Protein 6C87 (pdb70)

Secondary structure (DSSP, 8-state):
---B-SEEEE--SHHHHHHHHHHHHTT--EEEE-SSSSSSGGG-EE-HHHHHHHHH-SS----GGG--GGG--EESS--BEETTSHHHHHHHHHTGGGSS--EEE--EEEEEETTEEEEPP-SHHHHTT-TTS-HHHHHHHHHHHHHHHT--TT-GGGTTT--TTTSBHHHHHHHHT--HHHHHIIIIIIS--SSTTHHHHSBHHHHHHHHHHHHHHHHHHSS-SEEEETT-TTHHHHHHHHHHHHTT--EE-S----EEEE-TTS-EEEEEETTEEEE-SEEEE-GGG-GGGEEEEEEEEEEEEEESSPPTTSTT-SSEEEEE-HHHHTSSS-EEEEEEEGGGTSS-TT-EEEEEEEE--SS-HHHHTHHHHHHH-S-SEEEEEEEEEEEESS-STTTSEEEPPPP-S-SBSHHHHHHHHHHHHHHHSS---TT--PPPP-/--SEEEEEEE--SHHHHHHHHHHHHTT--EEEE-SSSSSSGGG-EE-HHHHHHHHH-SS----GGG--GGG--EESS--BEETTSHHHHHHHHHTGGGSS--EEE--EEEEEETTEEEEPP-SHHHHHH-TTS-HHHHHHHHHHHHHHHT--TT-GGGTTT--TTTSBHHHHHHHHT--HHHHIIIIIIIS--SSTTHHHHSBHHHHHHHHHHHHHHHHHHSS-SEEEETT-TTHHHHHHHHHHHHTT--EE-S----EEEE-TTS-EEEEEETTEEEEEEEEEE-GGG-GGGEEEEEEEEEEEEEESSPPTTSTT-SSEEEEE-GGGTTSSS-EEEEEEEGGGTSS-TT-EEEEEEEE--SS-HHHHTHHHHHHH-S-SEEEEEEEEEEEESS-STTTSEEEPPPP-S-SBSHHHHHHHHHHHHHHHSS---TT--PPP-/--SEEEEEEE--SHHHHHHHHHHHHTT--EEEE-SSSSSSGGG-EE-HHHHHHHHT-SS----GGG--GGG--EESS--BEETTSHHHHHHHHHTGGGSS--EEE--EEEEEETTEEEEPP-SHHHHTT-TTS-HHHHHHHHHHHHHHHT--TT-GGGTTT--TTT-BHHHHHHHHT--HHHHIIIIIIIS--SSTTHHHHSBHHHHHHHHHHHHHHHHHHSS-SEEEETT-TTHHHHHHHHHHHHTT-EEE-S----EEEE-TTS-EEEEEETTEEEEEEEEEE-GGG-GGGEEEEEEEEEEEEEESSPPTTSTT-SSEEEEE-GGGTTSSS-EEEEEEEGGGTSS-TT-EEEEEEEE--SS-HHHHTHHHHHHH-S-SEEEEEEEEEEEESS-STTTSEEEPPPP-S-SBSHHHHHHHHHHHHHHHSS---TT--PPP-/--SEEEEEEE--SHHHHHHHHHHHHTT--EEEE-SSSSSSGGG-EE-HHHHHHHHH-TT----GGG--GGG--EESS--BEETTSHHHHHHHHHTGGGSS--EEE--EEEEEETTEEEEPP-SHHHHTT-TTS-HHHHHHHHHHHHHHHT--TT-GGGTTT--TTTSBHHHHHHHHT--HHHHHIIIIIIS--SSTTHHHHSBHHHHHHHHHHHHHHHHHHSS-SEEEETT-TTHHHHHHHHHHHHTT--EE-S----EEEE-TTS-EEEEEETTEEEEEEEEEE-GGG-GGGEEEEEEEEEEEEEESSPPTTSTT-SSEEEEE-GGGTTSSS-EEEEEEEGGGTSS-TT-EEEEEEEE--SS-HHHHTHHHHHHH-S-SEEEEEEEEEEEESS-STTTSEEEPPPP-S-SBSHHHHHHHHHHHHHHHSS---TT--PPP-

CATH classification: 3.50.50.60 (+2 more: 3.30.519.10, 1.10.405.10)

Sequence (1765 aa):
MNEEYDVVVLGTGLTECVISGLLSVSGKKVLHMDRNPYYGGESASLNLDQMFEKFRGQDAKPPASLGRSRDYNIDLIPKFLMANGKLVKILRMTGVTRYNMEFALVEGSFVYHKGEIHKVPITPTEVAKTPLLGFFEKLKAKKLVSYLYDYDQNNPKTHQGFDCSKDTMDKIYKYYGVSEDTTDFLGHAVALYTDDSYMTTVPALEVIERMRLYEDSLNMYGKSPYVYPMYGLGELPQVFARLCAVYGGTYMLDKKVDRIVYDDNGHVVGVESGGEVAKCKMVVGDPSYFPEKVRKTGKVIRVICILSHPVKSTENAKSSQIIFPQKQTGRKHDIYCCVTSFTHHVAPNGKYIAIVSTTVESDNPENEVKVVLDLLNPIDEKFVYILDTYAPLEDGKKDGVFISKSYDATTHFESCAVDIVDIYERITGEKFDWNKKPVEPQMNEEYDVVVLGTGLTECVISGLLSVSGKKVLHMDRNPYYGGESASLNLDQMFEKFRGQDAKPPASLGRSRDYNIDLIPKFLMANGKLVKILRMTGVTRYNMEFALVEGSFVYHKGEIHKVPITPTEVAKTPLLGFFEKLKAKKLVSYLYDYDQNNPKTHQGFDCSKDTMDKIYKYYGVSEDTTDFLGHAVALYTDDSYMTTVPALEVIERMRLYEDSLNMYGKSPYVYPMYGLGELPQVFARLCAVYGGTYMLDKKVDRIVYDDNGHVVGVESGGEVAKCKMVVGDPSYFPEKVRKTGKVIRVICILSHPVKSTENAKSSQIIFPQKQTGRKHDIYCCVTSFFTHHVAPNGKYIAIVSTTVESDNPENEVKVVLDLLNPIDEKFVYILDTYAPLEDGKKDGVFISKSYDATTHFESCAVDIVDIYERITGEKFDWNKKPVEPMNEEYDVVVLGTGLTECVISGLLSVSGKKVLHMDRNPYYGGESASLNLDQMFEKFRGQDAKPPASLGRSRDYNIDLIPKFLMANGKLVKILRMTGVTRYNMEFALVEGSFVYHKGEIHKVPITPTEVAKTPLLGFFEKLKAKKLVSYLYDYDQNNPKTHQGFDCSKDTMDKIYKYYGVSEDTTDFLGHAVALYTDDSYMTTVPALEVIERMRLYEDSLNMYGKSPYVYPMYGLGELPQVFARLCAVYGGTYMLDKKVDRIVYDDNGHVVGVESGGEVAKCKMVVGDPSYFPEKVRKTGKVIRVICILSHPVKSTENAKSSQIIFPQKQTGRKHDIYCCVTSFTHHVAPNGKYIAIVSTTVESDNPENEVKVVLDLLNPIDEKFVYILDTYAPLEDGKKDGVFISKSYDATTHFESCAVDIVDIYERITGEKFDWNKKPVEPMNEEYDVVVLGTGLTECVISGLLSVSGKKVLHMDRNPYYGGESASLNLDQMFEKFRGQDAKPPASLGRSRDYNIDLIPKFLMANGKLVKILRMTGVTRYNMEFALVEGSFVYHKGEIHKVPITPTEVAKTPLLGFFEKLKAKKLVSYLYDYDQNNPKTHQGFDCSKDTMDKIYKYYGVSEDTTDFLGHAVALYTDDSYMTTVPALEVIERMRLYEDSLNMYGKSPYVYPMYGLGELPQVFARLCAVYGGTYMLDKKVDRIVYDDNGHVVGVESGGEVAKCKMVVGDPSYFPEKVRKTGKVIRVICILSHPVKSTENAKSSQIIFPQKQTGRKHDIYCCVTSFTHHVAPNGKYIAIVSTTVESDNPENEVKVVLDLLNPIDEKFVYILDTYAPLEDGKKDGVFISKSYDATTHFESCAVDIVDIYERITGEKFDWNKKPVEP

Structure (mmCIF, N/CA/C/O backbone):
data_6C87
#
_entry.id   6C87
#
_cell.length_a   97.340
_cell.length_b   103.120
_cell.length_c   195.550
_cell.angle_alpha   90.000
_cell.angle_beta   90.000
_cell.angle_gamma   90.000
#
_symmetry.space_group_name_H-M   'P 21 21 21'
#
loop_
_entity.id
_entity.type
_entity.pdbx_description
1 polymer 'Rab GDP dissociation inhibitor alpha'
2 non-polymer 'SULFATE ION'
3 water water
#
loop_
_atom_site.group_PDB
_atom_site.id
_atom_site.type_symbol
_atom_site.label_atom_id
_atom_site.label_alt_id
_atom_site.label_comp_id
_atom_site.label_asym_id
_atom_site.label_entity_id
_atom_site.label_seq_id
_atom_site.pdbx_PDB_ins_code
_atom_site.Cartn_x
_atom_site.Cartn_y
_atom_site.Cartn_z
_atom_site.occupancy
_atom_site.B_iso_or_equiv
_atom_site.auth_seq_id
_atom_site.auth_comp_id
_atom_site.auth_asym_id
_atom_site.auth_atom_id
_atom_site.pdbx_PDB_model_num
ATOM 1 N N . MET A 1 9 ? 47.025 82.503 113.029 1.00 82.98 1 MET A N 1
ATOM 2 C CA . MET A 1 9 ? 45.781 82.345 112.275 1.00 89.04 1 MET A CA 1
ATOM 3 C C . MET A 1 9 ? 44.548 82.742 113.092 1.00 92.30 1 MET A C 1
ATOM 4 O O . MET A 1 9 ? 44.364 82.304 114.226 1.00 88.15 1 MET A O 1
ATOM 6 N N . ASN A 1 10 ? 43.700 83.569 112.488 1.00 103.32 2 ASN A N 1
ATOM 7 C CA . ASN A 1 10 ? 42.454 84.045 113.092 1.00 109.99 2 ASN A CA 1
ATOM 8 C C . ASN A 1 10 ? 41.339 83.819 112.080 1.00 107.41 2 ASN A C 1
ATOM 9 O O . ASN A 1 10 ? 41.107 84.654 111.202 1.00 114.12 2 ASN A O 1
ATOM 11 N N . GLU A 1 11 ? 40.658 82.686 112.207 1.00 92.72 3 GLU A N 1
ATOM 12 C CA . GLU A 1 11 ? 39.613 82.281 111.280 1.00 82.50 3 GLU A CA 1
ATOM 13 C C . GLU A 1 11 ? 38.300 82.066 112.023 1.00 84.45 3 GLU A C 1
ATOM 14 O O . GLU A 1 11 ? 38.054 82.704 113.051 1.00 88.62 3 GLU A O 1
ATOM 20 N N . GLU A 1 12 ? 37.434 81.209 111.495 1.00 80.60 4 GLU A N 1
ATOM 21 C CA . GLU A 1 12 ? 36.290 80.702 112.238 1.00 73.48 4 GLU A CA 1
ATOM 22 C C . GLU A 1 12 ? 36.508 79.214 112.476 1.00 72.07 4 GLU A C 1
ATOM 23 O O . GLU A 1 12 ? 36.911 78.483 111.566 1.00 71.41 4 GLU A O 1
ATOM 25 N N . TYR A 1 13 ? 36.247 78.772 113.705 1.00 70.40 5 TYR A N 1
ATOM 26 C CA . TYR A 1 13 ? 36.458 77.391 114.107 1.00 61.19 5 TYR A CA 1
ATOM 27 C C . TYR A 1 13 ? 35.215 76.865 114.806 1.00 60.69 5 TYR A C 1
ATOM 28 O O . TYR A 1 13 ? 34.384 77.630 115.302 1.00 57.67 5 TYR A O 1
ATOM 37 N N . ASP A 1 14 ? 35.086 75.538 114.818 1.00 64.51 6 ASP A N 1
ATOM 38 C CA . ASP A 1 14 ? 34.053 74.915 115.636 1.00 66.68 6 ASP A CA 1
ATOM 39 C C . ASP A 1 14 ? 34.403 75.011 117.116 1.00 65.92 6 ASP A C 1
ATOM 40 O O . ASP A 1 14 ? 33.568 75.409 117.936 1.00 70.37 6 ASP A O 1
ATOM 45 N N . VAL A 1 15 ? 35.639 74.659 117.474 1.00 58.28 7 VAL A N 1
ATOM 46 C CA . VAL A 1 15 ? 36.083 74.610 118.864 1.00 50.58 7 VAL A CA 1
ATOM 47 C C . VAL A 1 15 ? 37.489 75.184 118.967 1.00 55.00 7 VAL A C 1
ATOM 48 O O . VAL A 1 15 ? 38.320 74.979 118.076 1.00 56.11 7 VAL A O 1
ATOM 52 N N . VAL A 1 16 ? 37.755 75.902 120.059 1.00 52.48 8 VAL A N 1
ATOM 53 C CA . VAL A 1 16 ? 39.104 76.302 120.445 1.00 47.09 8 VAL A CA 1
ATOM 54 C C . VAL A 1 16 ? 39.495 75.511 121.688 1.00 48.79 8 VAL A C 1
ATOM 55 O O . VAL A 1 16 ? 38.735 75.463 122.661 1.00 56.66 8 VAL A O 1
ATOM 59 N N . VAL A 1 17 ? 40.667 74.877 121.650 1.00 39.86 9 VAL A N 1
ATOM 60 C CA . VAL A 1 17 ? 41.197 74.103 122.768 1.00 39.20 9 VAL A CA 1
ATOM 61 C C . VAL A 1 17 ? 42.419 74.827 123.325 1.00 43.99 9 VAL A C 1
ATOM 62 O O . VAL A 1 17 ? 43.312 75.222 122.565 1.00 41.33 9 VAL A O 1
ATOM 66 N N . LEU A 1 18 ? 42.478 74.964 124.651 1.00 41.07 10 LEU A N 1
ATOM 67 C CA . LEU A 1 18 ? 43.528 75.725 125.320 1.00 40.85 10 LEU A CA 1
ATOM 68 C C . LEU A 1 18 ? 44.308 74.819 126.270 1.00 46.40 10 LEU A C 1
ATOM 69 O O . LEU A 1 18 ? 43.738 74.271 127.219 1.00 46.09 10 LEU A O 1
ATOM 74 N N . GLY A 1 19 ? 45.609 74.690 126.033 1.00 48.21 11 GLY A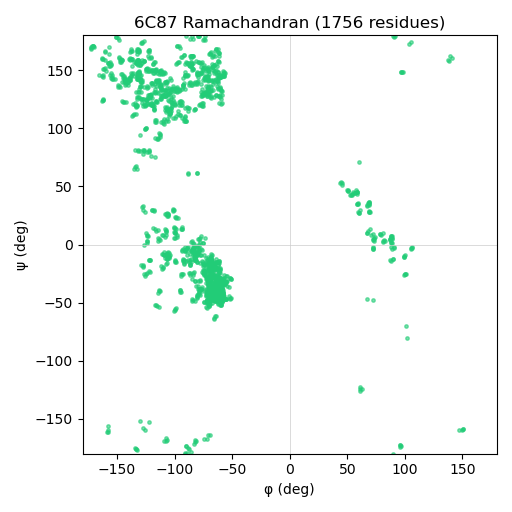 N 1
ATOM 75 C CA . GLY A 1 19 ? 46.501 73.862 126.827 1.00 43.75 11 GLY A CA 1
ATOM 76 C C . GLY A 1 19 ? 46.752 72.500 126.198 1.00 43.65 11 GLY A C 1
ATOM 77 O O . GLY A 1 19 ? 45.894 71.930 125.515 1.00 45.71 11 GLY A O 1
ATOM 78 N N . THR A 1 20 ? 47.952 71.957 126.435 1.00 40.89 12 THR A N 1
ATOM 79 C CA . THR A 1 20 ? 48.344 70.684 125.833 1.00 42.80 12 THR A CA 1
ATOM 80 C C . THR A 1 20 ? 48.624 69.610 126.882 1.00 41.31 12 THR A C 1
ATOM 81 O O . THR A 1 20 ? 49.440 68.717 126.654 1.00 37.62 12 THR A O 1
ATOM 85 N N . GLY A 1 21 ? 47.957 69.665 128.035 1.00 39.45 13 GLY A N 1
ATOM 86 C CA . GLY A 1 21 ? 47.869 68.478 128.859 1.00 35.14 13 GLY A CA 1
ATOM 87 C C . GLY A 1 21 ? 47.162 67.365 128.113 1.00 35.29 13 GLY A C 1
ATOM 88 O O . GLY A 1 21 ? 46.461 67.597 127.124 1.00 41.26 13 GLY A O 1
ATOM 89 N N . LEU A 1 22 ? 47.329 66.135 128.594 1.00 32.32 14 LEU A N 1
ATOM 90 C CA . LEU A 1 22 ? 46.815 65.001 127.829 1.00 35.56 14 LEU A CA 1
ATOM 91 C C . LEU A 1 22 ? 45.313 65.109 127.614 1.00 40.72 14 LEU A C 1
ATOM 92 O O . LEU A 1 22 ? 44.820 64.829 126.516 1.00 45.81 14 LEU A O 1
ATOM 97 N N . THR A 1 23 ? 44.573 65.527 128.644 1.00 36.05 15 THR A N 1
ATOM 98 C CA . THR A 1 23 ? 43.123 65.619 128.526 1.00 40.23 15 THR A CA 1
ATOM 99 C C . THR A 1 23 ? 42.711 66.504 127.357 1.00 40.76 15 THR A C 1
ATOM 100 O O . THR A 1 23 ? 41.840 66.134 126.558 1.00 44.10 15 THR A O 1
ATOM 104 N N . GLU A 1 24 ? 43.330 67.679 127.237 1.00 39.04 16 GLU A N 1
ATOM 105 C CA . GLU A 1 24 ? 42.996 68.572 126.131 1.00 39.49 16 GLU A CA 1
ATOM 106 C C . GLU A 1 24 ? 43.410 67.976 124.789 1.00 41.31 16 GLU A C 1
ATOM 107 O O . GLU A 1 24 ? 42.667 68.073 123.804 1.00 44.37 16 GLU A O 1
ATOM 113 N N . CYS A 1 25 ? 44.579 67.333 124.737 1.00 39.70 17 CYS A N 1
ATOM 114 C CA . CYS A 1 25 ? 45.042 66.733 123.490 1.00 37.95 17 CYS A CA 1
ATOM 115 C C . CYS A 1 25 ? 44.080 65.655 122.999 1.00 39.63 17 CYS A C 1
ATOM 116 O O . CYS A 1 25 ? 43.832 65.540 121.794 1.00 39.08 17 CYS A O 1
ATOM 119 N N . VAL A 1 26 ? 43.542 64.844 123.917 1.00 35.93 18 VAL A N 1
ATOM 120 C CA . VAL A 1 26 ? 42.630 63.770 123.538 1.00 30.70 18 VAL A CA 1
ATOM 121 C C . VAL A 1 26 ? 41.280 64.332 123.104 1.00 41.16 18 VAL A C 1
ATOM 122 O O . VAL A 1 26 ? 40.678 63.858 122.132 1.00 49.35 18 VAL A O 1
ATOM 126 N N . ILE A 1 27 ? 40.766 65.327 123.829 1.00 37.27 19 ILE A N 1
ATOM 127 C CA . ILE A 1 27 ? 39.523 65.970 123.416 1.00 41.54 19 ILE A CA 1
ATOM 128 C C . ILE A 1 27 ? 39.692 66.616 122.043 1.00 44.99 19 ILE A C 1
ATOM 129 O O . ILE A 1 27 ? 38.834 66.473 121.160 1.00 45.61 19 ILE A O 1
ATOM 134 N N . SER A 1 28 ? 40.810 67.319 121.837 1.00 39.34 20 SER A N 1
ATOM 135 C CA . SER A 1 28 ? 41.080 67.944 120.545 1.00 39.21 20 SER A CA 1
ATOM 136 C C . SER A 1 28 ? 41.156 66.911 119.423 1.00 40.95 20 SER A C 1
ATOM 137 O O . SER A 1 28 ? 40.584 67.113 118.343 1.00 38.50 20 SER A O 1
ATOM 140 N N . GLY A 1 29 ? 41.838 65.787 119.669 1.00 37.97 21 GLY A N 1
ATOM 141 C CA . GLY A 1 29 ? 41.933 64.744 118.657 1.00 37.28 21 GLY A CA 1
ATOM 142 C C . GLY A 1 29 ? 40.598 64.095 118.338 1.00 44.67 21 GLY A C 1
ATOM 143 O O . GLY A 1 29 ? 40.291 63.827 117.172 1.00 48.97 21 GLY A O 1
ATOM 144 N N . LEU A 1 30 ? 39.792 63.820 119.368 1.00 45.33 22 LEU A N 1
ATOM 145 C CA . LEU A 1 30 ? 38.469 63.243 119.144 1.00 42.27 22 LEU A CA 1
ATOM 146 C C . LEU A 1 30 ? 37.589 64.175 118.322 1.00 48.67 22 LEU A C 1
ATOM 147 O O . LEU A 1 30 ? 36.846 63.724 117.440 1.00 53.31 22 LEU A O 1
ATOM 152 N N . LEU A 1 31 ? 37.658 65.482 118.593 1.00 51.22 23 LEU A N 1
ATOM 153 C CA . LEU A 1 31 ? 36.871 66.440 117.820 1.00 57.18 23 LEU A CA 1
ATOM 154 C C . LEU A 1 31 ? 37.309 66.469 116.360 1.00 64.50 23 LEU A C 1
ATOM 155 O O . LEU A 1 31 ? 36.475 66.585 115.455 1.00 64.26 23 LEU A O 1
ATOM 160 N N . SER A 1 32 ? 38.616 66.366 116.111 1.00 68.29 24 SER A N 1
ATOM 161 C CA . SER A 1 32 ? 39.115 66.431 114.742 1.00 61.54 24 SER A CA 1
ATOM 162 C C . SER A 1 32 ? 38.701 65.202 113.941 1.00 58.72 24 SER A C 1
ATOM 163 O O . SER A 1 32 ? 38.325 65.322 112.771 1.00 63.26 24 SER A O 1
ATOM 166 N N . VAL A 1 33 ? 38.798 64.006 114.532 1.00 54.91 25 VAL A N 1
ATOM 167 C CA . VAL A 1 33 ? 38.407 62.805 113.798 1.00 53.78 25 VAL A CA 1
ATOM 168 C C . VAL A 1 33 ? 36.894 62.713 113.625 1.00 56.28 25 VAL A C 1
ATOM 169 O O . VAL A 1 33 ? 36.415 61.948 112.777 1.00 56.91 25 VAL A O 1
ATOM 173 N N . SER A 1 34 ? 36.124 63.483 114.392 1.00 53.17 26 SER A N 1
ATOM 174 C CA . SER A 1 34 ? 34.685 63.570 114.173 1.00 59.32 26 SER A CA 1
ATOM 175 C C . SER A 1 34 ? 34.303 64.590 113.097 1.00 61.64 26 SER A C 1
ATOM 176 O O . SER A 1 34 ? 33.111 64.733 112.805 1.00 67.17 26 SER A O 1
ATOM 179 N N . GLY A 1 35 ? 35.268 65.309 112.515 1.00 59.47 27 GLY A N 1
ATOM 180 C CA . GLY A 1 35 ? 35.012 66.241 111.432 1.00 55.73 27 GLY A CA 1
ATOM 181 C C . GLY A 1 35 ? 35.056 67.710 111.806 1.00 57.38 27 GLY A C 1
ATOM 182 O O . GLY A 1 35 ? 34.912 68.564 110.917 1.00 63.45 27 GLY A O 1
ATOM 183 N N . LYS A 1 36 ? 35.262 68.029 113.084 1.00 51.87 28 LYS A N 1
ATOM 184 C CA . LYS A 1 36 ? 35.233 69.404 113.564 1.00 51.04 28 LYS A CA 1
ATOM 185 C C . LYS A 1 36 ? 36.518 70.149 113.207 1.00 54.77 28 LYS A C 1
ATOM 186 O O . LYS A 1 36 ? 37.608 69.571 113.154 1.00 56.02 28 LYS A O 1
ATOM 192 N N . LYS A 1 37 ? 36.379 71.453 112.965 1.00 56.47 29 LYS A N 1
ATOM 193 C CA . LYS A 1 37 ? 37.524 72.325 112.723 1.00 56.80 29 LYS A CA 1
ATOM 194 C C . LYS A 1 37 ? 37.987 72.909 114.055 1.00 56.41 29 LYS A C 1
ATOM 195 O O . LYS A 1 37 ? 37.239 73.642 114.713 1.00 47.65 29 LYS A O 1
ATOM 201 N N . VAL A 1 38 ? 39.218 72.591 114.445 1.00 54.27 30 VAL A N 1
ATOM 202 C CA . VAL A 1 38 ? 39.732 72.866 115.782 1.00 47.63 30 VAL A CA 1
ATOM 203 C C . VAL A 1 38 ? 40.910 73.827 115.682 1.00 49.53 30 VAL A C 1
ATOM 204 O O . VAL A 1 38 ? 41.793 73.655 114.833 1.00 55.46 30 VAL A O 1
ATOM 208 N N . LEU A 1 39 ? 40.899 74.851 116.533 1.00 51.47 31 LEU A N 1
ATOM 209 C CA . LEU A 1 39 ? 42.064 75.681 116.816 1.00 46.72 31 LEU A CA 1
ATOM 210 C C . LEU A 1 39 ? 42.617 75.255 118.172 1.00 52.52 31 LEU A C 1
ATOM 211 O O . LEU A 1 39 ? 41.892 75.284 119.171 1.00 59.58 31 LEU A O 1
ATOM 216 N N . HIS A 1 40 ? 43.886 74.857 118.214 1.00 47.95 32 HIS A N 1
ATOM 217 C CA . HIS A 1 40 ? 44.502 74.362 119.443 1.00 39.84 32 HIS A CA 1
ATOM 218 C C . HIS A 1 40 ? 45.672 75.269 119.806 1.00 47.87 32 HIS A C 1
ATOM 219 O O . HIS A 1 40 ? 46.638 75.371 119.041 1.00 49.68 32 HIS A O 1
ATOM 226 N N . MET A 1 41 ? 45.598 75.906 120.980 1.00 49.51 33 MET A N 1
ATOM 227 C CA . MET A 1 41 ? 46.588 76.892 121.399 1.00 49.91 33 MET A CA 1
ATOM 228 C C . MET A 1 41 ? 47.130 76.567 122.786 1.00 50.86 33 MET A C 1
ATOM 229 O O . MET A 1 41 ? 46.474 75.913 123.604 1.00 47.53 33 MET A O 1
ATOM 234 N N . ASP A 1 42 ? 48.337 77.071 123.046 1.00 48.52 34 ASP A N 1
ATOM 235 C CA . ASP A 1 42 ? 48.984 76.954 124.343 1.00 41.84 34 ASP A CA 1
ATOM 236 C C . ASP A 1 42 ? 49.853 78.190 124.547 1.00 45.35 34 ASP A C 1
ATOM 237 O O . ASP A 1 42 ? 50.543 78.629 123.625 1.00 47.85 34 ASP A O 1
ATOM 242 N N . ARG A 1 43 ? 49.797 78.761 125.755 1.00 46.31 35 ARG A N 1
ATOM 243 C CA . ARG A 1 43 ? 50.605 79.931 126.068 1.00 36.84 35 ARG A CA 1
ATOM 244 C C . ARG A 1 43 ? 52.086 79.609 126.179 1.00 44.54 35 ARG A C 1
ATOM 245 O O . ARG A 1 43 ? 52.912 80.519 126.032 1.00 45.12 35 ARG A O 1
ATOM 253 N N . ASN A 1 44 ? 52.444 78.336 126.449 1.00 40.52 36 ASN A N 1
ATOM 254 C CA . ASN A 1 44 ? 53.838 77.958 126.618 1.00 41.09 36 ASN A CA 1
ATOM 255 C C . ASN A 1 44 ? 54.493 77.645 125.280 1.00 39.85 36 ASN A C 1
ATOM 256 O O . ASN A 1 44 ? 53.821 77.301 124.301 1.00 34.52 36 ASN A O 1
ATOM 261 N N . PRO A 1 45 ? 55.819 77.778 125.205 1.00 47.25 37 PRO A N 1
ATOM 262 C CA . PRO A 1 45 ? 56.557 77.283 124.035 1.00 48.08 37 PRO A CA 1
ATOM 263 C C . PRO A 1 45 ? 56.801 75.781 124.038 1.00 50.55 37 PRO A C 1
ATOM 264 O O . PRO A 1 45 ? 57.491 75.288 123.140 1.00 57.58 37 PRO A O 1
ATOM 268 N N . TYR A 1 46 ? 56.269 75.047 125.013 1.00 47.39 38 TYR A N 1
ATOM 269 C CA . TYR A 1 46 ? 56.452 73.608 125.153 1.00 41.72 38 TYR A CA 1
ATOM 270 C C . TYR A 1 46 ? 55.096 72.950 125.407 1.00 45.63 38 TYR A C 1
ATOM 271 O O . TYR A 1 46 ? 54.103 73.621 125.701 1.00 50.15 38 TYR A O 1
ATOM 280 N N . TYR A 1 47 ? 55.049 71.624 125.288 1.00 38.72 39 TYR A N 1
ATOM 281 C CA . TYR A 1 47 ? 53.828 70.869 125.547 1.00 39.22 39 TYR A CA 1
ATOM 282 C C . TYR A 1 47 ? 53.681 70.489 127.022 1.00 37.64 39 TYR A C 1
ATOM 283 O O . TYR A 1 47 ? 54.664 70.343 127.752 1.00 32.58 39 TYR A O 1
ATOM 292 N N . GLY A 1 48 ? 52.428 70.293 127.447 1.00 33.77 40 GLY A N 1
ATOM 293 C CA . GLY A 1 48 ? 52.105 69.598 128.669 1.00 39.64 40 GLY A CA 1
ATOM 294 C C . GLY A 1 48 ? 51.754 70.476 129.852 1.00 49.72 40 GLY A C 1
ATOM 295 O O . GLY A 1 48 ? 51.049 70.010 130.759 1.00 43.15 40 GLY A O 1
ATOM 296 N N . GLY A 1 49 ? 52.236 71.717 129.880 1.00 51.73 41 GLY A N 1
ATOM 297 C CA . GLY A 1 49 ? 51.975 72.570 131.028 1.00 48.09 41 GLY A CA 1
ATOM 298 C C . GLY A 1 49 ? 52.556 71.975 132.301 1.00 42.40 41 GLY A C 1
ATOM 299 O O . GLY A 1 49 ? 53.764 71.718 132.414 1.00 36.36 41 GLY A O 1
ATOM 300 N N . GLU A 1 50 ? 51.691 71.770 133.295 1.00 37.50 42 GLU A N 1
ATOM 301 C CA . GLU A 1 50 ? 52.138 71.199 134.556 1.00 37.65 42 GLU A CA 1
ATOM 302 C C . GLU A 1 50 ? 52.544 69.739 134.416 1.00 43.58 42 GLU A C 1
ATOM 303 O O . GLU A 1 50 ? 53.199 69.206 135.318 1.00 46.21 42 GLU A O 1
ATOM 309 N N . SER A 1 51 ? 52.174 69.076 133.318 1.00 45.29 43 SER A N 1
ATOM 310 C CA . SER A 1 51 ? 52.534 67.679 133.111 1.00 46.09 43 SER A CA 1
ATOM 311 C C . SER A 1 51 ? 53.629 67.540 132.065 1.00 42.16 43 SER A C 1
ATOM 312 O O . SER A 1 51 ? 53.780 66.475 131.456 1.00 45.44 43 SER A O 1
ATOM 315 N N . ALA A 1 52 ? 54.426 68.588 131.888 1.00 42.68 44 ALA A N 1
ATOM 316 C CA . ALA A 1 52 ? 55.420 68.635 130.831 1.00 34.02 44 ALA A CA 1
ATOM 317 C C . ALA A 1 52 ? 56.498 67.584 131.050 1.00 30.99 44 ALA A C 1
ATOM 318 O O . ALA A 1 52 ? 56.661 67.029 132.144 1.00 35.86 44 ALA A O 1
ATOM 320 N N . SER A 1 53 ? 57.224 67.296 129.973 1.00 31.32 45 SER A N 1
ATOM 321 C CA . SER A 1 53 ? 58.335 66.354 129.986 1.00 33.45 45 SER A CA 1
ATOM 322 C C . SER A 1 53 ? 59.628 67.159 129.961 1.00 34.62 45 SER A C 1
ATOM 323 O O . SER A 1 53 ? 59.893 67.884 128.997 1.00 42.49 45 SER A O 1
ATOM 326 N N . LEU A 1 54 ? 60.417 67.048 131.021 1.00 38.85 46 LEU A N 1
ATOM 327 C CA . LEU A 1 54 ? 61.600 67.875 131.198 1.00 39.08 46 LEU A CA 1
ATOM 328 C C . LEU A 1 54 ? 62.872 67.044 131.128 1.00 36.28 46 LEU A C 1
ATOM 329 O O . LEU A 1 54 ? 62.900 65.885 131.561 1.00 37.10 46 LEU A O 1
ATOM 334 N N . ASN A 1 55 ? 63.938 67.661 130.604 1.00 28.46 47 ASN A N 1
ATOM 335 C CA . ASN A 1 55 ? 65.252 67.058 130.712 1.00 30.66 47 ASN A CA 1
ATOM 336 C C . ASN A 1 55 ? 65.898 67.551 132.003 1.00 32.11 47 ASN A C 1
ATOM 337 O O . ASN A 1 55 ? 65.318 68.347 132.749 1.00 28.42 47 ASN A O 1
ATOM 342 N N . LEU A 1 56 ? 67.125 67.084 132.261 1.00 37.23 48 LEU A N 1
ATOM 343 C CA . LEU A 1 56 ? 67.751 67.331 133.555 1.00 36.68 48 LEU A CA 1
ATOM 344 C C . LEU A 1 56 ? 68.082 68.810 133.739 1.00 36.80 48 LEU A C 1
ATOM 345 O O . LEU A 1 56 ? 67.835 69.374 134.811 1.00 37.93 48 LEU A O 1
ATOM 350 N N . ASP A 1 57 ? 68.622 69.461 132.704 1.00 31.78 49 ASP A N 1
ATOM 351 C CA . ASP A 1 57 ? 68.879 70.898 132.795 1.00 33.03 49 ASP A CA 1
ATOM 352 C C . ASP A 1 57 ? 67.590 71.654 133.094 1.00 37.59 49 ASP A C 1
ATOM 353 O O . ASP A 1 57 ? 67.580 72.599 133.893 1.00 46.39 49 ASP A O 1
ATOM 358 N N . GLN A 1 58 ? 66.492 71.254 132.447 1.00 36.93 50 GLN A N 1
ATOM 359 C CA . GLN A 1 58 ? 65.205 71.904 132.673 1.00 36.07 50 GLN A CA 1
ATOM 360 C C . GLN A 1 58 ? 64.688 71.640 134.085 1.00 39.54 50 GLN A C 1
ATOM 361 O O . GLN A 1 58 ? 64.067 72.518 134.695 1.00 40.33 50 GLN A O 1
ATOM 367 N N . MET A 1 59 ? 64.923 70.435 134.618 1.00 42.73 51 MET A N 1
ATOM 368 C CA . MET A 1 59 ? 64.549 70.149 136.004 1.00 33.88 51 MET A CA 1
ATOM 369 C C . MET A 1 59 ? 65.312 71.048 136.969 1.00 36.82 51 MET A C 1
ATOM 370 O O . MET A 1 59 ? 64.728 71.626 137.892 1.00 43.57 51 MET A O 1
ATOM 375 N N . PHE A 1 60 ? 66.628 71.170 136.771 1.00 30.56 52 PHE A N 1
ATOM 376 C CA . PHE A 1 60 ? 67.435 72.012 137.649 1.00 36.04 52 PHE A CA 1
ATOM 377 C C . PHE A 1 60 ? 67.065 73.488 137.524 1.00 39.10 52 PHE A C 1
ATOM 378 O O . PHE A 1 60 ? 67.072 74.212 138.525 1.00 43.00 52 PHE A O 1
ATOM 386 N N . GLU A 1 61 ? 66.753 73.966 136.313 1.00 36.17 53 GLU A N 1
ATOM 387 C CA . GLU A 1 61 ? 66.282 75.346 136.202 1.00 39.81 53 GLU A CA 1
ATOM 388 C C . GLU A 1 61 ? 64.962 75.526 136.946 1.00 41.45 53 GLU A C 1
ATOM 389 O O . GLU A 1 61 ? 64.793 76.485 137.706 1.00 42.06 53 GLU A O 1
ATOM 391 N N . LYS A 1 62 ? 64.044 74.568 136.803 1.00 41.44 54 LYS A N 1
ATOM 392 C CA . LYS A 1 62 ? 62.729 74.711 137.418 1.00 37.67 54 LYS A CA 1
ATOM 393 C C . LYS A 1 62 ? 62.800 74.614 138.940 1.00 44.11 54 LYS A C 1
ATOM 394 O O . LYS A 1 62 ? 62.144 75.390 139.642 1.00 45.05 54 LYS A O 1
ATOM 400 N N . PHE A 1 63 ? 63.579 73.671 139.475 1.00 43.51 55 PHE A N 1
ATOM 401 C CA . PHE A 1 63 ? 63.536 73.378 140.904 1.00 35.92 55 PHE A CA 1
ATOM 402 C C . PHE A 1 63 ? 64.719 73.916 141.697 1.00 42.52 55 PHE A C 1
ATOM 403 O O . PHE A 1 63 ? 64.683 73.853 142.930 1.00 40.45 55 PHE A O 1
ATOM 411 N N . ARG A 1 64 ? 65.770 74.417 141.042 1.00 41.93 56 ARG A N 1
ATOM 412 C CA . ARG A 1 64 ? 66.941 74.858 141.791 1.00 43.71 56 ARG A CA 1
ATOM 413 C C . ARG A 1 64 ? 67.339 76.297 141.490 1.00 49.46 56 ARG A C 1
ATOM 414 O O . ARG A 1 64 ? 67.936 76.958 142.347 1.00 54.80 56 ARG A O 1
ATOM 422 N N . GLY A 1 65 ? 67.024 76.797 140.306 1.00 45.44 57 GLY A N 1
ATOM 423 C CA . GLY A 1 65 ? 67.384 78.155 139.941 1.00 48.29 57 GLY A CA 1
ATOM 424 C C . GLY A 1 65 ? 67.878 78.285 138.511 1.00 57.89 57 GLY A C 1
ATOM 425 O O . GLY A 1 65 ? 68.243 77.312 137.850 1.00 57.84 57 GLY A O 1
ATOM 426 N N . GLN A 1 66 ? 67.872 79.529 138.019 1.00 66.88 58 GLN A N 1
ATOM 427 C CA . GLN A 1 66 ? 68.360 79.819 136.675 1.00 63.29 58 GLN A CA 1
ATOM 428 C C . GLN A 1 66 ? 69.832 79.468 136.514 1.00 68.35 58 GLN A C 1
ATOM 429 O O . GLN A 1 66 ? 70.261 79.087 135.419 1.00 73.76 58 GLN A O 1
ATOM 431 N N . ASP A 1 67 ? 70.618 79.578 137.585 1.00 75.58 59 ASP A N 1
ATOM 432 C CA . ASP A 1 67 ? 72.057 79.351 137.511 1.00 88.75 59 ASP A CA 1
ATOM 433 C C . ASP A 1 67 ? 72.469 77.911 137.808 1.00 90.12 59 ASP A C 1
ATOM 434 O O . ASP A 1 67 ? 73.612 77.540 137.517 1.00 95.65 59 ASP A O 1
ATOM 436 N N . ALA A 1 68 ? 71.576 77.097 138.366 1.00 82.70 60 ALA A N 1
ATOM 437 C CA . ALA A 1 68 ? 71.944 75.765 138.836 1.00 69.82 60 ALA A CA 1
ATOM 438 C C . ALA A 1 68 ? 72.177 74.789 137.685 1.00 64.82 60 ALA A C 1
ATOM 439 O O . ALA A 1 68 ? 71.337 74.647 136.791 1.00 64.50 60 ALA A O 1
ATOM 441 N N . LYS A 1 69 ? 73.314 74.094 137.726 1.00 60.89 61 LYS A N 1
ATOM 442 C CA . LYS A 1 69 ? 73.663 73.106 136.724 1.00 55.97 61 LYS A CA 1
ATOM 443 C C . LYS A 1 69 ? 73.748 71.716 137.351 1.00 49.16 61 LYS A C 1
ATOM 444 O O . LYS A 1 69 ? 74.219 71.571 138.482 1.00 43.44 61 LYS A O 1
ATOM 450 N N . PRO A 1 70 ? 73.283 70.686 136.654 1.00 47.97 62 PRO A N 1
ATOM 451 C CA . PRO A 1 70 ? 73.282 69.334 137.226 1.00 47.94 62 PRO A CA 1
ATOM 452 C C . PRO A 1 70 ? 74.688 68.774 137.338 1.00 44.79 62 PRO A C 1
ATOM 453 O O . PRO A 1 70 ? 75.518 68.967 136.437 1.00 44.81 62 PRO A O 1
ATOM 457 N N . PRO A 1 71 ? 74.989 68.057 138.420 1.00 45.18 63 PRO A N 1
ATOM 458 C CA . PRO A 1 71 ? 76.302 67.410 138.538 1.00 40.97 63 PRO A CA 1
ATOM 459 C C . PRO A 1 71 ? 76.483 66.310 137.509 1.00 44.67 63 PRO A C 1
ATOM 460 O O . PRO A 1 71 ? 75.531 65.645 137.091 1.00 48.59 63 PRO A O 1
ATOM 464 N N . ALA A 1 72 ? 77.740 66.109 137.118 1.00 47.41 64 ALA A N 1
ATOM 465 C CA . ALA A 1 72 ? 78.047 65.140 136.074 1.00 41.36 64 ALA A CA 1
ATOM 466 C C . ALA A 1 72 ? 77.631 63.726 136.469 1.00 41.95 64 ALA A C 1
ATOM 467 O O . ALA A 1 72 ? 77.286 62.916 135.604 1.00 45.20 64 ALA A O 1
ATOM 469 N N . SER A 1 73 ? 77.615 63.425 137.768 1.00 36.85 65 SER A N 1
ATOM 470 C CA . SER A 1 73 ? 77.270 62.087 138.232 1.00 37.96 65 SER A CA 1
ATOM 471 C C . SER A 1 73 ? 75.845 61.674 137.864 1.00 40.74 65 SER A C 1
ATOM 472 O O . SER A 1 73 ? 75.527 60.479 137.898 1.00 35.82 65 SER A O 1
ATOM 475 N N . LEU A 1 74 ? 74.983 62.627 137.510 1.00 38.64 66 LEU A N 1
ATOM 476 C CA . LEU A 1 74 ? 73.618 62.304 137.123 1.00 32.42 66 LEU A CA 1
ATOM 477 C C . LEU A 1 74 ? 73.494 61.873 135.672 1.00 37.09 66 LEU A C 1
ATOM 478 O O . LEU A 1 74 ? 72.438 61.354 135.296 1.00 41.42 66 LEU A O 1
ATOM 483 N N . GLY A 1 75 ? 74.522 62.087 134.853 1.00 36.12 67 GLY A N 1
ATOM 484 C CA . GLY A 1 75 ? 74.487 61.653 133.473 1.00 42.74 67 GLY A CA 1
ATOM 485 C C . GLY A 1 75 ? 74.048 62.754 132.531 1.00 47.85 67 GLY A C 1
ATOM 486 O O . GLY A 1 75 ? 73.873 63.915 132.909 1.00 47.39 67 GLY A O 1
ATOM 487 N N . ARG A 1 76 ? 73.846 62.360 131.274 1.00 48.90 68 ARG A N 1
ATOM 488 C CA . ARG A 1 76 ? 73.531 63.322 130.225 1.00 42.10 68 ARG A CA 1
ATOM 489 C C . ARG A 1 76 ? 72.146 63.920 130.411 1.00 36.27 68 ARG A C 1
ATOM 490 O O . ARG A 1 76 ? 71.151 63.198 130.504 1.00 36.20 68 ARG A O 1
ATOM 498 N N . SER A 1 77 ? 72.084 65.250 130.427 1.00 38.21 69 SER A N 1
ATOM 499 C CA . SER A 1 77 ? 70.817 65.925 130.658 1.00 37.26 69 SER A CA 1
ATOM 500 C C . SER A 1 77 ? 69.786 65.517 129.616 1.00 40.32 69 SER A C 1
ATOM 501 O O . SER A 1 77 ? 68.618 65.272 129.943 1.00 37.02 69 SER A O 1
ATOM 504 N N . ARG A 1 78 ? 70.202 65.422 128.355 1.00 36.10 70 ARG A N 1
ATOM 505 C CA . ARG A 1 78 ? 69.259 65.118 127.292 1.00 35.40 70 ARG A CA 1
ATOM 506 C C . ARG A 1 78 ? 68.885 63.642 127.245 1.00 35.85 70 ARG A C 1
ATOM 507 O O . ARG A 1 78 ? 68.026 63.264 126.445 1.00 36.67 70 ARG A O 1
ATOM 509 N N . ASP A 1 79 ? 69.491 62.800 128.084 1.00 39.66 71 ASP A N 1
ATOM 510 C CA . ASP A 1 79 ? 69.028 61.426 128.253 1.00 43.14 71 ASP A CA 1
ATOM 511 C C . ASP A 1 79 ? 67.791 61.320 129.145 1.00 40.34 71 ASP A C 1
ATOM 512 O O . ASP A 1 79 ? 67.220 60.228 129.259 1.00 36.35 71 ASP A O 1
ATOM 517 N N . TYR A 1 80 ? 67.384 62.407 129.798 1.00 46.10 72 TYR A N 1
ATOM 518 C CA . TYR A 1 80 ? 66.231 62.410 130.691 1.00 44.08 72 TYR A CA 1
ATOM 519 C C . TYR A 1 80 ? 64.996 62.940 129.979 1.00 39.92 72 TYR A C 1
ATOM 520 O O . TYR A 1 80 ? 65.046 63.996 129.344 1.00 37.97 72 TYR A O 1
ATOM 529 N N . ASN A 1 81 ? 63.875 62.236 130.145 1.00 39.50 73 ASN A N 1
ATOM 530 C CA . ASN A 1 81 ? 62.560 62.684 129.684 1.00 36.74 73 ASN A CA 1
ATOM 531 C C . ASN A 1 81 ? 61.640 62.514 130.883 1.00 34.76 73 ASN A C 1
ATOM 532 O O . ASN A 1 81 ? 60.895 61.537 130.978 1.00 46.03 73 ASN A O 1
ATOM 537 N N . ILE A 1 82 ? 61.696 63.474 131.800 1.00 34.37 74 ILE A N 1
ATOM 538 C CA . ILE A 1 82 ? 61.030 63.354 133.091 1.00 35.64 74 ILE A CA 1
ATOM 539 C C . ILE A 1 82 ? 59.624 63.932 132.972 1.00 37.97 74 ILE A C 1
ATOM 540 O O . ILE A 1 82 ? 59.445 65.146 132.845 1.00 37.52 74 ILE A O 1
ATOM 545 N N . ASP A 1 83 ? 58.624 63.054 133.016 1.00 35.57 75 ASP A N 1
ATOM 546 C CA . ASP A 1 83 ? 57.230 63.473 133.053 1.00 34.78 75 ASP A CA 1
ATOM 547 C C . ASP A 1 83 ? 56.901 63.960 134.457 1.00 36.98 75 ASP A C 1
ATOM 548 O O . ASP A 1 83 ? 56.996 63.195 135.423 1.00 42.67 75 ASP A O 1
ATOM 553 N N . LEU A 1 84 ? 56.506 65.229 134.573 1.00 36.70 76 LEU A N 1
ATOM 554 C CA . LEU A 1 84 ? 56.228 65.795 135.891 1.00 33.01 76 LEU A CA 1
ATOM 555 C C . LEU A 1 84 ? 55.004 65.160 136.537 1.00 40.22 76 LEU A C 1
ATOM 556 O O . LEU A 1 84 ? 54.893 65.148 137.770 1.00 37.90 76 LEU A O 1
ATOM 561 N N . ILE A 1 85 ? 54.076 64.645 135.735 1.00 43.52 77 ILE A N 1
ATOM 562 C CA . ILE A 1 85 ? 52.911 63.935 136.260 1.00 42.04 77 ILE A CA 1
ATOM 563 C C . ILE A 1 85 ? 52.826 62.569 135.586 1.00 37.36 77 ILE A C 1
ATOM 564 O O . ILE A 1 85 ? 52.051 62.380 134.637 1.00 44.18 77 ILE A O 1
ATOM 569 N N . PRO A 1 86 ? 53.603 61.591 136.037 1.00 35.93 78 PRO A N 1
ATOM 570 C CA . PRO A 1 86 ? 53.629 60.293 135.355 1.00 35.87 78 PRO A CA 1
ATOM 571 C C . PRO A 1 86 ? 52.476 59.393 135.777 1.00 38.61 78 PRO A C 1
ATOM 572 O O . PRO A 1 86 ? 52.128 59.298 136.959 1.00 37.31 78 PRO A O 1
ATOM 576 N N . LYS A 1 87 ? 51.893 58.710 134.791 1.00 35.77 79 LYS A N 1
ATOM 577 C CA . LYS A 1 87 ? 50.823 57.751 135.033 1.00 37.61 79 LYS A CA 1
ATOM 578 C C . LYS A 1 87 ? 50.980 56.580 134.073 1.00 41.37 79 LYS A C 1
ATOM 579 O O . LYS A 1 87 ? 51.378 56.755 132.917 1.00 41.84 79 LYS A O 1
ATOM 585 N N . PHE A 1 88 ? 50.677 55.388 134.560 1.00 35.72 80 PHE A N 1
ATOM 586 C CA . PHE A 1 88 ? 50.690 54.200 133.727 1.00 37.34 80 PHE A CA 1
ATOM 587 C C . PHE A 1 88 ? 49.321 53.993 133.087 1.00 45.00 80 PHE A C 1
ATOM 588 O O . PHE A 1 88 ? 48.296 54.470 133.583 1.00 53.76 80 PHE A O 1
ATOM 596 N N . LEU A 1 89 ? 49.309 53.275 131.969 1.00 41.93 81 LEU A N 1
ATOM 597 C CA . LEU A 1 89 ? 48.059 52.912 131.322 1.00 40.49 81 LEU A CA 1
ATOM 598 C C . LEU A 1 89 ? 47.747 51.453 131.633 1.00 45.55 81 LEU A C 1
ATOM 599 O O . LEU A 1 89 ? 48.585 50.570 131.415 1.00 45.39 81 LEU A O 1
ATOM 604 N N . MET A 1 90 ? 46.540 51.205 132.137 1.00 43.99 82 MET A N 1
ATOM 605 C CA . MET A 1 90 ? 46.027 49.843 132.204 1.00 39.56 82 MET A CA 1
ATOM 606 C C . MET A 1 90 ? 45.863 49.330 130.778 1.00 39.41 82 MET A C 1
ATOM 607 O O . MET A 1 90 ? 45.225 49.983 129.945 1.00 38.71 82 MET A O 1
ATOM 612 N N . ALA A 1 91 ? 46.427 48.147 130.514 1.00 39.11 83 ALA A N 1
ATOM 613 C CA . ALA A 1 91 ? 46.705 47.698 129.150 1.00 41.49 83 ALA A CA 1
ATOM 614 C C . ALA A 1 91 ? 45.496 47.723 128.218 1.00 52.81 83 ALA A C 1
ATOM 615 O O . ALA A 1 91 ? 45.643 48.020 127.026 1.00 71.19 83 ALA A O 1
ATOM 617 N N . ASN A 1 92 ? 44.299 47.418 128.714 1.00 39.61 84 ASN A N 1
ATOM 618 C CA . ASN A 1 92 ? 43.140 47.495 127.819 1.00 43.95 84 ASN A CA 1
ATOM 619 C C . ASN A 1 92 ? 42.029 48.346 128.422 1.00 42.60 84 ASN A C 1
ATOM 620 O O . ASN A 1 92 ? 40.843 48.073 128.210 1.00 42.11 84 ASN A O 1
ATOM 625 N N . GLY A 1 93 ? 42.410 49.367 129.191 1.00 39.04 85 GLY A N 1
ATOM 626 C CA . GLY A 1 93 ? 41.484 50.223 129.894 1.00 33.19 85 GLY A CA 1
ATOM 627 C C . GLY A 1 93 ? 40.914 51.310 129.011 1.00 42.04 85 GLY A C 1
ATOM 628 O O . GLY A 1 93 ? 41.052 51.305 127.787 1.00 45.79 85 GLY A O 1
ATOM 629 N N . LYS A 1 94 ? 40.252 52.269 129.664 1.00 40.34 86 LYS A N 1
ATOM 630 C CA . LYS A 1 94 ? 39.508 53.287 128.931 1.00 41.21 86 LYS A CA 1
ATOM 631 C C . LYS A 1 94 ? 40.430 54.161 128.091 1.00 42.73 86 LYS A C 1
ATOM 632 O O . LYS A 1 94 ? 40.149 54.421 126.916 1.00 48.45 86 LYS A O 1
ATOM 638 N N . LEU A 1 95 ? 41.544 54.617 128.666 1.00 38.34 87 LEU A N 1
ATOM 639 C CA . LEU A 1 95 ? 42.394 55.543 127.926 1.00 34.76 87 LEU A CA 1
ATOM 640 C C . LEU A 1 95 ? 42.985 54.882 126.689 1.00 38.03 87 LEU A C 1
ATOM 641 O O . LEU A 1 95 ? 43.022 55.488 125.610 1.00 42.60 87 LEU A O 1
ATOM 646 N N . VAL A 1 96 ? 43.442 53.638 126.822 1.00 38.05 88 VAL A N 1
ATOM 647 C CA . VAL A 1 96 ? 43.966 52.918 125.665 1.00 44.37 88 VAL A CA 1
ATOM 648 C C . VAL A 1 96 ? 42.905 52.825 124.572 1.00 52.29 88 VAL A C 1
ATOM 649 O O . VAL A 1 96 ? 43.208 52.941 123.376 1.00 50.23 88 VAL A O 1
ATOM 653 N N . LYS A 1 97 ? 41.645 52.602 124.960 1.00 51.94 89 LYS A N 1
ATOM 654 C CA . LYS A 1 97 ? 40.581 52.512 123.964 1.00 51.98 89 LYS A CA 1
ATOM 655 C C . LYS A 1 97 ? 40.288 53.867 123.329 1.00 50.10 89 LYS A C 1
ATOM 656 O O . LYS A 1 97 ? 40.068 53.953 122.115 1.00 46.09 89 LYS A O 1
ATOM 662 N N . ILE A 1 98 ? 40.310 54.942 124.123 1.00 51.29 90 ILE A N 1
ATOM 663 C CA . ILE A 1 98 ? 40.088 56.271 123.562 1.00 51.79 90 ILE A CA 1
ATOM 664 C C . ILE A 1 98 ? 41.222 56.648 122.617 1.00 53.51 90 ILE A C 1
ATOM 665 O O . ILE A 1 98 ? 40.987 57.194 121.532 1.00 52.68 90 ILE A O 1
ATOM 670 N N . LEU A 1 99 ? 42.467 56.368 123.019 1.00 49.60 91 LEU A N 1
ATOM 671 C CA . LEU A 1 99 ? 43.619 56.632 122.162 1.00 41.30 91 LEU A CA 1
ATOM 672 C C . LEU A 1 99 ? 43.515 55.877 120.844 1.00 46.66 91 LEU A C 1
ATOM 673 O O . LEU A 1 99 ? 43.887 56.403 119.788 1.00 50.72 91 LEU A O 1
ATOM 678 N N . ARG A 1 100 ? 43.009 54.641 120.885 1.00 40.37 92 ARG A N 1
ATOM 679 C CA . ARG A 1 100 ? 42.820 53.882 119.655 1.00 37.85 92 ARG A CA 1
ATOM 680 C C . ARG A 1 100 ? 41.784 54.534 118.751 1.00 44.70 92 ARG A C 1
ATOM 681 O O . ARG A 1 100 ? 41.933 54.525 117.524 1.00 48.79 92 ARG A O 1
ATOM 689 N N . MET A 1 101 ? 40.735 55.113 119.337 1.00 48.26 93 MET A N 1
ATOM 690 C CA . MET A 1 101 ? 39.694 55.754 118.541 1.00 37.79 93 MET A CA 1
ATOM 691 C C . MET A 1 101 ? 40.241 56.919 117.724 1.00 42.60 93 MET A C 1
ATOM 692 O O . MET A 1 101 ? 39.797 57.155 116.593 1.00 51.54 93 MET A O 1
ATOM 697 N N . THR A 1 102 ? 41.201 57.662 118.278 1.00 38.00 94 THR A N 1
ATOM 698 C CA . THR A 1 102 ? 41.788 58.771 117.533 1.00 41.92 94 THR A CA 1
ATOM 699 C C . THR A 1 102 ? 42.751 58.296 116.455 1.00 45.09 94 THR A C 1
ATOM 700 O O . THR A 1 102 ? 42.990 59.022 115.487 1.00 46.18 94 THR A O 1
ATOM 704 N N . GLY A 1 103 ? 43.331 57.109 116.608 1.00 44.26 95 GLY A N 1
ATOM 705 C CA . GLY A 1 103 ? 44.299 56.631 115.651 1.00 42.50 95 GLY A CA 1
ATOM 706 C C . GLY A 1 103 ? 45.729 57.043 115.932 1.00 48.17 95 GLY A C 1
ATOM 707 O O . GLY A 1 103 ? 46.624 56.656 115.169 1.00 53.19 95 GLY A O 1
ATOM 708 N N . VAL A 1 104 ? 45.976 57.831 116.985 1.00 43.01 96 VAL A N 1
ATOM 709 C CA . VAL A 1 104 ? 47.341 58.259 117.268 1.00 45.09 96 VAL A CA 1
ATOM 710 C C . VAL A 1 104 ? 48.230 57.089 117.666 1.00 49.30 96 VAL A C 1
ATOM 711 O O . VAL A 1 104 ? 49.457 57.183 117.535 1.00 52.30 96 VAL A O 1
ATOM 715 N N . THR A 1 105 ? 47.645 55.982 118.143 1.00 49.78 97 THR A N 1
ATOM 716 C CA . THR A 1 105 ? 48.428 54.824 118.569 1.00 50.97 97 THR A CA 1
ATOM 717 C C . THR A 1 105 ? 49.066 54.082 117.402 1.00 55.25 97 THR A C 1
ATOM 718 O O . THR A 1 105 ? 50.032 53.340 117.616 1.00 59.51 97 THR A O 1
ATOM 722 N N . ARG A 1 106 ? 48.552 54.265 116.182 1.00 61.27 98 ARG A N 1
ATOM 723 C CA . ARG A 1 106 ? 49.108 53.629 114.992 1.00 72.92 98 ARG A CA 1
ATOM 724 C C . ARG A 1 106 ? 50.317 54.366 114.427 1.00 78.89 98 ARG A C 1
ATOM 725 O O . ARG A 1 106 ? 50.954 53.858 113.497 1.00 78.45 98 ARG A O 1
ATOM 733 N N . TYR A 1 107 ? 50.654 55.535 114.973 1.00 81.78 99 TYR A N 1
ATOM 734 C CA . TYR A 1 107 ? 51.789 56.330 114.515 1.00 83.79 99 TYR A CA 1
ATOM 735 C C . TYR A 1 107 ? 53.105 55.666 114.902 1.00 82.49 99 TYR A C 1
ATOM 736 O O . TYR A 1 107 ? 53.125 54.487 115.269 1.00 89.26 99 TYR A O 1
ATOM 745 N N . ASN A 1 108 ? 54.209 56.415 114.851 1.00 80.07 100 ASN A N 1
ATOM 746 C CA . ASN A 1 108 ? 55.510 55.888 115.265 1.00 85.64 100 ASN A CA 1
ATOM 747 C C . ASN A 1 108 ? 55.614 55.946 116.791 1.00 86.51 100 ASN A C 1
ATOM 748 O O . ASN A 1 108 ? 56.462 56.614 117.381 1.00 94.98 100 ASN A O 1
ATOM 750 N N . MET A 1 109 ? 54.704 55.209 117.423 1.00 74.40 101 MET A N 1
ATOM 751 C CA . MET A 1 109 ? 54.528 55.214 118.867 1.00 65.65 101 MET A CA 1
ATOM 752 C C . MET A 1 109 ? 54.535 53.788 119.398 1.00 59.34 101 MET A C 1
ATOM 753 O O . MET A 1 109 ? 53.780 52.941 118.913 1.00 70.26 101 MET A O 1
ATOM 758 N N . GLU A 1 110 ? 55.414 53.515 120.356 1.00 46.48 102 GLU A N 1
ATOM 759 C CA . GLU A 1 110 ? 55.556 52.196 120.955 1.00 49.60 102 GLU A CA 1
ATOM 760 C C . GLU A 1 110 ? 55.152 52.226 122.426 1.00 50.99 102 GLU A C 1
ATOM 761 O O . GLU A 1 110 ? 55.643 53.060 123.195 1.00 45.98 102 GLU A O 1
ATOM 767 N N . PHE A 1 111 ? 54.292 51.291 122.824 1.00 48.79 103 PHE A N 1
ATOM 768 C CA . PHE A 1 111 ? 53.983 51.069 124.230 1.00 50.43 103 PHE A CA 1
ATOM 769 C C . PHE A 1 111 ? 54.828 49.906 124.730 1.00 52.28 103 PHE A C 1
ATOM 770 O O . PHE A 1 111 ? 54.895 48.855 124.083 1.00 61.29 103 PHE A O 1
ATOM 778 N N . ALA A 1 112 ? 55.476 50.104 125.876 1.00 41.80 104 ALA A N 1
ATOM 779 C CA . ALA A 1 112 ? 56.311 49.094 126.508 1.00 39.01 104 ALA A CA 1
ATOM 780 C C . ALA A 1 112 ? 55.745 48.713 127.867 1.00 40.76 104 ALA A C 1
ATOM 781 O O . ALA A 1 112 ? 55.111 49.530 128.546 1.00 43.05 104 ALA A O 1
ATOM 783 N N . LEU A 1 113 ? 55.976 47.462 128.259 1.00 38.89 105 LEU A N 1
ATOM 784 C CA . LEU A 1 113 ? 55.378 46.950 129.485 1.00 37.97 105 LEU A CA 1
ATOM 785 C C . LEU A 1 113 ? 56.118 47.458 130.721 1.00 34.71 105 LEU A C 1
ATOM 786 O O . LEU A 1 113 ? 57.302 47.811 130.677 1.00 37.11 105 LEU A O 1
ATOM 791 N N . VAL A 1 114 ? 55.386 47.536 131.811 1.00 30.03 106 VAL A N 1
ATOM 792 C CA . VAL A 1 114 ? 55.925 47.830 133.128 1.00 28.18 106 VAL A CA 1
ATOM 793 C C . VAL A 1 114 ? 56.243 46.510 133.816 1.00 35.11 106 VAL A C 1
ATOM 794 O O . VAL A 1 114 ? 55.450 45.558 133.762 1.00 35.12 106 VAL A O 1
ATOM 798 N N . GLU A 1 115 ? 57.398 46.445 134.482 1.00 38.69 107 GLU A N 1
ATOM 799 C CA . GLU A 1 115 ? 57.885 45.153 134.957 1.00 41.15 107 GLU A CA 1
ATOM 800 C C . GLU A 1 115 ? 57.292 44.727 136.296 1.00 43.23 107 GLU A C 1
ATOM 801 O O . GLU A 1 115 ? 57.229 43.529 136.574 1.00 51.91 107 GLU A O 1
ATOM 807 N N . GLY A 1 116 ? 56.861 45.651 137.141 1.00 40.94 108 GLY A N 1
ATOM 808 C CA . GLY A 1 116 ? 56.467 45.307 138.491 1.00 36.65 108 GLY A CA 1
ATOM 809 C C . GLY A 1 116 ? 55.120 45.877 138.879 1.00 38.37 108 GLY A C 1
ATOM 810 O O . GLY A 1 116 ? 54.694 46.921 138.387 1.00 36.07 108 GLY A O 1
ATOM 811 N N . SER A 1 117 ? 54.426 45.142 139.746 1.00 40.15 109 SER A N 1
ATOM 812 C CA . SER A 1 117 ? 53.205 45.642 140.375 1.00 33.03 109 SER A CA 1
ATOM 813 C C . SER A 1 117 ? 53.246 45.258 141.844 1.00 35.87 109 SER A C 1
ATOM 814 O O . SER A 1 117 ? 53.104 44.072 142.168 1.00 31.06 109 SER A O 1
ATOM 817 N N . PHE A 1 118 ? 53.403 46.260 142.724 1.00 27.37 110 PHE A N 1
ATOM 818 C CA . PHE A 1 118 ? 53.658 46.040 144.141 1.00 34.55 110 PHE A CA 1
ATOM 819 C C . PHE A 1 118 ? 52.719 46.864 145.009 1.00 40.32 110 PHE A C 1
ATOM 820 O O . PHE A 1 118 ? 52.240 47.926 144.606 1.00 41.58 110 PHE A O 1
ATOM 828 N N . VAL A 1 119 ? 52.491 46.367 146.226 1.00 40.32 111 VAL A N 1
ATOM 829 C CA . VAL A 1 119 ? 51.610 46.999 147.200 1.00 42.42 111 VAL A CA 1
ATOM 830 C C . VAL A 1 119 ? 52.271 46.931 148.574 1.00 42.21 111 VAL A C 1
ATOM 831 O O . VAL A 1 119 ? 53.000 45.986 148.893 1.00 44.98 111 VAL A O 1
ATOM 835 N N . TYR A 1 120 ? 52.013 47.946 149.384 1.00 33.56 112 TYR A N 1
ATOM 836 C CA . TYR A 1 120 ? 52.660 48.109 150.677 1.00 38.47 112 TYR A CA 1
ATOM 837 C C . TYR A 1 120 ? 51.871 47.450 151.800 1.00 40.34 112 TYR A C 1
ATOM 838 O O . TYR A 1 120 ? 50.637 47.411 151.778 1.00 40.41 112 TYR A O 1
ATOM 847 N N . HIS A 1 121 ? 52.596 46.917 152.779 1.00 41.34 113 HIS A N 1
ATOM 848 C CA . HIS A 1 121 ? 51.966 46.336 153.956 1.00 39.49 113 HIS A CA 1
ATOM 849 C C . HIS A 1 121 ? 53.006 46.218 155.062 1.00 41.61 113 HIS A C 1
ATOM 850 O O . HIS A 1 121 ? 54.071 45.635 154.843 1.00 38.46 113 HIS A O 1
ATOM 857 N N . LYS A 1 122 ? 52.702 46.797 156.226 1.00 46.87 114 LYS A N 1
ATOM 858 C CA . LYS A 1 122 ? 53.517 46.671 157.441 1.00 45.48 114 LYS A CA 1
ATOM 859 C C . LYS A 1 122 ? 55.009 46.848 157.149 1.00 38.02 114 LYS A C 1
ATOM 860 O O . LYS A 1 122 ? 55.839 45.995 157.466 1.00 38.90 114 LYS A O 1
ATOM 862 N N . GLY A 1 123 ? 55.342 47.963 156.500 1.00 36.99 115 GLY A N 1
ATOM 863 C CA . GLY A 1 123 ? 56.723 48.338 156.276 1.00 37.52 115 GLY A CA 1
ATOM 864 C C . GLY A 1 123 ? 57.414 47.656 155.116 1.00 42.79 115 GLY A C 1
ATOM 865 O O . GLY A 1 123 ? 58.611 47.893 154.906 1.00 39.56 115 GLY A O 1
ATOM 866 N N . GLU A 1 124 ? 56.712 46.816 154.359 1.00 39.80 116 GLU A N 1
ATOM 867 C CA . GLU A 1 124 ? 57.298 46.102 153.239 1.00 37.74 116 GLU A CA 1
ATOM 868 C C . GLU A 1 124 ? 56.403 46.260 152.021 1.00 39.31 116 GLU A C 1
ATOM 869 O O . GLU A 1 124 ? 55.209 46.556 152.134 1.00 43.24 116 GLU A O 1
ATOM 875 N N . ILE A 1 125 ? 56.997 46.086 150.845 1.00 34.36 117 ILE A N 1
ATOM 876 C CA . ILE A 1 125 ? 56.249 46.043 149.593 1.00 38.53 117 ILE A CA 1
ATOM 877 C C . ILE A 1 125 ? 56.376 44.643 149.007 1.00 41.38 117 ILE A C 1
ATOM 878 O O . ILE A 1 125 ? 57.432 44.008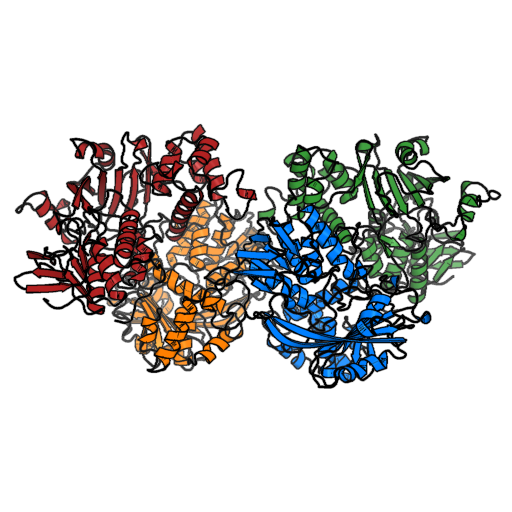 149.099 1.00 40.44 117 ILE A O 1
ATOM 883 N N . HIS A 1 126 ? 55.275 44.136 148.466 1.00 41.74 118 HIS A N 1
ATOM 884 C CA . HIS A 1 126 ? 55.227 42.788 147.929 1.00 37.78 118 HIS A CA 1
ATOM 885 C C . HIS A 1 126 ? 54.481 42.797 146.604 1.00 34.76 118 HIS A C 1
ATOM 886 O O . HIS A 1 126 ? 53.741 43.731 146.289 1.00 41.15 118 HIS A O 1
ATOM 893 N N . LYS A 1 127 ? 54.711 41.754 145.812 1.00 37.55 119 LYS A N 1
ATOM 894 C CA . LYS A 1 127 ? 54.006 41.608 144.549 1.00 36.67 119 LYS A CA 1
ATOM 895 C C . LYS A 1 127 ? 52.503 41.516 144.798 1.00 36.65 119 LYS A C 1
ATOM 896 O O . LYS A 1 127 ? 52.049 40.967 145.805 1.00 42.96 119 LYS A O 1
ATOM 898 N N . VAL A 1 128 ? 51.721 42.058 143.870 1.00 35.75 120 VAL A N 1
ATOM 899 C CA . VAL A 1 128 ? 50.264 42.008 143.991 1.00 37.10 120 VAL A CA 1
ATOM 900 C C . VAL A 1 128 ? 49.790 40.594 143.662 1.00 41.69 120 VAL A C 1
ATOM 901 O O . VAL A 1 128 ? 50.057 40.092 142.560 1.00 44.05 120 VAL A O 1
ATOM 905 N N . PRO A 1 129 ? 49.100 39.910 144.576 1.00 47.63 121 PRO A N 1
ATOM 906 C CA . PRO A 1 129 ? 48.618 38.557 144.272 1.00 55.75 121 PRO A CA 1
ATOM 907 C C . PRO A 1 129 ? 47.288 38.585 143.531 1.00 53.56 121 PRO A C 1
ATOM 908 O O . PRO A 1 129 ? 46.383 39.356 143.859 1.00 50.27 121 PRO A O 1
ATOM 912 N N . ILE A 1 130 ? 47.178 37.725 142.518 1.00 51.55 122 ILE A N 1
ATOM 913 C CA . ILE A 1 130 ? 46.017 37.674 141.638 1.00 52.85 122 ILE A CA 1
ATOM 914 C C . ILE A 1 130 ? 45.271 36.355 141.763 1.00 55.40 122 ILE A C 1
ATOM 915 O O . ILE A 1 130 ? 44.059 36.336 141.988 1.00 61.21 122 ILE A O 1
ATOM 920 N N . THR A 1 131 ? 45.978 35.241 141.625 1.00 57.60 123 THR A N 1
ATOM 921 C CA . THR A 1 131 ? 45.313 33.952 141.660 1.00 56.20 123 THR A CA 1
ATOM 922 C C . THR A 1 131 ? 44.993 33.571 143.101 1.00 65.52 123 THR A C 1
ATOM 923 O O . THR A 1 131 ? 45.624 34.066 144.039 1.00 67.48 123 THR A O 1
ATOM 927 N N . PRO A 1 132 ? 43.997 32.705 143.308 1.00 66.77 124 PRO A N 1
ATOM 928 C CA . PRO A 1 132 ? 43.750 32.200 144.669 1.00 60.90 124 PRO A CA 1
ATOM 929 C C . PRO A 1 132 ? 44.974 31.555 145.298 1.00 56.81 124 PRO A C 1
ATOM 930 O O . PRO A 1 132 ? 45.150 31.637 146.520 1.00 55.97 124 PRO A O 1
ATOM 934 N N . THR A 1 133 ? 45.831 30.921 144.492 1.00 53.66 125 THR A N 1
ATOM 935 C CA . THR A 1 133 ? 47.048 30.314 145.025 1.00 55.98 125 THR A CA 1
ATOM 936 C C . THR A 1 133 ? 48.012 31.375 145.551 1.00 54.52 125 THR A C 1
ATOM 937 O O . THR A 1 133 ? 48.629 31.194 146.607 1.00 55.60 125 THR A O 1
ATOM 941 N N . GLU A 1 134 ? 48.157 32.485 144.823 1.00 50.11 126 GLU A N 1
ATOM 942 C CA . GLU A 1 134 ? 49.023 33.568 145.278 1.00 48.47 126 GLU A CA 1
ATOM 943 C C . GLU A 1 134 ? 48.455 34.245 146.519 1.00 52.61 126 GLU A C 1
ATOM 944 O O . GLU A 1 134 ? 49.211 34.650 147.412 1.00 43.06 126 GLU A O 1
ATOM 950 N N . VAL A 1 135 ? 47.127 34.402 146.576 1.00 58.40 127 VAL A N 1
ATOM 951 C CA . VAL A 1 135 ? 46.478 35.023 147.729 1.00 54.97 127 VAL A CA 1
ATOM 952 C C . VAL A 1 135 ? 46.633 34.160 148.973 1.00 59.73 127 VAL A C 1
ATOM 953 O O . VAL A 1 135 ? 46.822 34.670 150.084 1.00 66.86 127 VAL A O 1
ATOM 957 N N . ALA A 1 136 ? 46.571 32.843 148.813 1.00 58.08 128 ALA A N 1
ATOM 958 C CA . ALA A 1 136 ? 46.711 31.960 149.958 1.00 52.18 128 ALA A CA 1
ATOM 959 C C . ALA A 1 136 ? 48.117 31.966 150.548 1.00 52.13 128 ALA A C 1
ATOM 960 O O . ALA A 1 136 ? 48.299 31.457 151.661 1.00 51.61 128 ALA A O 1
ATOM 962 N N . LYS A 1 137 ? 49.105 32.533 149.850 1.00 48.07 129 LYS A N 1
ATOM 963 C CA . LYS A 1 137 ? 50.491 32.495 150.304 1.00 52.69 129 LYS A CA 1
ATOM 964 C C . LYS A 1 137 ? 51.134 33.875 150.447 1.00 57.33 129 LYS A C 1
ATOM 965 O O . LYS A 1 137 ? 52.334 33.954 150.739 1.00 59.46 129 LYS A O 1
ATOM 967 N N . THR A 1 138 ? 50.367 34.969 150.299 1.00 55.76 130 THR A N 1
ATOM 968 C CA . THR A 1 138 ? 51.011 36.282 150.216 1.00 50.18 130 THR A CA 1
ATOM 969 C C . THR A 1 138 ? 51.407 36.798 151.599 1.00 49.19 130 THR A C 1
ATOM 970 O O . THR A 1 138 ? 50.663 36.630 152.570 1.00 43.74 130 THR A O 1
ATOM 974 N N . PRO A 1 139 ? 52.575 37.435 151.711 1.00 53.76 131 PRO A N 1
ATOM 975 C CA . PRO A 1 139 ? 52.954 38.062 152.987 1.00 48.89 131 PRO A CA 1
ATOM 976 C C . PRO A 1 139 ? 52.085 39.256 153.354 1.00 48.41 131 PRO A C 1
ATOM 977 O O . PRO A 1 139 ? 52.195 39.755 154.482 1.00 47.52 131 PRO A O 1
ATOM 981 N N . LEU A 1 140 ? 51.231 39.728 152.442 1.00 43.89 132 LEU A N 1
ATOM 982 C CA . LEU A 1 140 ? 50.326 40.831 152.744 1.00 43.40 132 LEU A CA 1
ATOM 983 C C . LEU A 1 140 ? 49.287 40.468 153.797 1.00 45.10 132 LEU A C 1
ATOM 984 O O . LEU A 1 140 ? 48.635 41.366 154.342 1.00 56.88 132 LEU A O 1
ATOM 989 N N . LEU A 1 141 ? 49.079 39.181 154.057 1.00 43.98 133 LEU A N 1
ATOM 990 C CA . LEU A 1 141 ? 48.028 38.711 154.947 1.00 47.64 133 LEU A CA 1
ATOM 991 C C . LEU A 1 141 ? 48.618 37.844 156.048 1.00 47.97 133 LEU A C 1
ATOM 992 O O . LEU A 1 141 ? 49.646 37.188 155.850 1.00 51.60 133 LEU A O 1
ATOM 997 N N . GLY A 1 142 ? 47.954 37.844 157.209 1.00 48.29 134 GLY A N 1
ATOM 998 C CA . GLY A 1 142 ? 48.283 36.926 158.281 1.00 42.65 134 GLY A CA 1
ATOM 999 C C . GLY A 1 142 ? 47.796 35.511 157.991 1.00 44.01 134 GLY A C 1
ATOM 1000 O O . GLY A 1 142 ? 47.129 35.241 156.993 1.00 54.08 134 GLY A O 1
ATOM 1001 N N . PHE A 1 143 ? 48.121 34.596 158.910 1.00 45.52 135 PHE A N 1
ATOM 1002 C CA . PHE A 1 143 ? 47.875 33.177 158.661 1.00 51.29 135 PHE A CA 1
ATOM 1003 C C . PHE A 1 143 ? 46.404 32.895 158.397 1.00 53.41 135 PHE A C 1
ATOM 1004 O O . PHE A 1 143 ? 46.056 32.200 157.434 1.00 57.14 135 PHE A O 1
ATOM 1012 N N . PHE A 1 144 ? 45.524 33.411 159.252 1.00 54.56 136 PHE A N 1
ATOM 1013 C CA . PHE A 1 144 ? 44.106 33.115 159.094 1.00 55.84 136 PHE A CA 1
ATOM 1014 C C . PHE A 1 144 ? 43.481 33.946 157.981 1.00 57.88 136 PHE A C 1
ATOM 1015 O O . PHE A 1 144 ? 42.539 33.487 157.326 1.00 61.26 136 PHE A O 1
ATOM 1023 N N . GLU A 1 145 ? 43.991 35.157 157.743 1.00 56.65 137 GLU A N 1
ATOM 1024 C CA . GLU A 1 145 ? 43.458 35.971 156.656 1.00 59.53 137 GLU A CA 1
ATOM 1025 C C . GLU A 1 145 ? 43.816 35.399 155.288 1.00 60.84 137 GLU A C 1
ATOM 1026 O O . GLU A 1 145 ? 43.029 35.534 154.346 1.00 63.85 137 GLU A O 1
ATOM 1032 N N . LYS A 1 146 ? 44.991 34.771 155.156 1.00 57.75 138 LYS A N 1
ATOM 1033 C CA . LYS A 1 146 ? 45.333 34.066 153.921 1.00 53.27 138 LYS A CA 1
ATOM 1034 C C . LYS A 1 146 ? 44.236 33.091 153.526 1.00 60.88 138 LYS A C 1
ATOM 1035 O O . LYS A 1 146 ? 43.801 33.055 152.369 1.00 63.33 138 LYS A O 1
ATOM 1041 N N . LEU A 1 147 ? 43.768 32.297 154.490 1.00 62.98 139 LEU A N 1
ATOM 1042 C CA . LEU A 1 147 ? 42.738 31.305 154.206 1.00 62.60 139 LEU A CA 1
ATOM 1043 C C . LEU A 1 147 ? 41.399 31.969 153.902 1.00 62.47 139 LEU A C 1
ATOM 1044 O O . LEU A 1 147 ? 40.685 31.544 152.985 1.00 66.21 139 LEU A O 1
ATOM 1049 N N . LYS A 1 148 ? 41.038 33.005 154.665 1.00 58.73 140 LYS A N 1
ATOM 1050 C CA . LYS A 1 148 ? 39.779 33.704 154.417 1.00 61.01 140 LYS A CA 1
ATOM 1051 C C . LYS A 1 148 ? 39.786 34.398 153.059 1.00 63.53 140 LYS A C 1
ATOM 1052 O O . LYS A 1 148 ? 38.779 34.384 152.342 1.00 69.02 140 LYS A O 1
ATOM 1054 N N . ALA A 1 149 ? 40.905 35.028 152.696 1.00 57.72 141 ALA A N 1
ATOM 1055 C CA . ALA A 1 149 ? 40.997 35.697 151.403 1.00 52.22 141 ALA A CA 1
ATOM 1056 C C . ALA A 1 149 ? 41.101 34.707 150.243 1.00 54.29 141 ALA A C 1
ATOM 1057 O O . ALA A 1 149 ? 40.686 35.033 149.126 1.00 58.64 141 ALA A O 1
ATOM 1059 N N . LYS A 1 150 ? 41.685 33.522 150.467 1.00 50.59 142 LYS A N 1
ATOM 1060 C CA . LYS A 1 150 ? 41.738 32.518 149.403 1.00 56.98 142 LYS A CA 1
ATOM 1061 C C . LYS A 1 150 ? 40.340 32.080 148.989 1.00 65.26 142 LYS A C 1
ATOM 1062 O O . LYS A 1 150 ? 40.046 31.950 147.793 1.00 64.64 142 LYS A O 1
ATOM 1064 N N . LYS A 1 151 ? 39.463 31.843 149.966 1.00 67.67 143 LYS A N 1
ATOM 1065 C CA . LYS A 1 151 ? 38.091 31.463 149.647 1.00 71.76 143 LYS A CA 1
ATOM 1066 C C . LYS A 1 151 ? 37.338 32.619 148.995 1.00 73.42 143 LYS A C 1
ATOM 1067 O O . LYS A 1 151 ? 36.529 32.404 148.086 1.00 78.31 143 LYS A O 1
ATOM 1069 N N . LEU A 1 152 ? 37.590 33.853 149.443 1.00 69.30 144 LEU A N 1
ATOM 1070 C CA . LEU A 1 152 ? 36.914 34.998 148.843 1.00 65.12 144 LEU A CA 1
ATOM 1071 C C . LEU A 1 152 ? 37.326 35.173 147.387 1.00 63.10 144 LEU A C 1
ATOM 1072 O O . LEU A 1 152 ? 36.473 35.340 146.508 1.00 63.89 144 LEU A O 1
ATOM 1077 N N . VAL A 1 153 ? 38.631 35.122 147.109 1.00 58.42 145 VAL A N 1
ATOM 1078 C CA . VAL A 1 153 ? 39.100 35.356 145.748 1.00 59.19 145 VAL A CA 1
ATOM 1079 C C . VAL A 1 153 ? 38.723 34.192 144.846 1.00 66.28 145 VAL A C 1
ATOM 1080 O O . VAL A 1 153 ? 38.411 34.391 143.664 1.00 68.96 145 VAL A O 1
ATOM 1084 N N . SER A 1 154 ? 38.735 32.965 145.380 1.00 67.15 146 SER A N 1
ATOM 1085 C CA . SER A 1 154 ? 38.256 31.821 144.608 1.00 65.54 146 SER A CA 1
ATOM 1086 C C . SER A 1 154 ? 36.804 32.013 144.190 1.00 62.39 146 SER A C 1
ATOM 1087 O O . SER A 1 154 ? 36.430 31.712 143.049 1.00 61.43 146 SER A O 1
ATOM 1090 N N . TYR A 1 155 ? 35.968 32.507 145.106 1.00 59.19 147 TYR A N 1
ATOM 1091 C CA . TYR A 1 155 ? 34.561 32.732 144.788 1.00 71.62 147 TYR A CA 1
ATOM 1092 C C . TYR A 1 155 ? 34.386 33.789 143.704 1.00 67.38 147 TYR A C 1
ATOM 1093 O O . TYR A 1 155 ? 33.539 33.636 142.817 1.00 68.99 147 TYR A O 1
ATOM 1102 N N . LEU A 1 156 ? 35.171 34.870 143.759 1.00 67.09 148 LEU A N 1
ATOM 1103 C CA . LEU A 1 156 ? 34.986 35.960 142.801 1.00 65.26 148 LEU A CA 1
ATOM 1104 C C . LEU A 1 156 ? 35.432 35.559 141.399 1.00 61.23 148 LEU A C 1
ATOM 1105 O O . LEU A 1 156 ? 34.760 35.890 140.415 1.00 63.21 148 LEU A O 1
ATOM 1110 N N . TYR A 1 157 ? 36.542 34.828 141.284 1.00 58.97 149 TYR A N 1
ATOM 1111 C CA . TYR A 1 157 ? 37.005 34.413 139.966 1.00 60.06 149 TYR A CA 1
ATOM 1112 C C . TYR A 1 157 ? 36.136 33.305 139.384 1.00 66.76 149 TYR A C 1
ATOM 1113 O O . TYR A 1 157 ? 36.076 33.158 138.159 1.00 63.26 149 TYR A O 1
ATOM 1115 N N . ASP A 1 158 ? 35.450 32.534 140.226 1.00 74.62 150 ASP A N 1
ATOM 1116 C CA . ASP A 1 158 ? 34.540 31.501 139.755 1.00 82.26 150 ASP A CA 1
ATOM 1117 C C . ASP A 1 158 ? 33.127 32.017 139.530 1.00 92.66 150 ASP A C 1
ATOM 1118 O O . ASP A 1 158 ? 32.269 31.246 139.088 1.00 100.84 150 ASP A O 1
ATOM 1123 N N . TYR A 1 159 ? 32.863 33.290 139.820 1.00 92.00 151 TYR A N 1
ATOM 1124 C CA . TYR A 1 159 ? 31.513 33.815 139.673 1.00 87.60 151 TYR A CA 1
ATOM 1125 C C . TYR A 1 159 ? 31.142 33.919 138.198 1.00 80.67 151 TYR A C 1
ATOM 1126 O O . TYR A 1 159 ? 31.882 34.488 137.392 1.00 73.03 151 TYR A O 1
ATOM 1135 N N . ASP A 1 160 ? 29.982 33.368 137.858 1.00 75.98 152 ASP A N 1
ATOM 1136 C CA . ASP A 1 160 ? 29.394 33.483 136.532 1.00 80.06 152 ASP A CA 1
ATOM 1137 C C . ASP A 1 160 ? 27.987 34.022 136.726 1.00 86.67 152 ASP A C 1
ATOM 1138 O O . ASP A 1 160 ? 27.166 33.388 137.396 1.00 93.63 152 ASP A O 1
ATOM 1143 N N . GLN A 1 161 ? 27.711 35.193 136.151 1.00 80.11 153 GLN A N 1
ATOM 1144 C CA . GLN A 1 161 ? 26.401 35.803 136.342 1.00 85.43 153 GLN A CA 1
ATOM 1145 C C . GLN A 1 161 ? 25.302 34.938 135.736 1.00 91.43 153 GLN A C 1
ATOM 1146 O O . GLN A 1 161 ? 24.209 34.821 136.301 1.00 89.63 153 GLN A O 1
ATOM 1152 N N . ASN A 1 162 ? 25.576 34.327 134.585 1.00 95.39 154 ASN A N 1
ATOM 1153 C CA . ASN A 1 162 ? 24.606 33.482 133.901 1.00 100.19 154 ASN A CA 1
ATOM 1154 C C . ASN A 1 162 ? 24.547 32.065 134.460 1.00 105.71 154 ASN A C 1
ATOM 1155 O O . ASN A 1 162 ? 23.650 31.305 134.078 1.00 111.91 154 ASN A O 1
ATOM 1160 N N . ASN A 1 163 ? 25.467 31.693 135.350 1.00 101.40 155 ASN A N 1
ATOM 1161 C CA . ASN A 1 163 ? 25.471 30.363 135.952 1.00 104.06 155 ASN A CA 1
ATOM 1162 C C . ASN A 1 163 ? 25.074 30.505 137.414 1.00 104.73 155 ASN A C 1
ATOM 1163 O O . ASN A 1 163 ? 25.896 30.931 138.242 1.00 103.01 155 ASN A O 1
ATOM 1168 N N . PRO A 1 164 ? 23.841 30.155 137.788 1.00 109.78 156 PRO A N 1
ATOM 1169 C CA . PRO A 1 164 ? 23.421 30.346 139.186 1.00 109.39 156 PRO A CA 1
ATOM 1170 C C . PRO A 1 164 ? 24.134 29.434 140.173 1.00 108.49 156 PRO A C 1
ATOM 1171 O O . PRO A 1 164 ? 24.118 29.727 141.376 1.00 107.54 156 PRO A O 1
ATOM 1175 N N . LYS A 1 165 ? 24.768 28.352 139.711 1.00 105.72 157 LYS A N 1
ATOM 1176 C CA . LYS A 1 165 ? 25.498 27.476 140.622 1.00 100.08 157 LYS A CA 1
ATOM 1177 C C . LYS A 1 165 ? 26.662 28.200 141.285 1.00 95.29 157 LYS A C 1
ATOM 1178 O O . LYS A 1 165 ? 27.040 27.867 142.414 1.00 94.48 157 LYS A O 1
ATOM 1180 N N . THR A 1 166 ? 27.249 29.177 140.598 1.00 93.51 158 THR A N 1
ATOM 1181 C CA . THR A 1 166 ? 28.381 29.929 141.124 1.00 87.85 158 THR A CA 1
ATOM 1182 C C . THR A 1 166 ? 27.973 31.103 142.006 1.00 86.90 158 THR A C 1
ATOM 1183 O O . THR A 1 166 ? 28.853 31.758 142.578 1.00 86.12 158 THR A O 1
ATOM 1187 N N . HIS A 1 167 ? 26.675 31.389 142.133 1.00 90.71 159 HIS A N 1
ATOM 1188 C CA . HIS A 1 167 ? 26.249 32.555 142.903 1.00 89.91 159 HIS A CA 1
ATOM 1189 C C . HIS A 1 167 ? 26.467 32.356 144.401 1.00 89.83 159 HIS A C 1
ATOM 1190 O O . HIS A 1 167 ? 26.895 33.286 145.097 1.00 83.47 159 HIS A O 1
ATOM 1197 N N . GLN A 1 168 ? 26.192 31.153 144.911 1.00 92.03 160 GLN A N 1
ATOM 1198 C CA . GLN A 1 168 ? 26.386 30.812 146.324 1.00 88.88 160 GLN A CA 1
ATOM 1199 C C . GLN A 1 168 ? 25.742 31.840 147.256 1.00 89.67 160 GLN A C 1
ATOM 1200 O O . GLN A 1 168 ? 26.345 32.295 148.234 1.00 85.82 160 GLN A O 1
ATOM 1206 N N . GLY A 1 169 ? 24.502 32.211 146.945 1.00 93.30 161 GLY A N 1
ATOM 1207 C CA . GLY A 1 169 ? 23.731 33.085 147.807 1.00 96.60 161 GLY A CA 1
ATOM 1208 C C . GLY A 1 169 ? 23.905 34.570 147.573 1.00 95.58 161 GLY A C 1
ATOM 1209 O O . GLY A 1 169 ? 23.396 35.367 148.371 1.00 96.83 161 GLY A O 1
ATOM 1210 N N . PHE A 1 170 ? 24.609 34.970 146.519 1.00 91.38 162 PHE A N 1
ATOM 1211 C CA . PHE A 1 170 ? 24.813 36.377 146.212 1.00 90.73 162 PHE A CA 1
ATOM 1212 C C . PHE A 1 170 ? 24.469 36.644 144.753 1.00 91.98 162 PHE A C 1
ATOM 1213 O O . PHE A 1 170 ? 24.746 35.816 143.879 1.00 96.74 162 PHE A O 1
ATOM 1221 N N . ASP A 1 171 ? 23.863 37.799 144.495 1.00 87.37 163 ASP A N 1
ATOM 1222 C CA . ASP A 1 171 ? 23.603 38.285 143.141 1.00 84.40 163 ASP A CA 1
ATOM 1223 C C . ASP A 1 171 ? 24.478 39.521 142.955 1.00 81.55 163 ASP A C 1
ATOM 1224 O O . ASP A 1 171 ? 24.088 40.635 143.310 1.00 75.67 163 ASP A O 1
ATOM 1229 N N . CYS A 1 172 ? 25.662 39.319 142.376 1.00 78.14 164 CYS A N 1
ATOM 1230 C CA . CYS A 1 172 ? 26.634 40.398 142.273 1.00 77.10 164 CYS A CA 1
ATOM 1231 C C . CYS A 1 172 ? 26.199 41.496 141.313 1.00 79.54 164 CYS A C 1
ATOM 1232 O O . CYS A 1 172 ? 26.794 42.579 141.328 1.00 81.99 164 CYS A O 1
ATOM 1235 N N . SER A 1 173 ? 25.183 41.249 140.485 1.00 83.05 165 SER A N 1
ATOM 1236 C CA . SER A 1 173 ? 24.604 42.322 139.684 1.00 83.38 165 SER A CA 1
ATOM 1237 C C . SER A 1 173 ? 23.851 43.325 140.550 1.00 84.70 165 SER A C 1
ATOM 1238 O O . SER A 1 173 ? 23.709 44.489 140.162 1.00 90.50 165 SER A O 1
ATOM 1241 N N . LYS A 1 174 ? 23.338 42.893 141.700 1.00 82.89 166 LYS A N 1
ATOM 1242 C CA . LYS A 1 174 ? 22.611 43.763 142.618 1.00 84.57 166 LYS A CA 1
ATOM 1243 C C . LYS A 1 174 ? 23.313 43.978 143.952 1.00 83.14 166 LYS A C 1
ATOM 1244 O O . LYS A 1 174 ? 23.320 45.101 144.461 1.00 77.31 166 LYS A O 1
ATOM 1246 N N . ASP A 1 175 ? 23.900 42.933 144.538 1.00 88.95 167 ASP A N 1
ATOM 1247 C CA . ASP A 1 175 ? 24.580 43.056 145.824 1.00 87.76 167 ASP A CA 1
ATOM 1248 C C . ASP A 1 175 ? 25.892 43.822 145.682 1.00 85.82 167 ASP A C 1
ATOM 1249 O O . ASP A 1 175 ? 26.547 43.789 144.637 1.00 85.35 167 ASP A O 1
ATOM 1254 N N . THR A 1 176 ? 26.282 44.501 146.758 1.00 84.22 168 THR A N 1
ATOM 1255 C CA . THR A 1 176 ? 27.530 45.251 146.805 1.00 77.48 168 THR A CA 1
ATOM 1256 C C . THR A 1 176 ? 28.645 44.428 147.445 1.00 73.59 168 THR A C 1
ATOM 1257 O O . THR A 1 176 ? 28.427 43.351 148.004 1.00 75.24 168 THR A O 1
ATOM 1261 N N . MET A 1 177 ? 29.864 44.964 147.351 1.00 71.35 169 MET A N 1
ATOM 1262 C CA . MET A 1 177 ? 31.041 44.226 147.794 1.00 71.52 169 MET A CA 1
ATOM 1263 C C . MET A 1 177 ? 31.114 44.098 149.309 1.00 66.07 169 MET A C 1
ATOM 1264 O O . MET A 1 177 ? 31.712 43.140 149.813 1.00 62.89 169 MET A O 1
ATOM 1269 N N . ASP A 1 178 ? 30.536 45.049 150.049 1.00 64.96 170 ASP A N 1
ATOM 1270 C CA . ASP A 1 178 ? 30.623 44.998 151.507 1.00 68.04 170 ASP A CA 1
ATOM 1271 C C . ASP A 1 178 ? 29.982 43.729 152.060 1.00 67.49 170 ASP A C 1
ATOM 1272 O O . ASP A 1 178 ? 30.485 43.142 153.025 1.00 67.67 170 ASP A O 1
ATOM 1277 N N . LYS A 1 179 ? 28.876 43.282 151.453 1.00 68.02 171 LYS A N 1
ATOM 1278 C CA . LYS A 1 179 ? 28.223 42.057 151.912 1.00 72.21 171 LYS A CA 1
ATOM 1279 C C . LYS A 1 179 ? 29.086 40.830 151.636 1.00 70.84 171 LYS A C 1
ATOM 1280 O O . LYS A 1 179 ? 29.091 39.879 152.427 1.00 70.66 171 LYS A O 1
ATOM 1282 N N . ILE A 1 180 ? 29.813 40.826 150.516 1.00 68.64 172 ILE A N 1
ATOM 1283 C CA . ILE A 1 180 ? 30.681 39.696 150.197 1.00 67.64 172 ILE A CA 1
ATOM 1284 C C . ILE A 1 180 ? 31.914 39.683 151.094 1.00 66.06 172 ILE A C 1
ATOM 1285 O O . ILE A 1 180 ? 32.338 38.623 151.574 1.00 66.75 172 ILE A O 1
ATOM 1290 N N . TYR A 1 181 ? 32.500 40.856 151.346 1.00 64.93 173 TYR A N 1
ATOM 1291 C CA . TYR A 1 181 ? 33.665 40.932 152.223 1.00 69.03 173 TYR A CA 1
ATOM 1292 C C . TYR A 1 181 ? 33.329 40.427 153.619 1.00 69.99 173 TYR A C 1
ATOM 1293 O O . TYR A 1 181 ? 34.015 39.550 154.160 1.00 64.28 173 TYR A O 1
ATOM 1302 N N . LYS A 1 182 ? 32.260 40.972 154.212 1.00 71.89 174 LYS A N 1
ATOM 1303 C CA . LYS A 1 182 ? 31.888 40.622 155.579 1.00 69.67 174 LYS A CA 1
ATOM 1304 C C . LYS A 1 182 ? 31.507 39.155 155.703 1.00 67.42 174 LYS A C 1
ATOM 1305 O O . LYS A 1 182 ? 31.727 38.547 156.757 1.00 69.35 174 LYS A O 1
ATOM 1307 N N . TYR A 1 183 ? 30.946 38.568 154.642 1.00 64.75 175 TYR A N 1
ATOM 1308 C CA . TYR A 1 183 ? 30.570 37.158 154.686 1.00 68.50 175 TYR A CA 1
ATOM 1309 C C . TYR A 1 183 ? 31.805 36.268 154.786 1.00 70.01 175 TYR A C 1
ATOM 1310 O O . TYR A 1 183 ? 31.786 35.244 155.478 1.00 73.59 175 TYR A O 1
ATOM 1319 N N . TYR A 1 184 ? 32.880 36.633 154.090 1.00 71.45 176 TYR A N 1
ATOM 1320 C CA . TYR A 1 184 ? 34.129 35.883 154.129 1.00 70.13 176 TYR A CA 1
ATOM 1321 C C . TYR A 1 184 ? 35.046 36.273 155.283 1.00 68.17 176 TYR A C 1
ATOM 1322 O O . TYR A 1 184 ? 36.098 35.647 155.453 1.00 65.07 176 TYR A O 1
ATOM 1331 N N . GLY A 1 185 ? 34.692 37.295 156.057 1.00 67.61 177 GLY A N 1
ATOM 1332 C CA . GLY A 1 185 ? 35.462 37.641 157.238 1.00 63.46 177 GLY A CA 1
ATOM 1333 C C . GLY A 1 185 ? 36.848 38.172 156.961 1.00 67.97 177 GLY A C 1
ATOM 1334 O O . GLY A 1 185 ? 37.766 37.921 157.746 1.00 72.30 177 GLY A O 1
ATOM 1335 N N . VAL A 1 186 ? 37.029 38.896 155.860 1.00 65.96 178 VAL A N 1
ATOM 1336 C CA . VAL A 1 186 ? 38.307 39.516 155.535 1.00 61.07 178 VAL A CA 1
ATOM 1337 C C . VAL A 1 186 ? 38.377 40.885 156.203 1.00 63.98 178 VAL A C 1
ATOM 1338 O O . VAL A 1 186 ? 37.353 41.519 156.478 1.00 65.67 178 VAL A O 1
ATOM 1342 N N . SER A 1 187 ? 39.597 41.346 156.473 1.00 62.40 179 SER A N 1
ATOM 1343 C CA . SER A 1 187 ? 39.850 42.629 157.109 1.00 59.87 179 SER A CA 1
ATOM 1344 C C . SER A 1 187 ? 40.405 43.607 156.075 1.00 59.34 179 SER A C 1
ATOM 1345 O O . SER A 1 187 ? 40.339 43.362 154.862 1.00 55.40 179 SER A O 1
ATOM 1348 N N . GLU A 1 188 ? 40.942 44.734 156.560 1.00 59.03 180 GLU A N 1
ATOM 1349 C CA . GLU A 1 188 ? 41.507 45.730 155.651 1.00 53.69 180 GLU A CA 1
ATOM 1350 C C . GLU A 1 188 ? 42.711 45.192 154.890 1.00 49.50 180 GLU A C 1
ATOM 1351 O O . GLU A 1 188 ? 42.971 45.631 153.767 1.00 55.11 180 GLU A O 1
ATOM 1353 N N . ASP A 1 189 ? 43.449 44.240 155.463 1.00 42.76 181 ASP A N 1
ATOM 1354 C CA . ASP A 1 189 ? 44.618 43.718 154.759 1.00 48.88 181 ASP A CA 1
ATOM 1355 C C . ASP A 1 189 ? 44.246 43.044 153.443 1.00 51.96 181 ASP A C 1
ATOM 1356 O O . ASP A 1 189 ? 45.021 43.100 152.479 1.00 50.95 181 ASP A O 1
ATOM 1361 N N . THR A 1 190 ? 43.068 42.420 153.372 1.00 46.95 182 THR A N 1
ATOM 1362 C CA . THR A 1 190 ? 42.643 41.812 152.114 1.00 44.46 182 THR A CA 1
ATOM 1363 C C . THR A 1 190 ? 42.027 42.851 151.186 1.00 42.62 182 THR A C 1
ATOM 1364 O O . THR A 1 190 ? 42.379 42.924 150.004 1.00 41.68 182 THR A O 1
ATOM 1368 N N . THR A 1 191 ? 41.104 43.666 151.707 1.00 44.42 183 THR A N 1
ATOM 1369 C CA . THR A 1 191 ? 40.402 44.624 150.862 1.00 52.55 183 THR A CA 1
ATOM 1370 C C . THR A 1 191 ? 41.324 45.720 150.342 1.00 52.67 183 THR A C 1
ATOM 1371 O O . THR A 1 191 ? 41.021 46.319 149.303 1.00 53.05 183 THR A O 1
ATOM 1375 N N . ASP A 1 192 ? 42.433 45.996 151.036 1.00 48.78 184 ASP A N 1
ATOM 1376 C CA . ASP A 1 192 ? 43.357 47.034 150.589 1.00 51.30 184 ASP A CA 1
ATOM 1377 C C . ASP A 1 192 ? 44.011 46.660 149.263 1.00 51.64 184 ASP A C 1
ATOM 1378 O O . ASP A 1 192 ? 43.820 47.344 148.250 1.00 58.35 184 ASP A O 1
ATOM 1383 N N . PHE A 1 193 ? 44.788 45.574 149.242 1.00 38.49 185 PHE A N 1
ATOM 1384 C CA . PHE A 1 193 ? 45.439 45.202 147.989 1.00 39.97 185 PHE A CA 1
ATOM 1385 C C . PHE A 1 193 ? 44.419 44.807 146.931 1.00 47.84 185 PHE A C 1
ATOM 1386 O O . PHE A 1 193 ? 44.621 45.074 145.740 1.00 45.71 185 PHE A O 1
ATOM 1394 N N . LEU A 1 194 ? 43.318 44.185 147.343 1.00 47.92 186 LEU A N 1
ATOM 1395 C CA . LEU A 1 194 ? 42.323 43.751 146.372 1.00 50.47 186 LEU A CA 1
ATOM 1396 C C . LEU A 1 194 ? 41.608 44.950 145.761 1.00 44.68 186 LEU A C 1
ATOM 1397 O O . LEU A 1 194 ? 41.512 45.072 144.534 1.00 46.11 186 LEU A O 1
ATOM 1402 N N . GLY A 1 195 ? 41.119 45.857 146.602 1.00 39.57 187 GLY A N 1
ATOM 1403 C CA . GLY A 1 195 ? 40.359 46.994 146.132 1.00 40.30 187 GLY A CA 1
ATOM 1404 C C . GLY A 1 195 ? 41.214 48.097 145.546 1.00 46.17 187 GLY A C 1
ATOM 1405 O O . GLY A 1 195 ? 40.824 48.721 144.551 1.00 45.00 187 GLY A O 1
ATOM 1406 N N . HIS A 1 196 ? 42.378 48.355 146.144 1.00 40.27 188 HIS A N 1
ATOM 1407 C CA . HIS A 1 196 ? 43.210 49.479 145.725 1.00 44.76 188 HIS A CA 1
ATOM 1408 C C . HIS A 1 196 ? 44.293 49.081 144.731 1.00 42.59 188 HIS A C 1
ATOM 1409 O O . HIS A 1 196 ? 44.564 49.826 143.789 1.00 38.06 188 HIS A O 1
ATOM 1416 N N . ALA A 1 197 ? 44.915 47.920 144.905 1.00 41.21 189 ALA A N 1
ATOM 1417 C CA . ALA A 1 197 ? 46.014 47.528 144.034 1.00 41.29 189 ALA A CA 1
ATOM 1418 C C . ALA A 1 197 ? 45.566 46.700 142.836 1.00 40.93 189 ALA A C 1
ATOM 1419 O O . ALA A 1 197 ? 46.265 46.700 141.815 1.00 40.54 189 ALA A O 1
ATOM 1421 N N . VAL A 1 198 ? 44.432 45.998 142.928 1.00 34.14 190 VAL A N 1
ATOM 1422 C CA . VAL A 1 198 ? 43.935 45.206 141.804 1.00 32.35 190 VAL A CA 1
ATOM 1423 C C . VAL A 1 198 ? 42.826 45.938 141.059 1.00 37.63 190 VAL A C 1
ATOM 1424 O O . VAL A 1 198 ? 42.917 46.155 139.846 1.00 47.18 190 VAL A O 1
ATOM 1428 N N . ALA A 1 199 ? 41.763 46.303 141.774 1.00 42.74 191 ALA A N 1
ATOM 1429 C CA . ALA A 1 199 ? 40.615 46.958 141.158 1.00 37.32 191 ALA A CA 1
ATOM 1430 C C . ALA A 1 199 ? 40.811 48.459 140.982 1.00 42.92 191 ALA A C 1
ATOM 1431 O O . ALA A 1 199 ? 40.018 49.087 140.271 1.00 51.48 191 ALA A O 1
ATOM 1433 N N . LEU A 1 200 ? 41.834 49.035 141.622 1.00 45.68 192 LEU A N 1
ATOM 1434 C CA . LEU A 1 200 ? 42.282 50.416 141.418 1.00 39.29 192 LEU A CA 1
ATOM 1435 C C . LEU A 1 200 ? 41.303 51.458 141.954 1.00 39.96 192 LEU A C 1
ATOM 1436 O O . LEU A 1 200 ? 41.252 52.583 141.454 1.00 46.06 192 LEU A O 1
ATOM 1441 N N . TYR A 1 201 ? 40.531 51.118 142.979 1.00 42.23 193 TYR A N 1
ATOM 1442 C CA . TYR A 1 201 ? 39.775 52.137 143.689 1.00 43.70 193 TYR A CA 1
ATOM 1443 C C . TYR A 1 201 ? 40.716 52.938 144.578 1.00 44.22 193 TYR A C 1
ATOM 1444 O O . TYR A 1 201 ? 41.746 52.440 145.034 1.00 48.96 193 TYR A O 1
ATOM 1453 N N . THR A 1 202 ? 40.361 54.196 144.809 1.00 44.13 194 THR A N 1
ATOM 1454 C CA . THR A 1 202 ? 41.173 55.081 145.626 1.00 42.67 194 THR A CA 1
ATOM 1455 C C . THR A 1 202 ? 40.654 55.216 147.046 1.00 49.93 194 THR A C 1
ATOM 1456 O O . THR A 1 202 ? 41.395 55.689 147.913 1.00 46.21 194 THR A O 1
ATOM 1460 N N . ASP A 1 203 ? 39.410 54.807 147.300 1.00 54.24 195 ASP A N 1
ATOM 1461 C CA . ASP A 1 203 ? 38.875 54.705 148.650 1.00 52.37 195 ASP A CA 1
ATOM 1462 C C . ASP A 1 203 ? 37.866 53.562 148.676 1.00 52.94 195 ASP A C 1
ATOM 1463 O O . ASP A 1 203 ? 37.540 52.970 147.643 1.00 50.29 195 ASP A O 1
ATOM 1468 N N . ASP A 1 204 ? 37.337 53.281 149.862 1.00 54.36 196 ASP A N 1
ATOM 1469 C CA . ASP A 1 204 ? 36.486 52.116 150.056 1.00 52.10 196 ASP A CA 1
ATOM 1470 C C . ASP A 1 204 ? 34.997 52.405 149.903 1.00 56.06 196 ASP A C 1
ATOM 1471 O O . ASP A 1 204 ? 34.179 51.546 150.244 1.00 54.52 196 ASP A O 1
ATOM 1476 N N . SER A 1 205 ? 34.620 53.564 149.363 1.00 54.09 197 SER A N 1
ATOM 1477 C CA . SER A 1 205 ? 33.199 53.845 149.197 1.00 57.25 197 SER A CA 1
ATOM 1478 C C . SER A 1 205 ? 32.534 52.928 148.173 1.00 62.62 197 SER A C 1
ATOM 1479 O O . SER A 1 205 ? 31.312 52.746 148.230 1.00 65.83 197 SER A O 1
ATOM 1482 N N . TYR A 1 206 ? 33.307 52.323 147.263 1.00 58.00 198 TYR A N 1
ATOM 1483 C CA . TYR A 1 206 ? 32.733 51.408 146.281 1.00 56.12 198 TYR A CA 1
ATOM 1484 C C . TYR A 1 206 ? 32.059 50.219 146.946 1.00 61.11 198 TYR A C 1
ATOM 1485 O O . TYR A 1 206 ? 31.161 49.611 146.352 1.00 63.33 198 TYR A O 1
ATOM 1494 N N . MET A 1 207 ? 32.475 49.879 148.171 1.00 62.60 199 MET A N 1
ATOM 1495 C CA . MET A 1 207 ? 31.966 48.693 148.847 1.00 64.96 199 MET A CA 1
ATOM 1496 C C . MET A 1 207 ? 30.463 48.755 149.078 1.00 68.95 199 MET A C 1
ATOM 1497 O O . MET A 1 207 ? 29.834 47.708 149.260 1.00 74.31 199 MET A O 1
ATOM 1502 N N . THR A 1 208 ? 29.875 49.952 149.073 1.00 66.70 200 THR A N 1
ATOM 1503 C CA . THR A 1 208 ? 28.446 50.117 149.291 1.00 72.34 200 THR A CA 1
ATOM 1504 C C . THR A 1 208 ? 27.725 50.799 148.137 1.00 79.02 200 THR A C 1
ATOM 1505 O O . THR A 1 208 ? 26.489 50.769 148.105 1.00 90.20 200 THR A O 1
ATOM 1509 N N . THR A 1 209 ? 28.446 51.414 147.200 1.00 74.44 201 THR A N 1
ATOM 1510 C CA . THR A 1 209 ? 27.830 52.195 146.141 1.00 77.44 201 THR A CA 1
ATOM 1511 C C . THR A 1 209 ? 27.893 51.531 144.772 1.00 82.29 201 THR A C 1
ATOM 1512 O O . THR A 1 209 ? 27.200 51.986 143.855 1.00 91.60 201 THR A O 1
ATOM 1516 N N . VAL A 1 210 ? 28.669 50.462 144.609 1.00 77.32 202 VAL A N 1
ATOM 1517 C CA . VAL A 1 210 ? 28.840 49.840 143.295 1.00 75.28 202 VAL A CA 1
ATOM 1518 C C . VAL A 1 210 ? 28.557 48.346 143.419 1.00 77.30 202 VAL A C 1
ATOM 1519 O O . VAL A 1 210 ? 28.981 47.716 144.401 1.00 77.24 202 VAL A O 1
ATOM 1523 N N . PRO A 1 211 ? 27.876 47.735 142.446 1.00 76.03 203 PRO A N 1
ATOM 1524 C CA . PRO A 1 211 ? 27.631 46.289 142.519 1.00 73.81 203 PRO A CA 1
ATOM 1525 C C . PRO A 1 211 ? 28.921 45.493 142.416 1.00 69.36 203 PRO A C 1
ATOM 1526 O O . PRO A 1 211 ? 29.880 45.894 141.752 1.00 70.62 203 PRO A O 1
ATOM 1530 N N . ALA A 1 212 ? 28.932 44.351 143.107 1.00 66.17 204 ALA A N 1
ATOM 1531 C CA . ALA A 1 212 ? 30.111 43.491 143.113 1.00 61.79 204 ALA A CA 1
ATOM 1532 C C . ALA A 1 212 ? 30.503 43.044 141.710 1.00 69.15 204 ALA A C 1
ATOM 1533 O O . ALA A 1 212 ? 31.687 42.807 141.449 1.00 69.03 204 ALA A O 1
ATOM 1535 N N . LEU A 1 213 ? 29.532 42.924 140.797 1.00 75.61 205 LEU A N 1
ATOM 1536 C CA . LEU A 1 213 ? 29.841 42.486 139.437 1.00 74.85 205 LEU A CA 1
ATOM 1537 C C . LEU A 1 213 ? 30.749 43.479 138.720 1.00 70.58 205 LEU A C 1
ATOM 1538 O O . LEU A 1 213 ? 31.570 43.082 137.886 1.00 68.00 205 LEU A O 1
ATOM 1543 N N . GLU A 1 214 ? 30.611 44.770 139.022 1.00 70.12 206 GLU A N 1
ATOM 1544 C CA . GLU A 1 214 ? 31.531 45.760 138.474 1.00 68.37 206 GLU A CA 1
ATOM 1545 C C . GLU A 1 214 ? 32.922 45.607 139.071 1.00 60.79 206 GLU A C 1
ATOM 1546 O O . GLU A 1 214 ? 33.929 45.770 138.370 1.00 64.78 206 GLU A O 1
ATOM 1552 N N . VAL A 1 215 ? 32.990 45.321 140.373 1.00 51.51 207 VAL A N 1
ATOM 1553 C CA . VAL A 1 215 ? 34.269 45.079 141.034 1.00 49.19 207 VAL A CA 1
ATOM 1554 C C . VAL A 1 215 ? 34.953 43.859 140.436 1.00 50.06 207 VAL A C 1
ATOM 1555 O O . VAL A 1 215 ? 36.164 43.871 140.178 1.00 44.94 207 VAL A O 1
ATOM 1559 N N . ILE A 1 216 ? 34.184 42.790 140.199 1.00 53.19 208 ILE A N 1
ATOM 1560 C CA . ILE A 1 216 ? 34.732 41.576 139.600 1.00 47.49 208 ILE A CA 1
ATOM 1561 C C . ILE A 1 216 ? 35.257 41.867 138.203 1.00 50.90 208 ILE A C 1
ATOM 1562 O O . ILE A 1 216 ? 36.323 41.378 137.811 1.00 49.98 208 ILE A O 1
ATOM 1567 N N . GLU A 1 217 ? 34.526 42.684 137.435 1.00 58.66 209 GLU A N 1
ATOM 1568 C CA . GLU A 1 217 ? 34.970 43.030 136.088 1.00 58.21 209 GLU A CA 1
ATOM 1569 C C . GLU A 1 217 ? 36.327 43.728 136.115 1.00 54.44 209 GLU A C 1
ATOM 1570 O O . GLU A 1 217 ? 37.189 43.448 135.273 1.00 51.14 209 GLU A O 1
ATOM 1572 N N . ARG A 1 218 ? 36.550 44.608 137.102 1.00 50.31 210 ARG A N 1
ATOM 1573 C CA . ARG A 1 218 ? 37.831 45.300 137.217 1.00 43.44 210 ARG A CA 1
ATOM 1574 C C . ARG A 1 218 ? 38.966 44.337 137.549 1.00 42.10 210 ARG A C 1
ATOM 1575 O O . ARG A 1 218 ? 40.081 44.481 137.038 1.00 42.60 210 ARG A O 1
ATOM 1583 N N . MET A 1 219 ? 38.719 43.378 138.438 1.00 44.98 211 MET A N 1
ATOM 1584 C CA . MET A 1 219 ? 39.756 42.398 138.741 1.00 52.30 211 MET A CA 1
ATOM 1585 C C . MET A 1 219 ? 40.064 41.534 137.523 1.00 54.15 211 MET A C 1
ATOM 1586 O O . MET A 1 219 ? 41.225 41.179 137.287 1.00 55.66 211 MET A O 1
ATOM 1591 N N . ARG A 1 220 ? 39.037 41.190 136.735 1.00 46.75 212 ARG A N 1
ATOM 1592 C CA . ARG A 1 220 ? 39.260 40.424 135.511 1.00 53.16 212 ARG A CA 1
ATOM 1593 C C . ARG A 1 220 ? 40.074 41.224 134.501 1.00 51.81 212 ARG A C 1
ATOM 1594 O O . ARG A 1 220 ? 40.921 40.666 133.794 1.00 54.44 212 ARG A O 1
ATOM 1602 N N . LEU A 1 221 ? 39.818 42.527 134.404 1.00 39.41 213 LEU A N 1
ATOM 1603 C CA . LEU A 1 221 ? 40.603 43.357 133.503 1.00 47.36 213 LEU A CA 1
ATOM 1604 C C . LEU A 1 221 ? 42.077 43.326 133.878 1.00 49.36 213 LEU A C 1
ATOM 1605 O O . LEU A 1 221 ? 42.948 43.192 133.006 1.00 47.33 213 LEU A O 1
ATOM 1610 N N . TYR A 1 222 ? 42.367 43.421 135.181 1.00 42.33 214 TYR A N 1
ATOM 1611 C CA . TYR A 1 222 ? 43.740 43.355 135.664 1.00 38.97 214 TYR A CA 1
ATOM 1612 C C . TYR A 1 222 ? 44.378 42.018 135.314 1.00 44.47 214 TYR A C 1
ATOM 1613 O O . TYR A 1 222 ? 45.477 41.974 134.754 1.00 50.69 214 TYR A O 1
ATOM 1622 N N . GLU A 1 223 ? 43.686 40.917 135.613 1.00 42.08 215 GLU A N 1
ATOM 1623 C CA . GLU A 1 223 ? 44.246 39.593 135.360 1.00 47.50 215 GLU A CA 1
ATOM 1624 C C . GLU A 1 223 ? 44.442 39.337 133.867 1.00 49.88 215 GLU A C 1
ATOM 1625 O O . GLU A 1 223 ? 45.457 38.757 133.463 1.00 48.02 215 GLU A O 1
ATOM 1631 N N . ASP A 1 224 ? 43.489 39.763 133.033 1.00 52.85 216 ASP A N 1
ATOM 1632 C CA . ASP A 1 224 ? 43.620 39.575 131.588 1.00 63.58 216 ASP A CA 1
ATOM 1633 C C . ASP A 1 224 ? 44.788 40.379 131.027 1.00 61.62 216 ASP A C 1
ATOM 1634 O O . ASP A 1 224 ? 45.583 39.864 130.231 1.00 58.01 216 ASP A O 1
ATOM 1639 N N . SER A 1 225 ? 44.892 41.655 131.412 1.00 54.82 217 SER A N 1
ATOM 1640 C CA . SER A 1 225 ? 45.999 42.479 130.941 1.00 47.93 217 SER A CA 1
ATOM 1641 C C . SER A 1 225 ? 47.334 41.939 131.443 1.00 43.97 217 SER A C 1
ATOM 1642 O O . SER A 1 225 ? 48.319 41.889 130.694 1.00 41.63 217 SER A O 1
ATOM 1645 N N . LEU A 1 226 ? 47.365 41.476 132.693 1.00 35.62 218 LEU A N 1
ATOM 1646 C CA . LEU A 1 226 ? 48.592 40.934 133.271 1.00 43.44 218 LEU A CA 1
ATOM 1647 C C . LEU A 1 226 ? 49.074 39.708 132.503 1.00 48.78 218 LEU A C 1
ATOM 1648 O O . LEU A 1 226 ? 50.282 39.526 132.317 1.00 49.00 218 LEU A O 1
ATOM 1653 N N . ASN A 1 227 ? 48.150 38.849 132.053 1.00 56.26 219 ASN A N 1
ATOM 1654 C CA . ASN A 1 227 ? 48.556 37.655 131.313 1.00 62.62 219 ASN A CA 1
ATOM 1655 C C . ASN A 1 227 ? 49.020 37.972 129.897 1.00 63.08 219 ASN A C 1
ATOM 1656 O O . ASN A 1 227 ? 49.780 37.188 129.318 1.00 63.27 219 ASN A O 1
ATOM 1661 N N . MET A 1 228 ? 48.595 39.108 129.342 1.00 67.64 220 MET A N 1
ATOM 1662 C CA . MET A 1 228 ? 48.937 39.488 127.974 1.00 71.21 220 MET A CA 1
ATOM 1663 C C . MET A 1 228 ? 50.343 40.068 127.884 1.00 62.61 220 MET A C 1
ATOM 1664 O O . MET A 1 228 ? 51.074 39.796 126.925 1.00 70.61 220 MET A O 1
ATOM 1669 N N . TYR A 1 229 ? 50.734 40.856 128.882 1.00 54.75 221 TYR A N 1
ATOM 1670 C CA . TYR A 1 229 ? 52.025 41.521 128.909 1.00 60.00 221 TYR A CA 1
ATOM 1671 C C . TYR A 1 229 ? 52.995 40.898 129.901 1.00 66.13 221 TYR A C 1
ATOM 1672 O O . TYR A 1 229 ? 54.194 41.180 129.828 1.00 70.53 221 TYR A O 1
ATOM 1681 N N . GLY A 1 230 ? 52.509 40.077 130.828 1.00 66.44 222 GLY A N 1
ATOM 1682 C CA . GLY A 1 230 ? 53.390 39.247 131.625 1.00 58.33 222 GLY A CA 1
ATOM 1683 C C . GLY A 1 230 ? 53.690 39.703 133.032 1.00 66.53 222 GLY A C 1
ATOM 1684 O O . GLY A 1 230 ? 53.100 39.222 134.003 1.00 79.13 222 GLY A O 1
ATOM 1685 N N . LYS A 1 231 ? 54.620 40.645 133.138 1.00 63.47 223 LYS A N 1
ATOM 1686 C CA . LYS A 1 231 ? 55.082 41.123 134.435 1.00 60.83 223 LYS A CA 1
ATOM 1687 C C . LYS A 1 231 ? 54.002 41.898 135.196 1.00 55.86 223 LYS A C 1
ATOM 1688 O O . LYS A 1 231 ? 53.897 41.776 136.423 1.00 56.10 223 LYS A O 1
ATOM 1690 N N . SER A 1 232 ? 53.201 42.699 134.501 1.00 49.58 224 SER A N 1
ATOM 1691 C CA . SER A 1 232 ? 52.221 43.569 135.140 1.00 38.34 224 SER A CA 1
ATOM 1692 C C . SER A 1 232 ? 51.125 43.882 134.128 1.00 39.64 224 SER A C 1
ATOM 1693 O O . SER A 1 232 ? 51.228 43.499 132.952 1.00 34.02 224 SER A O 1
ATOM 1696 N N . PRO A 1 233 ? 50.023 44.500 134.564 1.00 39.08 225 PRO A N 1
ATOM 1697 C CA . PRO A 1 233 ? 48.984 44.905 133.610 1.00 35.95 225 PRO A CA 1
ATOM 1698 C C . PRO A 1 233 ? 49.233 46.261 132.965 1.00 36.41 225 PRO A C 1
ATOM 1699 O O . PRO A 1 233 ? 48.387 46.723 132.193 1.00 37.70 225 PRO A O 1
ATOM 1703 N N . TYR A 1 234 ? 50.346 46.920 133.259 1.00 31.59 226 TYR A N 1
ATOM 1704 C CA . TYR A 1 234 ? 50.545 48.313 132.887 1.00 39.01 226 TYR A CA 1
ATOM 1705 C C . TYR A 1 234 ? 51.494 48.439 131.695 1.00 38.23 226 TYR A C 1
ATOM 1706 O O . TYR A 1 234 ? 52.452 47.673 131.563 1.00 39.78 226 TYR A O 1
ATOM 1715 N N . VAL A 1 235 ? 51.205 49.402 130.821 1.00 35.08 227 VAL A N 1
ATOM 1716 C CA . VAL A 1 235 ? 52.128 49.833 129.779 1.00 37.94 227 VAL A CA 1
ATOM 1717 C C . VAL A 1 235 ? 52.395 51.329 129.959 1.00 35.32 227 VAL A C 1
ATOM 1718 O O . VAL A 1 235 ? 51.668 52.039 130.659 1.00 35.64 227 VAL A O 1
ATOM 1722 N N . TYR A 1 236 ? 53.434 51.807 129.271 1.00 34.40 228 TYR A N 1
ATOM 1723 C CA . TYR A 1 236 ? 53.939 53.186 129.333 1.00 37.48 228 TYR A CA 1
ATOM 1724 C C . TYR A 1 236 ? 54.580 53.454 127.982 1.00 37.83 228 TYR A C 1
ATOM 1725 O O . TYR A 1 236 ? 55.210 52.546 127.418 1.00 38.85 228 TYR A O 1
ATOM 1734 N N . PRO A 1 237 ? 54.450 54.660 127.435 1.00 42.32 229 PRO A N 1
ATOM 1735 C CA . PRO A 1 237 ? 55.020 54.910 126.108 1.00 41.88 229 PRO A CA 1
ATOM 1736 C C . PRO A 1 237 ? 56.534 55.017 126.178 1.00 37.90 229 PRO A C 1
ATOM 1737 O O . PRO A 1 237 ? 57.100 55.556 127.132 1.00 40.65 229 PRO A O 1
ATOM 1741 N N . MET A 1 238 ? 57.185 54.475 125.155 1.00 41.62 230 MET A N 1
ATOM 1742 C CA . MET A 1 238 ? 58.618 54.662 124.982 1.00 39.16 230 MET A CA 1
ATOM 1743 C C . MET A 1 238 ? 58.919 56.156 124.852 1.00 35.44 230 MET A C 1
ATOM 1744 O O . MET A 1 238 ? 58.252 56.875 124.097 1.00 34.56 230 MET A O 1
ATOM 1749 N N . TYR A 1 239 ? 59.917 56.621 125.604 1.00 31.56 231 TYR A N 1
ATOM 1750 C CA . TYR A 1 239 ? 60.304 58.025 125.750 1.00 31.34 231 TYR A CA 1
ATOM 1751 C C . TYR A 1 239 ? 59.314 58.822 126.591 1.00 38.15 231 TYR A C 1
ATOM 1752 O O . TYR A 1 239 ? 59.506 60.034 126.770 1.00 41.75 231 TYR A O 1
ATOM 1761 N N . GLY A 1 240 ? 58.280 58.189 127.137 1.00 36.91 232 GLY A N 1
ATOM 1762 C CA . GLY A 1 240 ? 57.425 58.843 128.105 1.00 36.05 232 GLY A CA 1
ATOM 1763 C C . GLY A 1 240 ? 56.248 59.564 127.487 1.00 32.44 232 GLY A C 1
ATOM 1764 O O . GLY A 1 240 ? 56.080 59.640 126.265 1.00 30.62 232 GLY A O 1
ATOM 1765 N N . LEU A 1 241 ? 55.432 60.144 128.380 1.00 31.45 233 LEU A N 1
ATOM 1766 C CA . LEU A 1 241 ? 54.171 60.778 127.995 1.00 27.40 233 LEU A CA 1
ATOM 1767 C C . LEU A 1 241 ? 54.358 62.010 127.114 1.00 33.13 233 LEU A C 1
ATOM 1768 O O . LEU A 1 241 ? 53.394 62.434 126.468 1.00 40.05 233 LEU A O 1
ATOM 1773 N N . GLY A 1 242 ? 55.563 62.581 127.043 1.00 33.24 234 GLY A N 1
ATOM 1774 C CA . GLY A 1 242 ? 55.774 63.685 126.119 1.00 30.39 234 GLY A CA 1
ATOM 1775 C C . GLY A 1 242 ? 55.546 63.319 124.659 1.00 41.85 234 GLY A C 1
ATOM 1776 O O . GLY A 1 242 ? 55.399 64.218 123.820 1.00 44.77 234 GLY A O 1
ATOM 1777 N N . GLU A 1 243 ? 55.481 62.023 124.346 1.00 36.89 235 GLU A N 1
ATOM 1778 C CA . GLU A 1 243 ? 55.209 61.600 122.980 1.00 41.38 235 GLU A CA 1
ATOM 1779 C C . GLU A 1 243 ? 53.766 61.866 122.584 1.00 41.21 235 GLU A C 1
ATOM 1780 O O . GLU A 1 243 ? 53.487 62.118 121.408 1.00 51.46 235 GLU A O 1
ATOM 1786 N N . LEU A 1 244 ? 52.849 61.856 123.544 1.00 36.68 236 LEU A N 1
ATOM 1787 C CA . LEU A 1 244 ? 51.433 61.991 123.210 1.00 44.25 236 LEU A CA 1
ATOM 1788 C C . LEU A 1 244 ? 51.091 63.342 122.598 1.00 53.54 236 LEU A C 1
ATOM 1789 O O . LEU A 1 244 ? 50.386 63.366 121.573 1.00 59.67 236 LEU A O 1
ATOM 1794 N N . PRO A 1 245 ? 51.521 64.484 123.143 1.00 51.41 237 PRO A N 1
ATOM 1795 C CA . PRO A 1 245 ? 51.226 65.744 122.444 1.00 50.31 237 PRO A CA 1
ATOM 1796 C C . PRO A 1 245 ? 51.836 65.799 121.059 1.00 49.77 237 PRO A C 1
ATOM 1797 O O . PRO A 1 245 ? 51.260 66.424 120.158 1.00 53.69 237 PRO A O 1
ATOM 1801 N N . GLN A 1 246 ? 52.968 65.125 120.849 1.00 46.10 238 GLN A N 1
ATOM 1802 C CA . GLN A 1 246 ? 53.616 65.182 119.546 1.00 48.51 238 GLN A CA 1
ATOM 1803 C C . GLN A 1 246 ? 52.759 64.510 118.482 1.00 51.49 238 GLN A C 1
ATOM 1804 O O . GLN A 1 246 ? 52.536 65.079 117.404 1.00 53.16 238 GLN A O 1
ATOM 1810 N N . VAL A 1 247 ? 52.250 63.304 118.771 1.00 49.34 239 VAL A N 1
ATOM 1811 C CA . VAL A 1 247 ? 51.423 62.616 117.781 1.00 52.18 239 VAL A CA 1
ATOM 1812 C C . VAL A 1 247 ? 50.074 63.313 117.634 1.00 52.70 239 VAL A C 1
ATOM 1813 O O . VAL A 1 247 ? 49.522 63.369 116.527 1.00 51.31 239 VAL A O 1
ATOM 1817 N N . PHE A 1 248 ? 49.539 63.888 118.723 1.00 43.77 240 PHE A N 1
ATOM 1818 C CA . PHE A 1 248 ? 48.268 64.607 118.621 1.00 39.83 240 PHE A CA 1
ATOM 1819 C C . PHE A 1 248 ? 48.399 65.907 117.831 1.00 43.36 240 PHE A C 1
ATOM 1820 O O . PHE A 1 248 ? 47.439 66.321 117.170 1.00 40.23 240 PHE A O 1
ATOM 1828 N N . ALA A 1 249 ? 49.550 66.580 117.900 1.00 48.82 241 ALA A N 1
ATOM 1829 C CA . ALA A 1 249 ? 49.767 67.726 117.019 1.00 49.38 241 ALA A CA 1
ATOM 1830 C C . ALA A 1 249 ? 49.892 67.281 115.565 1.00 47.99 241 ALA A C 1
ATOM 1831 O O . ALA A 1 249 ? 49.446 67.987 114.653 1.00 51.24 241 ALA A O 1
ATOM 1833 N N . ARG A 1 250 ? 50.500 66.112 115.329 1.00 54.51 242 ARG A N 1
ATOM 1834 C CA . ARG A 1 250 ? 50.541 65.569 113.973 1.00 57.57 242 ARG A CA 1
ATOM 1835 C C . ARG A 1 250 ? 49.149 65.145 113.517 1.00 52.54 242 ARG A C 1
ATOM 1836 O O . ARG A 1 250 ? 48.788 65.340 112.349 1.00 46.27 242 ARG A O 1
ATOM 1838 N N . LEU A 1 251 ? 48.348 64.574 114.429 1.00 47.38 243 LEU A N 1
ATOM 1839 C CA . LEU A 1 251 ? 46.971 64.222 114.088 1.00 54.21 243 LEU A CA 1
ATOM 1840 C C . LEU A 1 251 ? 46.162 65.455 113.703 1.00 58.08 243 LEU A C 1
ATOM 1841 O O . LEU A 1 251 ? 45.403 65.424 112.725 1.00 64.21 243 LEU A O 1
ATOM 1846 N N . CYS A 1 252 ? 46.323 66.554 114.450 1.00 48.89 244 CYS A N 1
ATOM 1847 C CA . CYS A 1 252 ? 45.619 67.789 114.121 1.00 51.83 244 CYS A CA 1
ATOM 1848 C C . CYS A 1 252 ? 46.021 68.291 112.736 1.00 58.42 244 CYS A C 1
ATOM 1849 O O . CYS A 1 252 ? 45.176 68.771 111.969 1.00 55.24 244 CYS A O 1
ATOM 1852 N N . ALA A 1 253 ? 47.310 68.175 112.398 1.00 57.88 245 ALA A N 1
ATOM 1853 C CA . ALA A 1 253 ? 47.786 68.614 111.090 1.00 61.58 245 ALA A CA 1
ATOM 1854 C C . ALA A 1 253 ? 47.162 67.794 109.964 1.00 66.13 245 ALA A C 1
ATOM 1855 O O . ALA A 1 253 ? 46.852 68.336 108.896 1.00 59.00 245 ALA A O 1
ATOM 1857 N N . VAL A 1 254 ? 46.989 66.483 110.176 1.00 68.63 246 VAL A N 1
ATOM 1858 C CA . VAL A 1 254 ? 46.350 65.632 109.173 1.00 66.54 246 VAL A CA 1
ATOM 1859 C C . VAL A 1 254 ? 44.947 66.134 108.849 1.00 63.87 246 VAL A C 1
ATOM 1860 O O . VAL A 1 254 ? 44.486 66.035 107.703 1.00 60.04 246 VAL A O 1
ATOM 1864 N N . TYR A 1 255 ? 44.254 66.701 109.835 1.00 59.84 247 TYR A N 1
ATOM 1865 C CA . TYR A 1 255 ? 42.916 67.237 109.633 1.00 61.26 247 TYR A CA 1
ATOM 1866 C C . TYR A 1 255 ? 42.934 68.747 109.388 1.00 68.02 247 TYR A C 1
ATOM 1867 O O . TYR A 1 255 ? 41.921 69.422 109.600 1.00 73.44 247 TYR A O 1
ATOM 1876 N N . GLY A 1 256 ? 44.070 69.280 108.922 1.00 73.26 248 GLY A N 1
ATOM 1877 C CA . GLY A 1 256 ? 44.188 70.648 108.458 1.00 82.88 248 GLY A CA 1
ATOM 1878 C C . GLY A 1 256 ? 44.563 71.683 109.499 1.00 87.29 248 GLY A C 1
ATOM 1879 O O . GLY A 1 256 ? 44.925 72.807 109.121 1.00 87.46 248 GLY A O 1
ATOM 1880 N N . GLY A 1 257 ? 44.521 71.340 110.789 1.00 86.53 249 GLY A N 1
ATOM 1881 C CA . GLY A 1 257 ? 44.834 72.285 111.840 1.00 83.29 249 GLY A CA 1
ATOM 1882 C C . GLY A 1 257 ? 46.322 72.400 112.142 1.00 78.00 249 GLY A C 1
ATOM 1883 O O . GLY A 1 257 ? 47.182 71.764 111.529 1.00 68.36 249 GLY A O 1
ATOM 1884 N N . THR A 1 258 ? 46.623 73.275 113.098 1.00 77.43 250 THR A N 1
ATOM 1885 C CA . THR A 1 258 ? 47.975 73.432 113.613 1.00 75.48 250 THR A CA 1
ATOM 1886 C C . THR A 1 258 ? 47.904 73.640 115.118 1.00 75.83 250 THR A C 1
ATOM 1887 O O . THR A 1 258 ? 47.016 74.343 115.611 1.00 84.95 250 THR A O 1
ATOM 1889 N N . TYR A 1 259 ? 48.835 73.020 115.840 1.00 68.52 251 TYR A N 1
ATOM 1890 C CA . TYR A 1 259 ? 48.997 73.277 117.267 1.00 61.90 251 TYR A CA 1
ATOM 1891 C C . TYR A 1 259 ? 49.828 74.543 117.405 1.00 62.88 251 TYR A C 1
ATOM 1892 O O . TYR A 1 259 ? 50.992 74.576 116.990 1.00 68.00 251 TYR A O 1
ATOM 1901 N N . MET A 1 260 ? 49.239 75.585 117.976 1.00 59.27 252 MET A N 1
ATOM 1902 C CA . MET A 1 260 ? 49.911 76.872 118.108 1.00 57.08 252 MET A CA 1
ATOM 1903 C C . MET A 1 260 ? 50.457 77.002 119.524 1.00 52.98 252 MET A C 1
ATOM 1904 O O . MET A 1 260 ? 49.696 77.162 120.482 1.00 51.12 252 MET A O 1
ATOM 1909 N N . LEU A 1 261 ? 51.777 76.936 119.645 1.00 52.02 253 LEU A N 1
ATOM 1910 C CA . LEU A 1 261 ? 52.467 77.123 120.910 1.00 51.22 253 LEU A CA 1
ATOM 1911 C C . LEU A 1 261 ? 52.904 78.581 121.066 1.00 54.73 253 LEU A C 1
ATOM 1912 O O . LEU A 1 261 ? 52.979 79.340 120.097 1.00 54.81 253 LEU A O 1
ATOM 1917 N N . ASP A 1 262 ? 53.198 78.962 122.312 1.00 57.69 254 ASP A N 1
ATOM 1918 C CA . ASP A 1 262 ? 53.684 80.306 122.632 1.00 59.54 254 ASP A CA 1
ATOM 1919 C C . ASP A 1 262 ? 52.681 81.381 122.211 1.00 57.31 254 ASP A C 1
ATOM 1920 O O . ASP A 1 262 ? 53.057 82.477 121.790 1.00 59.86 254 ASP A O 1
ATOM 1925 N N . LYS A 1 263 ? 51.391 81.075 122.338 1.00 56.78 255 LYS A N 1
ATOM 1926 C CA . LYS A 1 263 ? 50.329 82.011 121.976 1.00 65.55 255 LYS A CA 1
ATOM 1927 C C . LYS A 1 263 ? 49.539 82.375 123.230 1.00 66.84 255 LYS A C 1
ATOM 1928 O O . LYS A 1 263 ? 48.746 81.571 123.729 1.00 68.68 255 LYS A O 1
ATOM 1930 N N . LYS A 1 264 ? 49.764 83.588 123.732 1.00 71.73 256 LYS A N 1
ATOM 1931 C CA . LYS A 1 264 ? 49.040 84.086 124.893 1.00 76.37 256 LYS A CA 1
ATOM 1932 C C . LYS A 1 264 ? 47.607 84.441 124.510 1.00 74.89 256 LYS A C 1
ATOM 1933 O O . LYS A 1 264 ? 47.333 84.908 123.400 1.00 71.05 256 LYS A O 1
ATOM 1935 N N . VAL A 1 265 ? 46.686 84.205 125.436 1.00 80.83 257 VAL A N 1
ATOM 1936 C CA . VAL A 1 265 ? 45.273 84.500 125.233 1.00 93.98 257 VAL A CA 1
ATOM 1937 C C . VAL A 1 265 ? 44.977 85.859 125.860 1.00 97.60 257 VAL A C 1
ATOM 1938 O O . VAL A 1 265 ? 45.089 86.027 127.079 1.00 97.45 257 VAL A O 1
ATOM 1942 N N . ASP A 1 266 ? 44.613 86.840 125.025 1.00 96.90 258 ASP A N 1
ATOM 1943 C CA . ASP A 1 266 ? 44.322 88.180 125.533 1.00 96.49 258 ASP A CA 1
ATOM 1944 C C . ASP A 1 266 ? 43.028 88.187 126.337 1.00 91.08 258 ASP A C 1
ATOM 1945 O O . ASP A 1 266 ? 42.998 88.651 127.483 1.00 92.03 258 ASP A O 1
ATOM 1950 N N . ARG A 1 267 ? 41.945 87.687 125.746 1.00 85.76 259 ARG A N 1
ATOM 1951 C CA . ARG A 1 267 ? 40.651 87.665 126.408 1.00 83.48 259 ARG A CA 1
ATOM 1952 C C . ARG A 1 267 ? 39.802 86.579 125.770 1.00 79.19 259 ARG A C 1
ATOM 1953 O O . ARG A 1 267 ? 39.996 86.225 124.605 1.00 82.92 259 ARG A O 1
ATOM 1955 N N . ILE A 1 268 ? 38.869 86.061 126.539 1.00 74.49 260 ILE A N 1
ATOM 1956 C CA . ILE A 1 268 ? 37.807 85.223 126.003 1.00 74.24 260 ILE A CA 1
ATOM 1957 C C . ILE A 1 268 ? 36.632 86.135 125.697 1.00 79.99 260 ILE A C 1
ATOM 1958 O O . ILE A 1 268 ? 36.290 87.009 126.501 1.00 80.28 260 ILE A O 1
ATOM 1963 N N . VAL A 1 269 ? 36.018 85.954 124.534 1.00 82.66 261 VAL A N 1
ATOM 1964 C CA . VAL A 1 269 ? 34.925 86.815 124.097 1.00 86.52 261 VAL A CA 1
ATOM 1965 C C . VAL A 1 269 ? 33.608 86.078 124.309 1.00 83.23 261 VAL A C 1
ATOM 1966 O O . VAL A 1 269 ? 33.383 85.000 123.741 1.00 71.48 261 VAL A O 1
ATOM 1970 N N . TYR A 1 270 ? 32.729 86.678 125.108 1.00 83.97 262 TYR A N 1
ATOM 1971 C CA . TYR A 1 270 ? 31.411 86.144 125.402 1.00 80.26 262 TYR A CA 1
ATOM 1972 C C . TYR A 1 270 ? 30.356 87.114 124.892 1.00 83.76 262 TYR A C 1
ATOM 1973 O O . TYR A 1 270 ? 30.612 88.308 124.717 1.00 81.70 262 TYR A O 1
ATOM 1982 N N . ASP A 1 271 ? 29.160 86.588 124.656 1.00 80.90 263 ASP A N 1
ATOM 1983 C CA . ASP A 1 271 ? 28.045 87.431 124.271 1.00 81.68 263 ASP A CA 1
ATOM 1984 C C . ASP A 1 271 ? 27.329 87.946 125.522 1.00 87.20 263 ASP A C 1
ATOM 1985 O O . ASP A 1 271 ? 27.757 87.711 126.655 1.00 88.36 263 ASP A O 1
ATOM 1990 N N . ASP A 1 272 ? 26.225 88.667 125.317 1.00 93.66 264 ASP A N 1
ATOM 1991 C CA . ASP A 1 272 ? 25.497 89.238 126.445 1.00 100.42 264 ASP A CA 1
ATOM 1992 C C . ASP A 1 272 ? 24.839 88.166 127.306 1.00 104.26 264 ASP A C 1
ATOM 1993 O O . ASP A 1 272 ? 24.601 88.394 128.498 1.00 108.12 264 ASP A O 1
ATOM 1998 N N . ASN A 1 273 ? 24.527 87.009 126.727 1.00 100.18 265 ASN A N 1
ATOM 1999 C CA . ASN A 1 273 ? 23.982 85.890 127.487 1.00 92.01 265 ASN A CA 1
ATOM 2000 C C . ASN A 1 273 ? 25.054 85.089 128.217 1.00 83.76 265 ASN A C 1
ATOM 2001 O O . ASN A 1 273 ? 24.717 84.128 128.919 1.00 74.67 265 ASN A O 1
ATOM 2006 N N . GLY A 1 274 ? 26.325 85.451 128.060 1.00 84.36 266 GLY A N 1
ATOM 2007 C CA . GLY A 1 274 ? 27.419 84.779 128.732 1.00 85.34 266 GLY A CA 1
ATOM 2008 C C . GLY A 1 274 ? 28.015 83.589 128.016 1.00 85.55 266 GLY A C 1
ATOM 2009 O O . GLY A 1 274 ? 28.888 82.925 128.586 1.00 86.35 266 GLY A O 1
ATOM 2010 N N . HIS A 1 275 ? 27.579 83.293 126.794 1.00 88.04 267 HIS A N 1
ATOM 2011 C CA . HIS A 1 275 ? 28.106 82.162 126.041 1.00 83.30 267 HIS A CA 1
ATOM 2012 C C . HIS A 1 275 ? 29.293 82.584 125.183 1.00 80.14 267 HIS A C 1
ATOM 2013 O O . HIS A 1 275 ? 29.366 83.719 124.700 1.00 81.76 267 HIS A O 1
ATOM 2020 N N . VAL A 1 276 ? 30.225 81.649 124.989 1.00 73.94 268 VAL A N 1
ATOM 2021 C CA . VAL A 1 276 ? 31.420 81.939 124.210 1.00 67.37 268 VAL A CA 1
ATOM 2022 C C . VAL A 1 276 ? 31.040 82.199 122.764 1.00 74.75 268 VAL A C 1
ATOM 2023 O O . VAL A 1 276 ? 30.187 81.512 122.185 1.00 69.17 268 VAL A O 1
ATOM 2027 N N . VAL A 1 277 ? 31.697 83.188 122.164 1.00 74.51 269 VAL A N 1
ATOM 2028 C CA . VAL A 1 277 ? 31.583 83.421 120.729 1.00 75.09 269 VAL A CA 1
ATOM 2029 C C . VAL A 1 277 ? 32.932 83.498 120.046 1.00 75.25 269 VAL A C 1
ATOM 2030 O O . VAL A 1 277 ? 33.009 83.320 118.817 1.00 80.29 269 VAL A O 1
ATOM 2034 N N . GLY A 1 278 ? 34.011 83.739 120.781 1.00 73.14 270 GLY A N 1
ATOM 2035 C CA . GLY A 1 278 ? 35.333 83.817 120.192 1.00 79.57 270 GLY A CA 1
ATOM 2036 C C . GLY A 1 278 ? 36.384 83.922 121.274 1.00 77.82 270 GLY A C 1
ATOM 2037 O O . GLY A 1 278 ? 36.083 84.134 122.452 1.00 80.00 270 GLY A O 1
ATOM 2038 N N . VAL A 1 279 ? 37.633 83.770 120.849 1.00 76.36 271 VAL A N 1
ATOM 2039 C CA . VAL A 1 279 ? 38.796 83.981 121.698 1.00 78.22 271 VAL A CA 1
ATOM 2040 C C . VAL A 1 279 ? 39.674 85.015 121.013 1.00 79.34 271 VAL A C 1
ATOM 2041 O O . VAL A 1 279 ? 39.856 84.970 119.792 1.00 86.16 271 VAL A O 1
ATOM 2045 N N . GLU A 1 280 ? 40.191 85.965 121.785 1.00 78.87 272 GLU A N 1
ATOM 2046 C CA . GLU A 1 280 ? 40.968 87.071 121.239 1.00 79.76 272 GLU A CA 1
ATOM 2047 C C . GLU A 1 280 ? 42.429 86.871 121.609 1.00 76.94 272 GLU A C 1
ATOM 2048 O O . GLU A 1 280 ? 42.754 86.662 122.781 1.00 75.49 272 GLU A O 1
ATOM 2050 N N . SER A 1 281 ? 43.304 86.921 120.608 1.00 81.23 273 SER A N 1
ATOM 2051 C CA . SER A 1 281 ? 44.736 86.752 120.827 1.00 84.52 273 SER A CA 1
ATOM 2052 C C . SER A 1 281 ? 45.501 87.655 119.875 1.00 89.73 273 SER A C 1
ATOM 2053 O O . SER A 1 281 ? 45.329 87.560 118.655 1.00 100.82 273 SER A O 1
ATOM 2056 N N . GLY A 1 282 ? 46.341 88.526 120.433 1.00 87.47 274 GLY A N 1
ATOM 2057 C CA . GLY A 1 282 ? 47.174 89.399 119.632 1.00 84.70 274 GLY A CA 1
ATOM 2058 C C . GLY A 1 282 ? 46.397 90.283 118.682 1.00 91.59 274 GLY A C 1
ATOM 2059 O O . GLY A 1 282 ? 46.732 90.368 117.497 1.00 80.64 274 GLY A O 1
ATOM 2060 N N . GLY A 1 283 ? 45.336 90.916 119.177 1.00 95.88 275 GLY A N 1
ATOM 2061 C CA . GLY A 1 283 ? 44.533 91.789 118.347 1.00 106.19 275 GLY A CA 1
ATOM 2062 C C . GLY A 1 283 ? 43.670 91.089 117.323 1.00 106.89 275 GLY A C 1
ATOM 2063 O O . GLY A 1 283 ? 42.930 91.763 116.596 1.00 113.65 275 GLY A O 1
ATOM 2064 N N . GLU A 1 284 ? 43.745 89.767 117.233 1.00 99.31 276 GLU A N 1
ATOM 2065 C CA . GLU A 1 284 ? 42.907 88.986 116.341 1.00 90.58 276 GLU A CA 1
ATOM 2066 C C . GLU A 1 284 ? 41.900 88.180 117.148 1.00 85.91 276 GLU A C 1
ATOM 2067 O O . GLU A 1 284 ? 42.182 87.740 118.265 1.00 87.55 276 GLU A O 1
ATOM 2073 N N . VAL A 1 285 ? 40.719 87.990 116.568 1.00 85.35 277 VAL A N 1
ATOM 2074 C CA . VAL A 1 285 ? 39.632 87.258 117.205 1.00 85.82 277 VAL A CA 1
ATOM 2075 C C . VAL A 1 285 ? 39.219 86.112 116.289 1.00 86.76 277 VAL A C 1
ATOM 2076 O O . VAL A 1 285 ? 38.935 86.325 115.104 1.00 83.18 277 VAL A O 1
ATOM 2080 N N . ALA A 1 286 ? 39.214 84.897 116.831 1.00 91.06 278 ALA A N 1
ATOM 2081 C CA . ALA A 1 286 ? 38.734 83.711 116.130 1.00 91.97 278 ALA A CA 1
ATOM 2082 C C . ALA A 1 286 ? 37.393 83.298 116.721 1.00 85.93 278 ALA A C 1
ATOM 2083 O O . ALA A 1 286 ? 37.322 82.924 117.895 1.00 87.59 278 ALA A O 1
ATOM 2085 N N . LYS A 1 287 ? 36.341 83.353 115.911 1.00 82.51 279 LYS A N 1
ATOM 2086 C CA . LYS A 1 287 ? 35.019 82.967 116.383 1.00 79.27 279 LYS A CA 1
ATOM 2087 C C . LYS A 1 287 ? 34.956 81.459 116.610 1.00 80.71 279 LYS A C 1
ATOM 2088 O O . LYS A 1 287 ? 35.609 80.674 115.918 1.00 84.96 279 LYS A O 1
ATOM 2090 N N . CYS A 1 288 ? 34.176 81.055 117.609 1.00 63.11 280 CYS A N 1
ATOM 2091 C CA . CYS A 1 288 ? 34.026 79.641 117.915 1.00 64.23 280 CYS A CA 1
ATOM 2092 C C . CYS A 1 288 ? 32.698 79.418 118.616 1.00 66.99 280 CYS A C 1
ATOM 2093 O O . CYS A 1 288 ? 32.138 80.324 119.240 1.00 65.49 280 CYS A O 1
ATOM 2096 N N . LYS A 1 289 ? 32.198 78.190 118.506 1.00 72.17 281 LYS A N 1
ATOM 2097 C CA . LYS A 1 289 ? 30.984 77.806 119.210 1.00 73.82 281 LYS A CA 1
ATOM 2098 C C . LYS A 1 289 ? 31.257 77.315 120.628 1.00 65.98 281 LYS A C 1
ATOM 2099 O O . LYS A 1 289 ? 30.386 77.442 121.496 1.00 60.61 281 LYS A O 1
ATOM 2101 N N . MET A 1 290 ? 32.456 76.793 120.886 1.00 56.59 282 MET A N 1
ATOM 2102 C CA . MET A 1 290 ? 32.820 76.241 122.184 1.00 51.44 282 MET A CA 1
ATOM 2103 C C . MET A 1 290 ? 34.293 76.502 122.444 1.00 50.67 282 MET A C 1
ATOM 2104 O O . MET A 1 290 ? 35.077 76.722 121.517 1.00 54.06 282 MET A O 1
ATOM 2109 N N . VAL A 1 291 ? 34.672 76.451 123.719 1.00 48.37 283 VAL A N 1
ATOM 2110 C CA . VAL A 1 291 ? 36.073 76.500 124.114 1.00 49.73 283 VAL A CA 1
ATOM 2111 C C . VAL A 1 291 ? 36.338 75.396 125.132 1.00 47.69 283 VAL A C 1
ATOM 2112 O O . VAL A 1 291 ? 35.483 75.092 125.971 1.00 57.07 283 VAL A O 1
ATOM 2116 N N . VAL A 1 292 ? 37.518 74.780 125.038 1.00 46.66 284 VAL A N 1
ATOM 2117 C CA . VAL A 1 292 ? 37.938 73.677 125.899 1.00 42.27 284 VAL A CA 1
ATOM 2118 C C . VAL A 1 292 ? 39.314 74.012 126.460 1.00 41.78 284 VAL A C 1
ATOM 2119 O O . VAL A 1 292 ? 40.178 74.510 125.730 1.00 42.99 284 VAL A O 1
ATOM 2123 N N . GLY A 1 293 ? 39.517 73.764 127.756 1.00 38.88 285 GLY A N 1
ATOM 2124 C CA . GLY A 1 293 ? 40.818 74.060 128.341 1.00 43.84 285 GLY A CA 1
ATOM 2125 C C . GLY A 1 293 ? 40.978 73.537 129.754 1.00 39.40 285 GLY A C 1
ATOM 2126 O O . GLY A 1 293 ? 40.023 73.092 130.396 1.00 37.10 285 GLY A O 1
ATOM 2127 N N . ASP A 1 294 ? 42.224 73.617 130.240 1.00 36.51 286 ASP A N 1
ATOM 2128 C CA . ASP A 1 294 ? 42.534 73.205 131.600 1.00 42.21 286 ASP A CA 1
ATOM 2129 C C . ASP A 1 294 ? 42.282 74.362 132.559 1.00 43.79 286 ASP A C 1
ATOM 2130 O O . ASP A 1 294 ? 42.200 75.515 132.132 1.00 44.79 286 ASP A O 1
ATOM 2135 N N . PRO A 1 295 ? 42.158 74.089 133.869 1.00 43.92 287 PRO A N 1
ATOM 2136 C CA . PRO A 1 295 ? 41.733 75.143 134.809 1.00 42.15 287 PRO A CA 1
ATOM 2137 C C . PRO A 1 295 ? 42.516 76.450 134.734 1.00 43.11 287 PRO A C 1
ATOM 2138 O O . PRO A 1 295 ? 41.937 77.507 135.022 1.00 38.69 287 PRO A O 1
ATOM 2142 N N . SER A 1 296 ? 43.798 76.425 134.347 1.00 39.22 288 SER A N 1
ATOM 2143 C CA . SER A 1 296 ? 44.617 77.636 134.402 1.00 37.63 288 SER A CA 1
ATOM 2144 C C . SER A 1 296 ? 44.127 78.731 133.461 1.00 44.89 288 SER A C 1
ATOM 2145 O O . SER A 1 296 ? 44.478 79.898 133.655 1.00 54.01 288 SER A O 1
ATOM 2148 N N . TYR A 1 297 ? 43.339 78.388 132.446 1.00 45.67 289 TYR A N 1
ATOM 2149 C CA . TYR A 1 297 ? 42.846 79.370 131.491 1.00 40.67 289 TYR A CA 1
ATOM 2150 C C . TYR A 1 297 ? 41.557 80.042 131.934 1.00 46.40 289 TYR A C 1
ATOM 2151 O O . TYR A 1 297 ? 41.177 81.057 131.343 1.00 43.94 289 TYR A O 1
ATOM 2160 N N . PHE A 1 298 ? 40.884 79.509 132.950 1.00 50.24 290 PHE A N 1
ATOM 2161 C CA . PHE A 1 298 ? 39.598 80.028 133.416 1.00 59.29 290 PHE A CA 1
ATOM 2162 C C . PHE A 1 298 ? 39.603 80.136 134.936 1.00 61.36 290 PHE A C 1
ATOM 2163 O O . PHE A 1 298 ? 38.867 79.418 135.624 1.00 56.99 290 PHE A O 1
ATOM 2171 N N . PRO A 1 299 ? 40.416 81.040 135.493 1.00 63.63 291 PRO A N 1
ATOM 2172 C CA . PRO A 1 299 ? 40.490 81.146 136.960 1.00 57.52 291 PRO A CA 1
ATOM 2173 C C . PRO A 1 299 ? 39.153 81.439 137.608 1.00 58.91 291 PRO A C 1
ATOM 2174 O O . PRO A 1 299 ? 38.895 80.963 138.721 1.00 65.02 291 PRO A O 1
ATOM 2178 N N . GLU A 1 300 ? 38.292 82.206 136.944 1.00 58.01 292 GLU A N 1
ATOM 2179 C CA . GLU A 1 300 ? 37.007 82.574 137.518 1.00 56.16 292 GLU A CA 1
ATOM 2180 C C . GLU A 1 300 ? 35.958 81.476 137.396 1.00 57.70 292 GLU A C 1
ATOM 2181 O O . GLU A 1 300 ? 34.880 81.613 137.978 1.00 65.68 292 GLU A O 1
ATOM 2183 N N . LYS A 1 301 ? 36.248 80.380 136.695 1.00 50.65 293 LYS A N 1
ATOM 2184 C CA . LYS A 1 301 ? 35.260 79.329 136.468 1.00 52.42 293 LYS A CA 1
ATOM 2185 C C . LYS A 1 301 ? 35.618 78.008 137.143 1.00 51.91 293 LYS A C 1
ATOM 2186 O O . LYS A 1 301 ? 34.992 76.984 136.849 1.00 49.84 293 LYS A O 1
ATOM 2192 N N . VAL A 1 302 ? 36.597 78.002 138.044 1.00 48.90 294 VAL A N 1
ATOM 2193 C CA . VAL A 1 302 ? 36.997 76.791 138.739 1.00 53.04 294 VAL A CA 1
ATOM 2194 C C . VAL A 1 302 ? 37.102 77.089 140.231 1.00 55.72 294 VAL A C 1
ATOM 2195 O O . VAL A 1 302 ? 37.077 78.241 140.663 1.00 59.45 294 VAL A O 1
ATOM 2199 N N . ARG A 1 303 ? 37.191 76.018 141.017 1.00 49.83 295 ARG A N 1
ATOM 2200 C CA . ARG A 1 303 ? 37.387 76.096 142.456 1.00 47.46 295 ARG A CA 1
ATOM 2201 C C . ARG A 1 303 ? 38.518 75.158 142.851 1.00 48.48 295 ARG A C 1
ATOM 2202 O O . ARG A 1 303 ? 38.695 74.090 142.259 1.00 47.94 295 ARG A O 1
ATOM 2210 N N . LYS A 1 304 ? 39.267 75.556 143.875 1.00 48.56 296 LYS A N 1
ATOM 2211 C CA . LYS A 1 304 ? 40.346 74.720 144.379 1.00 44.48 296 LYS A CA 1
ATOM 2212 C C . LYS A 1 304 ? 39.776 73.458 145.003 1.00 47.46 296 LYS A C 1
ATOM 2213 O O . LYS A 1 304 ? 38.812 73.515 145.768 1.00 53.09 296 LYS A O 1
ATOM 2219 N N . THR A 1 305 ? 40.348 72.310 144.656 1.00 52.83 297 THR A N 1
ATOM 2220 C CA . THR A 1 305 ? 39.923 71.058 145.257 1.00 50.80 297 THR A CA 1
ATOM 2221 C C . THR A 1 305 ? 40.957 70.466 146.203 1.00 44.11 297 THR A C 1
ATOM 2222 O O . THR A 1 305 ? 40.639 69.508 146.910 1.00 48.23 297 THR A O 1
ATOM 2226 N N . GLY A 1 306 ? 42.159 71.015 146.256 1.00 39.91 298 GLY A N 1
ATOM 2227 C CA . GLY A 1 306 ? 43.179 70.531 147.158 1.00 34.99 298 GLY A CA 1
ATOM 2228 C C . GLY A 1 306 ? 44.559 70.768 146.579 1.00 40.78 298 GLY A C 1
ATOM 2229 O O . GLY A 1 306 ? 44.752 71.640 145.735 1.00 42.52 298 GLY A O 1
ATOM 2230 N N . LYS A 1 307 ? 45.509 69.988 147.086 1.00 32.97 299 LYS A N 1
ATOM 2231 C CA . LYS A 1 307 ? 46.890 69.996 146.635 1.00 33.98 299 LYS A CA 1
ATOM 2232 C C . LYS A 1 307 ? 47.349 68.564 146.408 1.00 41.25 299 LYS A C 1
ATOM 2233 O O . LYS A 1 307 ? 46.831 67.618 147.008 1.00 44.47 299 LYS A O 1
ATOM 2239 N N . VAL A 1 308 ? 48.347 68.412 145.544 1.00 38.34 300 VAL A N 1
ATOM 2240 C CA . VAL A 1 308 ? 48.999 67.128 145.328 1.00 33.27 300 VAL A CA 1
ATOM 2241 C C . VAL A 1 308 ? 50.503 67.358 145.369 1.00 38.76 300 VAL A C 1
ATOM 2242 O O . VAL A 1 308 ? 51.025 68.197 144.625 1.00 36.51 300 VAL A O 1
ATOM 2246 N N . ILE A 1 309 ? 51.196 66.614 146.229 1.00 31.84 301 ILE A N 1
ATOM 2247 C CA . ILE A 1 309 ? 52.653 66.631 146.250 1.00 31.09 301 ILE A CA 1
ATOM 2248 C C . ILE A 1 309 ? 53.154 65.498 145.374 1.00 37.15 301 ILE A C 1
ATOM 2249 O O . ILE A 1 309 ? 52.635 64.374 145.426 1.00 39.89 301 ILE A O 1
ATOM 2254 N N . ARG A 1 310 ? 54.128 65.807 144.531 1.00 35.02 302 ARG A N 1
ATOM 2255 C CA . ARG A 1 310 ? 54.880 64.802 143.799 1.00 32.51 302 ARG A CA 1
ATOM 2256 C C . ARG A 1 310 ? 56.349 65.026 144.111 1.00 37.00 302 ARG A C 1
ATOM 2257 O O . ARG A 1 310 ? 56.845 66.152 143.985 1.00 39.27 302 ARG A O 1
ATOM 2265 N N . VAL A 1 311 ? 57.011 63.984 144.608 1.00 29.82 303 VAL A N 1
ATOM 2266 C CA . VAL A 1 311 ? 58.442 64.020 144.891 1.00 29.93 303 VAL A CA 1
ATOM 2267 C C . VAL A 1 311 ? 59.143 63.153 143.862 1.00 31.00 303 VAL A C 1
ATOM 2268 O O . VAL A 1 311 ? 58.982 61.924 143.848 1.00 31.23 303 VAL A O 1
ATOM 2272 N N . ILE A 1 312 ? 59.967 63.790 143.046 1.00 32.81 304 ILE A N 1
ATOM 2273 C CA . ILE A 1 312 ? 60.605 63.155 141.904 1.00 32.82 304 ILE A CA 1
ATOM 2274 C C . ILE A 1 312 ? 62.022 62.790 142.323 1.00 30.21 304 ILE A C 1
ATOM 2275 O O . ILE A 1 312 ? 62.791 63.656 142.764 1.00 35.10 304 ILE A O 1
ATOM 2280 N N . CYS A 1 313 ? 62.342 61.496 142.246 1.00 28.27 305 CYS A N 1
ATOM 2281 C CA . CYS A 1 313 ? 63.590 60.949 142.765 1.00 33.37 305 CYS A CA 1
ATOM 2282 C C . CYS A 1 313 ? 64.377 60.257 141.666 1.00 35.17 305 CYS A C 1
ATOM 2283 O O . CYS A 1 313 ? 63.838 59.404 140.950 1.00 38.52 305 CYS A O 1
ATOM 2286 N N . ILE A 1 314 ? 65.647 60.626 141.537 1.00 30.77 306 ILE A N 1
ATOM 2287 C CA . ILE A 1 314 ? 66.578 59.931 140.661 1.00 36.22 306 ILE A CA 1
ATOM 2288 C C . ILE A 1 314 ? 67.358 58.918 141.487 1.00 39.15 306 ILE A C 1
ATOM 2289 O O . ILE A 1 314 ? 68.030 59.278 142.465 1.00 42.17 306 ILE A O 1
ATOM 2294 N N . LEU A 1 315 ? 67.287 57.655 141.080 1.00 37.12 307 LEU A N 1
ATOM 2295 C CA . LEU A 1 315 ? 67.945 56.569 141.784 1.00 32.18 307 LEU A CA 1
ATOM 2296 C C . LEU A 1 315 ? 69.002 55.950 140.886 1.00 34.37 307 LEU A C 1
ATOM 2297 O O . LEU A 1 315 ? 68.864 55.927 139.659 1.00 37.37 307 LEU A O 1
ATOM 2302 N N . SER A 1 316 ? 70.060 55.445 141.513 1.00 37.90 308 SER A N 1
ATOM 2303 C CA . SER A 1 316 ? 71.088 54.667 140.838 1.00 36.96 308 SER A CA 1
ATOM 2304 C C . SER A 1 316 ? 70.971 53.185 141.178 1.00 34.81 308 SER A C 1
ATOM 2305 O O . SER A 1 316 ? 71.955 52.442 141.125 1.00 36.66 308 SER A O 1
ATOM 2308 N N . HIS A 1 317 ? 69.764 52.747 141.527 1.00 31.73 309 HIS A N 1
ATOM 2309 C CA . HIS A 1 317 ? 69.530 51.384 141.974 1.00 37.10 309 HIS A CA 1
ATOM 2310 C C . HIS A 1 317 ? 68.048 51.085 141.836 1.00 34.75 309 HIS A C 1
ATOM 2311 O O . HIS A 1 317 ? 67.227 51.999 141.932 1.00 34.40 309 HIS A O 1
ATOM 2318 N N . PRO A 1 318 ? 67.673 49.832 141.620 1.00 38.50 310 PRO A N 1
ATOM 2319 C CA . PRO A 1 318 ? 66.252 49.488 141.665 1.00 42.09 310 PRO A CA 1
ATOM 2320 C C . PRO A 1 318 ? 65.734 49.592 143.093 1.00 41.95 310 PRO A C 1
ATOM 2321 O O . PRO A 1 318 ? 66.488 49.633 144.067 1.00 39.31 310 PRO A O 1
ATOM 2325 N N . VAL A 1 319 ? 64.415 49.625 143.215 1.00 39.21 311 VAL A N 1
ATOM 2326 C CA . VAL A 1 319 ? 63.819 49.677 144.538 1.00 34.90 311 VAL A CA 1
ATOM 2327 C C . VAL A 1 319 ? 63.987 48.318 145.207 1.00 37.77 311 VAL A C 1
ATOM 2328 O O . VAL A 1 319 ? 63.768 47.268 144.582 1.00 35.36 311 VAL A O 1
ATOM 2332 N N . LYS A 1 320 ? 64.416 48.326 146.473 1.00 36.12 312 LYS A N 1
ATOM 2333 C CA . LYS A 1 320 ? 64.563 47.079 147.214 1.00 41.28 312 LYS A CA 1
ATOM 2334 C C . LYS A 1 320 ? 63.235 46.335 147.248 1.00 43.46 312 LYS A C 1
ATOM 2335 O O . LYS A 1 320 ? 62.163 46.947 147.310 1.00 40.66 312 LYS A O 1
ATOM 2337 N N . SER A 1 321 ? 63.318 45.007 147.194 1.00 39.79 313 SER A N 1
ATOM 2338 C CA . SER A 1 321 ? 62.191 44.073 147.214 1.00 39.68 313 SER A CA 1
ATOM 2339 C C . SER A 1 321 ? 61.400 44.047 145.915 1.00 39.18 313 SER A C 1
ATOM 2340 O O . SER A 1 321 ? 60.380 43.357 145.848 1.00 42.00 313 SER A O 1
ATOM 2343 N N . THR A 1 322 ? 61.838 44.748 144.872 1.00 37.19 314 THR A N 1
ATOM 2344 C CA . THR A 1 322 ? 61.157 44.665 143.587 1.00 40.60 314 THR A CA 1
ATOM 2345 C C . THR A 1 322 ? 61.846 43.716 142.615 1.00 41.33 314 THR A C 1
ATOM 2346 O O . THR A 1 322 ? 61.508 43.717 141.426 1.00 44.90 314 THR A O 1
ATOM 2350 N N . GLU A 1 323 ? 62.774 42.887 143.108 1.00 34.61 315 GLU A N 1
ATOM 2351 C CA . GLU A 1 323 ? 63.481 41.889 142.305 1.00 40.80 315 GLU A CA 1
ATOM 2352 C C . GLU A 1 323 ? 64.169 42.523 141.100 1.00 37.22 315 GLU A C 1
ATOM 2353 O O . GLU A 1 323 ? 64.108 42.007 139.984 1.00 38.68 315 GLU A O 1
ATOM 2359 N N . ASN A 1 324 ? 64.846 43.648 141.348 1.00 29.59 316 ASN A N 1
ATOM 2360 C CA . ASN A 1 324 ? 65.630 44.346 140.329 1.00 31.82 316 ASN A CA 1
ATOM 2361 C C . ASN A 1 324 ? 64.768 44.820 139.162 1.00 33.58 316 ASN A C 1
ATOM 2362 O O . ASN A 1 324 ? 65.240 44.918 138.025 1.00 34.79 316 ASN A O 1
ATOM 2367 N N . ALA A 1 325 ? 63.499 45.110 139.434 1.00 34.19 317 ALA A N 1
ATOM 2368 C CA . ALA A 1 325 ? 62.614 45.641 138.407 1.00 39.92 317 ALA A CA 1
ATOM 2369 C C . ALA A 1 325 ? 63.119 46.995 137.908 1.00 41.86 317 ALA A C 1
ATOM 2370 O O . ALA A 1 325 ? 63.526 47.855 138.698 1.00 39.16 317 ALA A O 1
ATOM 2372 N N . LYS A 1 326 ? 63.119 47.170 136.586 1.00 37.20 318 LYS A N 1
ATOM 2373 C CA . LYS A 1 326 ? 63.545 48.418 135.971 1.00 31.70 318 LYS A CA 1
ATOM 2374 C C . LYS A 1 326 ? 62.383 49.372 135.702 1.00 30.69 318 LYS A C 1
ATOM 2375 O O . LYS A 1 326 ? 62.610 50.495 135.237 1.00 27.32 318 LYS A O 1
ATOM 2381 N N . SER A 1 327 ? 61.151 48.942 135.952 1.00 28.15 319 SER A N 1
ATOM 2382 C CA . SER A 1 327 ? 59.975 49.802 135.947 1.00 24.52 319 SER A CA 1
ATOM 2383 C C . SER A 1 327 ? 58.935 49.129 136.827 1.00 29.24 319 SER A C 1
ATOM 2384 O O . SER A 1 327 ? 58.870 47.897 136.881 1.00 28.82 319 SER A O 1
ATOM 2387 N N . SER A 1 328 ? 58.134 49.931 137.529 1.00 31.63 320 SER A N 1
ATOM 2388 C CA . SER A 1 328 ? 57.259 49.317 138.516 1.00 36.13 320 SER A CA 1
ATOM 2389 C C . SER A 1 328 ? 56.142 50.262 138.932 1.00 34.61 320 SER A C 1
ATOM 2390 O O . SER A 1 328 ? 56.333 51.476 139.030 1.00 38.19 320 SER A O 1
ATOM 2393 N N . GLN A 1 329 ? 54.980 49.669 139.195 1.00 32.30 321 GLN A N 1
ATOM 2394 C CA . GLN A 1 329 ? 53.876 50.310 139.898 1.00 32.13 321 GLN A CA 1
ATOM 2395 C C . GLN A 1 329 ? 53.924 49.882 141.363 1.00 32.33 321 GLN A C 1
ATOM 2396 O O . GLN A 1 329 ? 54.050 48.687 141.656 1.00 34.94 321 GLN A O 1
ATOM 2402 N N . ILE A 1 330 ? 53.817 50.850 142.279 1.00 35.06 322 ILE A N 1
ATOM 2403 C CA . ILE A 1 330 ? 53.842 50.591 143.720 1.00 30.49 322 ILE A CA 1
ATOM 2404 C C . ILE A 1 330 ? 52.706 51.360 144.380 1.00 28.78 322 ILE A C 1
ATOM 2405 O O . ILE A 1 330 ? 52.689 52.595 144.337 1.00 31.10 322 ILE A O 1
ATOM 2410 N N . ILE A 1 331 ? 51.782 50.637 145.019 1.00 33.67 323 ILE A N 1
ATOM 2411 C CA . ILE A 1 331 ? 50.613 51.221 145.682 1.00 33.78 323 ILE A CA 1
ATOM 2412 C C . ILE A 1 331 ? 50.802 51.205 147.195 1.00 33.09 323 ILE A C 1
ATOM 2413 O O . ILE A 1 331 ? 51.237 50.197 147.766 1.00 38.46 323 ILE A O 1
ATOM 2418 N N . PHE A 1 332 ? 50.482 52.326 147.845 1.00 31.72 324 PHE A N 1
ATOM 2419 C CA . PHE A 1 332 ? 50.513 52.459 149.302 1.00 36.73 324 PHE A CA 1
ATOM 2420 C C . PHE A 1 332 ? 49.100 52.750 149.795 1.00 37.52 324 PHE A C 1
ATOM 2421 O O . PHE A 1 332 ? 48.691 53.919 149.866 1.00 42.37 324 PHE A O 1
ATOM 2429 N N . PRO A 1 333 ? 48.317 51.724 150.137 1.00 43.63 325 PRO A N 1
ATOM 2430 C CA . PRO A 1 333 ? 46.923 51.961 150.552 1.00 47.86 325 PRO A CA 1
ATOM 2431 C C . PRO A 1 333 ? 46.825 52.813 151.816 1.00 44.83 325 PRO A C 1
ATOM 2432 O O . PRO A 1 333 ? 47.633 52.692 152.739 1.00 43.83 325 PRO A O 1
ATOM 2436 N N . GLN A 1 334 ? 45.811 53.680 151.855 1.00 42.65 326 GLN A N 1
ATOM 2437 C CA . GLN A 1 334 ? 45.708 54.619 152.965 1.00 45.45 326 GLN A CA 1
ATOM 2438 C C . GLN A 1 334 ? 45.533 53.895 154.298 1.00 46.31 326 GLN A C 1
ATOM 2439 O O . GLN A 1 334 ? 46.083 54.324 155.321 1.00 39.80 326 GLN A O 1
ATOM 2445 N N . LYS A 1 335 ? 44.787 52.788 154.312 1.00 49.51 327 LYS A N 1
ATOM 2446 C CA . LYS A 1 335 ? 44.611 52.062 155.568 1.00 54.46 327 LYS A CA 1
ATOM 2447 C C . LYS A 1 335 ? 45.870 51.322 156.002 1.00 55.63 327 LYS A C 1
ATOM 2448 O O . LYS A 1 335 ? 45.932 50.869 157.147 1.00 67.69 327 LYS A O 1
ATOM 2454 N N . GLN A 1 336 ? 46.865 51.181 155.129 1.00 49.52 328 GLN A N 1
ATOM 2455 C CA . GLN A 1 336 ? 48.137 50.592 155.522 1.00 48.76 328 GLN A CA 1
ATOM 2456 C C . GLN A 1 336 ? 49.141 51.619 156.036 1.00 46.52 328 GLN A C 1
ATOM 2457 O O . GLN A 1 336 ? 50.171 51.227 156.593 1.00 51.72 328 GLN A O 1
ATOM 2463 N N . THR A 1 337 ? 48.847 52.912 155.912 1.00 46.06 329 THR A N 1
ATOM 2464 C CA . THR A 1 337 ? 49.788 53.973 156.256 1.00 49.21 329 THR A CA 1
ATOM 2465 C C . THR A 1 337 ? 49.251 54.966 157.276 1.00 53.31 329 THR A C 1
ATOM 2466 O O . THR A 1 337 ? 49.946 55.941 157.583 1.00 55.96 329 THR A O 1
ATOM 2470 N N . GLY A 1 338 ? 48.044 54.754 157.798 1.00 53.26 330 GLY A N 1
ATOM 2471 C CA . GLY A 1 338 ? 47.421 55.676 158.737 1.00 48.98 330 GLY A CA 1
ATOM 2472 C C . GLY A 1 338 ? 47.011 57.003 158.132 1.00 54.21 330 GLY A C 1
ATOM 2473 O O . GLY A 1 338 ? 47.115 58.038 158.800 1.00 58.82 330 GLY A O 1
ATOM 2474 N N . ARG A 1 339 ? 46.533 56.996 156.887 1.00 53.82 331 ARG A N 1
ATOM 2475 C CA . ARG A 1 339 ? 46.209 58.203 156.139 1.00 53.68 331 ARG A CA 1
ATOM 2476 C C . ARG A 1 339 ? 44.784 58.110 155.615 1.00 54.12 331 ARG A C 1
ATOM 2477 O O . ARG A 1 339 ? 44.100 57.100 155.790 1.00 58.04 331 ARG A O 1
ATOM 2485 N N . LYS A 1 340 ? 44.328 59.198 154.992 1.00 47.86 332 LYS A N 1
ATOM 2486 C CA . LYS A 1 340 ? 43.032 59.233 154.324 1.00 46.31 332 LYS A CA 1
ATOM 2487 C C . LYS A 1 340 ? 43.170 59.269 152.807 1.00 41.26 332 LYS A C 1
ATOM 2488 O O . LYS A 1 340 ? 42.166 59.417 152.106 1.00 53.08 332 LYS A O 1
ATOM 2494 N N . HIS A 1 341 ? 44.386 59.141 152.285 1.00 38.17 333 HIS A N 1
ATOM 2495 C CA . HIS A 1 341 ? 44.627 59.109 150.850 1.00 33.83 333 HIS A CA 1
ATOM 2496 C C . HIS A 1 341 ? 45.767 58.149 150.574 1.00 40.66 333 HIS A C 1
ATOM 2497 O O . HIS A 1 341 ? 46.752 58.116 151.320 1.00 41.44 333 HIS A O 1
ATOM 2504 N N . ASP A 1 342 ? 45.629 57.368 149.506 1.00 43.28 334 ASP A N 1
ATOM 2505 C CA . ASP A 1 342 ? 46.698 56.470 149.103 1.00 37.55 334 ASP A CA 1
ATOM 2506 C C . ASP A 1 342 ? 47.909 57.270 148.632 1.00 34.00 334 ASP A C 1
ATOM 2507 O O . ASP A 1 342 ? 47.791 58.406 148.170 1.00 40.14 334 ASP A O 1
ATOM 2512 N N . ILE A 1 343 ? 49.084 56.669 148.764 1.00 33.23 335 ILE A N 1
ATOM 2513 C CA . ILE A 1 343 ? 50.302 57.204 148.179 1.00 35.00 335 ILE A CA 1
ATOM 2514 C C . ILE A 1 343 ? 50.659 56.310 147.009 1.00 40.56 335 ILE A C 1
ATOM 2515 O O . ILE A 1 343 ? 50.539 55.081 147.094 1.00 42.89 335 ILE A O 1
ATOM 2520 N N . TYR A 1 344 ? 51.103 56.924 145.923 1.00 42.51 336 TYR A N 1
ATOM 2521 C CA . TYR A 1 344 ? 51.429 56.221 144.696 1.00 34.28 336 TYR A CA 1
ATOM 2522 C C . TYR A 1 344 ? 52.895 56.450 144.384 1.00 35.18 336 TYR A C 1
ATOM 2523 O O . TYR A 1 344 ? 53.421 57.548 144.601 1.00 39.16 336 TYR A O 1
ATOM 2532 N N . CYS A 1 345 ? 53.567 55.394 143.942 1.00 32.21 337 CYS A N 1
ATOM 2533 C CA . CYS A 1 345 ? 54.935 55.510 143.452 1.00 38.35 337 CYS A CA 1
ATOM 2534 C C . CYS A 1 345 ? 55.065 54.697 142.174 1.00 36.08 337 CYS A C 1
ATOM 2535 O O . CYS A 1 345 ? 54.837 53.482 142.178 1.00 39.24 337 CYS A O 1
ATOM 2538 N N . CYS A 1 346 ? 55.430 55.360 141.086 1.00 29.89 338 CYS A N 1
ATOM 2539 C CA . CYS A 1 346 ? 55.746 54.680 139.841 1.00 42.24 338 CYS A CA 1
ATOM 2540 C C . CYS A 1 346 ? 57.219 54.878 139.526 1.00 40.22 338 CYS A C 1
ATOM 2541 O O . CYS A 1 346 ? 57.783 55.949 139.776 1.00 35.90 338 CYS A O 1
ATOM 2544 N N . VAL A 1 347 ? 57.839 53.828 139.003 1.00 37.09 339 VAL A N 1
ATOM 2545 C CA . VAL A 1 347 ? 59.263 53.817 138.717 1.00 34.08 339 VAL A CA 1
ATOM 2546 C C . VAL A 1 347 ? 59.438 53.535 137.237 1.00 34.29 339 VAL A C 1
ATOM 2547 O O . VAL A 1 347 ? 58.851 52.586 136.710 1.00 37.54 339 VAL A O 1
ATOM 2551 N N . THR A 1 348 ? 60.213 54.375 136.566 1.00 31.04 340 THR A N 1
ATOM 2552 C CA . THR A 1 348 ? 60.603 54.166 135.183 1.00 34.42 340 THR A CA 1
ATOM 2553 C C . THR A 1 348 ? 62.103 54.380 135.091 1.00 36.94 340 THR A C 1
ATOM 2554 O O . THR A 1 348 ? 62.730 54.867 136.033 1.00 37.24 340 THR A O 1
ATOM 2558 N N . SER A 1 349 ? 62.688 53.992 133.961 1.00 37.64 341 SER A N 1
ATOM 2559 C CA . SER A 1 349 ? 64.140 54.016 133.859 1.00 36.14 341 SER A CA 1
ATOM 2560 C C . SER A 1 349 ? 64.561 54.062 132.391 1.00 35.50 341 SER A C 1
ATOM 2561 O O . SER A 1 349 ? 63.764 54.401 131.507 1.00 30.05 341 SER A O 1
ATOM 2564 N N . PHE A 1 350 ? 65.820 53.696 132.146 1.00 32.12 342 PHE A N 1
ATOM 2565 C CA . PHE A 1 350 ? 66.353 53.584 130.795 1.00 31.59 342 PHE A CA 1
ATOM 2566 C C . PHE A 1 350 ? 65.504 52.673 129.920 1.00 36.63 342 PHE A C 1
ATOM 2567 O O . PHE A 1 350 ? 65.478 52.844 128.697 1.00 34.55 342 PHE A O 1
ATOM 2575 N N . THR A 1 351 ? 64.795 51.707 130.520 1.00 37.32 343 THR A N 1
ATOM 2576 C CA . THR A 1 351 ? 64.025 50.754 129.724 1.00 39.58 343 THR A CA 1
ATOM 2577 C C . THR A 1 351 ? 62.862 51.409 128.997 1.00 33.90 343 THR A C 1
ATOM 2578 O O . THR A 1 351 ? 62.370 50.846 128.012 1.00 33.24 343 THR A O 1
ATOM 2582 N N . HIS A 1 352 ? 62.410 52.575 129.454 1.00 30.34 344 HIS A N 1
ATOM 2583 C CA . HIS A 1 352 ? 61.451 53.366 128.700 1.00 28.33 344 HIS A CA 1
ATOM 2584 C C . HIS A 1 352 ? 62.092 54.603 128.083 1.00 34.84 344 HIS A C 1
ATOM 2585 O O . HIS A 1 352 ? 61.379 55.466 127.561 1.00 32.27 344 HIS A O 1
ATOM 2592 N N . HIS A 1 353 ? 63.429 54.680 128.100 1.00 40.86 345 HIS A N 1
ATOM 2593 C CA . HIS A 1 353 ? 64.192 55.809 127.563 1.00 38.71 345 HIS A CA 1
ATOM 2594 C C . HIS A 1 353 ? 63.740 57.136 128.165 1.00 38.82 345 HIS A C 1
ATOM 2595 O O . HIS A 1 353 ? 63.566 58.135 127.464 1.00 31.87 345 HIS A O 1
ATOM 2602 N N . VAL A 1 354 ? 63.521 57.139 129.476 1.00 34.34 346 VAL A N 1
ATOM 2603 C CA . VAL A 1 354 ? 63.278 58.373 130.212 1.00 32.81 346 VAL A CA 1
ATOM 2604 C C . VAL A 1 354 ? 64.444 58.760 131.117 1.00 32.67 346 VAL A C 1
ATOM 2605 O O . VAL A 1 354 ? 64.416 59.855 131.704 1.00 27.35 346 VAL A O 1
ATOM 2609 N N . ALA A 1 355 ? 65.460 57.912 131.248 1.00 26.66 347 ALA A N 1
ATOM 2610 C CA . ALA A 1 355 ? 66.607 58.198 132.094 1.00 33.23 347 ALA A CA 1
ATOM 2611 C C . ALA A 1 355 ? 67.830 57.564 131.464 1.00 36.37 347 ALA A C 1
ATOM 2612 O O . ALA A 1 355 ? 67.708 56.590 130.711 1.00 37.69 347 ALA A O 1
ATOM 2614 N N . PRO A 1 356 ? 69.027 58.053 131.782 1.00 37.95 348 PRO A N 1
ATOM 2615 C CA . PRO A 1 356 ? 70.246 57.428 131.257 1.00 38.92 348 PRO A CA 1
ATOM 2616 C C . PRO A 1 356 ? 70.379 55.998 131.750 1.00 41.44 348 PRO A C 1
ATOM 2617 O O . PRO A 1 356 ? 69.662 55.542 132.642 1.00 41.93 348 PRO A O 1
ATOM 2621 N N . ASN A 1 357 ? 71.312 55.277 131.132 1.00 53.15 349 ASN A N 1
ATOM 2622 C CA . ASN A 1 357 ? 71.588 53.906 131.538 1.00 46.43 349 ASN A CA 1
ATOM 2623 C C . ASN A 1 357 ? 72.061 53.861 132.983 1.00 41.12 349 ASN A C 1
ATOM 2624 O O . ASN A 1 357 ? 72.998 54.570 133.368 1.00 41.74 349 ASN A O 1
ATOM 2629 N N . GLY A 1 358 ? 71.413 53.013 133.778 1.00 34.22 350 GLY A N 1
ATOM 2630 C CA . GLY A 1 358 ? 71.707 52.889 135.189 1.00 31.43 350 GLY A CA 1
ATOM 2631 C C . GLY A 1 358 ? 70.944 53.837 136.085 1.00 32.26 350 GLY A C 1
ATOM 2632 O O . GLY A 1 358 ? 71.134 53.796 137.310 1.00 37.53 350 GLY A O 1
ATOM 2633 N N . LYS A 1 359 ? 70.065 54.663 135.526 1.00 29.30 351 LYS A N 1
ATOM 2634 C CA . LYS A 1 359 ? 69.297 55.618 136.306 1.00 31.72 351 LYS A CA 1
ATOM 2635 C C . LYS A 1 359 ? 67.826 55.229 136.320 1.00 31.89 351 LYS A C 1
ATOM 2636 O O . LYS A 1 359 ? 67.301 54.641 135.369 1.00 30.42 351 LYS A O 1
ATOM 2642 N N . TYR A 1 360 ? 67.174 55.559 137.424 1.00 35.70 352 TYR A N 1
ATOM 2643 C CA . TYR A 1 360 ? 65.771 55.256 137.646 1.00 30.77 352 TYR A CA 1
ATOM 2644 C C . TYR A 1 360 ? 65.072 56.532 138.094 1.00 32.24 352 TYR A C 1
ATOM 2645 O O . TYR A 1 360 ? 65.637 57.327 138.854 1.00 33.95 352 TYR A O 1
ATOM 2654 N N . ILE A 1 361 ? 63.856 56.738 137.600 1.00 28.35 353 ILE A N 1
ATOM 2655 C CA . ILE A 1 361 ? 62.991 57.825 138.037 1.00 25.23 353 ILE A CA 1
ATOM 2656 C C . ILE A 1 361 ? 61.890 57.201 138.878 1.00 32.91 353 ILE A C 1
ATOM 2657 O O . ILE A 1 361 ? 61.123 56.365 138.383 1.00 40.63 353 ILE A O 1
ATOM 2662 N N . ALA A 1 362 ? 61.840 57.557 140.154 1.00 31.82 354 ALA A N 1
ATOM 2663 C CA . ALA A 1 362 ? 60.777 57.117 141.050 1.00 28.54 354 ALA A CA 1
ATOM 2664 C C . ALA A 1 362 ? 60.046 58.360 141.522 1.00 31.38 354 ALA A C 1
ATOM 2665 O O . ALA A 1 362 ? 60.658 59.270 142.095 1.00 31.25 354 ALA A O 1
ATOM 2667 N N . ILE A 1 363 ? 58.758 58.435 141.222 1.00 34.15 355 ILE A N 1
ATOM 2668 C CA . ILE A 1 363 ? 57.970 59.615 141.533 1.00 28.53 355 ILE A CA 1
ATOM 2669 C C . ILE A 1 363 ? 56.902 59.217 142.539 1.00 30.30 355 ILE A C 1
ATOM 2670 O O . ILE A 1 363 ? 56.132 58.279 142.301 1.00 30.73 355 ILE A O 1
ATOM 2675 N N . VAL A 1 364 ? 56.889 59.906 143.677 1.00 31.49 356 VAL A N 1
ATOM 2676 C CA . VAL A 1 364 ? 55.984 59.624 144.781 1.00 32.81 356 VAL A CA 1
ATOM 2677 C C . VAL A 1 364 ? 54.908 60.700 144.791 1.00 37.57 356 VAL A C 1
ATOM 2678 O O . VAL A 1 364 ? 55.217 61.895 144.714 1.00 44.51 356 VAL A O 1
ATOM 2682 N N . SER A 1 365 ? 53.646 60.283 144.865 1.00 25.57 357 SER A N 1
ATOM 2683 C CA . SER A 1 365 ? 52.555 61.234 144.770 1.00 25.34 357 SER A CA 1
ATOM 2684 C C . SER A 1 365 ? 51.458 60.890 145.767 1.00 36.11 357 SER A C 1
ATOM 2685 O O . SER A 1 365 ? 51.139 59.717 145.985 1.00 37.35 357 SER A O 1
ATOM 2688 N N . THR A 1 366 ? 50.865 61.928 146.347 1.00 32.93 358 THR A N 1
ATOM 2689 C CA . THR A 1 366 ? 49.710 61.746 147.205 1.00 30.54 358 THR A CA 1
ATOM 2690 C C . THR A 1 366 ? 48.992 63.078 147.319 1.00 33.30 358 THR A C 1
ATOM 2691 O O . THR A 1 366 ? 49.559 64.138 147.047 1.00 30.16 358 THR A O 1
ATOM 2695 N N . THR A 1 367 ? 47.721 63.000 147.689 1.00 39.02 359 THR A N 1
ATOM 2696 C CA . THR A 1 367 ? 46.977 64.196 148.036 1.00 34.26 359 THR A CA 1
ATOM 2697 C C . THR A 1 367 ? 47.515 64.743 149.349 1.00 37.29 359 THR A C 1
ATOM 2698 O O . THR A 1 367 ? 47.785 63.989 150.284 1.00 38.60 359 THR A O 1
ATOM 2702 N N . VAL A 1 368 ? 47.698 66.062 149.404 1.00 41.66 360 VAL A N 1
ATOM 2703 C CA . VAL A 1 368 ? 48.264 66.703 150.585 1.00 39.86 360 VAL A CA 1
ATOM 2704 C C . VAL A 1 368 ? 47.212 66.748 151.682 1.00 41.01 360 VAL A C 1
ATOM 2705 O O . VAL A 1 368 ? 46.082 67.202 151.460 1.00 44.33 360 VAL A O 1
ATOM 2709 N N . GLU A 1 369 ? 47.575 66.268 152.873 1.00 38.22 361 GLU A N 1
ATOM 2710 C CA . GLU A 1 369 ? 46.665 66.300 154.010 1.00 42.31 361 GLU A CA 1
ATOM 2711 C C . GLU A 1 369 ? 47.062 67.287 155.097 1.00 46.58 361 GLU A C 1
ATOM 2712 O O . GLU A 1 369 ? 46.199 67.674 155.892 1.00 50.44 361 GLU A O 1
ATOM 2718 N N . SER A 1 370 ? 48.327 67.709 155.151 1.00 49.28 362 SER A N 1
ATOM 2719 C CA . SER A 1 370 ? 48.871 68.428 156.297 1.00 47.97 362 SER A CA 1
ATOM 2720 C C . SER A 1 370 ? 49.674 69.646 155.848 1.00 54.25 362 SER A C 1
ATOM 2721 O O . SER A 1 370 ? 49.775 69.959 154.655 1.00 51.97 362 SER A O 1
ATOM 2724 N N . ASP A 1 371 ? 50.274 70.317 156.837 1.00 60.03 363 ASP A N 1
ATOM 2725 C CA . ASP A 1 371 ? 51.127 71.481 156.632 1.00 62.45 363 ASP A CA 1
ATOM 2726 C C . ASP A 1 371 ? 52.557 71.116 156.251 1.00 61.06 363 ASP A C 1
ATOM 2727 O O . ASP A 1 371 ? 53.322 72.007 155.866 1.00 62.06 363 ASP A O 1
ATOM 2732 N N . ASN A 1 372 ? 52.942 69.841 156.356 1.00 52.01 364 ASN A N 1
ATOM 2733 C CA . ASN A 1 372 ? 54.274 69.378 155.979 1.00 50.02 364 ASN A CA 1
ATOM 2734 C C . ASN A 1 372 ? 54.103 68.286 154.927 1.00 50.09 364 ASN A C 1
ATOM 2735 O O . ASN A 1 372 ? 54.166 67.087 155.239 1.00 46.46 364 ASN A O 1
ATOM 2740 N N . PRO A 1 373 ? 53.891 68.667 153.664 1.00 52.08 365 PRO A N 1
ATOM 2741 C CA . PRO A 1 373 ? 53.628 67.650 152.629 1.00 47.44 365 PRO A CA 1
ATOM 2742 C C . PRO A 1 373 ? 54.764 66.664 152.437 1.00 48.34 365 PRO A C 1
ATOM 2743 O O . PRO A 1 373 ? 54.511 65.470 152.234 1.00 50.80 365 PRO A O 1
ATOM 2747 N N . GLU A 1 374 ? 56.014 67.129 152.512 1.00 46.80 366 GLU A N 1
ATOM 2748 C CA . GLU A 1 374 ? 57.154 66.239 152.306 1.00 45.44 366 GLU A CA 1
ATOM 2749 C C . GLU A 1 374 ? 57.171 65.107 153.324 1.00 46.65 366 GLU A C 1
ATOM 2750 O O . GLU A 1 374 ? 57.508 63.964 152.993 1.00 57.97 366 GLU A O 1
ATOM 2756 N N . ASN A 1 375 ? 56.814 65.404 154.569 1.00 42.43 367 ASN A N 1
ATOM 2757 C CA . ASN A 1 375 ? 56.839 64.382 155.604 1.00 47.40 367 ASN A CA 1
ATOM 2758 C C . ASN A 1 375 ? 55.748 63.341 155.397 1.00 45.23 367 ASN A C 1
ATOM 2759 O O . ASN A 1 375 ? 55.882 62.209 155.879 1.00 44.13 367 ASN A O 1
ATOM 2764 N N . GLU A 1 376 ? 54.663 63.701 154.704 1.00 42.01 368 GLU A N 1
ATOM 2765 C CA . GLU A 1 376 ? 53.599 62.732 154.464 1.00 38.94 368 GLU A CA 1
ATOM 2766 C C . GLU A 1 376 ? 54.081 61.566 153.603 1.00 39.68 368 GLU A C 1
ATOM 2767 O O . GLU A 1 376 ? 53.574 60.451 153.749 1.00 43.40 368 GLU A O 1
ATOM 2773 N N . VAL A 1 377 ? 55.050 61.793 152.709 1.00 37.18 369 VAL A N 1
ATOM 2774 C CA . VAL A 1 377 ? 55.577 60.730 151.854 1.00 31.44 369 VAL A CA 1
ATOM 2775 C C . VAL A 1 377 ? 56.889 60.162 152.382 1.00 33.59 369 VAL A C 1
ATOM 2776 O O . VAL A 1 377 ? 57.545 59.384 151.681 1.00 42.08 369 VAL A O 1
ATOM 2780 N N . LYS A 1 378 ? 57.291 60.525 153.602 1.00 32.94 370 LYS A N 1
ATOM 2781 C CA . LYS A 1 378 ? 58.569 60.038 154.114 1.00 38.50 370 LYS A CA 1
ATOM 2782 C C . LYS A 1 378 ? 58.591 58.516 154.206 1.00 41.11 370 LYS A C 1
ATOM 2783 O O . LYS A 1 378 ? 59.643 57.897 154.012 1.00 41.47 370 LYS A O 1
ATOM 2789 N N . VAL A 1 379 ? 57.442 57.896 154.485 1.00 40.47 371 VAL A N 1
ATOM 2790 C CA . VAL A 1 379 ? 57.385 56.440 154.556 1.00 42.27 371 VAL A CA 1
ATOM 2791 C C . VAL A 1 379 ? 57.806 55.827 153.230 1.00 42.50 371 VAL A C 1
ATOM 2792 O O . VAL A 1 379 ? 58.447 54.771 153.203 1.00 47.00 371 VAL A O 1
ATOM 2796 N N . VAL A 1 380 ? 57.478 56.481 152.113 1.00 36.71 372 VAL A N 1
ATOM 2797 C CA . VAL A 1 380 ? 57.866 55.954 150.811 1.00 35.36 372 VAL A CA 1
ATOM 2798 C C . VAL A 1 380 ? 59.317 56.305 150.502 1.00 38.49 372 VAL A C 1
ATOM 2799 O O . VAL A 1 380 ? 60.094 55.454 150.056 1.00 39.64 372 VAL A O 1
ATOM 2803 N N . LEU A 1 381 ? 59.708 57.560 150.743 1.00 33.51 373 LEU A N 1
ATOM 2804 C CA . LEU A 1 381 ? 61.075 57.984 150.457 1.00 31.86 373 LEU A CA 1
ATOM 2805 C C . LEU A 1 381 ? 62.100 57.166 151.228 1.00 39.54 373 LEU A C 1
ATOM 2806 O O . LEU A 1 381 ? 63.198 56.909 150.718 1.00 43.62 373 LEU A O 1
ATOM 2811 N N . ASP A 1 382 ? 61.772 56.748 152.453 1.00 34.88 374 ASP A N 1
ATOM 2812 C CA . ASP A 1 382 ? 62.718 55.936 153.207 1.00 38.31 374 ASP A CA 1
ATOM 2813 C C . ASP A 1 382 ? 62.977 54.604 152.512 1.00 39.31 374 ASP A C 1
ATOM 2814 O O . ASP A 1 382 ? 64.082 54.059 152.600 1.00 40.96 374 ASP A O 1
ATOM 2819 N N . LEU A 1 383 ? 61.991 54.086 151.784 1.00 37.42 375 LEU A N 1
ATOM 2820 C CA . LEU A 1 383 ? 62.196 52.843 151.060 1.00 33.97 375 LEU A CA 1
ATOM 2821 C C . LEU A 1 383 ? 63.046 53.034 149.813 1.00 38.23 375 LEU A C 1
ATOM 2822 O O . LEU A 1 383 ? 63.594 52.050 149.299 1.00 39.42 375 LEU A O 1
ATOM 2827 N N . LEU A 1 384 ? 63.210 54.276 149.349 1.00 39.85 376 LEU A N 1
ATOM 2828 C CA . LEU A 1 384 ? 63.969 54.547 148.136 1.00 36.77 376 LEU A CA 1
ATOM 2829 C C . LEU A 1 384 ? 65.441 54.840 148.392 1.00 35.66 376 LEU A C 1
ATOM 2830 O O . LEU A 1 384 ? 66.238 54.768 147.452 1.00 45.35 376 LEU A O 1
ATOM 2835 N N . ASN A 1 385 ? 65.817 55.139 149.630 1.00 36.95 377 ASN A N 1
ATOM 2836 C CA . ASN A 1 385 ? 67.174 55.581 149.914 1.00 37.40 377 ASN A CA 1
ATOM 2837 C C . ASN A 1 385 ? 68.184 54.501 149.541 1.00 44.82 377 ASN A C 1
ATOM 2838 O O . ASN A 1 385 ? 67.906 53.306 149.704 1.00 43.47 377 ASN A O 1
ATOM 2843 N N . PRO A 1 386 ? 69.371 54.881 149.048 1.00 41.56 378 PRO A N 1
ATOM 2844 C CA . PRO A 1 386 ? 69.788 56.281 148.870 1.00 38.07 378 PRO A CA 1
ATOM 2845 C C . PRO A 1 386 ? 69.232 56.962 147.611 1.00 42.04 378 PRO A C 1
ATOM 2846 O O . PRO A 1 386 ? 69.065 56.305 146.587 1.00 38.05 378 PRO A O 1
ATOM 2850 N N . ILE A 1 387 ? 68.974 58.269 147.694 1.00 44.18 379 ILE A N 1
ATOM 2851 C CA . ILE A 1 387 ? 68.414 59.054 146.595 1.00 35.26 379 ILE A CA 1
ATOM 2852 C C . ILE A 1 387 ? 69.467 60.039 146.093 1.00 33.77 379 ILE A C 1
ATOM 2853 O O . ILE A 1 387 ? 69.977 60.859 146.865 1.00 30.95 379 ILE A O 1
ATOM 2858 N N . ASP A 1 388 ? 69.756 59.989 144.787 1.00 33.25 380 ASP A N 1
ATOM 2859 C CA . ASP A 1 388 ? 70.785 60.856 144.215 1.00 30.62 380 ASP A CA 1
ATOM 2860 C C . ASP A 1 388 ? 70.325 62.305 144.174 1.00 40.53 380 ASP A C 1
ATOM 2861 O O . ASP A 1 388 ? 71.069 63.216 144.556 1.00 51.52 380 ASP A O 1
ATOM 2866 N N . GLU A 1 389 ? 69.118 62.536 143.668 1.00 35.11 381 GLU A N 1
ATOM 2867 C CA . GLU A 1 389 ? 68.507 63.853 143.568 1.00 41.87 381 GLU A CA 1
ATOM 2868 C C . GLU A 1 389 ? 67.019 63.732 143.814 1.00 37.71 381 GLU A C 1
ATOM 2869 O O . GLU A 1 389 ? 66.391 62.742 143.419 1.00 33.01 381 GLU A O 1
ATOM 2875 N N . LYS A 1 390 ? 66.476 64.736 144.499 1.00 37.75 382 LYS A N 1
ATOM 2876 C CA . LYS A 1 390 ? 65.077 64.764 144.889 1.00 34.84 382 LYS A CA 1
ATOM 2877 C C . LYS A 1 390 ? 64.495 66.136 144.563 1.00 38.11 382 LYS A C 1
ATOM 2878 O O . LYS A 1 390 ? 65.074 67.166 144.930 1.00 33.38 382 LYS A O 1
ATOM 2884 N N . PHE A 1 391 ? 63.340 66.151 143.903 1.00 42.91 383 PHE A N 1
ATOM 2885 C CA . PHE A 1 391 ? 62.657 67.390 143.549 1.00 40.69 383 PHE A CA 1
ATOM 2886 C C . PHE A 1 391 ? 61.244 67.382 144.110 1.00 36.19 383 PHE A C 1
ATOM 2887 O O . PHE A 1 391 ? 60.472 66.458 143.832 1.00 39.05 383 PHE A O 1
ATOM 2895 N N . VAL A 1 392 ? 60.901 68.418 144.872 1.00 33.34 384 VAL A N 1
ATOM 2896 C CA . VAL A 1 392 ? 59.568 68.539 145.459 1.00 34.99 384 VAL A CA 1
ATOM 2897 C C . VAL A 1 392 ? 58.685 69.364 144.530 1.00 33.00 384 VAL A C 1
ATOM 2898 O O . VAL A 1 392 ? 58.969 70.536 144.262 1.00 34.17 384 VAL A O 1
ATOM 2902 N N . TYR A 1 393 ? 57.599 68.757 144.063 1.00 29.81 385 TYR A N 1
ATOM 2903 C CA . TYR A 1 393 ? 56.708 69.359 143.074 1.00 34.43 385 TYR A CA 1
ATOM 2904 C C . TYR A 1 393 ? 55.287 69.346 143.639 1.00 38.01 385 TYR A C 1
ATOM 2905 O O . TYR A 1 393 ? 54.599 68.321 143.592 1.00 38.35 385 TYR A O 1
ATOM 2914 N N . ILE A 1 394 ? 54.848 70.481 144.173 1.00 37.42 386 ILE A N 1
ATOM 2915 C CA . ILE A 1 394 ? 53.529 70.622 144.780 1.00 33.90 386 ILE A CA 1
ATOM 2916 C C . ILE A 1 394 ? 52.646 71.459 143.860 1.00 41.21 386 ILE A C 1
ATOM 2917 O O . ILE A 1 394 ? 53.061 72.525 143.382 1.00 35.91 386 ILE A O 1
ATOM 2922 N N . LEU A 1 395 ? 51.423 70.982 143.621 1.00 42.63 387 LEU A N 1
ATOM 2923 C CA . LEU A 1 395 ? 50.491 71.637 142.713 1.00 37.11 387 LEU A CA 1
ATOM 2924 C C . LEU A 1 395 ? 49.119 71.764 143.354 1.00 36.34 387 LEU A C 1
ATOM 2925 O O . LEU A 1 395 ? 48.668 70.863 144.064 1.00 37.61 387 LEU A O 1
ATOM 2930 N N . ASP A 1 396 ? 48.450 72.873 143.066 1.00 41.32 388 ASP A N 1
ATOM 2931 C CA . ASP A 1 396 ? 47.048 73.027 143.407 1.00 39.32 388 ASP A CA 1
ATOM 2932 C C . ASP A 1 396 ? 46.188 72.308 142.372 1.00 46.46 388 ASP A C 1
ATOM 2933 O O . ASP A 1 396 ? 46.505 72.296 141.176 1.00 41.98 388 ASP A O 1
ATOM 2938 N N . THR A 1 397 ? 45.089 71.722 142.831 1.00 41.15 389 THR A N 1
ATOM 2939 C CA . THR A 1 397 ? 44.160 71.023 141.958 1.00 36.49 389 THR A CA 1
ATOM 2940 C C . THR A 1 397 ? 42.846 71.793 141.884 1.00 45.73 389 THR A C 1
ATOM 2941 O O . THR A 1 397 ? 42.443 72.472 142.838 1.00 38.18 389 THR A O 1
ATOM 2945 N N . TYR A 1 398 ? 42.195 71.715 140.724 1.00 49.87 390 TYR A N 1
ATOM 2946 C CA . TYR A 1 398 ? 40.989 72.496 140.494 1.00 45.96 390 TYR A CA 1
ATOM 2947 C C . TYR A 1 398 ? 39.963 71.662 139.750 1.00 46.00 390 TYR A C 1
ATOM 2948 O O . TYR A 1 398 ? 40.291 70.691 139.062 1.00 43.66 390 TYR A O 1
ATOM 2957 N N . ALA A 1 399 ? 38.714 72.097 139.858 1.00 47.97 391 ALA A N 1
ATOM 2958 C CA . ALA A 1 399 ? 37.600 71.489 139.158 1.00 44.92 391 ALA A CA 1
ATOM 2959 C C . ALA A 1 399 ? 36.641 72.602 138.747 1.00 47.92 391 ALA A C 1
ATOM 2960 O O . ALA A 1 399 ? 36.488 73.583 139.478 1.00 45.86 391 ALA A O 1
ATOM 2962 N N . PRO A 1 400 ? 35.996 72.461 137.589 1.00 48.58 392 PRO A N 1
ATOM 2963 C CA . PRO A 1 400 ? 35.110 73.530 137.106 1.00 46.79 392 PRO A CA 1
ATOM 2964 C C . PRO A 1 400 ? 33.833 73.638 137.920 1.00 54.73 392 PRO A C 1
ATOM 2965 O O . PRO A 1 400 ? 33.362 72.668 138.519 1.00 56.35 392 PRO A O 1
ATOM 2969 N N . LEU A 1 401 ? 33.280 74.855 137.945 1.00 57.38 393 LEU A N 1
ATOM 2970 C CA . LEU A 1 401 ? 32.027 75.097 138.652 1.00 56.07 393 LEU A CA 1
ATOM 2971 C C . LEU A 1 401 ? 30.824 74.572 137.873 1.00 60.95 393 LEU A C 1
ATOM 2972 O O . LEU A 1 401 ? 29.892 74.015 138.465 1.00 63.90 393 LEU A O 1
ATOM 2977 N N . GLU A 1 402 ? 30.825 74.739 136.553 1.00 61.27 394 GLU A N 1
ATOM 2978 C CA . GLU A 1 402 ? 29.736 74.290 135.702 1.00 57.15 394 GLU A CA 1
ATOM 2979 C C . GLU A 1 402 ? 30.280 73.326 134.655 1.00 56.14 394 GLU A C 1
ATOM 2980 O O . GLU A 1 402 ? 31.480 73.303 134.368 1.00 56.45 394 GLU A O 1
ATOM 2982 N N . ASP A 1 403 ? 29.377 72.536 134.067 1.00 58.91 395 ASP A N 1
ATOM 2983 C CA . ASP A 1 403 ? 29.784 71.497 133.126 1.00 58.35 395 ASP A CA 1
ATOM 2984 C C . ASP A 1 403 ? 30.060 72.028 131.730 1.00 54.03 395 ASP A C 1
ATOM 2985 O O . ASP A 1 403 ? 30.552 71.273 130.887 1.00 55.66 395 ASP A O 1
ATOM 2990 N N . GLY A 1 404 ? 29.767 73.297 131.471 1.00 58.70 396 GLY A N 1
ATOM 2991 C CA . GLY A 1 404 ? 30.041 73.926 130.199 1.00 58.36 396 GLY A CA 1
ATOM 2992 C C . GLY A 1 404 ? 28.851 74.023 129.273 1.00 59.05 396 GLY A C 1
ATOM 2993 O O . GLY A 1 404 ? 28.936 74.718 128.254 1.00 56.20 396 GLY A O 1
ATOM 2994 N N . LYS A 1 405 ? 27.744 73.356 129.598 1.00 60.05 397 LYS A N 1
ATOM 2995 C CA . LYS A 1 405 ? 26.601 73.362 128.696 1.00 61.43 397 LYS A CA 1
ATOM 2996 C C . LYS A 1 405 ? 25.923 74.725 128.652 1.00 65.74 397 LYS A C 1
ATOM 2997 O O . LYS A 1 405 ? 25.380 75.109 127.611 1.00 67.37 397 LYS A O 1
ATOM 3003 N N . LYS A 1 406 ? 25.959 75.477 129.754 1.00 68.39 398 LYS A N 1
ATOM 3004 C CA . LYS A 1 406 ? 25.301 76.780 129.763 1.00 65.76 398 LYS A CA 1
ATOM 3005 C C . LYS A 1 406 ? 26.135 77.841 129.049 1.00 63.30 398 LYS A C 1
ATOM 3006 O O . LYS A 1 406 ? 25.593 78.637 128.275 1.00 66.82 398 LYS A O 1
ATOM 3008 N N . ASP A 1 407 ? 27.448 77.868 129.286 1.00 56.95 399 ASP A N 1
ATOM 3009 C CA . ASP A 1 407 ? 28.303 78.924 128.760 1.00 67.65 399 ASP A CA 1
ATOM 3010 C C . ASP A 1 407 ? 29.205 78.495 127.608 1.00 62.43 399 ASP A C 1
ATOM 3011 O O . ASP A 1 407 ? 29.827 79.362 126.983 1.00 58.53 399 ASP A O 1
ATOM 3016 N N . GLY A 1 408 ? 29.285 77.202 127.301 1.00 55.84 400 GLY A N 1
ATOM 3017 C CA . GLY A 1 408 ? 30.161 76.733 126.247 1.00 56.95 400 GLY A CA 1
ATOM 3018 C C . GLY A 1 408 ? 31.617 76.581 126.629 1.00 59.01 400 GLY A C 1
ATOM 3019 O O . GLY A 1 408 ? 32.452 76.371 125.742 1.00 61.08 400 GLY A O 1
ATOM 3020 N N . VAL A 1 409 ? 31.953 76.683 127.912 1.00 60.08 401 VAL A N 1
ATOM 3021 C CA . VAL A 1 409 ? 33.329 76.566 128.386 1.00 59.12 401 VAL A CA 1
ATOM 3022 C C . VAL A 1 409 ? 33.468 75.224 129.088 1.00 59.79 401 VAL A C 1
ATOM 3023 O O . VAL A 1 409 ? 32.951 75.036 130.197 1.00 62.20 401 VAL A O 1
ATOM 3027 N N . PHE A 1 410 ? 34.175 74.294 128.454 1.00 60.61 402 PHE A N 1
ATOM 3028 C CA . PHE A 1 410 ? 34.349 72.942 128.973 1.00 58.03 402 PHE A CA 1
ATOM 3029 C C . PHE A 1 410 ? 35.755 72.824 129.548 1.00 56.43 402 PHE A C 1
ATOM 3030 O O . PHE A 1 410 ? 36.744 72.872 128.807 1.00 60.86 402 PHE A O 1
ATOM 3038 N N . ILE A 1 411 ? 35.839 72.670 130.870 1.00 48.38 403 ILE A N 1
ATOM 3039 C CA . ILE A 1 411 ? 37.101 72.718 131.602 1.00 46.89 403 ILE A CA 1
ATOM 3040 C C . ILE A 1 411 ? 37.429 71.334 132.146 1.00 47.92 403 ILE A C 1
ATOM 3041 O O . ILE A 1 411 ? 36.547 70.620 132.641 1.00 48.25 403 ILE A O 1
ATOM 3046 N N . SER A 1 412 ? 38.701 70.956 132.044 1.00 38.94 404 SER A N 1
ATOM 3047 C CA . SER A 1 412 ? 39.164 69.687 132.578 1.00 42.25 404 SER A CA 1
ATOM 3048 C C . SER A 1 412 ? 39.490 69.814 134.063 1.00 45.97 404 SER A C 1
ATOM 3049 O O . SER A 1 412 ? 39.680 70.910 134.597 1.00 41.82 404 SER A O 1
ATOM 3052 N N . LYS A 1 413 ? 39.557 68.663 134.727 1.00 43.90 405 LYS A N 1
ATOM 3053 C CA . LYS A 1 413 ? 40.031 68.599 136.097 1.00 34.85 405 LYS A CA 1
ATOM 3054 C C . LYS A 1 413 ? 41.549 68.513 136.125 1.00 34.78 405 LYS A C 1
ATOM 3055 O O . LYS A 1 413 ? 42.181 68.029 135.182 1.00 33.24 405 LYS A O 1
ATOM 3061 N N . SER A 1 414 ? 42.136 69.022 137.207 1.00 35.56 406 SER A N 1
ATOM 3062 C CA . SER A 1 414 ? 43.554 68.799 137.436 1.00 34.67 406 SER A CA 1
ATOM 3063 C C . SER A 1 414 ? 43.819 67.310 137.624 1.00 44.13 406 SER A C 1
ATOM 3064 O O . SER A 1 414 ? 42.959 66.553 138.085 1.00 40.53 406 SER A O 1
ATOM 3067 N N . TYR A 1 415 ? 45.038 66.892 137.313 1.00 48.07 407 TYR A N 1
ATOM 3068 C CA . TYR A 1 415 ? 45.362 65.480 137.429 1.00 42.92 407 TYR A CA 1
ATOM 3069 C C . TYR A 1 415 ? 45.538 65.116 138.900 1.00 43.84 407 TYR A C 1
ATOM 3070 O O . TYR A 1 415 ? 46.252 65.800 139.641 1.00 38.91 407 TYR A O 1
ATOM 3079 N N . ASP A 1 416 ? 44.874 64.041 139.320 1.00 36.08 408 ASP A N 1
ATOM 3080 C CA . ASP A 1 416 ? 44.968 63.592 140.698 1.00 27.48 408 ASP A CA 1
ATOM 3081 C C . ASP A 1 416 ? 46.275 62.834 140.904 1.00 31.40 408 ASP A C 1
ATOM 3082 O O . ASP A 1 416 ? 47.075 62.649 139.977 1.00 31.99 408 ASP A O 1
ATOM 3087 N N . ALA A 1 417 ? 46.486 62.383 142.144 1.00 31.93 409 ALA A N 1
ATOM 3088 C CA . ALA A 1 417 ? 47.762 61.799 142.543 1.00 35.15 409 ALA A CA 1
ATOM 3089 C C . ALA A 1 417 ? 47.989 60.395 141.989 1.00 35.85 409 ALA A C 1
ATOM 3090 O O . ALA A 1 417 ? 49.137 59.939 141.967 1.00 38.28 409 ALA A O 1
ATOM 3092 N N . THR A 1 418 ? 46.942 59.706 141.543 1.00 34.48 410 THR A N 1
ATOM 3093 C CA . THR A 1 418 ? 47.100 58.333 141.084 1.00 40.16 410 THR A CA 1
ATOM 3094 C C . THR A 1 418 ? 48.116 58.248 139.951 1.00 44.51 410 THR A C 1
ATOM 3095 O O . THR A 1 418 ? 48.255 59.163 139.131 1.00 41.65 410 THR A O 1
ATOM 3099 N N . THR A 1 419 ? 48.826 57.120 139.911 1.00 40.48 411 THR A N 1
ATOM 3100 C CA . THR A 1 419 ? 49.791 56.820 138.863 1.00 38.23 411 THR A CA 1
ATOM 3101 C C . THR A 1 419 ? 49.211 55.874 137.811 1.00 38.26 411 THR A C 1
ATOM 3102 O O . THR A 1 419 ? 49.943 55.083 137.208 1.00 37.25 411 THR A O 1
ATOM 3106 N N . HIS A 1 420 ? 47.899 55.927 137.598 1.00 39.19 412 HIS A N 1
ATOM 3107 C CA . HIS A 1 420 ? 47.260 55.284 136.460 1.00 38.48 412 HIS A CA 1
ATOM 3108 C C . HIS A 1 420 ? 46.213 56.249 135.913 1.00 39.56 412 HIS A C 1
ATOM 3109 O O . HIS A 1 420 ? 45.863 57.242 136.557 1.00 38.03 412 HIS A O 1
ATOM 3116 N N . PHE A 1 421 ? 45.720 55.967 134.706 1.00 35.39 413 PHE A N 1
ATOM 3117 C CA . PHE A 1 421 ? 45.023 56.986 133.924 1.00 36.65 413 PHE A CA 1
ATOM 3118 C C . PHE A 1 421 ? 43.501 56.910 133.957 1.00 39.00 413 PHE A C 1
ATOM 3119 O O . PHE A 1 421 ? 42.862 57.695 133.249 1.00 40.72 413 PHE A O 1
ATOM 3127 N N . GLU A 1 422 ? 42.901 56.018 134.755 1.00 36.17 414 GLU A N 1
ATOM 3128 C CA . GLU A 1 422 ? 41.447 55.830 134.699 1.00 39.27 414 GLU A CA 1
ATOM 3129 C C . GLU A 1 422 ? 40.684 57.122 134.993 1.00 42.83 414 GLU A C 1
ATOM 3130 O O . GLU A 1 422 ? 39.727 57.469 134.290 1.00 42.98 414 GLU A O 1
ATOM 3136 N N . SER A 1 423 ? 41.072 57.836 136.048 1.00 38.20 415 SER A N 1
ATOM 3137 C CA . SER A 1 423 ? 40.334 59.044 136.395 1.00 39.91 415 SER A CA 1
ATOM 3138 C C . SER A 1 423 ? 40.512 60.121 135.327 1.00 47.33 415 SER A C 1
ATOM 3139 O O . SER A 1 423 ? 39.584 60.898 135.062 1.00 52.37 415 SER A O 1
ATOM 3142 N N . CYS A 1 424 ? 41.682 60.172 134.687 1.00 36.28 416 CYS A N 1
ATOM 3143 C CA . CYS A 1 424 ? 41.842 61.066 133.547 1.00 36.80 416 CYS A CA 1
ATOM 3144 C C . CYS A 1 424 ? 40.930 60.661 132.387 1.00 41.20 416 CYS A C 1
ATOM 3145 O O . CYS A 1 424 ? 40.304 61.519 131.751 1.00 47.87 416 CYS A O 1
ATOM 3148 N N . ALA A 1 425 ? 40.822 59.354 132.111 1.00 38.76 417 ALA A N 1
ATOM 3149 C CA . ALA A 1 425 ? 39.944 58.883 131.038 1.00 37.63 417 ALA A CA 1
ATOM 3150 C C . ALA A 1 425 ? 38.478 59.163 131.347 1.00 46.95 417 ALA A C 1
ATOM 3151 O O . ALA A 1 425 ? 37.708 59.532 130.448 1.00 49.55 417 ALA A O 1
ATOM 3153 N N . VAL A 1 426 ? 38.071 58.986 132.609 1.00 40.65 418 VAL A N 1
ATOM 3154 C CA . VAL A 1 426 ? 36.703 59.315 133.005 1.00 34.15 418 VAL A CA 1
ATOM 3155 C C . VAL A 1 426 ? 36.427 60.799 132.772 1.00 42.80 418 VAL A C 1
ATOM 3156 O O . VAL A 1 426 ? 35.334 61.182 132.333 1.00 49.71 418 VAL A O 1
ATOM 3160 N N . ASP A 1 427 ? 37.416 61.659 133.047 1.00 41.13 419 ASP A N 1
ATOM 3161 C CA . ASP A 1 427 ? 37.244 63.087 132.784 1.00 39.93 419 ASP A CA 1
ATOM 3162 C C . ASP A 1 427 ? 37.106 63.374 131.289 1.00 48.34 419 ASP A C 1
ATOM 3163 O O . ASP A 1 427 ? 36.278 64.201 130.890 1.00 53.36 419 ASP A O 1
ATOM 3168 N N . ILE A 1 428 ? 37.901 62.701 130.447 1.00 46.20 420 ILE A N 1
ATOM 3169 C CA . ILE A 1 428 ? 37.809 62.916 129.000 1.00 41.15 420 ILE A CA 1
ATOM 3170 C C . ILE A 1 428 ? 36.430 62.524 128.488 1.00 42.08 420 ILE A C 1
ATOM 3171 O O . ILE A 1 428 ? 35.788 63.274 127.741 1.00 37.20 420 ILE A O 1
ATOM 3176 N N . VAL A 1 429 ? 35.959 61.334 128.881 1.00 44.16 421 VAL A N 1
ATOM 3177 C CA . VAL A 1 429 ? 34.648 60.856 128.450 1.00 41.79 421 VAL A CA 1
ATOM 3178 C C . VAL A 1 429 ? 33.560 61.813 128.899 1.00 46.71 421 VAL A C 1
ATOM 3179 O O . VAL A 1 429 ? 32.640 62.137 128.136 1.00 51.73 421 VAL A O 1
ATOM 3183 N N . ASP A 1 430 ? 33.639 62.265 130.149 1.00 45.83 422 ASP A N 1
ATOM 3184 C CA . ASP A 1 430 ? 32.634 63.184 130.655 1.00 44.98 422 ASP A CA 1
ATOM 3185 C C . ASP A 1 430 ? 32.654 64.490 129.872 1.00 46.75 422 ASP A C 1
ATOM 3186 O O . ASP A 1 430 ? 31.602 64.999 129.468 1.00 43.09 422 ASP A O 1
ATOM 3191 N N . ILE A 1 431 ? 33.850 65.042 129.640 1.00 47.03 423 ILE A N 1
ATOM 3192 C CA . ILE A 1 431 ? 33.974 66.278 128.866 1.00 48.60 423 ILE A CA 1
ATOM 3193 C C . ILE A 1 431 ? 33.377 66.104 127.473 1.00 51.61 423 ILE A C 1
ATOM 3194 O O . ILE A 1 431 ? 32.629 66.962 126.985 1.00 53.88 423 ILE A O 1
ATOM 3199 N N . TYR A 1 432 ? 33.694 64.989 126.815 1.00 50.80 424 TYR A N 1
ATOM 3200 C CA . TYR A 1 432 ? 33.196 64.781 125.459 1.00 49.44 424 TYR A CA 1
ATOM 3201 C C . TYR A 1 432 ? 31.685 64.604 125.449 1.00 54.76 424 TYR A C 1
ATOM 3202 O O . TYR A 1 432 ? 31.005 65.075 124.528 1.00 60.42 424 TYR A O 1
ATOM 3211 N N . GLU A 1 433 ? 31.137 63.943 126.470 1.00 52.76 425 GLU A N 1
ATOM 3212 C CA . GLU A 1 433 ? 29.684 63.823 126.565 1.00 56.15 425 GLU A CA 1
ATOM 3213 C C . GLU A 1 433 ? 29.035 65.184 126.796 1.00 54.64 425 GLU A C 1
ATOM 3214 O O . GLU A 1 433 ? 27.978 65.482 126.225 1.00 57.41 425 GLU A O 1
ATOM 3220 N N . ARG A 1 434 ? 29.663 66.025 127.623 1.00 54.16 426 ARG A N 1
ATOM 3221 C CA . ARG A 1 434 ? 29.155 67.372 127.846 1.00 47.39 426 ARG A CA 1
ATOM 3222 C C . ARG A 1 434 ? 29.198 68.200 126.571 1.00 57.13 426 ARG A C 1
ATOM 3223 O O . ARG A 1 434 ? 28.309 69.027 126.339 1.00 60.97 426 ARG A O 1
ATOM 3231 N N . ILE A 1 435 ? 30.205 67.977 125.723 1.00 59.22 427 ILE A N 1
ATOM 3232 C CA . ILE A 1 435 ? 30.312 68.741 124.484 1.00 60.57 427 ILE A CA 1
ATOM 3233 C C . ILE A 1 435 ? 29.220 68.324 123.501 1.00 60.07 427 ILE A C 1
ATOM 3234 O O . ILE A 1 435 ? 28.461 69.162 123.003 1.00 66.29 427 ILE A O 1
ATOM 3239 N N . THR A 1 436 ? 29.088 67.019 123.251 1.00 55.76 428 THR A N 1
ATOM 3240 C CA . THR A 1 436 ? 28.189 66.518 122.216 1.00 57.39 428 THR A CA 1
ATOM 3241 C C . THR A 1 436 ? 26.755 66.321 122.696 1.00 61.80 428 THR A C 1
ATOM 3242 O O . THR A 1 436 ? 25.863 66.132 121.862 1.00 62.14 428 THR A O 1
ATOM 3246 N N . GLY A 1 437 ? 26.514 66.313 124.006 1.00 64.52 429 GLY A N 1
ATOM 3247 C CA . GLY A 1 437 ? 25.176 66.039 124.493 1.00 64.60 429 GLY A CA 1
ATOM 3248 C C . GLY A 1 437 ? 24.701 64.625 124.269 1.00 64.02 429 GLY A C 1
ATOM 3249 O O . GLY A 1 437 ? 23.512 64.348 124.441 1.00 68.19 429 GLY A O 1
ATOM 3250 N N . GLU A 1 438 ? 25.594 63.725 123.884 1.00 63.74 430 GLU A N 1
ATOM 3251 C CA . GLU A 1 438 ? 25.262 62.341 123.599 1.00 63.18 430 GLU A CA 1
ATOM 3252 C C . GLU A 1 438 ? 26.122 61.433 124.466 1.00 58.87 430 GLU A C 1
ATOM 3253 O O . GLU A 1 438 ? 27.228 61.802 124.878 1.00 54.89 430 GLU A O 1
ATOM 3255 N N . LYS A 1 439 ? 25.596 60.252 124.768 1.00 59.03 431 LYS A N 1
ATOM 3256 C CA . LYS A 1 439 ? 26.386 59.275 125.499 1.00 61.52 431 LYS A CA 1
ATOM 3257 C C . LYS A 1 439 ? 27.590 58.870 124.657 1.00 66.19 431 LYS A C 1
ATOM 3258 O O . LYS A 1 439 ? 27.494 58.738 123.433 1.00 69.19 431 LYS A O 1
ATOM 3264 N N . PHE A 1 440 ? 28.736 58.706 125.315 1.00 63.77 432 PHE A N 1
ATOM 3265 C CA . PHE A 1 440 ? 29.979 58.431 124.605 1.00 60.47 432 PHE A CA 1
ATOM 3266 C C . PHE A 1 440 ? 29.847 57.145 123.806 1.00 63.00 432 PHE A C 1
ATOM 3267 O O . PHE A 1 440 ? 29.576 56.081 124.368 1.00 69.04 432 PHE A O 1
ATOM 3275 N N . ASP A 1 441 ? 30.038 57.246 122.493 1.00 65.88 433 ASP A N 1
ATOM 3276 C CA . ASP A 1 441 ? 29.949 56.097 121.598 1.00 66.05 433 ASP A CA 1
ATOM 3277 C C . ASP A 1 441 ? 31.339 55.481 121.477 1.00 66.38 433 ASP A C 1
ATOM 3278 O O . ASP A 1 441 ? 32.214 56.038 120.805 1.00 67.40 433 ASP A O 1
ATOM 3283 N N . TRP A 1 442 ? 31.540 54.329 122.119 1.00 61.65 434 TRP A N 1
ATOM 3284 C CA . TRP A 1 442 ? 32.830 53.655 122.067 1.00 57.26 434 TRP A CA 1
ATOM 3285 C C . TRP A 1 442 ? 33.075 52.968 120.737 1.00 61.92 434 TRP A C 1
ATOM 3286 O O . TRP A 1 442 ? 34.136 52.362 120.555 1.00 65.62 434 TRP A O 1
ATOM 3297 N N . ASN A 1 443 ? 32.139 53.067 119.800 1.00 64.48 435 ASN A N 1
ATOM 3298 C CA . ASN A 1 443 ? 32.302 52.489 118.477 1.00 71.30 435 ASN A CA 1
ATOM 3299 C C . ASN A 1 443 ? 32.378 53.547 117.393 1.00 71.52 435 ASN A C 1
ATOM 3300 O O . ASN A 1 443 ? 32.416 53.198 116.212 1.00 75.77 435 ASN A O 1
ATOM 3305 N N . LYS A 1 444 ? 32.402 54.826 117.761 1.00 73.59 436 LYS A N 1
ATOM 3306 C CA . LYS A 1 444 ? 32.509 55.866 116.751 1.00 72.31 436 LYS A CA 1
ATOM 3307 C C . LYS A 1 444 ? 33.827 55.705 116.006 1.00 74.14 436 LYS A C 1
ATOM 3308 O O . LYS A 1 444 ? 34.864 55.389 116.599 1.00 70.57 436 LYS A O 1
ATOM 3310 N N . LYS A 1 445 ? 33.776 55.899 114.693 1.00 83.02 437 LYS A N 1
ATOM 3311 C CA . LYS A 1 445 ? 34.933 55.680 113.848 1.00 87.24 437 LYS A CA 1
ATOM 3312 C C . LYS A 1 445 ? 35.325 56.972 113.144 1.00 89.78 437 LYS A C 1
ATOM 3313 O O . LYS A 1 445 ? 34.461 57.789 112.806 1.00 95.02 437 LYS A O 1
ATOM 3315 N N . PRO A 1 446 ? 36.616 57.172 112.891 1.00 83.77 438 PRO A N 1
ATOM 3316 C CA . PRO A 1 446 ? 37.066 58.445 112.321 1.00 78.55 438 PRO A CA 1
ATOM 3317 C C . PRO A 1 446 ? 36.540 58.664 110.913 1.00 80.04 438 PRO A C 1
ATOM 3318 O O . PRO A 1 446 ? 36.220 57.721 110.187 1.00 83.45 438 PRO A O 1
ATOM 3322 N N . VAL A 1 447 ? 36.436 59.939 110.545 1.00 78.83 439 VAL A N 1
ATOM 3323 C CA . VAL A 1 447 ? 36.077 60.339 109.196 1.00 77.32 439 VAL A CA 1
ATOM 3324 C C . VAL A 1 447 ? 37.364 60.668 108.446 1.00 78.79 439 VAL A C 1
ATOM 3325 O O . VAL A 1 447 ? 38.398 60.983 109.040 1.00 83.14 439 VAL A O 1
ATOM 3329 N N . GLU A 1 448 ? 37.312 60.571 107.124 1.00 78.47 440 GLU A N 1
ATOM 3330 C CA . GLU A 1 448 ? 38.506 60.809 106.312 1.00 76.24 440 GLU A CA 1
ATOM 3331 C C . GLU A 1 448 ? 38.850 62.297 106.263 1.00 81.91 440 GLU A C 1
ATOM 3332 O O . GLU A 1 448 ? 37.961 63.125 106.029 1.00 87.81 440 GLU A O 1
ATOM 3338 N N . PRO A 1 449 ? 40.108 62.677 106.509 1.00 81.10 441 PRO A N 1
ATOM 3339 C CA . PRO A 1 449 ? 40.508 64.087 106.354 1.00 81.87 441 PRO A CA 1
ATOM 3340 C C . PRO A 1 449 ? 40.265 64.612 104.942 1.00 87.13 441 PRO A C 1
ATOM 3341 O O . PRO A 1 449 ? 40.348 63.873 103.959 1.00 94.09 441 PRO A O 1
ATOM 3345 N N . GLN A 1 450 ? 39.979 65.913 104.848 1.00 85.28 442 GLN A N 1
ATOM 3346 C CA . GLN A 1 450 ? 39.650 66.551 103.564 1.00 81.60 442 GLN A CA 1
ATOM 3347 C C . GLN A 1 450 ? 40.856 67.238 102.922 1.00 84.67 442 GLN A C 1
ATOM 3348 O O . GLN A 1 450 ? 41.969 66.715 102.940 1.00 84.82 442 GLN A O 1
ATOM 3350 N N . MET B 1 9 ? 1.392 18.746 113.198 1.00 80.76 1 MET B N 1
ATOM 3351 C CA . MET B 1 9 ? 1.232 17.653 114.149 1.00 85.13 1 MET B CA 1
ATOM 3352 C C . MET B 1 9 ? 2.552 16.902 114.342 1.00 100.45 1 MET B C 1
ATOM 3353 O O . MET B 1 9 ? 3.157 16.964 115.411 1.00 104.59 1 MET B O 1
ATOM 3355 N N . ASN B 1 10 ? 2.989 16.186 113.311 1.00 107.18 2 ASN B N 1
ATOM 3356 C CA . ASN B 1 10 ? 4.272 15.485 113.319 1.00 108.48 2 ASN B CA 1
ATOM 3357 C C . ASN B 1 10 ? 5.147 16.083 112.219 1.00 110.20 2 ASN B C 1
ATOM 3358 O O . ASN B 1 10 ? 5.341 15.479 111.161 1.00 111.10 2 ASN B O 1
ATOM 3360 N N . GLU B 1 11 ? 5.674 17.276 112.475 1.00 105.79 3 GLU B N 1
ATOM 3361 C CA . GLU B 1 11 ? 6.533 17.965 111.519 1.00 95.81 3 GLU B CA 1
ATOM 3362 C C . GLU B 1 11 ? 7.835 18.372 112.204 1.00 89.55 3 GLU B C 1
ATOM 3363 O O . GLU B 1 11 ? 8.252 17.801 113.219 1.00 89.95 3 GLU B O 1
ATOM 3369 N N . GLU B 1 12 ? 8.496 19.367 111.623 1.00 80.11 4 GLU B N 1
ATOM 3370 C CA . GLU B 1 12 ? 9.592 20.097 112.236 1.00 63.47 4 GLU B CA 1
ATOM 3371 C C . GLU B 1 12 ? 9.189 21.554 112.390 1.00 58.87 4 GLU B C 1
ATOM 3372 O O . GLU B 1 12 ? 8.539 22.122 111.509 1.00 54.99 4 GLU B O 1
ATOM 3378 N N . TYR B 1 13 ? 9.528 22.139 113.532 1.00 58.58 5 TYR B N 1
ATOM 3379 C CA . TYR B 1 13 ? 9.239 23.538 113.797 1.00 54.26 5 TYR B CA 1
ATOM 3380 C C . TYR B 1 13 ? 10.504 24.196 114.329 1.00 52.63 5 TYR B C 1
ATOM 3381 O O . TYR B 1 13 ? 11.430 23.525 114.797 1.00 53.57 5 TYR B O 1
ATOM 3390 N N . ASP B 1 14 ? 10.558 25.521 114.206 1.00 49.10 6 ASP B N 1
ATOM 3391 C CA . ASP B 1 14 ? 11.619 26.264 114.875 1.00 48.85 6 ASP B CA 1
ATOM 3392 C C . ASP B 1 14 ? 11.393 26.265 116.381 1.00 52.97 6 ASP B C 1
ATOM 3393 O O . ASP B 1 14 ? 12.305 25.960 117.158 1.00 59.73 6 ASP B O 1
ATOM 3398 N N . VAL B 1 15 ? 10.169 26.583 116.807 1.00 51.10 7 VAL B N 1
ATOM 3399 C CA . VAL B 1 15 ? 9.808 26.681 118.216 1.00 47.45 7 VAL B CA 1
ATOM 3400 C C . VAL B 1 15 ? 8.438 26.046 118.417 1.00 49.10 7 VAL B C 1
ATOM 3401 O O . VAL B 1 15 ? 7.542 26.201 117.580 1.00 47.59 7 VAL B O 1
ATOM 3405 N N . VAL B 1 16 ? 8.274 25.340 119.535 1.00 44.26 8 VAL B N 1
ATOM 3406 C CA . VAL B 1 16 ? 6.972 24.889 120.012 1.00 40.93 8 VAL B CA 1
ATOM 3407 C C . VAL B 1 16 ? 6.625 25.695 121.257 1.00 44.08 8 VAL B C 1
ATOM 3408 O O . VAL B 1 16 ? 7.444 25.806 122.178 1.00 41.86 8 VAL B O 1
ATOM 3412 N N . VAL B 1 17 ? 5.424 26.277 121.272 1.00 39.49 9 VAL B N 1
ATOM 3413 C CA . VAL B 1 17 ? 4.936 27.106 122.370 1.00 38.44 9 VAL B CA 1
ATOM 3414 C C . VAL B 1 17 ? 3.786 26.382 123.065 1.00 43.77 9 VAL B C 1
ATOM 3415 O O . VAL B 1 17 ? 2.861 25.889 122.408 1.00 45.92 9 VAL B O 1
ATOM 3419 N N . LEU B 1 18 ? 3.826 26.346 124.394 1.00 41.62 10 LEU B N 1
ATOM 3420 C CA . LEU B 1 18 ? 2.862 25.594 125.187 1.00 41.24 10 LEU B CA 1
ATOM 3421 C C . LEU B 1 18 ? 2.104 26.542 126.107 1.00 39.64 10 LEU B C 1
ATOM 3422 O O . LEU B 1 18 ? 2.716 27.247 126.917 1.00 41.07 10 LEU B O 1
ATOM 3427 N N . GLY B 1 19 ? 0.784 26.563 125.975 1.00 33.59 11 GLY B N 1
ATOM 3428 C CA . GLY B 1 19 ? -0.074 27.408 126.782 1.00 32.21 11 GLY B CA 1
ATOM 3429 C C . GLY B 1 19 ? -0.420 28.699 126.067 1.00 38.43 11 GLY B C 1
ATOM 3430 O O . GLY B 1 19 ? 0.357 29.227 125.262 1.00 40.60 11 GLY B O 1
ATOM 3431 N N . THR B 1 20 ? -1.613 29.219 126.351 1.00 36.08 12 THR B N 1
ATOM 3432 C CA . THR B 1 20 ? -2.103 30.408 125.664 1.00 39.64 12 THR B CA 1
ATOM 3433 C C . THR B 1 20 ? -2.382 31.563 126.623 1.00 45.49 12 THR B C 1
ATOM 3434 O O . THR B 1 20 ? -3.267 32.380 126.372 1.00 50.00 12 THR B O 1
ATOM 3438 N N . GLY B 1 21 ? -1.647 31.641 127.730 1.00 38.74 13 GLY B N 1
ATOM 3439 C CA . GLY B 1 21 ? -1.564 32.892 128.458 1.00 30.63 13 GLY B CA 1
ATOM 3440 C C . GLY B 1 21 ? -0.944 33.981 127.603 1.00 32.40 13 GLY B C 1
ATOM 3441 O O . GLY B 1 21 ? -0.339 33.717 126.560 1.00 30.16 13 GLY B O 1
ATOM 3442 N N . LEU B 1 22 ? -1.109 35.234 128.040 1.00 34.89 14 LEU B N 1
ATOM 3443 C CA . LEU B 1 22 ? -0.689 36.341 127.186 1.00 28.14 14 LEU B CA 1
ATOM 3444 C C . LEU B 1 22 ? 0.807 36.283 126.892 1.00 39.17 14 LEU B C 1
ATOM 3445 O O . LEU B 1 22 ? 1.225 36.491 125.744 1.00 41.72 14 LEU B O 1
ATOM 3450 N N . THR B 1 23 ? 1.625 35.986 127.910 1.00 31.27 15 THR B N 1
ATOM 3451 C CA . THR B 1 23 ? 3.071 35.950 127.714 1.00 36.40 15 THR B CA 1
ATOM 3452 C C . THR B 1 23 ? 3.438 35.003 126.580 1.00 35.17 15 THR B C 1
ATOM 3453 O O . THR B 1 23 ? 4.244 35.345 125.704 1.00 33.25 15 THR B O 1
ATOM 3457 N N . GLU B 1 24 ? 2.845 33.801 126.586 1.00 33.05 16 GLU B N 1
ATOM 3458 C CA . GLU B 1 24 ? 3.096 32.825 125.529 1.00 31.56 16 GLU B CA 1
ATOM 3459 C C . GLU B 1 24 ? 2.555 33.316 124.200 1.00 35.56 16 GLU B C 1
ATOM 3460 O O . GLU B 1 24 ? 3.215 33.167 123.166 1.00 35.37 16 GLU B O 1
ATOM 3466 N N . CYS B 1 25 ? 1.371 33.939 124.217 1.00 40.37 17 CYS B N 1
ATOM 3467 C CA . CYS B 1 25 ? 0.781 34.450 122.982 1.00 37.74 17 CYS B CA 1
ATOM 3468 C C . CYS B 1 25 ? 1.657 35.514 122.338 1.00 38.38 17 CYS B C 1
ATOM 3469 O O . CYS B 1 25 ? 1.880 35.485 121.120 1.00 38.56 17 CYS B O 1
ATOM 3472 N N . VAL B 1 26 ? 2.202 36.437 123.144 1.00 38.32 18 VAL B N 1
ATOM 3473 C CA . VAL B 1 26 ? 3.005 37.532 122.596 1.00 38.23 18 VAL B CA 1
ATOM 3474 C C . VAL B 1 26 ? 4.348 37.021 122.090 1.00 38.96 18 VAL B C 1
ATOM 3475 O O . VAL B 1 26 ? 4.806 37.410 121.009 1.00 42.86 18 VAL B O 1
ATOM 3479 N N . ILE B 1 27 ? 5.002 36.147 122.857 1.00 38.30 19 ILE B N 1
ATOM 3480 C CA . ILE B 1 27 ? 6.252 35.554 122.390 1.00 42.58 19 ILE B CA 1
ATOM 3481 C C . ILE B 1 27 ? 6.015 34.765 121.111 1.00 43.33 19 ILE B C 1
ATOM 3482 O O . ILE B 1 27 ? 6.804 34.833 120.161 1.00 42.47 19 ILE B O 1
ATOM 3487 N N . SER B 1 28 ? 4.929 33.992 121.075 1.00 43.33 20 SER B N 1
ATOM 3488 C CA . SER B 1 28 ? 4.583 33.231 119.882 1.00 39.80 20 SER B CA 1
ATOM 3489 C C . SER B 1 28 ? 4.366 34.152 118.686 1.00 46.81 20 SER B C 1
ATOM 3490 O O . SER B 1 28 ? 4.810 33.853 117.570 1.00 50.29 20 SER B O 1
ATOM 3493 N N . GLY B 1 29 ? 3.681 35.278 118.896 1.00 35.99 21 GLY B N 1
ATOM 3494 C CA . GLY B 1 29 ? 3.488 36.221 117.809 1.00 37.29 21 GLY B CA 1
ATOM 3495 C C . GLY B 1 29 ? 4.790 36.847 117.340 1.00 44.49 21 GLY B C 1
ATOM 3496 O O . GLY B 1 29 ? 5.003 37.030 116.133 1.00 45.09 21 GLY B O 1
ATOM 3497 N N . LEU B 1 30 ? 5.672 37.196 118.286 1.00 38.91 22 LEU B N 1
ATOM 3498 C CA . LEU B 1 30 ? 6.958 37.786 117.926 1.00 45.80 22 LEU B CA 1
ATOM 3499 C C . LEU B 1 30 ? 7.793 36.837 117.076 1.00 51.18 22 LEU B C 1
ATOM 3500 O O . LEU B 1 30 ? 8.429 37.259 116.101 1.00 55.33 22 LEU B O 1
ATOM 3505 N N . LEU B 1 31 ? 7.791 35.547 117.422 1.00 46.97 23 LEU B N 1
ATOM 3506 C CA . LEU B 1 31 ? 8.558 34.568 116.656 1.00 47.54 23 LEU B CA 1
ATOM 3507 C C . LEU B 1 31 ? 8.025 34.428 115.233 1.00 54.71 23 LEU B C 1
ATOM 3508 O O . LEU B 1 31 ? 8.803 34.267 114.284 1.00 60.10 23 LEU B O 1
ATOM 3513 N N . SER B 1 32 ? 6.701 34.477 115.065 1.00 54.42 24 SER B N 1
ATOM 3514 C CA . SER B 1 32 ? 6.112 34.312 113.739 1.00 51.00 24 SER B CA 1
ATOM 3515 C C . SER B 1 32 ? 6.426 35.504 112.839 1.00 55.62 24 SER B C 1
ATOM 3516 O O . SER B 1 32 ? 6.794 35.328 111.671 1.00 61.31 24 SER B O 1
ATOM 3519 N N . VAL B 1 33 ? 6.274 36.729 113.353 1.00 51.83 25 VAL B N 1
ATOM 3520 C CA . VAL B 1 33 ? 6.557 37.885 112.506 1.00 54.52 25 VAL B CA 1
ATOM 3521 C C . VAL B 1 33 ? 8.050 38.046 112.263 1.00 55.11 25 VAL B C 1
ATOM 3522 O O . VAL B 1 33 ? 8.450 38.748 111.322 1.00 59.02 25 VAL B O 1
ATOM 3526 N N . SER B 1 34 ? 8.889 37.402 113.072 1.00 50.13 26 SER B N 1
ATOM 3527 C CA . SER B 1 34 ? 10.320 37.389 112.808 1.00 52.27 26 SER B CA 1
ATOM 3528 C C . SER B 1 34 ? 10.714 36.302 111.817 1.00 55.49 26 SER B C 1
ATOM 3529 O O . SER B 1 34 ? 11.892 36.211 111.450 1.00 59.42 26 SER B O 1
ATOM 3532 N N . GLY B 1 35 ? 9.761 35.477 111.379 1.00 52.97 27 GLY B N 1
ATOM 3533 C CA . GLY B 1 35 ? 9.999 34.476 110.358 1.00 50.07 27 GLY B CA 1
ATOM 3534 C C . GLY B 1 35 ? 10.094 33.051 110.847 1.00 53.93 27 GLY B C 1
ATOM 3535 O O . GLY B 1 35 ? 10.230 32.144 110.021 1.00 58.54 27 GLY B O 1
ATOM 3536 N N . LYS B 1 36 ? 10.029 32.814 112.149 1.00 53.55 28 LYS B N 1
ATOM 3537 C CA . LYS B 1 36 ? 10.178 31.467 112.675 1.00 55.19 28 LYS B CA 1
ATOM 3538 C C . LYS B 1 36 ? 8.890 30.660 112.507 1.00 60.07 28 LYS B C 1
ATOM 3539 O O . LYS B 1 36 ? 7.777 31.194 112.561 1.00 65.27 28 LYS B O 1
ATOM 3545 N N . LYS B 1 37 ? 9.059 29.353 112.306 1.00 55.23 29 LYS B N 1
ATOM 3546 C CA . LYS B 1 37 ? 7.944 28.419 112.190 1.00 51.92 29 LYS B CA 1
ATOM 3547 C C . LYS B 1 37 ? 7.566 27.912 113.578 1.00 53.38 29 LYS B C 1
ATOM 3548 O O . LYS B 1 37 ? 8.372 27.256 114.246 1.00 56.74 29 LYS B O 1
ATOM 3554 N N . VAL B 1 38 ? 6.339 28.205 114.002 1.00 49.01 30 VAL B N 1
ATOM 3555 C CA . VAL B 1 38 ? 5.903 28.001 115.376 1.00 43.53 30 VAL B CA 1
ATOM 3556 C C . VAL B 1 38 ? 4.765 26.991 115.399 1.00 46.20 30 VAL B C 1
ATOM 3557 O O . VAL B 1 38 ? 3.788 27.133 114.656 1.00 48.50 30 VAL B O 1
ATOM 3561 N N . LEU B 1 39 ? 4.880 25.995 116.276 1.00 48.01 31 LEU B N 1
ATOM 3562 C CA . LEU B 1 39 ? 3.763 25.144 116.665 1.00 49.60 31 LEU B CA 1
ATOM 3563 C C . LEU B 1 39 ? 3.289 25.622 118.029 1.00 50.62 31 LEU B C 1
ATOM 3564 O O . LEU B 1 39 ? 4.075 25.666 118.980 1.00 55.07 31 LEU B O 1
ATOM 3569 N N . HIS B 1 40 ? 2.020 25.997 118.123 1.00 41.42 32 HIS B N 1
ATOM 3570 C CA . HIS B 1 40 ? 1.473 26.541 119.357 1.00 45.46 32 HIS B CA 1
ATOM 3571 C C . HIS B 1 40 ? 0.341 25.649 119.836 1.00 49.22 32 HIS B C 1
ATOM 3572 O O . HIS B 1 40 ? -0.672 25.503 119.144 1.00 49.76 32 HIS B O 1
ATOM 3579 N N . MET B 1 41 ? 0.497 25.095 121.036 1.00 48.35 33 MET B N 1
ATOM 3580 C CA . MET B 1 41 ? -0.448 24.135 121.579 1.00 46.69 33 MET B CA 1
ATOM 3581 C C . MET B 1 41 ? -0.927 24.569 122.958 1.00 42.43 33 MET B C 1
ATOM 3582 O O . MET B 1 41 ? -0.272 25.336 123.669 1.00 38.94 33 MET B O 1
ATOM 3587 N N . ASP B 1 42 ? -2.089 24.044 123.323 1.00 42.14 34 ASP B N 1
ATOM 3588 C CA . ASP B 1 42 ? -2.655 24.203 124.648 1.00 37.05 34 ASP B CA 1
ATOM 3589 C C . ASP B 1 42 ? -3.424 22.929 124.947 1.00 40.87 34 ASP B C 1
ATOM 3590 O O . ASP B 1 42 ? -4.132 22.406 124.081 1.00 40.72 34 ASP B O 1
ATOM 3595 N N . ARG B 1 43 ? -3.250 22.412 126.160 1.00 43.97 35 ARG B N 1
ATOM 3596 C CA . ARG B 1 43 ? -3.968 21.211 126.566 1.00 45.03 35 ARG B CA 1
ATOM 3597 C C . ARG B 1 43 ? -5.454 21.482 126.785 1.00 45.06 35 ARG B C 1
ATOM 3598 O O . ARG B 1 43 ? -6.256 20.545 126.753 1.00 41.49 35 ARG B O 1
ATOM 3606 N N . ASN B 1 44 ? -5.838 22.746 127.037 1.00 37.75 36 ASN B N 1
ATOM 3607 C CA . ASN B 1 44 ? -7.241 23.033 127.287 1.00 37.49 36 ASN B CA 1
ATOM 3608 C C . ASN B 1 44 ? -7.991 23.279 125.982 1.00 48.16 36 ASN B C 1
ATOM 3609 O O . ASN B 1 44 ? -7.400 23.711 124.985 1.00 55.85 36 ASN B O 1
ATOM 3614 N N . PRO B 1 45 ? -9.301 23.027 125.973 1.00 49.85 37 PRO B N 1
ATOM 3615 C CA . PRO B 1 45 ? -10.137 23.440 124.843 1.00 48.01 37 PRO B CA 1
ATOM 3616 C C . PRO B 1 45 ? -10.477 24.922 124.835 1.00 48.42 37 PRO B C 1
ATOM 3617 O O . PRO B 1 45 ? -11.289 25.351 124.015 1.00 57.02 37 PRO B O 1
ATOM 3621 N N . TYR B 1 46 ? -9.886 25.702 125.732 1.00 43.99 38 TYR B N 1
ATOM 3622 C CA . TYR B 1 46 ? -10.140 27.126 125.847 1.00 36.73 38 TYR B CA 1
ATOM 3623 C C . TYR B 1 46 ? -8.807 27.862 125.905 1.00 39.70 38 TYR B C 1
ATOM 3624 O O . TYR B 1 46 ? -7.749 27.260 126.103 1.00 40.67 38 TYR B O 1
ATOM 3633 N N . TYR B 1 47 ? -8.865 29.175 125.715 1.00 31.97 39 TYR B N 1
ATOM 3634 C CA . TYR B 1 47 ? -7.684 30.017 125.800 1.00 35.17 39 TYR B CA 1
ATOM 3635 C C . TYR B 1 47 ? -7.462 30.459 127.242 1.00 33.73 39 TYR B C 1
ATOM 3636 O O . TYR B 1 47 ? -8.394 30.503 128.046 1.00 38.63 39 TYR B O 1
ATOM 3645 N N . GLY B 1 48 ? -6.210 30.803 127.561 1.00 33.36 40 GLY B N 1
ATOM 3646 C CA . GLY B 1 48 ? -5.870 31.580 128.740 1.00 27.54 40 GLY B CA 1
ATOM 3647 C C . GLY B 1 48 ? -5.346 30.797 129.932 1.00 36.29 40 GLY B C 1
ATOM 3648 O O . GLY B 1 48 ? -4.635 31.372 130.767 1.00 36.30 40 GLY B O 1
ATOM 3649 N N . GLY B 1 49 ? -5.690 29.517 130.046 1.00 42.60 41 GLY B N 1
ATOM 3650 C CA . GLY B 1 49 ? -5.266 28.745 131.206 1.00 38.09 41 GLY B CA 1
ATOM 3651 C C . GLY B 1 49 ? -5.822 29.334 132.487 1.00 43.92 41 GLY B C 1
ATOM 3652 O O . GLY B 1 49 ? -7.029 29.562 132.626 1.00 41.57 41 GLY B O 1
ATOM 3653 N N . GLU B 1 50 ? -4.925 29.620 133.434 1.00 44.10 42 GLU B N 1
ATOM 3654 C CA . GLU B 1 50 ? -5.345 30.175 134.716 1.00 40.72 42 GLU B CA 1
ATOM 3655 C C . GLU B 1 50 ? -5.875 31.593 134.591 1.00 38.36 42 GLU B C 1
ATOM 3656 O O . GLU B 1 50 ? -6.480 32.098 135.541 1.00 34.18 42 GLU B O 1
ATOM 3662 N N . SER B 1 51 ? -5.627 32.258 133.464 1.00 34.65 43 SER B N 1
ATOM 3663 C CA . SER B 1 51 ? -6.079 33.624 133.233 1.00 36.78 43 SER B CA 1
ATOM 3664 C C . SER B 1 51 ? -7.219 33.680 132.215 1.00 37.17 43 SER B C 1
ATOM 3665 O O . SER B 1 51 ? -7.418 34.700 131.546 1.00 35.16 43 SER B O 1
ATOM 3668 N N . ALA B 1 52 ? -7.975 32.591 132.094 1.00 35.14 44 ALA B N 1
ATOM 3669 C CA . ALA B 1 52 ? -9.024 32.492 131.092 1.00 37.38 44 ALA B CA 1
ATOM 3670 C C . ALA B 1 52 ? -10.163 33.473 131.381 1.00 38.11 44 ALA B C 1
ATOM 3671 O O . ALA B 1 52 ? -10.308 34.007 132.484 1.00 38.10 44 ALA B O 1
ATOM 3673 N N . SER B 1 53 ? -10.973 33.704 130.356 1.00 32.18 45 SER B N 1
ATOM 3674 C CA . SER B 1 53 ? -12.114 34.604 130.418 1.00 30.75 45 SER B CA 1
ATOM 3675 C C . SER B 1 53 ? -13.400 33.783 130.524 1.00 36.76 45 SER B C 1
ATOM 3676 O O . SER B 1 53 ? -13.732 33.017 129.608 1.00 29.00 45 SER B O 1
ATOM 3679 N N . LEU B 1 54 ? -14.123 33.946 131.633 1.00 35.02 46 LEU B N 1
ATOM 3680 C CA . LEU B 1 54 ? -15.296 33.134 131.929 1.00 32.20 46 LEU B CA 1
ATOM 3681 C C . LEU B 1 54 ? -16.579 33.950 131.868 1.00 34.49 46 LEU B C 1
ATOM 3682 O O . LEU B 1 54 ? -16.600 35.140 132.198 1.00 31.52 46 LEU B O 1
ATOM 3687 N N . ASN B 1 55 ? -17.658 33.290 131.441 1.00 37.97 47 ASN B N 1
ATOM 3688 C CA . ASN B 1 55 ? -18.985 33.867 131.567 1.00 30.54 47 ASN B CA 1
ATOM 3689 C C . ASN B 1 55 ? -19.579 33.437 132.907 1.00 29.61 47 ASN B C 1
ATOM 3690 O O . ASN B 1 55 ? -18.970 32.677 133.668 1.00 32.75 47 ASN B O 1
ATOM 3695 N N . LEU B 1 56 ? -20.809 33.879 133.174 1.00 31.98 48 LEU B N 1
ATOM 3696 C CA . LEU B 1 56 ? -21.394 33.677 134.496 1.00 41.47 48 LEU B CA 1
ATOM 3697 C C . LEU B 1 56 ? -21.622 32.200 134.792 1.00 43.52 48 LEU B C 1
ATOM 3698 O O . LEU B 1 56 ? -21.303 31.727 135.890 1.00 40.31 48 LEU B O 1
ATOM 3703 N N . ASP B 1 57 ? -22.168 31.455 133.829 1.00 42.52 49 ASP B N 1
ATOM 3704 C CA . ASP B 1 57 ? -22.349 30.020 134.026 1.00 39.96 49 ASP B CA 1
ATOM 3705 C C . ASP B 1 57 ? -21.017 29.329 134.289 1.00 35.82 49 ASP B C 1
ATOM 3706 O O . ASP B 1 57 ? -20.923 28.456 135.158 1.00 39.07 49 ASP B O 1
ATOM 3711 N N . GLN B 1 58 ? -19.973 29.707 133.550 1.00 35.24 50 GLN B N 1
ATOM 3712 C CA . GLN B 1 58 ? -18.670 29.083 133.760 1.00 37.06 50 GLN B CA 1
ATOM 3713 C C . GLN B 1 58 ? -18.107 29.430 135.132 1.00 39.99 50 GLN B C 1
ATOM 3714 O O . GLN B 1 58 ? -17.473 28.585 135.775 1.00 42.56 50 GLN B O 1
ATOM 3720 N N . MET B 1 59 ? -18.340 30.664 135.598 1.00 38.17 51 MET B N 1
ATOM 3721 C CA . MET B 1 59 ? -17.887 31.065 136.927 1.00 38.61 51 MET B CA 1
ATOM 3722 C C . MET B 1 59 ? -18.542 30.214 138.002 1.00 41.00 51 MET B C 1
ATOM 3723 O O . MET B 1 59 ? -17.866 29.691 138.896 1.00 43.89 51 MET B O 1
ATOM 3728 N N . PHE B 1 60 ? -19.862 30.047 137.918 1.00 40.07 52 PHE B N 1
ATOM 3729 C CA . PHE B 1 60 ? -20.577 29.278 138.932 1.00 41.21 52 PHE B CA 1
ATOM 3730 C C . PHE B 1 60 ? -20.175 27.808 138.909 1.00 45.11 52 PHE B C 1
ATOM 3731 O O . PHE B 1 60 ? -20.043 27.182 139.968 1.00 47.68 52 PHE B O 1
ATOM 3739 N N . GLU B 1 61 ? -19.959 27.239 137.721 1.00 44.41 53 GLU B N 1
ATOM 3740 C CA . GLU B 1 61 ? -19.471 25.866 137.662 1.00 45.03 53 GLU B CA 1
ATOM 3741 C C . GLU B 1 61 ? -18.104 25.754 138.322 1.00 42.93 53 GLU B C 1
ATOM 3742 O O . GLU B 1 61 ? -17.856 24.822 139.092 1.00 44.51 53 GLU B O 1
ATOM 3744 N N . LYS B 1 62 ? -17.220 26.726 138.068 1.00 39.76 54 LYS B N 1
ATOM 3745 C CA . LYS B 1 62 ? -15.855 26.663 138.586 1.00 32.88 54 LYS B CA 1
ATOM 3746 C C . LYS B 1 62 ? -15.804 26.879 140.094 1.00 45.29 54 LYS B C 1
ATOM 3747 O O . LYS B 1 62 ? -15.086 26.163 140.799 1.00 53.95 54 LYS B O 1
ATOM 3753 N N . PHE B 1 63 ? -16.544 27.865 140.609 1.00 43.87 55 PHE B N 1
ATOM 3754 C CA . PHE B 1 63 ? -16.398 28.284 141.997 1.00 41.12 55 PHE B CA 1
ATOM 3755 C C . PHE B 1 63 ? -17.521 27.809 142.917 1.00 47.49 55 PHE B C 1
ATOM 3756 O O . PHE B 1 63 ? -17.381 27.916 144.141 1.00 46.73 55 PHE B O 1
ATOM 3764 N N . ARG B 1 64 ? -18.615 27.280 142.383 1.00 50.07 56 ARG B N 1
ATOM 3765 C CA . ARG B 1 64 ? -19.751 26.931 143.224 1.00 45.98 56 ARG B CA 1
ATOM 3766 C C . ARG B 1 64 ? -20.206 25.488 143.096 1.00 51.40 56 ARG B C 1
ATOM 3767 O O . ARG B 1 64 ? -20.845 24.979 144.019 1.00 51.92 56 ARG B O 1
ATOM 3775 N N . GLY B 1 65 ? -19.948 24.843 141.973 1.00 55.19 57 GLY B N 1
ATOM 3776 C CA . GLY B 1 65 ? -20.314 23.457 141.756 1.00 55.34 57 GLY B CA 1
ATOM 3777 C C . GLY B 1 65 ? -20.862 23.286 140.355 1.00 67.37 57 GLY B C 1
ATOM 3778 O O . GLY B 1 65 ? -21.331 24.231 139.718 1.00 69.73 57 GLY B O 1
ATOM 3779 N N . GLN B 1 66 ? -20.808 22.044 139.865 1.00 75.24 58 GLN B N 1
ATOM 3780 C CA . GLN B 1 66 ? -21.356 21.752 138.544 1.00 75.03 58 GLN B CA 1
ATOM 3781 C C . GLN B 1 66 ? -22.860 22.010 138.488 1.00 78.71 58 GLN B C 1
ATOM 3782 O O . GLN B 1 66 ? -23.381 22.414 137.441 1.00 79.08 58 GLN B O 1
ATOM 3784 N N . ASP B 1 67 ? -23.569 21.812 139.603 1.00 79.39 59 ASP B N 1
ATOM 3785 C CA . ASP B 1 67 ? -25.021 21.950 139.640 1.00 81.96 59 ASP B CA 1
ATOM 3786 C C . ASP B 1 67 ? -25.502 23.344 140.036 1.00 83.37 59 ASP B C 1
ATOM 3787 O O . ASP B 1 67 ? -26.696 23.629 139.889 1.00 82.52 59 ASP B O 1
ATOM 3792 N N . ALA B 1 68 ? -24.628 24.205 140.555 1.00 81.07 60 ALA B N 1
ATOM 3793 C CA . ALA B 1 68 ? -25.065 25.507 141.045 1.00 68.11 60 ALA B CA 1
ATOM 3794 C C . ALA B 1 68 ? -25.432 26.409 139.872 1.00 62.95 60 ALA B C 1
ATOM 3795 O O . ALA B 1 68 ? -24.650 26.572 138.929 1.00 67.62 60 ALA B O 1
ATOM 3797 N N . LYS B 1 69 ? -26.609 27.019 139.947 1.00 58.08 61 LYS B N 1
ATOM 3798 C CA . LYS B 1 69 ? -27.081 27.843 138.850 1.00 57.11 61 LYS B CA 1
ATOM 3799 C C . LYS B 1 69 ? -27.152 29.303 139.266 1.00 46.40 61 LYS B C 1
ATOM 3800 O O . LYS B 1 69 ? -27.541 29.607 140.399 1.00 46.60 61 LYS B O 1
ATOM 3802 N N . PRO B 1 70 ? -26.771 30.222 138.387 1.00 38.79 62 PRO B N 1
ATOM 3803 C CA . PRO B 1 70 ? -26.737 31.638 138.759 1.00 39.84 62 PRO B CA 1
ATOM 3804 C C . PRO B 1 70 ? -28.143 32.190 138.904 1.00 41.86 62 PRO B C 1
ATOM 3805 O O . PRO B 1 70 ? -29.039 31.853 138.116 1.00 44.01 62 PRO B O 1
ATOM 3809 N N . PRO B 1 71 ? -28.374 33.052 139.887 1.00 37.03 63 PRO B N 1
ATOM 3810 C CA . PRO B 1 71 ? -29.690 33.689 140.011 1.00 35.39 63 PRO B CA 1
ATOM 3811 C C . PRO B 1 71 ? -29.984 34.593 138.824 1.00 42.46 63 PRO B C 1
ATOM 3812 O O . PRO B 1 71 ? -29.084 35.190 138.224 1.00 46.90 63 PRO B O 1
ATOM 3816 N N . ALA B 1 72 ? -31.275 34.699 138.499 1.00 39.54 64 ALA B N 1
ATOM 3817 C CA . ALA B 1 72 ? -31.681 35.494 137.346 1.00 31.56 64 ALA B CA 1
ATOM 3818 C C . ALA B 1 72 ? -31.314 36.965 137.514 1.00 36.66 64 ALA B C 1
ATOM 3819 O O . ALA B 1 72 ? -31.084 37.664 136.520 1.00 32.55 64 ALA B O 1
ATOM 3821 N N . SER B 1 73 ? -31.255 37.451 138.756 1.00 32.41 65 SER B N 1
ATOM 3822 C CA . SER B 1 73 ? -30.920 38.847 139.018 1.00 33.62 65 SER B CA 1
ATOM 3823 C C . SER B 1 73 ? -29.506 39.212 138.579 1.00 37.20 65 SER B C 1
ATOM 3824 O O . SER B 1 73 ? -29.156 40.397 138.576 1.00 33.41 65 SER B O 1
ATOM 3827 N N . LEU B 1 74 ? -28.663 38.237 138.260 1.00 40.85 66 LEU B N 1
ATOM 3828 C CA . LEU B 1 74 ? -27.333 38.589 137.796 1.00 39.42 66 LEU B CA 1
ATOM 3829 C C . LEU B 1 74 ? -27.317 38.989 136.330 1.00 35.57 66 LEU B C 1
ATOM 3830 O O . LEU B 1 74 ? -26.340 39.596 135.880 1.00 35.77 66 LEU B O 1
ATOM 3835 N N . GLY B 1 75 ? -28.380 38.694 135.592 1.00 35.81 67 GLY B N 1
ATOM 3836 C CA . GLY B 1 75 ? -28.464 39.030 134.186 1.00 36.39 67 GLY B CA 1
ATOM 3837 C C . GLY B 1 75 ? -28.045 37.864 133.311 1.00 37.94 67 GLY B C 1
ATOM 3838 O O . GLY B 1 75 ? -27.803 36.744 133.774 1.00 29.87 67 GLY B O 1
ATOM 3839 N N . ARG B 1 76 ? -27.945 38.160 132.015 1.00 37.64 68 ARG B N 1
ATOM 3840 C CA . ARG B 1 76 ? -27.621 37.156 131.004 1.00 37.94 68 ARG B CA 1
ATOM 3841 C C . ARG B 1 76 ? -26.175 36.677 131.166 1.00 39.36 68 ARG B C 1
ATOM 3842 O O . ARG B 1 76 ? -25.244 37.487 131.208 1.00 36.24 68 ARG B O 1
ATOM 3850 N N . SER B 1 77 ? -25.991 35.353 131.245 1.00 39.17 69 SER B N 1
ATOM 3851 C CA . SER B 1 77 ? -24.678 34.785 131.553 1.00 39.76 69 SER B CA 1
ATOM 3852 C C . SER B 1 77 ? -23.611 35.216 130.549 1.00 40.89 69 SER B C 1
ATOM 3853 O O . SER B 1 77 ? -22.489 35.569 130.933 1.00 39.66 69 SER B O 1
ATOM 3856 N N . ARG B 1 78 ? -23.936 35.197 129.266 1.00 41.37 70 ARG B N 1
ATOM 3857 C CA . ARG B 1 78 ? -22.944 35.493 128.244 1.00 45.81 70 ARG B CA 1
ATOM 3858 C C . ARG B 1 78 ? -22.691 36.987 128.077 1.00 40.95 70 ARG B C 1
ATOM 3859 O O . ARG B 1 78 ? -21.853 37.370 127.252 1.00 31.56 70 ARG B O 1
ATOM 3867 N N . ASP B 1 79 ? -23.377 37.831 128.856 1.00 39.55 71 ASP B N 1
ATOM 3868 C CA . ASP B 1 79 ? -22.995 39.233 128.957 1.00 32.82 71 ASP B CA 1
ATOM 3869 C C . ASP B 1 79 ? -21.722 39.409 129.764 1.00 34.01 71 ASP B C 1
ATOM 3870 O O . ASP B 1 79 ? -21.136 40.496 129.732 1.00 43.21 71 ASP B O 1
ATOM 3875 N N . TYR B 1 80 ? -21.264 38.361 130.445 1.00 27.61 72 TYR B N 1
ATOM 3876 C CA . TYR B 1 80 ? -20.088 38.433 131.300 1.00 36.48 72 TYR B CA 1
ATOM 3877 C C . TYR B 1 80 ? -18.860 37.938 130.550 1.00 37.86 72 TYR B C 1
ATOM 3878 O O . TYR B 1 80 ? -18.897 36.879 129.919 1.00 36.93 72 TYR B O 1
ATOM 3887 N N . ASN B 1 81 ? -17.767 38.705 130.639 1.00 35.74 73 ASN B N 1
ATOM 3888 C CA . ASN B 1 81 ? -16.452 38.297 130.137 1.00 34.68 73 ASN B CA 1
ATOM 3889 C C . ASN B 1 81 ? -15.450 38.575 131.247 1.00 33.31 73 ASN B C 1
ATOM 3890 O O . ASN B 1 81 ? -14.749 39.591 131.231 1.00 45.47 73 ASN B O 1
ATOM 3895 N N . ILE B 1 82 ? -15.398 37.664 132.215 1.00 31.69 74 ILE B N 1
ATOM 3896 C CA . ILE B 1 82 ? -14.647 37.867 133.450 1.00 33.97 74 ILE B CA 1
ATOM 3897 C C . ILE B 1 82 ? -13.253 37.278 133.288 1.00 33.07 74 ILE B C 1
ATOM 3898 O O . ILE B 1 82 ? -13.081 36.058 133.268 1.00 28.77 74 ILE B O 1
ATOM 3903 N N . ASP B 1 83 ? -12.256 38.150 133.204 1.00 37.81 75 ASP B N 1
ATOM 3904 C CA . ASP B 1 83 ? -10.862 37.732 133.174 1.00 34.49 75 ASP B CA 1
ATOM 3905 C C . ASP B 1 83 ? -10.433 37.337 134.579 1.00 34.64 75 ASP B C 1
ATOM 3906 O O . ASP B 1 83 ? -10.552 38.134 135.516 1.00 40.53 75 ASP B O 1
ATOM 3911 N N . LEU B 1 84 ? -9.975 36.093 134.732 1.00 28.42 76 LEU B N 1
ATOM 3912 C CA . LEU B 1 84 ? -9.562 35.613 136.047 1.00 24.36 76 LEU B CA 1
ATOM 3913 C C . LEU B 1 84 ? -8.319 36.337 136.553 1.00 30.74 76 LEU B C 1
ATOM 3914 O O . LEU B 1 84 ? -8.121 36.445 137.771 1.00 36.96 76 LEU B O 1
ATOM 3919 N N . ILE B 1 85 ? -7.478 36.830 135.651 1.00 28.82 77 ILE B N 1
ATOM 3920 C CA . ILE B 1 85 ? -6.300 37.601 136.036 1.00 33.30 77 ILE B CA 1
ATOM 3921 C C . ILE B 1 85 ? -6.342 38.905 135.249 1.00 41.31 77 ILE B C 1
ATOM 3922 O O . ILE B 1 85 ? -5.710 39.020 134.190 1.00 49.49 77 ILE B O 1
ATOM 3927 N N . PRO B 1 86 ? -7.112 39.888 135.698 1.00 39.59 78 PRO B N 1
ATOM 3928 C CA . PRO B 1 86 ? -7.234 41.134 134.941 1.00 31.76 78 PRO B CA 1
ATOM 3929 C C . PRO B 1 86 ? -6.080 42.079 135.227 1.00 28.68 78 PRO B C 1
ATOM 3930 O O . PRO B 1 86 ? -5.613 42.209 136.361 1.00 27.42 78 PRO B O 1
ATOM 3934 N N . LYS B 1 87 ? -5.611 42.726 134.166 1.00 28.33 79 LYS B N 1
ATOM 3935 C CA . LYS B 1 87 ? -4.570 43.736 134.242 1.00 27.87 79 LYS B CA 1
ATOM 3936 C C . LYS B 1 87 ? -4.890 44.816 133.222 1.00 32.54 79 LYS B C 1
ATOM 3937 O O . LYS B 1 87 ? -5.363 44.520 132.121 1.00 32.04 79 LYS B O 1
ATOM 3943 N N . PHE B 1 88 ? -4.642 46.063 133.593 1.00 36.77 80 PHE B N 1
ATOM 3944 C CA . PHE B 1 88 ? -4.821 47.176 132.678 1.00 37.10 80 PHE B CA 1
ATOM 3945 C C . PHE B 1 88 ? -3.528 47.421 131.915 1.00 37.67 80 PHE B C 1
ATOM 3946 O O . PHE B 1 88 ? -2.438 47.042 132.354 1.00 29.23 80 PHE B O 1
ATOM 3954 N N . LEU B 1 89 ? -3.664 48.043 130.749 1.00 36.65 81 LEU B N 1
ATOM 3955 C CA . LEU B 1 89 ? -2.521 48.400 129.915 1.00 37.47 81 LEU B CA 1
ATOM 3956 C C . LEU B 1 89 ? -2.238 49.886 130.046 1.00 33.11 81 LEU B C 1
ATOM 3957 O O . LEU B 1 89 ? -3.160 50.709 129.972 1.00 35.14 81 LEU B O 1
ATOM 3962 N N . MET B 1 90 ? -0.977 50.224 130.276 1.00 34.14 82 MET B N 1
ATOM 3963 C CA . MET B 1 90 ? -0.549 51.603 130.098 1.00 43.06 82 MET B CA 1
ATOM 3964 C C . MET B 1 90 ? -0.661 51.980 128.621 1.00 45.87 82 MET B C 1
ATOM 3965 O O . MET B 1 90 ? -0.135 51.276 127.755 1.00 48.03 82 MET B O 1
ATOM 3970 N N . ALA B 1 91 ? -1.365 53.082 128.338 1.00 38.83 83 ALA B N 1
ATOM 3971 C CA . ALA B 1 91 ? -1.740 53.429 126.965 1.00 43.21 83 ALA B CA 1
ATOM 3972 C C . ALA B 1 91 ? -0.535 53.519 126.029 1.00 49.08 83 ALA B C 1
ATOM 3973 O O . ALA B 1 91 ? -0.664 53.250 124.828 1.00 48.22 83 ALA B O 1
ATOM 3975 N N . ASN B 1 92 ? 0.631 53.924 126.540 1.00 47.60 84 ASN B N 1
ATOM 3976 C CA . ASN B 1 92 ? 1.841 53.976 125.728 1.00 44.20 84 ASN B CA 1
ATOM 3977 C C . ASN B 1 92 ? 2.975 53.183 126.375 1.00 49.00 84 ASN B C 1
ATOM 3978 O O . ASN B 1 92 ? 4.160 53.452 126.128 1.00 44.49 84 ASN B O 1
ATOM 3983 N N . GLY B 1 93 ? 2.623 52.163 127.155 1.00 40.68 85 GLY B N 1
ATOM 3984 C CA . GLY B 1 93 ? 3.595 51.365 127.865 1.00 43.61 85 GLY B CA 1
ATOM 3985 C C . GLY B 1 93 ? 4.205 50.270 127.008 1.00 40.38 85 GLY B C 1
ATOM 3986 O O . GLY B 1 93 ? 3.966 50.158 125.805 1.00 42.48 85 GLY B O 1
ATOM 3987 N N . LYS B 1 94 ? 4.970 49.406 127.681 1.00 36.44 86 LYS B N 1
ATOM 3988 C CA . LYS B 1 94 ? 5.802 48.437 126.978 1.00 40.13 86 LYS B CA 1
ATOM 3989 C C . LYS B 1 94 ? 4.965 47.424 126.209 1.00 40.31 86 LYS B C 1
ATOM 3990 O O . LYS B 1 94 ? 5.261 47.122 125.048 1.00 40.66 86 LYS B O 1
ATOM 3996 N N . LEU B 1 95 ? 3.918 46.884 126.839 1.00 41.88 87 LEU B N 1
ATOM 3997 C CA . LEU B 1 95 ? 3.139 45.836 126.186 1.00 33.59 87 LEU B CA 1
ATOM 3998 C C . LEU B 1 95 ? 2.439 46.358 124.936 1.00 38.32 87 LEU B C 1
ATOM 3999 O O . LEU B 1 95 ? 2.499 45.723 123.876 1.00 34.98 87 LEU B O 1
ATOM 4004 N N . VAL B 1 96 ? 1.803 47.534 125.028 1.00 36.71 88 VAL B N 1
ATOM 4005 C CA . VAL B 1 96 ? 1.151 48.116 123.854 1.00 34.86 88 VAL B CA 1
ATOM 4006 C C . VAL B 1 96 ? 2.165 48.327 122.734 1.00 39.09 88 VAL B C 1
ATOM 4007 O O . VAL B 1 96 ? 1.856 48.134 121.551 1.00 43.52 88 VAL B O 1
ATOM 4011 N N . LYS B 1 97 ? 3.386 48.740 123.084 1.00 41.84 89 LYS B N 1
ATOM 4012 C CA . LYS B 1 97 ? 4.404 48.934 122.058 1.00 41.54 89 LYS B CA 1
ATOM 4013 C C . LYS B 1 97 ? 4.806 47.602 121.440 1.00 42.84 89 LYS B C 1
ATOM 4014 O O . LYS B 1 97 ? 5.064 47.527 120.232 1.00 45.16 89 LYS B O 1
ATOM 4020 N N . ILE B 1 98 ? 4.871 46.541 122.250 1.00 40.95 90 ILE B N 1
ATOM 4021 C CA . ILE B 1 98 ? 5.137 45.218 121.694 1.00 45.13 90 ILE B CA 1
ATOM 4022 C C . ILE B 1 98 ? 3.969 44.762 120.828 1.00 47.36 90 ILE B C 1
ATOM 4023 O O . ILE B 1 98 ? 4.167 44.199 119.744 1.00 52.17 90 ILE B O 1
ATOM 4028 N N . LEU B 1 99 ? 2.736 44.988 121.297 1.00 37.45 91 LEU B N 1
ATOM 4029 C CA . LEU B 1 99 ? 1.558 44.635 120.509 1.00 37.81 91 LEU B CA 1
ATOM 4030 C C . LEU B 1 99 ? 1.555 45.351 119.167 1.00 47.99 91 LEU B C 1
ATOM 4031 O O . LEU B 1 99 ? 1.145 44.778 118.151 1.00 40.60 91 LEU B O 1
ATOM 4036 N N . ARG B 1 100 ? 2.015 46.606 119.143 1.00 50.34 92 ARG B N 1
ATOM 4037 C CA . ARG B 1 100 ? 2.097 47.334 117.884 1.00 50.13 92 ARG B CA 1
ATOM 4038 C C . ARG B 1 100 ? 3.081 46.658 116.936 1.00 46.12 92 ARG B C 1
ATOM 4039 O O . ARG B 1 100 ? 2.826 46.556 115.733 1.00 51.12 92 ARG B O 1
ATOM 4047 N N . MET B 1 101 ? 4.190 46.143 117.475 1.00 49.12 93 MET B N 1
ATOM 4048 C CA . MET B 1 101 ? 5.193 45.466 116.657 1.00 51.31 93 MET B CA 1
ATOM 4049 C C . MET B 1 101 ? 4.643 44.206 116.004 1.00 52.16 93 MET B C 1
ATOM 4050 O O . MET B 1 101 ? 5.027 43.867 114.883 1.00 57.74 93 MET B O 1
ATOM 4055 N N . THR B 1 102 ? 3.773 43.474 116.699 1.00 49.78 94 THR B N 1
ATOM 4056 C CA . THR B 1 102 ? 3.205 42.268 116.109 1.00 52.07 94 THR B CA 1
ATOM 4057 C C . THR B 1 102 ? 2.146 42.581 115.061 1.00 58.97 94 THR B C 1
ATOM 4058 O O . THR B 1 102 ? 1.868 41.731 114.210 1.00 61.89 94 THR B O 1
ATOM 4062 N N . GLY B 1 103 ? 1.541 43.768 115.110 1.00 58.55 95 GLY B N 1
ATOM 4063 C CA . GLY B 1 103 ? 0.511 44.138 114.165 1.00 57.95 95 GLY B CA 1
ATOM 4064 C C . GLY B 1 103 ? -0.905 43.792 114.571 1.00 63.28 95 GLY B C 1
ATOM 4065 O O . GLY B 1 103 ? -1.837 44.121 113.825 1.00 71.29 95 GLY B O 1
ATOM 4066 N N . VAL B 1 104 ? -1.106 43.143 115.723 1.00 63.07 96 VAL B N 1
ATOM 4067 C CA . VAL B 1 104 ? -2.458 42.771 116.132 1.00 57.57 96 VAL B CA 1
ATOM 4068 C C . VAL B 1 104 ? -3.308 43.994 116.417 1.00 61.67 96 VAL B C 1
ATOM 4069 O O . VAL B 1 104 ? -4.539 43.894 116.446 1.00 64.10 96 VAL B O 1
ATOM 4073 N N . THR B 1 105 ? -2.683 45.149 116.653 1.00 67.94 97 THR B N 1
ATOM 4074 C CA . THR B 1 105 ? -3.443 46.362 116.923 1.00 73.33 97 THR B CA 1
ATOM 4075 C C . THR B 1 105 ? -4.167 46.861 115.683 1.00 76.53 97 THR B C 1
ATOM 4076 O O . THR B 1 105 ? -5.091 47.672 115.804 1.00 75.73 97 THR B O 1
ATOM 4080 N N . ARG B 1 106 ? -3.739 46.425 114.496 1.00 79.27 98 ARG B N 1
ATOM 4081 C CA . ARG B 1 106 ? -4.420 46.777 113.260 1.00 79.45 98 ARG B CA 1
ATOM 4082 C C . ARG B 1 106 ? -5.608 45.866 112.962 1.00 90.59 98 ARG B C 1
ATOM 4083 O O . ARG B 1 106 ? -6.383 46.167 112.046 1.00 95.83 98 ARG B O 1
ATOM 4085 N N . TYR B 1 107 ? -5.779 44.778 113.712 1.00 89.03 99 TYR B N 1
ATOM 4086 C CA . TYR B 1 107 ? -6.904 43.869 113.517 1.00 88.71 99 TYR B CA 1
ATOM 4087 C C . TYR B 1 107 ? -8.183 44.514 114.055 1.00 85.55 99 TYR B C 1
ATOM 4088 O O . TYR B 1 107 ? -8.245 45.714 114.338 1.00 90.45 99 TYR B O 1
ATOM 4090 N N . ASN B 1 108 ? -9.234 43.712 114.195 1.00 76.60 100 ASN B N 1
ATOM 4091 C CA . ASN B 1 108 ? -10.485 44.195 114.780 1.00 72.05 100 ASN B CA 1
ATOM 4092 C C . ASN B 1 108 ? -10.482 44.042 116.300 1.00 78.53 100 ASN B C 1
ATOM 4093 O O . ASN B 1 108 ? -11.307 43.345 116.893 1.00 84.62 100 ASN B O 1
ATOM 4098 N N . MET B 1 109 ? -9.540 44.731 116.935 1.00 71.72 101 MET B N 1
ATOM 4099 C CA . MET B 1 109 ? -9.378 44.680 118.381 1.00 57.98 101 MET B CA 1
ATOM 4100 C C . MET B 1 109 ? -9.445 46.106 118.890 1.00 52.09 101 MET B C 1
ATOM 4101 O O . MET B 1 109 ? -8.596 46.933 118.543 1.00 62.86 101 MET B O 1
ATOM 4106 N N . GLU B 1 110 ? -10.421 46.370 119.750 1.00 48.00 102 GLU B N 1
ATOM 4107 C CA . GLU B 1 110 ? -10.757 47.711 120.196 1.00 44.88 102 GLU B CA 1
ATOM 4108 C C . GLU B 1 110 ? -10.413 47.866 121.668 1.00 47.42 102 GLU B C 1
ATOM 4109 O O . GLU B 1 110 ? -10.830 47.055 122.498 1.00 57.51 102 GLU B O 1
ATOM 4115 N N . PHE B 1 111 ? -9.670 48.913 121.984 1.00 47.20 103 PHE B N 1
ATOM 4116 C CA . PHE B 1 111 ? -9.405 49.306 123.356 1.00 41.57 103 PHE B CA 1
ATOM 4117 C C . PHE B 1 111 ? -10.286 50.480 123.755 1.00 44.76 103 PHE B C 1
ATOM 4118 O O . PHE B 1 111 ? -10.486 51.415 122.977 1.00 59.43 103 PHE B O 1
ATOM 4126 N N . ALA B 1 112 ? -10.844 50.403 124.949 1.00 37.52 104 ALA B N 1
ATOM 4127 C CA . ALA B 1 112 ? -11.546 51.523 125.546 1.00 36.82 104 ALA B CA 1
ATOM 4128 C C . ALA B 1 112 ? -10.783 51.947 126.796 1.00 39.48 104 ALA B C 1
ATOM 4129 O O . ALA B 1 112 ? -10.163 51.123 127.481 1.00 34.36 104 ALA B O 1
ATOM 4131 N N . LEU B 1 113 ? -10.819 53.241 127.083 1.00 41.15 105 LEU B N 1
ATOM 4132 C CA . LEU B 1 113 ? -10.022 53.739 128.184 1.00 40.93 105 LEU B CA 1
ATOM 4133 C C . LEU B 1 113 ? -10.666 53.395 129.524 1.00 41.88 105 LEU B C 1
ATOM 4134 O O . LEU B 1 113 ? -11.868 53.138 129.629 1.00 42.17 105 LEU B O 1
ATOM 4139 N N . VAL B 1 114 ? -9.831 53.366 130.542 1.00 29.89 106 VAL B N 1
ATOM 4140 C CA . VAL B 1 114 ? -10.263 53.256 131.925 1.00 37.46 106 VAL B CA 1
ATOM 4141 C C . VAL B 1 114 ? -10.527 54.663 132.436 1.00 43.75 106 VAL B C 1
ATOM 4142 O O . VAL B 1 114 ? -9.793 55.600 132.106 1.00 49.20 106 VAL B O 1
ATOM 4146 N N . GLU B 1 115 ? -11.600 54.831 133.207 1.00 41.14 107 GLU B N 1
ATOM 4147 C CA . GLU B 1 115 ? -12.018 56.180 133.576 1.00 42.99 107 GLU B CA 1
ATOM 4148 C C . GLU B 1 115 ? -11.279 56.717 134.798 1.00 40.02 107 GLU B C 1
ATOM 4149 O O . GLU B 1 115 ? -11.064 57.928 134.900 1.00 41.22 107 GLU B O 1
ATOM 4155 N N . GLY B 1 116 ? -10.849 55.858 135.713 1.00 39.51 108 GLY B N 1
ATOM 4156 C CA . GLY B 1 116 ? -10.372 56.316 137.002 1.00 38.89 108 GLY B CA 1
ATOM 4157 C C . GLY B 1 116 ? -9.043 55.723 137.414 1.00 36.22 108 GLY B C 1
ATOM 4158 O O . GLY B 1 116 ? -8.724 54.573 137.112 1.00 39.70 108 GLY B O 1
ATOM 4159 N N . SER B 1 117 ? -8.276 56.534 138.141 1.00 35.13 109 SER B N 1
ATOM 4160 C CA . SER B 1 117 ? -7.027 56.101 138.758 1.00 27.04 109 SER B CA 1
ATOM 4161 C C . SER B 1 117 ? -7.006 56.632 140.182 1.00 28.07 109 SER B C 1
ATOM 4162 O O . SER B 1 117 ? -6.918 57.845 140.394 1.00 31.52 109 SER B O 1
ATOM 4165 N N . PHE B 1 118 ? -7.090 55.725 141.151 1.00 27.69 110 PHE B N 1
ATOM 4166 C CA . PHE B 1 118 ? -7.275 56.083 142.545 1.00 28.18 110 PHE B CA 1
ATOM 4167 C C . PHE B 1 118 ? -6.252 55.355 143.400 1.00 33.30 110 PHE B C 1
ATOM 4168 O O . PHE B 1 118 ? -5.766 54.278 143.037 1.00 34.99 110 PHE B O 1
ATOM 4176 N N . VAL B 1 119 ? -5.944 55.952 144.550 1.00 27.68 111 VAL B N 1
ATOM 4177 C CA . VAL B 1 119 ? -5.008 55.384 145.507 1.00 39.88 111 VAL B CA 1
ATOM 4178 C C . VAL B 1 119 ? -5.586 55.549 146.909 1.00 39.78 111 VAL B C 1
ATOM 4179 O O . VAL B 1 119 ? -6.286 56.522 147.209 1.00 37.54 111 VAL B O 1
ATOM 4183 N N . TYR B 1 120 ? -5.294 54.571 147.758 1.00 37.01 112 TYR B N 1
ATOM 4184 C CA . TYR B 1 120 ? -5.821 54.480 149.110 1.00 37.30 112 TYR B CA 1
ATOM 4185 C C . TYR B 1 120 ? -4.884 55.169 150.084 1.00 39.10 112 TYR B C 1
ATOM 4186 O O . TYR B 1 120 ? -3.661 55.121 149.932 1.00 40.78 112 TYR B O 1
ATOM 4195 N N . HIS B 1 121 ? -5.469 55.797 151.100 1.00 45.16 113 HIS B N 1
ATOM 4196 C CA . HIS B 1 121 ? -4.665 56.480 152.106 1.00 44.47 113 HIS B CA 1
ATOM 4197 C C . HIS B 1 121 ? -5.508 56.739 153.344 1.00 46.19 113 HIS B C 1
ATOM 4198 O O . HIS B 1 121 ? -6.559 57.380 153.250 1.00 49.33 113 HIS B O 1
ATOM 4205 N N . LYS B 1 122 ? -5.038 56.250 154.493 1.00 48.56 114 LYS B N 1
ATOM 4206 C CA . LYS B 1 122 ? -5.664 56.487 155.793 1.00 47.30 114 LYS B CA 1
ATOM 4207 C C . LYS B 1 122 ? -7.182 56.305 155.732 1.00 43.43 114 LYS B C 1
ATOM 4208 O O . LYS B 1 122 ? -7.958 57.179 156.126 1.00 46.70 114 LYS B O 1
ATOM 4214 N N . GLY B 1 123 ? -7.602 55.149 155.222 1.00 33.77 115 GLY B N 1
ATOM 4215 C CA . GLY B 1 123 ? -8.998 54.766 155.223 1.00 32.84 115 GLY B CA 1
ATOM 4216 C C . GLY B 1 123 ? -9.846 55.335 154.108 1.00 38.10 115 GLY B C 1
ATOM 4217 O O . GLY B 1 123 ? -11.058 55.102 154.098 1.00 43.05 115 GLY B O 1
ATOM 4218 N N . GLU B 1 124 ? -9.265 56.068 153.168 1.00 38.25 116 GLU B N 1
ATOM 4219 C CA . GLU B 1 124 ? -10.031 56.693 152.103 1.00 38.73 116 GLU B CA 1
ATOM 4220 C C . GLU B 1 124 ? -9.395 56.417 150.747 1.00 37.77 116 GLU B C 1
ATOM 4221 O O . GLU B 1 124 ? -8.204 56.114 150.637 1.00 36.47 116 GLU B O 1
ATOM 4227 N N . ILE B 1 125 ? -10.214 56.557 149.709 1.00 40.83 117 ILE B N 1
ATOM 4228 C CA . ILE B 1 125 ? -9.797 56.423 148.318 1.00 36.38 117 ILE B CA 1
ATOM 4229 C C . ILE B 1 125 ? -9.844 57.802 147.678 1.00 33.36 117 ILE B C 1
ATOM 4230 O O . ILE B 1 125 ? -10.840 58.520 147.825 1.00 38.49 117 ILE B O 1
ATOM 4235 N N . HIS B 1 126 ? -8.777 58.168 146.963 1.00 35.03 118 HIS B N 1
ATOM 4236 C CA . HIS B 1 126 ? -8.668 59.484 146.348 1.00 36.89 118 HIS B CA 1
ATOM 4237 C C . HIS B 1 126 ? -8.080 59.379 144.952 1.00 35.39 118 HIS B C 1
ATOM 4238 O O . HIS B 1 126 ? -7.418 58.402 144.605 1.00 28.32 118 HIS B O 1
ATOM 4245 N N . LYS B 1 127 ? -8.335 60.406 144.150 1.00 41.28 119 LYS B N 1
ATOM 4246 C CA . LYS B 1 127 ? -7.733 60.470 142.829 1.00 42.60 119 LYS B CA 1
ATOM 4247 C C . LYS B 1 127 ? -6.218 60.543 142.944 1.00 46.96 119 LYS B C 1
ATOM 4248 O O . LYS B 1 127 ? -5.666 61.055 143.923 1.00 46.80 119 LYS B O 1
ATOM 4254 N N . VAL B 1 128 ? -5.549 59.967 141.952 1.00 41.75 120 VAL B N 1
ATOM 4255 C CA . VAL B 1 128 ? -4.098 60.023 141.845 1.00 37.69 120 VAL B CA 1
ATOM 4256 C C . VAL B 1 128 ? -3.739 61.410 141.315 1.00 42.01 120 VAL B C 1
ATOM 4257 O O . VAL B 1 128 ? -4.201 61.799 140.233 1.00 43.09 120 VAL B O 1
ATOM 4261 N N . PRO B 1 129 ? -2.965 62.209 142.047 1.00 43.64 121 PRO B N 1
ATOM 4262 C CA . PRO B 1 129 ? -2.572 63.528 141.534 1.00 45.59 121 PRO B CA 1
ATOM 4263 C C . PRO B 1 129 ? -1.308 63.473 140.687 1.00 53.35 121 PRO B C 1
ATOM 4264 O O . PRO B 1 129 ? -0.328 62.810 141.031 1.00 58.19 121 PRO B O 1
ATOM 4268 N N . ILE B 1 130 ? -1.338 64.198 139.560 1.00 51.82 122 ILE B N 1
ATOM 4269 C CA . ILE B 1 130 ? -0.261 64.202 138.573 1.00 50.31 122 ILE B CA 1
ATOM 4270 C C . ILE B 1 130 ? 0.384 65.578 138.447 1.00 56.21 122 ILE B C 1
ATOM 4271 O O . ILE B 1 130 ? 1.611 65.710 138.516 1.00 53.98 122 ILE B O 1
ATOM 4276 N N . THR B 1 131 ? -0.422 66.613 138.239 1.00 59.47 123 THR B N 1
ATOM 4277 C CA . THR B 1 131 ? 0.151 67.930 138.034 1.00 59.68 123 THR B CA 1
ATOM 4278 C C . THR B 1 131 ? 0.564 68.531 139.371 1.00 63.52 123 THR B C 1
ATOM 4279 O O . THR B 1 131 ? 0.063 68.132 140.424 1.00 60.71 123 THR B O 1
ATOM 4283 N N . PRO B 1 132 ? 1.504 69.480 139.358 1.00 67.71 124 PRO B N 1
ATOM 4284 C CA . PRO B 1 132 ? 1.819 70.200 140.601 1.00 60.45 124 PRO B CA 1
ATOM 4285 C C . PRO B 1 132 ? 0.607 70.863 141.231 1.00 56.99 124 PRO B C 1
ATOM 4286 O O . PRO B 1 132 ? 0.516 70.914 142.465 1.00 54.64 124 PRO B O 1
ATOM 4290 N N . THR B 1 133 ? -0.345 71.342 140.423 1.00 59.49 125 THR B N 1
ATOM 4291 C CA . THR B 1 133 ? -1.573 71.910 140.973 1.00 59.81 125 THR B CA 1
ATOM 4292 C C . THR B 1 133 ? -2.400 70.851 141.684 1.00 60.93 125 THR B C 1
ATOM 4293 O O . THR B 1 133 ? -2.931 71.099 142.773 1.00 66.85 125 THR B O 1
ATOM 4297 N N . GLU B 1 134 ? -2.514 69.658 141.092 1.00 58.58 126 GLU B N 1
ATOM 4298 C CA . GLU B 1 134 ? -3.276 68.594 141.737 1.00 54.83 126 GLU B CA 1
ATOM 4299 C C . GLU B 1 134 ? -2.581 68.124 143.006 1.00 53.34 126 GLU B C 1
ATOM 4300 O O . GLU B 1 134 ? -3.237 67.868 144.025 1.00 50.92 126 GLU B O 1
ATOM 4306 N N . VAL B 1 135 ? -1.252 68.022 142.967 1.00 43.91 127 VAL B N 1
ATOM 4307 C CA . VAL B 1 135 ? -0.510 67.615 144.153 1.00 49.14 127 VAL B CA 1
ATOM 4308 C C . VAL B 1 135 ? -0.631 68.676 145.245 1.00 54.37 127 VAL B C 1
ATOM 4309 O O . VAL B 1 135 ? -0.759 68.355 146.433 1.00 45.90 127 VAL B O 1
ATOM 4313 N N . ALA B 1 136 ? -0.646 69.953 144.857 1.00 55.14 128 ALA B N 1
ATOM 4314 C CA . ALA B 1 136 ? -0.796 71.037 145.819 1.00 57.05 128 ALA B CA 1
ATOM 4315 C C . ALA B 1 136 ? -2.181 71.081 146.455 1.00 52.12 128 ALA B C 1
ATOM 4316 O O . ALA B 1 136 ? -2.361 71.795 147.449 1.00 50.28 128 ALA B O 1
ATOM 4318 N N . LYS B 1 137 ? -3.157 70.344 145.923 1.00 44.04 129 LYS B N 1
ATOM 4319 C CA . LYS B 1 137 ? -4.521 70.403 146.434 1.00 43.11 129 LYS B CA 1
ATOM 4320 C C . LYS B 1 137 ? -5.053 69.043 146.872 1.00 44.29 129 LYS B C 1
ATOM 4321 O O . LYS B 1 137 ? -6.237 68.941 147.220 1.00 46.97 129 LYS B O 1
ATOM 4323 N N . THR B 1 138 ? -4.196 67.990 146.900 1.00 41.10 130 THR B N 1
ATOM 4324 C CA . THR B 1 138 ? -4.712 66.637 147.092 1.00 49.46 130 THR B CA 1
ATOM 4325 C C . THR B 1 138 ? -5.004 66.344 148.566 1.00 55.03 130 THR B C 1
ATOM 4326 O O . THR B 1 138 ? -4.235 66.733 149.453 1.00 55.03 130 THR B O 1
ATOM 4330 N N . PRO B 1 139 ? -6.112 65.652 148.848 1.00 50.65 131 PRO B N 1
ATOM 4331 C CA . PRO B 1 139 ? -6.387 65.223 150.226 1.00 54.44 131 PRO B CA 1
ATOM 4332 C C . PRO B 1 139 ? -5.430 64.159 150.728 1.00 52.52 131 PRO B C 1
ATOM 4333 O O . PRO B 1 139 ? -5.441 63.865 151.929 1.00 50.99 131 PRO B O 1
ATOM 4337 N N . LEU B 1 140 ? -4.611 63.572 149.851 1.00 49.54 132 LEU B N 1
ATOM 4338 C CA . LEU B 1 140 ? -3.639 62.576 150.283 1.00 44.34 132 LEU B CA 1
ATOM 4339 C C . LEU B 1 140 ? -2.564 63.160 151.185 1.00 49.19 132 LEU B C 1
ATOM 4340 O O . LEU B 1 140 ? -1.899 62.404 151.905 1.00 46.52 132 LEU B O 1
ATOM 4345 N N . LEU B 1 141 ? -2.384 64.479 151.170 1.00 45.17 133 LEU B N 1
ATOM 4346 C CA . LEU B 1 141 ? -1.284 65.118 151.868 1.00 45.87 133 LEU B CA 1
ATOM 4347 C C . LEU B 1 141 ? -1.818 66.138 152.856 1.00 44.43 133 LEU B C 1
ATOM 4348 O O . LEU B 1 141 ? -2.883 66.727 152.646 1.00 47.79 133 LEU B O 1
ATOM 4353 N N . GLY B 1 142 ? -1.057 66.344 153.926 1.00 46.68 134 GLY B N 1
ATOM 4354 C CA . GLY B 1 142 ? -1.340 67.380 154.897 1.00 47.62 134 GLY B CA 1
ATOM 4355 C C . GLY B 1 142 ? -1.018 68.770 154.375 1.00 49.18 134 GLY B C 1
ATOM 4356 O O . GLY B 1 142 ? -0.584 68.969 153.239 1.00 71.18 134 GLY B O 1
ATOM 4357 N N . PHE B 1 143 ? -1.270 69.761 155.236 1.00 50.97 135 PHE B N 1
ATOM 4358 C CA . PHE B 1 143 ? -1.159 71.161 154.836 1.00 52.63 135 PHE B CA 1
ATOM 4359 C C . PHE B 1 143 ? 0.246 71.487 154.338 1.00 71.94 135 PHE B C 1
ATOM 4360 O O . PHE B 1 143 ? 0.418 72.095 153.274 1.00 54.74 135 PHE B O 1
ATOM 4368 N N . PHE B 1 144 ? 1.266 71.102 155.108 1.00 73.18 136 PHE B N 1
ATOM 4369 C CA . PHE B 1 144 ? 2.646 71.409 154.749 1.00 71.27 136 PHE B CA 1
ATOM 4370 C C . PHE B 1 144 ? 3.226 70.421 153.746 1.00 56.97 136 PHE B C 1
ATOM 4371 O O . PHE B 1 144 ? 4.063 70.804 152.922 1.00 79.13 136 PHE B O 1
ATOM 4379 N N . GLU B 1 145 ? 2.798 69.161 153.788 1.00 54.60 137 GLU B N 1
ATOM 4380 C CA . GLU B 1 145 ? 3.301 68.193 152.821 1.00 63.36 137 GLU B CA 1
ATOM 4381 C C . GLU B 1 145 ? 2.841 68.528 151.409 1.00 62.92 137 GLU B C 1
ATOM 4382 O O . GLU B 1 145 ? 3.547 68.212 150.443 1.00 64.50 137 GLU B O 1
ATOM 4388 N N . LYS B 1 146 ? 1.660 69.141 151.270 1.00 62.64 138 LYS B N 1
ATOM 4389 C CA . LYS B 1 146 ? 1.222 69.633 149.968 1.00 49.69 138 LYS B CA 1
ATOM 4390 C C . LYS B 1 146 ? 2.294 70.501 149.325 1.00 61.90 138 LYS B C 1
ATOM 4391 O O . LYS B 1 146 ? 2.611 70.343 148.142 1.00 64.20 138 LYS B O 1
ATOM 4397 N N . LEU B 1 147 ? 2.869 71.426 150.101 1.00 59.44 139 LEU B N 1
ATOM 4398 C CA . LEU B 1 147 ? 3.878 72.334 149.560 1.00 64.46 139 LEU B CA 1
ATOM 4399 C C . LEU B 1 147 ? 5.185 71.609 149.256 1.00 61.79 139 LEU B C 1
ATOM 4400 O O . LEU B 1 147 ? 5.823 71.881 148.233 1.00 63.49 139 LEU B O 1
ATOM 4405 N N . LYS B 1 148 ? 5.624 70.712 150.142 1.00 60.04 140 LYS B N 1
ATOM 4406 C CA . LYS B 1 148 ? 6.853 69.976 149.864 1.00 62.27 140 LYS B CA 1
ATOM 4407 C C . LYS B 1 148 ? 6.680 69.085 148.643 1.00 56.45 140 LYS B C 1
ATOM 4408 O O . LYS B 1 148 ? 7.554 69.036 147.771 1.00 57.31 140 LYS B O 1
ATOM 4414 N N . ALA B 1 149 ? 5.536 68.408 148.541 1.00 53.95 141 ALA B N 1
ATOM 4415 C CA . ALA B 1 149 ? 5.298 67.532 147.399 1.00 58.63 141 ALA B CA 1
ATOM 4416 C C . ALA B 1 149 ? 5.082 68.321 146.114 1.00 62.54 141 ALA B C 1
ATOM 4417 O O . ALA B 1 149 ? 5.418 67.834 145.031 1.00 62.06 141 ALA B O 1
ATOM 4419 N N . LYS B 1 150 ? 4.515 69.526 146.207 1.00 60.69 142 LYS B N 1
ATOM 4420 C CA . LYS B 1 150 ? 4.350 70.364 145.022 1.00 56.10 142 LYS B CA 1
ATOM 4421 C C . LYS B 1 150 ? 5.701 70.733 144.421 1.00 62.53 142 LYS B C 1
ATOM 4422 O O . LYS B 1 150 ? 5.896 70.625 143.204 1.00 56.10 142 LYS B O 1
ATOM 4428 N N . LYS B 1 151 ? 6.660 71.132 145.267 1.00 66.95 143 LYS B N 1
ATOM 4429 C CA . LYS B 1 151 ? 7.985 71.497 144.772 1.00 69.48 143 LYS B CA 1
ATOM 4430 C C . LYS B 1 151 ? 8.716 70.288 144.198 1.00 68.40 143 LYS B C 1
ATOM 4431 O O . LYS B 1 151 ? 9.456 70.415 143.216 1.00 70.73 143 LYS B O 1
ATOM 4433 N N . LEU B 1 152 ? 8.533 69.114 144.809 1.00 62.60 144 LEU B N 1
ATOM 4434 C CA . LEU B 1 152 ? 9.190 67.905 144.321 1.00 60.88 144 LEU B CA 1
ATOM 4435 C C . LEU B 1 152 ? 8.666 67.492 142.950 1.00 65.40 144 LEU B C 1
ATOM 4436 O O . LEU B 1 152 ? 9.447 67.183 142.044 1.00 72.41 144 LEU B O 1
ATOM 4441 N N . VAL B 1 153 ? 7.343 67.463 142.782 1.00 64.39 145 VAL B N 1
ATOM 4442 C CA . VAL B 1 153 ? 6.773 66.983 141.527 1.00 61.75 145 VAL B CA 1
ATOM 4443 C C . VAL B 1 153 ? 7.040 67.982 140.403 1.00 68.61 145 VAL B C 1
ATOM 4444 O O . VAL B 1 153 ? 7.308 67.591 139.260 1.00 76.68 145 VAL B O 1
ATOM 4448 N N . SER B 1 154 ? 7.010 69.283 140.710 1.00 61.92 146 SER B N 1
ATOM 4449 C CA . SER B 1 154 ? 7.388 70.272 139.703 1.00 61.28 146 SER B CA 1
ATOM 4450 C C . SER B 1 154 ? 8.806 70.027 139.220 1.00 61.65 146 SER B C 1
ATOM 4451 O O . SER B 1 154 ? 9.076 70.059 138.015 1.00 62.58 146 SER B O 1
ATOM 4454 N N . TYR B 1 155 ? 9.716 69.744 140.152 1.00 58.95 147 TYR B N 1
ATOM 4455 C CA . TYR B 1 155 ? 11.110 69.525 139.796 1.00 61.04 147 TYR B CA 1
ATOM 4456 C C . TYR B 1 155 ? 11.269 68.309 138.891 1.00 68.79 147 TYR B C 1
ATOM 4457 O O . TYR B 1 155 ? 12.074 68.326 137.952 1.00 75.52 147 TYR B O 1
ATOM 4466 N N . LEU B 1 156 ? 10.521 67.238 139.166 1.00 57.36 148 LEU B N 1
ATOM 4467 C CA . LEU B 1 156 ? 10.703 66.012 138.400 1.00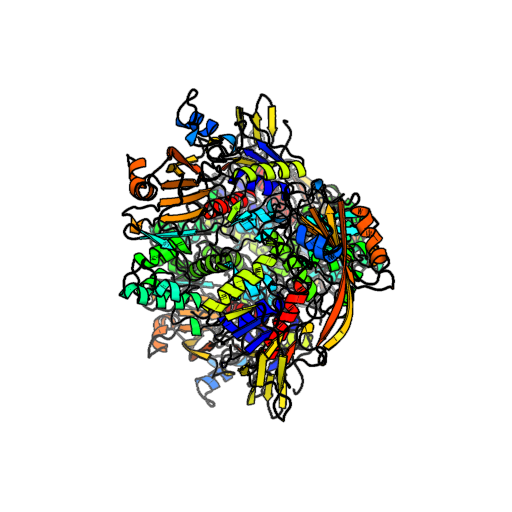 62.26 148 LEU B CA 1
ATOM 4468 C C . LEU B 1 156 ? 10.176 66.149 136.976 1.00 70.02 148 LEU B C 1
ATOM 4469 O O . LEU B 1 156 ? 10.828 65.694 136.028 1.00 77.92 148 LEU B O 1
ATOM 4474 N N . TYR B 1 157 ? 9.017 66.789 136.794 1.00 64.49 149 TYR B N 1
ATOM 4475 C CA . TYR B 1 157 ? 8.490 66.926 135.439 1.00 64.31 149 TYR B CA 1
ATOM 4476 C C . TYR B 1 157 ? 9.247 67.975 134.628 1.00 70.58 149 TYR B C 1
ATOM 4477 O O . TYR B 1 157 ? 9.255 67.899 133.394 1.00 72.72 149 TYR B O 1
ATOM 4486 N N . ASP B 1 158 ? 9.884 68.940 135.285 1.00 74.12 150 ASP B N 1
ATOM 4487 C CA . ASP B 1 158 ? 10.718 69.911 134.594 1.00 80.67 150 ASP B CA 1
ATOM 4488 C C . ASP B 1 158 ? 12.159 69.447 134.467 1.00 88.75 150 ASP B C 1
ATOM 4489 O O . ASP B 1 158 ? 12.972 70.168 133.881 1.00 91.55 150 ASP B O 1
ATOM 4494 N N . TYR B 1 159 ? 12.502 68.285 135.023 1.00 92.40 151 TYR B N 1
ATOM 4495 C CA . TYR B 1 159 ? 13.872 67.804 134.931 1.00 91.95 151 TYR B CA 1
ATOM 4496 C C . TYR B 1 159 ? 14.172 67.348 133.510 1.00 91.95 151 TYR B C 1
ATOM 4497 O O . TYR B 1 159 ? 13.428 66.553 132.929 1.00 86.34 151 TYR B O 1
ATOM 4506 N N . ASP B 1 160 ? 15.266 67.864 132.952 1.00 99.59 152 ASP B N 1
ATOM 4507 C CA . ASP B 1 160 ? 15.792 67.441 131.659 1.00 100.36 152 ASP B CA 1
ATOM 4508 C C . ASP B 1 160 ? 17.267 67.117 131.847 1.00 100.76 152 ASP B C 1
ATOM 4509 O O . ASP B 1 160 ? 18.039 67.975 132.289 1.00 97.68 152 ASP B O 1
ATOM 4514 N N . GLN B 1 161 ? 17.650 65.877 131.530 1.00 101.07 153 GLN B N 1
ATOM 4515 C CA . GLN B 1 161 ? 19.034 65.453 131.731 1.00 101.10 153 GLN B CA 1
ATOM 4516 C C . GLN B 1 161 ? 19.999 66.259 130.867 1.00 102.83 153 GLN B C 1
ATOM 4517 O O . GLN B 1 161 ? 21.101 66.600 131.312 1.00 109.30 153 GLN B O 1
ATOM 4523 N N . ASN B 1 162 ? 19.604 66.584 129.636 1.00 98.22 154 ASN B N 1
ATOM 4524 C CA . ASN B 1 162 ? 20.476 67.347 128.752 1.00 101.06 154 ASN B CA 1
ATOM 4525 C C . ASN B 1 162 ? 20.454 68.841 129.050 1.00 104.63 154 ASN B C 1
ATOM 4526 O O . ASN B 1 162 ? 21.267 69.577 128.483 1.00 104.07 154 ASN B O 1
ATOM 4528 N N . ASN B 1 163 ? 19.558 69.298 129.927 1.00 108.13 155 ASN B N 1
ATOM 4529 C CA . ASN B 1 163 ? 19.444 70.707 130.297 1.00 113.86 155 ASN B CA 1
ATOM 4530 C C . ASN B 1 163 ? 19.920 70.899 131.732 1.00 117.23 155 ASN B C 1
ATOM 4531 O O . ASN B 1 163 ? 19.213 70.502 132.672 1.00 119.64 155 ASN B O 1
ATOM 4536 N N . PRO B 1 164 ? 21.101 71.487 131.956 1.00 115.74 156 PRO B N 1
ATOM 4537 C CA . PRO B 1 164 ? 21.616 71.611 133.332 1.00 111.66 156 PRO B CA 1
ATOM 4538 C C . PRO B 1 164 ? 20.871 72.615 134.206 1.00 105.25 156 PRO B C 1
ATOM 4539 O O . PRO B 1 164 ? 21.025 72.564 135.435 1.00 100.30 156 PRO B O 1
ATOM 4543 N N . LYS B 1 165 ? 20.090 73.532 133.627 1.00 102.63 157 LYS B N 1
ATOM 4544 C CA . LYS B 1 165 ? 19.357 74.495 134.446 1.00 101.80 157 LYS B CA 1
ATOM 4545 C C . LYS B 1 165 ? 18.325 73.811 135.335 1.00 100.02 157 LYS B C 1
ATOM 4546 O O . LYS B 1 165 ? 18.034 74.296 136.435 1.00 98.94 157 LYS B O 1
ATOM 4548 N N . THR B 1 166 ? 17.772 72.686 134.883 1.00 95.61 158 THR B N 1
ATOM 4549 C CA . THR B 1 166 ? 16.732 71.966 135.605 1.00 93.06 158 THR B CA 1
ATOM 4550 C C . THR B 1 166 ? 17.269 71.015 136.665 1.00 90.64 158 THR B C 1
ATOM 4551 O O . THR B 1 166 ? 16.467 70.369 137.348 1.00 87.60 158 THR B O 1
ATOM 4555 N N . HIS B 1 167 ? 18.591 70.871 136.786 1.00 91.28 159 HIS B N 1
ATOM 4556 C CA . HIS B 1 167 ? 19.147 69.924 137.745 1.00 90.57 159 HIS B CA 1
ATOM 4557 C C . HIS B 1 167 ? 18.993 70.417 139.180 1.00 97.03 159 HIS B C 1
ATOM 4558 O O . HIS B 1 167 ? 18.638 69.637 140.071 1.00 100.54 159 HIS B O 1
ATOM 4565 N N . GLN B 1 168 ? 19.229 71.709 139.416 1.00 100.49 160 GLN B N 1
ATOM 4566 C CA . GLN B 1 168 ? 19.093 72.319 140.742 1.00 105.51 160 GLN B CA 1
ATOM 4567 C C . GLN B 1 168 ? 19.840 71.517 141.813 1.00 106.92 160 GLN B C 1
ATOM 4568 O O . GLN B 1 168 ? 19.320 71.240 142.896 1.00 110.20 160 GLN B O 1
ATOM 4570 N N . GLY B 1 169 ? 21.077 71.141 141.499 1.00 103.72 161 GLY B N 1
ATOM 4571 C CA . GLY B 1 169 ? 21.943 70.483 142.457 1.00 104.61 161 GLY B CA 1
ATOM 4572 C C . GLY B 1 169 ? 21.866 68.971 142.515 1.00 103.19 161 GLY B C 1
ATOM 4573 O O . GLY B 1 169 ? 22.492 68.374 143.400 1.00 107.78 161 GLY B O 1
ATOM 4574 N N . PHE B 1 170 ? 21.132 68.331 141.608 1.00 94.35 162 PHE B N 1
ATOM 4575 C CA . PHE B 1 170 ? 21.029 66.878 141.558 1.00 88.59 162 PHE B CA 1
ATOM 4576 C C . PHE B 1 170 ? 21.292 66.389 140.145 1.00 87.85 162 PHE B C 1
ATOM 4577 O O . PHE B 1 170 ? 20.886 67.031 139.172 1.00 86.73 162 PHE B O 1
ATOM 4585 N N . ASP B 1 171 ? 21.973 65.252 140.037 1.00 92.90 163 ASP B N 1
ATOM 4586 C CA . ASP B 1 171 ? 22.162 64.559 138.764 1.00 95.86 163 ASP B CA 1
ATOM 4587 C C . ASP B 1 171 ? 21.416 63.233 138.847 1.00 89.51 163 ASP B C 1
ATOM 4588 O O . ASP B 1 171 ? 21.940 62.246 139.374 1.00 89.62 163 ASP B O 1
ATOM 4593 N N . CYS B 1 172 ? 20.187 63.222 138.330 1.00 84.36 164 CYS B N 1
ATOM 4594 C CA . CYS B 1 172 ? 19.294 62.078 138.465 1.00 83.86 164 CYS B CA 1
ATOM 4595 C C . CYS B 1 172 ? 19.738 60.863 137.657 1.00 88.20 164 CYS B C 1
ATOM 4596 O O . CYS B 1 172 ? 19.202 59.772 137.875 1.00 88.62 164 CYS B O 1
ATOM 4599 N N . SER B 1 173 ? 20.684 61.022 136.726 1.00 91.96 165 SER B N 1
ATOM 4600 C CA . SER B 1 173 ? 21.254 59.863 136.042 1.00 87.88 165 SER B CA 1
ATOM 4601 C C . SER B 1 173 ? 22.108 59.017 136.978 1.00 83.16 165 SER B C 1
ATOM 4602 O O . SER B 1 173 ? 22.258 57.810 136.757 1.00 77.83 165 SER B O 1
ATOM 4605 N N . LYS B 1 174 ? 22.686 59.627 138.008 1.00 85.22 166 LYS B N 1
ATOM 4606 C CA . LYS B 1 174 ? 23.500 58.919 138.987 1.00 85.95 166 LYS B CA 1
ATOM 4607 C C . LYS B 1 174 ? 22.867 58.882 140.368 1.00 90.72 166 LYS B C 1
ATOM 4608 O O . LYS B 1 174 ? 22.922 57.849 141.038 1.00 95.46 166 LYS B O 1
ATOM 4610 N N . ASP B 1 175 ? 22.254 59.978 140.805 1.00 87.37 167 ASP B N 1
ATOM 4611 C CA . ASP B 1 175 ? 21.636 60.024 142.122 1.00 87.48 167 ASP B CA 1
ATOM 4612 C C . ASP B 1 175 ? 20.372 59.168 142.158 1.00 82.09 167 ASP B C 1
ATOM 4613 O O . ASP B 1 175 ? 19.677 59.002 141.152 1.00 82.67 167 ASP B O 1
ATOM 4618 N N . THR B 1 176 ? 20.078 58.621 143.331 1.00 78.09 168 THR B N 1
ATOM 4619 C CA . THR B 1 176 ? 18.864 57.846 143.539 1.00 73.60 168 THR B CA 1
ATOM 4620 C C . THR B 1 176 ? 17.780 58.716 144.174 1.00 73.62 168 THR B C 1
ATOM 4621 O O . THR B 1 176 ? 18.018 59.850 144.596 1.00 76.49 168 THR B O 1
ATOM 4625 N N . MET B 1 177 ? 16.567 58.161 144.235 1.00 70.64 169 MET B N 1
ATOM 4626 C CA . MET B 1 177 ? 15.414 58.934 144.688 1.00 70.43 169 MET B CA 1
ATOM 4627 C C . MET B 1 177 ? 15.444 59.225 146.186 1.00 69.55 169 MET B C 1
ATOM 4628 O O . MET B 1 177 ? 14.886 60.237 146.621 1.00 69.07 169 MET B O 1
ATOM 4633 N N . ASP B 1 178 ? 16.070 58.362 146.991 1.00 72.33 170 ASP B N 1
ATOM 4634 C CA . ASP B 1 178 ? 16.051 58.563 148.440 1.00 72.64 170 ASP B CA 1
ATOM 4635 C C . ASP B 1 178 ? 16.701 59.886 148.829 1.00 72.04 170 ASP B C 1
ATOM 4636 O O . ASP B 1 178 ? 16.249 60.558 149.764 1.00 74.03 170 ASP B O 1
ATOM 4641 N N . LYS B 1 179 ? 17.766 60.276 148.127 1.00 75.93 171 LYS B N 1
ATOM 4642 C CA . LYS B 1 179 ? 18.398 61.559 148.413 1.00 80.60 171 LYS B CA 1
ATOM 4643 C C . LYS B 1 179 ? 17.478 62.716 148.038 1.00 81.10 171 LYS B C 1
ATOM 4644 O O . LYS B 1 179 ? 17.441 63.739 148.732 1.00 82.41 171 LYS B O 1
ATOM 4646 N N . ILE B 1 180 ? 16.719 62.568 146.949 1.00 76.68 172 ILE B N 1
ATOM 4647 C CA . ILE B 1 180 ? 15.782 63.616 146.549 1.00 75.44 172 ILE B CA 1
ATOM 4648 C C . ILE B 1 180 ? 14.579 63.653 147.486 1.00 76.82 172 ILE B C 1
ATOM 4649 O O . ILE B 1 180 ? 14.068 64.731 147.818 1.00 79.35 172 ILE B O 1
ATOM 4654 N N . TYR B 1 181 ? 14.103 62.481 147.919 1.00 76.37 173 TYR B N 1
ATOM 4655 C CA . TYR B 1 181 ? 12.989 62.429 148.864 1.00 71.07 173 TYR B CA 1
ATOM 4656 C C . TYR B 1 181 ? 13.330 63.154 150.162 1.00 69.25 173 TYR B C 1
ATOM 4657 O O . TYR B 1 181 ? 12.575 64.021 150.616 1.00 68.44 173 TYR B O 1
ATOM 4666 N N . LYS B 1 182 ? 14.469 62.809 150.776 1.00 70.00 174 LYS B N 1
ATOM 4667 C CA . LYS B 1 182 ? 14.855 63.448 152.031 1.00 74.86 174 LYS B CA 1
ATOM 4668 C C . LYS B 1 182 ? 15.126 64.938 151.845 1.00 78.47 174 LYS B C 1
ATOM 4669 O O . LYS B 1 182 ? 14.908 65.725 152.773 1.00 86.34 174 LYS B O 1
ATOM 4671 N N . TYR B 1 183 ? 15.585 65.347 150.657 1.00 75.34 175 TYR B N 1
ATOM 4672 C CA . TYR B 1 183 ? 15.868 66.760 150.421 1.00 79.40 175 TYR B CA 1
ATOM 4673 C C . TYR B 1 183 ? 14.603 67.607 150.463 1.00 80.14 175 TYR B C 1
ATOM 4674 O O . TYR B 1 183 ? 14.598 68.691 151.057 1.00 86.43 175 TYR B O 1
ATOM 4683 N N . TYR B 1 184 ? 13.523 67.133 149.849 1.00 75.83 176 TYR B N 1
ATOM 4684 C CA . TYR B 1 184 ? 12.271 67.872 149.885 1.00 73.75 176 TYR B CA 1
ATOM 4685 C C . TYR B 1 184 ? 11.470 67.574 151.141 1.00 78.39 176 TYR B C 1
ATOM 4686 O O . TYR B 1 184 ? 10.431 68.205 151.356 1.00 80.02 176 TYR B O 1
ATOM 4695 N N . GLY B 1 185 ? 11.925 66.629 151.960 1.00 76.70 177 GLY B N 1
ATOM 4696 C CA . GLY B 1 185 ? 11.277 66.352 153.227 1.00 73.21 177 GLY B CA 1
ATOM 4697 C C . GLY B 1 185 ? 9.896 65.760 153.103 1.00 68.20 177 GLY B C 1
ATOM 4698 O O . GLY B 1 185 ? 9.033 66.034 153.943 1.00 69.88 177 GLY B O 1
ATOM 4699 N N . VAL B 1 186 ? 9.664 64.941 152.084 1.00 66.14 178 VAL B N 1
ATOM 4700 C CA . VAL B 1 186 ? 8.369 64.295 151.919 1.00 66.66 178 VAL B CA 1
ATOM 4701 C C . VAL B 1 186 ? 8.320 63.026 152.765 1.00 64.17 178 VAL B C 1
ATOM 4702 O O . VAL B 1 186 ? 9.345 62.445 153.127 1.00 69.40 178 VAL B O 1
ATOM 4706 N N . SER B 1 187 ? 7.107 62.612 153.115 1.00 60.45 179 SER B N 1
ATOM 4707 C CA . SER B 1 187 ? 6.893 61.422 153.921 1.00 61.56 179 SER B CA 1
ATOM 4708 C C . SER B 1 187 ? 6.327 60.286 153.064 1.00 60.27 179 SER B C 1
ATOM 4709 O O . SER B 1 187 ? 6.297 60.355 151.826 1.00 49.34 179 SER B O 1
ATOM 4712 N N . GLU B 1 188 ? 5.880 59.221 153.737 1.00 67.86 180 GLU B N 1
ATOM 4713 C CA . GLU B 1 188 ? 5.274 58.096 153.034 1.00 66.21 180 GLU B CA 1
ATOM 4714 C C . GLU B 1 188 ? 3.996 58.512 152.319 1.00 63.56 180 GLU B C 1
ATOM 4715 O O . GLU B 1 188 ? 3.615 57.890 151.321 1.00 62.16 180 GLU B O 1
ATOM 4721 N N . ASP B 1 189 ? 3.320 59.554 152.816 1.00 45.01 181 ASP B N 1
ATOM 4722 C CA . ASP B 1 189 ? 2.099 60.016 152.171 1.00 49.31 181 ASP B CA 1
ATOM 4723 C C . ASP B 1 189 ? 2.365 60.446 150.734 1.00 48.57 181 ASP B C 1
ATOM 4724 O O . ASP B 1 189 ? 1.501 60.289 149.865 1.00 53.70 181 ASP B O 1
ATOM 4729 N N . THR B 1 190 ? 3.550 60.988 150.466 1.00 48.89 182 THR B N 1
ATOM 4730 C CA . THR B 1 190 ? 3.939 61.377 149.116 1.00 48.27 182 THR B CA 1
ATOM 4731 C C . THR B 1 190 ? 4.517 60.205 148.332 1.00 49.10 182 THR B C 1
ATOM 4732 O O . THR B 1 190 ? 4.091 59.939 147.205 1.00 41.21 182 THR B O 1
ATOM 4736 N N . THR B 1 191 ? 5.453 59.469 148.936 1.00 56.02 183 THR B N 1
ATOM 4737 C CA . THR B 1 191 ? 6.156 58.422 148.205 1.00 55.92 183 THR B CA 1
ATOM 4738 C C . THR B 1 191 ? 5.224 57.294 147.797 1.00 51.64 183 THR B C 1
ATOM 4739 O O . THR B 1 191 ? 5.481 56.614 146.798 1.00 58.08 183 THR B O 1
ATOM 4743 N N . ASP B 1 192 ? 4.134 57.096 148.534 1.00 42.46 184 ASP B N 1
ATOM 4744 C CA . ASP B 1 192 ? 3.209 56.023 148.199 1.00 45.42 184 ASP B CA 1
ATOM 4745 C C . ASP B 1 192 ? 2.540 56.278 146.855 1.00 48.51 184 ASP B C 1
ATOM 4746 O O . ASP B 1 192 ? 2.766 55.544 145.885 1.00 49.30 184 ASP B O 1
ATOM 4751 N N . PHE B 1 193 ? 1.750 57.349 146.758 1.00 43.83 185 PHE B N 1
ATOM 4752 C CA . PHE B 1 193 ? 1.042 57.583 145.506 1.00 46.11 185 PHE B CA 1
ATOM 4753 C C . PHE B 1 193 ? 2.018 57.836 144.365 1.00 44.23 185 PHE B C 1
ATOM 4754 O O . PHE B 1 193 ? 1.766 57.424 143.228 1.00 45.05 185 PHE B O 1
ATOM 4762 N N . LEU B 1 194 ? 3.148 58.478 144.655 1.00 41.97 186 LEU B N 1
ATOM 4763 C CA . LEU B 1 194 ? 4.120 58.784 143.611 1.00 46.65 186 LEU B CA 1
ATOM 4764 C C . LEU B 1 194 ? 4.814 57.522 143.108 1.00 48.06 186 LEU B C 1
ATOM 4765 O O . LEU B 1 194 ? 4.879 57.277 141.896 1.00 44.68 186 LEU B O 1
ATOM 4770 N N . GLY B 1 195 ? 5.345 56.716 144.024 1.00 48.44 187 GLY B N 1
ATOM 4771 C CA . GLY B 1 195 ? 6.082 55.524 143.664 1.00 46.10 187 GLY B CA 1
ATOM 4772 C C . GLY B 1 195 ? 5.200 54.351 143.288 1.00 44.46 187 GLY B C 1
ATOM 4773 O O . GLY B 1 195 ? 5.528 53.576 142.381 1.00 43.78 187 GLY B O 1
ATOM 4774 N N . HIS B 1 196 ? 4.080 54.193 143.985 1.00 36.26 188 HIS B N 1
ATOM 4775 C CA . HIS B 1 196 ? 3.249 53.018 143.766 1.00 41.80 188 HIS B CA 1
ATOM 4776 C C . HIS B 1 196 ? 2.117 53.267 142.781 1.00 49.74 188 HIS B C 1
ATOM 4777 O O . HIS B 1 196 ? 1.819 52.394 141.960 1.00 60.23 188 HIS B O 1
ATOM 4784 N N . ALA B 1 197 ? 1.483 54.438 142.827 1.00 44.82 189 ALA B N 1
ATOM 4785 C CA . ALA B 1 197 ? 0.347 54.683 141.947 1.00 38.71 189 ALA B CA 1
ATOM 4786 C C . ALA B 1 197 ? 0.729 55.386 140.649 1.00 37.29 189 ALA B C 1
ATOM 4787 O O . ALA B 1 197 ? 0.048 55.190 139.637 1.00 42.89 189 ALA B O 1
ATOM 4789 N N . VAL B 1 198 ? 1.805 56.169 140.628 1.00 39.21 190 VAL B N 1
ATOM 4790 C CA . VAL B 1 198 ? 2.249 56.853 139.405 1.00 47.05 190 VAL B CA 1
ATOM 4791 C C . VAL B 1 198 ? 3.379 56.099 138.717 1.00 51.30 190 VAL B C 1
ATOM 4792 O O . VAL B 1 198 ? 3.298 55.802 137.527 1.00 53.00 190 VAL B O 1
ATOM 4796 N N . ALA B 1 199 ? 4.462 55.810 139.439 1.00 55.74 191 ALA B N 1
ATOM 4797 C CA . ALA B 1 199 ? 5.596 55.113 138.842 1.00 49.37 191 ALA B CA 1
ATOM 4798 C C . ALA B 1 199 ? 5.408 53.597 138.792 1.00 52.16 191 ALA B C 1
ATOM 4799 O O . ALA B 1 199 ? 6.184 52.917 138.110 1.00 58.10 191 ALA B O 1
ATOM 4801 N N . LEU B 1 200 ? 4.414 53.059 139.503 1.00 47.64 192 LEU B N 1
ATOM 4802 C CA . LEU B 1 200 ? 4.020 51.646 139.449 1.00 45.22 192 LEU B CA 1
ATOM 4803 C C . LEU B 1 200 ? 5.068 50.707 140.057 1.00 50.90 192 LEU B C 1
ATOM 4804 O O . LEU B 1 200 ? 5.152 49.540 139.673 1.00 53.13 192 LEU B O 1
ATOM 4809 N N . TYR B 1 201 ? 5.857 51.181 141.017 1.00 49.69 193 TYR B N 1
ATOM 4810 C CA . TYR B 1 201 ? 6.686 50.278 141.800 1.00 41.18 193 TYR B CA 1
ATOM 4811 C C . TYR B 1 201 ? 5.817 49.533 142.802 1.00 47.69 193 TYR B C 1
ATOM 4812 O O . TYR B 1 201 ? 4.758 50.015 143.220 1.00 39.48 193 TYR B O 1
ATOM 4821 N N . THR B 1 202 ? 6.257 48.331 143.163 1.00 48.50 194 THR B N 1
ATOM 4822 C CA . THR B 1 202 ? 5.512 47.504 144.095 1.00 40.48 194 THR B CA 1
ATOM 4823 C C . THR B 1 202 ? 6.068 47.561 145.508 1.00 40.68 194 THR B C 1
ATOM 4824 O O . THR B 1 202 ? 5.400 47.099 146.439 1.00 40.18 194 THR B O 1
ATOM 4828 N N . ASP B 1 203 ? 7.271 48.095 145.688 1.00 45.75 195 ASP B N 1
ATOM 4829 C CA . ASP B 1 203 ? 7.798 48.388 147.014 1.00 49.08 195 ASP B CA 1
ATOM 4830 C C . ASP B 1 203 ? 8.747 49.572 146.893 1.00 53.73 195 ASP B C 1
ATOM 4831 O O . ASP B 1 203 ? 9.000 50.079 145.798 1.00 59.57 195 ASP B O 1
ATOM 4836 N N . ASP B 1 204 ? 9.296 49.995 148.027 1.00 59.79 196 ASP B N 1
ATOM 4837 C CA . ASP B 1 204 ? 10.143 51.178 148.076 1.00 59.06 196 ASP B CA 1
ATOM 4838 C C . ASP B 1 204 ? 11.632 50.865 147.937 1.00 60.09 196 ASP B C 1
ATOM 4839 O O . ASP B 1 204 ? 12.460 51.739 148.211 1.00 68.31 196 ASP B O 1
ATOM 4844 N N . SER B 1 205 ? 11.997 49.652 147.519 1.00 54.55 197 SER B N 1
ATOM 4845 C CA . SER B 1 205 ? 13.415 49.345 147.366 1.00 55.90 197 SER B CA 1
ATOM 4846 C C . SER B 1 205 ? 14.055 50.125 146.228 1.00 64.01 197 SER B C 1
ATOM 4847 O O . SER B 1 205 ? 15.276 50.305 146.233 1.00 76.02 197 SER B O 1
ATOM 4850 N N . TYR B 1 206 ? 13.260 50.608 145.268 1.00 58.55 198 TYR B N 1
ATOM 4851 C CA . TYR B 1 206 ? 13.802 51.410 144.174 1.00 56.27 198 TYR B CA 1
ATOM 4852 C C . TYR B 1 206 ? 14.472 52.680 144.675 1.00 58.29 198 TYR B C 1
ATOM 4853 O O . TYR B 1 206 ? 15.309 53.250 143.964 1.00 57.15 198 TYR B O 1
ATOM 4862 N N . MET B 1 207 ? 14.113 53.140 145.876 1.00 54.91 199 MET B N 1
ATOM 4863 C CA . MET B 1 207 ? 14.614 54.410 146.384 1.00 56.26 199 MET B CA 1
ATOM 4864 C C . MET B 1 207 ? 16.130 54.424 146.520 1.00 63.67 199 MET B C 1
ATOM 4865 O O . MET B 1 207 ? 16.726 55.504 146.552 1.00 64.18 199 MET B O 1
ATOM 4870 N N . THR B 1 208 ? 16.767 53.255 146.585 1.00 65.05 200 THR B N 1
ATOM 4871 C CA . THR B 1 208 ? 18.210 53.166 146.742 1.00 68.59 200 THR B CA 1
ATOM 4872 C C . THR B 1 208 ? 18.914 52.405 145.629 1.00 75.02 200 THR B C 1
ATOM 4873 O O . THR B 1 208 ? 20.142 52.497 145.526 1.00 81.73 200 THR B O 1
ATOM 4877 N N . THR B 1 209 ? 18.183 51.682 144.785 1.00 77.41 201 THR B N 1
ATOM 4878 C CA . THR B 1 209 ? 18.779 50.756 143.835 1.00 77.89 201 THR B CA 1
ATOM 4879 C C . THR B 1 209 ? 18.764 51.224 142.385 1.00 79.19 201 THR B C 1
ATOM 4880 O O . THR B 1 209 ? 19.443 50.610 141.554 1.00 83.74 201 THR B O 1
ATOM 4884 N N . VAL B 1 210 ? 18.017 52.271 142.050 1.00 71.32 202 VAL B N 1
ATOM 4885 C CA . VAL B 1 210 ? 17.905 52.712 140.661 1.00 63.06 202 VAL B CA 1
ATOM 4886 C C . VAL B 1 210 ? 18.127 54.216 140.572 1.00 70.82 202 VAL B C 1
ATOM 4887 O O . VAL B 1 210 ? 17.828 54.948 141.527 1.00 80.17 202 VAL B O 1
ATOM 4891 N N . PRO B 1 211 ? 18.677 54.717 139.469 1.00 71.39 203 PRO B N 1
ATOM 4892 C CA . PRO B 1 211 ? 18.832 56.167 139.324 1.00 73.51 203 PRO B CA 1
ATOM 4893 C C . PRO B 1 211 ? 17.477 56.856 139.320 1.00 67.13 203 PRO B C 1
ATOM 4894 O O . PRO B 1 211 ? 16.470 56.295 138.880 1.00 63.93 203 PRO B O 1
ATOM 4898 N N . ALA B 1 212 ? 17.464 58.084 139.847 1.00 66.33 204 ALA B N 1
ATOM 4899 C CA . ALA B 1 212 ? 16.231 58.861 139.912 1.00 65.38 204 ALA B CA 1
ATOM 4900 C C . ALA B 1 212 ? 15.616 59.057 138.533 1.00 71.63 204 ALA B C 1
ATOM 4901 O O . ALA B 1 212 ? 14.389 59.165 138.409 1.00 70.54 204 ALA B O 1
ATOM 4903 N N . LEU B 1 213 ? 16.449 59.095 137.491 1.00 75.13 205 LEU B N 1
ATOM 4904 C CA . LEU B 1 213 ? 15.946 59.266 136.133 1.00 72.96 205 LEU B CA 1
ATOM 4905 C C . LEU B 1 213 ? 15.063 58.097 135.711 1.00 67.69 205 LEU B C 1
ATOM 4906 O O . LEU B 1 213 ? 14.146 58.272 134.900 1.00 63.88 205 LEU B O 1
ATOM 4911 N N . GLU B 1 214 ? 15.319 56.901 136.247 1.00 68.36 206 GLU B N 1
ATOM 4912 C CA . GLU B 1 214 ? 14.430 55.774 135.981 1.00 68.81 206 GLU B CA 1
ATOM 4913 C C . GLU B 1 214 ? 13.047 56.027 136.558 1.00 65.61 206 GLU B C 1
ATOM 4914 O O . GLU B 1 214 ? 12.033 55.688 135.937 1.00 63.99 206 GLU B O 1
ATOM 4920 N N . VAL B 1 215 ? 12.986 56.607 137.756 1.00 69.18 207 VAL B N 1
ATOM 4921 C CA . VAL B 1 215 ? 11.702 56.981 138.340 1.00 64.80 207 VAL B CA 1
ATOM 4922 C C . VAL B 1 215 ? 11.023 58.059 137.499 1.00 62.60 207 VAL B C 1
ATOM 4923 O O . VAL B 1 215 ? 9.805 58.022 137.278 1.00 56.24 207 VAL B O 1
ATOM 4927 N N . ILE B 1 216 ? 11.801 59.041 137.026 1.00 48.74 208 ILE B N 1
ATOM 4928 C CA . ILE B 1 216 ? 11.243 60.132 136.229 1.00 50.57 208 ILE B CA 1
ATOM 4929 C C . ILE B 1 216 ? 10.646 59.608 134.927 1.00 57.54 208 ILE B C 1
ATOM 4930 O O . ILE B 1 216 ? 9.576 60.056 134.494 1.00 61.78 208 ILE B O 1
ATOM 4935 N N . GLU B 1 217 ? 11.317 58.646 134.286 1.00 57.26 209 GLU B N 1
ATOM 4936 C CA . GLU B 1 217 ? 10.788 58.087 133.046 1.00 52.57 209 GLU B CA 1
ATOM 4937 C C . GLU B 1 217 ? 9.423 57.448 133.273 1.00 46.60 209 GLU B C 1
ATOM 4938 O O . GLU B 1 217 ? 8.523 57.563 132.431 1.00 43.54 209 GLU B O 1
ATOM 4940 N N . ARG B 1 218 ? 9.245 56.787 134.418 1.00 51.98 210 ARG B N 1
ATOM 4941 C CA . ARG B 1 218 ? 7.958 56.170 134.731 1.00 49.48 210 ARG B CA 1
ATOM 4942 C C . ARG B 1 218 ? 6.869 57.223 134.917 1.00 52.57 210 ARG B C 1
ATOM 4943 O O . ARG B 1 218 ? 5.728 57.025 134.481 1.00 54.24 210 ARG B O 1
ATOM 4951 N N . MET B 1 219 ? 7.196 58.351 135.563 1.00 51.94 211 MET B N 1
ATOM 4952 C CA . MET B 1 219 ? 6.214 59.425 135.708 1.00 47.45 211 MET B CA 1
ATOM 4953 C C . MET B 1 219 ? 5.850 60.030 134.355 1.00 46.12 211 MET B C 1
ATOM 4954 O O . MET B 1 219 ? 4.680 60.352 134.104 1.00 42.88 211 MET B O 1
ATOM 4959 N N . ARG B 1 220 ? 6.832 60.177 133.464 1.00 47.38 212 ARG B N 1
ATOM 4960 C CA . ARG B 1 220 ? 6.539 60.695 132.132 1.00 51.11 212 ARG B CA 1
ATOM 4961 C C . ARG B 1 220 ? 5.649 59.730 131.353 1.00 49.54 212 ARG B C 1
ATOM 4962 O O . ARG B 1 220 ? 4.729 60.160 130.646 1.00 50.26 212 ARG B O 1
ATOM 4964 N N . LEU B 1 221 ? 5.895 58.420 131.490 1.00 42.83 213 LEU B N 1
ATOM 4965 C CA . LEU B 1 221 ? 5.041 57.430 130.838 1.00 41.12 213 LEU B CA 1
ATOM 4966 C C . LEU B 1 221 ? 3.596 57.563 131.302 1.00 44.38 213 LEU B C 1
ATOM 4967 O O . LEU B 1 221 ? 2.662 57.447 130.497 1.00 53.05 213 LEU B O 1
ATOM 4972 N N . TYR B 1 222 ? 3.391 57.801 132.598 1.00 39.49 214 TYR B N 1
ATOM 4973 C CA . TYR B 1 222 ? 2.043 58.012 133.109 1.00 33.93 214 TYR B CA 1
ATOM 4974 C C . TYR B 1 222 ? 1.407 59.249 132.475 1.00 45.50 214 TYR B C 1
ATOM 4975 O O . TYR B 1 222 ? 0.262 59.201 132.011 1.00 46.00 214 TYR B O 1
ATOM 4984 N N . GLU B 1 223 ? 2.135 60.375 132.443 1.00 42.86 215 GLU B N 1
ATOM 4985 C CA . GLU B 1 223 ? 1.564 61.578 131.843 1.00 44.01 215 GLU B CA 1
ATOM 4986 C C . GLU B 1 223 ? 1.333 61.382 130.350 1.00 42.04 215 GLU B C 1
ATOM 4987 O O . GLU B 1 223 ? 0.290 61.783 129.824 1.00 45.53 215 GLU B O 1
ATOM 4989 N N . ASP B 1 224 ? 2.271 60.723 129.664 1.00 41.73 216 ASP B N 1
ATOM 4990 C CA . ASP B 1 224 ? 2.120 60.485 128.230 1.00 44.02 216 ASP B CA 1
ATOM 4991 C C . ASP B 1 224 ? 0.915 59.600 127.940 1.00 46.33 216 ASP B C 1
ATOM 4992 O O . ASP B 1 224 ? 0.123 59.889 127.036 1.00 51.84 216 ASP B O 1
ATOM 4997 N N . SER B 1 225 ? 0.764 58.511 128.700 1.00 41.71 217 SER B N 1
ATOM 4998 C CA . SER B 1 225 ? -0.379 57.624 128.506 1.00 39.19 217 SER B CA 1
ATOM 4999 C C . SER B 1 225 ? -1.693 58.357 128.768 1.00 42.42 217 SER B C 1
ATOM 5000 O O . SER B 1 225 ? -2.672 58.181 128.032 1.00 47.48 217 SER B O 1
ATOM 5003 N N . LEU B 1 226 ? -1.728 59.197 129.807 1.00 44.91 218 LEU B N 1
ATOM 5004 C CA . LEU B 1 226 ? -2.926 59.978 130.110 1.00 41.21 218 LEU B CA 1
ATOM 5005 C C . LEU B 1 226 ? -3.233 60.972 128.993 1.00 43.00 218 LEU B C 1
ATOM 5006 O O . LEU B 1 226 ? -4.400 61.230 128.677 1.00 37.32 218 LEU B O 1
ATOM 5011 N N . ASN B 1 227 ? -2.196 61.551 128.394 1.00 40.22 219 ASN B N 1
ATOM 5012 C CA . ASN B 1 227 ? -2.380 62.522 127.328 1.00 47.93 219 ASN B CA 1
ATOM 5013 C C . ASN B 1 227 ? -2.875 61.900 126.025 1.00 54.40 219 ASN B C 1
ATOM 5014 O O . ASN B 1 227 ? -3.281 62.644 125.124 1.00 62.12 219 ASN B O 1
ATOM 5019 N N . MET B 1 228 ? -2.846 60.573 125.887 1.00 53.21 220 MET B N 1
ATOM 5020 C CA . MET B 1 228 ? -3.196 59.975 124.602 1.00 54.14 220 MET B CA 1
ATOM 5021 C C . MET B 1 228 ? -4.697 60.014 124.333 1.00 52.70 220 MET B C 1
ATOM 5022 O O . MET B 1 228 ? -5.126 60.393 123.236 1.00 50.63 220 MET B O 1
ATOM 5027 N N . TYR B 1 229 ? -5.511 59.581 125.298 1.00 47.19 221 TYR B N 1
ATOM 5028 C CA . TYR B 1 229 ? -6.958 59.587 125.133 1.00 53.78 221 TYR B CA 1
ATOM 5029 C C . TYR B 1 229 ? -7.695 60.413 126.177 1.00 61.10 221 TYR B C 1
ATOM 5030 O O . TYR B 1 229 ? -8.783 60.926 125.879 1.00 62.38 221 TYR B O 1
ATOM 5039 N N . GLY B 1 230 ? -7.097 60.625 127.345 1.00 54.18 222 GLY B N 1
ATOM 5040 C CA . GLY B 1 230 ? -7.680 61.383 128.431 1.00 36.68 222 GLY B CA 1
ATOM 5041 C C . GLY B 1 230 ? -8.163 60.478 129.554 1.00 45.74 222 GLY B C 1
ATOM 5042 O O . GLY B 1 230 ? -8.088 59.249 129.491 1.00 49.36 222 GLY B O 1
ATOM 5043 N N . LYS B 1 231 ? -8.606 61.132 130.632 1.00 46.19 223 LYS B N 1
ATOM 5044 C CA . LYS B 1 231 ? -9.192 60.529 131.829 1.00 40.00 223 LYS B CA 1
ATOM 5045 C C . LYS B 1 231 ? -8.253 59.691 132.696 1.00 49.15 223 LYS B C 1
ATOM 5046 O O . LYS B 1 231 ? -8.250 59.855 133.921 1.00 50.91 223 LYS B O 1
ATOM 5052 N N . SER B 1 232 ? -7.459 58.801 132.108 1.00 44.67 224 SER B N 1
ATOM 5053 C CA . SER B 1 232 ? -6.551 57.967 132.890 1.00 34.04 224 SER B CA 1
ATOM 5054 C C . SER B 1 232 ? -5.471 57.448 131.954 1.00 37.96 224 SER B C 1
ATOM 5055 O O . SER B 1 232 ? -5.615 57.526 130.726 1.00 42.43 224 SER B O 1
ATOM 5058 N N . PRO B 1 233 ? -4.376 56.904 132.493 1.00 36.60 225 PRO B N 1
ATOM 5059 C CA . PRO B 1 233 ? -3.330 56.361 131.617 1.00 39.99 225 PRO B CA 1
ATOM 5060 C C . PRO B 1 233 ? -3.597 54.946 131.130 1.00 35.04 225 PRO B C 1
ATOM 5061 O O . PRO B 1 233 ? -2.794 54.411 130.359 1.00 28.87 225 PRO B O 1
ATOM 5065 N N . TYR B 1 234 ? -4.716 54.349 131.516 1.00 35.57 226 TYR B N 1
ATOM 5066 C CA . TYR B 1 234 ? -4.958 52.928 131.317 1.00 38.04 226 TYR B CA 1
ATOM 5067 C C . TYR B 1 234 ? -5.974 52.663 130.213 1.00 34.17 226 TYR B C 1
ATOM 5068 O O . TYR B 1 234 ? -7.002 53.343 130.128 1.00 36.77 226 TYR B O 1
ATOM 5077 N N . VAL B 1 235 ? -5.708 51.637 129.403 1.00 32.73 227 VAL B N 1
ATOM 5078 C CA . VAL B 1 235 ? -6.691 51.094 128.470 1.00 31.71 227 VAL B CA 1
ATOM 5079 C C . VAL B 1 235 ? -6.880 49.609 128.777 1.00 31.60 227 VAL B C 1
ATOM 5080 O O . VAL B 1 235 ? -6.121 49.004 129.535 1.00 33.40 227 VAL B O 1
ATOM 5084 N N . TYR B 1 236 ? -7.936 49.038 128.194 1.00 25.47 228 TYR B N 1
ATOM 5085 C CA . TYR B 1 236 ? -8.363 47.669 128.420 1.00 27.64 228 TYR B CA 1
ATOM 5086 C C . TYR B 1 236 ? -9.130 47.264 127.176 1.00 25.46 228 TYR B C 1
ATOM 5087 O O . TYR B 1 236 ? -9.845 48.100 126.609 1.00 31.53 228 TYR B O 1
ATOM 5096 N N . PRO B 1 237 ? -9.014 46.018 126.723 1.00 29.24 229 PRO B N 1
ATOM 5097 C CA . PRO B 1 237 ? -9.687 45.647 125.477 1.00 27.98 229 PRO B CA 1
ATOM 5098 C C . PRO B 1 237 ? -11.179 45.507 125.702 1.00 28.64 229 PRO B C 1
ATOM 5099 O O . PRO B 1 237 ? -11.628 45.068 126.765 1.00 30.89 229 PRO B O 1
ATOM 5103 N N . MET B 1 238 ? -11.943 45.926 124.701 1.00 27.50 230 MET B N 1
ATOM 5104 C CA . MET B 1 238 ? -13.368 45.646 124.672 1.00 33.49 230 MET B CA 1
ATOM 5105 C C . MET B 1 238 ? -13.568 44.138 124.673 1.00 34.83 230 MET B C 1
ATOM 5106 O O . MET B 1 238 ? -12.897 43.416 123.929 1.00 33.35 230 MET B O 1
ATOM 5111 N N . TYR B 1 239 ? -14.475 43.667 125.530 1.00 33.92 231 TYR B N 1
ATOM 5112 C CA . TYR B 1 239 ? -14.757 42.263 125.830 1.00 33.75 231 TYR B CA 1
ATOM 5113 C C . TYR B 1 239 ? -13.653 41.617 126.667 1.00 34.56 231 TYR B C 1
ATOM 5114 O O . TYR B 1 239 ? -13.726 40.412 126.938 1.00 30.58 231 TYR B O 1
ATOM 5123 N N . GLY B 1 240 ? -12.641 42.377 127.100 1.00 31.95 232 GLY B N 1
ATOM 5124 C CA . GLY B 1 240 ? -11.664 41.871 128.042 1.00 32.62 232 GLY B CA 1
ATOM 5125 C C . GLY B 1 240 ? -10.475 41.215 127.370 1.00 35.05 232 GLY B C 1
ATOM 5126 O O . GLY B 1 240 ? -10.384 41.096 126.143 1.00 35.29 232 GLY B O 1
ATOM 5127 N N . LEU B 1 241 ? -9.558 40.736 128.217 1.00 33.29 233 LEU B N 1
ATOM 5128 C CA . LEU B 1 241 ? -8.292 40.180 127.743 1.00 29.55 233 LEU B CA 1
ATOM 5129 C C . LEU B 1 241 ? -8.467 38.936 126.885 1.00 30.35 233 LEU B C 1
ATOM 5130 O O . LEU B 1 241 ? -7.521 38.549 126.187 1.00 31.98 233 LEU B O 1
ATOM 5135 N N . GLY B 1 242 ? -9.650 38.313 126.904 1.00 35.14 234 GLY B N 1
ATOM 5136 C CA . GLY B 1 242 ? -9.934 37.163 126.055 1.00 28.99 234 GLY B CA 1
ATOM 5137 C C . GLY B 1 242 ? -9.857 37.439 124.559 1.00 30.35 234 GLY B C 1
ATOM 5138 O O . GLY B 1 242 ? -9.861 36.488 123.769 1.00 35.68 234 GLY B O 1
ATOM 5139 N N . GLU B 1 243 ? -9.833 38.704 124.148 1.00 32.60 235 GLU B N 1
ATOM 5140 C CA . GLU B 1 243 ? -9.655 39.001 122.730 1.00 37.83 235 GLU B CA 1
ATOM 5141 C C . GLU B 1 243 ? -8.216 38.788 122.283 1.00 34.41 235 GLU B C 1
ATOM 5142 O O . GLU B 1 243 ? -7.971 38.564 121.094 1.00 42.73 235 GLU B O 1
ATOM 5148 N N . LEU B 1 244 ? -7.258 38.887 123.206 1.00 33.22 236 LEU B N 1
ATOM 5149 C CA . LEU B 1 244 ? -5.850 38.784 122.829 1.00 42.78 236 LEU B CA 1
ATOM 5150 C C . LEU B 1 244 ? -5.483 37.410 122.287 1.00 48.32 236 LEU B C 1
ATOM 5151 O O . LEU B 1 244 ? -4.834 37.347 121.227 1.00 46.41 236 LEU B O 1
ATOM 5156 N N . PRO B 1 245 ? -5.841 36.291 122.932 1.00 47.87 237 PRO B N 1
ATOM 5157 C CA . PRO B 1 245 ? -5.541 34.989 122.311 1.00 47.64 237 PRO B CA 1
ATOM 5158 C C . PRO B 1 245 ? -6.222 34.820 120.971 1.00 47.87 237 PRO B C 1
ATOM 5159 O O . PRO B 1 245 ? -5.710 34.095 120.107 1.00 49.78 237 PRO B O 1
ATOM 5163 N N . GLN B 1 246 ? -7.374 35.470 120.782 1.00 50.40 238 GLN B N 1
ATOM 5164 C CA . GLN B 1 246 ? -8.106 35.376 119.523 1.00 47.00 238 GLN B CA 1
ATOM 5165 C C . GLN B 1 246 ? -7.348 36.055 118.386 1.00 43.33 238 GLN B C 1
ATOM 5166 O O . GLN B 1 246 ? -7.212 35.492 117.295 1.00 47.36 238 GLN B O 1
ATOM 5172 N N . VAL B 1 247 ? -6.850 37.273 118.618 1.00 43.70 239 VAL B N 1
ATOM 5173 C CA . VAL B 1 247 ? -6.131 37.979 117.559 1.00 48.43 239 VAL B CA 1
ATOM 5174 C C . VAL B 1 247 ? -4.776 37.329 117.294 1.00 45.35 239 VAL B C 1
ATOM 5175 O O . VAL B 1 247 ? -4.316 37.276 116.148 1.00 47.25 239 VAL B O 1
ATOM 5179 N N . PHE B 1 248 ? -4.118 36.814 118.338 1.00 48.19 240 PHE B N 1
ATOM 5180 C CA . PHE B 1 248 ? -2.826 36.159 118.144 1.00 50.30 240 PHE B CA 1
ATOM 5181 C C . PHE B 1 248 ? -2.965 34.815 117.445 1.00 43.15 240 PHE B C 1
ATOM 5182 O O . PHE B 1 248 ? -2.054 34.402 116.720 1.00 37.32 240 PHE B O 1
ATOM 5190 N N . ALA B 1 249 ? -4.082 34.118 117.652 1.00 44.72 241 ALA B N 1
ATOM 5191 C CA . ALA B 1 249 ? -4.329 32.901 116.884 1.00 49.74 241 ALA B CA 1
ATOM 5192 C C . ALA B 1 249 ? -4.531 33.215 115.407 1.00 49.53 241 ALA B C 1
ATOM 5193 O O . ALA B 1 249 ? -4.125 32.432 114.538 1.00 57.41 241 ALA B O 1
ATOM 5195 N N . ARG B 1 250 ? -5.173 34.346 115.102 1.00 41.35 242 ARG B N 1
ATOM 5196 C CA . ARG B 1 250 ? -5.297 34.770 113.711 1.00 49.90 242 ARG B CA 1
ATOM 5197 C C . ARG B 1 250 ? -3.951 35.204 113.150 1.00 53.47 242 ARG B C 1
ATOM 5198 O O . ARG B 1 250 ? -3.643 34.930 111.984 1.00 56.73 242 ARG B O 1
ATOM 5200 N N . LEU B 1 251 ? -3.129 35.874 113.965 1.00 48.55 243 LEU B N 1
ATOM 5201 C CA . LEU B 1 251 ? -1.794 36.253 113.512 1.00 50.03 243 LEU B CA 1
ATOM 5202 C C . LEU B 1 251 ? -0.969 35.020 113.160 1.00 56.14 243 LEU B C 1
ATOM 5203 O O . LEU B 1 251 ? -0.256 35.007 112.151 1.00 63.80 243 LEU B O 1
ATOM 5208 N N . CYS B 1 252 ? -1.068 33.967 113.977 1.00 56.28 244 CYS B N 1
ATOM 5209 C CA . CYS B 1 252 ? -0.368 32.720 113.684 1.00 58.12 244 CYS B CA 1
ATOM 5210 C C . CYS B 1 252 ? -0.838 32.130 112.357 1.00 57.40 244 CYS B C 1
ATOM 5211 O O . CYS B 1 252 ? -0.027 31.623 111.572 1.00 56.02 244 CYS B O 1
ATOM 5214 N N . ALA B 1 253 ? -2.147 32.197 112.087 1.00 58.68 245 ALA B N 1
ATOM 5215 C CA . ALA B 1 253 ? -2.677 31.673 110.829 1.00 60.71 245 ALA B CA 1
ATOM 5216 C C . ALA B 1 253 ? -2.145 32.456 109.634 1.00 70.51 245 ALA B C 1
ATOM 5217 O O . ALA B 1 253 ? -1.850 31.872 108.584 1.00 77.90 245 ALA B O 1
ATOM 5219 N N . VAL B 1 254 ? -2.017 33.780 109.773 1.00 68.61 246 VAL B N 1
ATOM 5220 C CA . VAL B 1 254 ? -1.480 34.599 108.688 1.00 62.75 246 VAL B CA 1
ATOM 5221 C C . VAL B 1 254 ? -0.094 34.114 108.290 1.00 62.24 246 VAL B C 1
ATOM 5222 O O . VAL B 1 254 ? 0.286 34.184 107.116 1.00 63.44 246 VAL B O 1
ATOM 5226 N N . TYR B 1 255 ? 0.678 33.601 109.250 1.00 65.64 247 TYR B N 1
ATOM 5227 C CA . TYR B 1 255 ? 2.019 33.101 108.990 1.00 64.88 247 TYR B CA 1
ATOM 5228 C C . TYR B 1 255 ? 2.057 31.586 108.830 1.00 65.17 247 TYR B C 1
ATOM 5229 O O . TYR B 1 255 ? 3.108 30.975 109.034 1.00 58.46 247 TYR B O 1
ATOM 5238 N N . GLY B 1 256 ? 0.926 30.970 108.486 1.00 72.74 248 GLY B N 1
ATOM 5239 C CA . GLY B 1 256 ? 0.881 29.574 108.109 1.00 80.57 248 GLY B CA 1
ATOM 5240 C C . GLY B 1 256 ? 0.716 28.584 109.243 1.00 86.93 248 GLY B C 1
ATOM 5241 O O . GLY B 1 256 ? 0.406 27.416 108.975 1.00 85.03 248 GLY B O 1
ATOM 5242 N N . GLY B 1 257 ? 0.885 29.009 110.497 1.00 91.86 249 GLY B N 1
ATOM 5243 C CA . GLY B 1 257 ? 0.756 28.105 111.619 1.00 90.64 249 GLY B CA 1
ATOM 5244 C C . GLY B 1 257 ? -0.684 27.938 112.062 1.00 90.67 249 GLY B C 1
ATOM 5245 O O . GLY B 1 257 ? -1.612 28.566 111.549 1.00 88.79 249 GLY B O 1
ATOM 5246 N N . THR B 1 258 ? -0.871 27.071 113.054 1.00 90.61 250 THR B N 1
ATOM 5247 C CA . THR B 1 258 ? -2.190 26.875 113.636 1.00 86.34 250 THR B CA 1
ATOM 5248 C C . THR B 1 258 ? -2.068 26.715 115.143 1.00 83.12 250 THR B C 1
ATOM 5249 O O . THR B 1 258 ? -1.144 26.063 115.638 1.00 78.60 250 THR B O 1
ATOM 5251 N N . TYR B 1 259 ? -3.007 27.327 115.861 1.00 81.22 251 TYR B N 1
ATOM 5252 C CA . TYR B 1 259 ? -3.126 27.149 117.300 1.00 77.42 251 TYR B CA 1
ATOM 5253 C C . TYR B 1 259 ? -3.913 25.870 117.549 1.00 81.20 251 TYR B C 1
ATOM 5254 O O . TYR B 1 259 ? -5.096 25.788 117.198 1.00 90.40 251 TYR B O 1
ATOM 5263 N N . MET B 1 260 ? -3.271 24.877 118.158 1.00 71.38 252 MET B N 1
ATOM 5264 C CA . MET B 1 260 ? -3.917 23.603 118.449 1.00 59.75 252 MET B CA 1
ATOM 5265 C C . MET B 1 260 ? -4.365 23.608 119.905 1.00 51.25 252 MET B C 1
ATOM 5266 O O . MET B 1 260 ? -3.540 23.571 120.824 1.00 50.22 252 MET B O 1
ATOM 5271 N N . LEU B 1 261 ? -5.673 23.660 120.103 1.00 45.70 253 LEU B N 1
ATOM 5272 C CA . LEU B 1 261 ? -6.284 23.552 121.414 1.00 44.13 253 LEU B CA 1
ATOM 5273 C C . LEU B 1 261 ? -6.626 22.088 121.687 1.00 44.76 253 LEU B C 1
ATOM 5274 O O . LEU B 1 261 ? -6.639 21.249 120.781 1.00 48.48 253 LEU B O 1
ATOM 5279 N N . ASP B 1 262 ? -6.859 21.781 122.964 1.00 42.03 254 ASP B N 1
ATOM 5280 C CA . ASP B 1 262 ? -7.278 20.446 123.391 1.00 46.55 254 ASP B CA 1
ATOM 5281 C C . ASP B 1 262 ? -6.261 19.368 123.010 1.00 48.34 254 ASP B C 1
ATOM 5282 O O . ASP B 1 262 ? -6.635 18.245 122.674 1.00 55.04 254 ASP B O 1
ATOM 5287 N N . LYS B 1 263 ? -4.970 19.693 123.046 1.00 55.10 255 LYS B N 1
ATOM 5288 C CA . LYS B 1 263 ? -3.903 18.745 122.725 1.00 57.17 255 LYS B CA 1
ATOM 5289 C C . LYS B 1 263 ? -3.036 18.542 123.964 1.00 56.44 255 LYS B C 1
ATOM 5290 O O . LYS B 1 263 ? -2.244 19.420 124.320 1.00 58.68 255 LYS B O 1
ATOM 5292 N N . LYS B 1 264 ? -3.178 17.390 124.619 1.00 62.27 256 LYS B N 1
ATOM 5293 C CA . LYS B 1 264 ? -2.380 17.115 125.807 1.00 61.82 256 LYS B CA 1
ATOM 5294 C C . LYS B 1 264 ? -0.940 16.804 125.418 1.00 62.71 256 LYS B C 1
ATOM 5295 O O . LYS B 1 264 ? -0.679 16.127 124.418 1.00 55.68 256 LYS B O 1
ATOM 5297 N N . VAL B 1 265 ? -0.003 17.288 126.228 1.00 67.40 257 VAL B N 1
ATOM 5298 C CA . VAL B 1 265 ? 1.425 17.102 125.993 1.00 65.04 257 VAL B CA 1
ATOM 5299 C C . VAL B 1 265 ? 1.888 15.923 126.831 1.00 61.75 257 VAL B C 1
ATOM 5300 O O . VAL B 1 265 ? 1.947 16.014 128.061 1.00 64.13 257 VAL B O 1
ATOM 5304 N N . ASP B 1 266 ? 2.257 14.827 126.166 1.00 62.49 258 ASP B N 1
ATOM 5305 C CA . ASP B 1 266 ? 2.675 13.630 126.889 1.00 65.72 258 ASP B CA 1
ATOM 5306 C C . ASP B 1 266 ? 4.025 13.842 127.564 1.00 70.59 258 ASP B C 1
ATOM 5307 O O . ASP B 1 266 ? 4.165 13.636 128.775 1.00 70.58 258 ASP B O 1
ATOM 5312 N N . ARG B 1 267 ? 5.027 14.273 126.802 1.00 74.60 259 ARG B N 1
ATOM 5313 C CA . ARG B 1 267 ? 6.364 14.444 127.348 1.00 74.62 259 ARG B CA 1
ATOM 5314 C C . ARG B 1 267 ? 7.128 15.460 126.515 1.00 66.96 259 ARG B C 1
ATOM 5315 O O . ARG B 1 267 ? 6.866 15.633 125.320 1.00 66.44 259 ARG B O 1
ATOM 5317 N N . ILE B 1 268 ? 8.091 16.107 127.155 1.00 58.59 260 ILE B N 1
ATOM 5318 C CA . ILE B 1 268 ? 9.093 16.892 126.452 1.00 47.28 260 ILE B CA 1
ATOM 5319 C C . ILE B 1 268 ? 10.259 15.959 126.173 1.00 51.26 260 ILE B C 1
ATOM 5320 O O . ILE B 1 268 ? 10.708 15.233 127.067 1.00 60.81 260 ILE B O 1
ATOM 5325 N N . VAL B 1 269 ? 10.762 15.980 124.945 1.00 45.59 261 VAL B N 1
ATOM 5326 C CA . VAL B 1 269 ? 11.807 15.059 124.519 1.00 47.58 261 VAL B CA 1
ATOM 5327 C C . VAL B 1 269 ? 13.131 15.806 124.544 1.00 53.76 261 VAL B C 1
ATOM 5328 O O . VAL B 1 269 ? 13.269 16.866 123.921 1.00 54.11 261 VAL B O 1
ATOM 5332 N N . TYR B 1 270 ? 14.096 15.265 125.281 1.00 57.53 262 TYR B N 1
ATOM 5333 C CA . TYR B 1 270 ? 15.423 15.844 125.410 1.00 56.11 262 TYR B CA 1
ATOM 5334 C C . TYR B 1 270 ? 16.469 14.882 124.866 1.00 62.87 262 TYR B C 1
ATOM 5335 O O . TYR B 1 270 ? 16.240 13.674 124.778 1.00 71.86 262 TYR B O 1
ATOM 5344 N N . ASP B 1 271 ? 17.624 15.433 124.489 1.00 61.69 263 ASP B N 1
ATOM 5345 C CA . ASP B 1 271 ? 18.745 14.610 124.065 1.00 63.08 263 ASP B CA 1
ATOM 5346 C C . ASP B 1 271 ? 19.580 14.229 125.292 1.00 65.70 263 ASP B C 1
ATOM 5347 O O . ASP B 1 271 ? 19.214 14.512 126.435 1.00 65.75 263 ASP B O 1
ATOM 5352 N N . ASP B 1 272 ? 20.708 13.557 125.062 1.00 74.63 264 ASP B N 1
ATOM 5353 C CA . ASP B 1 272 ? 21.539 13.117 126.179 1.00 81.65 264 ASP B CA 1
ATOM 5354 C C . ASP B 1 272 ? 22.189 14.289 126.905 1.00 78.95 264 ASP B C 1
ATOM 5355 O O . ASP B 1 272 ? 22.511 14.177 128.093 1.00 84.78 264 ASP B O 1
ATOM 5360 N N . ASN B 1 273 ? 22.402 15.407 126.218 1.00 72.82 265 ASN B N 1
ATOM 5361 C CA . ASN B 1 273 ? 22.941 16.601 126.857 1.00 73.71 265 ASN B CA 1
ATOM 5362 C C . ASN B 1 273 ? 21.881 17.394 127.609 1.00 68.74 265 ASN B C 1
ATOM 5363 O O . ASN B 1 273 ? 22.206 18.430 128.198 1.00 68.99 265 ASN B O 1
ATOM 5368 N N . GLY B 1 274 ? 20.628 16.950 127.579 1.00 65.85 266 GLY B N 1
ATOM 5369 C CA . GLY B 1 274 ? 19.554 17.637 128.256 1.00 51.26 266 GLY B CA 1
ATOM 5370 C C . GLY B 1 274 ? 18.878 18.725 127.457 1.00 53.76 266 GLY B C 1
ATOM 5371 O O . GLY B 1 274 ? 18.007 19.411 128.000 1.00 53.99 266 GLY B O 1
ATOM 5372 N N . HIS B 1 275 ? 19.233 18.902 126.186 1.00 52.99 267 HIS B N 1
ATOM 5373 C CA . HIS B 1 275 ? 18.638 19.950 125.370 1.00 56.54 267 HIS B CA 1
ATOM 5374 C C . HIS B 1 275 ? 17.380 19.429 124.684 1.00 57.94 267 HIS B C 1
ATOM 5375 O O . HIS B 1 275 ? 17.297 18.258 124.298 1.00 57.27 267 HIS B O 1
ATOM 5382 N N . VAL B 1 276 ? 16.399 20.318 124.527 1.00 47.52 268 VAL B N 1
ATOM 5383 C CA . VAL B 1 276 ? 15.126 19.915 123.946 1.00 54.38 268 VAL B CA 1
ATOM 5384 C C . VAL B 1 276 ? 15.313 19.555 122.475 1.00 58.21 268 VAL B C 1
ATOM 5385 O O . VAL B 1 276 ? 16.077 20.198 121.739 1.00 59.84 268 VAL B O 1
ATOM 5389 N N . VAL B 1 277 ? 14.623 18.501 122.047 1.00 55.09 269 VAL B N 1
ATOM 5390 C CA . VAL B 1 277 ? 14.608 18.116 120.639 1.00 57.24 269 VAL B CA 1
ATOM 5391 C C . VAL B 1 277 ? 13.205 17.945 120.081 1.00 56.48 269 VAL B C 1
ATOM 5392 O O . VAL B 1 277 ? 13.042 17.928 118.849 1.00 60.85 269 VAL B O 1
ATOM 5396 N N . GLY B 1 278 ? 12.172 17.804 120.912 1.00 53.77 270 GLY B N 1
ATOM 5397 C CA . GLY B 1 278 ? 10.813 17.635 120.423 1.00 54.95 270 GLY B CA 1
ATOM 5398 C C . GLY B 1 278 ? 9.803 17.674 121.551 1.00 58.69 270 GLY B C 1
ATOM 5399 O O . GLY B 1 278 ? 10.151 17.662 122.734 1.00 66.32 270 GLY B O 1
ATOM 5400 N N . VAL B 1 279 ? 8.530 17.738 121.164 1.00 54.87 271 VAL B N 1
ATOM 5401 C CA . VAL B 1 279 ? 7.415 17.624 122.094 1.00 55.45 271 VAL B CA 1
ATOM 5402 C C . VAL B 1 279 ? 6.525 16.490 121.610 1.00 59.43 271 VAL B C 1
ATOM 5403 O O . VAL B 1 279 ? 6.213 16.408 120.417 1.00 55.26 271 VAL B O 1
ATOM 5407 N N . GLU B 1 280 ? 6.097 15.631 122.533 1.00 67.15 272 GLU B N 1
ATOM 5408 C CA . GLU B 1 280 ? 5.354 14.420 122.200 1.00 71.18 272 GLU B CA 1
ATOM 5409 C C . GLU B 1 280 ? 3.898 14.579 122.607 1.00 72.09 272 GLU B C 1
ATOM 5410 O O . GLU B 1 280 ? 3.604 14.928 123.754 1.00 69.12 272 GLU B O 1
ATOM 5412 N N . SER B 1 281 ? 2.990 14.327 121.666 1.00 78.38 273 SER B N 1
ATOM 5413 C CA . SER B 1 281 ? 1.557 14.429 121.924 1.00 82.94 273 SER B CA 1
ATOM 5414 C C . SER B 1 281 ? 0.839 13.351 121.132 1.00 88.16 273 SER B C 1
ATOM 5415 O O . SER B 1 281 ? 0.968 13.294 119.905 1.00 87.16 273 SER B O 1
ATOM 5418 N N . GLY B 1 282 ? 0.084 12.508 121.831 1.00 89.20 274 GLY B N 1
ATOM 5419 C CA . GLY B 1 282 ? -0.673 11.452 121.178 1.00 88.09 274 GLY B CA 1
ATOM 5420 C C . GLY B 1 282 ? 0.180 10.501 120.369 1.00 90.67 274 GLY B C 1
ATOM 5421 O O . GLY B 1 282 ? -0.175 10.165 119.233 1.00 95.42 274 GLY B O 1
ATOM 5422 N N . GLY B 1 283 ? 1.304 10.061 120.926 1.00 87.98 275 GLY B N 1
ATOM 5423 C CA . GLY B 1 283 ? 2.191 9.139 120.244 1.00 85.78 275 GLY B CA 1
ATOM 5424 C C . GLY B 1 283 ? 2.989 9.717 119.096 1.00 87.30 275 GLY B C 1
ATOM 5425 O O . GLY B 1 283 ? 3.829 9.007 118.533 1.00 95.61 275 GLY B O 1
ATOM 5426 N N . GLU B 1 284 ? 2.781 10.982 118.744 1.00 84.36 276 GLU B N 1
ATOM 5427 C CA . GLU B 1 284 ? 3.554 11.655 117.712 1.00 78.86 276 GLU B CA 1
ATOM 5428 C C . GLU B 1 284 ? 4.466 12.687 118.364 1.00 75.07 276 GLU B C 1
ATOM 5429 O O . GLU B 1 284 ? 4.133 13.269 119.400 1.00 73.44 276 GLU B O 1
ATOM 5431 N N . VAL B 1 285 ? 5.623 12.905 117.753 1.00 75.88 277 VAL B N 1
ATOM 5432 C CA . VAL B 1 285 ? 6.628 13.824 118.269 1.00 74.17 277 VAL B CA 1
ATOM 5433 C C . VAL B 1 285 ? 6.878 14.891 117.215 1.00 70.52 277 VAL B C 1
ATOM 5434 O O . VAL B 1 285 ? 7.105 14.575 116.039 1.00 64.69 277 VAL B O 1
ATOM 5438 N N . ALA B 1 286 ? 6.815 16.151 117.636 1.00 65.86 278 ALA B N 1
ATOM 5439 C CA . ALA B 1 286 ? 7.112 17.289 116.778 1.00 67.47 278 ALA B CA 1
ATOM 5440 C C . ALA B 1 286 ? 8.501 17.814 117.119 1.00 62.37 278 ALA B C 1
ATOM 5441 O O . ALA B 1 286 ? 8.720 18.317 118.225 1.00 59.13 278 ALA B O 1
ATOM 5443 N N . LYS B 1 287 ? 9.428 17.714 116.166 1.00 62.24 279 LYS B N 1
ATOM 5444 C CA . LYS B 1 287 ? 10.794 18.169 116.399 1.00 63.25 279 LYS B CA 1
ATOM 5445 C C . LYS B 1 287 ? 10.859 19.693 116.471 1.00 60.82 279 LYS B C 1
ATOM 5446 O O . LYS B 1 287 ? 10.127 20.401 115.772 1.00 61.51 279 LYS B O 1
ATOM 5448 N N . CYS B 1 288 ? 11.741 20.199 117.331 1.00 59.22 280 CYS B N 1
ATOM 5449 C CA . CYS B 1 288 ? 11.913 21.636 117.493 1.00 56.29 280 CYS B CA 1
ATOM 5450 C C . CYS B 1 288 ? 13.301 21.921 118.053 1.00 54.39 280 CYS B C 1
ATOM 5451 O O . CYS B 1 288 ? 13.938 21.057 118.661 1.00 47.68 280 CYS B O 1
ATOM 5454 N N . LYS B 1 289 ? 13.778 23.139 117.803 1.00 56.13 281 LYS B N 1
ATOM 5455 C CA . LYS B 1 289 ? 15.038 23.587 118.379 1.00 59.75 281 LYS B CA 1
ATOM 5456 C C . LYS B 1 289 ? 14.863 24.211 119.758 1.00 52.18 281 LYS B C 1
ATOM 5457 O O . LYS B 1 289 ? 15.821 24.240 120.538 1.00 55.89 281 LYS B O 1
ATOM 5459 N N . MET B 1 290 ? 13.674 24.724 120.064 1.00 49.49 282 MET B N 1
ATOM 5460 C CA . MET B 1 290 ? 13.385 25.359 121.343 1.00 51.03 282 MET B CA 1
ATOM 5461 C C . MET B 1 290 ? 11.937 25.101 121.716 1.00 47.98 282 MET B C 1
ATOM 5462 O O . MET B 1 290 ? 11.094 24.837 120.856 1.00 51.10 282 MET B O 1
ATOM 5467 N N . VAL B 1 291 ? 11.646 25.226 123.009 1.00 44.62 283 VAL B N 1
ATOM 5468 C CA . VAL B 1 291 ? 10.279 25.162 123.510 1.00 47.83 283 VAL B CA 1
ATOM 5469 C C . VAL B 1 291 ? 10.043 26.323 124.472 1.00 50.17 283 VAL B C 1
ATOM 5470 O O . VAL B 1 291 ? 10.946 26.724 125.217 1.00 44.93 283 VAL B O 1
ATOM 5474 N N . VAL B 1 292 ? 8.833 26.883 124.422 1.00 51.29 284 VAL B N 1
ATOM 5475 C CA . VAL B 1 292 ? 8.420 28.022 125.230 1.00 34.15 284 VAL B CA 1
ATOM 5476 C C . VAL B 1 292 ? 7.084 27.685 125.876 1.00 45.79 284 VAL B C 1
ATOM 5477 O O . VAL B 1 292 ? 6.171 27.203 125.199 1.00 49.33 284 VAL B O 1
ATOM 5481 N N . GLY B 1 293 ? 6.952 27.964 127.169 1.00 41.84 285 GLY B N 1
ATOM 5482 C CA . GLY B 1 293 ? 5.701 27.641 127.834 1.00 36.28 285 GLY B CA 1
ATOM 5483 C C . GLY B 1 293 ? 5.648 28.209 129.233 1.00 38.93 285 GLY B C 1
ATOM 5484 O O . GLY B 1 293 ? 6.642 28.713 129.762 1.00 43.72 285 GLY B O 1
ATOM 5485 N N . ASP B 1 294 ? 4.444 28.113 129.834 1.00 37.33 286 ASP B N 1
ATOM 5486 C CA . ASP B 1 294 ? 4.220 28.566 131.199 1.00 41.18 286 ASP B CA 1
ATOM 5487 C C . ASP B 1 294 ? 4.581 27.461 132.184 1.00 39.01 286 ASP B C 1
ATOM 5488 O O . ASP B 1 294 ? 4.698 26.294 131.803 1.00 43.03 286 ASP B O 1
ATOM 5493 N N . PRO B 1 295 ? 4.777 27.803 133.461 1.00 38.38 287 PRO B N 1
ATOM 5494 C CA . PRO B 1 295 ? 5.308 26.815 134.419 1.00 32.12 287 PRO B CA 1
ATOM 5495 C C . PRO B 1 295 ? 4.578 25.474 134.459 1.00 33.58 287 PRO B C 1
ATOM 5496 O O . PRO B 1 295 ? 5.217 24.453 134.734 1.00 32.59 287 PRO B O 1
ATOM 5500 N N . SER B 1 296 ? 3.276 25.426 134.170 1.00 33.26 288 SER B N 1
ATOM 5501 C CA . SER B 1 296 ? 2.533 24.175 134.323 1.00 35.66 288 SER B CA 1
ATOM 5502 C C . SER B 1 296 ? 3.020 23.063 133.388 1.00 44.11 288 SER B C 1
ATOM 5503 O O . SER B 1 296 ? 2.735 21.888 133.644 1.00 43.84 288 SER B O 1
ATOM 5506 N N . TYR B 1 297 ? 3.714 23.401 132.299 1.00 41.67 289 TYR B N 1
ATOM 5507 C CA . TYR B 1 297 ? 4.197 22.406 131.351 1.00 40.53 289 TYR B CA 1
ATOM 5508 C C . TYR B 1 297 ? 5.571 21.854 131.718 1.00 41.63 289 TYR B C 1
ATOM 5509 O O . TYR B 1 297 ? 5.991 20.848 131.138 1.00 35.77 289 TYR B O 1
ATOM 5518 N N . PHE B 1 298 ? 6.284 22.494 132.646 1.00 43.69 290 PHE B N 1
ATOM 5519 C CA . PHE B 1 298 ? 7.623 22.079 133.067 1.00 42.62 290 PHE B CA 1
ATOM 5520 C C . PHE B 1 298 ? 7.739 22.114 134.587 1.00 48.68 290 PHE B C 1
ATOM 5521 O O . PHE B 1 298 ? 8.533 22.884 135.142 1.00 48.84 290 PHE B O 1
ATOM 5529 N N . PRO B 1 299 ? 6.990 21.262 135.290 1.00 49.05 291 PRO B N 1
ATOM 5530 C CA . PRO B 1 299 ? 7.034 21.301 136.759 1.00 40.85 291 PRO B CA 1
ATOM 5531 C C . PRO B 1 299 ? 8.421 21.060 137.332 1.00 42.32 291 PRO B C 1
ATOM 5532 O O . PRO B 1 299 ? 8.771 21.639 138.369 1.00 48.52 291 PRO B O 1
ATOM 5536 N N . GLU B 1 300 ? 9.232 20.236 136.677 1.00 44.09 292 GLU B N 1
ATOM 5537 C CA . GLU B 1 300 ? 10.550 19.891 137.194 1.00 50.81 292 GLU B CA 1
ATOM 5538 C C . GLU B 1 300 ? 11.584 20.979 136.958 1.00 53.39 292 GLU B C 1
ATOM 5539 O O . GLU B 1 300 ? 12.716 20.841 137.434 1.00 52.94 292 GLU B O 1
ATOM 5545 N N . LYS B 1 301 ? 11.233 22.044 136.230 1.00 51.79 293 LYS B N 1
ATOM 5546 C CA . LYS B 1 301 ? 12.176 23.105 135.898 1.00 46.21 293 LYS B CA 1
ATOM 5547 C C . LYS B 1 301 ? 11.799 24.459 136.489 1.00 49.38 293 LYS B C 1
ATOM 5548 O O . LYS B 1 301 ? 12.378 25.480 136.092 1.00 51.61 293 LYS B O 1
ATOM 5554 N N . VAL B 1 302 ? 10.854 24.505 137.426 1.00 45.62 294 VAL B N 1
ATOM 5555 C CA . VAL B 1 302 ? 10.457 25.749 138.067 1.00 46.25 294 VAL B CA 1
ATOM 5556 C C . VAL B 1 302 ? 10.443 25.531 139.572 1.00 49.95 294 VAL B C 1
ATOM 5557 O O . VAL B 1 302 ? 10.504 24.403 140.062 1.00 51.45 294 VAL B O 1
ATOM 5561 N N . ARG B 1 303 ? 10.364 26.639 140.303 1.00 46.92 295 ARG B N 1
ATOM 5562 C CA . ARG B 1 303 ? 10.255 26.618 141.751 1.00 44.63 295 ARG B CA 1
ATOM 5563 C C . ARG B 1 303 ? 9.082 27.494 142.166 1.00 43.23 295 ARG B C 1
ATOM 5564 O O . ARG B 1 303 ? 8.773 28.498 141.524 1.00 38.56 295 ARG B O 1
ATOM 5572 N N . LYS B 1 304 ? 8.419 27.083 143.237 1.00 47.57 296 LYS B N 1
ATOM 5573 C CA . LYS B 1 304 ? 7.285 27.823 143.764 1.00 47.15 296 LYS B CA 1
ATOM 5574 C C . LYS B 1 304 ? 7.778 29.115 144.409 1.00 46.68 296 LYS B C 1
ATOM 5575 O O . LYS B 1 304 ? 8.692 29.086 145.238 1.00 50.06 296 LYS B O 1
ATOM 5581 N N . THR B 1 305 ? 7.166 30.255 144.046 1.00 43.62 297 THR B N 1
ATOM 5582 C CA . THR B 1 305 ? 7.560 31.545 144.612 1.00 43.83 297 THR B CA 1
ATOM 5583 C C . THR B 1 305 ? 6.544 32.150 145.574 1.00 46.41 297 THR B C 1
ATOM 5584 O O . THR B 1 305 ? 6.869 33.144 146.233 1.00 50.98 297 THR B O 1
ATOM 5588 N N . GLY B 1 306 ? 5.347 31.594 145.682 1.00 41.24 298 GLY B N 1
ATOM 5589 C CA . GLY B 1 306 ? 4.356 32.090 146.613 1.00 31.91 298 GLY B CA 1
ATOM 5590 C C . GLY B 1 306 ? 2.961 31.857 146.071 1.00 36.70 298 GLY B C 1
ATOM 5591 O O . GLY B 1 306 ? 2.756 31.029 145.187 1.00 38.35 298 GLY B O 1
ATOM 5592 N N . LYS B 1 307 ? 2.013 32.619 146.611 1.00 31.20 299 LYS B N 1
ATOM 5593 C CA . LYS B 1 307 ? 0.621 32.559 146.195 1.00 33.19 299 LYS B CA 1
ATOM 5594 C C . LYS B 1 307 ? 0.092 33.971 145.987 1.00 37.37 299 LYS B C 1
ATOM 5595 O O . LYS B 1 307 ? 0.593 34.943 146.560 1.00 38.47 299 LYS B O 1
ATOM 5601 N N . VAL B 1 308 ? -0.952 34.063 145.170 1.00 33.97 300 VAL B N 1
ATOM 5602 C CA . VAL B 1 308 ? -1.662 35.308 144.910 1.00 25.83 300 VAL B CA 1
ATOM 5603 C C . VAL B 1 308 ? -3.146 35.029 145.069 1.00 30.20 300 VAL B C 1
ATOM 5604 O O . VAL B 1 308 ? -3.670 34.091 144.458 1.00 30.36 300 VAL B O 1
ATOM 5608 N N . ILE B 1 309 ? -3.824 35.817 145.900 1.00 30.96 301 ILE B N 1
ATOM 5609 C CA . ILE B 1 309 ? -5.274 35.724 146.007 1.00 25.23 301 ILE B CA 1
ATOM 5610 C C . ILE B 1 309 ? -5.893 36.768 145.091 1.00 29.34 301 ILE B C 1
ATOM 5611 O O . ILE B 1 309 ? -5.459 37.925 145.067 1.00 34.21 301 ILE B O 1
ATOM 5616 N N . ARG B 1 310 ? -6.887 36.349 144.316 1.00 32.26 302 ARG B N 1
ATOM 5617 C CA . ARG B 1 310 ? -7.730 37.249 143.544 1.00 29.28 302 ARG B CA 1
ATOM 5618 C C . ARG B 1 310 ? -9.170 36.993 143.957 1.00 34.52 302 ARG B C 1
ATOM 5619 O O . ARG B 1 310 ? -9.664 35.867 143.839 1.00 40.99 302 ARG B O 1
ATOM 5627 N N . VAL B 1 311 ? -9.829 38.034 144.454 1.00 34.24 303 VAL B N 1
ATOM 5628 C CA . VAL B 1 311 ? -11.221 37.977 144.868 1.00 29.29 303 VAL B CA 1
ATOM 5629 C C . VAL B 1 311 ? -12.032 38.739 143.836 1.00 33.47 303 VAL B C 1
ATOM 5630 O O . VAL B 1 311 ? -11.824 39.941 143.627 1.00 38.89 303 VAL B O 1
ATOM 5634 N N . ILE B 1 312 ? -12.934 38.029 143.173 1.00 37.74 304 ILE B N 1
ATOM 5635 C CA . ILE B 1 312 ? -13.710 38.556 142.061 1.00 32.84 304 ILE B CA 1
ATOM 5636 C C . ILE B 1 312 ? -15.099 38.890 142.577 1.00 33.55 304 ILE B C 1
ATOM 5637 O O . ILE B 1 312 ? -15.821 37.999 143.039 1.00 35.97 304 ILE B O 1
ATOM 5642 N N . CYS B 1 313 ? -15.487 40.162 142.477 1.00 34.38 305 CYS B N 1
ATOM 5643 C CA . CYS B 1 313 ? -16.739 40.654 143.039 1.00 28.63 305 CYS B CA 1
ATOM 5644 C C . CYS B 1 313 ? -17.618 41.235 141.941 1.00 32.74 305 CYS B C 1
ATOM 5645 O O . CYS B 1 313 ? -17.162 42.069 141.148 1.00 31.62 305 CYS B O 1
ATOM 5648 N N . ILE B 1 314 ? -18.872 40.787 141.896 1.00 32.99 306 ILE B N 1
ATOM 5649 C CA . ILE B 1 314 ? -19.893 41.359 141.024 1.00 29.02 306 ILE B CA 1
ATOM 5650 C C . ILE B 1 314 ? -20.680 42.387 141.825 1.00 30.98 306 ILE B C 1
ATOM 5651 O O . ILE B 1 314 ? -21.259 42.061 142.871 1.00 34.41 306 ILE B O 1
ATOM 5656 N N . LEU B 1 315 ? -20.712 43.623 141.326 1.00 27.02 307 LEU B N 1
ATOM 5657 C CA . LEU B 1 315 ? -21.383 44.735 141.985 1.00 24.36 307 LEU B CA 1
ATOM 5658 C C . LEU B 1 315 ? -22.539 45.255 141.136 1.00 26.42 307 LEU B C 1
ATOM 5659 O O . LEU B 1 315 ? -22.525 45.154 139.906 1.00 35.88 307 LEU B O 1
ATOM 5664 N N . SER B 1 316 ? -23.550 45.803 141.808 1.00 27.64 308 SER B N 1
ATOM 5665 C CA . SER B 1 316 ? -24.629 46.547 141.164 1.00 26.41 308 SER B CA 1
ATOM 5666 C C . SER B 1 316 ? -24.514 48.050 141.421 1.00 28.48 308 SER B C 1
ATOM 5667 O O . SER B 1 316 ? -25.514 48.770 141.407 1.00 32.76 308 SER B O 1
ATOM 5670 N N . HIS B 1 317 ? -23.300 48.529 141.671 1.00 25.60 309 HIS B N 1
ATOM 5671 C CA . HIS B 1 317 ? -23.046 49.920 142.012 1.00 26.38 309 HIS B CA 1
ATOM 5672 C C . HIS B 1 317 ? -21.573 50.175 141.780 1.00 27.12 309 HIS B C 1
ATOM 5673 O O . HIS B 1 317 ? -20.766 49.251 141.929 1.00 28.19 309 HIS B O 1
ATOM 5680 N N . PRO B 1 318 ? -21.183 51.400 141.444 1.00 32.25 310 PRO B N 1
ATOM 5681 C CA . PRO B 1 318 ? -19.755 51.720 141.384 1.00 30.96 310 PRO B CA 1
ATOM 5682 C C . PRO B 1 318 ? -19.148 51.719 142.775 1.00 29.32 310 PRO B C 1
ATOM 5683 O O . PRO B 1 318 ? -19.849 51.736 143.787 1.00 32.90 310 PRO B O 1
ATOM 5687 N N . VAL B 1 319 ? -17.815 51.688 142.814 1.00 34.35 311 VAL B N 1
ATOM 5688 C CA . VAL B 1 319 ? -17.103 51.725 144.087 1.00 30.82 311 VAL B CA 1
ATOM 5689 C C . VAL B 1 319 ? -17.239 53.118 144.685 1.00 41.20 311 VAL B C 1
ATOM 5690 O O . VAL B 1 319 ? -17.073 54.127 143.986 1.00 40.95 311 VAL B O 1
ATOM 5694 N N . LYS B 1 320 ? -17.562 53.178 145.981 1.00 35.69 312 LYS B N 1
ATOM 5695 C CA . LYS B 1 320 ? -17.671 54.464 146.652 1.00 33.71 312 LYS B CA 1
ATOM 5696 C C . LYS B 1 320 ? -16.358 55.225 146.529 1.00 32.09 312 LYS B C 1
ATOM 5697 O O . LYS B 1 320 ? -15.280 54.627 146.504 1.00 38.50 312 LYS B O 1
ATOM 5699 N N . SER B 1 321 ? -16.465 56.549 146.408 1.00 35.56 313 SER B N 1
ATOM 5700 C CA . SER B 1 321 ? -15.358 57.499 146.338 1.00 27.92 313 SER B CA 1
ATOM 5701 C C . SER B 1 321 ? -14.595 57.462 145.022 1.00 35.95 313 SER B C 1
ATOM 5702 O O . SER B 1 321 ? -13.525 58.084 144.929 1.00 39.21 313 SER B O 1
ATOM 5705 N N . THR B 1 322 ? -15.088 56.742 144.011 1.00 33.03 314 THR B N 1
ATOM 5706 C CA . THR B 1 322 ? -14.499 56.774 142.678 1.00 26.00 314 THR B CA 1
ATOM 5707 C C . THR B 1 322 ? -15.280 57.663 141.717 1.00 35.79 314 THR B C 1
ATOM 5708 O O . THR B 1 322 ? -15.073 57.579 140.504 1.00 38.78 314 THR B O 1
ATOM 5712 N N . GLU B 1 323 ? -16.176 58.504 142.231 1.00 36.51 315 GLU B N 1
ATOM 5713 C CA . GLU B 1 323 ? -16.953 59.441 141.415 1.00 38.31 315 GLU B CA 1
ATOM 5714 C C . GLU B 1 323 ? -17.775 58.727 140.336 1.00 34.78 315 GLU B C 1
ATOM 5715 O O . GLU B 1 323 ? -17.865 59.185 139.194 1.00 32.16 315 GLU B O 1
ATOM 5721 N N . ASN B 1 324 ? -18.415 57.615 140.717 1.00 35.57 316 ASN B N 1
ATOM 5722 C CA . ASN B 1 324 ? -19.278 56.823 139.829 1.00 34.56 316 ASN B CA 1
ATOM 5723 C C . ASN B 1 324 ? -18.530 56.315 138.600 1.00 33.89 316 ASN B C 1
ATOM 5724 O O . ASN B 1 324 ? -19.128 56.108 137.539 1.00 42.16 316 ASN B O 1
ATOM 5729 N N . ALA B 1 325 ? -17.224 56.119 138.730 1.00 37.60 317 ALA B N 1
ATOM 5730 C CA . ALA B 1 325 ? -16.431 55.612 137.621 1.00 32.95 317 ALA B CA 1
ATOM 5731 C C . ALA B 1 325 ? -16.899 54.220 137.217 1.00 41.90 317 ALA B C 1
ATOM 5732 O O . ALA B 1 325 ? -17.108 53.343 138.064 1.00 35.98 317 ALA B O 1
ATOM 5734 N N . LYS B 1 326 ? -17.048 54.015 135.909 1.00 40.49 318 LYS B N 1
ATOM 5735 C CA . LYS B 1 326 ? -17.491 52.730 135.399 1.00 36.47 318 LYS B CA 1
ATOM 5736 C C . LYS B 1 326 ? -16.326 51.798 135.086 1.00 36.72 318 LYS B C 1
ATOM 5737 O O . LYS B 1 326 ? -16.554 50.624 134.777 1.00 36.79 318 LYS B O 1
ATOM 5743 N N . SER B 1 327 ? -15.092 52.290 135.192 1.00 33.88 319 SER B N 1
ATOM 5744 C CA . SER B 1 327 ? -13.894 51.467 135.130 1.00 31.73 319 SER B CA 1
ATOM 5745 C C . SER B 1 327 ? -12.809 52.212 135.888 1.00 31.68 319 SER B C 1
ATOM 5746 O O . SER B 1 327 ? -12.768 53.444 135.852 1.00 35.87 319 SER B O 1
ATOM 5749 N N . SER B 1 328 ? -11.947 51.477 136.590 1.00 27.45 320 SER B N 1
ATOM 5750 C CA . SER B 1 328 ? -11.071 52.197 137.507 1.00 35.17 320 SER B CA 1
ATOM 5751 C C . SER B 1 328 ? -9.925 51.314 137.978 1.00 37.41 320 SER B C 1
ATOM 5752 O O . SER B 1 328 ? -10.089 50.101 138.172 1.00 26.98 320 SER B O 1
ATOM 5755 N N . GLN B 1 329 ? -8.770 51.953 138.176 1.00 35.39 321 GLN B N 1
ATOM 5756 C CA . GLN B 1 329 ? -7.634 51.380 138.885 1.00 28.31 321 GLN B CA 1
ATOM 5757 C C . GLN B 1 329 ? -7.615 51.918 140.312 1.00 34.02 321 GLN B C 1
ATOM 5758 O O . GLN B 1 329 ? -7.813 53.120 140.522 1.00 39.28 321 GLN B O 1
ATOM 5764 N N . ILE B 1 330 ? -7.420 51.031 141.292 1.00 29.62 322 ILE B N 1
ATOM 5765 C CA . ILE B 1 330 ? -7.317 51.424 142.698 1.00 29.22 322 ILE B CA 1
ATOM 5766 C C . ILE B 1 330 ? -6.125 50.710 143.318 1.00 34.15 322 ILE B C 1
ATOM 5767 O O . ILE B 1 330 ? -6.110 49.475 143.393 1.00 32.16 322 ILE B O 1
ATOM 5772 N N . ILE B 1 331 ? -5.150 51.486 143.793 1.00 33.66 323 ILE B N 1
ATOM 5773 C CA . ILE B 1 331 ? -3.936 50.957 144.409 1.00 29.06 323 ILE B CA 1
ATOM 5774 C C . ILE B 1 331 ? -4.035 51.115 145.922 1.00 34.48 323 ILE B C 1
ATOM 5775 O O . ILE B 1 331 ? -4.387 52.193 146.422 1.00 33.86 323 ILE B O 1
ATOM 5780 N N . PHE B 1 332 ? -3.704 50.049 146.656 1.00 37.68 324 PHE B N 1
ATOM 5781 C CA . PHE B 1 332 ? -3.675 50.061 148.119 1.00 40.33 324 PHE B CA 1
ATOM 5782 C C . PHE B 1 332 ? -2.238 49.862 148.569 1.00 41.81 324 PHE B C 1
ATOM 5783 O O . PHE B 1 332 ? -1.791 48.719 148.750 1.00 40.67 324 PHE B O 1
ATOM 5791 N N . PRO B 1 333 ? -1.476 50.937 148.764 1.00 40.54 325 PRO B N 1
ATOM 5792 C CA . PRO B 1 333 ? -0.068 50.786 149.152 1.00 35.35 325 PRO B CA 1
ATOM 5793 C C . PRO B 1 333 ? 0.074 50.049 150.479 1.00 44.07 325 PRO B C 1
ATOM 5794 O O . PRO B 1 333 ? -0.752 50.188 151.385 1.00 41.16 325 PRO B O 1
ATOM 5798 N N . GLN B 1 334 ? 1.128 49.232 150.567 1.00 46.77 326 GLN B N 1
ATOM 5799 C CA . GLN B 1 334 ? 1.330 48.388 151.739 1.00 47.62 326 GLN B CA 1
ATOM 5800 C C . GLN B 1 334 ? 1.494 49.204 153.015 1.00 49.17 326 GLN B C 1
ATOM 5801 O O . GLN B 1 334 ? 1.040 48.775 154.084 1.00 46.29 326 GLN B O 1
ATOM 5807 N N . LYS B 1 335 ? 2.117 50.383 152.932 1.00 49.93 327 LYS B N 1
ATOM 5808 C CA . LYS B 1 335 ? 2.318 51.165 154.147 1.00 55.55 327 LYS B CA 1
ATOM 5809 C C . LYS B 1 335 ? 1.002 51.695 154.706 1.00 51.20 327 LYS B C 1
ATOM 5810 O O . LYS B 1 335 ? 0.956 52.104 155.867 1.00 47.68 327 LYS B O 1
ATOM 5812 N N . GLN B 1 336 ? -0.067 51.659 153.922 1.00 54.06 328 GLN B N 1
ATOM 5813 C CA . GLN B 1 336 ? -1.395 52.065 154.358 1.00 52.58 328 GLN B CA 1
ATOM 5814 C C . GLN B 1 336 ? -2.220 50.919 154.929 1.00 56.10 328 GLN B C 1
ATOM 5815 O O . GLN B 1 336 ? -3.350 51.150 155.375 1.00 57.64 328 GLN B O 1
ATOM 5821 N N . THR B 1 337 ? -1.715 49.687 154.883 1.00 52.62 329 THR B N 1
ATOM 5822 C CA . THR B 1 337 ? -2.495 48.532 155.300 1.00 49.54 329 THR B CA 1
ATOM 5823 C C . THR B 1 337 ? -1.805 47.669 156.347 1.00 54.23 329 THR B C 1
ATOM 5824 O O . THR B 1 337 ? -2.400 46.688 156.804 1.00 59.10 329 THR B O 1
ATOM 5828 N N . GLY B 1 338 ? -0.598 48.024 156.771 1.00 52.22 330 GLY B N 1
ATOM 5829 C CA . GLY B 1 338 ? 0.154 47.196 157.698 1.00 52.12 330 GLY B CA 1
ATOM 5830 C C . GLY B 1 338 ? 0.633 45.893 157.094 1.00 57.84 330 GLY B C 1
ATOM 5831 O O . GLY B 1 338 ? 0.699 44.875 157.794 1.00 62.81 330 GLY B O 1
ATOM 5832 N N . ARG B 1 339 ? 0.993 45.905 155.811 1.00 53.82 331 ARG B N 1
ATOM 5833 C CA . ARG B 1 339 ? 1.384 44.709 155.082 1.00 53.13 331 ARG B CA 1
ATOM 5834 C C . ARG B 1 339 ? 2.726 44.947 154.405 1.00 52.66 331 ARG B C 1
ATOM 5835 O O . ARG B 1 339 ? 3.252 46.061 154.391 1.00 63.10 331 ARG B O 1
ATOM 5843 N N . LYS B 1 340 ? 3.270 43.884 153.817 1.00 53.98 332 LYS B N 1
ATOM 5844 C CA . LYS B 1 340 ? 4.497 43.968 153.038 1.00 49.13 332 LYS B CA 1
ATOM 5845 C C . LYS B 1 340 ? 4.234 43.825 151.545 1.00 43.35 332 LYS B C 1
ATOM 5846 O O . LYS B 1 340 ? 5.182 43.745 150.761 1.00 49.52 332 LYS B O 1
ATOM 5848 N N . HIS B 1 341 ? 2.970 43.810 151.131 1.00 36.55 333 HIS B N 1
ATOM 5849 C CA . HIS B 1 341 ? 2.630 43.730 149.719 1.00 43.40 333 HIS B CA 1
ATOM 5850 C C . HIS B 1 341 ? 1.416 44.596 149.439 1.00 50.77 333 HIS B C 1
ATOM 5851 O O . HIS B 1 341 ? 0.453 44.606 150.213 1.00 52.58 333 HIS B O 1
ATOM 5858 N N . ASP B 1 342 ? 1.466 45.308 148.320 1.00 39.40 334 ASP B N 1
ATOM 5859 C CA . ASP B 1 342 ? 0.346 46.140 147.924 1.00 39.76 334 ASP B CA 1
ATOM 5860 C C . ASP B 1 342 ? -0.853 45.275 147.556 1.00 35.64 334 ASP B C 1
ATOM 5861 O O . ASP B 1 342 ? -0.709 44.128 147.129 1.00 41.43 334 ASP B O 1
ATOM 5866 N N . ILE B 1 343 ? -2.046 45.839 147.728 1.00 29.22 335 ILE B N 1
ATOM 5867 C CA . ILE B 1 343 ? -3.289 45.236 147.264 1.00 31.22 335 ILE B CA 1
ATOM 5868 C C . ILE B 1 343 ? -3.792 46.047 146.076 1.00 31.46 335 ILE B C 1
ATOM 5869 O O . ILE B 1 343 ? -3.716 47.278 146.077 1.00 38.49 335 ILE B O 1
ATOM 5874 N N . TYR B 1 344 ? -4.303 45.357 145.066 1.00 31.33 336 TYR B N 1
ATOM 5875 C CA . TYR B 1 344 ? -4.757 45.984 143.834 1.00 28.34 336 TYR B CA 1
ATOM 5876 C C . TYR B 1 344 ? -6.234 45.701 143.630 1.00 30.35 336 TYR B C 1
ATOM 5877 O O . TYR B 1 344 ? -6.703 44.579 143.857 1.00 33.14 336 TYR B O 1
ATOM 5886 N N . CYS B 1 345 ? -6.967 46.715 143.190 1.00 26.10 337 CYS B N 1
ATOM 5887 C CA . CYS B 1 345 ? -8.358 46.522 142.811 1.00 33.26 337 CYS B CA 1
ATOM 5888 C C . CYS B 1 345 ? -8.598 47.197 141.476 1.00 30.41 337 CYS B C 1
ATOM 5889 O O . CYS B 1 345 ? -8.452 48.417 141.367 1.00 38.82 337 CYS B O 1
ATOM 5892 N N . CYS B 1 346 ? -8.986 46.417 140.472 1.00 28.35 338 CYS B N 1
ATOM 5893 C CA . CYS B 1 346 ? -9.378 46.985 139.192 1.00 31.92 338 CYS B CA 1
ATOM 5894 C C . CYS B 1 346 ? -10.864 46.740 138.967 1.00 33.82 338 CYS B C 1
ATOM 5895 O O . CYS B 1 346 ? -11.394 45.678 139.316 1.00 30.99 338 CYS B O 1
ATOM 5898 N N . VAL B 1 347 ? -11.524 47.746 138.396 1.00 30.20 339 VAL B N 1
ATOM 5899 C CA . VAL B 1 347 ? -12.967 47.772 138.208 1.00 24.85 339 VAL B CA 1
ATOM 5900 C C . VAL B 1 347 ? -13.250 47.919 136.722 1.00 30.61 339 VAL B C 1
ATOM 5901 O O . VAL B 1 347 ? -12.734 48.835 136.073 1.00 32.46 339 VAL B O 1
ATOM 5905 N N . THR B 1 348 ? -14.047 47.010 136.182 1.00 30.50 340 THR B N 1
ATOM 5906 C CA . THR B 1 348 ? -14.542 47.104 134.820 1.00 30.44 340 THR B CA 1
ATOM 5907 C C . THR B 1 348 ? -16.032 46.820 134.851 1.00 31.16 340 THR B C 1
ATOM 5908 O O . THR B 1 348 ? -16.577 46.369 135.860 1.00 34.74 340 THR B O 1
ATOM 5912 N N . SER B 1 349 ? -16.707 47.102 133.737 1.00 28.53 341 SER B N 1
ATOM 5913 C CA . SER B 1 349 ? -18.157 47.005 133.763 1.00 32.23 341 SER B CA 1
ATOM 5914 C C . SER B 1 349 ? -18.694 46.812 132.343 1.00 40.77 341 SER B C 1
ATOM 5915 O O . SER B 1 349 ? -17.977 46.321 131.461 1.00 44.05 341 SER B O 1
ATOM 5918 N N . PHE B 1 350 ? -19.951 47.192 132.142 1.00 29.89 342 PHE B N 1
ATOM 5919 C CA A PHE B 1 350 ? -20.590 47.145 130.836 0.53 30.41 342 PHE B CA 1
ATOM 5920 C CA B PHE B 1 350 ? -20.567 47.114 130.826 0.47 30.41 342 PHE B CA 1
ATOM 5921 C C . PHE B 1 350 ? -19.836 47.962 129.793 1.00 32.61 342 PHE B C 1
ATOM 5922 O O . PHE B 1 350 ? -19.953 47.687 128.597 1.00 42.68 342 PHE B O 1
ATOM 5937 N N . THR B 1 351 ? -19.074 48.971 130.220 1.00 32.10 343 THR B N 1
ATOM 5938 C CA . THR B 1 351 ? -18.392 49.856 129.285 1.00 34.83 343 THR B CA 1
ATOM 5939 C C . THR B 1 351 ? -17.255 49.175 128.531 1.00 37.10 343 THR B C 1
ATOM 5940 O O . THR B 1 351 ? -16.825 49.697 127.499 1.00 34.46 343 THR B O 1
ATOM 5944 N N . HIS B 1 352 ? -16.728 48.062 129.038 1.00 37.40 344 HIS B N 1
ATOM 5945 C CA . HIS B 1 352 ? -15.809 47.211 128.287 1.00 30.48 344 HIS B CA 1
ATOM 5946 C C . HIS B 1 352 ? -16.466 45.905 127.874 1.00 34.81 344 HIS B C 1
ATOM 5947 O O . HIS B 1 352 ? -15.764 44.956 127.500 1.00 35.98 344 HIS B O 1
ATOM 5954 N N . HIS B 1 353 ? -17.795 45.827 127.991 1.00 29.65 345 HIS B N 1
ATOM 5955 C CA . HIS B 1 353 ? -18.576 44.652 127.625 1.00 28.06 345 HIS B CA 1
ATOM 5956 C C . HIS B 1 353 ? -18.035 43.395 128.300 1.00 34.44 345 HIS B C 1
ATOM 5957 O O . HIS B 1 353 ? -17.903 42.332 127.688 1.00 33.27 345 HIS B O 1
ATOM 5964 N N . VAL B 1 354 ? -17.701 43.537 129.582 1.00 27.02 346 VAL B N 1
ATOM 5965 C CA . VAL B 1 354 ? -17.344 42.407 130.427 1.00 32.87 346 VAL B CA 1
ATOM 5966 C C . VAL B 1 354 ? -18.438 42.079 131.420 1.00 37.65 346 VAL B C 1
ATOM 5967 O O . VAL B 1 354 ? -18.351 41.038 132.091 1.00 38.99 346 VAL B O 1
ATOM 5971 N N . ALA B 1 355 ? -19.470 42.911 131.521 1.00 32.20 347 ALA B N 1
ATOM 5972 C CA . ALA B 1 355 ? -20.566 42.686 132.446 1.00 29.44 347 ALA B CA 1
ATOM 5973 C C . ALA B 1 355 ? -21.839 43.214 131.824 1.00 29.43 347 ALA B C 1
ATOM 5974 O O . ALA B 1 355 ? -21.796 44.101 130.956 1.00 37.56 347 ALA B O 1
ATOM 5976 N N . PRO B 1 356 ? -22.996 42.719 132.244 1.00 33.26 348 PRO B N 1
ATOM 5977 C CA . PRO B 1 356 ? -24.259 43.279 131.769 1.00 37.96 348 PRO B CA 1
ATOM 5978 C C . PRO B 1 356 ? -24.422 44.720 132.226 1.00 44.12 348 PRO B C 1
ATOM 5979 O O . PRO B 1 356 ? -23.693 45.240 133.076 1.00 44.35 348 PRO B O 1
ATOM 5983 N N . ASN B 1 357 ? -25.412 45.369 131.628 1.00 52.61 349 ASN B N 1
ATOM 5984 C CA . ASN B 1 357 ? -25.721 46.750 131.957 1.00 46.05 349 ASN B CA 1
ATOM 5985 C C . ASN B 1 357 ? -26.108 46.880 133.425 1.00 36.73 349 ASN B C 1
ATOM 5986 O O . ASN B 1 357 ? -26.962 46.141 133.928 1.00 38.87 349 ASN B O 1
ATOM 5991 N N . GLY B 1 358 ? -25.462 47.816 134.116 1.00 28.49 350 GLY B N 1
ATOM 5992 C CA . GLY B 1 358 ? -25.678 48.020 135.532 1.00 28.14 350 GLY B CA 1
ATOM 5993 C C . GLY B 1 358 ? -24.817 47.171 136.440 1.00 37.01 350 GLY B C 1
ATOM 5994 O O . GLY B 1 358 ? -24.955 47.270 137.665 1.00 44.31 350 GLY B O 1
ATOM 5995 N N . LYS B 1 359 ? -23.923 46.357 135.887 1.00 35.39 351 LYS B N 1
ATOM 5996 C CA . LYS B 1 359 ? -23.063 45.477 136.662 1.00 25.61 351 LYS B CA 1
ATOM 5997 C C . LYS B 1 359 ? -21.605 45.923 136.570 1.00 24.63 351 LYS B C 1
ATOM 5998 O O . LYS B 1 359 ? -21.156 46.477 135.562 1.00 31.62 351 LYS B O 1
ATOM 6004 N N . TYR B 1 360 ? -20.871 45.674 137.640 1.00 23.97 352 TYR B N 1
ATOM 6005 C CA . TYR B 1 360 ? -19.466 46.032 137.740 1.00 34.97 352 TYR B CA 1
ATOM 6006 C C . TYR B 1 360 ? -18.682 44.802 138.169 1.00 30.24 352 TYR B C 1
ATOM 6007 O O . TYR B 1 360 ? -19.170 43.994 138.967 1.00 25.47 352 TYR B O 1
ATOM 6016 N N . ILE B 1 361 ? -17.491 44.638 137.601 1.00 27.70 353 ILE B N 1
ATOM 6017 C CA . ILE B 1 361 ? -16.550 43.603 138.021 1.00 27.87 353 ILE B CA 1
ATOM 6018 C C . ILE B 1 361 ? -15.427 44.283 138.773 1.00 29.20 353 ILE B C 1
ATOM 6019 O O . ILE B 1 361 ? -14.691 45.091 138.197 1.00 34.88 353 ILE B O 1
ATOM 6024 N N . ALA B 1 362 ? -15.309 43.969 140.061 1.00 28.09 354 ALA B N 1
ATOM 6025 C CA . ALA B 1 362 ? -14.246 44.485 140.913 1.00 29.61 354 ALA B CA 1
ATOM 6026 C C . ALA B 1 362 ? -13.419 43.307 141.399 1.00 32.07 354 ALA B C 1
ATOM 6027 O O . ALA B 1 362 ? -13.932 42.443 142.122 1.00 35.39 354 ALA B O 1
ATOM 6029 N N . ILE B 1 363 ? -12.149 43.275 141.010 1.00 25.47 355 ILE B N 1
ATOM 6030 C CA . ILE B 1 363 ? -11.258 42.172 141.344 1.00 30.41 355 ILE B CA 1
ATOM 6031 C C . ILE B 1 363 ? -10.138 42.695 142.233 1.00 32.24 355 ILE B C 1
ATOM 6032 O O . ILE B 1 363 ? -9.429 43.643 141.865 1.00 35.78 355 ILE B O 1
ATOM 6037 N N . VAL B 1 364 ? -10.000 42.083 143.408 1.00 27.64 356 VAL B N 1
ATOM 6038 C CA . VAL B 1 364 ? -9.026 42.456 144.427 1.00 23.77 356 VAL B CA 1
ATOM 6039 C C . VAL B 1 364 ? -7.923 41.405 144.446 1.00 31.68 356 VAL B C 1
ATOM 6040 O O . VAL B 1 364 ? -8.208 40.208 144.569 1.00 32.65 356 VAL B O 1
ATOM 6044 N N . SER B 1 365 ? -6.666 41.844 144.366 1.00 22.47 357 SER B N 1
ATOM 6045 C CA . SER B 1 365 ? -5.558 40.902 144.281 1.00 27.93 357 SER B CA 1
ATOM 6046 C C . SER B 1 365 ? -4.389 41.345 145.157 1.00 31.27 357 SER B C 1
ATOM 6047 O O . SER B 1 365 ? -4.131 42.545 145.310 1.00 35.34 357 SER B O 1
ATOM 6050 N N . THR B 1 366 ? -3.697 40.368 145.748 1.00 29.62 358 THR B N 1
ATOM 6051 C CA . THR B 1 366 ? -2.484 40.644 146.514 1.00 30.15 358 THR B CA 1
ATOM 6052 C C . THR B 1 366 ? -1.688 39.359 146.703 1.00 31.53 358 THR B C 1
ATOM 6053 O O . THR B 1 366 ? -2.206 38.247 146.543 1.00 31.20 358 THR B O 1
ATOM 6057 N N . THR B 1 367 ? -0.404 39.535 147.012 1.00 34.77 359 THR B N 1
ATOM 6058 C CA . THR B 1 367 ? 0.444 38.415 147.395 1.00 33.00 359 THR B CA 1
ATOM 6059 C C . THR B 1 367 ? 0.051 37.915 148.782 1.00 40.77 359 THR B C 1
ATOM 6060 O O . THR B 1 367 ? -0.181 38.706 149.701 1.00 41.74 359 THR B O 1
ATOM 6064 N N . VAL B 1 368 ? -0.033 36.594 148.918 1.00 36.04 360 VAL B N 1
ATOM 6065 C CA . VAL B 1 368 ? -0.455 35.954 150.159 1.00 34.79 360 VAL B CA 1
ATOM 6066 C C . VAL B 1 368 ? 0.686 35.985 151.169 1.00 38.96 360 VAL B C 1
ATOM 6067 O O . VAL B 1 368 ? 1.805 35.549 150.876 1.00 43.03 360 VAL B O 1
ATOM 6071 N N . GLU B 1 369 ? 0.399 36.481 152.371 1.00 35.10 361 GLU B N 1
ATOM 6072 C CA . GLU B 1 369 ? 1.366 36.530 153.455 1.00 36.24 361 GLU B CA 1
ATOM 6073 C C . GLU B 1 369 ? 1.047 35.577 154.591 1.00 48.18 361 GLU B C 1
ATOM 6074 O O . GLU B 1 369 ? 1.957 35.233 155.354 1.00 57.86 361 GLU B O 1
ATOM 6080 N N . SER B 1 370 ? -0.207 35.139 154.719 1.00 46.84 362 SER B N 1
ATOM 6081 C CA . SER B 1 370 ? -0.687 34.473 155.922 1.00 47.65 362 SER B CA 1
ATOM 6082 C C . SER B 1 370 ? -1.474 33.219 155.569 1.00 50.96 362 SER B C 1
ATOM 6083 O O . SER B 1 370 ? -1.606 32.843 154.402 1.00 53.75 362 SER B O 1
ATOM 6086 N N . ASP B 1 371 ? -2.026 32.589 156.612 1.00 59.59 363 ASP B N 1
ATOM 6087 C CA . ASP B 1 371 ? -2.871 31.408 156.485 1.00 66.15 363 ASP B CA 1
ATOM 6088 C C . ASP B 1 371 ? -4.322 31.743 156.159 1.00 66.40 363 ASP B C 1
ATOM 6089 O O . ASP B 1 371 ? -5.099 30.831 155.853 1.00 66.43 363 ASP B O 1
ATOM 6094 N N . ASN B 1 372 ? -4.717 33.015 156.236 1.00 61.24 364 ASN B N 1
ATOM 6095 C CA . ASN B 1 372 ? -6.070 33.448 155.894 1.00 51.15 364 ASN B CA 1
ATOM 6096 C C . ASN B 1 372 ? -5.962 34.522 154.815 1.00 44.47 364 ASN B C 1
ATOM 6097 O O . ASN B 1 372 ? -6.056 35.724 155.106 1.00 45.06 364 ASN B O 1
ATOM 6102 N N . PRO B 1 373 ? -5.759 34.125 153.556 1.00 40.75 365 PRO B N 1
ATOM 6103 C CA . PRO B 1 373 ? -5.615 35.131 152.488 1.00 32.83 365 PRO B CA 1
ATOM 6104 C C . PRO B 1 373 ? -6.847 35.995 152.300 1.00 42.46 365 PRO B C 1
ATOM 6105 O O . PRO B 1 373 ? -6.721 37.205 152.066 1.00 41.92 365 PRO B O 1
ATOM 6109 N N . GLU B 1 374 ? -8.042 35.412 152.410 1.00 45.44 366 GLU B N 1
ATOM 6110 C CA . GLU B 1 374 ? -9.251 36.203 152.215 1.00 43.15 366 GLU B CA 1
ATOM 6111 C C . GLU B 1 374 ? -9.332 37.332 153.235 1.00 40.69 366 GLU B C 1
ATOM 6112 O O . GLU B 1 374 ? -9.816 38.426 152.921 1.00 44.29 366 GLU B O 1
ATOM 6118 N N . ASN B 1 375 ? -8.881 37.083 154.467 1.00 41.11 367 ASN B N 1
ATOM 6119 C CA . ASN B 1 375 ? -8.902 38.134 155.477 1.00 42.97 367 ASN B CA 1
ATOM 6120 C C . ASN B 1 375 ? -7.877 39.223 155.178 1.00 37.42 367 ASN B C 1
ATOM 6121 O O . ASN B 1 375 ? -8.060 40.370 155.593 1.00 43.31 367 ASN B O 1
ATOM 6126 N N . GLU B 1 376 ? -6.805 38.891 154.455 1.00 38.33 368 GLU B N 1
ATOM 6127 C CA . GLU B 1 376 ? -5.789 39.891 154.128 1.00 37.90 368 GLU B CA 1
ATOM 6128 C C . GLU B 1 376 ? -6.338 41.019 153.261 1.00 37.48 368 GLU B C 1
ATOM 6129 O O . GLU B 1 376 ? -5.870 42.154 153.370 1.00 41.43 368 GLU B O 1
ATOM 6135 N N . VAL B 1 377 ? -7.312 40.737 152.392 1.00 28.62 369 VAL B N 1
ATOM 6136 C CA . VAL B 1 377 ? -7.891 41.762 151.534 1.00 31.67 369 VAL B CA 1
ATOM 6137 C C . VAL B 1 377 ? -9.211 42.279 152.085 1.00 32.80 369 VAL B C 1
ATOM 6138 O O . VAL B 1 377 ? -9.919 43.015 151.392 1.00 40.16 369 VAL B O 1
ATOM 6142 N N . LYS B 1 378 ? -9.553 41.925 153.324 1.00 37.47 370 LYS B N 1
ATOM 6143 C CA . LYS B 1 378 ? -10.833 42.348 153.879 1.00 40.54 370 LYS B CA 1
ATOM 6144 C C . LYS B 1 378 ? -10.971 43.862 153.895 1.00 40.53 370 LYS B C 1
ATOM 6145 O O . LYS B 1 378 ? -12.082 44.379 153.730 1.00 40.94 370 LYS B O 1
ATOM 6151 N N . VAL B 1 379 ? -9.866 44.592 154.068 1.00 35.73 371 VAL B N 1
ATOM 6152 C CA . VAL B 1 379 ? -9.962 46.047 154.091 1.00 34.86 371 VAL B CA 1
ATOM 6153 C C . VAL B 1 379 ? -10.531 46.560 152.774 1.00 38.21 371 VAL B C 1
ATOM 6154 O O . VAL B 1 379 ? -11.305 47.523 152.751 1.00 47.11 371 VAL B O 1
ATOM 6158 N N . VAL B 1 380 ? -10.197 45.900 151.662 1.00 36.11 372 VAL B N 1
ATOM 6159 C CA . VAL B 1 380 ? -10.706 46.340 150.366 1.00 28.03 372 VAL B CA 1
ATOM 6160 C C . VAL B 1 380 ? -12.131 45.845 150.145 1.00 33.28 372 VAL B C 1
ATOM 6161 O O . VAL B 1 380 ? -13.000 46.604 149.697 1.00 34.19 372 VAL B O 1
ATOM 6165 N N . LEU B 1 381 ? -12.407 44.577 150.464 1.00 34.80 373 LEU B N 1
ATOM 6166 C CA . LEU B 1 381 ? -13.757 44.057 150.259 1.00 38.34 373 LEU B CA 1
ATOM 6167 C C . LEU B 1 381 ? -14.800 44.855 151.042 1.00 46.22 373 LEU B C 1
ATOM 6168 O O . LEU B 1 381 ? -15.929 45.028 150.566 1.00 48.65 373 LEU B O 1
ATOM 6173 N N . ASP B 1 382 ? -14.445 45.355 152.235 1.00 45.26 374 ASP B N 1
ATOM 6174 C CA . ASP B 1 382 ? -15.388 46.159 153.010 1.00 43.81 374 ASP B CA 1
ATOM 6175 C C . ASP B 1 382 ? -15.749 47.456 152.295 1.00 48.29 374 ASP B C 1
ATOM 6176 O O . ASP B 1 382 ? -16.855 47.974 152.478 1.00 53.08 374 ASP B O 1
ATOM 6181 N N . LEU B 1 383 ? -14.838 48.000 151.490 1.00 44.75 375 LEU B N 1
ATOM 6182 C CA . LEU B 1 383 ? -15.149 49.197 150.720 1.00 34.93 375 LEU B CA 1
ATOM 6183 C C . LEU B 1 383 ? -16.045 48.908 149.521 1.00 34.41 375 LEU B C 1
ATOM 6184 O O . LEU B 1 383 ? -16.631 49.841 148.964 1.00 38.61 375 LEU B O 1
ATOM 6189 N N . LEU B 1 384 ? -16.190 47.649 149.121 1.00 36.91 376 LEU B N 1
ATOM 6190 C CA . LEU B 1 384 ? -17.018 47.319 147.970 1.00 34.96 376 LEU B CA 1
ATOM 6191 C C . LEU B 1 384 ? -18.465 47.045 148.341 1.00 33.91 376 LEU B C 1
ATOM 6192 O O . LEU B 1 384 ? -19.319 47.033 147.449 1.00 25.18 376 LEU B O 1
ATOM 6197 N N . ASN B 1 385 ? -18.759 46.842 149.623 1.00 31.34 377 ASN B N 1
ATOM 6198 C CA . ASN B 1 385 ? -20.087 46.401 150.018 1.00 33.75 377 ASN B CA 1
ATOM 6199 C C . ASN B 1 385 ? -21.140 47.415 149.584 1.00 36.73 377 ASN B C 1
ATOM 6200 O O . ASN B 1 385 ? -20.879 48.625 149.580 1.00 42.25 377 ASN B O 1
ATOM 6205 N N . PRO B 1 386 ? -22.333 46.958 149.184 1.00 37.21 378 PRO B N 1
ATOM 6206 C CA . PRO B 1 386 ? -22.696 45.537 149.127 1.00 34.39 378 PRO B CA 1
ATOM 6207 C C . PRO B 1 386 ? -22.184 44.820 147.869 1.00 41.96 378 PRO B C 1
ATOM 6208 O O . PRO B 1 386 ? -22.081 45.438 146.809 1.00 47.50 378 PRO B O 1
ATOM 6212 N N . ILE B 1 387 ? -21.870 43.530 148.007 1.00 35.08 379 ILE B N 1
ATOM 6213 C CA . ILE B 1 387 ? -21.346 42.697 146.929 1.00 30.17 379 ILE B CA 1
ATOM 6214 C C . ILE B 1 387 ? -22.400 41.662 146.559 1.00 37.28 379 ILE B C 1
ATOM 6215 O O . ILE B 1 387 ? -22.937 40.979 147.437 1.00 40.24 379 ILE B O 1
ATOM 6220 N N . ASP B 1 388 ? -22.731 41.575 145.268 1.00 33.66 380 ASP B N 1
ATOM 6221 C CA . ASP B 1 388 ? -23.742 40.610 144.835 1.00 31.72 380 ASP B CA 1
ATOM 6222 C C . ASP B 1 388 ? -23.204 39.181 144.873 1.00 38.85 380 ASP B C 1
ATOM 6223 O O . ASP B 1 388 ? -23.851 38.275 145.414 1.00 46.99 380 ASP B O 1
ATOM 6228 N N . GLU B 1 389 ? -22.028 38.959 144.293 1.00 34.40 381 GLU B N 1
ATOM 6229 C CA . GLU B 1 389 ? -21.413 37.643 144.247 1.00 32.13 381 GLU B CA 1
ATOM 6230 C C . GLU B 1 389 ? -19.913 37.825 144.413 1.00 37.46 381 GLU B C 1
ATOM 6231 O O . GLU B 1 389 ? -19.325 38.750 143.841 1.00 39.73 381 GLU B O 1
ATOM 6237 N N . LYS B 1 390 ? -19.300 36.918 145.169 1.00 36.80 382 LYS B N 1
ATOM 6238 C CA . LYS B 1 390 ? -17.880 36.968 145.491 1.00 31.02 382 LYS B CA 1
ATOM 6239 C C . LYS B 1 390 ? -17.276 35.606 145.181 1.00 32.07 382 LYS B C 1
ATOM 6240 O O . LYS B 1 390 ? -17.849 34.572 145.539 1.00 33.71 382 LYS B O 1
ATOM 6246 N N . PHE B 1 391 ? -16.159 35.607 144.464 1.00 34.97 383 PHE B N 1
ATOM 6247 C CA . PHE B 1 391 ? -15.447 34.385 144.112 1.00 35.69 383 PHE B CA 1
ATOM 6248 C C . PHE B 1 391 ? -13.992 34.534 144.537 1.00 36.33 383 PHE B C 1
ATOM 6249 O O . PHE B 1 391 ? -13.326 35.497 144.146 1.00 37.04 383 PHE B O 1
ATOM 6257 N N . VAL B 1 392 ? -13.507 33.595 145.338 1.00 26.12 384 VAL B N 1
ATOM 6258 C CA . VAL B 1 392 ? -12.136 33.609 145.832 1.00 28.02 384 VAL B CA 1
ATOM 6259 C C . VAL B 1 392 ? -11.297 32.730 144.917 1.00 36.88 384 VAL B C 1
ATOM 6260 O O . VAL B 1 392 ? -11.592 31.542 144.744 1.00 36.23 384 VAL B O 1
ATOM 6264 N N . TYR B 1 393 ? -10.259 33.310 144.321 1.00 37.70 385 TYR B N 1
ATOM 6265 C CA . TYR B 1 393 ? -9.433 32.633 143.320 1.00 37.42 385 TYR B CA 1
ATOM 6266 C C . TYR B 1 393 ? -7.978 32.701 143.779 1.00 35.72 385 TYR B C 1
ATOM 6267 O O . TYR B 1 393 ? -7.320 33.736 143.624 1.00 30.10 385 TYR B O 1
ATOM 6276 N N . ILE B 1 394 ? -7.474 31.613 144.356 1.00 30.35 386 ILE B N 1
ATOM 6277 C CA . ILE B 1 394 ? -6.111 31.560 144.877 1.00 32.34 386 ILE B CA 1
ATOM 6278 C C . ILE B 1 394 ? -5.262 30.678 143.969 1.00 39.75 386 ILE B C 1
ATOM 6279 O O . ILE B 1 394 ? -5.667 29.562 143.620 1.00 39.67 386 ILE B O 1
ATOM 6284 N N . LEU B 1 395 ? -4.077 31.171 143.606 1.00 38.50 387 LEU B N 1
ATOM 6285 C CA . LEU B 1 395 ? -3.176 30.483 142.692 1.00 36.12 387 LEU B CA 1
ATOM 6286 C C . LEU B 1 395 ? -1.756 30.464 143.246 1.00 40.02 387 LEU B C 1
ATOM 6287 O O . LEU B 1 395 ? -1.306 31.422 143.884 1.00 38.30 387 LEU B O 1
ATOM 6292 N N . ASP B 1 396 ? -1.044 29.374 142.959 1.00 39.49 388 ASP B N 1
ATOM 6293 C CA . ASP B 1 396 ? 0.391 29.303 143.197 1.00 33.69 388 ASP B CA 1
ATOM 6294 C C . ASP B 1 396 ? 1.144 30.006 142.069 1.00 33.80 388 ASP B C 1
ATOM 6295 O O . ASP B 1 396 ? 0.729 29.981 140.907 1.00 30.32 388 ASP B O 1
ATOM 6300 N N . THR B 1 397 ? 2.262 30.635 142.417 1.00 28.51 389 THR B N 1
ATOM 6301 C CA . THR B 1 397 ? 3.104 31.328 141.454 1.00 28.14 389 THR B CA 1
ATOM 6302 C C . THR B 1 397 ? 4.433 30.598 141.314 1.00 34.35 389 THR B C 1
ATOM 6303 O O . THR B 1 397 ? 4.916 29.959 142.259 1.00 31.99 389 THR B O 1
ATOM 6307 N N . TYR B 1 398 ? 5.017 30.675 140.118 1.00 36.22 390 TYR B N 1
ATOM 6308 C CA . TYR B 1 398 ? 6.241 29.937 139.835 1.00 37.23 390 TYR B CA 1
ATOM 6309 C C . TYR B 1 398 ? 7.204 30.796 139.031 1.00 36.60 390 TYR B C 1
ATOM 6310 O O . TYR B 1 398 ? 6.820 31.774 138.385 1.00 39.84 390 TYR B O 1
ATOM 6319 N N . ALA B 1 399 ? 8.470 30.404 139.071 1.00 39.50 391 ALA B N 1
ATOM 6320 C CA . ALA B 1 399 ? 9.519 31.034 138.287 1.00 38.32 391 ALA B CA 1
ATOM 6321 C C . ALA B 1 399 ? 10.506 29.960 137.865 1.00 43.64 391 ALA B C 1
ATOM 6322 O O . ALA B 1 399 ? 10.749 29.005 138.617 1.00 46.15 391 ALA B O 1
ATOM 6324 N N . PRO B 1 400 ? 11.086 30.075 136.673 1.00 45.74 392 PRO B N 1
ATOM 6325 C CA . PRO B 1 400 ? 11.979 29.018 136.191 1.00 34.70 392 PRO B CA 1
ATOM 6326 C C . PRO B 1 400 ? 13.294 29.017 136.949 1.00 36.35 392 PRO B C 1
ATOM 6327 O O . PRO B 1 400 ? 13.745 30.043 137.461 1.00 40.81 392 PRO B O 1
ATOM 6331 N N . LEU B 1 401 ? 13.903 27.833 137.024 1.00 43.05 393 LEU B N 1
ATOM 6332 C CA . LEU B 1 401 ? 15.207 27.698 137.660 1.00 41.50 393 LEU B CA 1
ATOM 6333 C C . LEU B 1 401 ? 16.329 28.213 136.762 1.00 50.42 393 LEU B C 1
ATOM 6334 O O . LEU B 1 401 ? 17.304 28.791 137.254 1.00 49.16 393 LEU B O 1
ATOM 6339 N N . GLU B 1 402 ? 16.235 27.975 135.453 1.00 50.43 394 GLU B N 1
ATOM 6340 C CA . GLU B 1 402 ? 17.229 28.437 134.494 1.00 47.53 394 GLU B CA 1
ATOM 6341 C C . GLU B 1 402 ? 16.565 29.291 133.420 1.00 49.16 394 GLU B C 1
ATOM 6342 O O . GLU B 1 402 ? 15.345 29.265 133.240 1.00 49.23 394 GLU B O 1
ATOM 6348 N N . ASP B 1 403 ? 17.383 30.063 132.705 1.00 51.64 395 ASP B N 1
ATOM 6349 C CA . ASP B 1 403 ? 16.851 30.986 131.710 1.00 51.05 395 ASP B CA 1
ATOM 6350 C C . ASP B 1 403 ? 16.564 30.327 130.362 1.00 55.02 395 ASP B C 1
ATOM 6351 O O . ASP B 1 403 ? 15.951 30.967 129.497 1.00 49.50 395 ASP B O 1
ATOM 6356 N N . GLY B 1 404 ? 16.972 29.068 130.166 1.00 52.19 396 GLY B N 1
ATOM 6357 C CA . GLY B 1 404 ? 16.685 28.337 128.948 1.00 46.59 396 GLY B CA 1
ATOM 6358 C C . GLY B 1 404 ? 17.816 28.263 127.940 1.00 56.37 396 GLY B C 1
ATOM 6359 O O . GLY B 1 404 ? 17.703 27.507 126.970 1.00 58.31 396 GLY B O 1
ATOM 6360 N N . LYS B 1 405 ? 18.907 29.007 128.136 1.00 57.49 397 LYS B N 1
ATOM 6361 C CA . LYS B 1 405 ? 19.971 28.997 127.138 1.00 50.31 397 LYS B CA 1
ATOM 6362 C C . LYS B 1 405 ? 20.697 27.656 127.088 1.00 49.49 397 LYS B C 1
ATOM 6363 O O . LYS B 1 405 ? 21.190 27.265 126.026 1.00 55.65 397 LYS B O 1
ATOM 6369 N N . LYS B 1 406 ? 20.789 26.940 128.208 1.00 48.96 398 LYS B N 1
ATOM 6370 C CA . LYS B 1 406 ? 21.503 25.667 128.182 1.00 48.15 398 LYS B CA 1
ATOM 6371 C C . LYS B 1 406 ? 20.642 24.549 127.600 1.00 56.66 398 LYS B C 1
ATOM 6372 O O . LYS B 1 406 ? 21.130 23.743 126.801 1.00 58.29 398 LYS B O 1
ATOM 6374 N N . ASP B 1 407 ? 19.364 24.482 127.974 1.00 51.70 399 ASP B N 1
ATOM 6375 C CA . ASP B 1 407 ? 18.515 23.365 127.585 1.00 45.59 399 ASP B CA 1
ATOM 6376 C C . ASP B 1 407 ? 17.493 23.701 126.506 1.00 49.07 399 ASP B C 1
ATOM 6377 O O . ASP B 1 407 ? 16.823 22.791 126.011 1.00 54.18 399 ASP B O 1
ATOM 6382 N N . GLY B 1 408 ? 17.338 24.967 126.138 1.00 47.56 400 GLY B N 1
ATOM 6383 C CA . GLY B 1 408 ? 16.359 25.338 125.138 1.00 42.83 400 GLY B CA 1
ATOM 6384 C C . GLY B 1 408 ? 14.935 25.431 125.631 1.00 46.72 400 GLY B C 1
ATOM 6385 O O . GLY B 1 408 ? 14.025 25.613 124.815 1.00 40.39 400 GLY B O 1
ATOM 6386 N N . VAL B 1 409 ? 14.711 25.345 126.938 1.00 50.50 401 VAL B N 1
ATOM 6387 C CA . VAL B 1 409 ? 13.376 25.399 127.522 1.00 44.76 401 VAL B CA 1
ATOM 6388 C C . VAL B 1 409 ? 13.220 26.766 128.171 1.00 47.93 401 VAL B C 1
ATOM 6389 O O . VAL B 1 409 ? 13.800 27.031 129.231 1.00 48.46 401 VAL B O 1
ATOM 6393 N N . PHE B 1 410 ? 12.430 27.635 127.531 1.00 43.63 402 PHE B N 1
ATOM 6394 C CA . PHE B 1 410 ? 12.226 29.010 127.974 1.00 43.07 402 PHE B CA 1
ATOM 6395 C C . PHE B 1 410 ? 10.854 29.115 128.634 1.00 43.62 402 PHE B C 1
ATOM 6396 O O . PHE B 1 410 ? 9.823 28.961 127.968 1.00 38.64 402 PHE B O 1
ATOM 6404 N N . ILE B 1 411 ? 10.849 29.364 129.945 1.00 43.30 403 ILE B N 1
ATOM 6405 C CA . ILE B 1 411 ? 9.645 29.326 130.769 1.00 40.64 403 ILE B CA 1
ATOM 6406 C C . ILE B 1 411 ? 9.315 30.727 131.265 1.00 40.01 403 ILE B C 1
ATOM 6407 O O . ILE B 1 411 ? 10.199 31.470 131.714 1.00 38.64 403 ILE B O 1
ATOM 6412 N N . SER B 1 412 ? 8.036 31.069 131.212 1.00 30.91 404 SER B N 1
ATOM 6413 C CA . SER B 1 412 ? 7.564 32.349 131.704 1.00 37.19 404 SER B CA 1
ATOM 6414 C C . SER B 1 412 ? 7.293 32.292 133.206 1.00 36.99 404 SER B C 1
ATOM 6415 O O . SER B 1 412 ? 7.138 31.221 133.797 1.00 41.27 404 SER B O 1
ATOM 6418 N N . LYS B 1 413 ? 7.226 33.470 133.817 1.00 32.87 405 LYS B N 1
ATOM 6419 C CA . LYS B 1 413 ? 6.812 33.578 135.205 1.00 38.30 405 LYS B CA 1
ATOM 6420 C C . LYS B 1 413 ? 5.294 33.620 135.307 1.00 33.41 405 LYS B C 1
ATOM 6421 O O . LYS B 1 413 ? 4.604 34.116 134.416 1.00 34.08 405 LYS B O 1
ATOM 6427 N N . SER B 1 414 ? 4.779 33.119 136.425 1.00 32.15 406 SER B N 1
ATOM 6428 C CA . SER B 1 414 ? 3.366 33.286 136.729 1.00 36.50 406 SER B CA 1
ATOM 6429 C C . SER B 1 414 ? 3.032 34.773 136.858 1.00 35.52 406 SER B C 1
ATOM 6430 O O . SER B 1 414 ? 3.900 35.616 137.101 1.00 33.25 406 SER B O 1
ATOM 6433 N N . TYR B 1 415 ? 1.763 35.103 136.663 1.00 37.03 407 TYR B N 1
ATOM 6434 C CA . TYR B 1 415 ? 1.357 36.500 136.728 1.00 34.28 407 TYR B CA 1
ATOM 6435 C C . TYR B 1 415 ? 1.282 36.949 138.184 1.00 37.03 407 TYR B C 1
ATOM 6436 O O . TYR B 1 415 ? 0.648 36.287 139.016 1.00 37.47 407 TYR B O 1
ATOM 6445 N N . ASP B 1 416 ? 1.928 38.078 138.491 1.00 35.38 408 ASP B N 1
ATOM 6446 C CA . ASP B 1 416 ? 1.929 38.595 139.853 1.00 34.09 408 ASP B CA 1
ATOM 6447 C C . ASP B 1 416 ? 0.620 39.338 140.138 1.00 31.23 408 ASP B C 1
ATOM 6448 O O . ASP B 1 416 ? -0.252 39.471 139.278 1.00 32.97 408 ASP B O 1
ATOM 6453 N N . ALA B 1 417 ? 0.489 39.849 141.362 1.00 36.46 409 ALA B N 1
ATOM 6454 C CA . ALA B 1 417 ? -0.782 40.408 141.804 1.00 33.44 409 ALA B CA 1
ATOM 6455 C C . ALA B 1 417 ? -1.100 41.759 141.174 1.00 37.15 409 ALA B C 1
ATOM 6456 O O . ALA B 1 417 ? -2.262 42.175 141.220 1.00 35.79 409 ALA B O 1
ATOM 6458 N N . THR B 1 418 ? -0.114 42.455 140.600 1.00 33.53 410 THR B N 1
ATOM 6459 C CA . THR B 1 418 ? -0.380 43.777 140.038 1.00 34.08 410 THR B CA 1
ATOM 6460 C C . THR B 1 418 ? -1.493 43.707 138.995 1.00 36.27 410 THR B C 1
ATOM 6461 O O . THR B 1 418 ? -1.672 42.695 138.307 1.00 33.27 410 THR B O 1
ATOM 6465 N N . THR B 1 419 ? -2.265 44.798 138.908 1.00 37.41 411 THR B N 1
ATOM 6466 C CA . THR B 1 419 ? -3.354 44.949 137.947 1.00 31.33 411 THR B CA 1
ATOM 6467 C C . THR B 1 419 ? -2.959 45.818 136.761 1.00 31.27 411 THR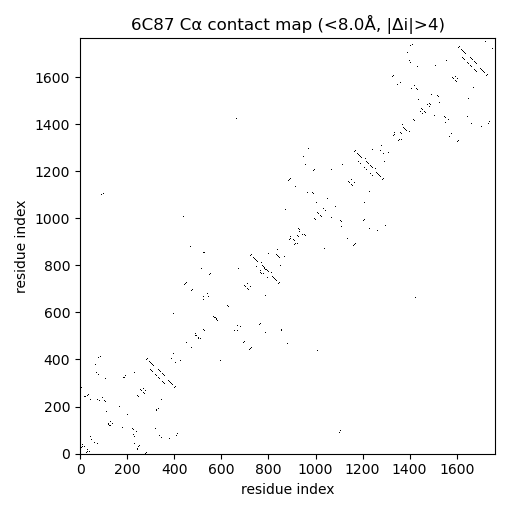 B C 1
ATOM 6468 O O . THR B 1 419 ? -3.806 46.496 136.168 1.00 33.76 411 THR B O 1
ATOM 6472 N N . HIS B 1 420 ? -1.680 45.825 136.420 1.00 29.65 412 HIS B N 1
ATOM 6473 C CA . HIS B 1 420 ? -1.196 46.435 135.198 1.00 29.34 412 HIS B CA 1
ATOM 6474 C C . HIS B 1 420 ? -0.148 45.497 134.620 1.00 37.01 412 HIS B C 1
ATOM 6475 O O . HIS B 1 420 ? 0.349 44.600 135.305 1.00 34.22 412 HIS B O 1
ATOM 6482 N N . PHE B 1 421 ? 0.212 45.720 133.359 1.00 33.93 413 PHE B N 1
ATOM 6483 C CA . PHE B 1 421 ? 0.933 44.722 132.584 1.00 28.12 413 PHE B CA 1
ATOM 6484 C C . PHE B 1 421 ? 2.436 44.944 132.546 1.00 34.63 413 PHE B C 1
ATOM 6485 O O . PHE B 1 421 ? 3.126 44.240 131.803 1.00 36.68 413 PHE B O 1
ATOM 6493 N N . GLU B 1 422 ? 2.965 45.893 133.323 1.00 38.16 414 GLU B N 1
ATOM 6494 C CA . GLU B 1 422 ? 4.382 46.226 133.201 1.00 35.87 414 GLU B CA 1
ATOM 6495 C C . GLU B 1 422 ? 5.269 45.016 133.477 1.00 32.72 414 GLU B C 1
ATOM 6496 O O . GLU B 1 422 ? 6.200 44.734 132.713 1.00 36.69 414 GLU B O 1
ATOM 6502 N N . SER B 1 423 ? 4.997 44.281 134.567 1.00 32.76 415 SER B N 1
ATOM 6503 C CA . SER B 1 423 ? 5.884 43.177 134.937 1.00 31.07 415 SER B CA 1
ATOM 6504 C C . SER B 1 423 ? 5.766 42.015 133.958 1.00 33.32 415 SER B C 1
ATOM 6505 O O . SER B 1 423 ? 6.758 41.342 133.665 1.00 40.64 415 SER B O 1
ATOM 6508 N N . CYS B 1 424 ? 4.561 41.764 133.446 1.00 32.85 416 CYS B N 1
ATOM 6509 C CA . CYS B 1 424 ? 4.394 40.764 132.400 1.00 32.47 416 CYS B CA 1
ATOM 6510 C C . CYS B 1 424 ? 5.139 41.168 131.130 1.00 30.58 416 CYS B C 1
ATOM 6511 O O . CYS B 1 424 ? 5.720 40.317 130.444 1.00 34.61 416 CYS B O 1
ATOM 6514 N N . ALA B 1 425 ? 5.128 42.460 130.792 1.00 28.86 417 ALA B N 1
ATOM 6515 C CA . ALA B 1 425 ? 5.870 42.916 129.618 1.00 35.33 417 ALA B CA 1
ATOM 6516 C C . ALA B 1 425 ? 7.365 42.716 129.802 1.00 43.52 417 ALA B C 1
ATOM 6517 O O . ALA B 1 425 ? 8.066 42.334 128.856 1.00 45.36 417 ALA B O 1
ATOM 6519 N N . VAL B 1 426 ? 7.873 42.968 131.014 1.00 38.61 418 VAL B N 1
ATOM 6520 C CA . VAL B 1 426 ? 9.292 42.751 131.287 1.00 35.18 418 VAL B CA 1
ATOM 6521 C C . VAL B 1 426 ? 9.647 41.284 131.098 1.00 36.98 418 VAL B C 1
ATOM 6522 O O . VAL B 1 426 ? 10.688 40.948 130.519 1.00 46.23 418 VAL B O 1
ATOM 6526 N N . ASP B 1 427 ? 8.766 40.389 131.544 1.00 36.19 419 ASP B N 1
ATOM 6527 C CA . ASP B 1 427 ? 9.002 38.960 131.368 1.00 35.59 419 ASP B CA 1
ATOM 6528 C C . ASP B 1 427 ? 9.025 38.586 129.887 1.00 37.38 419 ASP B C 1
ATOM 6529 O O . ASP B 1 427 ? 9.833 37.754 129.464 1.00 42.74 419 ASP B O 1
ATOM 6534 N N . ILE B 1 428 ? 8.136 39.184 129.087 1.00 39.72 420 ILE B N 1
ATOM 6535 C CA . ILE B 1 428 ? 8.122 38.923 127.646 1.00 44.94 420 ILE B CA 1
ATOM 6536 C C . ILE B 1 428 ? 9.435 39.364 127.006 1.00 45.40 420 ILE B C 1
ATOM 6537 O O . ILE B 1 428 ? 10.035 38.629 126.213 1.00 49.61 420 ILE B O 1
ATOM 6542 N N . VAL B 1 429 ? 9.897 40.575 127.334 1.00 44.87 421 VAL B N 1
ATOM 6543 C CA . VAL B 1 429 ? 11.146 41.083 126.767 1.00 41.79 421 VAL B CA 1
ATOM 6544 C C . VAL B 1 429 ? 12.315 40.188 127.149 1.00 41.94 421 VAL B C 1
ATOM 6545 O O . VAL B 1 429 ? 13.155 39.848 126.307 1.00 46.95 421 VAL B O 1
ATOM 6549 N N . ASP B 1 430 ? 12.384 39.788 128.421 1.00 30.96 422 ASP B N 1
ATOM 6550 C CA . ASP B 1 430 ? 13.487 38.953 128.885 1.00 31.07 422 ASP B CA 1
ATOM 6551 C C . ASP B 1 430 ? 13.504 37.605 128.166 1.00 41.30 422 ASP B C 1
ATOM 6552 O O . ASP B 1 430 ? 14.559 37.141 127.708 1.00 39.79 422 ASP B O 1
ATOM 6557 N N . ILE B 1 431 ? 12.337 36.955 128.075 1.00 40.80 423 ILE B N 1
ATOM 6558 C CA . ILE B 1 431 ? 12.227 35.668 127.392 1.00 40.42 423 ILE B CA 1
ATOM 6559 C C . ILE B 1 431 ? 12.679 35.788 125.946 1.00 44.93 423 ILE B C 1
ATOM 6560 O O . ILE B 1 431 ? 13.367 34.905 125.418 1.00 48.39 423 ILE B O 1
ATOM 6565 N N . TYR B 1 432 ? 12.261 36.855 125.264 1.00 46.42 424 TYR B N 1
ATOM 6566 C CA . TYR B 1 432 ? 12.636 36.998 123.864 1.00 47.21 424 TYR B CA 1
ATOM 6567 C C . TYR B 1 432 ? 14.134 37.238 123.728 1.00 45.98 424 TYR B C 1
ATOM 6568 O O . TYR B 1 432 ? 14.765 36.746 122.784 1.00 46.94 424 TYR B O 1
ATOM 6577 N N . GLU B 1 433 ? 14.725 37.971 124.677 1.00 46.70 425 GLU B N 1
ATOM 6578 C CA . GLU B 1 433 ? 16.169 38.183 124.661 1.00 51.32 425 GLU B CA 1
ATOM 6579 C C . GLU B 1 433 ? 16.927 36.888 124.921 1.00 50.88 425 GLU B C 1
ATOM 6580 O O . GLU B 1 433 ? 17.947 36.616 124.276 1.00 58.35 425 GLU B O 1
ATOM 6586 N N . ARG B 1 434 ? 16.435 36.067 125.846 1.00 47.24 426 ARG B N 1
ATOM 6587 C CA . ARG B 1 434 ? 17.063 34.778 126.099 1.00 43.45 426 ARG B CA 1
ATOM 6588 C C . ARG B 1 434 ? 16.960 33.859 124.891 1.00 48.01 426 ARG B C 1
ATOM 6589 O O . ARG B 1 434 ? 17.872 33.066 124.633 1.00 57.62 426 ARG B O 1
ATOM 6597 N N . ILE B 1 435 ? 15.861 33.950 124.140 1.00 47.09 427 ILE B N 1
ATOM 6598 C CA . ILE B 1 435 ? 15.683 33.098 122.967 1.00 48.07 427 ILE B CA 1
ATOM 6599 C C . ILE B 1 435 ? 16.614 33.524 121.834 1.00 49.92 427 ILE B C 1
ATOM 6600 O O . ILE B 1 435 ? 17.321 32.699 121.246 1.00 57.50 427 ILE B O 1
ATOM 6605 N N . THR B 1 436 ? 16.624 34.812 121.506 1.00 49.37 428 THR B N 1
ATOM 6606 C CA . THR B 1 436 ? 17.343 35.298 120.337 1.00 54.72 428 THR B CA 1
ATOM 6607 C C . THR B 1 436 ? 18.808 35.624 120.598 1.00 59.14 428 THR B C 1
ATOM 6608 O O . THR B 1 436 ? 19.581 35.733 119.635 1.00 64.70 428 THR B O 1
ATOM 6612 N N . GLY B 1 437 ? 19.217 35.769 121.857 1.00 48.60 429 GLY B N 1
ATOM 6613 C CA . GLY B 1 437 ? 20.569 36.215 122.110 1.00 49.18 429 GLY B CA 1
ATOM 6614 C C . GLY B 1 437 ? 20.851 37.655 121.745 1.00 59.80 429 GLY B C 1
ATOM 6615 O O . GLY B 1 437 ? 22.024 38.036 121.679 1.00 66.70 429 GLY B O 1
ATOM 6616 N N . GLU B 1 438 ? 19.817 38.461 121.482 1.00 58.85 430 GLU B N 1
ATOM 6617 C CA . GLU B 1 438 ? 19.969 39.857 121.089 1.00 62.55 430 GLU B CA 1
ATOM 6618 C C . GLU B 1 438 ? 19.185 40.773 122.020 1.00 58.18 430 GLU B C 1
ATOM 6619 O O . GLU B 1 438 ? 18.144 40.388 122.558 1.00 56.52 430 GLU B O 1
ATOM 6625 N N . LYS B 1 439 ? 19.687 41.997 122.198 1.00 61.59 431 LYS B N 1
ATOM 6626 C CA . LYS B 1 439 ? 18.958 42.993 122.973 1.00 60.80 431 LYS B CA 1
ATOM 6627 C C . LYS B 1 439 ? 17.676 43.369 122.244 1.00 63.17 431 LYS B C 1
ATOM 6628 O O . LYS B 1 439 ? 17.669 43.540 121.022 1.00 68.12 431 LYS B O 1
ATOM 6630 N N . PHE B 1 440 ? 16.592 43.507 123.000 1.00 56.75 432 PHE B N 1
ATOM 6631 C CA . PHE B 1 440 ? 15.283 43.726 122.397 1.00 54.32 432 PHE B CA 1
ATOM 6632 C C . PHE B 1 440 ? 15.288 45.018 121.595 1.00 58.37 432 PHE B C 1
ATOM 6633 O O . PHE B 1 440 ? 15.556 46.093 122.138 1.00 65.03 432 PHE B O 1
ATOM 6641 N N . ASP B 1 441 ? 14.991 44.913 120.301 1.00 58.71 433 ASP B N 1
ATOM 6642 C CA . ASP B 1 441 ? 14.959 46.071 119.415 1.00 59.58 433 ASP B CA 1
ATOM 6643 C C . ASP B 1 441 ? 13.548 46.643 119.419 1.00 68.46 433 ASP B C 1
ATOM 6644 O O . ASP B 1 441 ? 12.638 46.074 118.807 1.00 71.85 433 ASP B O 1
ATOM 6649 N N . TRP B 1 442 ? 13.374 47.785 120.080 1.00 69.73 434 TRP B N 1
ATOM 6650 C CA . TRP B 1 442 ? 12.065 48.431 120.158 1.00 66.33 434 TRP B CA 1
ATOM 6651 C C . TRP B 1 442 ? 11.651 49.107 118.841 1.00 72.52 434 TRP B C 1
ATOM 6652 O O . TRP B 1 442 ? 10.610 49.773 118.839 1.00 80.05 434 TRP B O 1
ATOM 6663 N N . ASN B 1 443 ? 12.426 48.962 117.763 1.00 71.88 435 ASN B N 1
ATOM 6664 C CA . ASN B 1 443 ? 12.100 49.523 116.455 1.00 75.33 435 ASN B CA 1
ATOM 6665 C C . ASN B 1 443 ? 11.815 48.465 115.393 1.00 81.34 435 ASN B C 1
ATOM 6666 O O . ASN B 1 443 ? 11.610 48.820 114.228 1.00 89.61 435 ASN B O 1
ATOM 6671 N N . LYS B 1 444 ? 11.794 47.183 115.759 1.00 86.61 436 LYS B N 1
ATOM 6672 C CA . LYS B 1 444 ? 11.548 46.108 114.801 1.00 94.49 436 LYS B CA 1
ATOM 6673 C C . LYS B 1 444 ? 10.148 46.174 114.192 1.00 103.56 436 LYS B C 1
ATOM 6674 O O . LYS B 1 444 ? 9.171 46.520 114.862 1.00 106.18 436 LYS B O 1
ATOM 6676 N N . LYS B 1 445 ? 10.063 45.850 112.899 1.00 109.50 437 LYS B N 1
ATOM 6677 C CA . LYS B 1 445 ? 8.846 45.852 112.099 1.00 108.92 437 LYS B CA 1
ATOM 6678 C C . LYS B 1 445 ? 8.585 44.450 111.548 1.00 109.36 437 LYS B C 1
ATOM 6679 O O . LYS B 1 445 ? 9.531 43.690 111.312 1.00 107.68 437 LYS B O 1
ATOM 6681 N N . PRO B 1 446 ? 7.319 44.069 111.357 1.00 107.56 438 PRO B N 1
ATOM 6682 C CA . PRO B 1 446 ? 7.016 42.700 110.908 1.00 106.53 438 PRO B CA 1
ATOM 6683 C C . PRO B 1 446 ? 7.500 42.423 109.488 1.00 107.91 438 PRO B C 1
ATOM 6684 O O . PRO B 1 446 ? 7.616 43.327 108.655 1.00 103.29 438 PRO B O 1
ATOM 6688 N N . VAL B 1 447 ? 7.764 41.139 109.214 1.00 110.02 439 VAL B N 1
ATOM 6689 C CA . VAL B 1 447 ? 8.169 40.678 107.888 1.00 112.82 439 VAL B CA 1
ATOM 6690 C C . VAL B 1 447 ? 6.967 40.107 107.142 1.00 117.68 439 VAL B C 1
ATOM 6691 O O . VAL B 1 447 ? 5.992 39.639 107.736 1.00 115.56 439 VAL B O 1
ATOM 6693 N N . GLU B 1 448 ? 7.051 40.128 105.811 1.00 123.23 440 GLU B N 1
ATOM 6694 C CA . GLU B 1 448 ? 5.953 39.652 104.967 1.00 129.36 440 GLU B CA 1
ATOM 6695 C C . GLU B 1 448 ? 5.861 38.129 105.001 1.00 132.57 440 GLU B C 1
ATOM 6696 O O . GLU B 1 448 ? 6.881 37.448 104.832 1.00 143.28 440 GLU B O 1
ATOM 6698 N N . PRO B 1 449 ? 4.661 37.553 105.216 1.00 120.51 441 PRO B N 1
ATOM 6699 C CA . PRO B 1 449 ? 4.411 36.104 105.178 1.00 113.42 441 PRO B CA 1
ATOM 6700 C C . PRO B 1 449 ? 4.852 35.466 103.854 1.00 123.32 441 PRO B C 1
ATOM 6701 O O . PRO B 1 449 ? 5.813 34.696 103.806 1.00 125.96 441 PRO B O 1
ATOM 6705 N N . MET C 1 9 ? 70.097 8.991 131.825 1.00 95.76 1 MET C N 1
ATOM 6706 C CA . MET C 1 9 ? 70.241 8.597 130.428 1.00 100.90 1 MET C CA 1
ATOM 6707 C C . MET C 1 9 ? 69.522 7.280 130.115 1.00 110.47 1 MET C C 1
ATOM 6708 O O . MET C 1 9 ? 68.937 7.129 129.043 1.00 116.91 1 MET C O 1
ATOM 6710 N N . ASN C 1 10 ? 69.572 6.329 131.043 1.00 108.75 2 ASN C N 1
ATOM 6711 C CA . ASN C 1 10 ? 68.881 5.047 130.905 1.00 105.42 2 ASN C CA 1
ATOM 6712 C C . ASN C 1 10 ? 67.896 4.902 132.061 1.00 104.96 2 ASN C C 1
ATOM 6713 O O . ASN C 1 10 ? 68.138 4.164 133.021 1.00 106.06 2 ASN C O 1
ATOM 6715 N N . GLU C 1 11 ? 66.777 5.609 131.961 1.00 103.05 3 GLU C N 1
ATOM 6716 C CA . GLU C 1 11 ? 65.750 5.580 132.995 1.00 105.73 3 GLU C CA 1
ATOM 6717 C C . GLU C 1 11 ? 64.430 5.217 132.317 1.00 103.38 3 GLU C C 1
ATOM 6718 O O . GLU C 1 11 ? 64.401 4.677 131.203 1.00 103.51 3 GLU C O 1
ATOM 6724 N N . GLU C 1 12 ? 63.317 5.544 132.968 1.00 100.34 4 GLU C N 1
ATOM 6725 C CA . GLU C 1 12 ? 61.995 5.481 132.362 1.00 92.91 4 GLU C CA 1
ATOM 6726 C C . GLU C 1 12 ? 61.404 6.881 132.293 1.00 89.57 4 GLU C C 1
ATOM 6727 O O . GLU C 1 12 ? 61.504 7.654 133.252 1.00 89.58 4 GLU C O 1
ATOM 6729 N N . TYR C 1 13 ? 60.798 7.208 131.156 1.00 80.08 5 TYR C N 1
ATOM 6730 C CA . TYR C 1 13 ? 60.211 8.520 130.937 1.00 74.16 5 TYR C CA 1
ATOM 6731 C C . TYR C 1 13 ? 58.803 8.364 130.379 1.00 72.19 5 TYR C C 1
ATOM 6732 O O . TYR C 1 13 ? 58.449 7.328 129.813 1.00 76.19 5 TYR C O 1
ATOM 6741 N N . ASP C 1 14 ? 57.994 9.412 130.543 1.00 70.48 6 ASP C N 1
ATOM 6742 C CA . ASP C 1 14 ? 56.696 9.437 129.879 1.00 68.85 6 ASP C CA 1
ATOM 6743 C C . ASP C 1 14 ? 56.866 9.599 128.374 1.00 75.78 6 ASP C C 1
ATOM 6744 O O . ASP C 1 14 ? 56.274 8.851 127.587 1.00 83.70 6 ASP C O 1
ATOM 6749 N N . VAL C 1 15 ? 57.680 10.569 127.959 1.00 72.67 7 VAL C N 1
ATOM 6750 C CA . VAL C 1 15 ? 57.897 10.895 126.554 1.00 65.91 7 VAL C CA 1
ATOM 6751 C C . VAL C 1 15 ? 59.377 11.187 126.343 1.00 67.39 7 VAL C C 1
ATOM 6752 O O . VAL C 1 15 ? 60.031 11.773 127.211 1.00 66.57 7 VAL C O 1
ATOM 6756 N N . VAL C 1 16 ? 59.908 10.773 125.192 1.00 71.44 8 VAL C N 1
ATOM 6757 C CA . VAL C 1 16 ? 61.233 11.182 124.731 1.00 69.90 8 VAL C CA 1
ATOM 6758 C C . VAL C 1 16 ? 61.069 12.109 123.531 1.00 66.48 8 VAL C C 1
ATOM 6759 O O . VAL C 1 16 ? 60.369 11.769 122.571 1.00 62.78 8 VAL C O 1
ATOM 6763 N N . VAL C 1 17 ? 61.720 13.272 123.576 1.00 66.57 9 VAL C N 1
ATOM 6764 C CA . VAL C 1 17 ? 61.646 14.271 122.510 1.00 60.74 9 VAL C CA 1
ATOM 6765 C C . VAL C 1 17 ? 63.001 14.356 121.814 1.00 62.69 9 VAL C C 1
ATOM 6766 O O . VAL C 1 17 ? 64.046 14.390 122.475 1.00 52.81 9 VAL C O 1
ATOM 6770 N N . LEU C 1 18 ? 62.979 14.368 120.476 1.00 64.09 10 LEU C N 1
ATOM 6771 C CA . LEU C 1 18 ? 64.178 14.314 119.639 1.00 65.22 10 LEU C CA 1
ATOM 6772 C C . LEU C 1 18 ? 64.244 15.541 118.733 1.00 59.56 10 LEU C C 1
ATOM 6773 O O . LEU C 1 18 ? 63.337 15.769 117.923 1.00 54.72 10 LEU C O 1
ATOM 6778 N N . GLY C 1 19 ? 65.318 16.312 118.856 1.00 56.39 11 GLY C N 1
ATOM 6779 C CA . GLY C 1 19 ? 65.532 17.519 118.077 1.00 51.72 11 GLY C CA 1
ATOM 6780 C C . GLY C 1 19 ? 65.108 18.764 118.838 1.00 49.73 11 GLY C C 1
ATOM 6781 O O . GLY C 1 19 ? 64.165 18.748 119.636 1.00 52.31 11 GLY C O 1
ATOM 6782 N N . THR C 1 20 ? 65.797 19.877 118.573 1.00 47.76 12 THR C N 1
ATOM 6783 C CA . THR C 1 20 ? 65.546 21.109 119.314 1.00 51.57 12 THR C CA 1
ATOM 6784 C C . THR C 1 20 ? 65.051 22.238 118.419 1.00 54.78 12 THR C C 1
ATOM 6785 O O . THR C 1 20 ? 65.262 23.415 118.720 1.00 54.30 12 THR C O 1
ATOM 6789 N N . GLY C 1 21 ? 64.363 21.901 117.337 1.00 55.89 13 GLY C N 1
ATOM 6790 C CA . GLY C 1 21 ? 63.529 22.880 116.668 1.00 44.18 13 GLY C CA 1
ATOM 6791 C C . GLY C 1 21 ? 62.435 23.378 117.594 1.00 46.54 13 GLY C C 1
ATOM 6792 O O . GLY C 1 21 ? 62.162 22.820 118.657 1.00 53.04 13 GLY C O 1
ATOM 6793 N N . LEU C 1 22 ? 61.818 24.487 117.195 1.00 39.71 14 LEU C N 1
ATOM 6794 C CA . LEU C 1 22 ? 60.847 25.116 118.082 1.00 39.73 14 LEU C CA 1
ATOM 6795 C C . LEU C 1 22 ? 59.663 24.194 118.361 1.00 39.83 14 LEU C C 1
ATOM 6796 O O . LEU C 1 22 ? 59.199 24.097 119.505 1.00 39.68 14 LEU C O 1
ATOM 6801 N N . THR C 1 23 ? 59.165 23.508 117.330 1.00 40.07 15 THR C N 1
ATOM 6802 C CA . THR C 1 23 ? 58.020 22.616 117.509 1.00 43.19 15 THR C CA 1
ATOM 6803 C C . THR C 1 23 ? 58.288 21.584 118.595 1.00 47.46 15 THR C C 1
ATOM 6804 O O . THR C 1 23 ? 57.446 21.352 119.471 1.00 48.58 15 THR C O 1
ATOM 6808 N N . GLU C 1 24 ? 59.464 20.952 118.550 1.00 48.93 16 GLU C N 1
ATOM 6809 C CA . GLU C 1 24 ? 59.822 19.967 119.565 1.00 47.97 16 GLU C CA 1
ATOM 6810 C C . GLU C 1 24 ? 59.990 20.622 120.932 1.00 46.42 16 GLU C C 1
ATOM 6811 O O . GLU C 1 24 ? 59.602 20.047 121.953 1.00 48.80 16 GLU C O 1
ATOM 6817 N N . CYS C 1 25 ? 60.579 21.819 120.975 1.00 51.70 17 CYS C N 1
ATOM 6818 C CA . CYS C 1 25 ? 60.771 22.502 122.251 1.00 49.01 17 CYS C CA 1
ATOM 6819 C C . CYS C 1 25 ? 59.440 22.825 122.917 1.00 49.13 17 CYS C C 1
ATOM 6820 O O . CYS C 1 25 ? 59.281 22.632 124.128 1.00 47.60 17 CYS C O 1
ATOM 6823 N N . VAL C 1 26 ? 58.465 23.302 122.136 1.00 46.82 18 VAL C N 1
ATOM 6824 C CA . VAL C 1 26 ? 57.177 23.695 122.701 1.00 40.19 18 VAL C CA 1
ATOM 6825 C C . VAL C 1 26 ? 56.375 22.472 123.127 1.00 48.24 18 VAL C C 1
ATOM 6826 O O . VAL C 1 26 ? 55.768 22.456 124.206 1.00 54.60 18 VAL C O 1
ATOM 6830 N N . ILE C 1 27 ? 56.359 21.428 122.294 1.00 47.78 19 ILE C N 1
ATOM 6831 C CA . ILE C 1 27 ? 55.681 20.190 122.674 1.00 51.45 19 ILE C CA 1
ATOM 6832 C C . ILE C 1 27 ? 56.300 19.631 123.944 1.00 49.23 19 ILE C C 1
ATOM 6833 O O . ILE C 1 27 ? 55.595 19.241 124.883 1.00 46.15 19 ILE C O 1
ATOM 6838 N N . SER C 1 28 ? 57.634 19.621 124.003 1.00 51.68 20 SER C N 1
ATOM 6839 C CA . SER C 1 28 ? 58.320 19.158 125.202 1.00 52.45 20 SER C CA 1
ATOM 6840 C C . SER C 1 28 ? 57.929 20.002 126.407 1.00 55.53 20 SER C C 1
ATOM 6841 O O . SER C 1 28 ? 57.637 19.463 127.482 1.00 52.04 20 SER C O 1
ATOM 6844 N N . GLY C 1 29 ? 57.867 21.326 126.232 1.00 54.89 21 GLY C N 1
ATOM 6845 C CA . GLY C 1 29 ? 57.490 22.192 127.337 1.00 42.92 21 GLY C CA 1
ATOM 6846 C C . GLY C 1 29 ? 56.065 21.966 127.799 1.00 53.07 21 GLY C C 1
ATOM 6847 O O . GLY C 1 29 ? 55.798 21.902 129.003 1.00 52.39 21 GLY C O 1
ATOM 6848 N N . LEU C 1 30 ? 55.133 21.811 126.853 1.00 53.53 22 LEU C N 1
ATOM 6849 C CA . LEU C 1 30 ? 53.747 21.552 127.227 1.00 43.61 22 LEU C CA 1
ATOM 6850 C C . LEU C 1 30 ? 53.621 20.253 128.010 1.00 56.64 22 LEU C C 1
ATOM 6851 O O . LEU C 1 30 ? 52.862 20.176 128.985 1.00 60.23 22 LEU C O 1
ATOM 6856 N N . LEU C 1 31 ? 54.365 19.223 127.602 1.00 54.84 23 LEU C N 1
ATOM 6857 C CA . LEU C 1 31 ? 54.319 17.956 128.320 1.00 56.64 23 LEU C CA 1
ATOM 6858 C C . LEU C 1 31 ? 54.842 18.108 129.739 1.00 63.99 23 LEU C C 1
ATOM 6859 O O . LEU C 1 31 ? 54.286 17.527 130.678 1.00 68.43 23 LEU C O 1
ATOM 6864 N N . SER C 1 32 ? 55.901 18.899 129.917 1.00 65.50 24 SER C N 1
ATOM 6865 C CA . SER C 1 32 ? 56.508 19.039 131.237 1.00 61.76 24 SER C CA 1
ATOM 6866 C C . SER C 1 32 ? 55.603 19.803 132.197 1.00 52.28 24 SER C C 1
ATOM 6867 O O . SER C 1 32 ? 55.398 19.376 133.338 1.00 57.46 24 SER C O 1
ATOM 6870 N N . VAL C 1 33 ? 55.028 20.923 131.753 1.00 54.64 25 VAL C N 1
ATOM 6871 C CA . VAL C 1 33 ? 54.192 21.699 132.663 1.00 59.74 25 VAL C CA 1
ATOM 6872 C C . VAL C 1 33 ? 52.884 20.985 132.976 1.00 66.16 25 VAL C C 1
ATOM 6873 O O . VAL C 1 33 ? 52.199 21.352 133.936 1.00 72.88 25 VAL C O 1
ATOM 6877 N N . SER C 1 34 ? 52.512 19.976 132.193 1.00 61.18 26 SER C N 1
ATOM 6878 C CA . SER C 1 34 ? 51.359 19.154 132.534 1.00 56.56 26 SER C CA 1
ATOM 6879 C C . SER C 1 34 ? 51.709 18.038 133.507 1.00 67.88 26 SER C C 1
ATOM 6880 O O . SER C 1 34 ? 50.805 17.322 133.953 1.00 74.24 26 SER C O 1
ATOM 6883 N N . GLY C 1 35 ? 52.988 17.885 133.855 1.00 64.64 27 GLY C N 1
ATOM 6884 C CA . GLY C 1 35 ? 53.418 16.900 134.825 1.00 60.20 27 GLY C CA 1
ATOM 6885 C C . GLY C 1 35 ? 54.120 15.689 134.256 1.00 61.15 27 GLY C C 1
ATOM 6886 O O . GLY C 1 35 ? 54.532 14.817 135.030 1.00 65.31 27 GLY C O 1
ATOM 6887 N N . LYS C 1 36 ? 54.258 15.587 132.941 1.00 61.89 28 LYS C N 1
ATOM 6888 C CA . LYS C 1 36 ? 54.886 14.418 132.346 1.00 64.46 28 LYS C CA 1
ATOM 6889 C C . LYS C 1 36 ? 56.405 14.485 132.494 1.00 65.95 28 LYS C C 1
ATOM 6890 O O . LYS C 1 36 ? 57.007 15.564 132.492 1.00 62.63 28 LYS C O 1
ATOM 6896 N N . LYS C 1 37 ? 57.022 13.311 132.615 1.00 67.86 29 LYS C N 1
ATOM 6897 C CA . LYS C 1 37 ? 58.473 13.199 132.699 1.00 63.88 29 LYS C CA 1
ATOM 6898 C C . LYS C 1 37 ? 59.049 13.109 131.290 1.00 69.75 29 LYS C C 1
ATOM 6899 O O . LYS C 1 37 ? 58.773 12.150 130.562 1.00 69.15 29 LYS C O 1
ATOM 6905 N N . VAL C 1 38 ? 59.862 14.096 130.918 1.00 69.38 30 VAL C N 1
ATOM 6906 C CA . VAL C 1 38 ? 60.320 14.278 129.546 1.00 65.76 30 VAL C CA 1
ATOM 6907 C C . VAL C 1 38 ? 61.832 14.116 129.498 1.00 68.86 30 VAL C C 1
ATOM 6908 O O . VAL C 1 38 ? 62.552 14.704 130.313 1.00 66.91 30 VAL C O 1
ATOM 6912 N N . LEU C 1 39 ? 62.303 13.308 128.552 1.00 71.73 31 LEU C N 1
ATOM 6913 C CA . LEU C 1 39 ? 63.699 13.289 128.131 1.00 75.21 31 LEU C CA 1
ATOM 6914 C C . LEU C 1 39 ? 63.794 13.964 126.766 1.00 69.25 31 LEU C C 1
ATOM 6915 O O . LEU C 1 39 ? 63.092 13.570 125.828 1.00 67.15 31 LEU C O 1
ATOM 6920 N N . HIS C 1 40 ? 64.641 14.985 126.659 1.00 66.99 32 HIS C N 1
ATOM 6921 C CA . HIS C 1 40 ? 64.807 15.747 125.426 1.00 64.50 32 HIS C CA 1
ATOM 6922 C C . HIS C 1 40 ? 66.247 15.625 124.948 1.00 67.47 32 HIS C C 1
ATOM 6923 O O . HIS C 1 40 ? 67.176 16.015 125.665 1.00 63.16 32 HIS C O 1
ATOM 6930 N N . MET C 1 41 ? 66.431 15.105 123.732 1.00 69.83 33 MET C N 1
ATOM 6931 C CA . MET C 1 41 ? 67.756 14.846 123.181 1.00 66.73 33 MET C CA 1
ATOM 6932 C C . MET C 1 41 ? 67.930 15.504 121.816 1.00 64.70 33 MET C C 1
ATOM 6933 O O . MET C 1 41 ? 66.965 15.820 121.113 1.00 51.13 33 MET C O 1
ATOM 6938 N N . ASP C 1 42 ? 69.196 15.713 121.462 1.00 62.12 34 ASP C N 1
ATOM 6939 C CA . ASP C 1 42 ? 69.594 16.191 120.148 1.00 57.14 34 ASP C CA 1
ATOM 6940 C C . ASP C 1 42 ? 70.964 15.609 119.838 1.00 63.53 34 ASP C C 1
ATOM 6941 O O . ASP C 1 42 ? 71.843 15.582 120.703 1.00 69.09 34 ASP C O 1
ATOM 6946 N N . ARG C 1 43 ? 71.138 15.142 118.600 1.00 64.29 35 ARG C N 1
ATOM 6947 C CA . ARG C 1 43 ? 72.419 14.581 118.179 1.00 65.30 35 ARG C CA 1
ATOM 6948 C C . ARG C 1 43 ? 73.505 15.646 118.040 1.00 55.87 35 ARG C C 1
ATOM 6949 O O . ARG C 1 43 ? 74.692 15.310 118.089 1.00 59.63 35 ARG C O 1
ATOM 6957 N N . ASN C 1 44 ? 73.123 16.951 117.860 1.00 62.75 36 ASN C N 1
ATOM 6958 C CA . ASN C 1 44 ? 74.033 18.073 117.658 1.00 62.56 36 ASN C CA 1
ATOM 6959 C C . ASN C 1 44 ? 74.512 18.644 118.990 1.00 64.85 36 ASN C C 1
ATOM 6960 O O . ASN C 1 44 ? 73.822 18.533 120.008 1.00 66.07 36 ASN C O 1
ATOM 6965 N N . PRO C 1 45 ? 75.694 19.265 119.009 1.00 69.15 37 PRO C N 1
ATOM 6966 C CA . PRO C 1 45 ? 76.110 20.039 120.186 1.00 70.99 37 PRO C CA 1
ATOM 6967 C C . PRO C 1 45 ? 75.486 21.423 120.265 1.00 70.08 37 PRO C C 1
ATOM 6968 O O . PRO C 1 45 ? 75.833 22.189 121.170 1.00 76.76 37 PRO C O 1
ATOM 6972 N N . TYR C 1 46 ? 74.577 21.758 119.355 1.00 61.73 38 TYR C N 1
ATOM 6973 C CA . TYR C 1 46 ? 73.956 23.069 119.293 1.00 54.59 38 TYR C CA 1
ATOM 6974 C C . TYR C 1 46 ? 72.449 22.895 119.165 1.00 49.05 38 TYR C C 1
ATOM 6975 O O . TYR C 1 46 ? 71.955 21.811 118.850 1.00 54.32 38 TYR C O 1
ATOM 6984 N N . TYR C 1 47 ? 71.720 23.986 119.376 1.00 47.99 39 TYR C N 1
ATOM 6985 C CA . TYR C 1 47 ? 70.268 23.972 119.260 1.00 46.91 39 TYR C CA 1
ATOM 6986 C C . TYR C 1 47 ? 69.809 24.210 117.827 1.00 43.47 39 TYR C C 1
ATOM 6987 O O . TYR C 1 47 ? 70.518 24.801 117.008 1.00 47.88 39 TYR C O 1
ATOM 6996 N N . GLY C 1 48 ? 68.595 23.735 117.534 1.00 39.53 40 GLY C N 1
ATOM 6997 C CA . GLY C 1 48 ? 67.822 24.176 116.396 1.00 41.27 40 GLY C CA 1
ATOM 6998 C C . GLY C 1 48 ? 67.868 23.275 115.179 1.00 52.19 40 GLY C C 1
ATOM 6999 O O . GLY C 1 48 ? 66.914 23.274 114.394 1.00 57.51 40 GLY C O 1
ATOM 7000 N N . GLY C 1 49 ? 68.935 22.503 115.010 1.00 54.91 41 GLY C N 1
ATOM 7001 C CA . GLY C 1 49 ? 69.050 21.677 113.819 1.00 49.45 41 GLY C CA 1
ATOM 7002 C C . GLY C 1 49 ? 69.097 22.542 112.574 1.00 51.16 41 GLY C C 1
ATOM 7003 O O . GLY C 1 49 ? 69.940 23.441 112.446 1.00 50.31 41 GLY C O 1
ATOM 7004 N N . GLU C 1 50 ? 68.174 22.292 111.640 1.00 55.62 42 GLU C N 1
ATOM 7005 C CA . GLU C 1 50 ? 68.153 23.064 110.402 1.00 52.69 42 GLU C CA 1
ATOM 7006 C C . GLU C 1 50 ? 67.769 24.520 110.630 1.00 53.44 42 GLU C C 1
ATOM 7007 O O . GLU C 1 50 ? 67.986 25.350 109.739 1.00 52.49 42 GLU C O 1
ATOM 7013 N N . SER C 1 51 ? 67.196 24.849 111.790 1.00 53.96 43 SER C N 1
ATOM 7014 C CA . SER C 1 51 ? 66.770 26.211 112.088 1.00 52.60 43 SER C CA 1
ATOM 7015 C C . SER C 1 51 ? 67.685 26.891 113.101 1.00 44.99 43 SER C C 1
ATOM 7016 O O . SER C 1 51 ? 67.275 27.847 113.763 1.00 47.49 43 SER C O 1
ATOM 7019 N N . ALA C 1 52 ? 68.933 26.446 113.187 1.00 39.59 44 ALA C N 1
ATOM 7020 C CA . ALA C 1 52 ? 69.860 26.949 114.181 1.00 32.96 44 ALA C CA 1
ATOM 7021 C C . ALA C 1 52 ? 70.208 28.420 113.942 1.00 39.03 44 ALA C C 1
ATOM 7022 O O . ALA C 1 52 ? 70.029 28.981 112.854 1.00 34.62 44 ALA C O 1
ATOM 7024 N N . SER C 1 53 ? 70.740 29.030 114.993 1.00 36.02 45 SER C N 1
ATOM 7025 C CA . SER C 1 53 ? 71.167 30.416 114.992 1.00 34.46 45 SER C CA 1
ATOM 7026 C C . SER C 1 53 ? 72.687 30.444 114.877 1.00 38.27 45 SER C C 1
ATOM 7027 O O . SER C 1 53 ? 73.387 29.917 115.746 1.00 41.34 45 SER C O 1
ATOM 7030 N N . LEU C 1 54 ? 73.193 31.033 113.800 1.00 36.63 46 LEU C N 1
ATOM 7031 C CA . LEU C 1 54 ? 74.618 31.040 113.516 1.00 38.41 46 LEU C CA 1
ATOM 7032 C C . LEU C 1 54 ? 75.167 32.450 113.662 1.00 35.59 46 LEU C C 1
ATOM 7033 O O . LEU C 1 54 ? 74.465 33.432 113.408 1.00 35.69 46 LEU C O 1
ATOM 7038 N N . ASN C 1 55 ? 76.429 32.542 114.084 1.00 44.54 47 ASN C N 1
ATOM 7039 C CA . ASN C 1 55 ? 77.152 33.803 114.034 1.00 43.50 47 ASN C CA 1
ATOM 7040 C C . ASN C 1 55 ? 77.859 33.923 112.682 1.00 47.00 47 ASN C C 1
ATOM 7041 O O . ASN C 1 55 ? 77.743 33.053 111.812 1.00 47.81 47 ASN C O 1
ATOM 7046 N N . LEU C 1 56 ? 78.588 35.023 112.487 1.00 46.81 48 LEU C N 1
ATOM 7047 C CA . LEU C 1 56 ? 79.152 35.286 111.166 1.00 40.94 48 LEU C CA 1
ATOM 7048 C C . LEU C 1 56 ? 80.236 34.276 110.806 1.00 41.48 48 LEU C C 1
ATOM 7049 O O . LEU C 1 56 ? 80.272 33.787 109.671 1.00 41.59 48 LEU C O 1
ATOM 7054 N N . ASP C 1 57 ? 81.128 33.953 111.752 1.00 39.22 49 ASP C N 1
ATOM 7055 C CA . ASP C 1 57 ? 82.148 32.937 111.483 1.00 45.21 49 ASP C CA 1
ATOM 7056 C C . ASP C 1 57 ? 81.518 31.601 111.104 1.00 46.35 49 ASP C C 1
ATOM 7057 O O . ASP C 1 57 ? 81.956 30.948 110.151 1.00 46.17 49 ASP C O 1
ATOM 7062 N N . GLN C 1 58 ? 80.467 31.197 111.823 1.00 46.42 50 GLN C N 1
ATOM 7063 C CA . GLN C 1 58 ? 79.797 29.929 111.547 1.00 42.97 50 GLN C CA 1
ATOM 7064 C C . GLN C 1 58 ? 79.105 29.936 110.188 1.00 45.61 50 GLN C C 1
ATOM 7065 O O . GLN C 1 58 ? 79.052 28.900 109.513 1.00 51.46 50 GLN C O 1
ATOM 7071 N N . MET C 1 59 ? 78.544 31.080 109.781 1.00 45.66 51 MET C N 1
ATOM 7072 C CA . MET C 1 59 ? 77.902 31.168 108.471 1.00 47.00 51 MET C CA 1
ATOM 7073 C C . MET C 1 59 ? 78.897 30.891 107.353 1.00 51.29 51 MET C C 1
ATOM 7074 O O . MET C 1 59 ? 78.618 30.105 106.440 1.00 57.20 51 MET C O 1
ATOM 7079 N N . PHE C 1 60 ? 80.073 31.527 107.416 1.00 46.32 52 PHE C N 1
ATOM 7080 C CA . PHE C 1 60 ? 81.080 31.339 106.377 1.00 46.83 52 PHE C CA 1
ATOM 7081 C C . PHE C 1 60 ? 81.580 29.900 106.367 1.00 56.30 52 PHE C C 1
ATOM 7082 O O . PHE C 1 60 ? 81.865 29.333 105.305 1.00 50.89 52 PHE C O 1
ATOM 7090 N N . GLU C 1 61 ? 81.697 29.298 107.548 1.00 61.33 53 GLU C N 1
ATOM 7091 C CA . GLU C 1 61 ? 82.068 27.894 107.635 1.00 62.73 53 GLU C CA 1
ATOM 7092 C C . GLU C 1 61 ? 81.025 27.009 106.967 1.00 53.94 53 GLU C C 1
ATOM 7093 O O . GLU C 1 61 ? 81.371 26.067 106.245 1.00 55.43 53 GLU C O 1
ATOM 7099 N N . LYS C 1 62 ? 79.740 27.297 107.194 1.00 47.83 54 LYS C N 1
ATOM 7100 C CA . LYS C 1 62 ? 78.683 26.450 106.645 1.00 48.26 54 LYS C CA 1
ATOM 7101 C C . LYS C 1 62 ? 78.532 26.627 105.135 1.00 47.50 54 LYS C C 1
ATOM 7102 O O . LYS C 1 62 ? 78.399 25.642 104.406 1.00 48.63 54 LYS C O 1
ATOM 7108 N N . PHE C 1 63 ? 78.548 27.869 104.643 1.00 49.64 55 PHE C N 1
ATOM 7109 C CA . PHE C 1 63 ? 78.180 28.157 103.260 1.00 43.77 55 PHE C CA 1
ATOM 7110 C C . PHE C 1 63 ? 79.358 28.456 102.337 1.00 49.37 55 PHE C C 1
ATOM 7111 O O . PHE C 1 63 ? 79.161 28.534 101.121 1.00 45.52 55 PHE C O 1
ATOM 7119 N N . ARG C 1 64 ? 80.558 28.640 102.863 1.00 51.31 56 ARG C N 1
ATOM 7120 C CA . ARG C 1 64 ? 81.689 29.043 102.042 1.00 52.32 56 ARG C CA 1
ATOM 7121 C C . ARG C 1 64 ? 82.872 28.101 102.139 1.00 59.20 56 ARG C C 1
ATOM 7122 O O . ARG C 1 64 ? 83.703 28.092 101.232 1.00 65.77 56 ARG C O 1
ATOM 7130 N N . GLY C 1 65 ? 83.005 27.366 103.228 1.00 64.53 57 GLY C N 1
ATOM 7131 C CA . GLY C 1 65 ? 84.088 26.417 103.403 1.00 74.98 57 GLY C CA 1
ATOM 7132 C C . GLY C 1 65 ? 84.657 26.494 104.805 1.00 82.88 57 GLY C C 1
ATOM 7133 O O . GLY C 1 65 ? 84.520 27.492 105.513 1.00 85.26 57 GLY C O 1
ATOM 7134 N N . GLN C 1 66 ? 85.328 25.413 105.209 1.00 90.84 58 GLN C N 1
ATOM 7135 C CA . GLN C 1 66 ? 85.974 25.394 106.518 1.00 93.91 58 GLN C CA 1
ATOM 7136 C C . GLN C 1 66 ? 87.042 26.473 106.626 1.00 90.98 58 GLN C C 1
ATOM 7137 O O . GLN C 1 66 ? 87.279 27.005 107.715 1.00 92.53 58 GLN C O 1
ATOM 7139 N N . ASP C 1 67 ? 87.679 26.820 105.509 1.00 86.29 59 ASP C N 1
ATOM 7140 C CA . ASP C 1 67 ? 88.772 27.779 105.514 1.00 80.11 59 ASP C CA 1
ATOM 7141 C C . ASP C 1 67 ? 88.328 29.218 105.285 1.00 73.72 59 ASP C C 1
ATOM 7142 O O . ASP C 1 67 ? 89.095 30.141 105.580 1.00 77.22 59 ASP C O 1
ATOM 7147 N N . ALA C 1 68 ? 87.120 29.443 104.786 1.00 69.59 60 ALA C N 1
ATOM 7148 C CA . ALA C 1 68 ? 86.723 30.797 104.424 1.00 68.02 60 ALA C CA 1
ATOM 7149 C C . ALA C 1 68 ? 86.471 31.631 105.675 1.00 65.94 60 ALA C C 1
ATOM 7150 O O . ALA C 1 68 ? 85.735 31.216 106.578 1.00 66.48 60 ALA C O 1
ATOM 7152 N N . LYS C 1 69 ? 87.088 32.811 105.727 1.00 60.08 61 LYS C N 1
ATOM 7153 C CA . LYS C 1 69 ? 86.921 33.697 106.862 1.00 60.13 61 LYS C CA 1
ATOM 7154 C C . LYS C 1 69 ? 86.236 34.990 106.421 1.00 53.34 61 LYS C C 1
ATOM 7155 O O . LYS C 1 69 ? 86.520 35.503 105.332 1.00 51.39 61 LYS C O 1
ATOM 7157 N N . PRO C 1 70 ? 85.329 35.528 107.231 1.00 50.09 62 PRO C N 1
ATOM 7158 C CA . PRO C 1 70 ? 84.562 36.720 106.823 1.00 48.52 62 PRO C CA 1
ATOM 7159 C C . PRO C 1 70 ? 85.432 37.964 106.784 1.00 49.02 62 PRO C C 1
ATOM 7160 O O . PRO C 1 70 ? 86.294 38.164 107.654 1.00 49.33 62 PRO C O 1
ATOM 7164 N N . PRO C 1 71 ? 85.218 38.836 105.800 1.00 44.69 63 PRO C N 1
ATOM 7165 C CA . PRO C 1 71 ? 85.952 40.108 105.759 1.00 41.10 63 PRO C CA 1
ATOM 7166 C C . PRO C 1 71 ? 85.590 41.015 106.925 1.00 39.82 63 PRO C C 1
ATOM 7167 O O . PRO C 1 71 ? 84.463 41.000 107.427 1.00 42.59 63 PRO C O 1
ATOM 7171 N N . ALA C 1 72 ? 86.569 41.829 107.341 1.00 43.10 64 ALA C N 1
ATOM 7172 C CA . ALA C 1 72 ? 86.396 42.694 108.507 1.00 37.56 64 ALA C CA 1
ATOM 7173 C C . ALA C 1 72 ? 85.297 43.721 108.300 1.00 42.41 64 ALA C C 1
ATOM 7174 O O . ALA C 1 72 ? 84.699 44.192 109.275 1.00 43.55 64 ALA C O 1
ATOM 7176 N N . SER C 1 73 ? 85.029 44.096 107.047 1.00 37.33 65 SER C N 1
ATOM 7177 C CA . SER C 1 73 ? 84.013 45.104 106.771 1.00 34.37 65 SER C CA 1
ATOM 7178 C C . SER C 1 73 ? 82.627 44.671 107.235 1.00 37.56 65 SER C C 1
ATOM 7179 O O . SER C 1 73 ? 81.734 45.517 107.357 1.00 32.98 65 SER C O 1
ATOM 7182 N N . LEU C 1 74 ? 82.435 43.378 107.516 1.00 33.35 66 LEU C N 1
ATOM 7183 C CA . LEU C 1 74 ? 81.159 42.881 108.015 1.00 34.43 66 LEU C CA 1
ATOM 7184 C C . LEU C 1 74 ? 80.958 43.101 109.513 1.00 38.33 66 LEU C C 1
ATOM 7185 O O . LEU C 1 74 ? 79.820 43.007 109.985 1.00 38.44 66 LEU C O 1
ATOM 7190 N N . GLY C 1 75 ? 82.009 43.410 110.268 1.00 31.72 67 GLY C N 1
ATOM 7191 C CA . GLY C 1 75 ? 81.864 43.654 111.694 1.00 37.16 67 GLY C CA 1
ATOM 7192 C C . GLY C 1 75 ? 82.166 42.435 112.551 1.00 32.83 67 GLY C C 1
ATOM 7193 O O . GLY C 1 75 ? 82.596 41.380 112.074 1.00 33.59 67 GLY C O 1
ATOM 7194 N N . ARG C 1 76 ? 81.901 42.591 113.852 1.00 34.26 68 ARG C N 1
ATOM 7195 C CA . ARG C 1 76 ? 82.246 41.563 114.834 1.00 36.89 68 ARG C CA 1
ATOM 7196 C C . ARG C 1 76 ? 81.386 40.320 114.634 1.00 35.86 68 ARG C C 1
ATOM 7197 O O . ARG C 1 76 ? 80.154 40.398 114.643 1.00 38.55 68 ARG C O 1
ATOM 7205 N N . SER C 1 77 ? 82.040 39.166 114.483 1.00 37.43 69 SER C N 1
ATOM 7206 C CA . SER C 1 77 ? 81.323 37.942 114.126 1.00 41.22 69 SER C CA 1
ATOM 7207 C C . SER C 1 77 ? 80.250 37.597 115.148 1.00 48.91 69 SER C C 1
ATOM 7208 O O . SER C 1 77 ? 79.144 37.183 114.782 1.00 50.84 69 SER C O 1
ATOM 7211 N N . ARG C 1 78 ? 80.554 37.749 116.433 1.00 46.27 70 ARG C N 1
ATOM 7212 C CA . ARG C 1 78 ? 79.591 37.357 117.449 1.00 45.15 70 ARG C CA 1
ATOM 7213 C C . ARG C 1 78 ? 78.478 38.384 117.647 1.00 38.19 70 ARG C C 1
ATOM 7214 O O . ARG C 1 78 ? 77.557 38.130 118.427 1.00 40.73 70 ARG C O 1
ATOM 7222 N N . ASP C 1 79 ? 78.503 39.509 116.930 1.00 36.76 71 ASP C N 1
ATOM 7223 C CA . ASP C 1 79 ? 77.358 40.418 116.916 1.00 38.07 71 ASP C CA 1
ATOM 7224 C C . ASP C 1 79 ? 76.204 39.885 116.082 1.00 32.26 71 ASP C C 1
ATOM 7225 O O . ASP C 1 79 ? 75.115 40.471 116.110 1.00 32.20 71 ASP C O 1
ATOM 7230 N N . TYR C 1 80 ? 76.422 38.809 115.337 1.00 33.03 72 TYR C N 1
ATOM 7231 C CA . TYR C 1 80 ? 75.417 38.226 114.466 1.00 32.03 72 TYR C CA 1
ATOM 7232 C C . TYR C 1 80 ? 74.744 37.062 115.171 1.00 33.69 72 TYR C C 1
ATOM 7233 O O . TYR C 1 80 ? 75.409 36.249 115.819 1.00 42.10 72 TYR C O 1
ATOM 7242 N N . ASN C 1 81 ? 73.419 37.003 115.072 1.00 36.65 73 ASN C N 1
ATOM 7243 C CA . ASN C 1 81 ? 72.644 35.843 115.519 1.00 27.58 73 ASN C CA 1
ATOM 7244 C C . ASN C 1 81 ? 71.656 35.548 114.406 1.00 29.03 73 ASN C C 1
ATOM 7245 O O . ASN C 1 81 ? 70.493 35.952 114.456 1.00 37.78 73 ASN C O 1
ATOM 7250 N N . ILE C 1 82 ? 72.144 34.859 113.385 1.00 31.15 74 ILE C N 1
ATOM 7251 C CA . ILE C 1 82 ? 71.397 34.643 112.155 1.00 37.22 74 ILE C CA 1
ATOM 7252 C C . ILE C 1 82 ? 70.612 33.344 112.297 1.00 37.89 74 ILE C C 1
ATOM 7253 O O . ILE C 1 82 ? 71.193 32.262 112.370 1.00 33.92 74 ILE C O 1
ATOM 7258 N N . ASP C 1 83 ? 69.290 33.459 112.395 1.00 38.43 75 ASP C N 1
ATOM 7259 C CA . ASP C 1 83 ? 68.415 32.294 112.405 1.00 30.86 75 ASP C CA 1
ATOM 7260 C C . ASP C 1 83 ? 68.241 31.779 110.981 1.00 38.94 75 ASP C C 1
ATOM 7261 O O . ASP C 1 83 ? 67.741 32.503 110.113 1.00 44.65 75 ASP C O 1
ATOM 7266 N N . LEU C 1 84 ? 68.632 30.527 110.741 1.00 32.79 76 LEU C N 1
ATOM 7267 C CA . LEU C 1 84 ? 68.540 29.989 109.387 1.00 34.07 76 LEU C CA 1
ATOM 7268 C C . LEU C 1 84 ? 67.096 29.863 108.918 1.00 39.44 76 LEU C C 1
ATOM 7269 O O . LEU C 1 84 ? 66.837 29.866 107.710 1.00 40.03 76 LEU C O 1
ATOM 7274 N N . ILE C 1 85 ? 66.152 29.730 109.842 1.00 42.09 77 ILE C N 1
ATOM 7275 C CA . ILE C 1 85 ? 64.735 29.689 109.492 1.00 37.46 77 ILE C CA 1
ATOM 7276 C C . ILE C 1 85 ? 64.025 30.753 110.323 1.00 42.22 77 ILE C C 1
ATOM 7277 O O . ILE C 1 85 ? 63.467 30.449 111.388 1.00 46.44 77 ILE C O 1
ATOM 7282 N N . PRO C 1 86 ? 64.068 32.014 109.899 1.00 35.97 78 PRO C N 1
ATOM 7283 C CA . PRO C 1 86 ? 63.465 33.086 110.693 1.00 34.21 78 PRO C CA 1
ATOM 7284 C C . PRO C 1 86 ? 61.973 33.197 110.438 1.00 35.89 78 PRO C C 1
ATOM 7285 O O . PRO C 1 86 ? 61.505 33.071 109.302 1.00 32.70 78 PRO C O 1
ATOM 7289 N N . LYS C 1 87 ? 61.224 33.416 111.521 1.00 35.63 79 LYS C N 1
ATOM 7290 C CA . LYS C 1 87 ? 59.783 33.625 111.460 1.00 34.83 79 LYS C CA 1
ATOM 7291 C C . LYS C 1 87 ? 59.369 34.636 112.521 1.00 36.94 79 LYS C C 1
ATOM 7292 O O . LYS C 1 87 ? 59.936 34.667 113.617 1.00 36.58 79 LYS C O 1
ATOM 7298 N N . PHE C 1 88 ? 58.399 35.479 112.184 1.00 32.87 80 PHE C N 1
ATOM 7299 C CA . PHE C 1 88 ? 57.862 36.430 113.143 1.00 31.87 80 PHE C CA 1
ATOM 7300 C C . PHE C 1 88 ? 56.669 35.831 113.879 1.00 34.02 80 PHE C C 1
ATOM 7301 O O . PHE C 1 88 ? 55.977 34.936 113.384 1.00 33.94 80 PHE C O 1
ATOM 7309 N N . LEU C 1 89 ? 56.427 36.353 115.074 1.00 29.77 81 LEU C N 1
ATOM 7310 C CA . LEU C 1 89 ? 55.296 35.954 115.897 1.00 30.56 81 LEU C CA 1
ATOM 7311 C C . LEU C 1 89 ? 54.207 37.013 115.848 1.00 34.63 81 LEU C C 1
ATOM 7312 O O . LEU C 1 89 ? 54.476 38.200 116.073 1.00 37.97 81 LEU C O 1
ATOM 7317 N N . MET C 1 90 ? 52.976 36.582 115.601 1.00 29.38 82 MET C N 1
ATOM 7318 C CA . MET C 1 90 ? 51.842 37.465 115.836 1.00 37.60 82 MET C CA 1
ATOM 7319 C C . MET C 1 90 ? 51.762 37.828 117.315 1.00 33.25 82 MET C C 1
ATOM 7320 O O . MET C 1 90 ? 51.770 36.947 118.180 1.00 37.97 82 MET C O 1
ATOM 7325 N N . ALA C 1 91 ? 51.695 39.132 117.606 1.00 37.55 83 ALA C N 1
ATOM 7326 C CA . ALA C 1 91 ? 51.825 39.604 118.987 1.00 40.18 83 ALA C CA 1
ATOM 7327 C C . ALA C 1 91 ? 50.830 38.924 119.914 1.00 43.94 83 ALA C C 1
ATOM 7328 O O . ALA C 1 91 ? 51.110 38.750 121.106 1.00 40.13 83 ALA C O 1
ATOM 7330 N N . ASN C 1 92 ? 49.655 38.557 119.397 1.00 47.12 84 ASN C N 1
ATOM 7331 C CA . ASN C 1 92 ? 48.665 37.838 120.186 1.00 47.07 84 ASN C CA 1
ATOM 7332 C C . ASN C 1 92 ? 48.204 36.571 119.470 1.00 46.33 84 ASN C C 1
ATOM 7333 O O . ASN C 1 92 ? 47.074 36.116 119.669 1.00 51.29 84 ASN C O 1
ATOM 7338 N N . GLY C 1 93 ? 49.076 35.974 118.662 1.00 40.28 85 GLY C N 1
ATOM 7339 C CA . GLY C 1 93 ? 48.729 34.810 117.872 1.00 33.55 85 GLY C CA 1
ATOM 7340 C C . GLY C 1 93 ? 48.802 33.505 118.650 1.00 29.48 85 GLY C C 1
ATOM 7341 O O . GLY C 1 93 ? 48.947 33.468 119.873 1.00 46.60 85 GLY C O 1
ATOM 7342 N N . LYS C 1 94 ? 48.689 32.407 117.904 1.00 33.22 86 LYS C N 1
ATOM 7343 C CA . LYS C 1 94 ? 48.561 31.100 118.540 1.00 43.03 86 LYS C CA 1
ATOM 7344 C C . LYS C 1 94 ? 49.830 30.716 119.291 1.00 42.08 86 LYS C C 1
ATOM 7345 O O . LYS C 1 94 ? 49.766 30.229 120.426 1.00 43.26 86 LYS C O 1
ATOM 7351 N N . LEU C 1 95 ? 50.991 30.924 118.677 1.00 36.37 87 LEU C N 1
ATOM 7352 C CA . LEU C 1 95 ? 52.233 30.533 119.327 1.00 36.97 87 LEU C CA 1
ATOM 7353 C C . LEU C 1 95 ? 52.471 31.346 120.594 1.00 40.04 87 LEU C C 1
ATOM 7354 O O . LEU C 1 95 ? 52.911 30.804 121.615 1.00 45.85 87 LEU C O 1
ATOM 7359 N N . VAL C 1 96 ? 52.202 32.652 120.547 1.00 32.82 88 VAL C N 1
ATOM 7360 C CA . VAL C 1 96 ? 52.372 33.468 121.743 1.00 30.93 88 VAL C CA 1
ATOM 7361 C C . VAL C 1 96 ? 51.497 32.948 122.867 1.00 37.29 88 VAL C C 1
ATOM 7362 O O . VAL C 1 96 ? 51.930 32.861 124.024 1.00 39.79 88 VAL C O 1
ATOM 7366 N N . LYS C 1 97 ? 50.266 32.557 122.540 1.00 43.82 89 LYS C N 1
ATOM 7367 C CA . LYS C 1 97 ? 49.371 32.067 123.577 1.00 40.08 89 LYS C CA 1
ATOM 7368 C C . LYS C 1 97 ? 49.872 30.746 124.143 1.00 39.60 89 LYS C C 1
ATOM 7369 O O . LYS C 1 97 ? 49.791 30.517 125.356 1.00 48.10 89 LYS C O 1
ATOM 7375 N N . ILE C 1 98 ? 50.421 29.879 123.289 1.00 36.20 90 ILE C N 1
ATOM 7376 C CA . ILE C 1 98 ? 51.006 28.640 123.788 1.00 36.56 90 ILE C CA 1
ATOM 7377 C C . ILE C 1 98 ? 52.222 28.941 124.653 1.00 39.70 90 ILE C C 1
ATOM 7378 O O . ILE C 1 98 ? 52.392 28.359 125.731 1.00 39.83 90 ILE C O 1
ATOM 7383 N N . LEU C 1 99 ? 53.075 29.872 124.213 1.00 38.87 91 LEU C N 1
ATOM 7384 C CA . LEU C 1 99 ? 54.228 30.243 125.026 1.00 46.15 91 LEU C CA 1
ATOM 7385 C C . LEU C 1 99 ? 53.797 30.764 126.395 1.00 46.69 91 LEU C C 1
ATOM 7386 O O . LEU C 1 99 ? 54.467 30.511 127.404 1.00 52.42 91 LEU C O 1
ATOM 7391 N N . ARG C 1 100 ? 52.681 31.492 126.452 1.00 41.83 92 ARG C N 1
ATOM 7392 C CA . ARG C 1 100 ? 52.184 31.953 127.742 1.00 44.54 92 ARG C CA 1
ATOM 7393 C C . ARG C 1 100 ? 51.760 30.775 128.613 1.00 58.38 92 ARG C C 1
ATOM 7394 O O . ARG C 1 100 ? 52.036 30.758 129.819 1.00 65.68 92 ARG C O 1
ATOM 7402 N N . MET C 1 101 ? 51.122 29.760 128.014 1.00 55.82 93 MET C N 1
ATOM 7403 C CA . MET C 1 101 ? 50.672 28.606 128.789 1.00 55.42 93 MET C CA 1
ATOM 7404 C C . MET C 1 101 ? 51.838 27.850 129.402 1.00 57.58 93 MET C C 1
ATOM 7405 O O . MET C 1 101 ? 51.711 27.310 130.503 1.00 68.67 93 MET C O 1
ATOM 7410 N N . THR C 1 102 ? 52.969 27.782 128.705 1.00 48.35 94 THR C N 1
ATOM 7411 C CA . THR C 1 102 ? 54.129 27.099 129.260 1.00 44.68 94 THR C CA 1
ATOM 7412 C C . THR C 1 102 ? 54.800 27.907 130.356 1.00 47.40 94 THR C C 1
ATOM 7413 O O . THR C 1 102 ? 55.535 27.333 131.160 1.00 54.17 94 THR C O 1
ATOM 7417 N N . GLY C 1 103 ? 54.591 29.221 130.388 1.00 50.86 95 GLY C N 1
ATOM 7418 C CA . GLY C 1 103 ? 55.204 30.080 131.379 1.00 55.86 95 GLY C CA 1
ATOM 7419 C C . GLY C 1 103 ? 56.553 30.670 131.008 1.00 65.54 95 GLY C C 1
ATOM 7420 O O . GLY C 1 103 ? 57.086 31.471 131.787 1.00 70.25 95 GLY C O 1
ATOM 7421 N N . VAL C 1 104 ? 57.115 30.325 129.842 1.00 61.90 96 VAL C N 1
ATOM 7422 C CA . VAL C 1 104 ? 58.441 30.828 129.480 1.00 54.81 96 VAL C CA 1
ATOM 7423 C C . VAL C 1 104 ? 58.465 32.335 129.248 1.00 60.41 96 VAL C C 1
ATOM 7424 O O . VAL C 1 104 ? 59.548 32.930 129.257 1.00 60.17 96 VAL C O 1
ATOM 7428 N N . THR C 1 105 ? 57.313 32.973 129.016 1.00 70.57 97 THR C N 1
ATOM 7429 C CA . THR C 1 105 ? 57.309 34.412 128.761 1.00 76.79 97 THR C CA 1
ATOM 7430 C C . THR C 1 105 ? 57.670 35.225 129.997 1.00 87.44 97 THR C C 1
ATOM 7431 O O . THR C 1 105 ? 58.037 36.397 129.864 1.00 88.57 97 THR C O 1
ATOM 7435 N N . ARG C 1 106 ? 57.561 34.640 131.188 1.00 95.56 98 ARG C N 1
ATOM 7436 C CA . ARG C 1 106 ? 57.943 35.338 132.408 1.00 99.75 98 ARG C CA 1
ATOM 7437 C C . ARG C 1 106 ? 59.441 35.278 132.681 1.00 103.79 98 ARG C C 1
ATOM 7438 O O . ARG C 1 106 ? 59.909 35.945 133.609 1.00 105.34 98 ARG C O 1
ATOM 7440 N N . TYR C 1 107 ? 60.199 34.515 131.899 1.00 104.94 99 TYR C N 1
ATOM 7441 C CA . TYR C 1 107 ? 61.641 34.401 132.086 1.00 102.95 99 TYR C CA 1
ATOM 7442 C C . TYR C 1 107 ? 62.325 35.701 131.665 1.00 93.49 99 TYR C C 1
ATOM 7443 O O . TYR C 1 107 ? 61.694 36.747 131.481 1.00 92.96 99 TYR C O 1
ATOM 7452 N N . ASN C 1 108 ? 63.650 35.639 131.530 1.00 82.36 100 ASN C N 1
ATOM 7453 C CA . ASN C 1 108 ? 64.432 36.754 130.998 1.00 74.05 100 ASN C CA 1
ATOM 7454 C C . ASN C 1 108 ? 64.518 36.661 129.478 1.00 74.47 100 ASN C C 1
ATOM 7455 O O . ASN C 1 108 ? 65.588 36.573 128.878 1.00 81.08 100 ASN C O 1
ATOM 7460 N N . MET C 1 109 ? 63.347 36.703 128.861 1.00 66.07 101 MET C N 1
ATOM 7461 C CA . MET C 1 109 ? 63.226 36.575 127.421 1.00 58.93 101 MET C CA 1
ATOM 7462 C C . MET C 1 109 ? 62.451 37.776 126.925 1.00 56.00 101 MET C C 1
ATOM 7463 O O . MET C 1 109 ? 61.283 37.955 127.281 1.00 65.12 101 MET C O 1
ATOM 7468 N N . GLU C 1 110 ? 63.072 38.553 126.058 1.00 47.71 102 GLU C N 1
ATOM 7469 C CA . GLU C 1 110 ? 62.530 39.829 125.642 1.00 47.68 102 GLU C CA 1
ATOM 7470 C C . GLU C 1 110 ? 62.090 39.727 124.190 1.00 47.45 102 GLU C C 1
ATOM 7471 O O . GLU C 1 110 ? 62.843 39.248 123.336 1.00 43.14 102 GLU C O 1
ATOM 7477 N N . PHE C 1 111 ? 60.848 40.121 123.936 1.00 51.24 103 PHE C N 1
ATOM 7478 C CA . PHE C 1 111 ? 60.318 40.275 122.594 1.00 4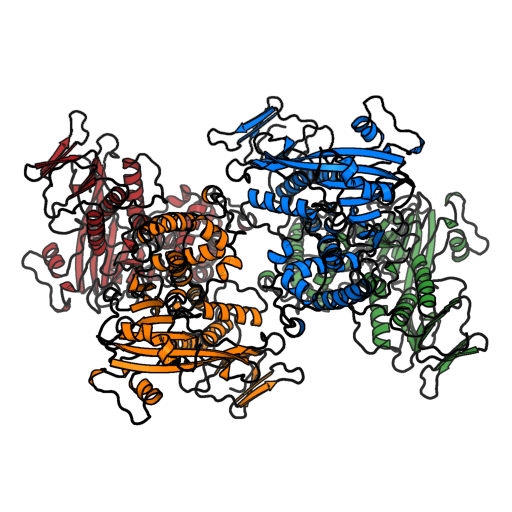5.78 103 PHE C CA 1
ATOM 7479 C C . PHE C 1 111 ? 60.290 41.750 122.238 1.00 51.20 103 PHE C C 1
ATOM 7480 O O . PHE C 1 111 ? 59.871 42.582 123.047 1.00 63.98 103 PHE C O 1
ATOM 7488 N N . ALA C 1 112 ? 60.757 42.071 121.043 1.00 43.73 104 ALA C N 1
ATOM 7489 C CA . ALA C 1 112 ? 60.668 43.420 120.522 1.00 40.57 104 ALA C CA 1
ATOM 7490 C C . ALA C 1 112 ? 59.806 43.400 119.272 1.00 43.45 104 ALA C C 1
ATOM 7491 O O . ALA C 1 112 ? 59.786 42.415 118.524 1.00 39.34 104 ALA C O 1
ATOM 7493 N N . LEU C 1 113 ? 59.088 44.491 119.049 1.00 39.91 105 LEU C N 1
ATOM 7494 C CA . LEU C 1 113 ? 58.184 44.511 117.919 1.00 41.34 105 LEU C CA 1
ATOM 7495 C C . LEU C 1 113 ? 58.955 44.720 116.617 1.00 36.92 105 LEU C C 1
ATOM 7496 O O . LEU C 1 113 ? 60.054 45.277 116.584 1.00 38.46 105 LEU C O 1
ATOM 7501 N N . VAL C 1 114 ? 58.353 44.274 115.552 1.00 25.96 106 VAL C N 1
ATOM 7502 C CA . VAL C 1 114 ? 58.836 44.517 114.205 1.00 24.69 106 VAL C CA 1
ATOM 7503 C C . VAL C 1 114 ? 58.259 45.851 113.755 1.00 30.83 106 VAL C C 1
ATOM 7504 O O . VAL C 1 114 ? 57.113 46.182 114.079 1.00 32.70 106 VAL C O 1
ATOM 7508 N N . GLU C 1 115 ? 59.059 46.656 113.056 1.00 38.86 107 GLU C N 1
ATOM 7509 C CA . GLU C 1 115 ? 58.616 48.024 112.803 1.00 45.08 107 GLU C CA 1
ATOM 7510 C C . GLU C 1 115 ? 57.669 48.126 111.621 1.00 46.48 107 GLU C C 1
ATOM 7511 O O . GLU C 1 115 ? 56.766 48.970 111.637 1.00 54.22 107 GLU C O 1
ATOM 7517 N N . GLY C 1 116 ? 57.814 47.264 110.624 1.00 36.49 108 GLY C N 1
ATOM 7518 C CA . GLY C 1 116 ? 57.104 47.435 109.376 1.00 31.75 108 GLY C CA 1
ATOM 7519 C C . GLY C 1 116 ? 56.415 46.170 108.912 1.00 38.97 108 GLY C C 1
ATOM 7520 O O . GLY C 1 116 ? 56.903 45.057 109.112 1.00 38.25 108 GLY C O 1
ATOM 7521 N N . SER C 1 117 ? 55.280 46.370 108.242 1.00 36.84 109 SER C N 1
ATOM 7522 C CA . SER C 1 117 ? 54.517 45.301 107.607 1.00 33.77 109 SER C CA 1
ATOM 7523 C C . SER C 1 117 ? 54.148 45.751 106.202 1.00 35.03 109 SER C C 1
ATOM 7524 O O . SER C 1 117 ? 53.324 46.655 106.030 1.00 38.15 109 SER C O 1
ATOM 7527 N N . PHE C 1 118 ? 54.726 45.097 105.204 1.00 33.60 110 PHE C N 1
ATOM 7528 C CA . PHE C 1 118 ? 54.644 45.556 103.830 1.00 31.84 110 PHE C CA 1
ATOM 7529 C C . PHE C 1 118 ? 54.188 44.433 102.912 1.00 36.80 110 PHE C C 1
ATOM 7530 O O . PHE C 1 118 ? 54.361 43.244 103.200 1.00 41.59 110 PHE C O 1
ATOM 7538 N N . VAL C 1 119 ? 53.611 44.842 101.785 1.00 31.42 111 VAL C N 1
ATOM 7539 C CA . VAL C 1 119 ? 53.131 43.926 100.763 1.00 39.35 111 VAL C CA 1
ATOM 7540 C C . VAL C 1 119 ? 53.575 44.458 99.406 1.00 41.76 111 VAL C C 1
ATOM 7541 O O . VAL C 1 119 ? 53.692 45.670 99.196 1.00 43.52 111 VAL C O 1
ATOM 7545 N N . TYR C 1 120 ? 53.884 43.533 98.503 1.00 36.92 112 TYR C N 1
ATOM 7546 C CA . TYR C 1 120 ? 54.356 43.862 97.168 1.00 32.74 112 TYR C CA 1
ATOM 7547 C C . TYR C 1 120 ? 53.155 43.910 96.232 1.00 36.60 112 TYR C C 1
ATOM 7548 O O . TYR C 1 120 ? 52.225 43.109 96.361 1.00 38.20 112 TYR C O 1
ATOM 7557 N N . HIS C 1 121 ? 53.182 44.838 95.281 1.00 39.41 113 HIS C N 1
ATOM 7558 C CA . HIS C 1 121 ? 52.061 44.991 94.357 1.00 40.94 113 HIS C CA 1
ATOM 7559 C C . HIS C 1 121 ? 52.521 45.779 93.140 1.00 45.50 113 HIS C C 1
ATOM 7560 O O . HIS C 1 121 ? 53.029 46.897 93.285 1.00 47.43 113 HIS C O 1
ATOM 7567 N N . LYS C 1 122 ? 52.343 45.201 91.950 1.00 41.20 114 LYS C N 1
ATOM 7568 C CA . LYS C 1 122 ? 52.657 45.858 90.678 1.00 40.86 114 LYS C CA 1
ATOM 7569 C C . LYS C 1 122 ? 54.016 46.558 90.728 1.00 43.50 114 LYS C C 1
ATOM 7570 O O . LYS C 1 122 ? 54.149 47.740 90.407 1.00 50.22 114 LYS C O 1
ATOM 7576 N N . GLY C 1 123 ? 55.034 45.811 91.150 1.00 37.13 115 GLY C N 1
ATOM 7577 C CA . GLY C 1 123 ? 56.401 46.281 91.138 1.00 36.32 115 GLY C CA 1
ATOM 7578 C C . GLY C 1 123 ? 56.806 47.174 92.290 1.00 44.90 115 GLY C C 1
ATOM 7579 O O . GLY C 1 123 ? 57.970 47.589 92.343 1.00 46.11 115 GLY C O 1
ATOM 7580 N N . GLU C 1 124 ? 55.915 47.438 93.244 1.00 46.76 116 GLU C N 1
ATOM 7581 C CA . GLU C 1 124 ? 56.211 48.342 94.346 1.00 42.13 116 GLU C CA 1
ATOM 7582 C C . GLU C 1 124 ? 55.890 47.671 95.671 1.00 36.35 116 GLU C C 1
ATOM 7583 O O . GLU C 1 124 ? 55.082 46.744 95.745 1.00 39.69 116 GLU C O 1
ATOM 7589 N N . ILE C 1 125 ? 56.510 48.191 96.725 1.00 34.07 117 ILE C N 1
ATOM 7590 C CA . ILE C 1 125 ? 56.284 47.746 98.091 1.00 34.70 117 ILE C CA 1
ATOM 7591 C C . ILE C 1 125 ? 55.504 48.837 98.808 1.00 34.06 117 ILE C C 1
ATOM 7592 O O . ILE C 1 125 ? 55.885 50.014 98.758 1.00 36.85 117 ILE C O 1
ATOM 7597 N N . HIS C 1 126 ? 54.425 48.456 99.488 1.00 29.14 118 HIS C N 1
ATOM 7598 C CA . HIS C 1 126 ? 53.610 49.444 100.179 1.00 37.78 118 HIS C CA 1
ATOM 7599 C C . HIS C 1 126 ? 53.223 48.935 101.553 1.00 37.51 118 HIS C C 1
ATOM 7600 O O . HIS C 1 126 ? 53.089 47.725 101.777 1.00 33.48 118 HIS C O 1
ATOM 7607 N N . LYS C 1 127 ? 52.975 49.890 102.446 1.00 39.98 119 LYS C N 1
ATOM 7608 C CA . LYS C 1 127 ? 52.520 49.565 103.787 1.00 38.97 119 LYS C CA 1
ATOM 7609 C C . LYS C 1 127 ? 51.178 48.845 103.709 1.00 38.56 119 LYS C C 1
ATOM 7610 O O . LYS C 1 127 ? 50.349 49.129 102.841 1.00 48.42 119 LYS C O 1
ATOM 7612 N N . VAL C 1 128 ? 50.977 47.889 104.609 1.00 42.65 120 VAL C N 1
ATOM 7613 C CA . VAL C 1 128 ? 49.734 47.121 104.653 1.00 41.53 120 VAL C CA 1
ATOM 7614 C C . VAL C 1 128 ? 48.619 47.921 105.317 1.00 44.03 120 VAL C C 1
ATOM 7615 O O . VAL C 1 128 ? 48.744 48.303 106.488 1.00 51.02 120 VAL C O 1
ATOM 7619 N N . PRO C 1 129 ? 47.510 48.182 104.626 1.00 41.39 121 PRO C N 1
ATOM 7620 C CA . PRO C 1 129 ? 46.397 48.912 105.250 1.00 39.74 121 PRO C CA 1
ATOM 7621 C C . PRO C 1 129 ? 45.455 47.994 106.019 1.00 45.29 121 PRO C C 1
ATOM 7622 O O . PRO C 1 129 ? 45.092 46.906 105.566 1.00 47.12 121 PRO C O 1
ATOM 7626 N N . ILE C 1 130 ? 45.052 48.446 107.210 1.00 46.46 122 ILE C N 1
ATOM 7627 C CA . ILE C 1 130 ? 44.216 47.668 108.119 1.00 53.20 122 ILE C CA 1
ATOM 7628 C C . ILE C 1 130 ? 42.868 48.336 108.358 1.00 50.21 122 ILE C C 1
ATOM 7629 O O . ILE C 1 130 ? 41.818 47.699 108.241 1.00 51.61 122 ILE C O 1
ATOM 7634 N N . THR C 1 131 ? 42.879 49.612 108.739 1.00 52.06 123 THR C N 1
ATOM 7635 C CA . THR C 1 131 ? 41.654 50.324 109.059 1.00 58.05 123 THR C CA 1
ATOM 7636 C C . THR C 1 131 ? 40.955 50.783 107.782 1.00 64.03 123 THR C C 1
ATOM 7637 O O . THR C 1 131 ? 41.581 50.896 106.723 1.00 62.48 123 THR C O 1
ATOM 7641 N N . PRO C 1 132 ? 39.642 51.026 107.847 1.00 64.87 124 PRO C N 1
ATOM 7642 C CA . PRO C 1 132 ? 38.955 51.600 106.678 1.00 62.19 124 PRO C CA 1
ATOM 7643 C C . PRO C 1 132 ? 39.554 52.915 106.202 1.00 59.40 124 PRO C C 1
ATOM 7644 O O . PRO C 1 132 ? 39.580 53.164 104.992 1.00 61.04 124 PRO C O 1
ATOM 7648 N N . THR C 1 133 ? 40.064 53.751 107.112 1.00 63.03 125 THR C N 1
ATOM 7649 C CA . THR C 1 133 ? 40.697 55.005 106.708 1.00 60.67 125 THR C CA 1
ATOM 7650 C C . THR C 1 133 ? 41.979 54.755 105.925 1.00 52.40 125 THR C C 1
ATOM 7651 O O . THR C 1 133 ? 42.268 55.465 104.953 1.00 51.73 125 THR C O 1
ATOM 7655 N N . GLU C 1 134 ? 42.779 53.773 106.350 1.00 49.92 126 GLU C N 1
ATOM 7656 C CA . GLU C 1 134 ? 44.002 53.458 105.616 1.00 54.33 126 GLU C CA 1
ATOM 7657 C C . GLU C 1 134 ? 43.675 52.849 104.255 1.00 52.16 126 GLU C C 1
ATOM 7658 O O . GLU C 1 134 ? 44.280 53.218 103.240 1.00 48.43 126 GLU C O 1
ATOM 7664 N N . VAL C 1 135 ? 42.673 51.966 104.207 1.00 48.41 127 VAL C N 1
ATOM 7665 C CA . VAL C 1 135 ? 42.261 51.365 102.941 1.00 49.37 127 VAL C CA 1
ATOM 7666 C C . VAL C 1 135 ? 41.703 52.431 102.003 1.00 57.06 127 VAL C C 1
ATOM 7667 O O . VAL C 1 135 ? 41.896 52.361 100.782 1.00 64.65 127 VAL C O 1
ATOM 7671 N N . ALA C 1 136 ? 41.026 53.443 102.551 1.00 50.72 128 ALA C N 1
ATOM 7672 C CA . ALA C 1 136 ? 40.486 54.513 101.725 1.00 50.77 128 ALA C CA 1
ATOM 7673 C C . ALA C 1 136 ? 41.563 55.386 101.092 1.00 50.68 128 ALA C C 1
ATOM 7674 O O . ALA C 1 136 ? 41.250 56.149 100.173 1.00 49.06 128 ALA C O 1
ATOM 7676 N N . LYS C 1 137 ? 42.814 55.290 101.540 1.00 51.23 129 LYS C N 1
ATOM 7677 C CA . LYS C 1 137 ? 43.888 56.138 101.030 1.00 50.30 129 LYS C CA 1
ATOM 7678 C C . LYS C 1 137 ? 45.083 55.345 100.499 1.00 55.50 129 LYS C C 1
ATOM 7679 O O . LYS C 1 137 ? 46.133 55.942 100.225 1.00 56.09 129 LYS C O 1
ATOM 7681 N N . THR C 1 138 ? 44.966 53.997 100.363 1.00 59.55 130 THR C N 1
ATOM 7682 C CA . THR C 1 138 ? 46.146 53.190 100.046 1.00 52.74 130 THR C CA 1
ATOM 7683 C C . THR C 1 138 ? 46.468 53.231 98.546 1.00 51.20 130 THR C C 1
ATOM 7684 O O . THR C 1 138 ? 45.566 53.134 97.711 1.00 50.41 130 THR C O 1
ATOM 7688 N N . PRO C 1 139 ? 47.751 53.349 98.183 1.00 47.92 131 PRO C N 1
ATOM 7689 C CA . PRO C 1 139 ? 48.141 53.259 96.762 1.00 49.67 131 PRO C CA 1
ATOM 7690 C C . PRO C 1 139 ? 47.975 51.872 96.169 1.00 47.26 131 PRO C C 1
ATOM 7691 O O . PRO C 1 139 ? 48.196 51.703 94.966 1.00 45.56 131 PRO C O 1
ATOM 7695 N N . LEU C 1 140 ? 47.667 50.861 96.975 1.00 46.91 132 LEU C N 1
ATOM 7696 C CA . LEU C 1 140 ? 47.451 49.542 96.408 1.00 45.64 132 LEU C CA 1
ATOM 7697 C C . LEU C 1 140 ? 46.218 49.490 95.521 1.00 46.21 132 LEU C C 1
ATOM 7698 O O . LEU C 1 140 ? 46.098 48.563 94.715 1.00 50.43 132 LEU C O 1
ATOM 7703 N N . LEU C 1 141 ? 45.310 50.460 95.640 1.00 39.56 133 LEU C N 1
ATOM 7704 C CA . LEU C 1 141 ? 44.020 50.408 94.969 1.00 41.44 133 LEU C CA 1
ATOM 7705 C C . LEU C 1 141 ? 43.817 51.626 94.078 1.00 49.36 133 LEU C C 1
ATOM 7706 O O . LEU C 1 141 ? 44.290 52.724 94.384 1.00 42.50 133 LEU C O 1
ATOM 7711 N N . GLY C 1 142 ? 43.065 51.435 92.995 1.00 51.66 134 GLY C N 1
ATOM 7712 C CA . GLY C 1 142 ? 42.662 52.545 92.159 1.00 46.02 134 GLY C CA 1
ATOM 7713 C C . GLY C 1 142 ? 41.588 53.368 92.848 1.00 49.99 134 GLY C C 1
ATOM 7714 O O . GLY C 1 142 ? 41.094 53.028 93.923 1.00 54.67 134 GLY C O 1
ATOM 7715 N N . PHE C 1 143 ? 41.208 54.473 92.199 1.00 48.83 135 PHE C N 1
ATOM 7716 C CA . PHE C 1 143 ? 40.319 55.437 92.844 1.00 50.10 135 PHE C CA 1
ATOM 7717 C C . PHE C 1 143 ? 38.999 54.800 93.259 1.00 55.54 135 PHE C C 1
ATOM 7718 O O . PHE C 1 143 ? 38.535 54.993 94.388 1.00 59.78 135 PHE C O 1
ATOM 7726 N N . PHE C 1 144 ? 38.362 54.058 92.352 1.00 57.34 136 PHE C N 1
ATOM 7727 C CA . PHE C 1 144 ? 37.055 53.492 92.676 1.00 57.58 136 PHE C CA 1
ATOM 7728 C C . PHE C 1 144 ? 37.164 52.238 93.535 1.00 62.01 136 PHE C C 1
ATOM 7729 O O . PHE C 1 144 ? 36.278 51.984 94.360 1.00 53.17 136 PHE C O 1
ATOM 7737 N N . GLU C 1 145 ? 38.238 51.458 93.378 1.00 65.41 137 GLU C N 1
ATOM 7738 C CA . GLU C 1 145 ? 38.437 50.300 94.246 1.00 60.36 137 GLU C CA 1
ATOM 7739 C C . GLU C 1 145 ? 38.704 50.728 95.683 1.00 54.88 137 GLU C C 1
ATOM 7740 O O . GLU C 1 145 ? 38.314 50.018 96.618 1.00 58.33 137 GLU C O 1
ATOM 7746 N N . LYS C 1 146 ? 39.360 51.878 95.873 1.00 54.32 138 LYS C N 1
ATOM 7747 C CA . LYS C 1 146 ? 39.559 52.433 97.212 1.00 57.44 138 LYS C CA 1
ATOM 7748 C C . LYS C 1 146 ? 38.235 52.524 97.957 1.00 58.83 138 LYS C C 1
ATOM 7749 O O . LYS C 1 146 ? 38.130 52.134 99.125 1.00 58.98 138 LYS C O 1
ATOM 7755 N N . LEU C 1 147 ? 37.206 53.035 97.278 1.00 64.32 139 LEU C N 1
ATOM 7756 C CA . LEU C 1 147 ? 35.902 53.223 97.903 1.00 62.34 139 LEU C CA 1
ATOM 7757 C C . LEU C 1 147 ? 35.223 51.887 98.189 1.00 61.09 139 LEU C C 1
ATOM 7758 O O . LEU C 1 147 ? 34.675 51.678 99.276 1.00 60.23 139 LEU C O 1
ATOM 7763 N N . LYS C 1 148 ? 35.256 50.968 97.220 1.00 64.43 140 LYS C N 1
ATOM 7764 C CA . LYS C 1 148 ? 34.608 49.671 97.398 1.00 62.75 140 LYS C CA 1
ATOM 7765 C C . LYS C 1 148 ? 35.279 48.857 98.496 1.00 58.53 140 LYS C C 1
ATOM 7766 O O . LYS C 1 148 ? 34.595 48.239 99.320 1.00 54.64 140 LYS C O 1
ATOM 7772 N N . ALA C 1 149 ? 36.612 48.872 98.551 1.00 50.92 141 ALA C N 1
ATOM 7773 C CA . ALA C 1 149 ? 37.293 48.120 99.598 1.00 50.31 141 ALA C CA 1
ATOM 7774 C C . ALA C 1 149 ? 37.062 48.738 100.973 1.00 53.38 141 ALA C C 1
ATOM 7775 O O . ALA C 1 149 ? 37.028 48.011 101.977 1.00 51.76 141 ALA C O 1
ATOM 7777 N N . LYS C 1 150 ? 36.890 50.065 101.044 1.00 53.42 142 LYS C N 1
ATOM 7778 C CA . LYS C 1 150 ? 36.572 50.691 102.325 1.00 54.11 142 LYS C CA 1
ATOM 7779 C C . LYS C 1 150 ? 35.249 50.166 102.865 1.00 58.50 142 LYS C C 1
ATOM 7780 O O . LYS C 1 150 ? 35.146 49.826 104.048 1.00 50.02 142 LYS C O 1
ATOM 7782 N N . LYS C 1 151 ? 34.234 50.056 102.002 1.00 54.25 143 LYS C N 1
ATOM 7783 C CA . LYS C 1 151 ? 32.953 49.524 102.451 1.00 58.16 143 LYS C CA 1
ATOM 7784 C C . LYS C 1 151 ? 33.078 48.054 102.837 1.00 65.94 143 LYS C C 1
ATOM 7785 O O . LYS C 1 151 ? 32.464 47.609 103.814 1.00 73.70 143 LYS C O 1
ATOM 7787 N N . LEU C 1 152 ? 33.890 47.293 102.099 1.00 61.20 144 LEU C N 1
ATOM 7788 C CA . LEU C 1 152 ? 34.072 45.878 102.408 1.00 57.61 144 LEU C CA 1
ATOM 7789 C C . LEU C 1 152 ? 34.742 45.695 103.764 1.00 55.79 144 LEU C C 1
ATOM 7790 O O . LEU C 1 152 ? 34.289 44.898 104.594 1.00 55.13 144 LEU C O 1
ATOM 7795 N N . VAL C 1 153 ? 35.821 46.435 104.009 1.00 50.51 145 VAL C N 1
ATOM 7796 C CA . VAL C 1 153 ? 36.554 46.277 105.259 1.00 52.65 145 VAL C CA 1
ATOM 7797 C C . VAL C 1 153 ? 35.736 46.808 106.432 1.00 56.88 145 VAL C C 1
ATOM 7798 O O . VAL C 1 153 ? 35.792 46.264 107.540 1.00 55.03 145 VAL C O 1
ATOM 7802 N N . SER C 1 154 ? 34.970 47.880 106.217 1.00 65.40 146 SER C N 1
ATOM 7803 C CA . SER C 1 154 ? 34.058 48.338 107.259 1.00 69.68 146 SER C CA 1
ATOM 7804 C C . SER C 1 154 ? 33.046 47.256 107.608 1.00 74.09 146 SER C C 1
ATOM 7805 O O . SER C 1 154 ? 32.772 47.011 108.789 1.00 72.98 146 SER C O 1
ATOM 7808 N N . TYR C 1 155 ? 32.495 46.587 106.590 1.00 72.90 147 TYR C N 1
ATOM 7809 C CA . TYR C 1 155 ? 31.504 45.543 106.833 1.00 65.59 147 TYR C CA 1
ATOM 7810 C C . TYR C 1 155 ? 32.103 44.389 107.628 1.00 61.28 147 TYR C C 1
ATOM 7811 O O . TYR C 1 155 ? 31.454 43.835 108.524 1.00 62.52 147 TYR C O 1
ATOM 7820 N N . LEU C 1 156 ? 33.342 44.014 107.314 1.00 56.63 148 LEU C N 1
ATOM 7821 C CA . LEU C 1 156 ? 33.949 42.866 107.974 1.00 53.97 148 LEU C CA 1
ATOM 7822 C C . LEU C 1 156 ? 34.276 43.166 109.433 1.00 55.61 148 LEU C C 1
ATOM 7823 O O . LE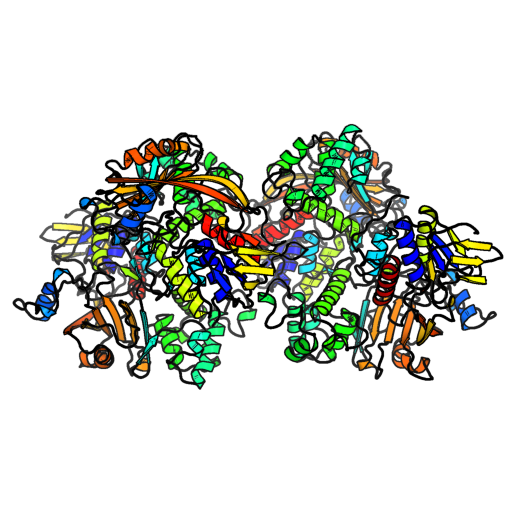U C 1 156 ? 34.067 42.315 110.307 1.00 58.14 148 LEU C O 1
ATOM 7828 N N . TYR C 1 157 ? 34.790 44.367 109.718 1.00 53.55 149 TYR C N 1
ATOM 7829 C CA . TYR C 1 157 ? 35.122 44.739 111.089 1.00 55.42 149 TYR C CA 1
ATOM 7830 C C . TYR C 1 157 ? 33.893 45.094 111.923 1.00 66.15 149 TYR C C 1
ATOM 7831 O O . TYR C 1 157 ? 33.950 45.004 113.154 1.00 65.51 149 TYR C O 1
ATOM 7840 N N . ASP C 1 158 ? 32.796 45.505 111.288 1.00 74.89 150 ASP C N 1
ATOM 7841 C CA . ASP C 1 158 ? 31.543 45.797 111.972 1.00 74.65 150 ASP C CA 1
ATOM 7842 C C . ASP C 1 158 ? 30.650 44.576 112.095 1.00 80.57 150 ASP C C 1
ATOM 7843 O O . ASP C 1 158 ? 29.568 44.672 112.683 1.00 85.34 150 ASP C O 1
ATOM 7848 N N . TYR C 1 159 ? 31.067 43.443 111.539 1.00 78.13 151 TYR C N 1
ATOM 7849 C CA . TYR C 1 159 ? 30.247 42.243 111.577 1.00 74.64 151 TYR C CA 1
ATOM 7850 C C . TYR C 1 159 ? 30.184 41.667 112.987 1.00 70.24 151 TYR C C 1
ATOM 7851 O O . TYR C 1 159 ? 31.211 41.469 113.642 1.00 67.52 151 TYR C O 1
ATOM 7860 N N . ASP C 1 160 ? 28.970 41.399 113.453 1.00 75.11 152 ASP C N 1
ATOM 7861 C CA . ASP C 1 160 ? 28.742 40.692 114.707 1.00 84.92 152 ASP C CA 1
ATOM 7862 C C . ASP C 1 160 ? 27.822 39.526 114.390 1.00 84.74 152 ASP C C 1
ATOM 7863 O O . ASP C 1 160 ? 26.711 39.730 113.889 1.00 80.59 152 ASP C O 1
ATOM 7868 N N . GLN C 1 161 ? 28.292 38.307 114.664 1.00 85.74 153 GLN C N 1
ATOM 7869 C CA . GLN C 1 161 ? 27.500 37.126 114.332 1.00 86.01 153 GLN C CA 1
ATOM 7870 C C . GLN C 1 161 ? 26.190 37.088 115.112 1.00 84.46 153 GLN C C 1
ATOM 7871 O O . GLN C 1 161 ? 25.149 36.700 114.570 1.00 83.79 153 GLN C O 1
ATOM 7877 N N . ASN C 1 162 ? 26.213 37.506 116.378 1.00 82.58 154 ASN C N 1
ATOM 7878 C CA . ASN C 1 162 ? 25.007 37.474 117.194 1.00 82.22 154 ASN C CA 1
ATOM 7879 C C . ASN C 1 162 ? 24.072 38.642 116.913 1.00 87.75 154 ASN C C 1
ATOM 7880 O O . ASN C 1 162 ? 22.953 38.656 117.435 1.00 99.75 154 ASN C O 1
ATOM 7882 N N . ASN C 1 163 ? 24.502 39.622 116.123 1.00 86.81 155 ASN C N 1
ATOM 7883 C CA . ASN C 1 163 ? 23.669 40.766 115.766 1.00 91.53 155 ASN C CA 1
ATOM 7884 C C . ASN C 1 163 ? 23.321 40.711 114.283 1.00 97.73 155 ASN C C 1
ATOM 7885 O O . ASN C 1 163 ? 24.187 40.996 113.440 1.00 100.70 155 ASN C O 1
ATOM 7890 N N . PRO C 1 164 ? 22.089 40.351 113.912 1.00 99.15 156 PRO C N 1
ATOM 7891 C CA . PRO C 1 164 ? 21.741 40.274 112.481 1.00 101.83 156 PRO C CA 1
ATOM 7892 C C . PRO C 1 164 ? 21.667 41.623 111.772 1.00 99.55 156 PRO C C 1
ATOM 7893 O O . PRO C 1 164 ? 21.666 41.645 110.534 1.00 101.86 156 PRO C O 1
ATOM 7897 N N . LYS C 1 165 ? 21.590 42.741 112.501 1.00 95.74 157 LYS C N 1
ATOM 7898 C CA . LYS C 1 165 ? 21.558 44.042 111.840 1.00 90.17 157 LYS C CA 1
ATOM 7899 C C . LYS C 1 165 ? 22.845 44.311 111.063 1.00 92.30 157 LYS C C 1
ATOM 7900 O O . LYS C 1 165 ? 22.817 44.995 110.033 1.00 93.84 157 LYS C O 1
ATOM 7902 N N . THR C 1 166 ? 23.976 43.778 111.527 1.00 89.54 158 THR C N 1
ATOM 7903 C CA . THR C 1 166 ? 25.266 43.970 110.868 1.00 88.46 158 THR C CA 1
ATOM 7904 C C . THR C 1 166 ? 25.513 42.982 109.734 1.00 91.22 158 THR C C 1
ATOM 7905 O O . THR C 1 166 ? 26.540 43.088 109.053 1.00 90.27 158 THR C O 1
ATOM 7909 N N . HIS C 1 167 ? 24.608 42.027 109.522 1.00 93.91 159 HIS C N 1
ATOM 7910 C CA . HIS C 1 167 ? 24.835 41.000 108.513 1.00 93.93 159 HIS C CA 1
ATOM 7911 C C . HIS C 1 167 ? 24.742 41.567 107.104 1.00 93.27 159 HIS C C 1
ATOM 7912 O O . HIS C 1 167 ? 25.501 41.158 106.217 1.00 92.97 159 HIS C O 1
ATOM 7919 N N . GLN C 1 168 ? 23.816 42.499 106.877 1.00 90.36 160 GLN C N 1
ATOM 7920 C CA . GLN C 1 168 ? 23.661 43.156 105.582 1.00 86.40 160 GLN C CA 1
ATOM 7921 C C . GLN C 1 168 ? 23.575 42.130 104.452 1.00 85.35 160 GLN C C 1
ATOM 7922 O O . GLN C 1 168 ? 24.260 42.231 103.432 1.00 85.26 160 GLN C O 1
ATOM 7924 N N . GLY C 1 169 ? 22.751 41.105 104.665 1.00 87.04 161 GLY C N 1
ATOM 7925 C CA . GLY C 1 169 ? 22.473 40.122 103.638 1.00 85.79 161 GLY C CA 1
ATOM 7926 C C . GLY C 1 169 ? 23.417 38.941 103.560 1.00 86.21 161 GLY C C 1
ATOM 7927 O O . GLY C 1 169 ? 23.307 38.148 102.618 1.00 84.60 161 GLY C O 1
ATOM 7928 N N . PHE C 1 170 ? 24.341 38.794 104.508 1.00 83.89 162 PHE C N 1
ATOM 7929 C CA . PHE C 1 170 ? 25.278 37.679 104.512 1.00 83.25 162 PHE C CA 1
ATOM 7930 C C . PHE C 1 170 ? 25.301 37.002 105.872 1.00 89.98 162 PHE C C 1
ATOM 7931 O O . PHE C 1 170 ? 25.208 37.667 106.906 1.00 92.39 162 PHE C O 1
ATOM 7939 N N . ASP C 1 171 ? 25.431 35.677 105.864 1.00 94.04 163 ASP C N 1
ATOM 7940 C CA . ASP C 1 171 ? 25.639 34.879 107.073 1.00 94.83 163 ASP C CA 1
ATOM 7941 C C . ASP C 1 171 ? 27.045 34.296 106.994 1.00 81.85 163 ASP C C 1
ATOM 7942 O O . ASP C 1 171 ? 27.262 33.225 106.429 1.00 78.91 163 ASP C O 1
ATOM 7947 N N . CYS C 1 172 ? 27.995 35.000 107.598 1.00 76.07 164 CYS C N 1
ATOM 7948 C CA . CYS C 1 172 ? 29.399 34.641 107.479 1.00 78.26 164 CYS C CA 1
ATOM 7949 C C . CYS C 1 172 ? 29.747 33.340 108.193 1.00 74.42 164 CYS C C 1
ATOM 7950 O O . CYS C 1 172 ? 30.855 32.828 107.991 1.00 73.06 164 CYS C O 1
ATOM 7953 N N . SER C 1 173 ? 28.850 32.797 109.023 1.00 71.32 165 SER C N 1
ATOM 7954 C CA . SER C 1 173 ? 29.096 31.472 109.587 1.00 72.65 165 SER C CA 1
ATOM 7955 C C . SER C 1 173 ? 29.030 30.392 108.518 1.00 74.01 165 SER C C 1
ATOM 7956 O O . SER C 1 173 ? 29.693 29.357 108.646 1.00 79.86 165 SER C O 1
ATOM 7959 N N . LYS C 1 174 ? 28.245 30.611 107.465 1.00 72.54 166 LYS C N 1
ATOM 7960 C CA . LYS C 1 174 ? 28.105 29.668 106.359 1.00 74.08 166 LYS C CA 1
ATOM 7961 C C . LYS C 1 174 ? 28.658 30.194 105.043 1.00 78.37 166 LYS C C 1
ATOM 7962 O O . LYS C 1 174 ? 29.286 29.437 104.299 1.00 83.57 166 LYS C O 1
ATOM 7964 N N . ASP C 1 175 ? 28.459 31.477 104.745 1.00 72.14 167 ASP C N 1
ATOM 7965 C CA . ASP C 1 175 ? 28.916 32.043 103.483 1.00 70.38 167 ASP C CA 1
ATOM 7966 C C . ASP C 1 175 ? 30.440 32.141 103.429 1.00 73.27 167 ASP C C 1
ATOM 7967 O O . ASP C 1 175 ? 31.115 32.344 104.444 1.00 67.91 167 ASP C O 1
ATOM 7972 N N . THR C 1 176 ? 30.979 32.014 102.220 1.00 77.53 168 THR C N 1
ATOM 7973 C CA . THR C 1 176 ? 32.409 32.145 101.980 1.00 75.23 168 THR C CA 1
ATOM 7974 C C . THR C 1 176 ? 32.754 33.550 101.481 1.00 75.19 168 THR C C 1
ATOM 7975 O O . THR C 1 176 ? 31.880 34.359 101.153 1.00 75.06 168 THR C O 1
ATOM 7979 N N . MET C 1 177 ? 34.061 33.828 101.421 1.00 69.30 169 MET C N 1
ATOM 7980 C CA . MET C 1 177 ? 34.540 35.163 101.063 1.00 68.43 169 MET C CA 1
ATOM 7981 C C . MET C 1 177 ? 34.288 35.516 99.599 1.00 65.70 169 MET C C 1
ATOM 7982 O O . MET C 1 177 ? 34.127 36.699 99.277 1.00 66.51 169 MET C O 1
ATOM 7987 N N . ASP C 1 178 ? 34.258 34.526 98.702 1.00 56.72 170 ASP C N 1
ATOM 7988 C CA . ASP C 1 178 ? 34.128 34.837 97.280 1.00 61.36 170 ASP C CA 1
ATOM 7989 C C . ASP C 1 178 ? 32.817 35.552 96.972 1.00 64.29 170 ASP C C 1
ATOM 7990 O O . ASP C 1 178 ? 32.790 36.480 96.156 1.00 65.21 170 ASP C O 1
ATOM 7995 N N . LYS C 1 179 ? 31.722 35.149 97.627 1.00 70.07 171 LYS C N 1
ATOM 7996 C CA . LYS C 1 179 ? 30.441 35.817 97.405 1.00 72.29 171 LYS C CA 1
ATOM 7997 C C . LYS C 1 179 ? 30.462 37.240 97.952 1.00 73.31 171 LYS C C 1
ATOM 7998 O O . LYS C 1 179 ? 29.875 38.150 97.355 1.00 78.82 171 LYS C O 1
ATOM 8000 N N . ILE C 1 180 ? 31.134 37.451 99.086 1.00 68.36 172 ILE C N 1
ATOM 8001 C CA . ILE C 1 180 ? 31.250 38.792 99.653 1.00 65.49 172 ILE C CA 1
ATOM 8002 C C . ILE C 1 180 ? 32.210 39.639 98.820 1.00 64.57 172 ILE C C 1
ATOM 8003 O O . ILE C 1 180 ? 31.978 40.836 98.600 1.00 63.44 172 ILE C O 1
ATOM 8008 N N . TYR C 1 181 ? 33.302 39.034 98.344 1.00 59.75 173 TYR C N 1
ATOM 8009 C CA . TYR C 1 181 ? 34.225 39.737 97.458 1.00 54.98 173 TYR C CA 1
ATOM 8010 C C . TYR C 1 181 ? 33.524 40.200 96.187 1.00 61.86 173 TYR C C 1
ATOM 8011 O O . TYR C 1 181 ? 33.624 41.371 95.803 1.00 60.53 173 TYR C O 1
ATOM 8020 N N . LYS C 1 182 ? 32.826 39.283 95.506 1.00 70.66 174 LYS C N 1
ATOM 8021 C CA . LYS C 1 182 ? 32.158 39.637 94.256 1.00 75.08 174 LYS C CA 1
ATOM 8022 C C . LYS C 1 182 ? 31.054 40.661 94.480 1.00 76.59 174 LYS C C 1
ATOM 8023 O O . LYS C 1 182 ? 30.776 41.471 93.590 1.00 75.15 174 LYS C O 1
ATOM 8025 N N . TYR C 1 183 ? 30.412 40.639 95.652 1.00 77.17 175 TYR C N 1
ATOM 8026 C CA . TYR C 1 183 ? 29.338 41.590 95.933 1.00 75.38 175 TYR C CA 1
ATOM 8027 C C . TYR C 1 183 ? 29.868 43.013 96.072 1.00 70.59 175 TYR C C 1
ATOM 8028 O O . TYR C 1 183 ? 29.242 43.965 95.593 1.00 63.68 175 TYR C O 1
ATOM 8037 N N . TYR C 1 184 ? 31.009 43.185 96.738 1.00 66.73 176 TYR C N 1
ATOM 8038 C CA . TYR C 1 184 ? 31.564 44.523 96.876 1.00 65.68 176 TYR C CA 1
ATOM 8039 C C . TYR C 1 184 ? 32.391 44.930 95.667 1.00 62.83 176 TYR C C 1
ATOM 8040 O O . TYR C 1 184 ? 32.794 46.092 95.574 1.00 62.37 176 TYR C O 1
ATOM 8049 N N . GLY C 1 185 ? 32.615 44.013 94.730 1.00 57.83 177 GLY C N 1
ATOM 8050 C CA . GLY C 1 185 ? 33.318 44.333 93.505 1.00 62.38 177 GLY C CA 1
ATOM 8051 C C . GLY C 1 185 ? 34.786 44.644 93.667 1.00 64.45 177 GLY C C 1
ATOM 8052 O O . GLY C 1 185 ? 35.310 45.495 92.943 1.00 71.11 177 GLY C O 1
ATOM 8053 N N . VAL C 1 186 ? 35.465 43.994 94.607 1.00 67.55 178 VAL C N 1
ATOM 8054 C CA . VAL C 1 186 ? 36.901 44.177 94.774 1.00 57.88 178 VAL C CA 1
ATOM 8055 C C . VAL C 1 186 ? 37.612 43.192 93.856 1.00 59.58 178 VAL C C 1
ATOM 8056 O O . VAL C 1 186 ? 37.059 42.150 93.485 1.00 65.02 178 VAL C O 1
ATOM 8060 N N . SER C 1 187 ? 38.838 43.532 93.463 1.00 53.45 179 SER C N 1
ATOM 8061 C CA . SER C 1 187 ? 39.666 42.701 92.601 1.00 53.22 179 SER C CA 1
ATOM 8062 C C . SER C 1 187 ? 40.834 42.111 93.394 1.00 57.66 179 SER C C 1
ATOM 8063 O O . SER C 1 187 ? 40.897 42.208 94.627 1.00 61.97 179 SER C O 1
ATOM 8066 N N . GLU C 1 188 ? 41.788 41.522 92.668 1.00 61.07 180 GLU C N 1
ATOM 8067 C CA . GLU C 1 188 ? 42.972 40.957 93.307 1.00 61.83 180 GLU C CA 1
ATOM 8068 C C . GLU C 1 188 ? 43.788 42.027 94.016 1.00 53.32 180 GLU C C 1
ATOM 8069 O O . GLU C 1 188 ? 44.543 41.707 94.942 1.00 49.65 180 GLU C O 1
ATOM 8075 N N . ASP C 1 189 ? 43.679 43.292 93.580 1.00 54.92 181 ASP C N 1
ATOM 8076 C CA . ASP C 1 189 ? 44.403 44.372 94.252 1.00 62.75 181 ASP C CA 1
ATOM 8077 C C . ASP C 1 189 ? 43.991 44.491 95.717 1.00 62.71 181 ASP C C 1
ATOM 8078 O O . ASP C 1 189 ? 44.810 44.861 96.567 1.00 64.04 181 ASP C O 1
ATOM 8083 N N . THR C 1 190 ? 42.729 44.195 96.026 1.00 58.03 182 THR C N 1
ATOM 8084 C CA . THR C 1 190 ? 42.251 44.162 97.403 1.00 52.51 182 THR C CA 1
ATOM 8085 C C . THR C 1 190 ? 42.515 42.806 98.057 1.00 50.85 182 THR C C 1
ATOM 8086 O O . THR C 1 190 ? 43.006 42.743 99.189 1.00 44.96 182 THR C O 1
ATOM 8090 N N . THR C 1 191 ? 42.188 41.712 97.355 1.00 49.49 183 THR C N 1
ATOM 8091 C CA . THR C 1 191 ? 42.254 40.395 97.981 1.00 50.51 183 THR C CA 1
ATOM 8092 C C . THR C 1 191 ? 43.686 39.969 98.291 1.00 46.98 183 THR C C 1
ATOM 8093 O O . THR C 1 191 ? 43.897 39.164 99.204 1.00 48.89 183 THR C O 1
ATOM 8097 N N . ASP C 1 192 ? 44.681 40.487 97.565 1.00 44.55 184 ASP C N 1
ATOM 8098 C CA . ASP C 1 192 ? 46.062 40.107 97.856 1.00 44.98 184 ASP C CA 1
ATOM 8099 C C . ASP C 1 192 ? 46.484 40.574 99.246 1.00 43.89 184 ASP C C 1
ATOM 8100 O O . ASP C 1 192 ? 46.851 39.761 100.099 1.00 45.83 184 ASP C O 1
ATOM 8105 N N . PHE C 1 193 ? 46.470 41.887 99.491 1.00 40.09 185 PHE C N 1
ATOM 8106 C CA . PHE C 1 193 ? 46.900 42.343 100.807 1.00 45.03 185 PHE C CA 1
ATOM 8107 C C . PHE C 1 193 ? 45.952 41.869 101.901 1.00 43.32 185 PHE C C 1
ATOM 8108 O O . PHE C 1 193 ? 46.408 41.526 102.998 1.00 42.74 185 PHE C O 1
ATOM 8116 N N . LEU C 1 194 ? 44.650 41.789 101.613 1.00 43.79 186 LEU C N 1
ATOM 8117 C CA . LEU C 1 194 ? 43.689 41.373 102.636 1.00 44.13 186 LEU C CA 1
ATOM 8118 C C . LEU C 1 194 ? 43.873 39.911 103.018 1.00 45.45 186 LEU C C 1
ATOM 8119 O O . LEU C 1 194 ? 43.946 39.577 104.206 1.00 50.34 186 LEU C O 1
ATOM 8124 N N . GLY C 1 195 ? 43.930 39.023 102.028 1.00 45.33 187 GLY C N 1
ATOM 8125 C CA . GLY C 1 195 ? 44.018 37.605 102.296 1.00 37.66 187 GLY C CA 1
ATOM 8126 C C . GLY C 1 195 ? 45.398 37.114 102.671 1.00 44.99 187 GLY C C 1
ATOM 8127 O O . GLY C 1 195 ? 45.533 36.282 103.575 1.00 54.63 187 GLY C O 1
ATOM 8128 N N . HIS C 1 196 ? 46.432 37.634 102.010 1.00 35.01 188 HIS C N 1
ATOM 8129 C CA . HIS C 1 196 ? 47.790 37.128 102.197 1.00 43.94 188 HIS C CA 1
ATOM 8130 C C . HIS C 1 196 ? 48.586 37.910 103.234 1.00 37.66 188 HIS C C 1
ATOM 8131 O O . HIS C 1 196 ? 49.311 37.313 104.034 1.00 41.80 188 HIS C O 1
ATOM 8138 N N . ALA C 1 197 ? 48.473 39.231 103.244 1.00 35.66 189 ALA C N 1
ATOM 8139 C CA . ALA C 1 197 ? 49.279 40.028 104.152 1.00 30.89 189 ALA C CA 1
ATOM 8140 C C . ALA C 1 197 ? 48.569 40.325 105.461 1.00 32.98 189 ALA C C 1
ATOM 8141 O O . ALA C 1 197 ? 49.246 40.563 106.472 1.00 36.68 189 ALA C O 1
ATOM 8143 N N . VAL C 1 198 ? 47.234 40.317 105.474 1.00 33.69 190 VAL C N 1
ATOM 8144 C CA . VAL C 1 198 ? 46.501 40.564 106.711 1.00 43.78 190 VAL C CA 1
ATOM 8145 C C . VAL C 1 198 ? 46.045 39.246 107.328 1.00 46.78 190 VAL C C 1
ATOM 8146 O O . VAL C 1 198 ? 46.368 38.952 108.485 1.00 47.73 190 VAL C O 1
ATOM 8150 N N . ALA C 1 199 ? 45.302 38.437 106.565 1.00 42.60 191 ALA C N 1
ATOM 8151 C CA . ALA C 1 199 ? 44.801 37.175 107.103 1.00 40.95 191 ALA C CA 1
ATOM 8152 C C . ALA C 1 199 ? 45.832 36.059 107.053 1.00 42.69 191 ALA C C 1
ATOM 8153 O O . ALA C 1 199 ? 45.602 35.003 107.652 1.00 48.19 191 ALA C O 1
ATOM 8155 N N . LEU C 1 200 ? 46.937 36.261 106.333 1.00 45.86 192 LEU C N 1
ATOM 8156 C CA . LEU C 1 200 ? 48.086 35.354 106.319 1.00 45.89 192 LEU C CA 1
ATOM 8157 C C . LEU C 1 200 ? 47.779 34.029 105.639 1.00 42.73 192 LEU C C 1
ATOM 8158 O O . LEU C 1 200 ? 48.397 33.012 105.960 1.00 48.53 192 LEU C O 1
ATOM 8163 N N . TYR C 1 201 ? 46.846 34.022 104.690 1.00 42.81 193 TYR C N 1
ATOM 8164 C CA . TYR C 1 201 ? 46.687 32.852 103.835 1.00 46.39 193 TYR C CA 1
ATOM 8165 C C . TYR C 1 201 ? 47.826 32.793 102.824 1.00 43.22 193 TYR C C 1
ATOM 8166 O O . TYR C 1 201 ? 48.424 33.813 102.467 1.00 37.85 193 TYR C O 1
ATOM 8175 N N . THR C 1 202 ? 48.150 31.577 102.388 1.00 44.21 194 THR C N 1
ATOM 8176 C CA . THR C 1 202 ? 49.230 31.364 101.434 1.00 45.02 194 THR C CA 1
ATOM 8177 C C . THR C 1 202 ? 48.732 31.190 100.012 1.00 47.62 194 THR C C 1
ATOM 8178 O O . THR C 1 202 ? 49.542 31.247 99.080 1.00 56.79 194 THR C O 1
ATOM 8182 N N . ASP C 1 203 ? 47.435 30.959 99.830 1.00 42.60 195 ASP C N 1
ATOM 8183 C CA . ASP C 1 203 ? 46.811 30.967 98.516 1.00 49.89 195 ASP C CA 1
ATOM 8184 C C . ASP C 1 203 ? 45.355 31.394 98.691 1.00 61.10 195 ASP C C 1
ATOM 8185 O O . ASP C 1 203 ? 44.895 31.648 99.808 1.00 64.25 195 ASP C O 1
ATOM 8190 N N . ASP C 1 204 ? 44.628 31.488 97.576 1.00 60.41 196 ASP C N 1
ATOM 8191 C CA . ASP C 1 204 ? 43.263 31.999 97.592 1.00 54.20 196 ASP C CA 1
ATOM 8192 C C . ASP C 1 204 ? 42.204 30.905 97.698 1.00 52.11 196 ASP C C 1
ATOM 8193 O O . ASP C 1 204 ? 41.021 31.187 97.497 1.00 54.99 196 ASP C O 1
ATOM 8198 N N . SER C 1 205 ? 42.589 29.676 98.039 1.00 49.22 197 SER C N 1
ATOM 8199 C CA . SER C 1 205 ? 41.607 28.606 98.152 1.00 51.30 197 SER C CA 1
ATOM 8200 C C . SER C 1 205 ? 40.625 28.830 99.299 1.00 54.32 197 SER C C 1
ATOM 8201 O O . SER C 1 205 ? 39.534 28.253 99.279 1.00 55.41 197 SER C O 1
ATOM 8204 N N . TYR C 1 206 ? 40.979 29.662 100.284 1.00 51.83 198 TYR C N 1
ATOM 8205 C CA . TYR C 1 206 ? 40.071 29.973 101.386 1.00 50.01 198 TYR C CA 1
ATOM 8206 C C . TYR C 1 206 ? 38.788 30.640 100.907 1.00 54.93 198 TYR C C 1
ATOM 8207 O O . TYR C 1 206 ? 37.780 30.606 101.622 1.00 50.80 198 TYR C O 1
ATOM 8216 N N . MET C 1 207 ? 38.814 31.283 99.735 1.00 56.86 199 MET C N 1
ATOM 8217 C CA . MET C 1 207 ? 37.645 32.009 99.257 1.00 54.75 199 MET C CA 1
ATOM 8218 C C . MET C 1 207 ? 36.458 31.091 99.041 1.00 60.03 199 MET C C 1
ATOM 8219 O O . MET C 1 207 ? 35.315 31.560 99.042 1.00 68.19 199 MET C O 1
ATOM 8224 N N . THR C 1 208 ? 36.700 29.794 98.861 1.00 61.28 200 THR C N 1
ATOM 8225 C CA . THR C 1 208 ? 35.634 28.836 98.627 1.00 67.72 200 THR C CA 1
ATOM 8226 C C . THR C 1 208 ? 35.591 27.699 99.638 1.00 68.17 200 THR C C 1
ATOM 8227 O O . THR C 1 208 ? 34.584 26.982 99.683 1.00 60.69 200 THR C O 1
ATOM 8231 N N . THR C 1 209 ? 36.635 27.515 100.457 1.00 69.52 201 THR C N 1
ATOM 8232 C CA . THR C 1 209 ? 36.730 26.348 101.327 1.00 70.96 201 THR C CA 1
ATOM 8233 C C . THR C 1 209 ? 36.483 26.639 102.801 1.00 73.38 201 THR C C 1
ATOM 8234 O O . THR C 1 209 ? 36.323 25.692 103.578 1.00 77.39 201 THR C O 1
ATOM 8238 N N . VAL C 1 210 ? 36.459 27.900 103.216 1.00 70.13 202 VAL C N 1
ATOM 8239 C CA . VAL C 1 210 ? 36.291 28.214 104.634 1.00 74.58 202 VAL C CA 1
ATOM 8240 C C . VAL C 1 210 ? 35.205 29.271 104.786 1.00 70.10 202 VAL C C 1
ATOM 8241 O O . VAL C 1 210 ? 35.026 30.112 103.891 1.00 65.69 202 VAL C O 1
ATOM 8245 N N . PRO C 1 211 ? 34.440 29.252 105.878 1.00 68.15 203 PRO C N 1
ATOM 8246 C CA . PRO C 1 211 ? 33.447 30.308 106.087 1.00 70.72 203 PRO C CA 1
ATOM 8247 C C . PRO C 1 211 ? 34.138 31.655 106.228 1.00 67.00 203 PRO C C 1
ATOM 8248 O O . PRO C 1 211 ? 35.243 31.754 106.764 1.00 63.57 203 PRO C O 1
ATOM 8252 N N . ALA C 1 212 ? 33.465 32.697 105.734 1.00 64.67 204 ALA C N 1
ATOM 8253 C CA . ALA C 1 212 ? 34.028 34.044 105.768 1.00 57.07 204 ALA C CA 1
ATOM 8254 C C . ALA C 1 212 ? 34.363 34.494 107.186 1.00 61.97 204 ALA C C 1
ATOM 8255 O O . ALA C 1 212 ? 35.305 35.272 107.383 1.00 57.53 204 ALA C O 1
ATOM 8257 N N . LEU C 1 213 ? 33.622 34.000 108.184 1.00 65.63 205 LEU C N 1
ATOM 8258 C CA . LEU C 1 213 ? 33.860 34.390 109.572 1.00 58.47 205 LEU C CA 1
ATOM 8259 C C . LEU C 1 213 ? 35.252 33.978 110.044 1.00 60.32 205 LEU C C 1
ATOM 8260 O O . LEU C 1 213 ? 35.813 34.611 110.946 1.00 64.28 205 LEU C O 1
ATOM 8265 N N . GLU C 1 214 ? 35.815 32.913 109.470 1.00 63.54 206 GLU C N 1
ATOM 8266 C CA . GLU C 1 214 ? 37.200 32.567 109.772 1.00 66.07 206 GLU C CA 1
ATOM 8267 C C . GLU C 1 214 ? 38.141 33.670 109.301 1.00 59.69 206 GLU C C 1
ATOM 8268 O O . GLU C 1 214 ? 39.104 34.017 109.995 1.00 60.25 206 GLU C O 1
ATOM 8274 N N . VAL C 1 215 ? 37.865 34.240 108.124 1.00 54.51 207 VAL C N 1
ATOM 8275 C CA . VAL C 1 215 ? 38.667 35.351 107.617 1.00 52.88 207 VAL C CA 1
ATOM 8276 C C . VAL C 1 215 ? 38.548 36.559 108.535 1.00 53.63 207 VAL C C 1
ATOM 8277 O O . VAL C 1 215 ? 39.546 37.215 108.856 1.00 56.90 207 VAL C O 1
ATOM 8281 N N . ILE C 1 216 ? 37.332 36.861 108.983 1.00 46.02 208 ILE C N 1
ATOM 8282 C CA . ILE C 1 216 ? 37.130 37.994 109.877 1.00 46.00 208 ILE C CA 1
ATOM 8283 C C . ILE C 1 216 ? 37.917 37.792 111.165 1.00 57.62 208 ILE C C 1
ATOM 8284 O O . ILE C 1 216 ? 38.513 38.734 111.701 1.00 60.67 208 ILE C O 1
ATOM 8289 N N . GLU C 1 217 ? 37.939 36.562 111.683 1.00 56.50 209 GLU C N 1
ATOM 8290 C CA . GLU C 1 217 ? 38.721 36.302 112.886 1.00 57.79 209 GLU C CA 1
ATOM 8291 C C . GLU C 1 217 ? 40.196 36.579 112.641 1.00 53.09 209 GLU C C 1
ATOM 8292 O O . GLU C 1 217 ? 40.875 37.163 113.493 1.00 53.42 209 GLU C O 1
ATOM 8298 N N . ARG C 1 218 ? 40.699 36.204 111.464 1.00 52.34 210 ARG C N 1
ATOM 8299 C CA . ARG C 1 218 ? 42.108 36.435 111.162 1.00 51.20 210 ARG C CA 1
ATOM 8300 C C . ARG C 1 218 ? 42.418 37.922 111.078 1.00 49.11 210 ARG C C 1
ATOM 8301 O O . ARG C 1 218 ? 43.467 38.368 111.555 1.00 47.09 210 ARG C O 1
ATOM 8309 N N . MET C 1 219 ? 41.507 38.707 110.498 1.00 46.84 211 MET C N 1
ATOM 8310 C CA . MET C 1 219 ? 41.718 40.148 110.432 1.00 46.29 211 MET C CA 1
ATOM 8311 C C . MET C 1 219 ? 41.729 40.763 111.825 1.00 48.90 211 MET C C 1
ATOM 8312 O O . MET C 1 219 ? 42.519 41.673 112.108 1.00 46.77 211 MET C O 1
ATOM 8317 N N . ARG C 1 220 ? 40.868 40.269 112.716 1.00 46.13 212 ARG C N 1
ATOM 8318 C CA . ARG C 1 220 ? 40.867 40.765 114.087 1.00 43.83 212 ARG C CA 1
ATOM 8319 C C . ARG C 1 220 ? 42.174 40.425 114.788 1.00 48.09 212 ARG C C 1
ATOM 8320 O O . ARG C 1 220 ? 42.685 41.229 115.577 1.00 54.22 212 ARG C O 1
ATOM 8328 N N . LEU C 1 221 ? 42.723 39.234 114.521 1.00 43.35 213 LEU C N 1
ATOM 8329 C CA . LEU C 1 221 ? 44.006 38.860 115.109 1.00 43.96 213 LEU C CA 1
ATOM 8330 C C . LEU C 1 221 ? 45.105 39.833 114.699 1.00 43.84 213 LEU C C 1
ATOM 8331 O O . LEU C 1 221 ? 45.952 40.205 115.519 1.00 51.41 213 LEU C O 1
ATOM 8336 N N . TYR C 1 222 ? 45.113 40.246 113.430 1.00 38.06 214 TYR C N 1
ATOM 8337 C CA . TYR C 1 222 ? 46.085 41.230 112.975 1.00 38.05 214 TYR C CA 1
ATOM 8338 C C . TYR C 1 222 ? 45.892 42.545 113.713 1.00 46.38 214 TYR C C 1
ATOM 8339 O O . TYR C 1 222 ? 46.841 43.113 114.267 1.00 45.08 214 TYR C O 1
ATOM 8348 N N . GLU C 1 223 ? 44.653 43.032 113.752 1.00 46.40 215 GLU C N 1
ATOM 8349 C CA . GLU C 1 223 ? 44.398 44.300 114.414 1.00 48.21 215 GLU C CA 1
ATOM 8350 C C . GLU C 1 223 ? 44.673 44.202 115.907 1.00 49.54 215 GLU C C 1
ATOM 8351 O O . GLU C 1 223 ? 45.250 45.125 116.494 1.00 52.51 215 GLU C O 1
ATOM 8357 N N . ASP C 1 224 ? 44.301 43.080 116.532 1.00 50.42 216 ASP C N 1
ATOM 8358 C CA . ASP C 1 224 ? 44.558 42.911 117.960 1.00 50.68 216 ASP C CA 1
ATOM 8359 C C . ASP C 1 224 ? 46.052 42.912 118.248 1.00 48.71 216 ASP C C 1
ATOM 8360 O O . ASP C 1 224 ? 46.513 43.563 119.194 1.00 47.98 216 ASP C O 1
ATOM 8365 N N . SER C 1 225 ? 46.823 42.164 117.449 1.00 39.74 217 SER C N 1
ATOM 8366 C CA . SER C 1 225 ? 48.269 42.116 117.647 1.00 38.31 217 SER C CA 1
ATOM 8367 C C . SER C 1 225 ? 48.895 43.491 117.439 1.00 42.22 217 SER C C 1
ATOM 8368 O O . SER C 1 225 ? 49.811 43.887 118.172 1.00 41.31 217 SER C O 1
ATOM 8371 N N . LEU C 1 226 ? 48.416 44.229 116.438 1.00 37.73 218 LEU C N 1
ATOM 8372 C CA . LEU C 1 226 ? 48.932 45.566 116.174 1.00 39.11 218 LEU C CA 1
ATOM 8373 C C . LEU C 1 226 ? 48.633 46.523 117.326 1.00 40.58 218 LEU C C 1
ATOM 8374 O O . LEU C 1 226 ? 49.444 47.402 117.644 1.00 45.81 218 LEU C O 1
ATOM 8379 N N . ASN C 1 227 ? 47.460 46.385 117.945 1.00 36.33 219 ASN C N 1
ATOM 8380 C CA . ASN C 1 227 ? 47.053 47.237 119.058 1.00 44.29 219 ASN C CA 1
ATOM 8381 C C . ASN C 1 227 ? 47.820 46.964 120.346 1.00 49.64 219 ASN C C 1
ATOM 8382 O O . ASN C 1 227 ? 47.662 47.732 121.302 1.00 55.70 219 ASN C O 1
ATOM 8387 N N . MET C 1 228 ? 48.593 45.878 120.430 1.00 49.69 220 MET C N 1
ATOM 8388 C CA . MET C 1 228 ? 49.212 45.539 121.709 1.00 53.66 220 MET C CA 1
ATOM 8389 C C . MET C 1 228 ? 50.384 46.459 122.039 1.00 56.81 220 MET C C 1
ATOM 8390 O O . MET C 1 228 ? 50.482 46.972 123.161 1.00 54.25 220 MET C O 1
ATOM 8395 N N . TYR C 1 229 ? 51.306 46.649 121.090 1.00 55.83 221 TYR C N 1
ATOM 8396 C CA . TYR C 1 229 ? 52.452 47.521 121.298 1.00 55.88 221 TYR C CA 1
ATOM 8397 C C . TYR C 1 229 ? 52.551 48.634 120.271 1.00 55.44 221 TYR C C 1
ATOM 8398 O O . TYR C 1 229 ? 53.151 49.672 120.566 1.00 58.75 221 TYR C O 1
ATOM 8407 N N . GLY C 1 230 ? 51.947 48.464 119.101 1.00 49.75 222 GLY C N 1
ATOM 8408 C CA . GLY C 1 230 ? 51.961 49.443 118.037 1.00 42.54 222 GLY C CA 1
ATOM 8409 C C . GLY C 1 230 ? 52.920 49.050 116.923 1.00 41.58 222 GLY C C 1
ATOM 8410 O O . GLY C 1 230 ? 53.658 48.065 117.005 1.00 41.40 222 GLY C O 1
ATOM 8411 N N . LYS C 1 231 ? 52.850 49.836 115.842 1.00 37.95 223 LYS C N 1
ATOM 8412 C CA . LYS C 1 231 ? 53.687 49.751 114.643 1.00 35.62 223 LYS C CA 1
ATOM 8413 C C . LYS C 1 231 ? 53.412 48.564 113.711 1.00 41.35 223 LYS C C 1
ATOM 8414 O O . LYS C 1 231 ? 53.297 48.760 112.497 1.00 44.74 223 LYS C O 1
ATOM 8420 N N . SER C 1 232 ? 53.299 47.346 114.232 1.00 39.67 224 SER C N 1
ATOM 8421 C CA . SER C 1 232 ? 53.035 46.180 113.395 1.00 37.67 224 SER C CA 1
ATOM 8422 C C . SER C 1 232 ? 52.491 45.079 114.290 1.00 35.57 224 SER C C 1
ATOM 8423 O O . SER C 1 232 ? 52.573 45.173 115.523 1.00 39.45 224 SER C O 1
ATOM 8426 N N . PRO C 1 233 ? 51.927 44.019 113.711 1.00 30.02 225 PRO C N 1
ATOM 8427 C CA . PRO C 1 233 ? 51.417 42.922 114.543 1.00 36.20 225 PRO C CA 1
ATOM 8428 C C . PRO C 1 233 ? 52.481 41.922 114.951 1.00 36.42 225 PRO C C 1
ATOM 8429 O O . PRO C 1 233 ? 52.163 40.944 115.634 1.00 30.88 225 PRO C O 1
ATOM 8433 N N . TYR C 1 234 ? 53.724 42.134 114.551 1.00 36.59 226 TYR C N 1
ATOM 8434 C CA . TYR C 1 234 ? 54.758 41.126 114.687 1.00 34.48 226 TYR C CA 1
ATOM 8435 C C . TYR C 1 234 ? 55.733 41.485 115.794 1.00 33.63 226 TYR C C 1
ATOM 8436 O O . TYR C 1 234 ? 56.121 42.646 115.946 1.00 42.18 226 TYR C O 1
ATOM 8445 N N . VAL C 1 235 ? 56.143 40.473 116.549 1.00 27.59 227 VAL C N 1
ATOM 8446 C CA . VAL C 1 235 ? 57.253 40.584 117.480 1.00 29.41 227 VAL C CA 1
ATOM 8447 C C . VAL C 1 235 ? 58.280 39.517 117.119 1.00 34.15 227 VAL C C 1
ATOM 8448 O O . VAL C 1 235 ? 58.014 38.595 116.351 1.00 36.59 227 VAL C O 1
ATOM 8452 N N . TYR C 1 236 ? 59.469 39.657 117.697 1.00 45.64 228 TYR C N 1
ATOM 8453 C CA . TYR C 1 236 ? 60.602 38.805 117.420 1.00 39.26 228 TYR C CA 1
ATOM 8454 C C . TYR C 1 236 ? 61.443 38.875 118.684 1.00 39.84 228 TYR C C 1
ATOM 8455 O O . TYR C 1 236 ? 61.510 39.943 119.313 1.00 39.22 228 TYR C O 1
ATOM 8464 N N . PRO C 1 237 ? 62.063 37.773 119.098 1.00 37.59 229 PRO C N 1
ATOM 8465 C CA . PRO C 1 237 ? 62.834 37.805 120.346 1.00 35.91 229 PRO C CA 1
ATOM 8466 C C . PRO C 1 237 ? 64.135 38.572 120.168 1.00 34.70 229 PRO C C 1
ATOM 8467 O O . PRO C 1 237 ? 64.756 38.551 119.104 1.00 38.99 229 PRO C O 1
ATOM 8471 N N . MET C 1 238 ? 64.515 39.291 121.214 1.00 31.20 230 MET C N 1
ATOM 8472 C CA . MET C 1 238 ? 65.837 39.895 121.261 1.00 29.98 230 MET C CA 1
ATOM 8473 C C . MET C 1 238 ? 66.881 38.785 121.179 1.00 32.80 230 MET C C 1
ATOM 8474 O O . MET C 1 238 ? 66.747 37.747 121.833 1.00 40.75 230 MET C O 1
ATOM 8479 N N . TYR C 1 239 ? 67.889 38.977 120.324 1.00 27.73 231 TYR C N 1
ATOM 8480 C CA . TYR C 1 239 ? 68.920 37.993 119.974 1.00 27.71 231 TYR C CA 1
ATOM 8481 C C . TYR C 1 239 ? 68.387 36.862 119.101 1.00 32.79 231 TYR C C 1
ATOM 8482 O O . TYR C 1 239 ? 69.141 35.928 118.799 1.00 27.32 231 TYR C O 1
ATOM 8491 N N . GLY C 1 240 ? 67.120 36.906 118.686 1.00 26.76 232 GLY C N 1
ATOM 8492 C CA . GLY C 1 240 ? 66.613 35.962 117.713 1.00 27.01 232 GLY C CA 1
ATOM 8493 C C . GLY C 1 240 ? 66.007 34.717 118.324 1.00 28.49 232 GLY C C 1
ATOM 8494 O O . GLY C 1 240 ? 65.967 34.520 119.541 1.00 38.71 232 GLY C O 1
ATOM 8495 N N . LEU C 1 241 ? 65.527 33.846 117.433 1.00 28.75 233 LEU C N 1
ATOM 8496 C CA . LEU C 1 241 ? 64.805 32.646 117.848 1.00 31.15 233 LEU C CA 1
ATOM 8497 C C . LEU C 1 241 ? 65.673 31.668 118.631 1.00 33.20 233 LEU C C 1
ATOM 8498 O O . LEU C 1 241 ? 65.131 30.762 119.282 1.00 30.33 233 LEU C O 1
ATOM 8503 N N . GLY C 1 242 ? 66.999 31.823 118.582 1.00 32.54 234 GLY C N 1
ATOM 8504 C CA . GLY C 1 242 ? 67.878 30.988 119.387 1.00 35.57 234 GLY C CA 1
ATOM 8505 C C . GLY C 1 242 ? 67.679 31.141 120.884 1.00 37.57 234 GLY C C 1
ATOM 8506 O O . GLY C 1 242 ? 68.167 30.310 121.652 1.00 38.75 234 GLY C O 1
ATOM 8507 N N . GLU C 1 243 ? 66.986 32.194 121.321 1.00 29.83 235 GLU C N 1
ATOM 8508 C CA . GLU C 1 243 ? 66.679 32.323 122.740 1.00 42.47 235 GLU C CA 1
ATOM 8509 C C . GLU C 1 243 ? 65.612 31.333 123.172 1.00 45.07 235 GLU C C 1
ATOM 8510 O O . GLU C 1 243 ? 65.565 30.942 124.342 1.00 52.82 235 GLU C O 1
ATOM 8516 N N . LEU C 1 244 ? 64.746 30.923 122.256 1.00 46.00 236 LEU C N 1
ATOM 8517 C CA . LEU C 1 244 ? 63.653 30.036 122.644 1.00 45.12 236 LEU C CA 1
ATOM 8518 C C . LEU C 1 244 ? 64.142 28.673 123.119 1.00 46.80 236 LEU C C 1
ATOM 8519 O O . LEU C 1 244 ? 63.702 28.228 124.194 1.00 51.21 236 LEU C O 1
ATOM 8524 N N . PRO C 1 245 ? 65.040 27.972 122.419 1.00 48.09 237 PRO C N 1
ATOM 8525 C CA . PRO C 1 245 ? 65.506 26.683 122.957 1.00 51.11 237 PRO C CA 1
ATOM 8526 C C . PRO C 1 245 ? 66.172 26.804 124.313 1.00 51.43 237 PRO C C 1
ATOM 8527 O O . PRO C 1 245 ? 66.116 25.862 125.115 1.00 53.41 237 PRO C O 1
ATOM 8531 N N . GLN C 1 246 ? 66.785 27.951 124.600 1.00 53.62 238 GLN C N 1
ATOM 8532 C CA . GLN C 1 246 ? 67.486 28.127 125.866 1.00 57.44 238 GLN C CA 1
ATOM 8533 C C . GLN C 1 246 ? 66.519 28.132 127.046 1.00 51.63 238 GLN C C 1
ATOM 8534 O O . GLN C 1 246 ? 66.759 27.462 128.057 1.00 55.06 238 GLN C O 1
ATOM 8540 N N . VAL C 1 247 ? 65.418 28.880 126.937 1.00 49.35 239 VAL C N 1
ATOM 8541 C CA . VAL C 1 247 ? 64.482 28.954 128.056 1.00 55.32 239 VAL C CA 1
ATOM 8542 C C . VAL C 1 247 ? 63.744 27.631 128.247 1.00 53.87 239 VAL C C 1
ATOM 8543 O O . VAL C 1 247 ? 63.446 27.241 129.382 1.00 57.58 239 VAL C O 1
ATOM 8547 N N . PHE C 1 248 ? 63.455 26.910 127.159 1.00 51.62 240 PHE C N 1
ATOM 8548 C CA . PHE C 1 248 ? 62.751 25.635 127.283 1.00 50.15 240 PHE C CA 1
ATOM 8549 C C . PHE C 1 248 ? 63.631 24.562 127.906 1.00 49.91 240 PHE C C 1
ATOM 8550 O O . PHE C 1 248 ? 63.126 23.690 128.619 1.00 53.89 240 PHE C O 1
ATOM 8558 N N . ALA C 1 249 ? 64.940 24.606 127.651 1.00 54.04 241 ALA C N 1
ATOM 8559 C CA . ALA C 1 249 ? 65.853 23.710 128.353 1.00 54.21 241 ALA C CA 1
ATOM 8560 C C . ALA C 1 249 ? 65.923 24.052 129.837 1.00 57.01 241 ALA C C 1
ATOM 8561 O O . ALA C 1 249 ? 66.008 23.151 130.683 1.00 64.34 241 ALA C O 1
ATOM 8563 N N . ARG C 1 250 ? 65.876 25.350 130.175 1.00 42.67 242 ARG C N 1
ATOM 8564 C CA . ARG C 1 250 ? 65.794 25.730 131.582 1.00 43.38 242 ARG C CA 1
ATOM 8565 C C . ARG C 1 250 ? 64.444 25.341 132.164 1.00 44.45 242 ARG C C 1
ATOM 8566 O O . ARG C 1 250 ? 64.363 24.881 133.306 1.00 53.17 242 ARG C O 1
ATOM 8568 N N . LEU C 1 251 ? 63.376 25.498 131.380 1.00 44.25 243 LEU C N 1
ATOM 8569 C CA . LEU C 1 251 ? 62.056 25.058 131.816 1.00 49.57 243 LEU C CA 1
ATOM 8570 C C . LEU C 1 251 ? 62.031 23.553 132.060 1.00 58.22 243 LEU C C 1
ATOM 8571 O O . LEU C 1 251 ? 61.430 23.077 133.036 1.00 54.08 243 LEU C O 1
ATOM 8576 N N . CYS C 1 252 ? 62.690 22.790 131.182 1.00 55.89 244 CYS C N 1
ATOM 8577 C CA . CYS C 1 252 ? 62.684 21.338 131.291 1.00 54.19 244 CYS C CA 1
ATOM 8578 C C . CYS C 1 252 ? 63.310 20.846 132.592 1.00 62.02 244 CYS C C 1
ATOM 8579 O O . CYS C 1 252 ? 62.785 19.922 133.224 1.00 61.28 244 CYS C O 1
ATOM 8582 N N . ALA C 1 253 ? 64.439 21.430 133.002 1.00 64.10 245 ALA C N 1
ATOM 8583 C CA . ALA C 1 253 ? 65.064 20.993 134.247 1.00 59.29 245 ALA C CA 1
ATOM 8584 C C . ALA C 1 253 ? 64.186 21.319 135.448 1.00 62.75 245 ALA C C 1
ATOM 8585 O O . ALA C 1 253 ? 64.053 20.500 136.367 1.00 66.26 245 ALA C O 1
ATOM 8587 N N . VAL C 1 254 ? 63.549 22.495 135.435 1.00 61.38 246 VAL C N 1
ATOM 8588 C CA . VAL C 1 254 ? 62.666 22.903 136.527 1.00 65.38 246 VAL C CA 1
ATOM 8589 C C . VAL C 1 254 ? 61.548 21.883 136.734 1.00 66.97 246 VAL C C 1
ATOM 8590 O O . VAL C 1 254 ? 61.101 21.657 137.866 1.00 64.08 246 VAL C O 1
ATOM 8594 N N . TYR C 1 255 ? 61.086 21.247 135.657 1.00 73.10 247 TYR C N 1
ATOM 8595 C CA . TYR C 1 255 ? 60.033 20.243 135.721 1.00 75.92 247 TYR C CA 1
ATOM 8596 C C . TYR C 1 255 ? 60.569 18.813 135.709 1.00 88.26 247 TYR C C 1
ATOM 8597 O O . TYR C 1 255 ? 59.841 17.892 135.328 1.00 97.96 247 TYR C O 1
ATOM 8606 N N . GLY C 1 256 ? 61.823 18.608 136.123 1.00 89.76 248 GLY C N 1
ATOM 8607 C CA . GLY C 1 256 ? 62.361 17.282 136.361 1.00 97.83 248 GLY C CA 1
ATOM 8608 C C . GLY C 1 256 ? 63.033 16.583 135.193 1.00 101.72 248 GLY C C 1
ATOM 8609 O O . GLY C 1 256 ? 63.692 15.558 135.411 1.00 109.25 248 GLY C O 1
ATOM 8610 N N . GLY C 1 257 ? 62.892 17.086 133.965 1.00 99.24 249 GLY C N 1
ATOM 8611 C CA . GLY C 1 257 ? 63.529 16.482 132.813 1.00 96.32 249 GLY C CA 1
ATOM 8612 C C . GLY C 1 257 ? 64.960 16.972 132.625 1.00 104.29 249 GLY C C 1
ATOM 8613 O O . GLY C 1 257 ? 65.496 17.745 133.419 1.00 106.92 249 GLY C O 1
ATOM 8614 N N . THR C 1 258 ? 65.600 16.474 131.565 1.00 107.64 250 THR C N 1
ATOM 8615 C CA . THR C 1 258 ? 66.921 16.958 131.184 1.00 99.76 250 THR C CA 1
ATOM 8616 C C . THR C 1 258 ? 67.027 17.065 129.669 1.00 91.04 250 THR C C 1
ATOM 8617 O O . THR C 1 258 ? 66.559 16.180 128.946 1.00 91.94 250 THR C O 1
ATOM 8619 N N . TYR C 1 259 ? 67.622 18.167 129.198 1.00 77.25 251 TYR C N 1
ATOM 8620 C CA . TYR C 1 259 ? 67.986 18.337 127.790 1.00 74.00 251 TYR C CA 1
ATOM 8621 C C . TYR C 1 259 ? 69.387 17.763 127.589 1.00 77.10 251 TYR C C 1
ATOM 8622 O O . TYR C 1 259 ? 70.357 18.271 128.162 1.00 87.13 251 TYR C O 1
ATOM 8631 N N . MET C 1 260 ? 69.502 16.701 126.798 1.00 71.67 252 MET C N 1
ATOM 8632 C CA . MET C 1 260 ? 70.795 16.095 126.494 1.00 67.89 252 MET C CA 1
ATOM 8633 C C . MET C 1 260 ? 71.198 16.477 125.073 1.00 64.66 252 MET C C 1
ATOM 8634 O O . MET C 1 260 ? 70.578 16.027 124.103 1.00 62.41 252 MET C O 1
ATOM 8639 N N . LEU C 1 261 ? 72.222 17.314 124.945 1.00 65.51 253 LEU C N 1
ATOM 8640 C CA . LEU C 1 261 ? 72.752 17.629 123.629 1.00 66.30 253 LEU C CA 1
ATOM 8641 C C . LEU C 1 261 ? 73.908 16.693 123.300 1.00 77.56 253 LEU C C 1
ATOM 8642 O O . LEU C 1 261 ? 74.496 16.060 124.181 1.00 81.09 253 LEU C O 1
ATOM 8647 N N . ASP C 1 262 ? 74.226 16.610 122.006 1.00 78.43 254 ASP C N 1
ATOM 8648 C CA . ASP C 1 262 ? 75.338 15.796 121.511 1.00 85.64 254 ASP C CA 1
ATOM 8649 C C . ASP C 1 262 ? 75.185 14.315 121.887 1.00 83.11 254 ASP C C 1
ATOM 8650 O O . ASP C 1 262 ? 76.170 13.634 122.182 1.00 85.55 254 ASP C O 1
ATOM 8655 N N . LYS C 1 263 ? 73.948 13.809 121.906 1.00 76.45 255 LYS C N 1
ATOM 8656 C CA . LYS C 1 263 ? 73.654 12.402 122.181 1.00 81.25 255 LYS C CA 1
ATOM 8657 C C . LYS C 1 263 ? 72.998 11.808 120.937 1.00 85.31 255 LYS C C 1
ATOM 8658 O O . LYS C 1 263 ? 71.838 12.111 120.637 1.00 79.96 255 LYS C O 1
ATOM 8660 N N . LYS C 1 264 ? 73.741 10.974 120.211 1.00 94.35 256 LYS C N 1
ATOM 8661 C CA . LYS C 1 264 ? 73.228 10.363 118.989 1.00 96.70 256 LYS C CA 1
ATOM 8662 C C . LYS C 1 264 ? 72.200 9.279 119.297 1.00 95.43 256 LYS C C 1
ATOM 8663 O O . LYS C 1 264 ? 72.325 8.541 120.279 1.00 94.70 256 LYS C O 1
ATOM 8665 N N . VAL C 1 265 ? 71.190 9.175 118.436 1.00 92.84 257 VAL C N 1
ATOM 8666 C CA . VAL C 1 265 ? 70.109 8.204 118.579 1.00 94.86 257 VAL C CA 1
ATOM 8667 C C . VAL C 1 265 ? 70.448 6.979 117.733 1.00 96.20 257 VAL C C 1
ATOM 8668 O O . VAL C 1 265 ? 70.428 7.040 116.498 1.00 90.63 257 VAL C O 1
ATOM 8672 N N . ASP C 1 266 ? 70.732 5.852 118.397 1.00 99.37 258 ASP C N 1
ATOM 8673 C CA . ASP C 1 266 ? 71.106 4.639 117.672 1.00 103.02 258 ASP C CA 1
ATOM 8674 C C . ASP C 1 266 ? 69.910 4.036 116.947 1.00 104.48 258 ASP C C 1
ATOM 8675 O O . ASP C 1 266 ? 69.960 3.799 115.734 1.00 103.19 258 ASP C O 1
ATOM 8680 N N . ARG C 1 267 ? 68.828 3.774 117.676 1.00 108.54 259 ARG C N 1
ATOM 8681 C CA . ARG C 1 267 ? 67.659 3.119 117.107 1.00 108.76 259 ARG C CA 1
ATOM 8682 C C . ARG C 1 267 ? 66.442 3.445 117.959 1.00 103.64 259 ARG C C 1
ATOM 8683 O O . ARG C 1 267 ? 66.556 3.790 119.138 1.00 103.97 259 ARG C O 1
ATOM 8685 N N . ILE C 1 268 ? 65.279 3.349 117.336 1.00 98.83 260 ILE C N 1
ATOM 8686 C CA . ILE C 1 268 ? 64.004 3.345 118.041 1.00 90.23 260 ILE C CA 1
ATOM 8687 C C . ILE C 1 268 ? 63.614 1.897 118.310 1.00 94.58 260 ILE C C 1
ATOM 8688 O O . ILE C 1 268 ? 63.785 1.026 117.449 1.00 102.49 260 ILE C O 1
ATOM 8693 N N . VAL C 1 269 ? 63.119 1.626 119.514 1.00 96.19 261 VAL C N 1
ATOM 8694 C CA . VAL C 1 269 ? 62.750 0.280 119.941 1.00 97.27 261 VAL C CA 1
ATOM 8695 C C . VAL C 1 269 ? 61.232 0.144 119.880 1.00 100.34 261 VAL C C 1
ATOM 8696 O O . VAL C 1 269 ? 60.506 0.949 120.478 1.00 99.12 261 VAL C O 1
ATOM 8700 N N . TYR C 1 270 ? 60.750 -0.865 119.150 1.00 100.02 262 TYR C N 1
ATOM 8701 C CA . TYR C 1 270 ? 59.325 -1.141 119.019 1.00 96.58 262 TYR C CA 1
ATOM 8702 C C . TYR C 1 270 ? 59.012 -2.528 119.571 1.00 102.31 262 TYR C C 1
ATOM 8703 O O . TYR C 1 270 ? 59.877 -3.408 119.601 1.00 106.86 262 TYR C O 1
ATOM 8712 N N . ASP C 1 271 ? 57.763 -2.728 119.994 1.00 106.42 263 ASP C N 1
ATOM 8713 C CA . ASP C 1 271 ? 57.318 -4.025 120.485 1.00 101.90 263 ASP C CA 1
ATOM 8714 C C . ASP C 1 271 ? 56.761 -4.866 119.333 1.00 119.54 263 ASP C C 1
ATOM 8715 O O . ASP C 1 271 ? 56.838 -4.483 118.163 1.00 102.19 263 ASP C O 1
ATOM 8720 N N . ASP C 1 272 ? 56.185 -6.031 119.668 1.00 121.61 264 ASP C N 1
ATOM 8721 C CA . ASP C 1 272 ? 55.670 -6.950 118.653 1.00 121.43 264 ASP C CA 1
ATOM 8722 C C . ASP C 1 272 ? 54.475 -6.373 117.899 1.00 120.85 264 ASP C C 1
ATOM 8723 O O . ASP C 1 272 ? 54.229 -6.756 116.750 1.00 123.38 264 ASP C O 1
ATOM 8725 N N . ASN C 1 273 ? 53.709 -5.483 118.526 1.00 114.48 265 ASN C N 1
ATOM 8726 C CA . ASN C 1 273 ? 52.614 -4.803 117.845 1.00 105.77 265 ASN C CA 1
ATOM 8727 C C . ASN C 1 273 ? 53.073 -3.589 117.037 1.00 100.83 265 ASN C C 1
ATOM 8728 O O . ASN C 1 273 ? 52.237 -2.940 116.400 1.00 99.03 265 ASN C O 1
ATOM 8730 N N . GLY C 1 274 ? 54.363 -3.255 117.058 1.00 98.47 266 GLY C N 1
ATOM 8731 C CA . GLY C 1 274 ? 54.879 -2.116 116.320 1.00 99.19 266 GLY C CA 1
ATOM 8732 C C . GLY C 1 274 ? 54.859 -0.787 117.049 1.00 101.64 266 GLY C C 1
ATOM 8733 O O . GLY C 1 274 ? 55.211 0.238 116.449 1.00 87.43 266 GLY C O 1
ATOM 8734 N N . HIS C 1 275 ? 54.483 -0.771 118.322 1.00 98.70 267 HIS C N 1
ATOM 8735 C CA . HIS C 1 275 ? 54.417 0.454 119.101 1.00 93.17 267 HIS C CA 1
ATOM 8736 C C . HIS C 1 275 ? 55.762 0.729 119.757 1.00 93.68 267 HIS C C 1
ATOM 8737 O O . HIS C 1 275 ? 56.481 -0.191 120.156 1.00 92.81 267 HIS C O 1
ATOM 8744 N N . VAL C 1 276 ? 56.094 2.017 119.872 1.00 91.98 268 VAL C N 1
ATOM 8745 C CA . VAL C 1 276 ? 57.377 2.409 120.440 1.00 88.77 268 VAL C CA 1
ATOM 8746 C C . VAL C 1 276 ? 57.416 2.036 121.916 1.00 88.63 268 VAL C C 1
ATOM 8747 O O . VAL C 1 276 ? 56.410 2.128 122.633 1.00 86.94 268 VAL C O 1
ATOM 8751 N N . VAL C 1 277 ? 58.580 1.577 122.371 1.00 86.20 269 VAL C N 1
ATOM 8752 C CA . VAL C 1 277 ? 58.782 1.310 123.790 1.00 90.85 269 VAL C CA 1
ATOM 8753 C C . VAL C 1 277 ? 60.015 1.992 124.358 1.00 93.77 269 VAL C C 1
ATOM 8754 O O . VAL C 1 277 ? 60.107 2.157 125.586 1.00 97.37 269 VAL C O 1
ATOM 8756 N N . GLY C 1 278 ? 60.973 2.419 123.541 1.00 87.96 270 GLY C N 1
ATOM 8757 C CA . GLY C 1 278 ? 62.163 3.069 124.060 1.00 90.87 270 GLY C CA 1
ATOM 8758 C C . GLY C 1 278 ? 63.007 3.629 122.938 1.00 96.86 270 GLY C C 1
ATOM 8759 O O . GLY C 1 278 ? 62.798 3.327 121.760 1.00 105.38 270 GLY C O 1
ATOM 8760 N N . VAL C 1 279 ? 63.986 4.446 123.327 1.00 93.65 271 VAL C N 1
ATOM 8761 C CA . VAL C 1 279 ? 64.980 4.999 122.415 1.00 87.68 271 VAL C CA 1
ATOM 8762 C C . VAL C 1 279 ? 66.356 4.606 122.927 1.00 92.13 271 VAL C C 1
ATOM 8763 O O . VAL C 1 279 ? 66.629 4.708 124.128 1.00 93.34 271 VAL C O 1
ATOM 8767 N N . GLU C 1 280 ? 67.223 4.170 122.015 1.00 91.64 272 GLU C N 1
ATOM 8768 C CA . GLU C 1 280 ? 68.534 3.635 122.361 1.00 93.68 272 GLU C CA 1
ATOM 8769 C C . GLU C 1 280 ? 69.616 4.625 121.958 1.00 91.66 272 GLU C C 1
ATOM 8770 O O . GLU C 1 280 ? 69.645 5.085 120.813 1.00 90.58 272 GLU C O 1
ATOM 8772 N N . SER C 1 281 ? 70.488 4.964 122.906 1.00 94.90 273 SER C N 1
ATOM 8773 C CA . SER C 1 281 ? 71.590 5.884 122.640 1.00 98.54 273 SER C CA 1
ATOM 8774 C C . SER C 1 281 ? 72.792 5.464 123.471 1.00 104.20 273 SER C C 1
ATOM 8775 O O . SER C 1 281 ? 72.693 5.364 124.699 1.00 98.93 273 SER C O 1
ATOM 8778 N N . GLY C 1 282 ? 73.919 5.224 122.804 1.00 111.56 274 GLY C N 1
ATOM 8779 C CA . GLY C 1 282 ? 75.148 4.852 123.479 1.00 114.50 274 GLY C CA 1
ATOM 8780 C C . GLY C 1 282 ? 75.037 3.593 124.314 1.00 117.62 274 GLY C C 1
ATOM 8781 O O . GLY C 1 282 ? 75.502 3.561 125.457 1.00 122.48 274 GLY C O 1
ATOM 8782 N N . GLY C 1 283 ? 74.423 2.550 123.757 1.00 115.96 275 GLY C N 1
ATOM 8783 C CA . GLY C 1 283 ? 74.255 1.295 124.462 1.00 115.41 275 GLY C CA 1
ATOM 8784 C C . GLY C 1 283 ? 73.230 1.306 125.575 1.00 113.69 275 GLY C C 1
ATOM 8785 O O . GLY C 1 283 ? 73.000 0.256 126.192 1.00 114.48 275 GLY C O 1
ATOM 8786 N N . GLU C 1 284 ? 72.613 2.452 125.855 1.00 113.79 276 GLU C N 1
ATOM 8787 C CA . GLU C 1 284 ? 71.556 2.575 126.847 1.00 113.16 276 GLU C CA 1
ATOM 8788 C C . GLU C 1 284 ? 70.219 2.844 126.167 1.00 112.85 276 GLU C C 1
ATOM 8789 O O . GLU C 1 284 ? 70.152 3.500 125.124 1.00 102.72 276 GLU C O 1
ATOM 8795 N N . VAL C 1 285 ? 69.151 2.334 126.774 1.00 123.29 277 VAL C N 1
ATOM 8796 C CA . VAL C 1 285 ? 67.796 2.487 126.261 1.00 123.63 277 VAL C CA 1
ATOM 8797 C C . VAL C 1 285 ? 66.956 3.154 127.339 1.00 117.89 277 VAL C C 1
ATOM 8798 O O . VAL C 1 285 ? 66.953 2.710 128.494 1.00 124.15 277 VAL C O 1
ATOM 8802 N N . ALA C 1 286 ? 66.264 4.225 126.968 1.00 105.28 278 ALA C N 1
ATOM 8803 C CA . ALA C 1 286 ? 65.328 4.897 127.859 1.00 93.81 278 ALA C CA 1
ATOM 8804 C C . ALA C 1 286 ? 63.922 4.502 127.425 1.00 89.80 278 ALA C C 1
ATOM 8805 O O . ALA C 1 286 ? 63.492 4.831 126.314 1.00 81.12 278 ALA C O 1
ATOM 8807 N N . LYS C 1 287 ? 63.219 3.783 128.295 1.00 93.34 279 LYS C N 1
ATOM 8808 C CA . LYS C 1 287 ? 61.862 3.355 128.000 1.00 86.69 279 LYS C CA 1
ATOM 8809 C C . LYS C 1 287 ? 60.911 4.543 128.054 1.00 89.65 279 LYS C C 1
ATOM 8810 O O . LYS C 1 287 ? 61.070 5.462 128.864 1.00 84.16 279 LYS C O 1
ATOM 8812 N N . CYS C 1 288 ? 59.911 4.517 127.179 1.00 89.81 280 CYS C N 1
ATOM 8813 C CA . CYS C 1 288 ? 58.937 5.595 127.119 1.00 88.79 280 CYS C CA 1
ATOM 8814 C C . CYS C 1 288 ? 57.655 5.066 126.500 1.00 93.87 280 CYS C C 1
ATOM 8815 O O . CYS C 1 288 ? 57.661 4.083 125.753 1.00 94.69 280 CYS C O 1
ATOM 8818 N N . LYS C 1 289 ? 56.554 5.748 126.808 1.00 94.45 281 LYS C N 1
ATOM 8819 C CA . LYS C 1 289 ? 55.281 5.406 126.196 1.00 97.98 281 LYS C CA 1
ATOM 8820 C C . LYS C 1 289 ? 55.122 6.049 124.829 1.00 101.15 281 LYS C C 1
ATOM 8821 O O . LYS C 1 289 ? 54.364 5.533 124.000 1.00 107.63 281 LYS C O 1
ATOM 8823 N N . MET C 1 290 ? 55.830 7.149 124.577 1.00 91.81 282 MET C N 1
ATOM 8824 C CA . MET C 1 290 ? 55.737 7.875 123.321 1.00 85.45 282 MET C CA 1
ATOM 8825 C C . MET C 1 290 ? 57.097 8.464 122.981 1.00 83.03 282 MET C C 1
ATOM 8826 O O . MET C 1 290 ? 57.943 8.670 123.855 1.00 83.74 282 MET C O 1
ATOM 8831 N N . VAL C 1 291 ? 57.285 8.763 121.697 1.00 76.09 283 VAL C N 1
ATOM 8832 C CA . VAL C 1 291 ? 58.448 9.505 121.231 1.00 69.08 283 VAL C CA 1
ATOM 8833 C C . VAL C 1 291 ? 57.958 10.616 120.308 1.00 64.88 283 VAL C C 1
ATOM 8834 O O . VAL C 1 291 ? 56.979 10.441 119.573 1.00 66.76 283 VAL C O 1
ATOM 8838 N N . VAL C 1 292 ? 58.612 11.773 120.386 1.00 59.74 284 VAL C N 1
ATOM 8839 C CA . VAL C 1 292 ? 58.275 12.949 119.595 1.00 56.89 284 VAL C CA 1
ATOM 8840 C C . VAL C 1 292 ? 59.558 13.451 118.948 1.00 67.76 284 VAL C C 1
ATOM 8841 O O . VAL C 1 292 ? 60.606 13.499 119.600 1.00 75.38 284 VAL C O 1
ATOM 8845 N N . GLY C 1 293 ? 59.492 13.812 117.669 1.00 60.88 285 GLY C N 1
ATOM 8846 C CA . GLY C 1 293 ? 60.698 14.295 117.017 1.00 59.77 285 GLY C CA 1
ATOM 8847 C C . GLY C 1 293 ? 60.422 14.867 115.645 1.00 60.69 285 GLY C C 1
ATOM 8848 O O . GLY C 1 293 ? 59.317 14.751 115.107 1.00 61.52 285 GLY C O 1
ATOM 8849 N N . ASP C 1 294 ? 61.474 15.500 115.078 1.00 61.99 286 ASP C N 1
ATOM 8850 C CA . ASP C 1 294 ? 61.441 16.078 113.743 1.00 58.89 286 ASP C CA 1
ATOM 8851 C C . ASP C 1 294 ? 61.787 15.027 112.694 1.00 61.00 286 ASP C C 1
ATOM 8852 O O . ASP C 1 294 ? 62.387 13.996 113.010 1.00 62.31 286 ASP C O 1
ATOM 8857 N N . PRO C 1 295 ? 61.428 15.273 111.425 1.00 58.62 287 PRO C N 1
ATOM 8858 C CA . PRO C 1 295 ? 61.568 14.233 110.391 1.00 51.36 287 PRO C CA 1
ATOM 8859 C C . PRO C 1 295 ? 62.933 13.577 110.286 1.00 60.56 287 PRO C C 1
ATOM 8860 O O . PRO C 1 295 ? 63.003 12.409 109.871 1.00 64.11 287 PRO C O 1
ATOM 8864 N N . SER C 1 296 ? 64.021 14.271 110.637 1.00 51.40 288 SER C N 1
ATOM 8865 C CA . SER C 1 296 ? 65.344 13.691 110.416 1.00 57.98 288 SER C CA 1
ATOM 8866 C C . SER C 1 296 ? 65.581 12.427 111.241 1.00 63.91 288 SER C C 1
ATOM 8867 O O . SER C 1 296 ? 66.425 11.606 110.865 1.00 68.39 288 SER C O 1
ATOM 8870 N N . TYR C 1 297 ? 64.838 12.230 112.329 1.00 59.94 289 TYR C N 1
ATOM 8871 C CA . TYR C 1 297 ? 65.048 11.078 113.194 1.00 67.53 289 TYR C CA 1
ATOM 8872 C C . TYR C 1 297 ? 64.298 9.836 112.743 1.00 68.44 289 TYR C C 1
ATOM 8873 O O . TYR C 1 297 ? 64.569 8.753 113.267 1.00 69.24 289 TYR C O 1
ATOM 8882 N N . PHE C 1 298 ? 63.355 9.960 111.814 1.00 69.39 290 PHE C N 1
ATOM 8883 C CA . PHE C 1 298 ? 62.539 8.836 111.359 1.00 73.45 290 PHE C CA 1
ATOM 8884 C C . PHE C 1 298 ? 62.450 8.848 109.837 1.00 72.21 290 PHE C C 1
ATOM 8885 O O . PHE C 1 298 ? 61.369 9.049 109.268 1.00 76.54 290 PHE C O 1
ATOM 8893 N N . PRO C 1 299 ? 63.568 8.622 109.143 1.00 69.55 291 PRO C N 1
ATOM 8894 C CA . PRO C 1 299 ? 63.527 8.692 107.671 1.00 69.13 291 PRO C CA 1
ATOM 8895 C C . PRO C 1 299 ? 62.534 7.728 107.041 1.00 70.91 291 PRO C C 1
ATOM 8896 O O . PRO C 1 299 ? 61.895 8.082 106.043 1.00 68.78 291 PRO C O 1
ATOM 8900 N N . GLU C 1 300 ? 62.347 6.541 107.614 1.00 78.55 292 GLU C N 1
ATOM 8901 C CA . GLU C 1 300 ? 61.443 5.549 107.041 1.00 80.94 292 GLU C CA 1
ATOM 8902 C C . GLU C 1 300 ? 59.977 5.839 107.335 1.00 81.04 292 GLU C C 1
ATOM 8903 O O . GLU C 1 300 ? 59.113 5.095 106.854 1.00 86.84 292 GLU C O 1
ATOM 8905 N N . LYS C 1 301 ? 59.674 6.873 108.125 1.00 76.38 293 LYS C N 1
ATOM 8906 C CA . LYS C 1 301 ? 58.301 7.184 108.511 1.00 73.21 293 LYS C CA 1
ATOM 8907 C C . LYS C 1 301 ? 57.823 8.530 107.985 1.00 70.74 293 LYS C C 1
ATOM 8908 O O . LYS C 1 301 ? 56.755 8.999 108.398 1.00 63.51 293 LYS C O 1
ATOM 8914 N N . VAL C 1 302 ? 58.570 9.151 107.073 1.00 68.55 294 VAL C N 1
ATOM 8915 C CA . VAL C 1 302 ? 58.209 10.434 106.491 1.00 63.32 294 VAL C CA 1
ATOM 8916 C C . VAL C 1 302 ? 58.352 10.337 104.975 1.00 64.17 294 VAL C C 1
ATOM 8917 O O . VAL C 1 302 ? 58.941 9.398 104.442 1.00 64.72 294 VAL C O 1
ATOM 8921 N N . ARG C 1 303 ? 57.792 11.327 104.283 1.00 65.71 295 ARG C N 1
ATOM 8922 C CA . ARG C 1 303 ? 57.892 11.439 102.835 1.00 59.85 295 ARG C CA 1
ATOM 8923 C C . ARG C 1 303 ? 58.309 12.852 102.456 1.00 74.52 295 ARG C C 1
ATOM 8924 O O . ARG C 1 303 ? 57.976 13.820 103.146 1.00 73.77 295 ARG C O 1
ATOM 8932 N N . LYS C 1 304 ? 59.049 12.967 101.354 1.00 69.94 296 LYS C N 1
ATOM 8933 C CA . LYS C 1 304 ? 59.428 14.280 100.852 1.00 54.94 296 LYS C CA 1
ATOM 8934 C C . LYS C 1 304 ? 58.195 15.014 100.338 1.00 62.26 296 LYS C C 1
ATOM 8935 O O . LYS C 1 304 ? 57.380 14.442 99.609 1.00 65.96 296 LYS C O 1
ATOM 8941 N N . THR C 1 305 ? 58.039 16.275 100.746 1.00 55.38 297 THR C N 1
ATOM 8942 C CA . THR C 1 305 ? 56.922 17.097 100.298 1.00 50.78 297 THR C CA 1
ATOM 8943 C C . THR C 1 305 ? 57.328 18.232 99.370 1.00 55.38 297 THR C C 1
ATOM 8944 O O . THR C 1 305 ? 56.446 18.921 98.845 1.00 60.00 297 THR C O 1
ATOM 8948 N N . GLY C 1 306 ? 58.617 18.472 99.187 1.00 48.77 298 GLY C N 1
ATOM 8949 C CA . GLY C 1 306 ? 59.090 19.523 98.313 1.00 47.67 298 GLY C CA 1
ATOM 8950 C C . GLY C 1 306 ? 60.381 20.100 98.858 1.00 53.18 298 GLY C C 1
ATOM 8951 O O . GLY C 1 306 ? 61.058 19.480 99.672 1.00 54.26 298 GLY C O 1
ATOM 8952 N N . LYS C 1 307 ? 60.686 21.316 98.417 1.00 50.86 299 LYS C N 1
ATOM 8953 C CA . LYS C 1 307 ? 61.871 22.034 98.858 1.00 46.41 299 LYS C CA 1
ATOM 8954 C C . LYS C 1 307 ? 61.496 23.463 99.220 1.00 49.41 299 LYS C C 1
ATOM 8955 O O . LYS C 1 307 ? 60.469 23.990 98.779 1.00 52.38 299 LYS C O 1
ATOM 8961 N N . VAL C 1 308 ? 62.335 24.084 100.048 1.00 44.56 300 VAL C N 1
ATOM 8962 C CA . VAL C 1 308 ? 62.207 25.500 100.377 1.00 44.57 300 VAL C CA 1
ATOM 8963 C C . VAL C 1 308 ? 63.579 26.145 100.236 1.00 45.10 300 VAL C C 1
ATOM 8964 O O . VAL C 1 308 ? 64.567 25.650 100.792 1.00 37.92 300 VAL C O 1
ATOM 8968 N N . ILE C 1 309 ? 63.652 27.224 99.466 1.00 47.31 301 ILE C N 1
ATOM 8969 C CA . ILE C 1 309 ? 64.867 28.019 99.366 1.00 43.97 301 ILE C CA 1
ATOM 8970 C C . ILE C 1 309 ? 64.753 29.190 100.326 1.00 44.52 301 ILE C C 1
ATOM 8971 O O . ILE C 1 309 ? 63.721 29.870 100.369 1.00 48.40 301 ILE C O 1
ATOM 8976 N N . ARG C 1 310 ? 65.805 29.410 101.110 1.00 41.43 302 ARG C N 1
ATOM 8977 C CA . ARG C 1 310 ? 65.958 30.610 101.921 1.00 38.13 302 ARG C CA 1
ATOM 8978 C C . ARG C 1 310 ? 67.281 31.247 101.528 1.00 39.22 302 ARG C C 1
ATOM 8979 O O . ARG C 1 310 ? 68.332 30.603 101.609 1.00 39.86 302 ARG C O 1
ATOM 8987 N N . VAL C 1 311 ? 67.227 32.498 101.083 1.00 34.12 303 VAL C N 1
ATOM 8988 C CA . VAL C 1 311 ? 68.419 33.244 100.707 1.00 35.24 303 VAL C CA 1
ATOM 8989 C C . VAL C 1 311 ? 68.679 34.266 101.799 1.00 38.68 303 VAL C C 1
ATOM 8990 O O . VAL C 1 311 ? 67.839 35.134 102.065 1.00 40.55 303 VAL C O 1
ATOM 8994 N N . ILE C 1 312 ? 69.827 34.145 102.446 1.00 36.40 304 ILE C N 1
ATOM 8995 C CA . ILE C 1 312 ? 70.185 34.969 103.585 1.00 30.70 304 ILE C CA 1
ATOM 8996 C C . ILE C 1 312 ? 71.126 36.056 103.095 1.00 34.72 304 ILE C C 1
ATOM 8997 O O . ILE C 1 312 ? 72.185 35.756 102.529 1.00 40.23 304 ILE C O 1
ATOM 9002 N N . CYS C 1 313 ? 70.727 37.316 103.286 1.00 35.89 305 CYS C N 1
ATOM 9003 C CA . CYS C 1 313 ? 71.455 38.477 102.780 1.00 32.69 305 CYS C CA 1
ATOM 9004 C C . CYS C 1 313 ? 71.825 39.420 103.917 1.00 30.86 305 CYS C C 1
ATOM 9005 O O . CYS C 1 313 ? 70.965 39.824 104.704 1.00 31.24 305 CYS C O 1
ATOM 9008 N N . ILE C 1 314 ? 73.094 39.788 103.983 1.00 39.81 306 ILE C N 1
ATOM 9009 C CA . ILE C 1 314 ? 73.554 40.824 104.896 1.00 37.21 306 ILE C CA 1
ATOM 9010 C C . ILE C 1 314 ? 73.571 42.142 104.139 1.00 40.15 306 ILE C C 1
ATOM 9011 O O . ILE C 1 314 ? 74.222 42.258 103.093 1.00 39.93 306 ILE C O 1
ATOM 9016 N N . LEU C 1 315 ? 72.854 43.131 104.661 1.00 36.86 307 LEU C N 1
ATOM 9017 C CA . LEU C 1 315 ? 72.742 44.436 104.028 1.00 33.33 307 LEU C CA 1
ATOM 9018 C C . LEU C 1 315 ? 73.353 45.511 104.921 1.00 33.09 307 LEU C C 1
ATOM 9019 O O . LEU C 1 315 ? 73.364 45.394 106.149 1.00 33.91 307 LEU C O 1
ATOM 9024 N N . SER C 1 316 ? 73.872 46.562 104.287 1.00 32.47 308 SER C N 1
ATOM 9025 C CA . SER C 1 316 ? 74.350 47.747 104.985 1.00 30.04 308 SER C CA 1
ATOM 9026 C C . SER C 1 316 ? 73.389 48.913 104.827 1.00 32.78 308 SER C C 1
ATOM 9027 O O . SER C 1 316 ? 73.786 50.074 104.962 1.00 38.55 308 SER C O 1
ATOM 9030 N N . HIS C 1 317 ? 72.122 48.615 104.568 1.00 31.28 309 HIS C N 1
ATOM 9031 C CA . HIS C 1 317 ? 71.116 49.628 104.307 1.00 32.31 309 HIS C CA 1
ATOM 9032 C C . HIS C 1 317 ? 69.769 48.983 104.535 1.00 33.78 309 HIS C C 1
ATOM 9033 O O . HIS C 1 317 ? 69.641 47.769 104.372 1.00 36.89 309 HIS C O 1
ATOM 9040 N N . PRO C 1 318 ? 68.757 49.747 104.918 1.00 43.96 310 PRO C N 1
ATOM 9041 C CA . PRO C 1 318 ? 67.405 49.189 104.980 1.00 33.33 310 PRO C CA 1
ATOM 9042 C C . PRO C 1 318 ? 66.897 48.878 103.577 1.00 29.90 310 PRO C C 1
ATOM 9043 O O . PRO C 1 318 ? 67.479 49.271 102.565 1.00 32.01 310 PRO C O 1
ATOM 9047 N N . VAL C 1 319 ? 65.813 48.109 103.524 1.00 31.34 311 VAL C N 1
ATOM 9048 C CA . VAL C 1 319 ? 65.220 47.759 102.243 1.00 31.97 311 VAL C CA 1
ATOM 9049 C C . VAL C 1 319 ? 64.515 48.977 101.666 1.00 34.33 311 VAL C C 1
ATOM 9050 O O . VAL C 1 319 ? 63.845 49.731 102.388 1.00 37.34 311 VAL C O 1
ATOM 9054 N N . LYS C 1 320 ? 64.708 49.207 100.365 1.00 31.07 312 LYS C N 1
ATOM 9055 C CA . LYS C 1 320 ? 64.052 50.320 99.698 1.00 29.51 312 LYS C CA 1
ATOM 9056 C C . LYS C 1 320 ? 62.540 50.204 99.851 1.00 41.94 312 LYS C C 1
ATOM 9057 O O . LYS C 1 320 ? 61.991 49.102 99.919 1.00 38.47 312 LYS C O 1
ATOM 9063 N N . SER C 1 321 ? 61.874 51.351 99.981 1.00 45.39 313 SER C N 1
ATOM 9064 C CA . SER C 1 321 ? 60.420 51.470 100.089 1.00 41.88 313 SER C CA 1
ATOM 9065 C C . SER C 1 321 ? 59.861 50.957 101.410 1.00 44.77 313 SER C C 1
ATOM 9066 O O . SER C 1 321 ? 58.636 50.838 101.540 1.00 52.76 313 SER C O 1
ATOM 9069 N N . THR C 1 322 ? 60.703 50.611 102.381 1.00 36.03 314 THR C N 1
ATOM 9070 C CA . THR C 1 322 ? 60.211 50.252 103.705 1.00 36.87 314 THR C CA 1
ATOM 9071 C C . THR C 1 322 ? 60.337 51.405 104.686 1.00 40.93 314 THR C C 1
ATOM 9072 O O . THR C 1 322 ? 60.256 51.188 105.898 1.00 41.24 314 THR C O 1
ATOM 9076 N N . GLU C 1 323 ? 60.570 52.617 104.184 1.00 41.93 315 GLU C N 1
ATOM 9077 C CA . GLU C 1 323 ? 60.650 53.815 105.013 1.00 41.77 315 GLU C CA 1
ATOM 9078 C C . GLU C 1 323 ? 61.697 53.669 106.113 1.00 37.15 315 GLU C C 1
ATOM 9079 O O . GLU C 1 323 ? 61.467 54.031 107.269 1.00 35.94 315 GLU C O 1
ATOM 9085 N N . ASN C 1 324 ? 62.862 53.138 105.735 1.00 30.88 316 ASN C N 1
ATOM 9086 C CA . ASN C 1 324 ? 64.010 52.986 106.629 1.00 34.42 316 ASN C CA 1
ATOM 9087 C C . ASN C 1 324 ? 63.693 52.105 107.830 1.00 32.59 316 ASN C C 1
ATOM 9088 O O . ASN C 1 324 ? 64.325 52.222 108.880 1.00 40.43 316 ASN C O 1
ATOM 9093 N N . ALA C 1 325 ? 62.742 51.192 107.671 1.00 34.82 317 ALA C N 1
ATOM 9094 C CA . ALA C 1 325 ? 62.414 50.274 108.748 1.00 32.94 317 ALA C CA 1
ATOM 9095 C C . ALA C 1 325 ? 63.635 49.436 109.104 1.00 34.14 317 ALA C C 1
ATOM 9096 O O . ALA C 1 325 ? 64.339 48.934 108.223 1.00 33.58 317 ALA C O 1
ATOM 9098 N N . LYS C 1 326 ? 63.898 49.297 110.398 1.00 32.72 318 LYS C N 1
ATOM 9099 C CA . LYS C 1 326 ? 65.037 48.501 110.826 1.00 32.06 318 LYS C CA 1
ATOM 9100 C C . LYS C 1 326 ? 64.658 47.045 111.051 1.00 30.14 318 LYS C C 1
ATOM 9101 O O . LYS C 1 326 ? 65.539 46.210 111.270 1.00 24.13 318 LYS C O 1
ATOM 9107 N N . SER C 1 327 ? 63.375 46.724 110.946 1.00 27.62 319 SER C N 1
ATOM 9108 C CA . SER C 1 327 ? 62.896 45.354 110.936 1.00 30.73 319 SER C CA 1
ATOM 9109 C C . SER C 1 327 ? 61.575 45.355 110.188 1.00 31.17 319 SER C C 1
ATOM 9110 O O . SER C 1 327 ? 60.811 46.321 110.271 1.00 31.56 319 SER C O 1
ATOM 9113 N N . SER C 1 328 ? 61.301 44.270 109.459 1.00 30.39 320 SER C N 1
ATOM 9114 C CA . SER C 1 328 ? 60.175 44.326 108.539 1.00 29.54 320 SER C CA 1
ATOM 9115 C C . SER C 1 328 ? 59.713 42.947 108.108 1.00 29.43 320 SER C C 1
ATOM 9116 O O . SER C 1 328 ? 60.519 42.029 107.929 1.00 30.75 320 SER C O 1
ATOM 9119 N N . GLN C 1 329 ? 58.401 42.830 107.943 1.00 25.91 321 GLN C N 1
ATOM 9120 C CA . GLN C 1 329 ? 57.768 41.740 107.222 1.00 29.80 321 GLN C CA 1
ATOM 9121 C C . GLN C 1 329 ? 57.415 42.258 105.841 1.00 35.39 321 GLN C C 1
ATOM 9122 O O . GLN C 1 329 ? 56.852 43.351 105.717 1.00 36.27 321 GLN C O 1
ATOM 9128 N N . ILE C 1 330 ? 57.752 41.492 104.807 1.00 31.06 322 ILE C N 1
ATOM 9129 C CA . ILE C 1 330 ? 57.367 41.839 103.448 1.00 33.26 322 ILE C CA 1
ATOM 9130 C C . ILE C 1 330 ? 56.798 40.589 102.786 1.00 38.22 322 ILE C C 1
ATOM 9131 O O . ILE C 1 330 ? 57.488 39.569 102.685 1.00 35.26 322 ILE C O 1
ATOM 9136 N N . ILE C 1 331 ? 55.536 40.664 102.354 1.00 28.74 323 ILE C N 1
ATOM 9137 C CA . ILE C 1 331 ? 54.865 39.569 101.665 1.00 32.24 323 ILE C CA 1
ATOM 9138 C C . ILE C 1 331 ? 54.864 39.873 100.171 1.00 42.28 323 ILE C C 1
ATOM 9139 O O . ILE C 1 331 ? 54.551 41.001 99.755 1.00 36.33 323 ILE C O 1
ATOM 9144 N N . PHE C 1 332 ? 55.209 38.866 99.360 1.00 43.02 324 PHE C N 1
ATOM 9145 C CA . PHE C 1 332 ? 55.161 38.952 97.902 1.00 44.51 324 PHE C CA 1
ATOM 9146 C C . PHE C 1 332 ? 54.098 37.985 97.391 1.00 44.36 324 PHE C C 1
ATOM 9147 O O . PHE C 1 332 ? 54.391 36.807 97.135 1.00 44.39 324 PHE C O 1
ATOM 9155 N N . PRO C 1 333 ? 52.854 38.429 97.223 1.00 41.49 325 PRO C N 1
ATOM 9156 C CA . PRO C 1 333 ? 51.796 37.507 96.794 1.00 42.75 325 PRO C CA 1
ATOM 9157 C C . PRO C 1 333 ? 52.118 36.893 95.441 1.00 50.37 325 PRO C C 1
ATOM 9158 O O . PRO C 1 333 ? 52.689 37.545 94.562 1.00 50.10 325 PRO C O 1
ATOM 9162 N N . GLN C 1 334 ? 51.735 35.623 95.282 1.00 50.57 326 GLN C N 1
ATOM 9163 C CA . GLN C 1 334 ? 52.066 34.886 94.068 1.00 46.59 326 GLN C CA 1
ATOM 9164 C C . GLN C 1 334 ? 51.501 35.556 92.821 1.00 50.23 326 GLN C C 1
ATOM 9165 O O . GLN C 1 334 ? 52.140 35.524 91.763 1.00 53.65 326 GLN C O 1
ATOM 9171 N N . LYS C 1 335 ? 50.332 36.193 92.923 1.00 47.47 327 LYS C N 1
ATOM 9172 C CA . LYS C 1 335 ? 49.741 36.816 91.745 1.00 53.97 327 LYS C CA 1
ATOM 9173 C C . LYS C 1 335 ? 50.523 38.032 91.264 1.00 57.13 327 LYS C C 1
ATOM 9174 O O . LYS C 1 335 ? 50.337 38.455 90.120 1.00 59.16 327 LYS C O 1
ATOM 9180 N N . GLN C 1 336 ? 51.393 38.594 92.097 1.00 54.61 328 GLN C N 1
ATOM 9181 C CA . GLN C 1 336 ? 52.216 39.720 91.690 1.00 52.81 328 GLN C CA 1
ATOM 9182 C C . GLN C 1 336 ? 53.579 39.312 91.153 1.00 50.63 328 GLN C C 1
ATOM 9183 O O . GLN C 1 336 ? 54.321 40.179 90.684 1.00 51.73 328 GLN C O 1
ATOM 9189 N N . THR C 1 337 ? 53.926 38.026 91.210 1.00 48.30 329 THR C N 1
ATOM 9190 C CA . THR C 1 337 ? 55.256 37.559 90.844 1.00 45.83 329 THR C CA 1
ATOM 9191 C C . THR C 1 337 ? 55.251 36.495 89.758 1.00 52.34 329 THR C C 1
ATOM 9192 O O . THR C 1 337 ? 56.318 35.947 89.459 1.00 57.93 329 THR C O 1
ATOM 9196 N N . GLY C 1 338 ? 54.090 36.148 89.207 1.00 46.77 330 GLY C N 1
ATOM 9197 C CA . GLY C 1 338 ? 53.997 35.107 88.194 1.00 46.03 330 GLY C CA 1
ATOM 9198 C C . GLY C 1 338 ? 54.302 33.718 88.712 1.00 55.83 330 GLY C C 1
ATOM 9199 O O . GLY C 1 338 ? 54.872 32.898 87.980 1.00 65.02 330 GLY C O 1
ATOM 9200 N N . ARG C 1 339 ? 53.916 33.426 89.950 1.00 44.38 331 ARG C N 1
ATOM 9201 C CA . ARG C 1 339 ? 54.249 32.183 90.621 1.00 47.16 331 ARG C CA 1
ATOM 9202 C C . ARG C 1 339 ? 52.984 31.551 91.177 1.00 52.60 331 ARG C C 1
ATOM 9203 O O . ARG C 1 339 ? 51.900 32.139 91.131 1.00 59.35 331 ARG C O 1
ATOM 9211 N N . LYS C 1 340 ? 53.136 30.337 91.709 1.00 53.84 332 LYS C N 1
ATOM 9212 C CA . LYS C 1 340 ? 52.055 29.621 92.377 1.00 55.90 332 LYS C CA 1
ATOM 9213 C C . LYS C 1 340 ? 52.268 29.519 93.880 1.00 50.58 332 LYS C C 1
ATOM 9214 O O . LYS C 1 340 ? 51.527 28.794 94.551 1.00 46.52 332 LYS C O 1
ATOM 9216 N N . HIS C 1 341 ? 53.278 30.208 94.416 1.00 49.96 333 HIS C N 1
ATOM 9217 C CA . HIS C 1 341 ? 53.558 30.243 95.847 1.00 48.81 333 HIS C CA 1
ATOM 9218 C C . HIS C 1 341 ? 54.037 31.636 96.223 1.00 48.35 333 HIS C C 1
ATOM 9219 O O . HIS C 1 341 ? 54.766 32.275 95.458 1.00 55.87 333 HIS C O 1
ATOM 9226 N N . ASP C 1 342 ? 53.603 32.122 97.379 1.00 36.76 334 ASP C N 1
ATOM 9227 C CA . ASP C 1 342 ? 54.067 33.430 97.819 1.00 35.25 334 ASP C CA 1
ATOM 9228 C C . ASP C 1 342 ? 55.556 33.399 98.155 1.00 40.57 334 ASP C C 1
ATOM 9229 O O . ASP C 1 342 ? 56.117 32.361 98.524 1.00 43.13 334 ASP C O 1
ATOM 9234 N N . ILE C 1 343 ? 56.196 34.558 98.016 1.00 42.38 335 ILE C N 1
ATOM 9235 C CA . ILE C 1 343 ? 57.570 34.762 98.454 1.00 37.89 335 ILE C CA 1
ATOM 9236 C C . ILE C 1 343 ? 57.545 35.643 99.686 1.00 40.86 335 ILE C C 1
ATOM 9237 O O . ILE C 1 343 ? 56.825 36.648 99.732 1.00 43.48 335 ILE C O 1
ATOM 9242 N N . TYR C 1 344 ? 58.370 35.288 100.662 1.00 37.80 336 TYR C N 1
ATOM 9243 C CA . TYR C 1 344 ? 58.424 35.972 101.940 1.00 33.42 336 TYR C CA 1
ATOM 9244 C C . TYR C 1 344 ? 59.825 36.528 102.142 1.00 34.98 336 TYR C C 1
ATOM 9245 O O . TYR C 1 344 ? 60.822 35.856 101.856 1.00 39.71 336 TYR C O 1
ATOM 9254 N N . CYS C 1 345 ? 59.891 37.758 102.637 1.00 29.22 337 CYS C N 1
ATOM 9255 C CA . CYS C 1 345 ? 61.145 38.397 103.014 1.00 27.54 337 CYS C CA 1
ATOM 9256 C C . CYS C 1 345 ? 60.946 39.045 104.373 1.00 30.95 337 CYS C C 1
ATOM 9257 O O . CYS C 1 345 ? 60.077 39.914 104.529 1.00 34.25 337 CYS C O 1
ATOM 9260 N N . CYS C 1 346 ? 61.734 38.621 105.352 1.00 32.16 338 CYS C N 1
ATOM 9261 C CA . CYS C 1 346 ? 61.744 39.250 106.663 1.00 34.15 338 CYS C CA 1
ATOM 9262 C C . CYS C 1 346 ? 63.092 39.907 106.918 1.00 30.55 338 CYS C C 1
ATOM 9263 O O . CYS C 1 346 ? 64.142 39.370 106.546 1.00 32.11 338 CYS C O 1
ATOM 9266 N N . VAL C 1 347 ? 63.053 41.075 107.547 1.00 37.32 339 VAL C N 1
ATOM 9267 C CA . VAL C 1 347 ? 64.239 41.882 107.798 1.00 34.04 339 VAL C CA 1
ATOM 9268 C C . VAL C 1 347 ? 64.378 42.096 109.296 1.00 29.77 339 VAL C C 1
ATOM 9269 O O . VAL C 1 347 ? 63.422 42.507 109.959 1.00 30.74 339 VAL C O 1
ATOM 9273 N N . THR C 1 348 ? 65.553 41.783 109.828 1.00 27.31 340 THR C N 1
ATOM 9274 C CA . THR C 1 348 ? 65.907 42.100 111.202 1.00 25.89 340 THR C CA 1
ATOM 9275 C C . THR C 1 348 ? 67.285 42.739 111.197 1.00 26.88 340 THR C C 1
ATOM 9276 O O . THR C 1 348 ? 68.026 42.665 110.211 1.00 25.03 340 THR C O 1
ATOM 9280 N N . SER C 1 349 ? 67.640 43.344 112.322 1.00 28.78 341 SER C N 1
ATOM 9281 C CA . SER C 1 349 ? 68.869 44.117 112.365 1.00 24.25 341 SER C CA 1
ATOM 9282 C C . SER C 1 349 ? 69.341 44.245 113.814 1.00 34.88 341 SER C C 1
ATOM 9283 O O . SER C 1 349 ? 68.942 43.469 114.688 1.00 36.30 341 SER C O 1
ATOM 9286 N N . PHE C 1 350 ? 70.184 45.249 114.047 1.00 26.65 342 PHE C N 1
ATOM 9287 C CA . PHE C 1 350 ? 70.726 45.535 115.369 1.00 27.68 342 PHE C CA 1
ATOM 9288 C C . PHE C 1 350 ? 69.631 45.776 116.399 1.00 31.91 342 PHE C C 1
ATOM 9289 O O . PHE C 1 350 ? 69.853 45.550 117.591 1.00 39.21 342 PHE C O 1
ATOM 9297 N N . THR C 1 351 ? 68.447 46.231 115.973 1.00 34.61 343 THR C N 1
ATOM 9298 C CA . THR C 1 351 ? 67.399 46.537 116.944 1.00 32.01 343 THR C CA 1
ATOM 9299 C C . THR C 1 351 ? 66.888 45.283 117.639 1.00 27.29 343 THR C C 1
ATOM 9300 O O . THR C 1 351 ? 66.292 45.389 118.713 1.00 39.31 343 THR C O 1
ATOM 9304 N N . HIS C 1 352 ? 67.093 44.111 117.042 1.00 27.58 344 HIS C N 1
ATOM 9305 C CA . HIS C 1 352 ? 66.878 42.836 117.714 1.00 32.42 344 HIS C CA 1
ATOM 9306 C C . HIS C 1 352 ? 68.195 42.138 118.055 1.00 33.44 344 HIS C C 1
ATOM 9307 O O . HIS C 1 352 ? 68.184 40.971 118.458 1.00 38.49 344 HIS C O 1
ATOM 9314 N N . HIS C 1 353 ? 69.323 42.838 117.922 1.00 28.51 345 HIS C N 1
ATOM 9315 C CA . HIS C 1 353 ? 70.646 42.307 118.255 1.00 28.44 345 HIS C CA 1
ATOM 9316 C C . HIS C 1 353 ? 70.940 41.001 117.538 1.00 31.90 345 HIS C C 1
ATOM 9317 O O . HIS C 1 353 ? 71.498 40.062 118.108 1.00 39.08 345 HIS C O 1
ATOM 9324 N N . VAL C 1 354 ? 70.590 40.952 116.260 1.00 27.65 346 VAL C N 1
ATOM 9325 C CA . VAL C 1 354 ? 70.964 39.831 115.408 1.00 32.03 346 VAL C CA 1
ATOM 9326 C C . VAL C 1 354 ? 72.066 40.196 114.435 1.00 31.74 346 VAL C C 1
ATOM 9327 O O . VAL C 1 354 ? 72.571 39.304 113.733 1.00 35.20 346 VAL C O 1
ATOM 9331 N N . ALA C 1 355 ? 72.444 41.467 114.361 1.00 27.76 347 ALA C N 1
ATOM 9332 C CA . ALA C 1 355 ? 73.468 41.964 113.455 1.00 30.16 347 ALA C CA 1
ATOM 9333 C C . ALA C 1 355 ? 74.169 43.134 114.120 1.00 35.63 347 ALA C C 1
ATOM 9334 O O . ALA C 1 355 ? 73.630 43.731 115.065 1.00 34.70 347 ALA C O 1
ATOM 9336 N N . PRO C 1 356 ? 75.374 43.488 113.672 1.00 41.22 348 PRO C N 1
ATOM 9337 C CA . PRO C 1 356 ? 76.044 44.670 114.216 1.00 36.37 348 PRO C CA 1
ATOM 9338 C C . PRO C 1 356 ? 75.268 45.927 113.869 1.00 35.97 348 PRO C C 1
ATOM 9339 O O . PRO C 1 356 ? 74.401 45.942 112.990 1.00 37.42 348 PRO C O 1
ATOM 9343 N N . ASN C 1 357 ? 75.630 47.007 114.554 1.00 38.45 349 ASN C N 1
ATOM 9344 C CA . ASN C 1 357 ? 75.059 48.305 114.241 1.00 37.08 349 ASN C CA 1
ATOM 9345 C C . ASN C 1 357 ? 75.358 48.672 112.797 1.00 33.10 349 ASN C C 1
ATOM 9346 O O . ASN C 1 357 ? 76.506 48.608 112.354 1.00 37.80 349 ASN C O 1
ATOM 9351 N N . GLY C 1 358 ? 74.311 49.040 112.063 1.00 29.29 350 GLY C N 1
ATOM 9352 C CA . GLY C 1 358 ? 74.415 49.355 110.659 1.00 30.04 350 GLY C CA 1
ATOM 9353 C C . GLY C 1 358 ? 74.250 48.188 109.709 1.00 35.14 350 GLY C C 1
ATOM 9354 O O . GLY C 1 358 ? 74.318 48.397 108.493 1.00 45.10 350 GLY C O 1
ATOM 9355 N N . LYS C 1 359 ? 74.003 46.979 110.211 1.00 28.98 351 LYS C N 1
ATOM 9356 C CA . LYS C 1 359 ? 73.831 45.807 109.365 1.00 27.11 351 LYS C CA 1
ATOM 9357 C C . LYS C 1 359 ? 72.390 45.320 109.437 1.00 28.69 351 LYS C C 1
ATOM 9358 O O . LYS C 1 359 ? 71.696 45.518 110.437 1.00 32.47 351 LYS C O 1
ATOM 9364 N N . TYR C 1 360 ? 71.933 44.718 108.344 1.00 28.93 352 TYR C N 1
ATOM 9365 C CA . TYR C 1 360 ? 70.579 44.195 108.235 1.00 34.19 352 TYR C CA 1
ATOM 9366 C C . TYR C 1 360 ? 70.634 42.755 107.739 1.00 30.37 352 TYR C C 1
ATOM 9367 O O . TYR C 1 360 ? 71.488 42.408 106.915 1.00 28.82 352 TYR C O 1
ATOM 9376 N N . ILE C 1 361 ? 69.753 41.914 108.276 1.00 24.39 353 ILE C N 1
ATOM 9377 C CA . ILE C 1 361 ? 69.586 40.536 107.818 1.00 24.68 353 ILE C CA 1
ATOM 9378 C C . ILE C 1 361 ? 68.273 40.478 107.063 1.00 26.48 353 ILE C C 1
ATOM 9379 O O . ILE C 1 361 ? 67.203 40.668 107.653 1.00 31.56 353 ILE C O 1
ATOM 9384 N N . ALA C 1 362 ? 68.341 40.220 105.762 1.00 27.40 354 ALA C N 1
ATOM 9385 C CA . ALA C 1 362 ? 67.148 40.065 104.940 1.00 31.91 354 ALA C CA 1
ATOM 9386 C C . ALA C 1 362 ? 67.141 38.652 104.379 1.00 42.72 354 ALA C C 1
ATOM 9387 O O . ALA C 1 362 ? 68.036 38.288 103.607 1.00 47.96 354 ALA C O 1
ATOM 9389 N N . ILE C 1 363 ? 66.142 37.857 104.765 1.00 35.69 355 ILE C N 1
ATOM 9390 C CA . ILE C 1 363 ? 66.073 36.454 104.365 1.00 27.20 355 ILE C CA 1
ATOM 9391 C C . ILE C 1 363 ? 64.832 36.259 103.504 1.00 26.53 355 ILE C C 1
ATOM 9392 O O . ILE C 1 363 ? 63.712 36.559 103.934 1.00 36.77 355 ILE C O 1
ATOM 9397 N N . VAL C 1 364 ? 65.040 35.767 102.287 1.00 27.50 356 VAL C N 1
ATOM 9398 C CA . VAL C 1 364 ? 63.992 35.584 101.289 1.00 28.06 356 VAL C CA 1
ATOM 9399 C C . VAL C 1 364 ? 63.696 34.094 101.196 1.00 35.17 356 VAL C C 1
ATOM 9400 O O . VAL C 1 364 ? 64.620 33.280 101.076 1.00 42.37 356 VAL C O 1
ATOM 9404 N N . SER C 1 365 ? 62.421 33.731 101.278 1.00 30.32 357 SER C N 1
ATOM 9405 C CA . SER C 1 365 ? 62.053 32.322 101.316 1.00 39.66 357 SER C CA 1
ATOM 9406 C C . SER C 1 365 ? 60.826 32.071 100.451 1.00 41.37 357 SER C C 1
ATOM 9407 O O . SER C 1 365 ? 59.925 32.913 100.377 1.00 46.76 357 SER C O 1
ATOM 9410 N N . THR C 1 366 ? 60.804 30.914 99.794 1.00 38.67 358 THR C N 1
ATOM 9411 C CA . THR C 1 366 ? 59.636 30.506 99.021 1.00 44.45 358 THR C CA 1
ATOM 9412 C C . THR C 1 366 ? 59.721 29.008 98.769 1.00 41.24 358 THR C C 1
ATOM 9413 O O . THR C 1 366 ? 60.798 28.410 98.840 1.00 42.88 358 THR C O 1
ATOM 9417 N N . THR C 1 367 ? 58.572 28.412 98.468 1.00 46.73 359 THR C N 1
ATOM 9418 C CA . THR C 1 367 ? 58.547 27.020 98.040 1.00 50.23 359 THR C CA 1
ATOM 9419 C C . THR C 1 367 ? 59.201 26.901 96.670 1.00 48.94 359 THR C C 1
ATOM 9420 O O . THR C 1 367 ? 58.968 27.725 95.783 1.00 58.55 359 THR C O 1
ATOM 9424 N N . VAL C 1 368 ? 60.053 25.891 96.512 1.00 44.30 360 VAL C N 1
ATOM 9425 C CA . VAL C 1 368 ? 60.799 25.696 95.269 1.00 47.95 360 VAL C CA 1
ATOM 9426 C C . VAL C 1 368 ? 59.889 25.093 94.204 1.00 48.34 360 VAL C C 1
ATOM 9427 O O . VAL C 1 368 ? 59.256 24.053 94.422 1.00 44.97 360 VAL C O 1
ATOM 9431 N N . GLU C 1 369 ? 59.851 25.728 93.032 1.00 50.76 361 GLU C N 1
ATOM 9432 C CA . GLU C 1 369 ? 59.048 25.245 91.919 1.00 46.57 361 GLU C CA 1
ATOM 9433 C C . GLU C 1 369 ? 59.860 24.701 90.753 1.00 56.16 361 GLU C C 1
ATOM 9434 O O . GLU C 1 369 ? 59.299 23.975 89.923 1.00 58.73 361 GLU C O 1
ATOM 9440 N N . SER C 1 370 ? 61.143 25.044 90.646 1.00 57.73 362 SER C N 1
ATOM 9441 C CA . SER C 1 370 ? 61.907 24.787 89.429 1.00 62.67 362 SER C CA 1
ATOM 9442 C C . SER C 1 370 ? 63.266 24.182 89.763 1.00 68.71 362 SER C C 1
ATOM 9443 O O . SER C 1 370 ? 63.581 23.885 90.919 1.00 71.12 362 SER C O 1
ATOM 9446 N N . ASP C 1 371 ? 64.073 24.007 88.716 1.00 75.13 363 ASP C N 1
ATOM 9447 C CA . ASP C 1 371 ? 65.430 23.492 88.822 1.00 81.72 363 ASP C CA 1
ATOM 9448 C C . ASP C 1 371 ? 66.436 24.566 89.209 1.00 79.42 363 ASP C C 1
ATOM 9449 O O . ASP C 1 371 ? 67.565 24.231 89.587 1.00 83.34 363 ASP C O 1
ATOM 9454 N N . ASN C 1 372 ? 66.045 25.839 89.147 1.00 69.44 364 ASN C N 1
ATOM 9455 C CA . ASN C 1 372 ? 66.895 26.971 89.504 1.00 61.91 364 ASN C CA 1
ATOM 9456 C C . ASN C 1 372 ? 66.179 27.734 90.611 1.00 54.92 364 ASN C C 1
ATOM 9457 O O . ASN C 1 372 ? 65.515 28.751 90.357 1.00 55.41 364 ASN C O 1
ATOM 9462 N N . PRO C 1 373 ? 66.280 27.265 91.854 1.00 53.31 365 PRO C N 1
ATOM 9463 C CA . PRO C 1 373 ? 65.543 27.935 92.936 1.00 49.47 365 PRO C CA 1
ATOM 9464 C C . PRO C 1 373 ? 65.949 29.384 93.115 1.00 51.61 365 PRO C C 1
ATOM 9465 O O . PRO C 1 373 ? 65.085 30.232 93.364 1.00 53.95 365 PRO C O 1
ATOM 9469 N N . GLU C 1 374 ? 67.242 29.696 92.962 1.00 51.50 366 GLU C N 1
ATOM 9470 C CA . GLU C 1 374 ? 67.702 31.068 93.162 1.00 51.46 366 GLU C CA 1
ATOM 9471 C C . GLU C 1 374 ? 67.022 32.031 92.210 1.00 53.13 366 GLU C C 1
ATOM 9472 O O . GLU C 1 374 ? 66.723 33.173 92.578 1.00 56.82 366 GLU C O 1
ATOM 9478 N N . ASN C 1 375 ? 66.790 31.597 90.973 1.00 47.70 367 ASN C N 1
ATOM 9479 C CA . ASN C 1 375 ? 66.153 32.472 90.006 1.00 47.03 367 ASN C CA 1
ATOM 9480 C C . ASN C 1 375 ? 64.715 32.780 90.391 1.00 47.43 367 ASN C C 1
ATOM 9481 O O . ASN C 1 375 ? 64.209 33.860 90.072 1.00 53.67 367 ASN C O 1
ATOM 9486 N N . GLU C 1 376 ? 64.066 31.869 91.118 1.00 46.98 368 GLU C N 1
ATOM 9487 C CA . GLU C 1 376 ? 62.679 32.077 91.516 1.00 46.07 368 GLU C CA 1
ATOM 9488 C C . GLU C 1 376 ? 62.517 33.282 92.437 1.00 45.95 368 GLU C C 1
ATOM 9489 O O . GLU C 1 376 ? 61.475 33.943 92.401 1.00 54.07 368 GLU C O 1
ATOM 9495 N N . VAL C 1 377 ? 63.516 33.585 93.268 1.00 42.58 369 VAL C N 1
ATOM 9496 C CA . VAL C 1 377 ? 63.434 34.733 94.170 1.00 40.47 369 VAL C CA 1
ATOM 9497 C C . VAL C 1 377 ? 64.185 35.946 93.626 1.00 42.23 369 VAL C C 1
ATOM 9498 O O . VAL C 1 377 ? 64.333 36.948 94.334 1.00 50.64 369 VAL C O 1
ATOM 9502 N N . LYS C 1 378 ? 64.629 35.897 92.370 1.00 41.64 370 LYS C N 1
ATOM 9503 C CA . LYS C 1 378 ? 65.434 36.988 91.836 1.00 44.55 370 LYS C CA 1
ATOM 9504 C C . LYS C 1 378 ? 64.692 38.312 91.895 1.00 42.79 370 LYS C C 1
ATOM 9505 O O . LYS C 1 378 ? 65.315 39.355 92.110 1.00 49.47 370 LYS C O 1
ATOM 9511 N N . VAL C 1 379 ? 63.365 38.289 91.750 1.00 39.45 371 VAL C N 1
ATOM 9512 C CA . VAL C 1 379 ? 62.592 39.526 91.799 1.00 40.95 371 VAL C CA 1
ATOM 9513 C C . VAL C 1 379 ? 62.783 40.230 93.137 1.00 37.06 371 VAL C C 1
ATOM 9514 O O . VAL C 1 379 ? 62.851 41.464 93.193 1.00 46.02 371 VAL C O 1
ATOM 9518 N N . VAL C 1 380 ? 62.919 39.463 94.226 1.00 40.29 372 VAL C N 1
ATOM 9519 C CA . VAL C 1 380 ? 63.111 40.064 95.550 1.00 31.33 372 VAL C CA 1
ATOM 9520 C C . VAL C 1 380 ? 64.568 40.472 95.756 1.00 37.93 372 VAL C C 1
ATOM 9521 O O . VAL C 1 380 ? 64.850 41.565 96.261 1.00 37.16 372 VAL C O 1
ATOM 9525 N N . LEU C 1 381 ? 65.515 39.610 95.366 1.00 40.92 373 LEU C N 1
ATOM 9526 C CA . LEU C 1 381 ? 66.934 39.920 95.542 1.00 41.43 373 LEU C CA 1
ATOM 9527 C C . LEU C 1 381 ? 67.342 41.193 94.811 1.00 40.60 373 LEU C C 1
ATOM 9528 O O . LEU C 1 381 ? 68.224 41.922 95.280 1.00 43.22 373 LEU C O 1
ATOM 9533 N N . ASP C 1 382 ? 66.736 41.466 93.656 1.00 41.92 374 ASP C N 1
ATOM 9534 C CA . ASP C 1 382 ? 67.048 42.697 92.934 1.00 47.13 374 ASP C CA 1
ATOM 9535 C C . ASP C 1 382 ? 66.621 43.930 93.719 1.00 44.07 374 ASP C C 1
ATOM 9536 O O . ASP C 1 382 ? 67.226 44.996 93.578 1.00 49.24 374 ASP C O 1
ATOM 9541 N N . LEU C 1 383 ? 65.574 43.809 94.530 1.00 42.45 375 LEU C N 1
ATOM 9542 C CA . LEU C 1 383 ? 65.118 44.900 95.374 1.00 43.98 375 LEU C CA 1
ATOM 9543 C C . LEU C 1 383 ? 66.005 45.108 96.595 1.00 41.54 375 LEU C C 1
ATOM 9544 O O . LEU C 1 383 ? 65.884 46.140 97.263 1.00 40.63 375 LEU C O 1
ATOM 9549 N N . LEU C 1 384 ? 66.871 44.153 96.920 1.00 37.42 376 LEU C N 1
ATOM 9550 C CA . LEU C 1 384 ? 67.751 44.311 98.069 1.00 38.30 376 LEU C CA 1
ATOM 9551 C C . LEU C 1 384 ? 69.102 44.915 97.717 1.00 36.15 376 LEU C C 1
ATOM 9552 O O . LEU C 1 384 ? 69.811 45.357 98.624 1.00 39.08 376 LEU C O 1
ATOM 9557 N N . ASN C 1 385 ? 69.465 44.964 96.440 1.00 41.47 377 ASN C N 1
ATOM 9558 C CA . ASN C 1 385 ? 70.810 45.378 96.069 1.00 45.44 377 ASN C CA 1
ATOM 9559 C C . ASN C 1 385 ? 71.091 46.799 96.555 1.00 45.55 377 ASN C C 1
ATOM 9560 O O . ASN C 1 385 ? 70.189 47.646 96.566 1.00 46.24 377 ASN C O 1
ATOM 9565 N N . PRO C 1 386 ? 72.327 47.099 96.979 1.00 44.28 378 PRO C N 1
ATOM 9566 C CA . PRO C 1 386 ? 73.460 46.164 97.010 1.00 40.97 378 PRO C CA 1
ATOM 9567 C C . PRO C 1 386 ? 73.457 45.230 98.228 1.00 43.46 378 PRO C C 1
ATOM 9568 O O . PRO C 1 386 ? 73.023 45.609 99.316 1.00 40.02 378 PRO C O 1
ATOM 9572 N N . ILE C 1 387 ? 73.944 44.009 98.035 1.00 40.40 379 ILE C N 1
ATOM 9573 C CA . ILE C 1 387 ? 73.983 42.996 99.081 1.00 34.33 379 ILE C CA 1
ATOM 9574 C C . ILE C 1 387 ? 75.440 42.738 99.433 1.00 32.76 379 ILE C C 1
ATOM 9575 O O . ILE C 1 387 ? 76.233 42.366 98.564 1.00 33.21 379 ILE C O 1
ATOM 9580 N N . ASP C 1 388 ? 75.790 42.873 100.712 1.00 38.13 380 ASP C N 1
ATOM 9581 C CA . ASP C 1 388 ? 77.180 42.646 101.085 1.00 30.85 380 ASP C CA 1
ATOM 9582 C C . ASP C 1 388 ? 77.531 41.169 100.958 1.00 37.20 380 ASP C C 1
ATOM 9583 O O . ASP C 1 388 ? 78.538 40.810 100.334 1.00 34.70 380 ASP C O 1
ATOM 9588 N N . GLU C 1 389 ? 76.690 40.296 101.514 1.00 37.94 381 GLU C N 1
ATOM 9589 C CA . GLU C 1 389 ? 76.950 38.862 101.521 1.00 41.05 381 GLU C CA 1
ATOM 9590 C C . GLU C 1 389 ? 75.648 38.104 101.323 1.00 41.44 381 GLU C C 1
ATOM 9591 O O . GLU C 1 389 ? 74.614 38.466 101.892 1.00 42.73 381 GLU C O 1
ATOM 9597 N N . LYS C 1 390 ? 75.714 37.034 100.537 1.00 46.21 382 LYS C N 1
ATOM 9598 C CA . LYS C 1 390 ? 74.532 36.268 100.170 1.00 46.08 382 LYS C CA 1
ATOM 9599 C C . LYS C 1 390 ? 74.807 34.791 100.407 1.00 44.95 382 LYS C C 1
ATOM 9600 O O . LYS C 1 390 ? 75.850 34.282 99.984 1.00 40.29 382 LYS C O 1
ATOM 9606 N N . PHE C 1 391 ? 73.880 34.112 101.087 1.00 45.25 383 PHE C N 1
ATOM 9607 C CA . PHE C 1 391 ? 73.988 32.681 101.367 1.00 41.43 383 PHE C CA 1
ATOM 9608 C C . PHE C 1 391 ? 72.716 31.976 100.912 1.00 43.80 383 PHE C C 1
ATOM 9609 O O . PHE C 1 391 ? 71.614 32.344 101.337 1.00 46.14 383 PHE C O 1
ATOM 9617 N N . VAL C 1 392 ? 72.865 30.963 100.063 1.00 36.08 384 VAL C N 1
ATOM 9618 C CA . VAL C 1 392 ? 71.733 30.201 99.546 1.00 36.89 384 VAL C CA 1
ATOM 9619 C C . VAL C 1 392 ? 71.558 28.947 100.388 1.00 47.03 384 VAL C C 1
ATOM 9620 O O . VAL C 1 392 ? 72.461 28.103 100.456 1.00 46.60 384 VAL C O 1
ATOM 9624 N N . TYR C 1 393 ? 70.384 28.812 101.005 1.00 47.19 385 TYR C N 1
ATOM 9625 C CA . TYR C 1 393 ? 70.075 27.728 101.937 1.00 43.43 385 TYR C CA 1
ATOM 9626 C C . TYR C 1 393 ? 68.810 27.019 101.454 1.00 45.33 385 TYR C C 1
ATOM 9627 O O . TYR C 1 393 ? 67.692 27.494 101.683 1.00 48.82 385 TYR C O 1
ATOM 9636 N N . ILE C 1 394 ? 68.990 25.880 100.790 1.00 37.43 386 ILE C N 1
ATOM 9637 C CA . ILE C 1 394 ? 67.893 25.086 100.247 1.00 50.16 386 ILE C CA 1
ATOM 9638 C C . ILE C 1 394 ? 67.712 23.842 101.109 1.00 51.86 386 ILE C C 1
ATOM 9639 O O . ILE C 1 394 ? 68.693 23.190 101.485 1.00 54.34 386 ILE C O 1
ATOM 9644 N N . LEU C 1 395 ? 66.461 23.528 101.441 1.00 50.40 387 LEU C N 1
ATOM 9645 C CA . LEU C 1 395 ? 66.143 22.382 102.279 1.00 45.82 387 LEU C CA 1
ATOM 9646 C C . LEU C 1 395 ? 65.022 21.563 101.660 1.00 46.06 387 LEU C C 1
ATOM 9647 O O . LEU C 1 395 ? 64.131 22.097 100.994 1.00 53.10 387 LEU C O 1
ATOM 9652 N N . ASP C 1 396 ? 65.091 20.254 101.870 1.00 50.12 388 ASP C N 1
ATOM 9653 C CA . ASP C 1 396 ? 63.960 19.385 101.594 1.00 50.31 388 ASP C CA 1
ATOM 9654 C C . ASP C 1 396 ? 62.968 19.473 102.749 1.00 53.72 388 ASP C C 1
ATOM 9655 O O . ASP C 1 396 ? 63.347 19.686 103.906 1.00 56.63 388 ASP C O 1
ATOM 9660 N N . THR C 1 397 ? 61.687 19.346 102.423 1.00 50.45 389 THR C N 1
ATOM 9661 C CA . THR C 1 397 ? 60.630 19.359 103.421 1.00 44.16 389 THR C CA 1
ATOM 9662 C C . THR C 1 397 ? 59.963 17.991 103.510 1.00 55.29 389 THR C C 1
ATOM 9663 O O . THR C 1 397 ? 59.861 17.261 102.518 1.00 56.09 389 THR C O 1
ATOM 9667 N N . TYR C 1 398 ? 59.490 17.661 104.712 1.00 57.19 390 TYR C N 1
ATOM 9668 C CA . TYR C 1 398 ? 58.938 16.345 105.005 1.00 61.28 390 TYR C CA 1
ATOM 9669 C C . TYR C 1 398 ? 57.668 16.474 105.842 1.00 66.02 390 TYR C C 1
ATOM 9670 O O . TYR C 1 398 ? 57.425 17.499 106.489 1.00 65.03 390 TYR C O 1
ATOM 9679 N N . ALA C 1 399 ? 56.856 15.415 105.811 1.00 62.47 391 ALA C N 1
ATOM 9680 C CA . ALA C 1 399 ? 55.622 15.293 106.580 1.00 59.97 391 ALA C CA 1
ATOM 9681 C C . ALA C 1 399 ? 55.446 13.835 106.982 1.00 63.09 391 ALA C C 1
ATOM 9682 O O . ALA C 1 399 ? 55.860 12.938 106.236 1.00 63.76 391 ALA C O 1
ATOM 9684 N N . PRO C 1 400 ? 54.862 13.563 108.148 1.00 64.84 392 PRO C N 1
ATOM 9685 C CA . PRO C 1 400 ? 54.737 12.169 108.592 1.00 70.57 392 PRO C CA 1
ATOM 9686 C C . PRO C 1 400 ? 53.689 11.397 107.803 1.00 71.53 392 PRO C C 1
ATOM 9687 O O . PRO C 1 400 ? 52.684 11.947 107.344 1.00 68.55 392 PRO C O 1
ATOM 9691 N N . LEU C 1 401 ? 53.933 10.090 107.666 1.00 78.25 393 LEU C N 1
ATOM 9692 C CA . LEU C 1 401 ? 52.985 9.203 106.995 1.00 72.01 393 LEU C CA 1
ATOM 9693 C C . LEU C 1 401 ? 51.805 8.857 107.893 1.00 67.36 393 LEU C C 1
ATOM 9694 O O . LEU C 1 401 ? 50.667 8.774 107.420 1.00 68.67 393 LEU C O 1
ATOM 9699 N N . GLU C 1 402 ? 52.051 8.660 109.186 1.00 70.38 394 GLU C N 1
ATOM 9700 C CA . GLU C 1 402 ? 51.009 8.349 110.152 1.00 77.06 394 GLU C CA 1
ATOM 9701 C C . GLU C 1 402 ? 50.988 9.432 111.222 1.00 74.29 394 GLU C C 1
ATOM 9702 O O . GLU C 1 402 ? 51.961 10.167 111.403 1.00 75.70 394 GLU C O 1
ATOM 9708 N N . ASP C 1 403 ? 49.866 9.530 111.941 1.00 69.27 395 ASP C N 1
ATOM 9709 C CA . ASP C 1 403 ? 49.736 10.586 112.939 1.00 64.80 395 ASP C CA 1
ATOM 9710 C C . ASP C 1 403 ? 50.393 10.230 114.266 1.00 67.54 395 ASP C C 1
ATOM 9711 O O . ASP C 1 403 ? 50.511 11.102 115.135 1.00 64.30 395 ASP C O 1
ATOM 9716 N N . GLY C 1 404 ? 50.835 8.988 114.439 1.00 66.51 396 GLY C N 1
ATOM 9717 C CA . GLY C 1 404 ? 51.548 8.576 115.625 1.00 67.30 396 GLY C CA 1
ATOM 9718 C C . GLY C 1 404 ? 50.717 7.851 116.657 1.00 73.64 396 GLY C C 1
ATOM 9719 O O . GLY C 1 404 ? 51.288 7.310 117.611 1.00 77.18 396 GLY C O 1
ATOM 9720 N N . LYS C 1 405 ? 49.393 7.823 116.504 1.00 71.22 397 LYS C N 1
ATOM 9721 C CA . LYS C 1 405 ? 48.569 7.178 117.518 1.00 78.00 397 LYS C CA 1
ATOM 9722 C C . LYS C 1 405 ? 48.762 5.667 117.523 1.00 84.86 397 LYS C C 1
ATOM 9723 O O . LYS C 1 405 ? 48.662 5.035 118.582 1.00 87.89 397 LYS C O 1
ATOM 9729 N N . LYS C 1 406 ? 49.060 5.070 116.369 1.00 86.12 398 LYS C N 1
ATOM 9730 C CA . LYS C 1 406 ? 49.205 3.619 116.328 1.00 91.72 398 LYS C CA 1
ATOM 9731 C C . LYS C 1 406 ? 50.556 3.164 116.866 1.00 95.22 398 LYS C C 1
ATOM 9732 O O . LYS C 1 406 ? 50.625 2.195 117.630 1.00 100.58 398 LYS C O 1
ATOM 9734 N N . ASP C 1 407 ? 51.635 3.852 116.497 1.00 92.43 399 ASP C N 1
ATOM 9735 C CA . ASP C 1 407 ? 52.980 3.400 116.824 1.00 95.10 399 ASP C CA 1
ATOM 9736 C C . ASP C 1 407 ? 53.638 4.196 117.941 1.00 93.74 399 ASP C C 1
ATOM 9737 O O . ASP C 1 407 ? 54.740 3.833 118.366 1.00 95.59 399 ASP C O 1
ATOM 9742 N N . GLY C 1 408 ? 53.015 5.277 118.404 1.00 89.53 400 GLY C N 1
ATOM 9743 C CA . GLY C 1 408 ? 53.600 6.088 119.448 1.00 85.39 400 GLY C CA 1
ATOM 9744 C C . GLY C 1 408 ? 54.682 7.029 118.977 1.00 85.49 400 GLY C C 1
ATOM 9745 O O . GLY C 1 408 ? 55.362 7.639 119.812 1.00 84.94 400 GLY C O 1
ATOM 9746 N N . VAL C 1 409 ? 54.862 7.166 117.667 1.00 80.53 401 VAL C N 1
ATOM 9747 C CA . VAL C 1 409 ? 55.890 8.016 117.082 1.00 72.51 401 VAL C CA 1
ATOM 9748 C C . VAL C 1 409 ? 55.194 9.230 116.481 1.00 70.94 401 VAL C C 1
ATOM 9749 O O . VAL C 1 409 ? 54.568 9.132 115.420 1.00 80.55 401 VAL C O 1
ATOM 9753 N N . PHE C 1 410 ? 55.319 10.380 117.139 1.00 63.73 402 PHE C N 1
ATOM 9754 C CA . PHE C 1 410 ? 54.661 11.616 116.716 1.00 62.45 402 PHE C CA 1
ATOM 9755 C C . PHE C 1 410 ? 55.692 12.529 116.063 1.00 64.87 402 PHE C C 1
ATOM 9756 O O . PHE C 1 410 ? 56.597 13.038 116.736 1.00 62.22 402 PHE C O 1
ATOM 9764 N N . ILE C 1 411 ? 55.540 12.761 114.763 1.00 64.68 403 ILE C N 1
ATOM 9765 C CA . ILE C 1 411 ? 56.538 13.468 113.976 1.00 54.09 403 ILE C CA 1
ATOM 9766 C C . ILE C 1 411 ? 55.990 14.826 113.565 1.00 60.62 403 ILE C C 1
ATOM 9767 O O . ILE C 1 411 ? 54.825 14.957 113.164 1.00 63.00 403 ILE C O 1
ATOM 9772 N N . SER C 1 412 ? 56.837 15.840 113.673 1.00 53.50 404 SER C N 1
ATOM 9773 C CA . SER C 1 412 ? 56.478 17.175 113.251 1.00 49.96 404 SER C CA 1
ATOM 9774 C C . SER C 1 412 ? 56.717 17.340 111.756 1.00 56.00 404 SER C C 1
ATOM 9775 O O . SER C 1 412 ? 57.461 16.584 111.129 1.00 47.64 404 SER C O 1
ATOM 9778 N N . LYS C 1 413 ? 56.094 18.367 111.195 1.00 54.87 405 LYS C N 1
ATOM 9779 C CA . LYS C 1 413 ? 56.368 18.755 109.826 1.00 52.65 405 LYS C CA 1
ATOM 9780 C C . LYS C 1 413 ? 57.598 19.651 109.763 1.00 52.56 405 LYS C C 1
ATOM 9781 O O . LYS C 1 413 ? 57.923 20.369 110.714 1.00 61.18 405 LYS C O 1
ATOM 9787 N N . SER C 1 414 ? 58.290 19.593 108.633 1.00 53.37 406 SER C N 1
ATOM 9788 C CA . SER C 1 414 ? 59.335 20.564 108.368 1.00 49.82 406 SER C CA 1
ATOM 9789 C C . SER C 1 414 ? 58.718 21.955 108.303 1.00 55.58 406 SER C C 1
ATOM 9790 O O . SER C 1 414 ? 57.509 22.116 108.108 1.00 63.41 406 SER C O 1
ATOM 9793 N N . TYR C 1 415 ? 59.549 22.969 108.514 1.00 56.22 407 TYR C N 1
ATOM 9794 C CA . TYR C 1 415 ? 59.067 24.344 108.488 1.00 47.24 407 TYR C CA 1
ATOM 9795 C C . TYR C 1 415 ? 58.854 24.806 107.056 1.00 41.26 407 TYR C C 1
ATOM 9796 O O . TYR C 1 415 ? 59.730 24.636 106.200 1.00 41.78 407 TYR C O 1
ATOM 9805 N N . ASP C 1 416 ? 57.688 25.394 106.801 1.00 44.08 408 ASP C N 1
ATOM 9806 C CA . ASP C 1 416 ? 57.386 25.917 105.481 1.00 35.17 408 ASP C CA 1
ATOM 9807 C C . ASP C 1 416 ? 58.083 27.265 105.285 1.00 38.77 408 ASP C C 1
ATOM 9808 O O . ASP C 1 416 ? 58.760 27.784 106.178 1.00 38.80 408 ASP C O 1
ATOM 9813 N N . ALA C 1 417 ? 57.899 27.848 104.100 1.00 36.13 409 ALA C N 1
ATOM 9814 C CA . ALA C 1 417 ? 58.632 29.047 103.723 1.00 32.28 409 ALA C CA 1
ATOM 9815 C C . ALA C 1 417 ? 58.125 30.313 104.396 1.00 38.96 409 ALA C C 1
ATOM 9816 O O . ALA C 1 417 ? 58.867 31.299 104.440 1.00 39.96 409 ALA C O 1
ATOM 9818 N N . THR C 1 418 ? 56.901 30.312 104.921 1.00 31.35 410 THR C N 1
ATOM 9819 C CA . THR C 1 418 ? 56.341 31.528 105.491 1.00 37.57 410 THR C CA 1
ATOM 9820 C C . THR C 1 418 ? 57.236 32.067 106.601 1.00 43.04 410 THR C C 1
ATOM 9821 O O . THR C 1 418 ? 57.936 31.319 107.295 1.00 44.56 410 THR C O 1
ATOM 9825 N N . THR C 1 419 ? 57.229 33.393 106.733 1.00 34.40 411 THR C N 1
ATOM 9826 C CA . THR C 1 419 ? 57.985 34.097 107.757 1.00 29.67 411 THR C CA 1
ATOM 9827 C C . THR C 1 419 ? 57.101 34.520 108.926 1.00 31.71 411 THR C C 1
ATOM 9828 O O . THR C 1 419 ? 57.348 35.543 109.567 1.00 32.54 411 THR C O 1
ATOM 9832 N N . HIS C 1 420 ? 56.061 33.749 109.200 1.00 34.92 412 HIS C N 1
ATOM 9833 C CA . HIS C 1 420 ? 55.307 33.872 110.434 1.00 39.97 412 HIS C CA 1
ATOM 9834 C C . HIS C 1 420 ? 55.026 32.464 110.939 1.00 39.07 412 HIS C C 1
ATOM 9835 O O . HIS C 1 420 ? 55.232 31.475 110.232 1.00 46.62 412 HIS C O 1
ATOM 9842 N N . PHE C 1 421 ? 54.585 32.372 112.184 1.00 34.06 413 PHE C N 1
ATOM 9843 C CA . PHE C 1 421 ? 54.606 31.113 112.912 1.00 35.41 413 PHE C CA 1
ATOM 9844 C C . PHE C 1 421 ? 53.270 30.390 112.903 1.00 32.38 413 PHE C C 1
ATOM 9845 O O . PHE C 1 421 ? 53.139 29.360 113.568 1.00 39.83 413 PHE C O 1
ATOM 9853 N N . GLU C 1 422 ? 52.285 30.881 112.147 1.00 47.13 414 GLU C N 1
ATOM 9854 C CA . GLU C 1 422 ? 50.933 30.341 112.260 1.00 48.33 414 GLU C CA 1
ATOM 9855 C C . GLU C 1 422 ? 50.905 28.845 111.968 1.00 48.58 414 GLU C C 1
ATOM 9856 O O . GLU C 1 422 ? 50.296 28.070 112.717 1.00 55.77 414 GLU C O 1
ATOM 9862 N N . SER C 1 423 ? 51.563 28.415 110.884 1.00 46.69 415 SER C N 1
ATOM 9863 C CA . SER C 1 423 ? 51.503 27.002 110.505 1.00 43.86 415 SER C CA 1
ATOM 9864 C C . SER C 1 423 ? 52.287 26.120 111.475 1.00 42.34 415 SER C C 1
ATOM 9865 O O . SER C 1 423 ? 51.853 25.010 111.799 1.00 43.18 415 SER C O 1
ATOM 9868 N N . CYS C 1 424 ? 53.421 26.607 111.978 1.00 43.88 416 CYS C N 1
ATOM 9869 C CA . CYS C 1 424 ? 54.164 25.854 112.983 1.00 38.23 416 CYS C CA 1
ATOM 9870 C C . CYS C 1 424 ? 53.342 25.685 114.256 1.00 46.03 416 CYS C C 1
ATOM 9871 O O . CYS C 1 424 ? 53.349 24.613 114.876 1.00 51.42 416 CYS C O 1
ATOM 9874 N N . ALA C 1 425 ? 52.619 26.730 114.660 1.00 46.69 417 ALA C N 1
ATOM 9875 C CA . ALA C 1 425 ? 51.754 26.610 115.825 1.00 37.53 417 ALA C CA 1
ATOM 9876 C C . ALA C 1 425 ? 50.645 25.597 115.574 1.00 42.35 417 ALA C C 1
ATOM 9877 O O . ALA C 1 425 ? 50.306 24.801 116.459 1.00 43.38 417 ALA C O 1
ATOM 9879 N N . VAL C 1 426 ? 50.088 25.596 114.361 1.00 39.46 418 VAL C N 1
ATOM 9880 C CA . VAL C 1 426 ? 49.048 24.635 114.011 1.00 45.57 418 VAL C CA 1
ATOM 9881 C C . VAL C 1 426 ? 49.583 23.215 114.113 1.00 52.42 418 VAL C C 1
ATOM 9882 O O . VAL C 1 426 ? 48.888 22.306 114.586 1.00 63.61 418 VAL C O 1
ATOM 9886 N N . ASP C 1 427 ? 50.830 23.002 113.687 1.00 49.91 419 ASP C N 1
ATOM 9887 C CA . ASP C 1 427 ? 51.432 21.679 113.817 1.00 51.60 419 ASP C CA 1
ATOM 9888 C C . ASP C 1 427 ? 51.595 21.300 115.286 1.00 53.84 419 ASP C C 1
ATOM 9889 O O . ASP C 1 427 ? 51.357 20.147 115.671 1.00 56.11 419 ASP C O 1
ATOM 9894 N N . ILE C 1 428 ? 51.984 22.264 116.125 1.00 47.17 420 ILE C N 1
ATOM 9895 C CA . ILE C 1 428 ? 52.147 21.986 117.550 1.00 45.56 420 ILE C CA 1
ATOM 9896 C C . ILE C 1 428 ? 50.824 21.538 118.150 1.00 50.05 420 ILE C C 1
ATOM 9897 O O . ILE C 1 428 ? 50.743 20.501 118.819 1.00 56.64 420 ILE C O 1
ATOM 9902 N N . VAL C 1 429 ? 49.758 22.293 117.883 1.00 54.37 421 VAL C N 1
ATOM 9903 C CA . VAL C 1 429 ? 48.451 21.957 118.437 1.00 46.78 421 VAL C CA 1
ATOM 9904 C C . VAL C 1 429 ? 48.014 20.583 117.956 1.00 57.98 421 VAL C C 1
ATOM 9905 O O . VAL C 1 429 ? 47.506 19.766 118.734 1.00 61.31 421 VAL C O 1
ATOM 9909 N N . ASP C 1 430 ? 48.222 20.299 116.671 1.00 51.93 422 ASP C N 1
ATOM 9910 C CA . ASP C 1 430 ? 47.826 19.009 116.128 1.00 50.52 422 ASP C CA 1
ATOM 9911 C C . ASP C 1 430 ? 48.576 17.874 116.811 1.00 53.28 422 ASP C C 1
ATOM 9912 O O . ASP C 1 430 ? 47.971 16.901 117.272 1.00 55.19 422 ASP C O 1
ATOM 9917 N N . ILE C 1 431 ? 49.898 18.003 116.914 1.00 57.15 423 ILE C N 1
ATOM 9918 C CA . ILE C 1 431 ? 50.710 16.975 117.558 1.00 56.80 423 ILE C CA 1
ATOM 9919 C C . ILE C 1 431 ? 50.259 16.748 118.998 1.00 57.55 423 ILE C C 1
ATOM 9920 O O . ILE C 1 431 ? 50.135 15.604 119.453 1.00 61.68 423 ILE C O 1
ATOM 9925 N N . TYR C 1 432 ? 50.006 17.829 119.740 1.00 53.90 424 TYR C N 1
ATOM 9926 C CA . TYR C 1 432 ? 49.604 17.676 121.135 1.00 54.16 424 TYR C CA 1
ATOM 9927 C C . TYR C 1 432 ? 48.232 17.021 121.241 1.00 58.61 424 TYR C C 1
ATOM 9928 O O . TYR C 1 432 ? 47.987 16.217 122.151 1.00 61.80 424 TYR C O 1
ATOM 9937 N N . GLU C 1 433 ? 47.326 17.343 120.315 1.00 56.95 425 GLU C N 1
ATOM 9938 C CA . GLU C 1 433 ? 46.023 16.687 120.306 1.00 62.74 425 GLU C CA 1
ATOM 9939 C C . GLU C 1 433 ? 46.168 15.207 119.985 1.00 65.54 425 GLU C C 1
ATOM 9940 O O . GLU C 1 433 ? 45.455 14.370 120.551 1.00 72.51 425 GLU C O 1
ATOM 9946 N N . ARG C 1 434 ? 47.090 14.865 119.082 1.00 59.42 426 ARG C N 1
ATOM 9947 C CA . ARG C 1 434 ? 47.343 13.461 118.789 1.00 65.91 426 ARG C CA 1
ATOM 9948 C C . ARG C 1 434 ? 47.882 12.733 120.012 1.00 70.99 426 ARG C C 1
ATOM 9949 O O . ARG C 1 434 ? 47.564 11.557 120.227 1.00 76.38 426 ARG C O 1
ATOM 9957 N N . ILE C 1 435 ? 48.673 13.420 120.834 1.00 67.28 427 ILE C N 1
ATOM 9958 C CA . ILE C 1 435 ? 49.223 12.808 122.038 1.00 63.37 427 ILE C CA 1
ATOM 9959 C C . ILE C 1 435 ? 48.131 12.611 123.082 1.00 65.47 427 ILE C C 1
ATOM 9960 O O . ILE C 1 435 ? 48.011 11.538 123.684 1.00 73.68 427 ILE C O 1
ATOM 9965 N N . THR C 1 436 ? 47.331 13.649 123.328 1.00 68.17 428 THR C N 1
ATOM 9966 C CA . THR C 1 436 ? 46.341 13.629 124.400 1.00 73.35 428 THR C CA 1
ATOM 9967 C C . THR C 1 436 ? 44.995 13.033 124.000 1.00 76.79 428 THR C C 1
ATOM 9968 O O . THR C 1 436 ? 44.202 12.692 124.885 1.00 80.66 428 THR C O 1
ATOM 9972 N N . GLY C 1 437 ? 44.700 12.921 122.706 1.00 73.03 429 GLY C N 1
ATOM 9973 C CA . GLY C 1 437 ? 43.385 12.472 122.308 1.00 69.90 429 GLY C CA 1
ATOM 9974 C C . GLY C 1 437 ? 42.260 13.425 122.638 1.00 69.69 429 GLY C C 1
ATOM 9975 O O . GLY C 1 437 ? 41.091 13.048 122.515 1.00 83.41 429 GLY C O 1
ATOM 9976 N N . GLU C 1 438 ? 42.571 14.650 123.057 1.00 68.81 430 GLU C N 1
ATOM 9977 C CA . GLU C 1 438 ? 41.573 15.639 123.430 1.00 69.89 430 GLU C CA 1
ATOM 9978 C C . GLU C 1 438 ? 41.784 16.906 122.621 1.00 64.23 430 GLU C C 1
ATOM 9979 O O . GLU C 1 438 ? 42.906 17.223 122.216 1.00 66.43 430 GLU C O 1
ATOM 9985 N N . LYS C 1 439 ? 40.691 17.627 122.383 1.00 68.52 431 LYS C N 1
ATOM 9986 C CA . LYS C 1 439 ? 40.793 18.905 121.700 1.00 64.94 431 LYS C CA 1
ATOM 9987 C C . LYS C 1 439 ? 41.609 19.853 122.558 1.00 67.03 431 LYS C C 1
ATOM 9988 O O . LYS C 1 439 ? 41.498 19.852 123.786 1.00 71.55 431 LYS C O 1
ATOM 9990 N N . PHE C 1 440 ? 42.448 20.643 121.903 1.00 67.84 432 PHE C N 1
ATOM 9991 C CA . PHE C 1 440 ? 43.389 21.499 122.605 1.00 61.57 432 PHE C CA 1
ATOM 9992 C C . PHE C 1 440 ? 42.669 22.473 123.521 1.00 63.68 432 PHE C C 1
ATOM 9993 O O . PHE C 1 440 ? 41.771 23.201 123.088 1.00 69.41 432 PHE C O 1
ATOM 10001 N N . ASP C 1 441 ? 43.046 22.451 124.798 1.00 60.77 433 ASP C N 1
ATOM 10002 C CA . ASP C 1 441 ? 42.473 23.329 125.813 1.00 65.95 433 ASP C CA 1
ATOM 10003 C C . ASP C 1 441 ? 43.297 24.612 125.888 1.00 69.92 433 ASP C C 1
ATOM 10004 O O . ASP C 1 441 ? 44.417 24.613 126.414 1.00 65.85 433 ASP C O 1
ATOM 10009 N N . TRP C 1 442 ? 42.744 25.702 125.357 1.00 73.84 434 TRP C N 1
ATOM 10010 C CA . TRP C 1 442 ? 43.411 27.000 125.378 1.00 71.48 434 TRP C CA 1
ATOM 10011 C C . TRP C 1 442 ? 43.330 27.705 126.725 1.00 80.94 434 TRP C C 1
ATOM 10012 O O . TRP C 1 442 ? 43.817 28.835 126.841 1.00 86.42 434 TRP C O 1
ATOM 10023 N N . ASN C 1 443 ? 42.723 27.089 127.735 1.00 83.67 435 ASN C N 1
ATOM 10024 C CA . ASN C 1 443 ? 42.646 27.683 129.060 1.00 85.06 435 ASN C CA 1
ATOM 10025 C C . ASN C 1 443 ? 43.414 26.896 130.110 1.00 82.61 435 ASN C C 1
ATOM 10026 O O . ASN C 1 443 ? 43.371 27.262 131.288 1.00 97.24 435 ASN C O 1
ATOM 10031 N N . LYS C 1 444 ? 44.110 25.830 129.718 1.00 74.24 436 LYS C N 1
ATOM 10032 C CA . LYS C 1 444 ? 44.900 25.047 130.659 1.00 75.77 436 LYS C CA 1
ATOM 10033 C C . LYS C 1 444 ? 46.045 25.884 131.224 1.00 86.44 436 LYS C C 1
ATOM 10034 O O . LYS C 1 444 ? 46.654 26.693 130.517 1.00 82.71 436 LYS C O 1
ATOM 10036 N N . LYS C 1 445 ? 46.327 25.691 132.516 1.00 99.90 437 LYS C N 1
ATOM 10037 C CA . LYS C 1 445 ? 47.314 26.443 133.278 1.00 98.82 437 LYS C CA 1
ATOM 10038 C C . LYS C 1 445 ? 48.408 25.522 133.818 1.00 96.71 437 LYS C C 1
ATOM 10039 O O . LYS C 1 445 ? 48.159 24.337 134.068 1.00 97.20 437 LYS C O 1
ATOM 10041 N N . PRO C 1 446 ? 49.630 26.034 133.990 1.00 90.26 438 PRO C N 1
ATOM 10042 C CA . PRO C 1 446 ? 50.749 25.182 134.427 1.00 88.47 438 PRO C CA 1
ATOM 10043 C C . PRO C 1 446 ? 50.574 24.641 135.846 1.00 89.42 438 PRO C C 1
ATOM 10044 O O . PRO C 1 446 ? 49.895 25.230 136.691 1.00 86.59 438 PRO C O 1
ATOM 10048 N N . VAL C 1 447 ? 51.229 23.498 136.108 1.00 91.23 439 VAL C N 1
ATOM 10049 C CA . VAL C 1 447 ? 51.254 22.889 137.438 1.00 100.51 439 VAL C CA 1
ATOM 10050 C C . VAL C 1 447 ? 52.540 23.304 138.145 1.00 107.03 439 VAL C C 1
ATOM 10051 O O . VAL C 1 447 ? 53.539 23.672 137.520 1.00 101.55 439 VAL C O 1
ATOM 10055 N N . GLU C 1 448 ? 52.511 23.245 139.476 1.00 114.24 440 GLU C N 1
ATOM 10056 C CA . GLU C 1 448 ? 53.648 23.690 140.280 1.00 118.62 440 GLU C CA 1
ATOM 10057 C C . GLU C 1 448 ? 54.817 22.714 140.177 1.00 120.57 440 GLU C C 1
ATOM 10058 O O . GLU C 1 448 ? 54.623 21.502 140.335 1.00 128.23 440 GLU C O 1
ATOM 10060 N N . PRO C 1 449 ? 56.042 23.196 139.894 1.00 107.64 441 PRO C N 1
ATOM 10061 C CA . PRO C 1 449 ? 57.269 22.390 139.909 1.00 104.46 441 PRO C CA 1
ATOM 10062 C C . PRO C 1 449 ? 57.504 21.730 141.273 1.00 114.06 441 PRO C C 1
ATOM 10063 O O . PRO C 1 449 ? 58.314 20.810 141.414 1.00 116.82 441 PRO C O 1
ATOM 10067 N N . MET D 1 9 ? -20.925 90.850 135.529 1.00 86.38 1 MET D N 1
ATOM 10068 C CA . MET D 1 9 ? -21.352 91.646 134.381 1.00 92.20 1 MET D CA 1
ATOM 10069 C C . MET D 1 9 ? -21.138 93.135 134.645 1.00 99.10 1 MET D C 1
ATOM 10070 O O . MET D 1 9 ? -21.539 93.643 135.691 1.00 109.14 1 MET D O 1
ATOM 10072 N N . ASN D 1 10 ? -20.504 93.819 133.689 1.00 94.25 2 ASN D N 1
ATOM 10073 C CA . ASN D 1 10 ? -20.229 95.261 133.734 1.00 101.77 2 ASN D CA 1
ATOM 10074 C C . ASN D 1 10 ? -19.354 95.621 134.941 1.00 105.82 2 ASN D C 1
ATOM 10075 O O . ASN D 1 10 ? -19.773 96.275 135.901 1.00 98.94 2 ASN D O 1
ATOM 10077 N N . GLU D 1 11 ? -18.093 95.203 134.824 1.00 106.04 3 GLU D N 1
ATOM 10078 C CA . GLU D 1 11 ? -17.054 95.398 135.828 1.00 103.77 3 GLU D CA 1
ATOM 10079 C C . GLU D 1 11 ? -15.816 95.973 135.150 1.00 104.34 3 GLU D C 1
ATOM 10080 O O . GLU D 1 11 ? -15.922 96.666 134.133 1.00 110.81 3 GLU D O 1
ATOM 10086 N N . GLU D 1 12 ? -14.640 95.699 135.710 1.00 96.87 4 GLU D N 1
ATOM 10087 C CA . GLU D 1 12 ? -13.376 95.909 135.017 1.00 89.08 4 GLU D CA 1
ATOM 10088 C C . GLU D 1 12 ? -12.733 94.551 134.757 1.00 90.54 4 GLU D C 1
ATOM 10089 O O . GLU D 1 12 ? -12.726 93.678 135.632 1.00 94.59 4 GLU D O 1
ATOM 10091 N N . TYR D 1 13 ? -12.219 94.362 133.544 1.00 80.85 5 TYR D N 1
ATOM 10092 C CA . TYR D 1 13 ? -11.590 93.109 133.156 1.00 70.39 5 TYR D CA 1
ATOM 10093 C C . TYR D 1 13 ? -10.260 93.391 132.473 1.00 65.26 5 TYR D C 1
ATOM 10094 O O . TYR D 1 13 ? -10.019 94.484 131.960 1.00 65.61 5 TYR D O 1
ATOM 10103 N N . ASP D 1 14 ? -9.391 92.381 132.469 1.00 63.18 6 ASP D N 1
ATOM 10104 C CA . ASP D 1 14 ? -8.169 92.481 131.682 1.00 58.51 6 ASP D CA 1
ATOM 10105 C C . ASP D 1 14 ? -8.481 92.408 130.189 1.00 60.72 6 ASP D C 1
ATOM 10106 O O . ASP D 1 14 ? -8.017 93.246 129.407 1.00 58.70 6 ASP D O 1
ATOM 10111 N N . VAL D 1 15 ? -9.280 91.417 129.777 1.00 58.01 7 VAL D N 1
ATOM 10112 C CA . VAL D 1 15 ? -9.612 91.188 128.371 1.00 53.28 7 VAL D CA 1
ATOM 10113 C C . VAL D 1 15 ? -11.085 90.818 128.243 1.00 54.08 7 VAL D C 1
ATOM 10114 O O . VAL D 1 15 ? -11.623 90.066 129.063 1.00 54.13 7 VAL D O 1
ATOM 10118 N N . VAL D 1 16 ? -11.726 91.312 127.186 1.00 53.79 8 VAL D N 1
ATOM 10119 C CA . VAL D 1 16 ? -13.061 90.873 126.793 1.00 54.34 8 VAL D CA 1
ATOM 10120 C C . VAL D 1 16 ? -12.936 90.044 125.521 1.00 50.49 8 VAL D C 1
ATOM 10121 O O . VAL D 1 16 ? -12.299 90.476 124.552 1.00 43.89 8 VAL D O 1
ATOM 10125 N N . VAL D 1 17 ? -13.524 88.849 125.531 1.00 47.98 9 VAL D N 1
ATOM 10126 C CA . VAL D 1 17 ? -13.492 87.931 124.394 1.00 44.24 9 VAL D CA 1
ATOM 10127 C C . VAL D 1 17 ? -14.902 87.832 123.823 1.00 48.07 9 VAL D C 1
ATOM 10128 O O . VAL D 1 17 ? -15.879 87.710 124.576 1.00 48.17 9 VAL D O 1
ATOM 10132 N N . LEU D 1 18 ? -15.010 87.913 122.495 1.00 41.81 10 LEU D N 1
ATOM 10133 C CA . LEU D 1 18 ? -16.292 87.953 121.800 1.00 41.49 10 LEU D CA 1
ATOM 10134 C C . LEU D 1 18 ? -16.394 86.773 120.838 1.00 44.11 10 LEU D C 1
ATOM 10135 O O . LEU D 1 18 ? -15.588 86.654 119.908 1.00 47.70 10 LEU D O 1
ATOM 10140 N N . GLY D 1 19 ? -17.395 85.928 121.039 1.00 42.05 11 GLY D N 1
ATOM 10141 C CA . GLY D 1 19 ? -17.596 84.761 120.201 1.00 43.30 11 GLY D CA 1
ATOM 10142 C C . GLY D 1 19 ? -17.019 83.501 120.824 1.00 41.96 11 GLY D C 1
ATOM 10143 O O . GLY D 1 19 ? -16.026 83.534 121.561 1.00 45.27 11 GLY D O 1
ATOM 10144 N N . THR D 1 20 ? -17.654 82.364 120.531 1.00 34.27 12 THR D N 1
ATOM 10145 C CA . THR D 1 20 ? -17.260 81.089 121.118 1.00 37.05 12 THR D CA 1
ATOM 10146 C C . THR D 1 20 ? -16.840 80.058 120.069 1.00 37.89 12 THR D C 1
ATOM 10147 O O . THR D 1 20 ? -17.005 78.856 120.279 1.00 41.65 12 THR D O 1
ATOM 10151 N N . GLY D 1 21 ? -16.297 80.499 118.938 1.00 39.10 13 GLY D N 1
ATOM 10152 C CA . GLY D 1 21 ? -15.521 79.603 118.097 1.00 30.69 13 GLY D CA 1
ATOM 10153 C C . GLY D 1 21 ? -14.294 79.095 118.842 1.00 36.58 13 GLY D C 1
ATOM 10154 O O . GLY D 1 21 ? -13.909 79.608 119.895 1.00 37.74 13 GLY D O 1
ATOM 10155 N N . LEU D 1 22 ? -13.675 78.043 118.297 1.00 26.75 14 LEU D N 1
ATOM 10156 C CA . LEU D 1 22 ? -12.575 77.412 119.027 1.00 28.37 14 LEU D CA 1
ATOM 10157 C C . LEU D 1 22 ? -11.423 78.389 119.256 1.00 34.30 14 LEU D C 1
ATOM 10158 O O . LEU D 1 22 ? -10.873 78.462 120.364 1.00 38.57 14 LEU D O 1
ATOM 10163 N N . THR D 1 23 ? -11.060 79.165 118.231 1.00 34.89 15 THR D N 1
ATOM 10164 C CA . THR D 1 23 ? -9.946 80.103 118.356 1.00 37.68 15 THR D CA 1
ATOM 10165 C C . THR D 1 23 ? -10.137 81.059 119.535 1.00 34.63 15 THR D C 1
ATOM 10166 O O . THR D 1 23 ? -9.217 81.259 120.337 1.00 32.92 15 THR D O 1
ATOM 10170 N N . GLU D 1 24 ? -11.330 81.650 119.665 1.00 29.51 16 GLU D N 1
ATOM 10171 C CA . GLU D 1 24 ? -11.596 82.525 120.808 1.00 30.61 16 GLU D CA 1
ATOM 10172 C C . GLU D 1 24 ? -11.618 81.741 122.121 1.00 34.67 16 GLU D C 1
ATOM 10173 O O . GLU D 1 24 ? -11.126 82.223 123.149 1.00 34.85 16 GLU D O 1
ATOM 10179 N N . CYS D 1 25 ? -12.193 80.537 122.113 1.00 41.45 17 CYS D N 1
ATOM 10180 C CA . CYS D 1 25 ? -12.242 79.741 123.337 1.00 42.34 17 CYS D CA 1
ATOM 10181 C C . CYS D 1 25 ? -10.844 79.412 123.834 1.00 42.97 17 CYS D C 1
ATOM 10182 O O . CYS D 1 25 ? -10.583 79.442 125.042 1.00 45.19 17 CYS D O 1
ATOM 10185 N N . VAL D 1 26 ? -9.931 79.086 122.918 1.00 39.42 18 VAL D N 1
ATOM 10186 C CA . VAL D 1 26 ? -8.587 78.717 123.338 1.00 37.14 18 VAL D CA 1
ATOM 10187 C C . VAL D 1 26 ? -7.818 79.941 123.818 1.00 44.10 18 VAL D C 1
ATOM 10188 O O . VAL D 1 26 ? -7.140 79.895 124.852 1.00 46.61 18 VAL D O 1
ATOM 10192 N N . ILE D 1 27 ? -7.923 81.059 123.096 1.00 43.69 19 ILE D N 1
ATOM 10193 C CA . ILE D 1 27 ? -7.268 82.286 123.546 1.00 41.10 19 ILE D CA 1
ATOM 10194 C C . ILE D 1 27 ? -7.796 82.689 124.918 1.00 39.36 19 ILE D C 1
ATOM 10195 O O . ILE D 1 27 ? -7.025 83.007 125.829 1.00 39.65 19 ILE D O 1
ATOM 10200 N N . SER D 1 28 ? -9.120 82.638 125.092 1.00 39.50 20 SER D N 1
ATOM 10201 C CA . SER D 1 28 ? -9.727 82.988 126.374 1.00 37.23 20 SER D CA 1
ATOM 10202 C C . SER D 1 28 ? -9.205 82.103 127.500 1.00 41.15 20 SER D C 1
ATOM 10203 O O . SER D 1 28 ? -8.902 82.592 128.595 1.00 41.45 20 SER D O 1
ATOM 10206 N N . GLY D 1 29 ? -9.091 80.797 127.247 1.00 42.76 21 GLY D N 1
ATOM 10207 C CA . GLY D 1 29 ? -8.563 79.898 128.260 1.00 39.53 21 GLY D CA 1
ATOM 10208 C C . GLY D 1 29 ? -7.104 80.168 128.579 1.00 46.24 21 GLY D C 1
ATOM 10209 O O . GLY D 1 29 ? -6.700 80.139 129.746 1.00 48.07 21 GLY D O 1
ATOM 10210 N N . LEU D 1 30 ? -6.295 80.433 127.546 1.00 41.78 22 LEU D N 1
ATOM 10211 C CA . LEU D 1 30 ? -4.884 80.737 127.760 1.00 37.22 22 LEU D CA 1
ATOM 10212 C C . LEU D 1 30 ? -4.720 81.972 128.633 1.00 41.59 22 LEU D C 1
ATOM 10213 O O . LEU D 1 30 ? -3.810 82.037 129.470 1.00 41.05 22 LEU D O 1
ATOM 10218 N N . LEU D 1 31 ? -5.571 82.979 128.423 1.00 39.87 23 LEU D N 1
ATOM 10219 C CA . LEU D 1 31 ? -5.521 84.174 129.253 1.00 41.35 23 LEU D CA 1
ATOM 10220 C C . LEU D 1 31 ? -5.925 83.869 130.691 1.00 48.20 23 LEU D C 1
ATOM 10221 O O . LEU D 1 31 ? -5.328 84.399 131.636 1.00 52.68 23 LEU D O 1
ATOM 10226 N N . SER D 1 32 ? -6.931 83.013 130.878 1.00 42.68 24 SER D N 1
ATOM 10227 C CA . SER D 1 32 ? -7.420 82.739 132.225 1.00 44.44 24 SER D CA 1
ATOM 10228 C C . SER D 1 32 ? -6.388 81.981 133.048 1.00 47.66 24 SER D C 1
ATOM 10229 O O . SER D 1 32 ? -6.104 82.346 134.194 1.00 55.19 24 SER D O 1
ATOM 10232 N N . VAL D 1 33 ? -5.800 80.928 132.479 1.00 48.92 25 VAL D N 1
ATOM 10233 C CA . VAL D 1 33 ? -4.793 80.176 133.216 1.00 46.19 25 VAL D CA 1
ATOM 10234 C C . VAL D 1 33 ? -3.502 80.963 133.384 1.00 47.53 25 VAL D C 1
ATOM 10235 O O . VAL D 1 33 ? -2.675 80.593 134.222 1.00 59.79 25 VAL D O 1
ATOM 10239 N N . SER D 1 34 ? -3.310 82.051 132.631 1.00 40.16 26 SER D N 1
ATOM 10240 C CA . SER D 1 34 ? -2.165 82.926 132.868 1.00 45.11 26 SER D CA 1
ATOM 10241 C C . SER D 1 34 ? -2.422 83.948 133.967 1.00 51.29 26 SER D C 1
ATOM 10242 O O . SER D 1 34 ? -1.500 84.687 134.331 1.00 61.58 26 SER D O 1
ATOM 10245 N N . GLY D 1 35 ? -3.638 84.000 134.508 1.00 49.42 27 GLY D N 1
ATOM 10246 C CA . GLY D 1 35 ? -3.972 84.893 135.599 1.00 51.79 27 GLY D CA 1
ATOM 10247 C C . GLY D 1 35 ? -4.819 86.085 135.214 1.00 51.30 27 GLY D C 1
ATOM 10248 O O . GLY D 1 35 ? -5.187 86.870 136.096 1.00 56.37 27 GLY D O 1
ATOM 10249 N N . LYS D 1 36 ? -5.138 86.252 133.937 1.00 49.69 28 LYS D N 1
ATOM 10250 C CA . LYS D 1 36 ? -5.915 87.397 133.493 1.00 50.97 28 LYS D CA 1
ATOM 10251 C C . LYS D 1 36 ? -7.391 87.221 133.836 1.00 56.61 28 LYS D C 1
ATOM 10252 O O . LYS D 1 36 ? -7.927 86.106 133.849 1.00 55.01 28 LYS D O 1
ATOM 10258 N N . LYS D 1 37 ? -8.049 88.342 134.117 1.00 55.03 29 LYS D N 1
ATOM 10259 C CA . LYS D 1 37 ? -9.482 88.358 134.380 1.00 57.18 29 LYS D CA 1
ATOM 10260 C C . LYS D 1 37 ? -10.213 88.547 133.054 1.00 60.65 29 LYS D C 1
ATOM 10261 O O . LYS D 1 37 ? -10.029 89.568 132.378 1.00 59.61 29 LYS D O 1
ATOM 10267 N N . VAL D 1 38 ? -11.029 87.563 132.677 1.00 55.78 30 VAL D N 1
ATOM 10268 C CA . VAL D 1 38 ? -11.602 87.485 131.338 1.00 50.64 30 VAL D CA 1
ATOM 10269 C C . VAL D 1 38 ? -13.120 87.587 131.420 1.00 51.73 30 VAL D C 1
ATOM 10270 O O . VAL D 1 38 ? -13.757 86.879 132.210 1.00 51.37 30 VAL D O 1
ATOM 10274 N N . LEU D 1 39 ? -13.694 88.465 130.599 1.00 50.50 31 LEU D N 1
ATOM 10275 C CA . LEU D 1 39 ? -15.121 88.463 130.305 1.00 51.97 31 LEU D CA 1
ATOM 10276 C C . LEU D 1 39 ? -15.307 87.899 128.903 1.00 54.21 31 LEU D C 1
ATOM 10277 O O . LEU D 1 39 ? -14.713 88.407 127.946 1.00 56.21 31 LEU D O 1
ATOM 10282 N N . HIS D 1 40 ? -16.104 86.840 128.786 1.00 54.98 32 HIS D N 1
ATOM 10283 C CA . HIS D 1 40 ? -16.329 86.162 127.514 1.00 56.00 32 HIS D CA 1
ATOM 10284 C C . HIS D 1 40 ? -17.815 86.214 127.190 1.00 59.82 32 HIS D C 1
ATOM 10285 O O . HIS D 1 40 ? -18.639 85.740 127.980 1.00 65.56 32 HIS D O 1
ATOM 10292 N N . MET D 1 41 ? -18.156 86.797 126.041 1.00 49.90 33 MET D N 1
ATOM 10293 C CA . MET D 1 41 ? -19.545 86.988 125.648 1.00 44.49 33 MET D CA 1
ATOM 10294 C C . MET D 1 41 ? -19.789 86.408 124.263 1.00 45.80 33 MET D C 1
ATOM 10295 O O . MET D 1 41 ? -18.869 86.226 123.462 1.00 46.06 33 MET D O 1
ATOM 10300 N N . ASP D 1 42 ? -21.057 86.111 123.997 1.00 50.90 34 ASP D N 1
ATOM 10301 C CA . ASP D 1 42 ? -21.505 85.687 122.679 1.00 49.23 34 ASP D CA 1
ATOM 10302 C C . ASP D 1 42 ? -22.933 86.172 122.508 1.00 49.59 34 ASP D C 1
ATOM 10303 O O . ASP D 1 42 ? -23.752 86.021 123.419 1.00 51.42 34 ASP D O 1
ATOM 10308 N N . ARG D 1 43 ? -23.229 86.737 121.332 1.00 52.13 35 ARG D N 1
ATOM 10309 C CA . ARG D 1 43 ? -24.568 87.259 121.075 1.00 50.50 35 ARG D CA 1
ATOM 10310 C C . ARG D 1 43 ? -25.606 86.149 120.910 1.00 45.80 35 ARG D C 1
ATOM 10311 O O . ARG D 1 43 ? -26.790 86.384 121.170 1.00 50.67 35 ARG D O 1
ATOM 10319 N N . ASN D 1 44 ? -25.183 84.923 120.524 1.00 47.26 36 ASN D N 1
ATOM 10320 C CA . ASN D 1 44 ? -26.091 83.811 120.278 1.00 53.76 36 ASN D CA 1
ATOM 10321 C C . ASN D 1 44 ? -26.422 83.069 121.571 1.00 49.29 36 ASN D C 1
ATOM 10322 O O . ASN D 1 44 ? -25.647 83.100 122.530 1.00 53.08 36 ASN D O 1
ATOM 10327 N N . PRO D 1 45 ? -27.570 82.394 121.630 1.00 52.09 37 PRO D N 1
ATOM 10328 C CA . PRO D 1 45 ? -27.854 81.497 122.758 1.00 53.80 37 PRO D CA 1
ATOM 10329 C C . PRO D 1 45 ? -27.156 80.146 122.686 1.00 50.87 37 PRO D C 1
ATOM 10330 O O . PRO D 1 45 ? -27.412 79.291 123.538 1.00 55.61 37 PRO D O 1
ATOM 10334 N N . TYR D 1 46 ? -26.284 79.934 121.706 1.00 43.19 38 TYR D N 1
ATOM 10335 C CA . TYR D 1 46 ? -25.577 78.678 121.519 1.00 36.78 38 TYR D CA 1
ATOM 10336 C C . TYR D 1 46 ? -24.095 78.974 121.296 1.00 34.87 38 TYR D C 1
ATOM 10337 O O . TYR D 1 46 ? -23.715 80.093 120.951 1.00 37.60 38 TYR D O 1
ATOM 10346 N N . TYR D 1 47 ? -23.261 77.946 121.429 1.00 39.35 39 TYR D N 1
ATOM 10347 C CA . TYR D 1 47 ? -21.827 78.086 121.211 1.00 36.65 39 TYR D CA 1
ATOM 10348 C C . TYR D 1 47 ? -21.470 77.924 119.739 1.00 40.62 39 TYR D C 1
ATOM 10349 O O . TYR D 1 47 ? -22.199 77.309 118.959 1.00 45.07 39 TYR D O 1
ATOM 10358 N N . GLY D 1 48 ? -20.317 78.490 119.368 1.00 35.70 40 GLY D N 1
ATOM 10359 C CA . GLY D 1 48 ? -19.630 78.149 118.148 1.00 28.68 40 GLY D CA 1
ATOM 10360 C C . GLY D 1 48 ? -19.819 79.111 116.996 1.00 38.73 40 GLY D C 1
ATOM 10361 O O . GLY D 1 48 ? -18.954 79.166 116.112 1.00 47.68 40 GLY D O 1
ATOM 10362 N N . GLY D 1 49 ? -20.919 79.853 116.971 1.00 37.51 41 GLY D N 1
ATOM 10363 C CA . GLY D 1 49 ? -21.172 80.744 115.845 1.00 43.20 41 GLY D CA 1
ATOM 10364 C C . GLY D 1 49 ? -21.283 79.959 114.552 1.00 40.46 41 GLY D C 1
ATOM 10365 O O . GLY D 1 49 ? -22.072 79.011 114.445 1.00 43.08 41 GLY D O 1
ATOM 10366 N N . GLU D 1 50 ? -20.460 80.322 113.560 1.00 30.34 42 GLU D N 1
ATOM 10367 C CA . GLU D 1 50 ? -20.485 79.636 112.268 1.00 31.93 42 GLU D CA 1
ATOM 10368 C C . GLU D 1 50 ? -19.994 78.195 112.350 1.00 34.47 42 GLU D C 1
ATOM 10369 O O . GLU D 1 50 ? -20.243 77.417 111.422 1.00 34.29 42 GLU D O 1
ATOM 10375 N N . SER D 1 51 ? -19.312 77.823 113.433 1.00 34.28 43 SER D N 1
ATOM 10376 C CA . SER D 1 51 ? -18.793 76.476 113.622 1.00 41.37 43 SER D CA 1
ATOM 10377 C C . SER D 1 51 ? -19.594 75.704 114.669 1.00 44.67 43 SER D C 1
ATOM 10378 O O . SER D 1 51 ? -19.060 74.820 115.343 1.00 45.21 43 SER D O 1
ATOM 10381 N N . ALA D 1 52 ? -20.868 76.054 114.832 1.00 41.54 44 ALA D N 1
ATOM 10382 C CA . ALA D 1 52 ? -21.706 75.453 115.855 1.00 34.15 44 ALA D CA 1
ATOM 10383 C C . ALA D 1 52 ? -21.975 73.977 115.565 1.00 37.89 44 ALA D C 1
ATOM 10384 O O . ALA D 1 52 ? -21.805 73.486 114.443 1.00 29.57 44 ALA D O 1
ATOM 10386 N N . SER D 1 53 ? -22.397 73.273 116.616 1.00 38.53 45 SER D N 1
ATOM 10387 C CA . SER D 1 53 ? -22.764 71.862 116.572 1.00 31.46 45 SER D CA 1
ATOM 10388 C C . SER D 1 53 ? -24.285 71.767 116.642 1.00 37.97 45 SER D C 1
ATOM 10389 O O . SER D 1 53 ? -24.888 72.084 117.672 1.00 44.36 45 SER D O 1
ATOM 10392 N N . LEU D 1 54 ? -24.900 71.283 115.574 1.00 42.64 46 LEU D N 1
ATOM 10393 C CA . LEU D 1 54 ? -26.349 71.272 115.448 1.00 37.95 46 LEU D CA 1
ATOM 10394 C C . LEU D 1 54 ? -26.866 69.844 115.497 1.00 36.67 46 LEU D C 1
ATOM 10395 O O . LEU D 1 54 ? -26.175 68.905 115.092 1.00 46.26 46 LEU D O 1
ATOM 10400 N N . ASN D 1 55 ? -28.073 69.679 116.032 1.00 35.65 47 ASN D N 1
ATOM 10401 C CA . ASN D 1 55 ? -28.754 68.404 115.911 1.00 32.83 47 ASN D CA 1
ATOM 10402 C C . ASN D 1 55 ? -29.611 68.429 114.649 1.00 36.88 47 ASN D C 1
ATOM 10403 O O . ASN D 1 55 ? -29.670 69.429 113.930 1.00 34.58 47 ASN D O 1
ATOM 10408 N N . LEU D 1 56 ? -30.312 67.326 114.387 1.00 40.74 48 LEU D N 1
ATOM 10409 C CA . LEU D 1 56 ? -31.010 67.200 113.114 1.00 41.10 48 LEU D CA 1
ATOM 10410 C C . LEU D 1 56 ? -32.144 68.212 112.992 1.00 43.63 48 LEU D C 1
ATOM 10411 O O . LEU D 1 56 ? -32.314 68.828 111.931 1.00 46.30 48 LEU D O 1
ATOM 10416 N N . ASP D 1 57 ? -32.926 68.408 114.061 1.00 40.99 49 ASP D N 1
ATOM 10417 C CA . ASP D 1 57 ? -33.971 69.431 114.016 1.00 45.71 49 ASP D CA 1
ATOM 10418 C C . ASP D 1 57 ? -33.382 70.803 113.725 1.00 44.46 49 ASP D C 1
ATOM 10419 O O . ASP D 1 57 ? -33.941 71.570 112.936 1.00 39.88 49 ASP D O 1
ATOM 10424 N N . GLN D 1 58 ? -32.245 71.118 114.341 1.00 42.41 50 GLN D N 1
ATOM 10425 C CA . GLN D 1 58 ? -31.612 72.412 114.124 1.00 44.89 50 GLN D CA 1
ATOM 10426 C C . GLN D 1 58 ? -31.099 72.551 112.694 1.00 48.19 50 GLN D C 1
ATOM 10427 O O . GLN D 1 58 ? -31.164 73.642 112.113 1.00 46.24 50 GLN D O 1
ATOM 10433 N N . MET D 1 59 ? -30.580 71.463 112.114 1.00 45.69 51 MET D N 1
ATOM 10434 C CA . MET D 1 59 ? -30.128 71.497 110.724 1.00 33.52 51 MET D CA 1
ATOM 10435 C C . MET D 1 59 ? -31.286 71.789 109.780 1.00 38.46 51 MET D C 1
ATOM 10436 O O . MET D 1 59 ? -31.162 72.606 108.861 1.00 45.11 51 MET D O 1
ATOM 10441 N N . PHE D 1 60 ? -32.414 71.098 109.965 1.00 41.68 52 PHE D N 1
ATOM 10442 C CA . PHE D 1 60 ? -33.555 71.332 109.086 1.0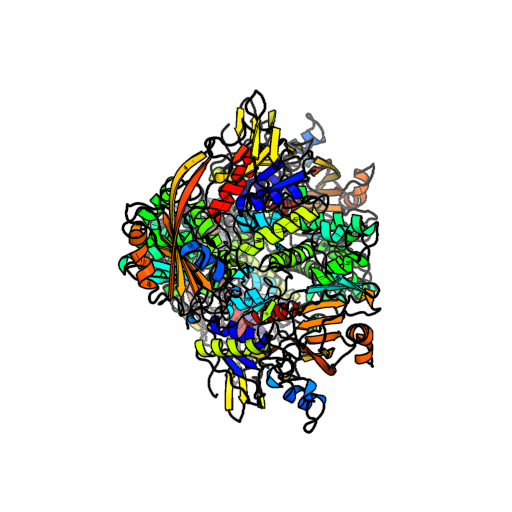0 45.73 52 PHE D CA 1
ATOM 10443 C C . PHE D 1 60 ? -34.109 72.739 109.262 1.00 53.00 52 PHE D C 1
ATOM 10444 O O . PHE D 1 60 ? -34.452 73.404 108.277 1.00 62.23 52 PHE D O 1
ATOM 10452 N N . GLU D 1 61 ? -34.153 73.229 110.499 1.00 51.54 53 GLU D N 1
ATOM 10453 C CA . GLU D 1 61 ? -34.603 74.596 110.735 1.00 50.22 53 GLU D CA 1
ATOM 10454 C C . GLU D 1 61 ? -33.692 75.604 110.041 1.00 44.57 53 GLU D C 1
ATOM 10455 O O . GLU D 1 61 ? -34.171 76.544 109.398 1.00 49.34 53 GLU D O 1
ATOM 10461 N N . LYS D 1 62 ? -32.377 75.395 110.125 1.00 45.97 54 LYS D N 1
ATOM 10462 C CA . LYS D 1 62 ? -31.417 76.328 109.545 1.00 46.24 54 LYS D CA 1
ATOM 10463 C C . LYS D 1 62 ? -31.419 76.271 108.020 1.00 51.29 54 LYS D C 1
ATOM 10464 O O . LYS D 1 62 ? -31.321 77.311 107.361 1.00 54.91 54 LYS D O 1
ATOM 10470 N N . PHE D 1 63 ? -31.497 75.071 107.438 1.00 45.54 55 PHE D N 1
ATOM 10471 C CA . PHE D 1 63 ? -31.308 74.892 106.002 1.00 44.05 55 PHE D CA 1
ATOM 10472 C C . PHE D 1 63 ? -32.598 74.659 105.214 1.00 52.93 55 PHE D C 1
ATOM 10473 O O . PHE D 1 63 ? -32.543 74.622 103.980 1.00 53.27 55 PHE D O 1
ATOM 10481 N N . ARG D 1 64 ? -33.742 74.451 105.866 1.00 50.72 56 ARG D N 1
ATOM 10482 C CA . ARG D 1 64 ? -34.940 74.126 105.094 1.00 46.36 56 ARG D CA 1
ATOM 10483 C C . ARG D 1 64 ? -36.134 75.027 105.388 1.00 56.36 56 ARG D C 1
ATOM 10484 O O . ARG D 1 64 ? -37.004 75.194 104.529 1.00 66.45 56 ARG D O 1
ATOM 10492 N N . GLY D 1 65 ? -36.193 75.613 106.571 1.00 63.42 57 GLY D N 1
ATOM 10493 C CA . GLY D 1 65 ? -37.303 76.470 106.947 1.00 70.51 57 GLY D CA 1
ATOM 10494 C C . GLY D 1 65 ? -37.701 76.278 108.399 1.00 81.52 57 GLY D C 1
ATOM 10495 O O . GLY D 1 65 ? -37.399 75.264 109.031 1.00 82.85 57 GLY D O 1
ATOM 10496 N N . GLN D 1 66 ? -38.403 77.284 108.936 1.00 89.98 58 GLN D N 1
ATOM 10497 C CA . GLN D 1 66 ? -38.845 77.245 110.328 1.00 91.95 58 GLN D CA 1
ATOM 10498 C C . GLN D 1 66 ? -39.789 76.081 110.600 1.00 91.98 58 GLN D C 1
ATOM 10499 O O . GLN D 1 66 ? -39.798 75.538 111.711 1.00 97.94 58 GLN D O 1
ATOM 10501 N N . ASP D 1 67 ? -40.582 75.681 109.611 1.00 84.35 59 ASP D N 1
ATOM 10502 C CA . ASP D 1 67 ? -41.556 74.618 109.807 1.00 84.83 59 ASP D CA 1
ATOM 10503 C C . ASP D 1 67 ? -41.027 73.233 109.446 1.00 87.53 59 ASP D C 1
ATOM 10504 O O . ASP D 1 67 ? -41.666 72.236 109.800 1.00 88.91 59 ASP D O 1
ATOM 10506 N N . ALA D 1 68 ? -39.883 73.142 108.767 1.00 84.66 60 ALA D N 1
ATOM 10507 C CA . ALA D 1 68 ? -39.427 71.867 108.222 1.00 76.22 60 ALA D CA 1
ATOM 10508 C C . ALA D 1 68 ? -38.947 70.913 109.310 1.00 75.35 60 ALA D C 1
ATOM 10509 O O . ALA D 1 68 ? -38.116 71.271 110.150 1.00 74.85 60 ALA D O 1
ATOM 10511 N N . LYS D 1 69 ? -39.463 69.681 109.271 1.00 71.85 61 LYS D N 1
ATOM 10512 C CA . LYS D 1 69 ? -39.144 68.601 110.189 1.00 63.87 61 LYS D CA 1
ATOM 10513 C C . LYS D 1 69 ? -38.461 67.458 109.441 1.00 51.03 61 LYS D C 1
ATOM 10514 O O . LYS D 1 69 ? -38.844 67.141 108.312 1.00 50.84 61 LYS D O 1
ATOM 10520 N N . PRO D 1 70 ? -37.449 66.833 110.032 1.00 45.24 62 PRO D N 1
ATOM 10521 C CA . PRO D 1 70 ? -36.698 65.785 109.318 1.00 48.36 62 PRO D CA 1
ATOM 10522 C C . PRO D 1 70 ? -37.521 64.522 109.153 1.00 50.73 62 PRO D C 1
ATOM 10523 O O . PRO D 1 70 ? -38.294 64.151 110.049 1.00 58.06 62 PRO D O 1
ATOM 10527 N N . PRO D 1 71 ? -37.383 63.831 108.023 1.00 50.18 63 PRO D N 1
ATOM 10528 C CA . PRO D 1 71 ? -38.084 62.554 107.852 1.00 42.14 63 PRO D CA 1
ATOM 10529 C C . PRO D 1 71 ? -37.590 61.520 108.853 1.00 41.16 63 PRO D C 1
ATOM 10530 O O . PRO D 1 71 ? -36.437 61.539 109.284 1.00 49.67 63 PRO D O 1
ATOM 10534 N N . ALA D 1 72 ? -38.490 60.608 109.222 1.00 44.66 64 ALA D N 1
ATOM 10535 C CA . ALA D 1 72 ? -38.177 59.631 110.258 1.00 42.44 64 ALA D CA 1
ATOM 10536 C C . ALA D 1 72 ? -37.006 58.742 109.868 1.00 43.46 64 ALA D C 1
ATOM 10537 O O . ALA D 1 72 ? -36.266 58.272 110.740 1.00 43.08 64 ALA D O 1
ATOM 10539 N N . SER D 1 73 ? -36.808 58.523 108.566 1.00 39.80 65 SER D N 1
ATOM 10540 C CA . SER D 1 73 ? -35.746 57.638 108.107 1.00 41.50 65 SER D CA 1
ATOM 10541 C C . SER D 1 73 ? -34.365 58.133 108.499 1.00 36.82 65 SER D C 1
ATOM 10542 O O . SER D 1 73 ? -33.417 57.338 108.503 1.00 35.47 65 SER D O 1
ATOM 10545 N N . LEU D 1 74 ? -34.235 59.417 108.854 1.00 35.82 66 LEU D N 1
ATOM 10546 C CA . LEU D 1 74 ? -32.957 59.992 109.265 1.00 39.67 66 LEU D CA 1
ATOM 10547 C C . LEU D 1 74 ? -32.608 59.711 110.719 1.00 37.26 66 LEU D C 1
ATOM 10548 O O . LEU D 1 74 ? -31.474 59.984 111.125 1.00 33.48 66 LEU D O 1
ATOM 10553 N N . GLY D 1 75 ? -33.557 59.237 111.515 1.00 39.27 67 GLY D N 1
ATOM 10554 C CA . GLY D 1 75 ? -33.300 58.860 112.887 1.00 44.55 67 GLY D CA 1
ATOM 10555 C C . GLY D 1 75 ? -33.621 59.949 113.888 1.00 45.61 67 GLY D C 1
ATOM 10556 O O . GLY D 1 75 ? -34.171 61.008 113.573 1.00 45.39 67 GLY D O 1
ATOM 10557 N N . ARG D 1 76 ? -33.267 59.652 115.136 1.00 45.46 68 ARG D N 1
ATOM 10558 C CA . ARG D 1 76 ? -33.555 60.545 116.250 1.00 40.65 68 ARG D CA 1
ATOM 10559 C C . ARG D 1 76 ? -32.669 61.788 116.214 1.00 40.59 68 ARG D C 1
ATOM 10560 O O . ARG D 1 76 ? -31.443 61.692 116.121 1.00 43.64 68 ARG D O 1
ATOM 10568 N N . SER D 1 77 ? -33.309 62.956 116.293 1.00 39.53 69 SER D N 1
ATOM 10569 C CA . SER D 1 77 ? -32.612 64.229 116.131 1.00 36.60 69 SER D CA 1
ATOM 10570 C C . SER D 1 77 ? -31.493 64.413 117.148 1.00 35.03 69 SER D C 1
ATOM 10571 O O . SER D 1 77 ? -30.404 64.880 116.801 1.00 36.15 69 SER D O 1
ATOM 10574 N N . ARG D 1 78 ? -31.729 64.054 118.408 1.00 47.80 70 ARG D N 1
ATOM 10575 C CA . ARG D 1 78 ? -30.726 64.344 119.426 1.00 42.35 70 ARG D CA 1
ATOM 10576 C C . ARG D 1 78 ? -29.539 63.398 119.377 1.00 40.10 70 ARG D C 1
ATOM 10577 O O . ARG D 1 78 ? -28.559 63.627 120.094 1.00 37.18 70 ARG D O 1
ATOM 10585 N N . ASP D 1 79 ? -29.588 62.382 118.516 1.00 35.99 71 ASP D N 1
ATOM 10586 C CA . ASP D 1 79 ? -28.445 61.527 118.235 1.00 36.63 71 ASP D CA 1
ATOM 10587 C C . ASP D 1 79 ? -27.424 62.190 117.319 1.00 39.08 71 ASP D C 1
ATOM 10588 O O . ASP D 1 79 ? -26.338 61.629 117.127 1.00 41.32 71 ASP D O 1
ATOM 10593 N N . TYR D 1 80 ? -27.745 63.351 116.743 1.00 32.06 72 TYR D N 1
ATOM 10594 C CA . TYR D 1 80 ? -26.842 64.071 115.851 1.00 34.94 72 TYR D CA 1
ATOM 10595 C C . TYR D 1 80 ? -26.117 65.191 116.592 1.00 35.89 72 TYR D C 1
ATOM 10596 O O . TYR D 1 80 ? -26.741 65.961 117.328 1.00 37.20 72 TYR D O 1
ATOM 10605 N N . ASN D 1 81 ? -24.801 65.295 116.365 1.00 37.68 73 ASN D N 1
ATOM 10606 C CA . ASN D 1 81 ? -23.966 66.429 116.797 1.00 29.58 73 ASN D CA 1
ATOM 10607 C C . ASN D 1 81 ? -23.147 66.835 115.590 1.00 32.38 73 ASN D C 1
ATOM 10608 O O . ASN D 1 81 ? -21.983 66.444 115.453 1.00 41.44 73 ASN D O 1
ATOM 10613 N N . ILE D 1 82 ? -23.759 67.606 114.701 1.00 32.06 74 ILE D N 1
ATOM 10614 C CA . ILE D 1 82 ? -23.145 67.917 113.419 1.00 27.64 74 ILE D CA 1
ATOM 10615 C C . ILE D 1 82 ? -22.358 69.210 113.582 1.00 33.73 74 ILE D C 1
ATOM 10616 O O . ILE D 1 82 ? -22.939 70.293 113.688 1.00 33.50 74 ILE D O 1
ATOM 10621 N N . ASP D 1 83 ? -21.031 69.096 113.593 1.00 37.13 75 ASP D N 1
ATOM 10622 C CA . ASP D 1 83 ? -20.171 70.270 113.592 1.00 30.52 75 ASP D CA 1
ATOM 10623 C C . ASP D 1 83 ? -20.167 70.831 112.185 1.00 35.06 75 ASP D C 1
ATOM 10624 O O . ASP D 1 83 ? -19.786 70.137 111.240 1.00 46.82 75 ASP D O 1
ATOM 10629 N N . LEU D 1 84 ? -20.599 72.082 112.050 1.00 38.38 76 LEU D N 1
ATOM 10630 C CA . LEU D 1 84 ? -20.702 72.699 110.735 1.00 31.58 76 LEU D CA 1
ATOM 10631 C C . LEU D 1 84 ? -19.338 72.881 110.082 1.00 31.80 76 LEU D C 1
ATOM 10632 O O . LEU D 1 84 ? -19.241 72.899 108.847 1.00 34.83 76 LEU D O 1
ATOM 10637 N N . ILE D 1 85 ? -18.281 73.012 110.878 1.00 31.85 77 ILE D N 1
ATOM 10638 C CA . ILE D 1 85 ? -16.927 73.136 110.347 1.00 30.16 77 ILE D CA 1
ATOM 10639 C C . ILE D 1 85 ? -16.069 72.085 111.040 1.00 34.38 77 ILE D C 1
ATOM 10640 O O . ILE D 1 85 ? -15.284 72.408 111.943 1.00 36.63 77 ILE D O 1
ATOM 10645 N N . PRO D 1 86 ? -16.161 70.822 110.631 1.00 39.00 78 PRO D N 1
ATOM 10646 C CA . PRO D 1 86 ? -15.403 69.772 111.315 1.00 35.15 78 PRO D CA 1
ATOM 10647 C C . PRO D 1 86 ? -13.954 69.727 110.860 1.00 34.09 78 PRO D C 1
ATOM 10648 O O . PRO D 1 86 ? -13.640 69.879 109.676 1.00 34.87 78 PRO D O 1
ATOM 10652 N N . LYS D 1 87 ? -13.071 69.524 111.833 1.00 35.24 79 LYS D N 1
ATOM 10653 C CA . LYS D 1 87 ? -11.640 69.393 111.607 1.00 30.13 79 LYS D CA 1
ATOM 10654 C C . LYS D 1 87 ? -11.094 68.351 112.564 1.00 29.13 79 LYS D C 1
ATOM 10655 O O . LYS D 1 87 ? -11.528 68.271 113.717 1.00 30.48 79 LYS D O 1
ATOM 10661 N N . PHE D 1 88 ? -10.151 67.556 112.081 1.00 25.66 80 PHE D N 1
ATOM 10662 C CA . PHE D 1 88 ? -9.490 66.568 112.914 1.00 25.59 80 PHE D CA 1
ATOM 10663 C C . PHE D 1 88 ? -8.254 67.174 113.556 1.00 32.98 80 PHE D C 1
ATOM 10664 O O . PHE D 1 88 ? -7.684 68.158 113.073 1.00 36.68 80 PHE D O 1
ATOM 10672 N N . LEU D 1 89 ? -7.841 66.573 114.662 1.00 28.85 81 LEU D N 1
ATOM 10673 C CA . LEU D 1 89 ? -6.611 66.971 115.325 1.00 31.25 81 LEU D CA 1
ATOM 10674 C C . LEU D 1 89 ? -5.523 65.971 114.974 1.00 33.23 81 LEU D C 1
ATOM 10675 O O . LEU D 1 89 ? -5.720 64.757 115.110 1.00 40.59 81 LEU D O 1
ATOM 10680 N N . MET D 1 90 ? -4.389 66.483 114.504 1.00 35.02 82 MET D N 1
ATOM 10681 C CA . MET D 1 90 ? -3.181 65.674 114.416 1.00 39.73 82 MET D CA 1
ATOM 10682 C C . MET D 1 90 ? -2.762 65.290 115.831 1.00 37.21 82 MET D C 1
ATOM 10683 O O . MET D 1 90 ? -2.639 66.158 116.703 1.00 38.83 82 MET D O 1
ATOM 10688 N N . ALA D 1 91 ? -2.530 63.988 116.045 1.00 35.98 83 ALA D N 1
ATOM 10689 C CA . ALA D 1 91 ? -2.498 63.414 117.393 1.00 48.67 83 ALA D CA 1
ATOM 10690 C C . ALA D 1 91 ? -1.551 64.127 118.350 1.00 59.20 83 ALA D C 1
ATOM 10691 O O . ALA D 1 91 ? -1.852 64.248 119.545 1.00 74.49 83 ALA D O 1
ATOM 10693 N N . ASN D 1 92 ? -0.409 64.601 117.865 1.00 43.13 84 ASN D N 1
ATOM 10694 C CA . ASN D 1 92 ? 0.473 65.353 118.756 1.00 45.04 84 ASN D CA 1
ATOM 10695 C C . ASN D 1 92 ? 0.860 66.689 118.143 1.00 44.44 84 ASN D C 1
ATOM 10696 O O . ASN D 1 92 ? 1.973 67.175 118.350 1.00 46.60 84 ASN D O 1
ATOM 10701 N N . GLY D 1 93 ? -0.044 67.278 117.369 1.00 40.03 85 GLY D N 1
ATOM 10702 C CA . GLY D 1 93 ? 0.224 68.519 116.683 1.00 39.79 85 GLY D CA 1
ATOM 10703 C C . GLY D 1 93 ? 0.053 69.720 117.590 1.00 40.24 85 GLY D C 1
ATOM 10704 O O . GLY D 1 93 ? -0.091 69.619 118.810 1.00 46.07 85 GLY D O 1
ATOM 10705 N N . LYS D 1 94 ? 0.063 70.889 116.958 1.00 32.57 86 LYS D N 1
ATOM 10706 C CA . LYS D 1 94 ? 0.097 72.128 117.721 1.00 37.86 86 LYS D CA 1
ATOM 10707 C C . LYS D 1 94 ? -1.166 72.316 118.555 1.00 39.29 86 LYS D C 1
ATOM 10708 O O . LYS D 1 94 ? -1.085 72.697 119.727 1.00 42.52 86 LYS D O 1
ATOM 10714 N N . LEU D 1 95 ? -2.344 72.057 117.982 1.00 31.53 87 LEU D N 1
ATOM 10715 C CA . LEU D 1 95 ? -3.562 72.329 118.737 1.00 30.28 87 LEU D CA 1
ATOM 10716 C C . LEU D 1 95 ? -3.653 71.436 119.970 1.00 36.89 87 LEU D C 1
ATOM 10717 O O . LEU D 1 95 ? -4.018 71.900 121.056 1.00 43.05 87 LEU D O 1
ATOM 10722 N N . VAL D 1 96 ? -3.309 70.156 119.824 1.00 37.19 88 VAL D N 1
ATOM 10723 C CA . VAL D 1 96 ? -3.311 69.252 120.970 1.00 30.05 88 VAL D CA 1
ATOM 10724 C C . VAL D 1 96 ? -2.390 69.779 122.057 1.00 37.46 88 VAL D C 1
ATOM 10725 O O . VAL D 1 96 ? -2.725 69.743 123.249 1.00 39.31 88 VAL D O 1
ATOM 10729 N N . LYS D 1 97 ? -1.229 70.308 121.666 1.00 37.68 89 LYS D N 1
ATOM 10730 C CA . LYS D 1 97 ? -0.302 70.834 122.662 1.00 32.23 89 LYS D CA 1
ATOM 10731 C C . LYS D 1 97 ? -0.851 72.088 123.332 1.00 33.03 89 LYS D C 1
ATOM 10732 O O . LYS D 1 97 ? -0.717 72.251 124.551 1.00 45.62 89 LYS D O 1
ATOM 10738 N N . ILE D 1 98 ? -1.504 72.961 122.563 1.00 32.01 90 ILE D N 1
ATOM 10739 C CA . ILE D 1 98 ? -2.103 74.162 123.137 1.00 37.05 90 ILE D CA 1
ATOM 10740 C C . ILE D 1 98 ? -3.248 73.796 124.070 1.00 39.78 90 ILE D C 1
ATOM 10741 O O . ILE D 1 98 ? -3.380 74.368 125.158 1.00 41.01 90 ILE D O 1
ATOM 10746 N N . LEU D 1 99 ? -4.094 72.841 123.663 1.00 35.85 91 LEU D N 1
ATOM 10747 C CA . LEU D 1 99 ? -5.185 72.404 124.531 1.00 36.66 91 LEU D CA 1
ATOM 10748 C C . LEU D 1 99 ? -4.663 71.852 125.858 1.00 42.18 91 LEU D C 1
ATOM 10749 O O . LEU D 1 99 ? -5.265 72.084 126.915 1.00 43.07 91 LEU D O 1
ATOM 10754 N N . ARG D 1 100 ? -3.534 71.139 125.826 1.00 42.61 92 ARG D N 1
ATOM 10755 C CA . ARG D 1 100 ? -2.946 70.633 127.062 1.00 41.29 92 ARG D CA 1
ATOM 10756 C C . ARG D 1 100 ? -2.480 71.771 127.960 1.00 43.93 92 ARG D C 1
ATOM 10757 O O . ARG D 1 100 ? -2.577 71.675 129.188 1.00 46.09 92 ARG D O 1
ATOM 10765 N N . MET D 1 101 ? -1.967 72.854 127.371 1.00 46.18 93 MET D N 1
ATOM 10766 C CA . MET D 1 101 ? -1.504 73.984 128.176 1.00 46.83 93 MET D CA 1
ATOM 10767 C C . MET D 1 101 ? -2.641 74.605 128.985 1.00 38.44 93 MET D C 1
ATOM 10768 O O . MET D 1 101 ? -2.434 75.058 130.116 1.00 42.07 93 MET D O 1
ATOM 10773 N N . THR D 1 102 ? -3.847 74.648 128.416 1.00 38.77 94 THR D N 1
ATOM 10774 C CA . THR D 1 102 ? -4.996 75.185 129.127 1.00 36.33 94 THR D CA 1
ATOM 10775 C C . THR D 1 102 ? -5.504 74.226 130.187 1.00 46.09 94 THR D C 1
ATOM 10776 O O . THR D 1 102 ? -6.206 74.656 131.108 1.00 49.41 94 THR D O 1
ATOM 10780 N N . GLY D 1 103 ? -5.206 72.935 130.049 1.00 46.07 95 GLY D N 1
ATOM 10781 C CA . GLY D 1 103 ? -5.637 71.936 130.998 1.00 40.43 95 GLY D CA 1
ATOM 10782 C C . GLY D 1 103 ? -6.989 71.314 130.727 1.00 46.50 95 GLY D C 1
ATOM 10783 O O . GLY D 1 103 ? -7.373 70.385 131.448 1.00 49.80 95 GLY D O 1
ATOM 10784 N N . VAL D 1 104 ? -7.715 71.769 129.702 1.00 47.49 96 VAL D N 1
ATOM 10785 C CA . VAL D 1 104 ? -9.047 71.226 129.459 1.00 47.84 96 VAL D CA 1
ATOM 10786 C C . VAL D 1 104 ? -9.016 69.767 129.028 1.00 46.36 96 VAL D C 1
ATOM 10787 O O . VAL D 1 104 ? -10.020 69.066 129.194 1.00 49.59 96 VAL D O 1
ATOM 10791 N N . THR D 1 105 ? -7.883 69.271 128.518 1.00 47.70 97 THR D N 1
ATOM 10792 C CA . THR D 1 105 ? -7.834 67.894 128.033 1.00 50.53 97 THR D CA 1
ATOM 10793 C C . THR D 1 105 ? -7.943 66.862 129.148 1.00 50.31 97 THR D C 1
ATOM 10794 O O . THR D 1 105 ? -8.353 65.727 128.881 1.00 58.24 97 THR D O 1
ATOM 10798 N N . ARG D 1 106 ? -7.618 67.232 130.383 1.00 49.42 98 ARG D N 1
ATOM 10799 C CA . ARG D 1 106 ? -7.721 66.307 131.502 1.00 63.64 98 ARG D CA 1
ATOM 10800 C C . ARG D 1 106 ? -9.136 66.207 132.066 1.00 74.26 98 ARG D C 1
ATOM 10801 O O . ARG D 1 106 ? -9.391 65.332 132.904 1.00 71.29 98 ARG D O 1
ATOM 10809 N N . TYR D 1 107 ? -10.069 67.033 131.582 1.00 82.13 99 TYR D N 1
ATOM 10810 C CA . TYR D 1 107 ? -11.450 67.037 132.056 1.00 88.38 99 TYR D CA 1
ATOM 10811 C C . TYR D 1 107 ? -12.172 65.764 131.632 1.00 84.97 99 TYR D C 1
ATOM 10812 O O . TYR D 1 107 ? -11.532 64.786 131.235 1.00 89.62 99 TYR D O 1
ATOM 10821 N N . ASN D 1 108 ? -13.505 65.759 131.698 1.00 84.75 100 ASN D N 1
ATOM 10822 C CA . ASN D 1 108 ? -14.283 64.608 131.238 1.00 87.83 100 ASN D CA 1
ATOM 10823 C C . ASN D 1 108 ? -14.412 64.690 129.717 1.00 85.55 100 ASN D C 1
ATOM 10824 O O . ASN D 1 108 ? -15.491 64.820 129.140 1.00 95.58 100 ASN D O 1
ATOM 10826 N N . MET D 1 109 ? -13.249 64.641 129.080 1.00 70.41 101 MET D N 1
ATOM 10827 C CA . MET D 1 109 ? -13.104 64.812 127.646 1.00 54.60 101 MET D CA 1
ATOM 10828 C C . MET D 1 109 ? -12.277 63.675 127.071 1.00 52.29 101 MET D C 1
ATOM 10829 O O . MET D 1 109 ? -11.172 63.404 127.549 1.00 66.21 101 MET D O 1
ATOM 10834 N N . GLU D 1 110 ? -12.829 62.985 126.082 1.00 47.21 102 GLU D N 1
ATOM 10835 C CA . GLU D 1 110 ? -12.183 61.843 125.454 1.00 48.57 102 GLU D CA 1
ATOM 10836 C C . GLU D 1 110 ? -11.868 62.151 123.994 1.00 45.30 102 GLU D C 1
ATOM 10837 O O . GLU D 1 110 ? -12.729 62.640 123.255 1.00 44.48 102 GLU D O 1
ATOM 10843 N N . PHE D 1 111 ? -10.638 61.886 123.581 1.00 41.99 103 PHE D N 1
ATOM 10844 C CA . PHE D 1 111 ? -10.303 61.905 122.166 1.00 43.54 103 PHE D CA 1
ATOM 10845 C C . PHE D 1 111 ? -10.285 60.473 121.660 1.00 40.31 103 PHE D C 1
ATOM 10846 O O . PHE D 1 111 ? -9.695 59.593 122.294 1.00 51.92 103 PHE D O 1
ATOM 10854 N N . ALA D 1 112 ? -10.945 60.239 120.534 1.00 31.62 104 ALA D N 1
ATOM 10855 C CA . ALA D 1 112 ? -10.957 58.932 119.901 1.00 30.53 104 ALA D CA 1
ATOM 10856 C C . ALA D 1 112 ? -10.301 59.000 118.530 1.00 37.33 104 ALA D C 1
ATOM 10857 O O . ALA D 1 112 ? -10.354 60.026 117.840 1.00 36.18 104 ALA D O 1
ATOM 10859 N N . LEU D 1 113 ? -9.697 57.889 118.128 1.00 44.18 105 LEU D N 1
ATOM 10860 C CA . LEU D 1 113 ? -8.959 57.886 116.878 1.00 44.89 105 LEU D CA 1
ATOM 10861 C C . LEU D 1 113 ? -9.911 57.880 115.687 1.00 33.69 105 LEU D C 1
ATOM 10862 O O . LEU D 1 113 ? -11.074 57.478 115.777 1.00 36.10 105 LEU D O 1
ATOM 10867 N N . VAL D 1 114 ? -9.408 58.388 114.582 1.00 34.51 106 VAL D N 1
ATOM 10868 C CA . VAL D 1 114 ? -10.050 58.325 113.275 1.00 31.85 106 VAL D CA 1
ATOM 10869 C C . VAL D 1 114 ? -9.550 57.077 112.554 1.00 37.31 106 VAL D C 1
ATOM 10870 O O . VAL D 1 114 ? -8.362 56.736 112.622 1.00 39.55 106 VAL D O 1
ATOM 10874 N N . GLU D 1 115 ? -10.458 56.370 111.876 1.00 35.32 107 GLU D N 1
ATOM 10875 C CA . GLU D 1 115 ? -10.108 55.059 111.338 1.00 37.85 107 GLU D CA 1
ATOM 10876 C C . GLU D 1 115 ? -9.400 55.108 109.988 1.00 44.00 107 GLU D C 1
ATOM 10877 O O . GLU D 1 115 ? -8.716 54.144 109.637 1.00 44.71 107 GLU D O 1
ATOM 10883 N N . GLY D 1 116 ? -9.576 56.155 109.195 1.00 42.34 108 GLY D N 1
ATOM 10884 C CA . GLY D 1 116 ? -9.075 56.155 107.837 1.00 38.91 108 GLY D CA 1
ATOM 10885 C C . GLY D 1 116 ? -8.322 57.414 107.468 1.00 42.95 108 GLY D C 1
ATOM 10886 O O . GLY D 1 116 ? -8.634 58.514 107.931 1.00 43.86 108 GLY D O 1
ATOM 10887 N N . SER D 1 117 ? -7.325 57.235 106.601 1.00 37.16 109 SER D N 1
ATOM 10888 C CA . SER D 1 117 ? -6.610 58.349 105.988 1.00 33.19 109 SER D CA 1
ATOM 10889 C C . SER D 1 117 ? -6.436 58.034 104.505 1.00 35.17 109 SER D C 1
ATOM 10890 O O . SER D 1 117 ? -5.703 57.105 104.147 1.00 31.52 109 SER D O 1
ATOM 10893 N N . PHE D 1 118 ? -7.117 58.792 103.642 1.00 38.63 110 PHE D N 1
ATOM 10894 C CA . PHE D 1 118 ? -7.183 58.482 102.220 1.00 36.81 110 PHE D CA 1
ATOM 10895 C C . PHE D 1 118 ? -6.880 59.707 101.373 1.00 42.37 110 PHE D C 1
ATOM 10896 O O . PHE D 1 118 ? -7.095 60.849 101.794 1.00 45.72 110 PHE D O 1
ATOM 10904 N N . VAL D 1 119 ? -6.398 59.445 100.157 1.00 35.50 111 VAL D N 1
ATOM 10905 C CA . VAL D 1 119 ? -6.065 60.485 99.194 1.00 33.95 111 VAL D CA 1
ATOM 10906 C C . VAL D 1 119 ? -6.586 60.065 97.823 1.00 41.32 111 VAL D C 1
ATOM 10907 O O . VAL D 1 119 ? -6.632 58.878 97.486 1.00 45.77 111 VAL D O 1
ATOM 10911 N N . TYR D 1 120 ? -6.984 61.063 97.040 1.00 39.56 112 TYR D N 1
ATOM 10912 C CA . TYR D 1 120 ? -7.624 60.884 95.743 1.00 36.02 112 TYR D CA 1
ATOM 10913 C C . TYR D 1 120 ? -6.610 60.850 94.601 1.00 37.33 112 TYR D C 1
ATOM 10914 O O . TYR D 1 120 ? -5.580 61.530 94.640 1.00 47.71 112 TYR D O 1
ATOM 10923 N N . HIS D 1 121 ? -6.908 60.045 93.585 1.00 36.80 113 HIS D N 1
ATOM 10924 C CA . HIS D 1 121 ? -6.067 59.962 92.393 1.00 40.13 113 HIS D CA 1
ATOM 10925 C C . HIS D 1 121 ? -6.874 59.337 91.269 1.00 43.87 113 HIS D C 1
ATOM 10926 O O . HIS D 1 121 ? -7.413 58.240 91.438 1.00 49.29 113 HIS D O 1
ATOM 10933 N N . LYS D 1 122 ? -6.964 60.040 90.143 1.00 50.05 114 LYS D N 1
ATOM 10934 C CA . LYS D 1 122 ? -7.570 59.531 88.906 1.00 52.00 114 LYS D CA 1
ATOM 10935 C C . LYS D 1 122 ? -8.883 58.790 89.167 1.00 49.56 114 LYS D C 1
ATOM 10936 O O . LYS D 1 122 ? -9.077 57.646 88.756 1.00 51.07 114 LYS D O 1
ATOM 10938 N N . GLY D 1 123 ? -9.792 59.456 89.877 1.00 50.72 115 GLY D N 1
ATOM 10939 C CA . GLY D 1 123 ? -11.134 58.946 90.084 1.00 49.06 115 GLY D CA 1
ATOM 10940 C C . GLY D 1 123 ? -11.305 57.936 91.197 1.00 52.35 115 GLY D C 1
ATOM 10941 O O . GLY D 1 123 ? -12.422 57.431 91.382 1.00 52.24 115 GLY D O 1
ATOM 10942 N N . GLU D 1 124 ? -10.249 57.626 91.946 1.00 52.19 116 GLU D N 1
ATOM 10943 C CA . GLU D 1 124 ? -10.319 56.660 93.028 1.00 46.66 116 GLU D CA 1
ATOM 10944 C C . GLU D 1 124 ? -9.670 57.260 94.267 1.00 45.76 116 GLU D C 1
ATOM 10945 O O . GLU D 1 124 ? -8.841 58.169 94.175 1.00 43.05 116 GLU D O 1
ATOM 10951 N N . ILE D 1 125 ? -10.047 56.740 95.434 1.00 44.01 117 ILE D N 1
ATOM 10952 C CA . ILE D 1 125 ? -9.418 57.117 96.695 1.00 42.01 117 ILE D CA 1
ATOM 10953 C C . ILE D 1 125 ? -8.656 55.911 97.221 1.00 35.84 117 ILE D C 1
ATOM 10954 O O . ILE D 1 125 ? -9.143 54.777 97.164 1.00 39.88 117 ILE D O 1
ATOM 10959 N N . HIS D 1 126 ? -7.450 56.155 97.713 1.00 33.71 118 HIS D N 1
ATOM 10960 C CA . HIS D 1 126 ? -6.581 55.090 98.176 1.00 44.38 118 HIS D CA 1
ATOM 10961 C C . HIS D 1 126 ? -5.968 55.486 99.513 1.00 43.94 118 HIS D C 1
ATOM 10962 O O . HIS D 1 126 ? -5.868 56.670 99.845 1.00 49.65 118 HIS D O 1
ATOM 10969 N N . LYS D 1 127 ? -5.557 54.476 100.276 1.00 40.58 119 LYS D N 1
ATOM 10970 C CA . LYS D 1 127 ? -4.903 54.710 101.556 1.00 41.41 119 LYS D CA 1
ATOM 10971 C C . LYS D 1 127 ? -3.619 55.499 101.350 1.00 41.15 119 LYS D C 1
ATOM 10972 O O . LYS D 1 127 ? -2.927 55.347 100.345 1.00 47.34 119 LYS D O 1
ATOM 10978 N N . VAL D 1 128 ? -3.297 56.351 102.315 1.00 45.16 120 VAL D N 1
ATOM 10979 C CA . VAL D 1 128 ? -2.080 57.151 102.226 1.00 42.13 120 VAL D CA 1
ATOM 10980 C C . VAL D 1 128 ? -0.882 56.256 102.537 1.00 45.79 120 VAL D C 1
ATOM 10981 O O . VAL D 1 128 ? -0.795 55.679 103.632 1.00 48.18 120 VAL D O 1
ATOM 10985 N N . PRO D 1 129 ? 0.055 56.095 101.604 1.00 49.62 121 PRO D N 1
ATOM 10986 C CA . PRO D 1 129 ? 1.221 55.244 101.866 1.00 49.54 121 PRO D CA 1
ATOM 10987 C C . PRO D 1 129 ? 2.338 56.008 102.563 1.00 55.01 121 PRO D C 1
ATOM 10988 O O . PRO D 1 129 ? 2.645 57.157 102.238 1.00 56.10 121 PRO D O 1
ATOM 10992 N N . ILE D 1 130 ? 2.964 55.345 103.534 1.00 60.03 122 ILE D N 1
ATOM 10993 C CA . ILE D 1 130 ? 3.963 55.963 104.399 1.00 52.63 122 ILE D CA 1
ATOM 10994 C C . ILE D 1 130 ? 5.354 55.378 104.168 1.00 56.98 122 ILE D C 1
ATOM 10995 O O . ILE D 1 130 ? 6.312 56.114 103.923 1.00 46.59 122 ILE D O 1
ATOM 11000 N N . THR D 1 131 ? 5.484 54.058 104.255 1.00 54.90 123 THR D N 1
ATOM 11001 C CA . THR D 1 131 ? 6.789 53.423 104.170 1.00 57.63 123 THR D CA 1
ATOM 11002 C C . THR D 1 131 ? 7.244 53.262 102.724 1.00 62.21 123 THR D C 1
ATOM 11003 O O . THR D 1 131 ? 6.427 53.271 101.800 1.00 60.32 123 THR D O 1
ATOM 11007 N N . PRO D 1 132 ? 8.555 53.126 102.502 1.00 64.31 124 PRO D N 1
ATOM 11008 C CA . PRO D 1 132 ? 9.035 52.801 101.148 1.00 69.44 124 PRO D CA 1
ATOM 11009 C C . PRO D 1 132 ? 8.405 51.544 100.565 1.00 73.78 124 PRO D C 1
ATOM 11010 O O . PRO D 1 132 ? 8.232 51.460 99.343 1.00 79.79 124 PRO D O 1
ATOM 11014 N N . THR D 1 133 ? 8.068 50.557 101.400 1.00 70.11 125 THR D N 1
ATOM 11015 C CA . THR D 1 133 ? 7.406 49.360 100.895 1.00 68.07 125 THR D CA 1
ATOM 11016 C C . THR D 1 133 ? 6.006 49.674 100.380 1.00 64.97 125 THR D C 1
ATOM 11017 O O . THR D 1 133 ? 5.597 49.174 99.325 1.00 69.19 125 THR D O 1
ATOM 11021 N N . GLU D 1 134 ? 5.254 50.497 101.114 1.00 63.64 126 GLU D N 1
ATOM 11022 C CA . GLU D 1 134 ? 3.898 50.847 100.696 1.00 63.10 126 GLU D CA 1
ATOM 11023 C C . GLU D 1 134 ? 3.897 51.754 99.469 1.00 65.62 126 GLU D C 1
ATOM 11024 O O . GLU D 1 134 ? 3.014 51.643 98.610 1.00 68.94 126 GLU D O 1
ATOM 11030 N N . VAL D 1 135 ? 4.852 52.684 99.390 1.00 63.13 127 VAL D N 1
ATOM 11031 C CA . VAL D 1 135 ? 4.941 53.586 98.243 1.00 57.43 127 VAL D CA 1
ATOM 11032 C C . VAL D 1 135 ? 5.301 52.818 96.971 1.00 61.80 127 VAL D C 1
ATOM 11033 O O . VAL D 1 135 ? 4.834 53.152 95.875 1.00 57.39 127 VAL D O 1
ATOM 11037 N N . ALA D 1 136 ? 6.137 51.785 97.091 1.00 55.59 128 ALA D N 1
ATOM 11038 C CA . ALA D 1 136 ? 6.510 50.970 95.939 1.00 63.72 128 ALA D CA 1
ATOM 11039 C C . ALA D 1 136 ? 5.351 50.140 95.405 1.00 66.63 128 ALA D C 1
ATOM 11040 O O . ALA D 1 136 ? 5.464 49.581 94.308 1.00 72.53 128 ALA D O 1
ATOM 11042 N N . LYS D 1 137 ? 4.257 50.033 96.157 1.00 66.22 129 LYS D N 1
ATOM 11043 C CA . LYS D 1 137 ? 3.114 49.219 95.770 1.00 70.77 129 LYS D CA 1
ATOM 11044 C C . LYS D 1 137 ? 1.822 50.024 95.734 1.00 73.75 129 LYS D C 1
ATOM 11045 O O . LYS D 1 137 ? 0.748 49.441 95.539 1.00 82.47 129 LYS D O 1
ATOM 11047 N N . THR D 1 138 ? 1.896 51.356 95.883 1.00 64.89 130 THR D N 1
ATOM 11048 C CA . THR D 1 138 ? 0.664 52.108 96.053 1.00 56.88 130 THR D CA 1
ATOM 11049 C C . THR D 1 138 ? -0.034 52.265 94.706 1.00 66.12 130 THR D C 1
ATOM 11050 O O . THR D 1 138 ? 0.616 52.532 93.692 1.00 70.22 130 THR D O 1
ATOM 11054 N N . PRO D 1 139 ? -1.356 52.107 94.665 1.00 67.52 131 PRO D N 1
ATOM 11055 C CA . PRO D 1 139 ? -2.079 52.324 93.403 1.00 71.17 131 PRO D CA 1
ATOM 11056 C C . PRO D 1 139 ? -2.094 53.774 92.952 1.00 64.97 131 PRO D C 1
ATOM 11057 O O . PRO D 1 139 ? -2.496 54.038 91.813 1.00 61.65 131 PRO D O 1
ATOM 11061 N N . LEU D 1 140 ? -1.662 54.713 93.797 1.00 60.70 132 LEU D N 1
ATOM 11062 C CA . LEU D 1 140 ? -1.604 56.117 93.404 1.00 52.75 132 LEU D CA 1
ATOM 11063 C C . LEU D 1 140 ? -0.588 56.391 92.308 1.00 56.66 132 LEU D C 1
ATOM 11064 O O . LEU D 1 140 ? -0.649 57.457 91.689 1.00 56.93 132 LEU D O 1
ATOM 11069 N N . LEU D 1 141 ? 0.354 55.483 92.067 1.00 65.21 133 LEU D N 1
ATOM 11070 C CA . LEU D 1 141 ? 1.449 55.739 91.144 1.00 67.22 133 LEU D CA 1
ATOM 11071 C C . LEU D 1 141 ? 1.482 54.706 90.029 1.00 77.07 133 LEU D C 1
ATOM 11072 O O . LEU D 1 141 ? 1.083 53.552 90.213 1.00 79.93 133 LEU D O 1
ATOM 11077 N N . GLY D 1 142 ? 1.961 55.148 88.862 1.00 76.19 134 GLY D N 1
ATOM 11078 C CA . GLY D 1 142 ? 2.219 54.258 87.753 1.00 76.19 134 GLY D CA 1
ATOM 11079 C C . GLY D 1 142 ? 3.482 53.448 87.964 1.00 79.61 134 GLY D C 1
ATOM 11080 O O . GLY D 1 142 ? 4.220 53.629 88.933 1.00 77.59 134 GLY D O 1
ATOM 11081 N N . PHE D 1 143 ? 3.736 52.543 87.013 1.00 81.58 135 PHE D N 1
ATOM 11082 C CA . PHE D 1 143 ? 4.833 51.588 87.158 1.00 80.20 135 PHE D CA 1
ATOM 11083 C C . PHE D 1 143 ? 6.174 52.296 87.308 1.00 79.94 135 PHE D C 1
ATOM 11084 O O . PHE D 1 143 ? 6.967 51.970 88.202 1.00 73.71 135 PHE D O 1
ATOM 11086 N N . PHE D 1 144 ? 6.445 53.278 86.446 1.00 85.44 136 PHE D N 1
ATOM 11087 C CA . PHE D 1 144 ? 7.749 53.926 86.481 1.00 85.14 136 PHE D CA 1
ATOM 11088 C C . PHE D 1 144 ? 7.853 54.924 87.624 1.00 84.35 136 PHE D C 1
ATOM 11089 O O . PHE D 1 144 ? 8.939 55.105 88.186 1.00 85.17 136 PHE D O 1
ATOM 11091 N N . GLU D 1 145 ? 6.742 55.560 88.001 1.00 84.33 137 GLU D N 1
ATOM 11092 C CA . GLU D 1 145 ? 6.784 56.491 89.124 1.00 77.52 137 GLU D CA 1
ATOM 11093 C C . GLU D 1 145 ? 6.978 55.777 90.457 1.00 77.83 137 GLU D C 1
ATOM 11094 O O . GLU D 1 145 ? 7.617 56.328 91.361 1.00 81.29 137 GLU D O 1
ATOM 11100 N N . LYS D 1 146 ? 6.430 54.564 90.599 1.00 78.96 138 LYS D N 1
ATOM 11101 C CA . LYS D 1 146 ? 6.637 53.768 91.810 1.00 72.98 138 LYS D CA 1
ATOM 11102 C C . LYS D 1 146 ? 8.116 53.619 92.146 1.00 73.37 138 LYS D C 1
ATOM 11103 O O . LYS D 1 146 ? 8.511 53.753 93.311 1.00 73.29 138 LYS D O 1
ATOM 11109 N N . LEU D 1 147 ? 8.949 53.337 91.139 1.00 71.91 139 LEU D N 1
ATOM 11110 C CA . LEU D 1 147 ? 10.372 53.133 91.391 1.00 75.55 139 LEU D CA 1
ATOM 11111 C C . LEU D 1 147 ? 11.039 54.427 91.836 1.00 76.53 139 LEU D C 1
ATOM 11112 O O . LEU D 1 147 ? 11.815 54.441 92.800 1.00 79.86 139 LEU D O 1
ATOM 11117 N N . LYS D 1 148 ? 10.737 55.531 91.152 1.00 76.21 140 LYS D N 1
ATOM 11118 C CA . LYS D 1 148 ? 11.316 56.814 91.534 1.00 77.84 140 LYS D CA 1
ATOM 11119 C C . LYS D 1 148 ? 10.836 57.246 92.917 1.00 75.40 140 LYS D C 1
ATOM 11120 O O . LYS D 1 148 ? 11.618 57.775 93.717 1.00 72.32 140 LYS D O 1
ATOM 11122 N N . ALA D 1 149 ? 9.550 57.030 93.215 1.00 75.01 141 ALA D N 1
ATOM 11123 C CA . ALA D 1 149 ? 9.010 57.424 94.512 1.00 71.14 141 ALA D CA 1
ATOM 11124 C C . ALA D 1 149 ? 9.493 56.522 95.645 1.00 70.91 141 ALA D C 1
ATOM 11125 O O . ALA D 1 149 ? 9.686 57.002 96.769 1.00 62.99 141 ALA D O 1
ATOM 11127 N N . LYS D 1 150 ? 9.704 55.229 95.376 1.00 71.68 142 LYS D N 1
ATOM 11128 C CA . LYS D 1 150 ? 10.250 54.344 96.404 1.00 70.44 142 LYS D CA 1
ATOM 11129 C C . LYS D 1 150 ? 11.642 54.803 96.829 1.00 70.33 142 LYS D C 1
ATOM 11130 O O . LYS D 1 150 ? 11.974 54.788 98.022 1.00 60.14 142 LYS D O 1
ATOM 11132 N N . LYS D 1 151 ? 12.475 55.203 95.860 1.00 66.00 143 LYS D N 1
ATOM 11133 C CA . LYS D 1 151 ? 13.807 55.702 96.188 1.00 70.36 143 LYS D CA 1
ATOM 11134 C C . LYS D 1 151 ? 13.738 57.031 96.937 1.00 76.48 143 LYS D C 1
ATOM 11135 O O . LYS D 1 151 ? 14.514 57.264 97.871 1.00 86.41 143 LYS D O 1
ATOM 11137 N N . LEU D 1 152 ? 12.797 57.902 96.562 1.00 68.50 144 LEU D N 1
ATOM 11138 C CA . LEU D 1 152 ? 12.672 59.195 97.228 1.00 63.33 144 LEU D CA 1
ATOM 11139 C C . LEU D 1 152 ? 12.281 59.025 98.692 1.00 65.16 144 LEU D C 1
ATOM 11140 O O . LEU D 1 152 ? 12.862 59.657 99.583 1.00 64.46 144 LEU D O 1
ATOM 11145 N N . VAL D 1 153 ? 11.291 58.174 98.959 1.00 64.30 145 VAL D N 1
ATOM 11146 C CA . VAL D 1 153 ? 10.817 57.993 100.326 1.00 67.76 145 VAL D CA 1
ATOM 11147 C C . VAL D 1 153 ? 11.867 57.286 101.170 1.00 67.93 145 VAL D C 1
ATOM 11148 O O . VAL D 1 153 ? 12.052 57.607 102.352 1.00 62.16 145 VAL D O 1
ATOM 11152 N N . SER D 1 154 ? 12.592 56.337 100.575 1.00 71.65 146 SER D N 1
ATOM 11153 C CA . SER D 1 154 ? 13.677 55.694 101.303 1.00 75.40 146 SER D CA 1
ATOM 11154 C C . SER D 1 154 ? 14.688 56.731 101.767 1.00 73.02 146 SER D C 1
ATOM 11155 O O . SER D 1 154 ? 15.086 56.748 102.937 1.00 61.93 146 SER D O 1
ATOM 11158 N N . TYR D 1 155 ? 15.062 57.650 100.872 1.00 71.53 147 TYR D N 1
ATOM 11159 C CA . TYR D 1 155 ? 16.031 58.681 101.229 1.00 74.57 147 TYR D CA 1
ATOM 11160 C C . TYR D 1 155 ? 15.489 59.599 102.321 1.00 74.78 147 TYR D C 1
ATOM 11161 O O . TYR D 1 155 ? 16.216 59.968 103.251 1.00 77.95 147 TYR D O 1
ATOM 11170 N N . LEU D 1 156 ? 14.210 59.975 102.229 1.00 72.94 148 LEU D N 1
ATOM 11171 C CA . LEU D 1 156 ? 13.639 60.884 103.219 1.00 72.11 148 LEU D CA 1
ATOM 11172 C C . LEU D 1 156 ? 13.471 60.193 104.568 1.00 71.87 148 LEU D C 1
ATOM 11173 O O . LEU D 1 156 ? 13.720 60.799 105.618 1.00 65.29 148 LEU D O 1
ATOM 11178 N N . TYR D 1 157 ? 13.055 58.922 104.560 1.00 73.56 149 TYR D N 1
ATOM 11179 C CA . TYR D 1 157 ? 12.865 58.195 105.811 1.00 71.83 149 TYR D CA 1
ATOM 11180 C C . TYR D 1 157 ? 14.187 57.787 106.442 1.00 73.21 149 TYR D C 1
ATOM 11181 O O . TYR D 1 157 ? 14.261 57.626 107.663 1.00 81.89 149 TYR D O 1
ATOM 11183 N N . ASP D 1 158 ? 15.236 57.630 105.643 1.00 71.13 150 ASP D N 1
ATOM 11184 C CA . ASP D 1 158 ? 16.551 57.270 106.154 1.00 73.64 150 ASP D CA 1
ATOM 11185 C C . ASP D 1 158 ? 17.405 58.482 106.491 1.00 76.11 150 ASP D C 1
ATOM 11186 O O . ASP D 1 158 ? 18.537 58.314 106.960 1.00 76.09 150 ASP D O 1
ATOM 11191 N N . TYR D 1 159 ? 16.901 59.691 106.244 1.00 75.85 151 TYR D N 1
ATOM 11192 C CA . TYR D 1 159 ? 17.696 60.895 106.449 1.00 77.77 151 TYR D CA 1
ATOM 11193 C C . TYR D 1 159 ? 17.906 61.180 107.929 1.00 81.16 151 TYR D C 1
ATOM 11194 O O . TYR D 1 159 ? 16.954 61.196 108.714 1.00 85.84 151 TYR D O 1
ATOM 11203 N N . ASP D 1 160 ? 19.161 61.415 108.300 1.00 82.94 152 ASP D N 1
ATOM 11204 C CA . ASP D 1 160 ? 19.531 61.884 109.630 1.00 88.58 152 ASP D CA 1
ATOM 11205 C C . ASP D 1 160 ? 20.391 63.124 109.440 1.00 95.07 152 ASP D C 1
ATOM 11206 O O . ASP D 1 160 ? 21.456 63.050 108.816 1.00 98.42 152 ASP D O 1
ATOM 11211 N N . GLN D 1 161 ? 19.933 64.258 109.976 1.00 92.03 153 GLN D N 1
ATOM 11212 C CA . GLN D 1 161 ? 20.671 65.504 109.793 1.00 91.28 153 GLN D CA 1
ATOM 11213 C C . GLN D 1 161 ? 22.050 65.434 110.440 1.00 102.49 153 GLN D C 1
ATOM 11214 O O . GLN D 1 161 ? 23.024 65.972 109.899 1.00 107.06 153 GLN D O 1
ATOM 11220 N N . ASN D 1 162 ? 22.155 64.775 111.595 1.00 106.76 154 ASN D N 1
ATOM 11221 C CA . ASN D 1 162 ? 23.426 64.665 112.299 1.00 111.18 154 ASN D CA 1
ATOM 11222 C C . ASN D 1 162 ? 24.337 63.580 111.740 1.00 113.10 154 ASN D C 1
ATOM 11223 O O . ASN D 1 162 ? 25.503 63.505 112.146 1.00 116.93 154 ASN D O 1
ATOM 11228 N N . ASN D 1 163 ? 23.845 62.746 110.826 1.00 107.65 155 ASN D N 1
ATOM 11229 C CA . ASN D 1 163 ? 24.647 61.687 110.222 1.00 101.20 155 ASN D CA 1
ATOM 11230 C C . ASN D 1 163 ? 24.903 62.033 108.762 1.00 97.35 155 ASN D C 1
ATOM 11231 O O . ASN D 1 163 ? 24.006 61.875 107.920 1.00 94.16 155 ASN D O 1
ATOM 11236 N N . PRO D 1 164 ? 26.108 62.483 108.405 1.00 102.36 156 PRO D N 1
ATOM 11237 C CA . PRO D 1 164 ? 26.355 62.896 107.014 1.00 103.51 156 PRO D CA 1
ATOM 11238 C C . PRO D 1 164 ? 26.340 61.750 106.019 1.00 103.96 156 PRO D C 1
ATOM 11239 O O . PRO D 1 164 ? 26.217 62.006 104.814 1.00 101.27 156 PRO D O 1
ATOM 11243 N N . LYS D 1 165 ? 26.456 60.500 106.475 1.00 104.77 157 LYS D N 1
ATOM 11244 C CA . LYS D 1 165 ? 26.415 59.380 105.541 1.00 103.68 157 LYS D CA 1
ATOM 11245 C C . LYS D 1 165 ? 25.073 59.307 104.823 1.00 98.25 157 LYS D C 1
ATOM 11246 O O . LYS D 1 165 ? 25.012 58.885 103.663 1.00 98.34 157 LYS D O 1
ATOM 11248 N N . THR D 1 166 ? 23.997 59.723 105.487 1.00 92.90 158 THR D N 1
ATOM 11249 C CA . THR D 1 166 ? 22.656 59.702 104.917 1.00 90.62 158 THR D CA 1
ATOM 11250 C C . THR D 1 166 ? 22.321 60.947 104.100 1.00 92.07 158 THR D C 1
ATOM 11251 O O . THR D 1 166 ? 21.238 60.998 103.506 1.00 92.62 158 THR D O 1
ATOM 11255 N N . HIS D 1 167 ? 23.208 61.948 104.054 1.00 92.16 159 HIS D N 1
ATOM 11256 C CA . HIS D 1 167 ? 22.885 63.189 103.350 1.00 88.49 159 HIS D CA 1
ATOM 11257 C C . HIS D 1 167 ? 22.839 62.989 101.838 1.00 89.85 159 HIS D C 1
ATOM 11258 O O . HIS D 1 167 ? 21.979 63.566 101.160 1.00 87.85 159 HIS D O 1
ATOM 11265 N N . GLN D 1 168 ? 23.761 62.193 101.294 1.00 93.35 160 GLN D N 1
ATOM 11266 C CA . GLN D 1 168 ? 23.793 61.849 99.868 1.00 92.52 160 GLN D CA 1
ATOM 11267 C C . GLN D 1 168 ? 23.692 63.081 98.967 1.00 89.93 160 GLN D C 1
ATOM 11268 O O . GLN D 1 168 ? 22.921 63.120 98.004 1.00 87.85 160 GLN D O 1
ATOM 11274 N N . GLY D 1 169 ? 24.478 64.101 99.292 1.00 91.28 161 GLY D N 1
ATOM 11275 C CA . GLY D 1 169 ? 24.574 65.277 98.457 1.00 79.56 161 GLY D CA 1
ATOM 11276 C C . GLY D 1 169 ? 23.559 66.358 98.737 1.00 78.37 161 GLY D C 1
ATOM 11277 O O . GLY D 1 169 ? 23.510 67.343 97.992 1.00 77.35 161 GLY D O 1
ATOM 11278 N N . PHE D 1 170 ? 22.756 66.218 99.787 1.00 80.65 162 PHE D N 1
ATOM 11279 C CA . PHE D 1 170 ? 21.779 67.235 100.140 1.00 80.28 162 PHE D CA 1
ATOM 11280 C C . PHE D 1 170 ? 21.936 67.590 101.605 1.00 78.89 162 PHE D C 1
ATOM 11281 O O . PHE D 1 170 ? 22.132 66.715 102.453 1.00 79.85 162 PHE D O 1
ATOM 11289 N N . ASP D 1 171 ? 21.810 68.875 101.896 1.00 79.54 163 ASP D N 1
ATOM 11290 C CA . ASP D 1 171 ? 21.787 69.383 103.258 1.00 78.54 163 ASP D CA 1
ATOM 11291 C C . ASP D 1 171 ? 20.367 69.896 103.443 1.00 72.81 163 ASP D C 1
ATOM 11292 O O . ASP D 1 171 ? 20.064 71.050 103.133 1.00 72.83 163 ASP D O 1
ATOM 11297 N N . CYS D 1 172 ? 19.495 69.025 103.954 1.00 66.16 164 CYS D N 1
ATOM 11298 C CA . CYS D 1 172 ? 18.084 69.375 104.054 1.00 72.59 164 CYS D CA 1
ATOM 11299 C C . CYS D 1 172 ? 17.826 70.468 105.081 1.00 74.81 164 CYS D C 1
ATOM 11300 O O . CYS D 1 172 ? 16.724 71.025 105.102 1.00 74.85 164 CYS D O 1
ATOM 11303 N N . SER D 1 173 ? 18.810 70.789 105.926 1.00 75.65 165 SER D N 1
ATOM 11304 C CA . SER D 1 173 ? 18.671 71.948 106.796 1.00 73.23 165 SER D CA 1
ATOM 11305 C C . SER D 1 173 ? 18.679 73.242 105.991 1.00 77.70 165 SER D C 1
ATOM 11306 O O . SER D 1 173 ? 18.076 74.234 106.413 1.00 81.88 165 SER D O 1
ATOM 11309 N N . LYS D 1 174 ? 19.338 73.249 104.832 1.00 77.14 166 LYS D N 1
ATOM 11310 C CA . LYS D 1 174 ? 19.412 74.417 103.958 1.00 79.43 166 LYS D CA 1
ATOM 11311 C C . LYS D 1 174 ? 18.704 74.231 102.621 1.00 80.74 166 LYS D C 1
ATOM 11312 O O . LYS D 1 174 ? 18.047 75.160 102.144 1.00 80.91 166 LYS D O 1
ATOM 11314 N N . ASP D 1 175 ? 18.819 73.057 102.002 1.00 81.79 167 ASP D N 1
ATOM 11315 C CA . ASP D 1 175 ? 18.196 72.811 100.707 1.00 75.11 167 ASP D CA 1
ATOM 11316 C C . ASP D 1 175 ? 16.680 72.714 100.835 1.00 72.26 167 ASP D C 1
ATOM 11317 O O . ASP D 1 175 ? 16.146 72.282 101.860 1.00 72.66 167 ASP D O 1
ATOM 11322 N N . THR D 1 176 ? 15.986 73.098 99.770 1.00 70.72 168 THR D N 1
ATOM 11323 C CA . THR D 1 176 ? 14.538 72.979 99.716 1.00 67.79 168 THR D CA 1
ATOM 11324 C C . THR D 1 176 ? 14.158 71.679 99.018 1.00 68.13 168 THR D C 1
ATOM 11325 O O . THR D 1 176 ? 14.995 70.987 98.434 1.00 75.06 168 THR D O 1
ATOM 11329 N N . MET D 1 177 ? 12.869 71.343 99.102 1.00 66.38 169 MET D N 1
ATOM 11330 C CA . MET D 1 177 ? 12.416 70.037 98.630 1.00 67.91 169 MET D CA 1
ATOM 11331 C C . MET D 1 177 ? 12.400 69.931 97.106 1.00 70.64 169 MET D C 1
ATOM 11332 O O . MET D 1 177 ? 12.552 68.826 96.572 1.00 69.31 169 MET D O 1
ATOM 11337 N N . ASP D 1 178 ? 12.223 71.047 96.386 1.00 72.05 170 ASP D N 1
ATOM 11338 C CA . ASP D 1 178 ? 12.109 70.964 94.928 1.00 70.54 170 ASP D CA 1
ATOM 11339 C C . ASP D 1 178 ? 13.367 70.370 94.300 1.00 72.74 170 ASP D C 1
ATOM 11340 O O . ASP D 1 178 ? 13.283 69.627 93.314 1.00 74.96 170 ASP D O 1
ATOM 11345 N N . LYS D 1 179 ? 14.543 70.676 94.853 1.00 75.42 171 LYS D N 1
ATOM 11346 C CA . LYS D 1 179 ? 15.771 70.092 94.320 1.00 74.44 171 LYS D CA 1
ATOM 11347 C C . LYS D 1 179 ? 15.814 68.584 94.562 1.00 72.73 171 LYS D C 1
ATOM 11348 O O . LYS D 1 179 ? 16.280 67.823 93.704 1.00 70.26 171 LYS D O 1
ATOM 11350 N N . ILE D 1 180 ? 15.301 68.129 95.706 1.00 69.40 172 ILE D N 1
ATOM 11351 C CA . ILE D 1 180 ? 15.287 66.699 95.988 1.00 65.89 172 ILE D CA 1
ATOM 11352 C C . ILE D 1 180 ? 14.273 65.993 95.099 1.00 67.95 172 ILE D C 1
ATOM 11353 O O . ILE D 1 180 ? 14.529 64.891 94.595 1.00 66.03 172 ILE D O 1
ATOM 11358 N N . TYR D 1 181 ? 13.112 66.620 94.885 1.00 66.67 173 TYR D N 1
ATOM 11359 C CA . TYR D 1 181 ? 12.090 66.047 94.013 1.00 67.39 173 TYR D CA 1
ATOM 11360 C C . TYR D 1 181 ? 12.620 65.861 92.594 1.00 70.66 173 TYR D C 1
ATOM 11361 O O . TYR D 1 181 ? 12.516 64.772 92.014 1.00 69.35 173 TYR D O 1
ATOM 11370 N N . LYS D 1 182 ? 13.191 66.923 92.016 1.00 69.24 174 LYS D N 1
ATOM 11371 C CA . LYS D 1 182 ? 13.684 66.848 90.645 1.00 70.11 174 LYS D CA 1
ATOM 11372 C C . LYS D 1 182 ? 14.818 65.845 90.513 1.00 75.82 174 LYS D C 1
ATOM 11373 O O . LYS D 1 182 ? 14.972 65.218 89.458 1.00 86.22 174 LYS D O 1
ATOM 11375 N N . TYR D 1 183 ? 15.608 65.665 91.575 1.00 71.53 175 TYR D N 1
ATOM 11376 C CA . TYR D 1 183 ? 16.711 64.711 91.524 1.00 71.28 175 TYR D CA 1
ATOM 11377 C C . TYR D 1 183 ? 16.200 63.285 91.368 1.00 73.60 175 TYR D C 1
ATOM 11378 O O . TYR D 1 183 ? 16.770 62.496 90.609 1.00 77.84 175 TYR D O 1
ATOM 11387 N N . TYR D 1 184 ? 15.129 62.938 92.076 1.00 74.53 176 TYR D N 1
ATOM 11388 C CA . TYR D 1 184 ? 14.551 61.606 91.987 1.00 73.70 176 TYR D CA 1
ATOM 11389 C C . TYR D 1 184 ? 13.543 61.467 90.853 1.00 72.88 176 TYR D C 1
ATOM 11390 O O . TYR D 1 184 ? 13.127 60.343 90.555 1.00 72.09 176 TYR D O 1
ATOM 11399 N N . GLY D 1 185 ? 13.177 62.562 90.194 1.00 68.36 177 GLY D N 1
ATOM 11400 C CA . GLY D 1 185 ? 12.283 62.498 89.048 1.00 63.24 177 GLY D CA 1
ATOM 11401 C C . GLY D 1 185 ? 10.845 62.114 89.337 1.00 65.89 177 GLY D C 1
ATOM 11402 O O . GLY D 1 185 ? 10.215 61.435 88.517 1.00 68.54 177 GLY D O 1
ATOM 11403 N N . VAL D 1 186 ? 10.302 62.535 90.470 1.00 65.09 178 VAL D N 1
ATOM 11404 C CA . VAL D 1 186 ? 8.909 62.253 90.803 1.00 59.38 178 VAL D CA 1
ATOM 11405 C C . VAL D 1 186 ? 8.024 63.319 90.171 1.00 63.90 178 VAL D C 1
ATOM 11406 O O . VAL D 1 186 ? 8.464 64.441 89.905 1.00 66.64 178 VAL D O 1
ATOM 11410 N N . SER D 1 187 ? 6.762 62.972 89.915 1.00 65.24 179 SER D N 1
ATOM 11411 C CA . SER D 1 187 ? 5.811 63.890 89.305 1.00 67.14 179 SER D CA 1
ATOM 11412 C C . SER D 1 187 ? 4.812 64.364 90.353 1.00 60.24 179 SER D C 1
ATOM 11413 O O . SER D 1 187 ? 4.979 64.125 91.557 1.00 58.58 179 SER D O 1
ATOM 11416 N N . GLU D 1 188 ? 3.747 65.021 89.884 1.00 57.10 180 GLU D N 1
ATOM 11417 C CA . GLU D 1 188 ? 2.714 65.491 90.798 1.00 53.06 180 GLU D CA 1
ATOM 11418 C C . GLU D 1 188 ? 2.043 64.331 91.515 1.00 54.68 180 GLU D C 1
ATOM 11419 O O . GLU D 1 188 ? 1.600 64.487 92.655 1.00 57.67 180 GLU D O 1
ATOM 11421 N N . ASP D 1 189 ? 1.997 63.152 90.884 1.00 56.99 181 ASP D N 1
ATOM 11422 C CA . ASP D 1 189 ? 1.373 61.996 91.522 1.00 56.41 181 ASP D CA 1
ATOM 11423 C C . ASP D 1 189 ? 2.067 61.623 92.824 1.00 53.54 181 ASP D C 1
ATOM 11424 O O . ASP D 1 189 ? 1.405 61.178 93.770 1.00 53.74 181 ASP D O 1
ATOM 11429 N N . THR D 1 190 ? 3.387 61.818 92.903 1.00 52.72 182 THR D N 1
ATOM 11430 C CA . THR D 1 190 ? 4.127 61.530 94.129 1.00 52.28 182 THR D CA 1
ATOM 11431 C C . THR D 1 190 ? 4.057 62.695 95.111 1.00 43.00 182 THR D C 1
ATOM 11432 O O . THR D 1 190 ? 3.807 62.496 96.304 1.00 41.69 182 THR D O 1
ATOM 11436 N N . THR D 1 191 ? 4.297 63.917 94.629 1.00 52.52 183 THR D N 1
ATOM 11437 C CA . THR D 1 191 ? 4.333 65.082 95.506 1.00 54.80 183 THR D CA 1
ATOM 11438 C C . THR D 1 191 ? 2.964 65.418 96.089 1.00 50.97 183 THR D C 1
ATOM 11439 O O . THR D 1 191 ? 2.897 66.054 97.144 1.00 48.39 183 THR D O 1
ATOM 11443 N N . ASP D 1 192 ? 1.875 65.015 95.430 1.00 50.83 184 ASP D N 1
ATOM 11444 C CA . ASP D 1 192 ? 0.540 65.304 95.949 1.00 45.10 184 ASP D CA 1
ATOM 11445 C C . ASP D 1 192 ? 0.292 64.582 97.269 1.00 49.68 184 ASP D C 1
ATOM 11446 O O . ASP D 1 192 ? 0.062 65.221 98.304 1.00 49.79 184 ASP D O 1
ATOM 11451 N N . PHE D 1 193 ? 0.327 63.243 97.262 1.00 44.11 185 PHE D N 1
ATOM 11452 C CA . PHE D 1 193 ? 0.055 62.544 98.513 1.00 43.79 185 PHE D CA 1
ATOM 11453 C C . PHE D 1 193 ? 1.130 62.848 99.545 1.00 39.73 185 PHE D C 1
ATOM 11454 O O . PHE D 1 193 ? 0.834 62.944 100.739 1.00 42.13 185 PHE D O 1
ATOM 11462 N N . LEU D 1 194 ? 2.369 63.045 99.104 1.00 39.38 186 LEU D N 1
ATOM 11463 C CA . LEU D 1 194 ? 3.450 63.335 100.037 1.00 41.85 186 LEU D CA 1
ATOM 11464 C C . LEU D 1 194 ? 3.284 64.722 100.655 1.00 42.75 186 LEU D C 1
ATOM 11465 O O . LEU D 1 194 ? 3.283 64.873 101.885 1.00 41.60 186 LEU D O 1
ATOM 11470 N N . GLY D 1 195 ? 3.091 65.741 99.819 1.00 44.07 187 GLY D N 1
ATOM 11471 C CA . GLY D 1 195 ? 3.020 67.108 100.300 1.00 36.46 187 GLY D CA 1
ATOM 11472 C C . GLY D 1 195 ? 1.698 67.463 100.947 1.00 43.73 187 GLY D C 1
ATOM 11473 O O . GLY D 1 195 ? 1.670 68.173 101.957 1.00 41.94 187 GLY D O 1
ATOM 11474 N N . HIS D 1 196 ? 0.598 66.962 100.388 1.00 40.69 188 HIS D N 1
ATOM 11475 C CA . HIS D 1 196 ? -0.743 67.323 100.835 1.00 39.87 188 HIS D CA 1
ATOM 11476 C C . HIS D 1 196 ? -1.340 66.342 101.840 1.00 41.92 188 HIS D C 1
ATOM 11477 O O . HIS D 1 196 ? -1.971 66.772 102.807 1.00 50.29 188 HIS D O 1
ATOM 11484 N N . ALA D 1 197 ? -1.159 65.037 101.655 1.00 38.11 189 ALA D N 1
ATOM 11485 C CA . ALA D 1 197 ? -1.810 64.083 102.546 1.00 34.48 189 ALA D CA 1
ATOM 11486 C C . ALA D 1 197 ? -0.930 63.629 103.705 1.00 36.78 189 ALA D C 1
ATOM 11487 O O . ALA D 1 197 ? -1.463 63.219 104.740 1.00 38.86 189 ALA D O 1
ATOM 11489 N N . VAL D 1 198 ? 0.396 63.682 103.566 1.00 39.65 190 VAL D N 1
ATOM 11490 C CA . VAL D 1 198 ? 1.294 63.288 104.650 1.00 39.00 190 VAL D CA 1
ATOM 11491 C C . VAL D 1 198 ? 1.795 64.534 105.379 1.00 44.13 190 VAL D C 1
ATOM 11492 O O . VAL D 1 198 ? 1.637 64.662 106.599 1.00 47.09 190 VAL D O 1
ATOM 11496 N N . ALA D 1 199 ? 2.402 65.464 104.638 1.00 44.71 191 ALA D N 1
ATOM 11497 C CA . ALA D 1 199 ? 2.956 66.670 105.243 1.00 35.31 191 ALA D CA 1
ATOM 11498 C C . ALA D 1 199 ? 1.914 67.754 105.478 1.00 33.90 191 ALA D C 1
ATOM 11499 O O . ALA D 1 199 ? 2.201 68.717 106.196 1.00 54.52 191 ALA D O 1
ATOM 11501 N N . LEU D 1 200 ? 0.730 67.622 104.880 1.00 37.03 192 LEU D N 1
ATOM 11502 C CA . LEU D 1 200 ? -0.434 68.480 105.137 1.00 35.71 192 LEU D CA 1
ATOM 11503 C C . LEU D 1 200 ? -0.246 69.906 104.626 1.00 32.94 192 LEU D C 1
ATOM 11504 O O . LEU D 1 200 ? -0.836 70.845 105.161 1.00 36.38 192 LEU D O 1
ATOM 11509 N N . TYR D 1 201 ? 0.552 70.095 103.583 1.00 35.95 193 TYR D N 1
ATOM 11510 C CA . TYR D 1 201 ? 0.579 71.385 102.911 1.00 39.07 193 TYR D CA 1
ATOM 11511 C C . TYR D 1 201 ? -0.677 71.553 102.060 1.00 38.90 193 TYR D C 1
ATOM 11512 O O . TYR D 1 201 ? -1.262 70.580 101.578 1.00 43.60 193 TYR D O 1
ATOM 11521 N N . THR D 1 202 ? -1.104 72.804 101.891 1.00 41.60 194 THR D N 1
ATOM 11522 C CA . THR D 1 202 ? -2.311 73.090 101.127 1.00 41.51 194 THR D CA 1
ATOM 11523 C C . THR D 1 202 ? -2.024 73.520 99.701 1.00 49.53 194 THR D C 1
ATOM 11524 O O . THR D 1 202 ? -2.945 73.521 98.874 1.00 50.90 194 THR D O 1
ATOM 11528 N N . ASP D 1 203 ? -0.779 73.889 99.408 1.00 46.01 195 ASP D N 1
ATOM 11529 C CA . ASP D 1 203 ? -0.309 74.114 98.049 1.00 50.97 195 ASP D CA 1
ATOM 11530 C C . ASP D 1 203 ? 1.172 73.764 98.015 1.00 52.31 195 ASP D C 1
ATOM 11531 O O . ASP D 1 203 ? 1.771 73.425 99.039 1.00 53.40 195 ASP D O 1
ATOM 11536 N N . ASP D 1 204 ? 1.765 73.857 96.829 1.00 47.44 196 ASP D N 1
ATOM 11537 C CA . ASP D 1 204 ? 3.134 73.407 96.614 1.00 50.50 196 ASP D CA 1
ATOM 11538 C C . ASP D 1 204 ? 4.171 74.505 96.775 1.00 49.61 196 ASP D C 1
ATOM 11539 O O . ASP D 1 204 ? 5.319 74.311 96.366 1.00 54.90 196 ASP D O 1
ATOM 11544 N N . SER D 1 205 ? 3.809 75.642 97.367 1.00 48.11 197 SER D N 1
ATOM 11545 C CA . SER D 1 205 ? 4.790 76.706 97.545 1.00 49.55 197 SER D CA 1
ATOM 11546 C C . SER D 1 205 ? 5.888 76.330 98.538 1.00 52.75 197 SER D C 1
ATOM 11547 O O . SER D 1 205 ? 6.958 76.948 98.513 1.00 54.92 197 SER D O 1
ATOM 11550 N N . TYR D 1 206 ? 5.649 75.338 99.411 1.00 54.19 198 TYR D N 1
ATOM 11551 C CA . TYR D 1 206 ? 6.676 74.886 100.347 1.00 43.92 198 TYR D CA 1
ATOM 11552 C C . TYR D 1 206 ? 7.902 74.334 99.636 1.00 52.12 198 TYR D C 1
ATOM 11553 O O . TYR D 1 206 ? 8.993 74.319 100.218 1.00 58.39 198 TYR D O 1
ATOM 11562 N N . MET D 1 207 ? 7.745 73.884 98.390 1.00 49.77 199 MET D N 1
ATOM 11563 C CA . MET D 1 207 ? 8.843 73.242 97.686 1.00 58.51 199 MET D CA 1
ATOM 11564 C C . MET D 1 207 ? 10.042 74.160 97.520 1.00 59.29 199 MET D C 1
ATOM 11565 O O . MET D 1 207 ? 11.155 73.669 97.306 1.00 66.86 199 MET D O 1
ATOM 11570 N N . THR D 1 208 ? 9.847 75.474 97.614 1.00 53.41 200 THR D N 1
ATOM 11571 C CA . THR D 1 208 ? 10.933 76.426 97.445 1.00 64.63 200 THR D CA 1
ATOM 11572 C C . THR D 1 208 ? 11.147 77.334 98.643 1.00 73.79 200 THR D C 1
ATOM 11573 O O . THR D 1 208 ? 12.182 78.006 98.707 1.00 86.79 200 THR D O 1
ATOM 11577 N N . THR D 1 209 ? 10.214 77.380 99.589 1.00 71.03 201 THR D N 1
ATOM 11578 C CA . THR D 1 209 ? 10.267 78.361 100.657 1.00 66.83 201 THR D CA 1
ATOM 11579 C C . THR D 1 209 ? 10.664 77.788 102.008 1.00 72.47 201 THR D C 1
ATOM 11580 O O . THR D 1 209 ? 10.947 78.567 102.924 1.00 79.52 201 THR D O 1
ATOM 11584 N N . VAL D 1 210 ? 10.688 76.469 102.169 1.00 71.48 202 VAL D N 1
ATOM 11585 C CA . VAL D 1 210 ? 11.028 75.885 103.466 1.00 73.12 202 VAL D CA 1
ATOM 11586 C C . VAL D 1 210 ? 12.100 74.823 103.258 1.00 70.79 202 VAL D C 1
ATOM 11587 O O . VAL D 1 210 ? 12.102 74.130 102.229 1.00 79.97 202 VAL D O 1
ATOM 11591 N N . PRO D 1 211 ? 13.029 74.670 104.198 1.00 60.95 203 PRO D N 1
ATOM 11592 C CA . PRO D 1 211 ? 14.055 73.636 104.053 1.00 61.50 203 PRO D CA 1
ATOM 11593 C C . PRO D 1 211 ? 13.437 72.246 104.074 1.00 63.56 203 PRO D C 1
ATOM 11594 O O . PRO D 1 211 ? 12.432 71.996 104.741 1.00 63.43 203 PRO D O 1
ATOM 11598 N N . ALA D 1 212 ? 14.065 71.334 103.328 1.00 64.28 204 ALA D N 1
ATOM 11599 C CA . ALA D 1 212 ? 13.564 69.967 103.237 1.00 60.81 204 ALA D CA 1
ATOM 11600 C C . ALA D 1 212 ? 13.452 69.298 104.605 1.00 62.95 204 ALA D C 1
ATOM 11601 O O . ALA D 1 212 ? 12.606 68.415 104.791 1.00 65.99 204 ALA D O 1
ATOM 11603 N N . LEU D 1 213 ? 14.292 69.689 105.569 1.00 62.14 205 LEU D N 1
ATOM 11604 C CA . LEU D 1 213 ? 14.222 69.079 106.894 1.00 60.67 205 LEU D CA 1
ATOM 11605 C C . LEU D 1 213 ? 12.904 69.378 107.593 1.00 61.12 205 LEU D C 1
ATOM 11606 O O . LEU D 1 213 ? 12.400 68.537 108.347 1.00 57.62 205 LEU D O 1
ATOM 11611 N N . GLU D 1 214 ? 12.320 70.552 107.343 1.00 63.43 206 GLU D N 1
ATOM 11612 C CA . GLU D 1 214 ? 11.008 70.853 107.908 1.00 68.47 206 GLU D CA 1
ATOM 11613 C C . GLU D 1 214 ? 9.937 69.940 107.329 1.00 62.28 206 GLU D C 1
ATOM 11614 O O . GLU D 1 214 ? 9.080 69.430 108.061 1.00 60.24 206 GLU D O 1
ATOM 11620 N N . VAL D 1 215 ? 9.984 69.708 106.017 1.00 56.76 207 VAL D N 1
ATOM 11621 C CA . VAL D 1 215 ? 9.025 68.810 105.389 1.00 52.01 207 VAL D CA 1
ATOM 11622 C C . VAL D 1 215 ? 9.192 67.403 105.942 1.00 51.85 207 VAL D C 1
ATOM 11623 O O . VAL D 1 215 ? 8.209 66.722 106.258 1.00 48.05 207 VAL D O 1
ATOM 11627 N N . ILE D 1 216 ? 10.443 66.960 106.098 1.00 53.20 208 ILE D N 1
ATOM 11628 C CA . ILE D 1 216 ? 10.697 65.625 106.628 1.00 55.41 208 ILE D CA 1
ATOM 11629 C C . ILE D 1 216 ? 10.153 65.495 108.047 1.00 62.18 208 ILE D C 1
ATOM 11630 O O . ILE D 1 216 ? 9.529 64.484 108.394 1.00 62.29 208 ILE D O 1
ATOM 11635 N N . GLU D 1 217 ? 10.338 66.527 108.876 1.00 47.87 209 GLU D N 1
ATOM 11636 C CA . GLU D 1 217 ? 9.821 66.474 110.243 1.00 47.62 209 GLU D CA 1
ATOM 11637 C C . GLU D 1 217 ? 8.304 66.336 110.263 1.00 48.33 209 GLU D C 1
ATOM 11638 O O . GLU D 1 217 ? 7.753 65.622 111.108 1.00 48.46 209 GLU D O 1
ATOM 11644 N N . ARG D 1 218 ? 7.609 66.999 109.331 1.00 54.08 210 ARG D N 1
ATOM 11645 C CA . ARG D 1 218 ? 6.154 66.873 109.272 1.00 50.76 210 ARG D CA 1
ATOM 11646 C C . ARG D 1 218 ? 5.732 65.451 108.939 1.00 48.84 210 ARG D C 1
ATOM 11647 O O . ARG D 1 218 ? 4.759 64.938 109.502 1.00 50.02 210 ARG D O 1
ATOM 11655 N N . MET D 1 219 ? 6.443 64.804 108.015 1.00 54.01 211 MET D N 1
ATOM 11656 C CA . MET D 1 219 ? 6.135 63.417 107.687 1.00 53.20 211 MET D CA 1
ATOM 11657 C C . MET D 1 219 ? 6.413 62.499 108.874 1.00 53.11 211 MET D C 1
ATOM 11658 O O . MET D 1 219 ? 5.659 61.553 109.124 1.00 51.00 211 MET D O 1
ATOM 11663 N N . ARG D 1 220 ? 7.471 62.780 109.638 1.00 50.50 212 ARG D N 1
ATOM 11664 C CA . ARG D 1 220 ? 7.746 61.974 110.821 1.00 51.54 212 ARG D CA 1
ATOM 11665 C C . ARG D 1 220 ? 6.630 62.112 111.854 1.00 49.47 212 ARG D C 1
ATOM 11666 O O . ARG D 1 220 ? 6.240 61.127 112.487 1.00 54.75 212 ARG D O 1
ATOM 11674 N N . LEU D 1 221 ? 6.098 63.324 112.033 1.00 46.29 213 LEU D N 1
ATOM 11675 C CA . LEU D 1 221 ? 4.981 63.515 112.956 1.00 45.80 213 LEU D CA 1
ATOM 11676 C C . LEU D 1 221 ? 3.762 62.703 112.529 1.00 48.05 213 LEU D C 1
ATOM 11677 O O . LEU D 1 221 ? 3.084 62.092 113.364 1.00 52.56 213 LEU D O 1
ATOM 11682 N N . TYR D 1 222 ? 3.470 62.688 111.229 1.00 43.57 214 TYR D N 1
ATOM 11683 C CA . TYR D 1 222 ? 2.390 61.854 110.713 1.00 42.22 214 TYR D CA 1
ATOM 11684 C C . TYR D 1 222 ? 2.654 60.382 111.016 1.00 41.65 214 TYR D C 1
ATOM 11685 O O . TYR D 1 222 ? 1.752 59.654 111.445 1.00 40.13 214 TYR D O 1
ATOM 11694 N N . GLU D 1 223 ? 3.877 59.912 110.752 1.00 42.70 215 GLU D N 1
ATOM 11695 C CA . GLU D 1 223 ? 4.190 58.516 111.028 1.00 47.01 215 GLU D CA 1
ATOM 11696 C C . GLU D 1 223 ? 4.178 58.227 112.525 1.00 47.98 215 GLU D C 1
ATOM 11697 O O . GLU D 1 223 ? 3.739 57.152 112.948 1.00 55.63 215 GLU D O 1
ATOM 11703 N N . ASP D 1 224 ? 4.653 59.171 113.342 1.00 46.33 216 ASP D N 1
ATOM 11704 C CA . ASP D 1 224 ? 4.686 58.961 114.785 1.00 47.35 216 ASP D CA 1
ATOM 11705 C C . ASP D 1 224 ? 3.280 58.772 115.331 1.00 47.74 216 ASP D C 1
ATOM 11706 O O . ASP D 1 224 ? 2.994 57.800 116.040 1.00 51.52 216 ASP D O 1
ATOM 11711 N N . SER D 1 225 ? 2.382 59.695 114.987 1.00 41.42 217 SER D N 1
ATOM 11712 C CA . SER D 1 225 ? 1.003 59.616 115.443 1.00 40.65 217 SER D CA 1
ATOM 11713 C C . SER D 1 225 ? 0.291 58.406 114.854 1.00 42.10 217 SER D C 1
ATOM 11714 O O . SER D 1 225 ? -0.473 57.727 115.551 1.00 42.22 217 SER D O 1
ATOM 11717 N N . LEU D 1 226 ? 0.554 58.101 113.580 1.00 42.99 218 LEU D N 1
ATOM 11718 C CA . LEU D 1 226 ? -0.088 56.953 112.949 1.00 44.96 218 LEU D CA 1
ATOM 11719 C C . LEU D 1 226 ? 0.278 55.648 113.650 1.00 53.47 218 LEU D C 1
ATOM 11720 O O . LEU D 1 226 ? -0.588 54.791 113.860 1.00 54.13 218 LEU D O 1
ATOM 11725 N N . ASN D 1 227 ? 1.545 55.483 114.048 1.00 53.91 219 ASN D N 1
ATOM 11726 C CA . ASN D 1 227 ? 1.922 54.253 114.736 1.00 54.89 219 ASN D CA 1
ATOM 11727 C C . ASN D 1 227 ? 1.387 54.205 116.163 1.00 58.44 219 ASN D C 1
ATOM 11728 O O . ASN D 1 227 ? 1.275 53.114 116.734 1.00 58.65 219 ASN D O 1
ATOM 11733 N N . MET D 1 228 ? 1.055 55.363 116.743 1.00 54.37 220 MET D N 1
ATOM 11734 C CA . MET D 1 228 ? 0.548 55.440 118.110 1.00 54.13 220 MET D CA 1
ATOM 11735 C C . MET D 1 228 ? -0.931 55.080 118.172 1.00 56.39 220 MET D C 1
ATOM 11736 O O . MET D 1 228 ? -1.395 54.477 119.148 1.00 59.10 220 MET D O 1
ATOM 11741 N N . TYR D 1 229 ? -1.687 55.462 117.151 1.00 54.02 221 TYR D N 1
ATOM 11742 C CA . TYR D 1 229 ? -3.112 55.189 117.105 1.00 60.10 221 TYR D CA 1
ATOM 11743 C C . TYR D 1 229 ? -3.489 54.117 116.097 1.00 65.28 221 TYR D C 1
ATOM 11744 O O . TYR D 1 229 ? -4.605 53.601 116.167 1.00 59.39 221 TYR D O 1
ATOM 11753 N N . GLY D 1 230 ? -2.606 53.792 115.155 1.00 71.45 222 GLY D N 1
ATOM 11754 C CA . GLY D 1 230 ? -2.796 52.625 114.314 1.00 71.38 222 GLY D CA 1
ATOM 11755 C C . GLY D 1 230 ? -3.320 52.855 112.915 1.00 63.26 222 GLY D C 1
ATOM 11756 O O . GLY D 1 230 ? -2.604 52.685 111.925 1.00 67.61 222 GLY D O 1
ATOM 11757 N N . LYS D 1 231 ? -4.588 53.247 112.839 1.00 56.67 223 LYS D N 1
ATOM 11758 C CA . LYS D 1 231 ? -5.270 53.421 111.565 1.00 52.48 223 LYS D CA 1
ATOM 11759 C C . LYS D 1 231 ? -4.956 54.767 110.917 1.00 50.62 223 LYS D C 1
ATOM 11760 O O . LYS D 1 231 ? -4.912 54.868 109.686 1.00 48.45 223 LYS D O 1
ATOM 11762 N N . SER D 1 232 ? -4.799 55.821 111.712 1.00 48.08 224 SER D N 1
ATOM 11763 C CA . SER D 1 232 ? -4.559 57.151 111.171 1.00 39.06 224 SER D CA 1
ATOM 11764 C C . SER D 1 232 ? -3.878 57.994 112.242 1.00 37.75 224 SER D C 1
ATOM 11765 O O . SER D 1 232 ? -3.863 57.616 113.418 1.00 47.11 224 SER D O 1
ATOM 11768 N N . PRO D 1 233 ? -3.283 59.130 111.866 1.00 38.71 225 PRO D N 1
ATOM 11769 C CA . PRO D 1 233 ? -2.672 60.012 112.865 1.00 36.34 225 PRO D CA 1
ATOM 11770 C C . PRO D 1 233 ? -3.646 60.973 113.520 1.00 31.38 225 PRO D C 1
ATOM 11771 O O . PRO D 1 233 ? -3.215 61.796 114.339 1.00 29.41 225 PRO D O 1
ATOM 11775 N N . TYR D 1 234 ? -4.930 60.884 113.189 1.00 28.56 226 TYR D N 1
ATOM 11776 C CA . TYR D 1 234 ? -5.919 61.890 113.547 1.00 26.15 226 TYR D CA 1
ATOM 11777 C C . TYR D 1 234 ? -6.781 61.420 114.708 1.00 28.74 226 TYR D C 1
ATOM 11778 O O . TYR D 1 234 ? -7.146 60.246 114.781 1.00 38.21 226 TYR D O 1
ATOM 11787 N N . VAL D 1 235 ? -7.120 62.345 115.605 1.00 27.53 227 VAL D N 1
ATOM 11788 C CA . VAL D 1 235 ? -8.137 62.111 116.622 1.00 27.84 227 VAL D CA 1
ATOM 11789 C C . VAL D 1 235 ? -9.223 63.178 116.479 1.00 30.28 227 VAL D C 1
ATOM 11790 O O . VAL D 1 235 ? -9.073 64.161 115.755 1.00 33.49 227 VAL D O 1
ATOM 11794 N N . TYR D 1 236 ? -10.342 62.945 117.168 1.00 29.08 228 TYR D N 1
ATOM 11795 C CA . TYR D 1 236 ? -11.543 63.757 117.123 1.00 30.03 228 TYR D CA 1
ATOM 11796 C C . TYR D 1 236 ? -12.245 63.549 118.456 1.00 32.56 228 TYR D C 1
ATOM 11797 O O . TYR D 1 236 ? -12.216 62.427 118.990 1.00 29.19 228 TYR D O 1
ATOM 11806 N N . PRO D 1 237 ? -12.859 64.584 119.025 1.00 32.84 229 PRO D N 1
ATOM 11807 C CA . PRO D 1 237 ? -13.486 64.425 120.342 1.00 35.76 229 PRO D CA 1
ATOM 11808 C C . PRO D 1 237 ? -14.790 63.655 120.248 1.00 41.21 229 PRO D C 1
ATOM 11809 O O . PRO D 1 237 ? -15.589 63.847 119.326 1.00 42.14 229 PRO D O 1
ATOM 11813 N N . MET D 1 238 ? -15.009 62.806 121.246 1.00 36.44 230 MET D N 1
ATOM 11814 C CA . MET D 1 238 ? -16.288 62.139 121.406 1.00 30.86 230 MET D CA 1
ATOM 11815 C C . MET D 1 238 ? -17.381 63.188 121.554 1.00 31.20 230 MET D C 1
ATOM 11816 O O . MET D 1 238 ? -17.236 64.140 122.326 1.00 29.97 230 MET D O 1
ATOM 11821 N N . TYR D 1 239 ? -18.466 63.018 120.790 1.00 35.21 231 TYR D N 1
ATOM 11822 C CA . TYR D 1 239 ? -19.595 63.944 120.680 1.00 28.13 231 TYR D CA 1
ATOM 11823 C C . TYR D 1 239 ? -19.232 65.208 119.902 1.00 30.71 231 TYR D C 1
ATOM 11824 O O . TYR D 1 239 ? -20.051 66.132 119.812 1.00 34.84 231 TYR D O 1
ATOM 11833 N N . GLY D 1 240 ? -18.022 65.281 119.342 1.00 25.45 232 GLY D N 1
ATOM 11834 C CA . GLY D 1 240 ? -17.688 66.328 118.393 1.00 25.33 232 GLY D CA 1
ATOM 11835 C C . GLY D 1 240 ? -17.116 67.586 119.019 1.00 32.79 232 GLY D C 1
ATOM 11836 O O . GLY D 1 240 ? -16.986 67.727 120.239 1.00 34.58 232 GLY D O 1
ATOM 11837 N N . LEU D 1 241 ? -16.791 68.541 118.139 1.00 25.44 233 LEU D N 1
ATOM 11838 C CA . LEU D 1 241 ? -16.135 69.774 118.561 1.00 20.48 233 LEU D CA 1
ATOM 11839 C C . LEU D 1 241 ? -17.013 70.622 119.476 1.00 26.76 233 LEU D C 1
ATOM 11840 O O . LEU D 1 241 ? -16.495 71.519 120.153 1.00 32.24 233 LEU D O 1
ATOM 11845 N N . GLY D 1 242 ? -18.318 70.348 119.543 1.00 33.55 234 GLY D N 1
ATOM 11846 C CA . GLY D 1 242 ? -19.178 71.075 120.462 1.00 34.05 234 GLY D CA 1
ATOM 11847 C C . GLY D 1 242 ? -18.833 70.880 121.925 1.00 34.85 234 GLY D C 1
ATOM 11848 O O . GLY D 1 242 ? -19.306 71.644 122.770 1.00 42.09 234 GLY D O 1
ATOM 11849 N N . GLU D 1 243 ? -18.032 69.866 122.245 1.00 27.42 235 GLU D N 1
ATOM 11850 C CA . GLU D 1 243 ? -17.620 69.652 123.624 1.00 41.57 235 GLU D CA 1
ATOM 11851 C C . GLU D 1 243 ? -16.581 70.678 124.061 1.00 45.15 235 GLU D C 1
ATOM 11852 O O . GLU D 1 243 ? -16.460 70.968 125.256 1.00 47.87 235 GLU D O 1
ATOM 11858 N N . LEU D 1 244 ? -15.817 71.224 123.118 1.00 34.97 236 LEU D N 1
ATOM 11859 C CA . LEU D 1 244 ? -14.741 72.145 123.482 1.00 36.37 236 LEU D CA 1
ATOM 11860 C C . LEU D 1 244 ? -15.232 73.437 124.129 1.00 41.78 236 LEU D C 1
ATOM 11861 O O . LEU D 1 244 ? -14.681 73.819 125.178 1.00 41.15 236 LEU D O 1
ATOM 11866 N N . PRO D 1 245 ? -16.225 74.158 123.590 1.00 44.36 237 PRO D N 1
ATOM 11867 C CA . PRO D 1 245 ? -16.699 75.355 124.305 1.00 43.45 237 PRO D CA 1
ATOM 11868 C C . PRO D 1 245 ? -17.247 75.036 125.684 1.00 49.38 237 PRO D C 1
ATOM 11869 O O . PRO D 1 245 ? -17.192 75.885 126.583 1.00 51.73 237 PRO D O 1
ATOM 11873 N N . GLN D 1 246 ? -17.782 73.831 125.874 1.00 55.28 238 GLN D N 1
ATOM 11874 C CA . GLN D 1 246 ? -18.325 73.458 127.173 1.00 56.34 238 GLN D CA 1
ATOM 11875 C C . GLN D 1 246 ? -17.217 73.348 128.213 1.00 50.40 238 GLN D C 1
ATOM 11876 O O . GLN D 1 246 ? -17.338 73.880 129.323 1.00 51.78 238 GLN D O 1
ATOM 11882 N N . VAL D 1 247 ? -16.116 72.676 127.866 1.00 46.65 239 VAL D N 1
ATOM 11883 C CA . VAL D 1 247 ? -15.035 72.532 128.835 1.00 51.87 239 VAL D CA 1
ATOM 11884 C C . VAL D 1 247 ? -14.341 73.868 129.065 1.00 50.88 239 VAL D C 1
ATOM 11885 O O . VAL D 1 247 ? -13.903 74.157 130.184 1.00 58.16 239 VAL D O 1
ATOM 11889 N N . PHE D 1 248 ? -14.245 74.713 128.034 1.00 43.52 240 PHE D N 1
ATOM 11890 C CA . PHE D 1 248 ? -13.601 76.013 128.213 1.00 43.35 240 PHE D CA 1
ATOM 11891 C C . PHE D 1 248 ? -14.456 76.957 129.054 1.00 44.06 240 PHE D C 1
ATOM 11892 O O . PHE D 1 248 ? -13.913 77.773 129.807 1.00 51.43 240 PHE D O 1
ATOM 11900 N N . ALA D 1 249 ? -15.784 76.850 128.967 1.00 43.40 241 ALA D N 1
ATOM 11901 C CA . ALA D 1 249 ? -16.636 77.625 129.866 1.00 46.61 241 ALA D CA 1
ATOM 11902 C C . ALA D 1 249 ? -16.487 77.159 131.310 1.00 47.11 241 ALA D C 1
ATOM 11903 O O . ALA D 1 249 ? -16.512 77.980 132.236 1.00 49.40 241 ALA D O 1
ATOM 11905 N N . ARG D 1 250 ? -16.329 75.848 131.530 1.00 47.21 242 ARG D N 1
ATOM 11906 C CA . ARG D 1 250 ? -16.051 75.381 132.887 1.00 54.70 242 ARG D CA 1
ATOM 11907 C C . ARG D 1 250 ? -14.658 75.815 133.325 1.00 60.25 242 ARG D C 1
ATOM 11908 O O . ARG D 1 250 ? -14.456 76.198 134.484 1.00 58.50 242 ARG D O 1
ATOM 11910 N N . LEU D 1 251 ? -13.693 75.798 132.401 1.00 52.78 243 LEU D N 1
ATOM 11911 C CA . LEU D 1 251 ? -12.365 76.298 132.730 1.00 54.28 243 LEU D CA 1
ATOM 11912 C C . LEU D 1 251 ? -12.423 77.758 133.149 1.00 56.73 243 LEU D C 1
ATOM 11913 O O . LEU D 1 251 ? -11.786 78.155 134.130 1.00 62.65 243 LEU D O 1
ATOM 11918 N N . CYS D 1 252 ? -13.197 78.570 132.426 1.00 53.13 244 CYS D N 1
ATOM 11919 C CA . CYS D 1 252 ? -13.323 79.977 132.784 1.00 49.76 244 CYS D CA 1
ATOM 11920 C C . CYS D 1 252 ? -13.941 80.129 134.168 1.00 59.59 244 CYS D C 1
ATOM 11921 O O . CYS D 1 252 ? -13.513 80.977 134.960 1.00 61.29 244 CYS D O 1
ATOM 11924 N N . ALA D 1 253 ? -14.938 79.297 134.485 1.00 67.56 245 ALA D N 1
ATOM 11925 C CA . ALA D 1 253 ? -15.575 79.358 135.799 1.00 76.02 245 ALA D CA 1
ATOM 11926 C C . ALA D 1 253 ? -14.596 79.002 136.910 1.00 73.78 245 ALA D C 1
ATOM 11927 O O . ALA D 1 253 ? -14.634 79.593 137.995 1.00 79.97 245 ALA D O 1
ATOM 11929 N N . VAL D 1 254 ? -13.729 78.018 136.665 1.00 67.73 246 VAL D N 1
ATOM 11930 C CA . VAL D 1 254 ? -12.717 77.641 137.645 1.00 59.37 246 VAL D CA 1
ATOM 11931 C C . VAL D 1 254 ? -11.828 78.833 137.988 1.00 63.85 246 VAL D C 1
ATOM 11932 O O . VAL D 1 254 ? -11.370 78.967 139.128 1.00 64.98 246 VAL D O 1
ATOM 11936 N N . TYR D 1 255 ? -11.583 79.722 137.021 1.00 65.92 247 TYR D N 1
ATOM 11937 C CA . TYR D 1 255 ? -10.740 80.898 137.210 1.00 68.54 247 TYR D CA 1
ATOM 11938 C C . TYR D 1 255 ? -11.534 82.181 137.464 1.00 74.98 247 TYR D C 1
ATOM 11939 O O . TYR D 1 255 ? -11.024 83.278 137.212 1.00 74.01 247 TYR D O 1
ATOM 11948 N N . GLY D 1 256 ? -12.767 82.067 137.954 1.00 80.55 248 GLY D N 1
ATOM 11949 C CA . GLY D 1 256 ? -13.541 83.205 138.402 1.00 91.33 248 GLY D CA 1
ATOM 11950 C C . GLY D 1 256 ? -14.381 83.901 137.348 1.00 99.20 248 GLY D C 1
ATOM 11951 O O . GLY D 1 256 ? -15.266 84.688 137.714 1.00 110.49 248 GLY D O 1
ATOM 11952 N N . GLY D 1 257 ? -14.150 83.639 136.057 1.00 93.35 249 GLY D N 1
ATOM 11953 C CA . GLY D 1 257 ? -14.946 84.241 135.009 1.00 85.09 249 GLY D CA 1
ATOM 11954 C C . GLY D 1 257 ? -16.198 83.428 134.732 1.00 90.44 249 GLY D C 1
ATOM 11955 O O . GLY D 1 257 ? -16.433 82.372 135.318 1.00 92.42 249 GLY D O 1
ATOM 11956 N N . THR D 1 258 ? -17.023 83.943 133.821 1.00 90.92 250 THR D N 1
ATOM 11957 C CA . THR D 1 258 ? -18.204 83.221 133.361 1.00 87.04 250 THR D CA 1
ATOM 11958 C C . THR D 1 258 ? -18.406 83.468 131.871 1.00 81.92 250 THR D C 1
ATOM 11959 O O . THR D 1 258 ? -18.172 84.575 131.376 1.00 82.24 250 THR D O 1
ATOM 11963 N N . TYR D 1 259 ? -18.825 82.422 131.165 1.00 75.29 251 TYR D N 1
ATOM 11964 C CA . TYR D 1 259 ? -19.207 82.521 129.764 1.00 68.58 251 TYR D CA 1
ATOM 11965 C C . TYR D 1 259 ? -20.643 83.031 129.686 1.00 76.54 251 TYR D C 1
ATOM 11966 O O . TYR D 1 259 ? -21.567 82.375 130.180 1.00 87.25 251 TYR D O 1
ATOM 11975 N N . MET D 1 260 ? -20.838 84.207 129.093 1.00 69.82 252 MET D N 1
ATOM 11976 C CA . MET D 1 260 ? -22.164 84.808 128.980 1.00 64.64 252 MET D CA 1
ATOM 11977 C C . MET D 1 260 ? -22.696 84.588 127.567 1.00 55.87 252 MET D C 1
ATOM 11978 O O . MET D 1 260 ? -22.229 85.221 126.616 1.00 52.40 252 MET D O 1
ATOM 11983 N N . LEU D 1 261 ? -23.696 83.724 127.435 1.00 56.41 253 LEU D N 1
ATOM 11984 C CA . LEU D 1 261 ? -24.364 83.527 126.157 1.00 51.67 253 LEU D CA 1
ATOM 11985 C C . LEU D 1 261 ? -25.570 84.453 126.049 1.00 56.10 253 LEU D C 1
ATOM 11986 O O . LEU D 1 261 ? -26.035 85.026 127.038 1.00 58.33 253 LEU D O 1
ATOM 11991 N N . ASP D 1 262 ? -26.044 84.631 124.816 1.00 59.39 254 ASP D N 1
ATOM 11992 C CA . ASP D 1 262 ? -27.233 85.438 124.530 1.00 66.85 254 ASP D CA 1
ATOM 11993 C C . ASP D 1 262 ? -27.088 86.879 125.020 1.00 63.24 254 ASP D C 1
ATOM 11994 O O . ASP D 1 262 ? -28.063 87.501 125.443 1.00 63.03 254 ASP D O 1
ATOM 11999 N N . LYS D 1 263 ? -25.879 87.432 124.956 1.00 64.53 255 LYS D N 1
ATOM 12000 C CA . LYS D 1 263 ? -25.618 88.810 125.366 1.00 69.39 255 LYS D CA 1
ATOM 12001 C C . LYS D 1 263 ? -25.177 89.584 124.131 1.00 65.24 255 LYS D C 1
ATOM 12002 O O . LYS D 1 263 ? -24.057 89.399 123.645 1.00 60.64 255 LYS D O 1
ATOM 12004 N N . LYS D 1 264 ? -26.057 90.443 123.622 1.00 64.72 256 LYS D N 1
ATOM 12005 C CA . LYS D 1 264 ? -25.745 91.201 122.418 1.00 71.42 256 LYS D CA 1
ATOM 12006 C C . LYS D 1 264 ? -24.711 92.279 122.706 1.00 76.22 256 LYS D C 1
ATOM 12007 O O . LYS D 1 264 ? -24.733 92.924 123.758 1.00 75.86 256 LYS D O 1
ATOM 12009 N N . VAL D 1 265 ? -23.818 92.493 121.747 1.00 71.92 257 VAL D N 1
ATOM 12010 C CA . VAL D 1 265 ? -22.777 93.505 121.861 1.00 69.65 257 VAL D CA 1
ATOM 12011 C C . VAL D 1 265 ? -23.286 94.762 121.173 1.00 71.64 257 VAL D C 1
ATOM 12012 O O . VAL D 1 265 ? -23.444 94.792 119.948 1.00 70.87 257 VAL D O 1
ATOM 12016 N N . ASP D 1 266 ? -23.552 95.797 121.977 1.00 72.39 258 ASP D N 1
ATOM 12017 C CA . ASP D 1 266 ? -24.074 97.053 121.447 1.00 73.13 258 ASP D CA 1
ATOM 12018 C C . ASP D 1 266 ? -23.000 97.822 120.685 1.00 69.16 258 ASP D C 1
ATOM 12019 O O . ASP D 1 266 ? -23.194 98.201 119.524 1.00 70.37 258 ASP D O 1
ATOM 12024 N N . ARG D 1 267 ? -21.860 98.064 121.321 1.00 67.44 259 ARG D N 1
ATOM 12025 C CA . ARG D 1 267 ? -20.797 98.829 120.690 1.00 74.59 259 ARG D CA 1
ATOM 12026 C C . ARG D 1 267 ? -19.480 98.481 121.364 1.00 74.82 259 ARG D C 1
ATOM 12027 O O . ARG D 1 267 ? -19.448 98.014 122.506 1.00 79.52 259 ARG D O 1
ATOM 12029 N N . ILE D 1 268 ? -18.402 98.686 120.635 1.00 67.89 260 ILE D N 1
ATOM 12030 C CA . ILE D 1 268 ? -17.069 98.686 121.220 1.00 68.94 260 ILE D CA 1
ATOM 12031 C C . ILE D 1 268 ? -16.727 100.121 121.592 1.00 72.97 260 ILE D C 1
ATOM 12032 O O . ILE D 1 268 ? -16.984 101.053 120.821 1.00 78.28 260 ILE D O 1
ATOM 12037 N N . VAL D 1 269 ? -16.145 100.312 122.770 1.00 66.70 261 VAL D N 1
ATOM 12038 C CA . VAL D 1 269 ? -15.823 101.642 123.270 1.00 70.89 261 VAL D CA 1
ATOM 12039 C C . VAL D 1 269 ? -14.339 101.894 123.039 1.00 76.60 261 VAL D C 1
ATOM 12040 O O . VAL D 1 269 ? -13.487 101.130 123.511 1.00 76.38 261 VAL D O 1
ATOM 12044 N N . TYR D 1 270 ? -14.029 102.967 122.313 1.00 80.94 262 TYR D N 1
ATOM 12045 C CA . TYR D 1 270 ? -12.658 103.366 122.035 1.00 75.82 262 TYR D CA 1
ATOM 12046 C C . TYR D 1 270 ? -12.388 104.747 122.622 1.00 78.57 262 TYR D C 1
ATOM 12047 O O . TYR D 1 270 ? -13.308 105.551 122.811 1.00 78.48 262 TYR D O 1
ATOM 12056 N N . ASP D 1 271 ? -11.114 105.019 122.909 1.00 79.92 263 ASP D N 1
ATOM 12057 C CA . ASP D 1 271 ? -10.694 106.328 123.389 1.00 79.28 263 ASP D CA 1
ATOM 12058 C C . ASP D 1 271 ? -10.322 107.216 122.196 1.00 80.80 263 ASP D C 1
ATOM 12059 O O . ASP D 1 271 ? -10.503 106.843 121.034 1.00 72.48 263 ASP D O 1
ATOM 12064 N N . ASP D 1 272 ? -9.791 108.409 122.478 1.00 89.80 264 ASP D N 1
ATOM 12065 C CA . ASP D 1 272 ? -9.484 109.361 121.413 1.00 99.51 264 ASP D CA 1
ATOM 12066 C C . ASP D 1 272 ? -8.366 108.874 120.500 1.00 101.49 264 ASP D C 1
ATOM 12067 O O . ASP D 1 272 ? -8.299 109.286 119.336 1.00 107.74 264 ASP D O 1
ATOM 12072 N N . ASN D 1 273 ? -7.480 108.018 121.001 1.00 94.21 265 ASN D N 1
ATOM 12073 C CA . ASN D 1 273 ? -6.420 107.458 120.173 1.00 81.40 265 ASN D CA 1
ATOM 12074 C C . ASN D 1 273 ? -6.884 106.296 119.315 1.00 74.48 265 ASN D C 1
ATOM 12075 O O . ASN D 1 273 ? -6.087 105.781 118.528 1.00 72.89 265 ASN D O 1
ATOM 12080 N N . GLY D 1 274 ? -8.136 105.875 119.441 1.00 78.89 266 GLY D N 1
ATOM 12081 C CA . GLY D 1 274 ? -8.630 104.745 118.689 1.00 75.26 266 GLY D CA 1
ATOM 12082 C C . GLY D 1 274 ? -8.397 103.408 119.351 1.00 73.86 266 GLY D C 1
ATOM 12083 O O . GLY D 1 274 ? -8.695 102.374 118.742 1.00 85.20 266 GLY D O 1
ATOM 12084 N N . HIS D 1 275 ? -7.874 103.393 120.574 1.00 70.19 267 HIS D N 1
ATOM 12085 C CA . HIS D 1 275 ? -7.598 102.155 121.284 1.00 71.49 267 HIS D CA 1
ATOM 12086 C C . HIS D 1 275 ? -8.821 101.737 122.091 1.00 74.70 267 HIS D C 1
ATOM 12087 O O . HIS D 1 275 ? -9.564 102.576 122.607 1.00 81.56 267 HIS D O 1
ATOM 12094 N N . VAL D 1 276 ? -9.033 100.425 122.187 1.00 67.67 268 VAL D N 1
ATOM 12095 C CA . VAL D 1 276 ? -10.193 99.909 122.902 1.00 66.59 268 VAL D CA 1
ATOM 12096 C C . VAL D 1 276 ? -10.049 100.181 124.394 1.00 67.99 268 VAL D C 1
ATOM 12097 O O . VAL D 1 276 ? -8.947 100.114 124.959 1.00 68.96 268 VAL D O 1
ATOM 12101 N N . VAL D 1 277 ? -11.164 100.528 125.034 1.00 64.21 269 VAL D N 1
ATOM 12102 C CA . VAL D 1 277 ? -11.208 100.646 126.488 1.00 64.69 269 VAL D CA 1
ATOM 12103 C C . VAL D 1 277 ? -12.355 99.872 127.119 1.00 65.54 269 VAL D C 1
ATOM 12104 O O . VAL D 1 277 ? -12.303 99.583 128.328 1.00 68.89 269 VAL D O 1
ATOM 12108 N N . GLY D 1 278 ? -13.384 99.482 126.375 1.00 63.86 270 GLY D N 1
ATOM 12109 C CA . GLY D 1 278 ? -14.497 98.764 126.968 1.00 62.55 270 GLY D CA 1
ATOM 12110 C C . GLY D 1 278 ? -15.418 98.212 125.904 1.00 64.65 270 GLY D C 1
ATOM 12111 O O . GLY D 1 278 ? -15.262 98.483 124.709 1.00 68.03 270 GLY D O 1
ATOM 12112 N N . VAL D 1 279 ? -16.347 97.369 126.354 1.00 63.88 271 VAL D N 1
ATOM 12113 C CA . VAL D 1 279 ? -17.421 96.843 125.519 1.00 67.04 271 VAL D CA 1
ATOM 12114 C C . VAL D 1 279 ? -18.751 97.124 126.209 1.00 74.04 271 VAL D C 1
ATOM 12115 O O . VAL D 1 279 ? -18.883 96.926 127.422 1.00 77.41 271 VAL D O 1
ATOM 12119 N N . GLU D 1 280 ? -19.732 97.591 125.441 1.00 74.10 272 GLU D N 1
ATOM 12120 C CA . GLU D 1 280 ? -21.025 98.004 125.972 1.00 74.00 272 GLU D CA 1
ATOM 12121 C C . GLU D 1 280 ? -22.087 96.997 125.554 1.00 75.57 272 GLU D C 1
ATOM 12122 O O . GLU D 1 280 ? -22.216 96.682 124.367 1.00 79.46 272 GLU D O 1
ATOM 12124 N N . SER D 1 281 ? -22.850 96.504 126.526 1.00 77.29 273 SER D N 1
ATOM 12125 C CA . SER D 1 281 ? -23.912 95.541 126.260 1.00 81.85 273 SER D CA 1
ATOM 12126 C C . SER D 1 281 ? -25.082 95.855 127.178 1.00 92.99 273 SER D C 1
ATOM 12127 O O . SER D 1 281 ? -24.926 95.870 128.403 1.00 97.51 273 SER D O 1
ATOM 12130 N N . GLY D 1 282 ? -26.250 96.100 126.582 1.00 91.25 274 GLY D N 1
ATOM 12131 C CA . GLY D 1 282 ? -27.453 96.398 127.334 1.00 91.39 274 GLY D CA 1
ATOM 12132 C C . GLY D 1 282 ? -27.326 97.613 128.232 1.00 96.18 274 GLY D C 1
ATOM 12133 O O . GLY D 1 282 ? -27.732 97.577 129.398 1.00 99.96 274 GLY D O 1
ATOM 12134 N N . GLY D 1 283 ? -26.760 98.696 127.701 1.00 95.09 275 GLY D N 1
ATOM 12135 C CA . GLY D 1 283 ? -26.585 99.920 128.454 1.00 89.78 275 GLY D CA 1
ATOM 12136 C C . GLY D 1 283 ? -25.516 99.883 129.522 1.00 92.54 275 GLY D C 1
ATOM 12137 O O . GLY D 1 283 ? -25.244 100.921 130.134 1.00 98.27 275 GLY D O 1
ATOM 12138 N N . GLU D 1 284 ? -24.874 98.744 129.745 1.00 101.20 276 GLU D N 1
ATOM 12139 C CA . GLU D 1 284 ? -23.784 98.639 130.698 1.00 107.06 276 GLU D CA 1
ATOM 12140 C C . GLU D 1 284 ? -22.480 98.476 129.932 1.00 109.79 276 GLU D C 1
ATOM 12141 O O . GLU D 1 284 ? -22.447 97.883 128.850 1.00 115.73 276 GLU D O 1
ATOM 12143 N N . VAL D 1 285 ? -21.403 99.012 130.497 1.00 103.44 277 VAL D N 1
ATOM 12144 C CA . VAL D 1 285 ? -20.095 98.998 129.854 1.00 95.07 277 VAL D CA 1
ATOM 12145 C C . VAL D 1 285 ? -19.108 98.284 130.765 1.00 90.47 277 VAL D C 1
ATOM 12146 O O . VAL D 1 285 ? -18.993 98.615 131.952 1.00 87.86 277 VAL D O 1
ATOM 12150 N N . ALA D 1 286 ? -18.401 97.307 130.203 1.00 83.47 278 ALA D N 1
ATOM 12151 C CA . ALA D 1 286 ? -17.354 96.574 130.901 1.00 81.89 278 ALA D CA 1
ATOM 12152 C C . ALA D 1 286 ? -15.994 97.072 130.425 1.00 77.03 278 ALA D C 1
ATOM 12153 O O . ALA D 1 286 ? -15.657 96.931 129.245 1.00 82.31 278 ALA D O 1
ATOM 12155 N N . LYS D 1 287 ? -15.225 97.659 131.337 1.00 67.49 279 LYS D N 1
ATOM 12156 C CA . LYS D 1 287 ? -13.908 98.171 130.984 1.00 65.98 279 LYS D CA 1
ATOM 12157 C C . LYS D 1 287 ? -12.932 97.027 130.739 1.00 67.46 279 LYS D C 1
ATOM 12158 O O . LYS D 1 287 ? -12.978 95.995 131.415 1.00 71.75 279 LYS D O 1
ATOM 12160 N N . CYS D 1 288 ? -12.029 97.225 129.781 1.00 65.48 280 CYS D N 1
ATOM 12161 C CA . CYS D 1 288 ? -11.040 96.209 129.452 1.00 59.67 280 CYS D CA 1
ATOM 12162 C C . CYS D 1 288 ? -9.830 96.876 128.816 1.00 65.56 280 CYS D C 1
ATOM 12163 O O . CYS D 1 288 ? -9.941 97.947 128.213 1.00 66.79 280 CYS D O 1
ATOM 12166 N N . LYS D 1 289 ? -8.676 96.217 128.943 1.00 67.08 281 LYS D N 1
ATOM 12167 C CA . LYS D 1 289 ? -7.456 96.686 128.298 1.00 65.75 281 LYS D CA 1
ATOM 12168 C C . LYS D 1 289 ? -7.318 96.186 126.867 1.00 61.73 281 LYS D C 1
ATOM 12169 O O . LYS D 1 289 ? -6.635 96.829 126.062 1.00 67.75 281 LYS D O 1
ATOM 12171 N N . MET D 1 290 ? -7.953 95.065 126.537 1.00 55.11 282 MET D N 1
ATOM 12172 C CA . MET D 1 290 ? -7.898 94.477 125.208 1.00 52.67 282 MET D CA 1
ATOM 12173 C C . MET D 1 290 ? -9.235 93.827 124.910 1.00 55.55 282 MET D C 1
ATOM 12174 O O . MET D 1 290 ? -9.982 93.455 125.820 1.00 60.36 282 MET D O 1
ATOM 12179 N N . VAL D 1 291 ? -9.510 93.638 123.625 1.00 52.56 283 VAL D N 1
ATOM 12180 C CA . VAL D 1 291 ? -10.669 92.866 123.201 1.00 55.41 283 VAL D CA 1
ATOM 12181 C C . VAL D 1 291 ? -10.225 91.862 122.145 1.00 54.64 283 VAL D C 1
ATOM 12182 O O . VAL D 1 291 ? -9.331 92.144 121.340 1.00 62.85 283 VAL D O 1
ATOM 12186 N N . VAL D 1 292 ? -10.812 90.664 122.195 1.00 47.72 284 VAL D N 1
ATOM 12187 C CA . VAL D 1 292 ? -10.517 89.575 121.272 1.00 35.39 284 VAL D CA 1
ATOM 12188 C C . VAL D 1 292 ? -11.842 89.048 120.739 1.00 44.13 284 VAL D C 1
ATOM 12189 O O . VAL D 1 292 ? -12.796 88.874 121.502 1.00 53.40 284 VAL D O 1
ATOM 12193 N N . GLY D 1 293 ? -11.909 88.809 119.433 1.00 37.08 285 GLY D N 1
ATOM 12194 C CA . GLY D 1 293 ? -13.140 88.308 118.846 1.00 37.73 285 GLY D CA 1
ATOM 12195 C C . GLY D 1 293 ? -12.947 87.894 117.402 1.00 41.63 285 GLY D C 1
ATOM 12196 O O . GLY D 1 293 ? -11.905 88.145 116.790 1.00 41.30 285 GLY D O 1
ATOM 12197 N N . ASP D 1 294 ? -13.992 87.236 116.860 1.00 30.45 286 ASP D N 1
ATOM 12198 C CA . ASP D 1 294 ? -14.022 86.806 115.475 1.00 39.85 286 ASP D CA 1
ATOM 12199 C C . ASP D 1 294 ? -14.546 87.932 114.591 1.00 43.30 286 ASP D C 1
ATOM 12200 O O . ASP D 1 294 ? -15.155 88.888 115.081 1.00 38.41 286 ASP D O 1
ATOM 12205 N N . PRO D 1 295 ? -14.304 87.860 113.280 1.00 43.33 287 PRO D N 1
ATOM 12206 C CA . PRO D 1 295 ? -14.609 89.010 112.410 1.00 40.90 287 PRO D CA 1
ATOM 12207 C C . PRO D 1 295 ? -16.014 89.575 112.536 1.00 40.67 287 PRO D C 1
ATOM 12208 O O . PRO D 1 295 ? -16.198 90.782 112.319 1.00 45.29 287 PRO D O 1
ATOM 12212 N N . SER D 1 296 ? -17.009 88.764 112.902 1.00 39.42 288 SER D N 1
ATOM 12213 C CA . SER D 1 296 ? -18.387 89.249 112.881 1.00 41.14 288 SER D CA 1
ATOM 12214 C C . SER D 1 296 ? -18.623 90.396 113.855 1.00 44.50 288 SER D C 1
ATOM 12215 O O . SER D 1 296 ? -19.594 91.139 113.687 1.00 50.44 288 SER D O 1
ATOM 12218 N N . TYR D 1 297 ? -17.767 90.563 114.862 1.00 44.03 289 TYR D N 1
ATOM 12219 C CA . TYR D 1 297 ? -17.933 91.628 115.842 1.00 44.96 289 TYR D CA 1
ATOM 12220 C C . TYR D 1 297 ? -17.277 92.940 115.434 1.00 43.14 289 TYR D C 1
ATOM 12221 O O . TYR D 1 297 ? -17.602 93.983 116.012 1.00 42.65 289 TYR D O 1
ATOM 12230 N N . PHE D 1 298 ? -16.399 92.933 114.435 1.00 45.18 290 PHE D N 1
ATOM 12231 C CA . PHE D 1 298 ? -15.682 94.135 114.017 1.00 50.56 290 PHE D CA 1
ATOM 12232 C C . PHE D 1 298 ? -15.743 94.269 112.501 1.00 52.99 290 PHE D C 1
ATOM 12233 O O . PHE D 1 298 ? -14.711 94.221 111.818 1.00 53.08 290 PHE D O 1
ATOM 12241 N N . PRO D 1 299 ? -16.941 94.473 111.943 1.00 53.06 291 PRO D N 1
ATOM 12242 C CA . PRO D 1 299 ? -17.056 94.566 110.476 1.00 54.32 291 PRO D CA 1
ATOM 12243 C C . PRO D 1 299 ? -16.202 95.664 109.875 1.00 55.57 291 PRO D C 1
ATOM 12244 O O . PRO D 1 299 ? -15.754 95.527 108.729 1.00 60.10 291 PRO D O 1
ATOM 12248 N N . GLU D 1 300 ? -15.970 96.753 110.610 1.00 56.42 292 GLU D N 1
ATOM 12249 C CA . GLU D 1 300 ? -15.185 97.880 110.118 1.00 53.73 292 GLU D CA 1
ATOM 12250 C C . GLU D 1 300 ? -13.679 97.640 110.170 1.00 52.58 292 GLU D C 1
ATOM 12251 O O . GLU D 1 300 ? -12.923 98.504 109.716 1.00 54.63 292 GLU D O 1
ATOM 12253 N N . LYS D 1 301 ? -13.222 96.522 110.746 1.00 54.71 293 LYS D N 1
ATOM 12254 C CA . LYS D 1 301 ? -11.796 96.240 110.904 1.00 50.38 293 LYS D CA 1
ATOM 12255 C C . LYS D 1 301 ? -11.338 94.975 110.185 1.00 53.26 293 LYS D C 1
ATOM 12256 O O . LYS D 1 301 ? -10.238 94.484 110.460 1.00 52.95 293 LYS D O 1
ATOM 12262 N N . VAL D 1 302 ? -12.144 94.422 109.284 1.00 52.27 294 VAL D N 1
ATOM 12263 C CA . VAL D 1 302 ? -11.786 93.203 108.578 1.00 47.15 294 VAL D CA 1
ATOM 12264 C C . VAL D 1 302 ? -12.023 93.398 107.084 1.00 48.03 294 VAL D C 1
ATOM 12265 O O . VAL D 1 302 ? -12.647 94.367 106.648 1.00 47.10 294 VAL D O 1
ATOM 12269 N N . ARG D 1 303 ? -11.486 92.461 106.298 1.00 43.46 295 ARG D N 1
ATOM 12270 C CA . ARG D 1 303 ? -11.710 92.415 104.863 1.00 43.40 295 ARG D CA 1
ATOM 12271 C C . ARG D 1 303 ? -12.095 91.001 104.443 1.00 41.50 295 ARG D C 1
ATOM 12272 O O . ARG D 1 303 ? -11.651 90.015 105.034 1.00 40.93 295 ARG D O 1
ATOM 12280 N N . LYS D 1 304 ? -12.940 90.910 103.421 1.00 40.90 296 LYS D N 1
ATOM 12281 C CA . LYS D 1 304 ? -13.304 89.609 102.876 1.00 40.51 296 LYS D CA 1
ATOM 12282 C C . LYS D 1 304 ? -12.104 88.983 102.171 1.00 36.51 296 LYS D C 1
ATOM 12283 O O . LYS D 1 304 ? -11.432 89.635 101.369 1.00 42.07 296 LYS D O 1
ATOM 12289 N N . THR D 1 305 ? -11.832 87.716 102.474 1.00 41.37 297 THR D N 1
ATOM 12290 C CA . THR D 1 305 ? -10.731 86.993 101.855 1.00 39.21 297 THR D CA 1
ATOM 12291 C C . THR D 1 305 ? -11.176 85.907 100.891 1.00 46.17 297 THR D C 1
ATOM 12292 O O . THR D 1 305 ? -10.324 85.332 100.207 1.00 56.83 297 THR D O 1
ATOM 12296 N N . GLY D 1 306 ? -12.464 85.608 100.816 1.00 44.67 298 GLY D N 1
ATOM 12297 C CA . GLY D 1 306 ? -12.959 84.620 99.883 1.00 38.33 298 GLY D CA 1
ATOM 12298 C C . GLY D 1 306 ? -14.200 83.951 100.426 1.00 37.52 298 GLY D C 1
ATOM 12299 O O . GLY D 1 306 ? -14.895 84.500 101.275 1.00 40.48 298 GLY D O 1
ATOM 12300 N N . LYS D 1 307 ? -14.472 82.766 99.887 1.00 42.90 299 LYS D N 1
ATOM 12301 C CA . LYS D 1 307 ? -15.583 81.931 100.320 1.00 37.53 299 LYS D CA 1
ATOM 12302 C C . LYS D 1 307 ? -15.099 80.504 100.496 1.00 35.07 299 LYS D C 1
ATOM 12303 O O . LYS D 1 307 ? -14.113 80.076 99.891 1.00 46.16 299 LYS D O 1
ATOM 12309 N N . VAL D 1 308 ? -15.824 79.770 101.330 1.00 36.33 300 VAL D N 1
ATOM 12310 C CA . VAL D 1 308 ? -15.620 78.342 101.522 1.00 33.65 300 VAL D CA 1
ATOM 12311 C C . VAL D 1 308 ? -16.976 77.672 101.442 1.00 33.36 300 VAL D C 1
ATOM 12312 O O . VAL D 1 308 ? -17.911 78.082 102.136 1.00 34.13 300 VAL D O 1
ATOM 12316 N N . ILE D 1 309 ? -17.097 76.670 100.582 1.00 36.26 301 ILE D N 1
ATOM 12317 C CA . ILE D 1 309 ? -18.296 75.843 100.538 1.00 32.68 301 ILE D CA 1
ATOM 12318 C C . ILE D 1 309 ? -18.054 74.587 101.369 1.00 29.18 301 ILE D C 1
ATOM 12319 O O . ILE D 1 309 ? -16.997 73.950 101.272 1.00 36.48 301 ILE D O 1
ATOM 12324 N N . ARG D 1 310 ? -19.020 74.251 102.209 1.00 29.72 302 ARG D N 1
ATOM 12325 C CA . ARG D 1 310 ? -19.045 72.973 102.905 1.00 27.74 302 ARG D CA 1
ATOM 12326 C C . ARG D 1 310 ? -20.377 72.319 102.588 1.00 30.64 302 ARG D C 1
ATOM 12327 O O . ARG D 1 310 ? -21.427 72.945 102.760 1.00 38.62 302 ARG D O 1
ATOM 12335 N N . VAL D 1 311 ? -20.336 71.105 102.052 1.00 33.68 303 VAL D N 1
ATOM 12336 C CA . VAL D 1 311 ? -21.542 70.329 101.789 1.00 28.23 303 VAL D CA 1
ATOM 12337 C C . VAL D 1 311 ? -21.573 69.192 102.800 1.00 32.68 303 VAL D C 1
ATOM 12338 O O . VAL D 1 311 ? -20.665 68.351 102.837 1.00 32.39 303 VAL D O 1
ATOM 12342 N N . ILE D 1 312 ? -22.611 69.187 103.625 1.00 42.23 304 ILE D N 1
ATOM 12343 C CA . ILE D 1 312 ? -22.762 68.259 104.736 1.00 33.03 304 ILE D CA 1
ATOM 12344 C C . ILE D 1 312 ? -23.703 67.154 104.286 1.00 29.28 304 ILE D C 1
ATOM 12345 O O . ILE D 1 312 ? -24.853 67.426 103.915 1.00 37.34 304 ILE D O 1
ATOM 12350 N N . CYS D 1 313 ? -23.216 65.913 104.300 1.00 27.69 305 CYS D N 1
ATOM 12351 C CA . CYS D 1 313 ? -23.948 64.774 103.757 1.00 33.96 305 CYS D CA 1
ATOM 12352 C C . CYS D 1 313 ? -24.163 63.714 104.830 1.00 35.66 305 CYS D C 1
ATOM 12353 O O . CYS D 1 313 ? -23.199 63.242 105.448 1.00 30.67 305 CYS D O 1
ATOM 12356 N N . ILE D 1 314 ? -25.420 63.315 105.010 1.00 31.15 306 ILE D N 1
ATOM 12357 C CA . ILE D 1 314 ? -25.783 62.203 105.879 1.00 31.49 306 ILE D CA 1
ATOM 12358 C C . ILE D 1 314 ? -25.860 60.951 105.023 1.00 38.21 306 ILE D C 1
ATOM 12359 O O . ILE D 1 314 ? -26.624 60.904 104.052 1.00 50.13 306 ILE D O 1
ATOM 12364 N N . LEU D 1 315 ? -25.079 59.936 105.383 1.00 32.07 307 LEU D N 1
ATOM 12365 C CA . LEU D 1 315 ? -25.012 58.695 104.628 1.00 28.10 307 LEU D CA 1
ATOM 12366 C C . LEU D 1 315 ? -25.484 57.535 105.492 1.00 32.94 307 LEU D C 1
ATOM 12367 O O . LEU D 1 315 ? -25.347 57.560 106.718 1.00 33.84 307 LEU D O 1
ATOM 12372 N N . SER D 1 316 ? -26.047 56.517 104.842 1.00 31.15 308 SER D N 1
ATOM 12373 C CA . SER D 1 316 ? -26.386 55.261 105.501 1.00 35.38 308 SER D CA 1
ATOM 12374 C C . SER D 1 316 ? -25.422 54.147 105.113 1.00 32.87 308 SER D C 1
ATOM 12375 O O . SER D 1 316 ? -25.775 52.966 105.151 1.00 34.83 308 SER D O 1
ATOM 12378 N N . HIS D 1 317 ? -24.199 54.516 104.741 1.00 31.33 309 HIS D N 1
ATOM 12379 C CA . HIS D 1 317 ? -23.218 53.556 104.265 1.00 31.31 309 HIS D CA 1
ATOM 12380 C C . HIS D 1 317 ? -21.847 54.184 104.404 1.00 28.99 309 HIS D C 1
ATOM 12381 O O . HIS D 1 317 ? -21.722 55.408 104.311 1.00 32.58 309 HIS D O 1
ATOM 12388 N N . PRO D 1 318 ? -20.810 53.391 104.630 1.00 29.80 310 PRO D N 1
ATOM 12389 C CA . PRO D 1 318 ? -19.449 53.934 104.596 1.00 28.91 310 PRO D CA 1
ATOM 12390 C C . PRO D 1 318 ? -19.052 54.304 103.176 1.00 30.56 310 PRO D C 1
ATOM 12391 O O . PRO D 1 318 ? -19.669 53.880 102.198 1.00 37.92 310 PRO D O 1
ATOM 12395 N N . VAL D 1 319 ? -17.986 55.094 103.068 1.00 32.00 311 VAL D N 1
ATOM 12396 C CA . VAL D 1 319 ? -17.507 55.519 101.760 1.00 25.09 311 VAL D CA 1
ATOM 12397 C C . VAL D 1 319 ? -16.877 54.327 101.054 1.00 32.16 311 VAL D C 1
ATOM 12398 O O . VAL D 1 319 ? -16.110 53.567 101.659 1.00 30.86 311 VAL D O 1
ATOM 12402 N N . LYS D 1 320 ? -17.229 54.131 99.781 1.00 30.06 312 LYS D N 1
ATOM 12403 C CA . LYS D 1 320 ? -16.635 53.037 99.027 1.00 32.01 312 LYS D CA 1
ATOM 12404 C C . LYS D 1 320 ? -15.123 53.204 98.981 1.00 34.18 312 LYS D C 1
ATOM 12405 O O . LYS D 1 320 ? -14.603 54.320 98.929 1.00 42.36 312 LYS D O 1
ATOM 12407 N N . SER D 1 321 ? -14.418 52.074 99.021 1.00 40.07 313 SER D N 1
ATOM 12408 C CA . SER D 1 321 ? -12.960 51.974 98.962 1.00 46.65 313 SER D CA 1
ATOM 12409 C C . SER D 1 321 ? -12.248 52.399 100.240 1.00 46.20 313 SER D C 1
ATOM 12410 O O . SER D 1 321 ? -11.014 52.468 100.240 1.00 52.66 313 SER D O 1
ATOM 12413 N N . THR D 1 322 ? -12.968 52.685 101.328 1.00 37.19 314 THR D N 1
ATOM 12414 C CA . THR D 1 322 ? -12.322 52.948 102.605 1.00 35.09 314 THR D CA 1
ATOM 12415 C C . THR D 1 322 ? -12.353 51.742 103.539 1.00 36.96 314 THR D C 1
ATOM 12416 O O . THR D 1 322 ? -12.096 51.896 104.739 1.00 38.24 314 THR D O 1
ATOM 12420 N N . GLU D 1 323 ? -12.664 50.552 103.017 1.00 37.90 315 GLU D N 1
ATOM 12421 C CA . GLU D 1 323 ? -12.676 49.314 103.797 1.00 35.78 315 GLU D CA 1
ATOM 12422 C C . GLU D 1 323 ? -13.605 49.422 105.005 1.00 40.97 315 GLU D C 1
ATOM 12423 O O . GLU D 1 323 ? -13.257 49.026 106.122 1.00 46.35 315 GLU D O 1
ATOM 12429 N N . ASN D 1 324 ? -14.795 49.978 104.771 1.00 36.00 316 ASN D N 1
ATOM 12430 C CA . ASN D 1 324 ? -15.855 50.099 105.773 1.00 30.11 316 ASN D CA 1
ATOM 12431 C C . ASN D 1 324 ? -15.417 50.922 106.975 1.00 33.58 316 ASN D C 1
ATOM 12432 O O . ASN D 1 324 ? -15.953 50.758 108.071 1.00 40.17 316 ASN D O 1
ATOM 12437 N N . ALA D 1 325 ? -14.473 51.838 106.770 1.00 37.03 317 ALA D N 1
ATOM 12438 C CA . ALA D 1 325 ? -14.028 52.713 107.847 1.00 26.81 317 ALA D CA 1
ATOM 12439 C C . ALA D 1 325 ? -15.199 53.536 108.360 1.00 32.34 317 ALA D C 1
ATOM 12440 O O . ALA D 1 325 ? -15.999 54.057 107.579 1.00 37.31 317 ALA D O 1
ATOM 12442 N N . LYS D 1 326 ? -15.321 53.636 109.678 1.00 33.63 318 LYS D N 1
ATOM 12443 C CA . LYS D 1 326 ? -16.433 54.384 110.244 1.00 25.55 318 LYS D CA 1
ATOM 12444 C C . LYS D 1 326 ? -16.088 55.840 110.521 1.00 23.46 318 LYS D C 1
ATOM 12445 O O . LYS D 1 326 ? -16.966 56.604 110.937 1.00 27.51 318 LYS D O 1
ATOM 12451 N N . SER D 1 327 ? -14.838 56.238 110.310 1.00 20.82 319 SER D N 1
ATOM 12452 C CA . SER D 1 327 ? -14.451 57.642 110.348 1.00 30.23 319 SER D CA 1
ATOM 12453 C C . SER D 1 327 ? -13.197 57.778 109.502 1.00 24.02 319 SER D C 1
ATOM 12454 O O . SER D 1 327 ? -12.385 56.855 109.451 1.00 32.23 319 SER D O 1
ATOM 12457 N N . SER D 1 328 ? -13.033 58.924 108.842 1.00 31.32 320 SER D N 1
ATOM 12458 C CA . SER D 1 328 ? -11.969 58.971 107.847 1.00 31.66 320 SER D CA 1
ATOM 12459 C C . SER D 1 328 ? -11.594 60.401 107.476 1.00 35.02 320 SER D C 1
ATOM 12460 O O . SER D 1 328 ? -12.439 61.301 107.442 1.00 33.40 320 SER D O 1
ATOM 12463 N N . GLN D 1 329 ? -10.305 60.586 107.201 1.00 31.35 321 GLN D N 1
ATOM 12464 C CA . GLN D 1 329 ? -9.791 61.759 106.511 1.00 26.26 321 GLN D CA 1
ATOM 12465 C C . GLN D 1 329 ? -9.599 61.401 105.041 1.00 28.52 321 GLN D C 1
ATOM 12466 O O . GLN D 1 329 ? -9.071 60.328 104.729 1.00 40.74 321 GLN D O 1
ATOM 12472 N N . ILE D 1 330 ? -10.061 62.269 104.141 1.00 28.00 322 ILE D N 1
ATOM 12473 C CA . ILE D 1 330 ? -9.883 62.077 102.699 1.00 33.20 322 ILE D CA 1
ATOM 12474 C C . ILE D 1 330 ? -9.414 63.396 102.094 1.00 34.55 322 ILE D C 1
ATOM 12475 O O . ILE D 1 330 ? -10.114 64.414 102.195 1.00 34.91 322 ILE D O 1
ATOM 12480 N N . ILE D 1 331 ? -8.236 63.378 101.468 1.00 34.83 323 ILE D N 1
ATOM 12481 C CA . ILE D 1 331 ? -7.645 64.558 100.839 1.00 35.20 323 ILE D CA 1
ATOM 12482 C C . ILE D 1 331 ? -7.827 64.472 99.329 1.00 38.97 323 ILE D C 1
ATOM 12483 O O . ILE D 1 331 ? -7.531 63.438 98.713 1.00 34.89 323 ILE D O 1
ATOM 12488 N N . PHE D 1 332 ? -8.270 65.575 98.725 1.00 38.68 324 PHE D N 1
ATOM 12489 C CA . PHE D 1 332 ? -8.377 65.692 97.274 1.00 39.54 324 PHE D CA 1
ATOM 12490 C C . PHE D 1 332 ? -7.400 66.760 96.808 1.00 40.94 324 PHE D C 1
ATOM 12491 O O . PHE D 1 332 ? -7.748 67.949 96.761 1.00 46.30 324 PHE D O 1
ATOM 12499 N N . PRO D 1 333 ? -6.163 66.395 96.470 1.00 39.49 325 PRO D N 1
ATOM 12500 C CA . PRO D 1 333 ? -5.181 67.407 96.053 1.00 40.41 325 PRO D CA 1
ATOM 12501 C C . PRO D 1 333 ? -5.635 68.146 94.796 1.00 43.86 325 PRO D C 1
ATOM 12502 O O . PRO D 1 333 ? -6.236 67.562 93.890 1.00 48.66 325 PRO D O 1
ATOM 12506 N N . GLN D 1 334 ? -5.335 69.448 94.752 1.00 31.58 326 GLN D N 1
ATOM 12507 C CA . GLN D 1 334 ? -5.819 70.289 93.660 1.00 37.02 326 GLN D CA 1
ATOM 12508 C C . GLN D 1 334 ? -5.294 69.819 92.305 1.00 42.64 326 GLN D C 1
ATOM 12509 O O . GLN D 1 334 ? -6.016 69.878 91.301 1.00 35.61 326 GLN D O 1
ATOM 12515 N N . LYS D 1 335 ? -4.049 69.335 92.251 1.00 43.84 327 LYS D N 1
ATOM 12516 C CA . LYS D 1 335 ? -3.501 68.896 90.971 1.00 47.43 327 LYS D CA 1
ATOM 12517 C C . LYS D 1 335 ? -4.108 67.583 90.484 1.00 51.94 327 LYS D C 1
ATOM 12518 O O . LYS D 1 335 ? -3.966 67.257 89.301 1.00 54.38 327 LYS D O 1
ATOM 12524 N N . GLN D 1 336 ? -4.795 66.837 91.348 1.00 51.60 328 GLN D N 1
ATOM 12525 C CA . GLN D 1 336 ? -5.511 65.645 90.914 1.00 48.55 328 GLN D CA 1
ATOM 12526 C C . GLN D 1 336 ? -6.928 65.955 90.476 1.00 49.81 328 GLN D C 1
ATOM 12527 O O . GLN D 1 336 ? -7.623 65.055 89.995 1.00 61.44 328 GLN D O 1
ATOM 12533 N N . THR D 1 337 ? -7.372 67.196 90.642 1.00 43.53 329 THR D N 1
ATOM 12534 C CA . THR D 1 337 ? -8.749 67.569 90.373 1.00 46.26 329 THR D CA 1
ATOM 12535 C C . THR D 1 337 ? -8.875 68.711 89.377 1.00 48.56 329 THR D C 1
ATOM 12536 O O . THR D 1 337 ? -9.998 69.127 89.082 1.00 51.59 329 THR D O 1
ATOM 12540 N N . GLY D 1 338 ? -7.769 69.221 88.846 1.00 50.27 330 GLY D N 1
ATOM 12541 C CA . GLY D 1 338 ? -7.825 70.348 87.929 1.00 57.45 330 GLY D CA 1
ATOM 12542 C C . GLY D 1 338 ? -8.247 71.648 88.578 1.00 50.89 330 GLY D C 1
ATOM 12543 O O . GLY D 1 338 ? -8.973 72.436 87.961 1.00 53.89 330 GLY D O 1
ATOM 12544 N N . ARG D 1 339 ? -7.816 71.884 89.815 1.00 43.60 331 ARG D N 1
ATOM 12545 C CA . ARG D 1 339 ? -8.212 73.031 90.618 1.00 43.31 331 ARG D CA 1
ATOM 12546 C C . ARG D 1 339 ? -6.965 73.717 91.157 1.00 43.25 331 ARG D C 1
ATOM 12547 O O . ARG D 1 339 ? -5.844 73.223 91.011 1.00 47.49 331 ARG D O 1
ATOM 12555 N N . LYS D 1 340 ? -7.168 74.867 91.797 1.00 42.92 332 LYS D N 1
ATOM 12556 C CA . LYS D 1 340 ? -6.087 75.581 92.463 1.00 42.10 332 LYS D CA 1
ATOM 12557 C C . LYS D 1 340 ? -6.245 75.540 93.974 1.00 42.30 332 LYS D C 1
ATOM 12558 O O . LYS D 1 340 ? -5.496 76.209 94.696 1.00 41.41 332 LYS D O 1
ATOM 12560 N N . HIS D 1 341 ? -7.203 74.758 94.462 1.00 41.11 333 HIS D N 1
ATOM 12561 C CA . HIS D 1 341 ? -7.441 74.564 95.882 1.00 43.08 333 HIS D CA 1
ATOM 12562 C C . HIS D 1 341 ? -7.836 73.119 96.117 1.00 40.51 333 HIS D C 1
ATOM 12563 O O . HIS D 1 341 ? -8.629 72.553 95.359 1.00 45.62 333 HIS D O 1
ATOM 12570 N N . ASP D 1 342 ? -7.288 72.532 97.174 1.00 31.44 334 ASP D N 1
ATOM 12571 C CA . ASP D 1 342 ? -7.645 71.168 97.525 1.00 34.39 334 ASP D CA 1
ATOM 12572 C C . ASP D 1 342 ? -9.097 71.103 97.987 1.00 27.87 334 ASP D C 1
ATOM 12573 O O . ASP D 1 342 ? -9.685 72.091 98.436 1.00 38.64 334 ASP D O 1
ATOM 12578 N N . ILE D 1 343 ? -9.681 69.923 97.847 1.00 29.73 335 ILE D N 1
ATOM 12579 C CA . ILE D 1 343 ? -10.974 69.612 98.431 1.00 29.07 335 ILE D CA 1
ATOM 12580 C C . ILE D 1 343 ? -10.728 68.653 99.582 1.00 29.66 335 ILE D C 1
ATOM 12581 O O . ILE D 1 343 ? -9.865 67.772 99.497 1.00 33.22 335 ILE D O 1
ATOM 12586 N N . TYR D 1 344 ? -11.449 68.859 100.675 1.00 34.77 336 TYR D N 1
ATOM 12587 C CA . TYR D 1 344 ? -11.304 68.066 101.885 1.00 28.80 336 TYR D CA 1
ATOM 12588 C C . TYR D 1 344 ? -12.629 67.396 102.212 1.00 32.79 336 TYR D C 1
ATOM 12589 O O . TYR D 1 344 ? -13.696 68.008 102.088 1.00 37.58 336 TYR D O 1
ATOM 12598 N N . CYS D 1 345 ? -12.554 66.135 102.624 1.00 26.64 337 CYS D N 1
ATOM 12599 C CA . CYS D 1 345 ? -13.717 65.395 103.094 1.00 24.16 337 CYS D CA 1
ATOM 12600 C C . CYS D 1 345 ? -13.328 64.664 104.365 1.00 26.96 337 CYS D C 1
ATOM 12601 O O . CYS D 1 345 ? -12.357 63.898 104.371 1.00 33.90 337 CYS D O 1
ATOM 12604 N N . CYS D 1 346 ? -14.037 64.938 105.448 1.00 24.32 338 CYS D N 1
ATOM 12605 C CA . CYS D 1 346 ? -13.876 64.167 106.669 1.00 34.71 338 CYS D CA 1
ATOM 12606 C C . CYS D 1 346 ? -15.179 63.441 106.967 1.00 30.03 338 CYS D C 1
ATOM 12607 O O . CYS D 1 346 ? -16.269 63.985 106.747 1.00 29.97 338 CYS D O 1
ATOM 12610 N N . VAL D 1 347 ? -15.062 62.208 107.455 1.00 24.29 339 VAL D N 1
ATOM 12611 C CA . VAL D 1 347 ? -16.209 61.346 107.718 1.00 24.71 339 VAL D CA 1
ATOM 12612 C C . VAL D 1 347 ? -16.207 61.004 109.198 1.00 23.21 339 VAL D C 1
ATOM 12613 O O . VAL D 1 347 ? -15.207 60.510 109.721 1.00 34.46 339 VAL D O 1
ATOM 12617 N N . THR D 1 348 ? -17.317 61.261 109.868 1.00 18.95 340 THR D N 1
ATOM 12618 C CA . THR D 1 348 ? -17.507 60.834 111.241 1.00 29.99 340 THR D CA 1
ATOM 12619 C C . THR D 1 348 ? -18.865 60.158 111.321 1.00 32.52 340 THR D C 1
ATOM 12620 O O . THR D 1 348 ? -19.679 60.253 110.400 1.00 30.40 340 THR D O 1
ATOM 12624 N N . SER D 1 349 ? -19.105 59.461 112.425 1.00 28.02 341 SER D N 1
ATOM 12625 C CA . SER D 1 349 ? -20.291 58.634 112.517 1.00 31.26 341 SER D CA 1
ATOM 12626 C C . SER D 1 349 ? -20.629 58.400 113.982 1.00 35.58 341 SER D C 1
ATOM 12627 O O . SER D 1 349 ? -20.145 59.118 114.871 1.00 34.63 341 SER D O 1
ATOM 12630 N N . PHE D 1 350 ? -21.439 57.370 114.223 1.00 28.08 342 PHE D N 1
ATOM 12631 C CA . PHE D 1 350 ? -21.810 56.944 115.564 1.00 22.33 342 PHE D CA 1
ATOM 12632 C C . PHE D 1 350 ? -20.595 56.642 116.430 1.00 27.74 342 PHE D C 1
ATOM 12633 O O . PHE D 1 350 ? -20.673 56.756 117.656 1.00 37.62 342 PHE D O 1
ATOM 12641 N N . THR D 1 351 ? -19.465 56.257 115.822 1.00 22.74 343 THR D N 1
ATOM 12642 C CA . THR D 1 351 ? -18.279 55.916 116.607 1.00 26.11 343 THR D CA 1
ATOM 12643 C C . THR D 1 351 ? -17.734 57.107 117.385 1.00 28.06 343 THR D C 1
ATOM 12644 O O . THR D 1 351 ? -17.012 56.906 118.364 1.00 35.46 343 THR D O 1
ATOM 12648 N N . HIS D 1 352 ? -18.041 58.332 116.964 1.00 27.94 344 HIS D N 1
ATOM 12649 C CA . HIS D 1 352 ? -17.753 59.522 117.751 1.00 33.01 344 HIS D CA 1
ATOM 12650 C C . HIS D 1 352 ? -19.022 60.126 118.330 1.00 38.96 344 HIS D C 1
ATOM 12651 O O . HIS D 1 352 ? -19.001 61.264 118.813 1.00 34.33 344 HIS D O 1
ATOM 12658 N N . HIS D 1 353 ? -20.127 59.389 118.268 1.00 38.62 345 HIS D N 1
ATOM 12659 C CA . HIS D 1 353 ? -21.408 59.839 118.790 1.00 32.25 345 HIS D CA 1
ATOM 12660 C C . HIS D 1 353 ? -21.781 61.194 118.215 1.00 30.83 345 HIS D C 1
ATOM 12661 O O . HIS D 1 353 ? -22.279 62.079 118.912 1.00 34.30 345 HIS D O 1
ATOM 12668 N N . VAL D 1 354 ? -21.553 61.354 116.916 1.00 23.80 346 VAL D N 1
ATOM 12669 C CA . VAL D 1 354 ? -22.020 62.540 116.212 1.00 28.90 346 VAL D CA 1
ATOM 12670 C C . VAL D 1 354 ? -23.227 62.237 115.343 1.00 33.08 346 VAL D C 1
ATOM 12671 O O . VAL D 1 354 ? -23.860 63.177 114.829 1.00 28.65 346 VAL D O 1
ATOM 12675 N N . ALA D 1 355 ? -23.599 60.969 115.206 1.00 28.82 347 ALA D N 1
ATOM 12676 C CA . ALA D 1 355 ? -24.721 60.566 114.375 1.00 28.71 347 ALA D CA 1
ATOM 12677 C C . ALA D 1 355 ? -25.359 59.336 114.992 1.00 30.25 347 ALA D C 1
ATOM 12678 O O . ALA D 1 355 ? -24.737 58.660 115.821 1.00 41.48 347 ALA D O 1
ATOM 12680 N N . PRO D 1 356 ? -26.600 59.026 114.626 1.00 27.71 348 PRO D N 1
ATOM 12681 C CA . PRO D 1 356 ? -27.216 57.777 115.094 1.00 35.30 348 PRO D CA 1
ATOM 12682 C C . PRO D 1 356 ? -26.471 56.562 114.566 1.00 39.69 348 PRO D C 1
ATOM 12683 O O . PRO D 1 356 ? -25.647 56.630 113.652 1.00 51.05 348 PRO D O 1
ATOM 12687 N N . ASN D 1 357 ? -26.816 55.419 115.144 1.00 43.38 349 ASN D N 1
ATOM 12688 C CA . ASN D 1 357 ? -26.242 54.145 114.738 1.00 38.58 349 ASN D CA 1
ATOM 12689 C C . ASN D 1 357 ? -26.563 53.856 113.277 1.00 38.28 349 ASN D C 1
ATOM 12690 O O . ASN D 1 357 ? -27.729 53.866 112.870 1.00 44.83 349 ASN D O 1
ATOM 12695 N N . GLY D 1 358 ? -25.529 53.577 112.488 1.00 37.02 350 GLY D N 1
ATOM 12696 C CA . GLY D 1 358 ? -25.726 53.328 111.079 1.00 37.68 350 GLY D CA 1
ATOM 12697 C C . GLY D 1 358 ? -25.715 54.551 110.192 1.00 34.27 350 GLY D C 1
ATOM 12698 O O . GLY D 1 358 ? -25.978 54.421 108.991 1.00 48.19 350 GLY D O 1
ATOM 12699 N N . LYS D 1 359 ? -25.460 55.734 110.741 1.00 31.37 351 LYS D N 1
ATOM 12700 C CA . LYS D 1 359 ? -25.405 56.969 109.975 1.00 23.96 351 LYS D CA 1
ATOM 12701 C C . LYS D 1 359 ? -23.977 57.495 109.958 1.00 28.23 351 LYS D C 1
ATOM 12702 O O . LYS D 1 359 ? -23.212 57.291 110.903 1.00 32.05 351 LYS D O 1
ATOM 12708 N N . TYR D 1 360 ? -23.623 58.169 108.868 1.00 32.15 352 TYR D N 1
ATOM 12709 C CA . TYR D 1 360 ? -22.303 58.754 108.690 1.00 31.87 352 TYR D CA 1
ATOM 12710 C C . TYR D 1 360 ? -22.485 60.207 108.277 1.00 30.17 352 TYR D C 1
ATOM 12711 O O . TYR D 1 360 ? -23.368 60.521 107.474 1.00 33.96 352 TYR D O 1
ATOM 12720 N N . ILE D 1 361 ? -21.650 61.086 108.820 1.00 23.96 353 ILE D N 1
ATOM 12721 C CA . ILE D 1 361 ? -21.608 62.482 108.414 1.00 25.32 353 ILE D CA 1
ATOM 12722 C C . ILE D 1 361 ? -20.351 62.663 107.583 1.00 30.87 353 ILE D C 1
ATOM 12723 O O . ILE D 1 361 ? -19.235 62.485 108.087 1.00 31.03 353 ILE D O 1
ATOM 12728 N N . ALA D 1 362 ? -20.530 62.989 106.307 1.00 25.70 354 ALA D N 1
ATOM 12729 C CA . ALA D 1 362 ? -19.422 63.261 105.405 1.00 25.43 354 ALA D CA 1
ATOM 12730 C C . ALA D 1 362 ? -19.546 64.701 104.934 1.00 35.94 354 ALA D C 1
ATOM 12731 O O . ALA D 1 362 ? -20.514 65.051 104.247 1.00 43.46 354 ALA D O 1
ATOM 12733 N N . ILE D 1 363 ? -18.564 65.527 105.283 1.00 26.67 355 ILE D N 1
ATOM 12734 C CA . ILE D 1 363 ? -18.605 66.955 104.987 1.00 28.80 355 ILE D CA 1
ATOM 12735 C C . ILE D 1 363 ? -17.480 67.281 104.023 1.00 30.28 355 ILE D C 1
ATOM 12736 O O . ILE D 1 363 ? -16.304 67.037 104.317 1.00 31.52 355 ILE D O 1
ATOM 12741 N N . VAL D 1 364 ? -17.846 67.853 102.882 1.00 34.46 356 VAL D N 1
ATOM 12742 C CA . VAL D 1 364 ? -16.926 68.167 101.800 1.00 33.47 356 VAL D CA 1
ATOM 12743 C C . VAL D 1 364 ? -16.692 69.670 101.812 1.00 39.47 356 VAL D C 1
ATOM 12744 O O . VAL D 1 364 ? -17.654 70.451 101.827 1.00 35.45 356 VAL D O 1
ATOM 12748 N N . SER D 1 365 ? -15.425 70.083 101.791 1.00 21.94 357 SER D N 1
ATOM 12749 C CA . SER D 1 365 ? -15.123 71.500 101.921 1.00 31.33 357 SER D CA 1
ATOM 12750 C C . SER D 1 365 ? -14.021 71.922 100.963 1.00 32.78 357 SER D C 1
ATOM 12751 O O . SER D 1 365 ? -13.049 71.189 100.747 1.00 34.45 357 SER D O 1
ATOM 12754 N N . THR D 1 366 ? -14.175 73.123 100.407 1.00 26.86 358 THR D N 1
ATOM 12755 C CA . THR D 1 366 ? -13.128 73.702 99.574 1.00 32.12 358 THR D CA 1
ATOM 12756 C C . THR D 1 366 ? -13.355 75.197 99.421 1.00 36.21 358 THR D C 1
ATOM 12757 O O . THR D 1 366 ? -14.461 75.714 99.618 1.00 38.10 358 THR D O 1
ATOM 12761 N N . THR D 1 367 ? -12.276 75.879 99.066 1.00 36.46 359 THR D N 1
ATOM 12762 C CA . THR D 1 367 ? -12.351 77.290 98.723 1.00 36.83 359 THR D CA 1
ATOM 12763 C C . THR D 1 367 ? -13.064 77.469 97.387 1.00 38.77 359 THR D C 1
ATOM 12764 O O . THR D 1 367 ? -12.813 76.737 96.427 1.00 41.33 359 THR D O 1
ATOM 12768 N N . VAL D 1 368 ? -13.962 78.451 97.328 1.00 36.94 360 VAL D N 1
ATOM 12769 C CA . VAL D 1 368 ? -14.750 78.677 96.123 1.00 41.65 360 VAL D CA 1
ATOM 12770 C C . VAL D 1 368 ? -13.886 79.334 95.055 1.00 38.74 360 VAL D C 1
ATOM 12771 O O . VAL D 1 368 ? -13.210 80.338 95.308 1.00 40.05 360 VAL D O 1
ATOM 12775 N N . GLU D 1 369 ? -13.893 78.755 93.853 1.00 41.80 361 GLU D N 1
ATOM 12776 C CA . GLU D 1 369 ? -13.187 79.325 92.714 1.00 44.78 361 GLU D CA 1
ATOM 12777 C C . GLU D 1 369 ? -14.107 79.853 91.622 1.00 46.24 361 GLU D C 1
ATOM 12778 O O . GLU D 1 369 ? -13.654 80.653 90.796 1.00 46.53 361 GLU D O 1
ATOM 12784 N N . SER D 1 370 ? -15.375 79.434 91.587 1.00 43.96 362 SER D N 1
ATOM 12785 C CA . SER D 1 370 ? -16.230 79.695 90.432 1.00 41.97 362 SER D CA 1
ATOM 12786 C C . SER D 1 370 ? -17.590 80.241 90.869 1.00 45.37 362 SER D C 1
ATOM 12787 O O . SER D 1 370 ? -17.856 80.466 92.054 1.00 52.12 362 SER D O 1
ATOM 12790 N N . ASP D 1 371 ? -18.459 80.442 89.878 1.00 57.32 363 ASP D N 1
ATOM 12791 C CA . ASP D 1 371 ? -19.826 80.901 90.082 1.00 62.75 363 ASP D CA 1
ATOM 12792 C C . ASP D 1 371 ? -20.764 79.773 90.474 1.00 64.89 363 ASP D C 1
ATOM 12793 O O . ASP D 1 371 ? -21.912 80.040 90.845 1.00 71.23 363 ASP D O 1
ATOM 12798 N N . ASN D 1 372 ? -20.310 78.525 90.380 1.00 58.20 364 ASN D N 1
ATOM 12799 C CA . ASN D 1 372 ? -21.104 77.356 90.734 1.00 58.74 364 ASN D CA 1
ATOM 12800 C C . ASN D 1 372 ? -20.308 76.613 91.804 1.00 55.75 364 ASN D C 1
ATOM 12801 O O . ASN D 1 372 ? -19.603 75.634 91.511 1.00 57.48 364 ASN D O 1
ATOM 12806 N N . PRO D 1 373 ? -20.376 77.070 93.057 1.00 47.76 365 PRO D N 1
ATOM 12807 C CA . PRO D 1 373 ? -19.574 76.420 94.109 1.00 44.35 365 PRO D CA 1
ATOM 12808 C C . PRO D 1 373 ? -19.918 74.955 94.300 1.00 47.06 365 PRO D C 1
ATOM 12809 O O . PRO D 1 373 ? -19.023 74.149 94.579 1.00 50.04 365 PRO D O 1
ATOM 12813 N N . GLU D 1 374 ? -21.202 74.593 94.191 1.00 49.44 366 GLU D N 1
ATOM 12814 C CA . GLU D 1 374 ? -21.603 73.200 94.367 1.00 40.29 366 GLU D CA 1
ATOM 12815 C C . GLU D 1 374 ? -20.968 72.310 93.317 1.00 45.93 366 GLU D C 1
ATOM 12816 O O . GLU D 1 374 ? -20.584 71.171 93.607 1.00 49.48 366 GLU D O 1
ATOM 12822 N N . ASN D 1 375 ? -20.847 72.815 92.087 1.00 42.31 367 ASN D N 1
ATOM 12823 C CA . ASN D 1 375 ? -20.271 72.012 91.022 1.00 39.92 367 ASN D CA 1
ATOM 12824 C C . ASN D 1 375 ? -18.800 71.723 91.280 1.00 42.56 367 ASN D C 1
ATOM 12825 O O . ASN D 1 375 ? -18.286 70.684 90.849 1.00 50.71 367 ASN D O 1
ATOM 12830 N N . GLU D 1 376 ? -18.125 72.601 92.020 1.00 41.41 368 GLU D N 1
ATOM 12831 C CA . GLU D 1 376 ? -16.709 72.400 92.306 1.00 39.11 368 GLU D CA 1
ATOM 12832 C C . GLU D 1 376 ? -16.459 71.144 93.138 1.00 42.59 368 GLU D C 1
ATOM 12833 O O . GLU D 1 376 ? -15.410 70.505 92.983 1.00 44.41 368 GLU D O 1
ATOM 12839 N N . VAL D 1 377 ? -17.400 70.763 94.008 1.00 36.15 369 VAL D N 1
ATOM 12840 C CA . VAL D 1 377 ? -17.237 69.582 94.861 1.00 32.83 369 VAL D CA 1
ATOM 12841 C C . VAL D 1 377 ? -17.988 68.363 94.325 1.00 39.12 369 VAL D C 1
ATOM 12842 O O . VAL D 1 377 ? -18.110 67.357 95.033 1.00 41.66 369 VAL D O 1
ATOM 12846 N N . LYS D 1 378 ? -18.502 68.429 93.093 1.00 41.04 370 LYS D N 1
ATOM 12847 C CA . LYS D 1 378 ? -19.257 67.305 92.544 1.00 38.52 370 LYS D CA 1
ATOM 12848 C C . LYS D 1 378 ? -18.402 66.046 92.436 1.00 44.38 370 LYS D C 1
ATOM 12849 O O . LYS D 1 378 ? -18.921 64.929 92.550 1.00 50.58 370 LYS D O 1
ATOM 12855 N N . VAL D 1 379 ? -17.098 66.202 92.193 1.00 44.31 371 VAL D N 1
ATOM 12856 C CA . VAL D 1 379 ? -16.216 65.045 92.086 1.00 37.43 371 VAL D CA 1
ATOM 12857 C C . VAL D 1 379 ? -16.218 64.237 93.379 1.00 43.14 371 VAL D C 1
ATOM 12858 O O . VAL D 1 379 ? -16.124 63.004 93.351 1.00 46.16 371 VAL D O 1
ATOM 12862 N N . VAL D 1 380 ? -16.346 64.902 94.527 1.00 41.59 372 VAL D N 1
ATOM 12863 C CA . VAL D 1 380 ? -16.369 64.179 95.793 1.00 37.67 372 VAL D CA 1
ATOM 12864 C C . VAL D 1 380 ? -17.751 63.599 96.055 1.00 40.01 372 VAL D C 1
ATOM 12865 O O . VAL D 1 380 ? -17.890 62.424 96.419 1.00 37.30 372 VAL D O 1
ATOM 12869 N N . LEU D 1 381 ? -18.794 64.409 95.849 1.00 44.98 373 LEU D N 1
ATOM 12870 C CA . LEU D 1 381 ? -20.150 63.949 96.130 1.00 45.81 373 LEU D CA 1
ATOM 12871 C C . LEU D 1 381 ? -20.500 62.708 95.327 1.00 48.84 373 LEU D C 1
ATOM 12872 O O . LEU D 1 381 ? -21.223 61.834 95.816 1.00 54.96 373 LEU D O 1
ATOM 12877 N N . ASP D 1 382 ? -19.982 62.602 94.107 1.00 47.49 374 ASP D N 1
ATOM 12878 C CA . ASP D 1 382 ? -20.263 61.421 93.303 1.00 51.81 374 ASP D CA 1
ATOM 12879 C C . ASP D 1 382 ? -19.707 60.157 93.947 1.00 47.87 374 ASP D C 1
ATOM 12880 O O . ASP D 1 382 ? -20.263 59.069 93.763 1.00 48.11 374 ASP D O 1
ATOM 12885 N N . LEU D 1 383 ? -18.620 60.278 94.707 1.00 42.73 375 LEU D N 1
ATOM 12886 C CA . LEU D 1 383 ? -18.072 59.126 95.405 1.00 40.49 375 LEU D CA 1
ATOM 12887 C C . LEU D 1 383 ? -18.858 58.769 96.663 1.00 40.69 375 LEU D C 1
ATOM 12888 O O . LEU D 1 383 ? -18.705 57.659 97.177 1.00 40.61 375 LEU D O 1
ATOM 12893 N N . LEU D 1 384 ? -19.702 59.673 97.160 1.00 33.70 376 LEU D N 1
ATOM 12894 C CA . LEU D 1 384 ? -20.485 59.434 98.363 1.00 31.88 376 LEU D CA 1
ATOM 12895 C C . LEU D 1 384 ? -21.867 58.850 98.082 1.00 39.08 376 LEU D C 1
ATOM 12896 O O . LEU D 1 384 ? -22.532 58.403 99.022 1.00 42.88 376 LEU D O 1
ATOM 12901 N N . ASN D 1 385 ? -22.328 58.873 96.835 1.00 35.81 377 ASN D N 1
ATOM 12902 C CA . ASN D 1 385 ? -23.700 58.476 96.539 1.00 38.76 377 ASN D CA 1
ATOM 12903 C C . ASN D 1 385 ? -23.941 57.011 96.909 1.00 40.61 377 ASN D C 1
ATOM 12904 O O . ASN D 1 385 ? -23.037 56.177 96.777 1.00 31.40 377 ASN D O 1
ATOM 12909 N N . PRO D 1 386 ? -25.147 56.660 97.382 1.00 38.86 378 PRO D N 1
ATOM 12910 C CA . PRO D 1 386 ? -26.286 57.567 97.563 1.00 32.05 378 PRO D CA 1
ATOM 12911 C C . PRO D 1 386 ? -26.205 58.400 98.846 1.00 36.35 378 PRO D C 1
ATOM 12912 O O . PRO D 1 386 ? -25.644 57.951 99.842 1.00 36.15 378 PRO D O 1
ATOM 12916 N N . ILE D 1 387 ? -26.747 59.613 98.801 1.00 35.17 379 ILE D N 1
ATOM 12917 C CA . ILE D 1 387 ? -26.744 60.537 99.929 1.00 34.14 379 ILE D CA 1
ATOM 12918 C C . ILE D 1 387 ? -28.177 60.691 100.423 1.00 33.90 379 ILE D C 1
ATOM 12919 O O . ILE D 1 387 ? -29.072 61.031 99.643 1.00 40.52 379 ILE D O 1
ATOM 12924 N N . ASP D 1 388 ? -28.395 60.452 101.716 1.00 32.51 380 ASP D N 1
ATOM 12925 C CA . ASP D 1 388 ? -29.746 60.559 102.261 1.00 39.96 380 ASP D CA 1
ATOM 12926 C C . ASP D 1 388 ? -30.192 62.013 102.344 1.00 41.15 380 ASP D C 1
ATOM 12927 O O . ASP D 1 388 ? -31.319 62.352 101.966 1.00 45.39 380 ASP D O 1
ATOM 12932 N N . GLU D 1 389 ? -29.343 62.879 102.885 1.00 34.87 381 GLU D N 1
ATOM 12933 C CA . GLU D 1 389 ? -29.688 64.284 103.011 1.00 33.02 381 GLU D CA 1
ATOM 12934 C C . GLU D 1 389 ? -28.422 65.105 102.816 1.00 33.83 381 GLU D C 1
ATOM 12935 O O . GLU D 1 389 ? -27.353 64.746 103.314 1.00 29.17 381 GLU D O 1
ATOM 12941 N N . LYS D 1 390 ? -28.554 66.219 102.109 1.00 41.12 382 LYS D N 1
ATOM 12942 C CA . LYS D 1 390 ? -27.413 67.047 101.758 1.00 37.61 382 LYS D CA 1
ATOM 12943 C C . LYS D 1 390 ? -27.731 68.496 102.092 1.00 38.41 382 LYS D C 1
ATOM 12944 O O . LYS D 1 390 ? -28.808 68.993 101.744 1.00 40.95 382 LYS D O 1
ATOM 12950 N N . PHE D 1 391 ? -26.801 69.163 102.779 1.00 35.20 383 PHE D N 1
ATOM 12951 C CA . PHE D 1 391 ? -26.952 70.560 103.173 1.00 35.36 383 PHE D CA 1
ATOM 12952 C C . PHE D 1 391 ? -25.774 71.371 102.646 1.00 36.12 383 PHE D C 1
ATOM 12953 O O . PHE D 1 391 ? -24.620 71.076 102.970 1.00 40.61 383 PHE D O 1
ATOM 12961 N N . VAL D 1 392 ? -26.073 72.417 101.880 1.00 28.87 384 VAL D N 1
ATOM 12962 C CA . VAL D 1 392 ? -25.057 73.279 101.281 1.00 34.34 384 VAL D CA 1
ATOM 12963 C C . VAL D 1 392 ? -24.822 74.479 102.192 1.00 38.14 384 VAL D C 1
ATOM 12964 O O . VAL D 1 392 ? -25.739 75.269 102.440 1.00 37.13 384 VAL D O 1
ATOM 12968 N N . TYR D 1 393 ? -23.581 74.633 102.657 1.00 41.87 385 TYR D N 1
ATOM 12969 C CA . TYR D 1 393 ? -23.197 75.648 103.641 1.00 35.82 385 TYR D CA 1
ATOM 12970 C C . TYR D 1 393 ? -22.039 76.467 103.076 1.00 33.56 385 TYR D C 1
ATOM 12971 O O . TYR D 1 393 ? -20.884 76.031 103.115 1.00 31.36 385 TYR D O 1
ATOM 12980 N N . ILE D 1 394 ? -22.348 77.645 102.542 1.00 32.36 386 ILE D N 1
ATOM 12981 C CA . ILE D 1 394 ? -21.361 78.539 101.949 1.00 39.45 386 ILE D CA 1
ATOM 12982 C C . ILE D 1 394 ? -21.172 79.718 102.892 1.00 36.61 386 ILE D C 1
ATOM 12983 O O . ILE D 1 394 ? -22.154 80.318 103.343 1.00 42.29 386 ILE D O 1
ATOM 12988 N N . LEU D 1 395 ? -19.914 80.064 103.171 1.00 33.81 387 LEU D N 1
ATOM 12989 C CA . LEU D 1 395 ? -19.587 81.152 104.083 1.00 40.01 387 LEU D CA 1
ATOM 12990 C C . LEU D 1 395 ? -18.542 82.067 103.458 1.00 45.22 387 LEU D C 1
ATOM 12991 O O . LEU D 1 395 ? -17.645 81.598 102.749 1.00 46.67 387 LEU D O 1
ATOM 12996 N N . ASP D 1 396 ? -18.657 83.370 103.739 1.00 35.00 388 ASP D N 1
ATOM 12997 C CA . ASP D 1 396 ? -17.592 84.314 103.436 1.00 31.49 388 ASP D CA 1
ATOM 12998 C C . ASP D 1 396 ? -16.504 84.199 104.492 1.00 33.40 388 ASP D C 1
ATOM 12999 O O . ASP D 1 396 ? -16.771 83.900 105.657 1.00 36.78 388 ASP D O 1
ATOM 13004 N N . THR D 1 397 ? -15.266 84.418 104.075 1.00 35.75 389 THR D N 1
ATOM 13005 C CA . THR D 1 397 ? -14.143 84.377 104.996 1.00 35.35 389 THR D CA 1
ATOM 13006 C C . THR D 1 397 ? -13.552 85.773 105.162 1.00 37.94 389 THR D C 1
ATOM 13007 O O . THR D 1 397 ? -13.579 86.592 104.241 1.00 38.26 389 THR D O 1
ATOM 13011 N N . TYR D 1 398 ? -13.028 86.042 106.354 1.00 41.61 390 TYR D N 1
ATOM 13012 C CA . TYR D 1 398 ? -12.535 87.370 106.694 1.00 39.65 390 TYR D CA 1
ATOM 13013 C C . TYR D 1 398 ? -11.217 87.253 107.447 1.00 41.08 390 TYR D C 1
ATOM 13014 O O . TYR D 1 398 ? -10.877 86.202 108.002 1.00 44.46 390 TYR D O 1
ATOM 13023 N N . ALA D 1 399 ? -10.469 88.351 107.442 1.00 38.00 391 ALA D N 1
ATOM 13024 C CA . ALA D 1 399 ? -9.203 88.475 108.149 1.00 45.42 391 ALA D CA 1
ATOM 13025 C C . ALA D 1 399 ? -9.076 89.910 108.626 1.00 44.98 391 ALA D C 1
ATOM 13026 O O . ALA D 1 399 ? -9.538 90.826 107.936 1.00 45.80 391 ALA D O 1
ATOM 13028 N N . PRO D 1 400 ? -8.452 90.143 109.779 1.00 44.54 392 PRO D N 1
ATOM 13029 C CA . PRO D 1 400 ? -8.348 91.519 110.278 1.00 43.25 392 PRO D CA 1
ATOM 13030 C C . PRO D 1 400 ? -7.393 92.335 109.428 1.00 48.04 392 PRO D C 1
ATOM 13031 O O . PRO D 1 400 ? -6.452 91.810 108.825 1.00 49.22 392 PRO D O 1
ATOM 13035 N N . LEU D 1 401 ? -7.656 93.645 109.379 1.00 44.82 393 LEU D N 1
ATOM 13036 C CA . LEU D 1 401 ? -6.780 94.549 108.648 1.00 43.05 393 LEU D CA 1
ATOM 13037 C C . LEU D 1 401 ? -5.495 94.820 109.415 1.00 46.94 393 LEU D C 1
ATOM 13038 O O . LEU D 1 401 ? -4.429 94.959 108.804 1.00 44.45 393 LEU D O 1
ATOM 13043 N N . GLU D 1 402 ? -5.577 94.907 110.744 1.00 50.98 394 GLU D N 1
ATOM 13044 C CA . GLU D 1 402 ? -4.434 95.183 111.605 1.00 54.35 394 GLU D CA 1
ATOM 13045 C C . GLU D 1 402 ? -4.225 94.040 112.589 1.00 49.45 394 GLU D C 1
ATOM 13046 O O . GLU D 1 402 ? -5.120 93.225 112.823 1.00 51.29 394 GLU D O 1
ATOM 13052 N N . ASP D 1 403 ? -3.019 93.981 113.162 1.00 51.01 395 ASP D N 1
ATOM 13053 C CA . ASP D 1 403 ? -2.671 92.884 114.060 1.00 48.19 395 ASP D CA 1
ATOM 13054 C C . ASP D 1 403 ? -3.174 93.104 115.479 1.00 48.42 395 ASP D C 1
ATOM 13055 O O . ASP D 1 403 ? -3.069 92.186 116.300 1.00 48.44 395 ASP D O 1
ATOM 13060 N N . GLY D 1 404 ? -3.694 94.298 115.785 1.00 41.60 396 GLY D N 1
ATOM 13061 C CA . GLY D 1 404 ? -4.277 94.600 117.073 1.00 45.34 396 GLY D CA 1
ATOM 13062 C C . GLY D 1 404 ? -3.376 95.352 118.030 1.00 54.02 396 GLY D C 1
ATOM 13063 O O . GLY D 1 404 ? -3.867 95.846 119.051 1.00 55.15 396 GLY D O 1
ATOM 13064 N N . LYS D 1 405 ? -2.085 95.482 117.717 1.00 52.80 397 LYS D N 1
ATOM 13065 C CA . LYS D 1 405 ? -1.157 96.115 118.650 1.00 52.40 397 LYS D CA 1
ATOM 13066 C C . LYS D 1 405 ? -1.422 97.610 118.794 1.00 61.68 397 LYS D C 1
ATOM 13067 O O . LYS D 1 405 ? -1.208 98.173 119.875 1.00 68.18 397 LYS D O 1
ATOM 13073 N N . LYS D 1 406 ? -1.901 98.266 117.735 1.00 57.89 398 LYS D N 1
ATOM 13074 C CA . LYS D 1 406 ? -2.156 99.701 117.807 1.00 58.94 398 LYS D CA 1
ATOM 13075 C C . LYS D 1 406 ? -3.469 100.009 118.522 1.00 60.65 398 LYS D C 1
ATOM 13076 O O . LYS D 1 406 ? -3.543 100.968 119.302 1.00 61.63 398 LYS D O 1
ATOM 13078 N N . ASP D 1 407 ? -4.517 99.227 118.255 1.00 56.21 399 ASP D N 1
ATOM 13079 C CA . ASP D 1 407 ? -5.851 99.519 118.765 1.00 58.25 399 ASP D CA 1
ATOM 13080 C C . ASP D 1 407 ? -6.299 98.611 119.904 1.00 56.76 399 ASP D C 1
ATOM 13081 O O . ASP D 1 407 ? -7.331 98.894 120.523 1.00 59.22 399 ASP D O 1
ATOM 13086 N N . GLY D 1 408 ? -5.569 97.538 120.196 1.00 51.96 400 GLY D N 1
ATOM 13087 C CA . GLY D 1 408 ? -5.980 96.628 121.248 1.00 49.15 400 GLY D CA 1
ATOM 13088 C C . GLY D 1 408 ? -7.074 95.659 120.867 1.00 52.22 400 GLY D C 1
ATOM 13089 O O . GLY D 1 408 ? -7.619 94.988 121.750 1.00 53.55 400 GLY D O 1
ATOM 13090 N N . VAL D 1 409 ? -7.428 95.582 119.586 1.00 54.59 401 VAL D N 1
ATOM 13091 C CA . VAL D 1 409 ? -8.485 94.711 119.087 1.00 50.16 401 VAL D CA 1
ATOM 13092 C C . VAL D 1 409 ? -7.827 93.589 118.291 1.00 50.91 401 VAL D C 1
ATOM 13093 O O . VAL D 1 409 ? -7.308 93.818 117.190 1.00 49.17 401 VAL D O 1
ATOM 13097 N N . PHE D 1 410 ? -7.832 92.376 118.846 1.00 49.67 402 PHE D N 1
ATOM 13098 C CA . PHE D 1 410 ? -7.172 91.223 118.233 1.00 45.73 402 PHE D CA 1
ATOM 13099 C C . PHE D 1 410 ? -8.232 90.310 117.621 1.00 47.38 402 PHE D C 1
ATOM 13100 O O . PHE D 1 410 ? -9.026 89.695 118.342 1.00 45.53 402 PHE D O 1
ATOM 13108 N N . ILE D 1 411 ? -8.243 90.221 116.290 1.00 38.46 403 ILE D N 1
ATOM 13109 C CA . ILE D 1 411 ? -9.300 89.540 115.553 1.00 38.39 403 ILE D CA 1
ATOM 13110 C C . ILE D 1 411 ? -8.738 88.287 114.895 1.00 41.70 403 ILE D C 1
ATOM 13111 O O . ILE D 1 411 ? -7.652 88.316 114.302 1.00 46.41 403 ILE D O 1
ATOM 13116 N N . SER D 1 412 ? -9.490 87.192 114.987 1.00 30.70 404 SER D N 1
ATOM 13117 C CA . SER D 1 412 ? -9.099 85.925 114.387 1.00 35.18 404 SER D CA 1
ATOM 13118 C C . SER D 1 412 ? -9.519 85.847 112.920 1.00 40.51 404 SER D C 1
ATOM 13119 O O . SER D 1 412 ? -10.375 86.601 112.443 1.00 40.65 404 SER D O 1
ATOM 13122 N N . LYS D 1 413 ? -8.901 84.911 112.207 1.00 37.13 405 LYS D N 1
ATOM 13123 C CA . LYS D 1 413 ? -9.304 84.601 110.844 1.00 37.69 405 LYS D CA 1
ATOM 13124 C C . LYS D 1 413 ? -10.462 83.608 110.842 1.00 39.22 405 LYS D C 1
ATOM 13125 O O . LYS D 1 413 ? -10.604 82.790 111.749 1.00 34.42 405 LYS D O 1
ATOM 13131 N N . SER D 1 414 ? -11.295 83.688 109.807 1.00 44.11 406 SER D N 1
ATOM 13132 C CA . SER D 1 414 ? -12.304 82.664 109.582 1.00 40.29 406 SER D CA 1
ATOM 13133 C C . SER D 1 414 ? -11.616 81.323 109.332 1.00 36.56 406 SER D C 1
ATOM 13134 O O . SER D 1 414 ? -10.446 81.257 108.952 1.00 35.42 406 SER D O 1
ATOM 13137 N N . TYR D 1 415 ? -12.340 80.239 109.564 1.00 32.82 407 TYR D N 1
ATOM 13138 C CA . TYR D 1 415 ? -11.742 78.922 109.391 1.00 34.47 407 TYR D CA 1
ATOM 13139 C C . TYR D 1 415 ? -11.645 78.588 107.908 1.00 30.86 407 TYR D C 1
ATOM 13140 O O . TYR D 1 415 ? -12.588 78.828 107.146 1.00 31.04 407 TYR D O 1
ATOM 13149 N N . ASP D 1 416 ? -10.478 78.094 107.490 1.00 27.62 408 ASP D N 1
ATOM 13150 C CA . ASP D 1 416 ? -10.291 77.703 106.102 1.00 37.04 408 ASP D CA 1
ATOM 13151 C C . ASP D 1 416 ? -10.902 76.321 105.850 1.00 41.22 408 ASP D C 1
ATOM 13152 O O . ASP D 1 416 ? -11.430 75.658 106.749 1.00 38.02 408 ASP D O 1
ATOM 13157 N N . ALA D 1 417 ? -10.795 75.872 104.606 1.00 41.30 409 ALA D N 1
ATOM 13158 C CA . ALA D 1 417 ? -11.465 74.658 104.179 1.00 33.35 409 ALA D CA 1
ATOM 13159 C C . ALA D 1 417 ? -10.799 73.393 104.695 1.00 32.76 409 ALA D C 1
ATOM 13160 O O . ALA D 1 417 ? -11.435 72.335 104.656 1.00 38.86 409 ALA D O 1
ATOM 13162 N N . THR D 1 418 ? -9.547 73.461 105.159 1.00 29.43 410 THR D N 1
ATOM 13163 C CA . THR D 1 418 ? -8.868 72.243 105.603 1.00 35.71 410 THR D CA 1
ATOM 13164 C C . THR D 1 418 ? -9.672 71.553 106.692 1.00 33.46 410 THR D C 1
ATOM 13165 O O . THR D 1 418 ? -10.359 72.192 107.493 1.00 39.73 410 THR D O 1
ATOM 13169 N N . THR D 1 419 ? -9.591 70.224 106.698 1.00 30.50 411 THR D N 1
ATOM 13170 C CA . THR D 1 419 ? -10.238 69.385 107.699 1.00 31.50 411 THR D CA 1
ATO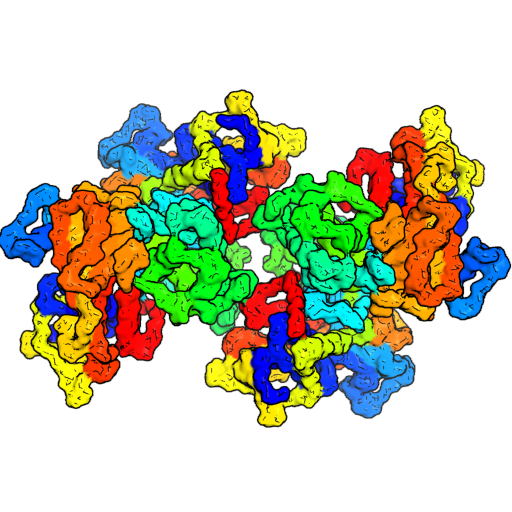M 13171 C C . THR D 1 419 ? -9.257 68.900 108.761 1.00 32.68 411 THR D C 1
ATOM 13172 O O . THR D 1 419 ? -9.407 67.798 109.294 1.00 32.10 411 THR D O 1
ATOM 13176 N N . HIS D 1 420 ? -8.227 69.693 109.039 1.00 29.42 412 HIS D N 1
ATOM 13177 C CA . HIS D 1 420 ? -7.351 69.503 110.181 1.00 33.42 412 HIS D CA 1
ATOM 13178 C C . HIS D 1 420 ? -7.082 70.876 110.782 1.00 35.10 412 HIS D C 1
ATOM 13179 O O . HIS D 1 420 ? -7.436 71.905 110.204 1.00 33.80 412 HIS D O 1
ATOM 13186 N N . PHE D 1 421 ? -6.496 70.893 111.975 1.00 32.68 413 PHE D N 1
ATOM 13187 C CA . PHE D 1 421 ? -6.521 72.088 112.802 1.00 28.80 413 PHE D CA 1
ATOM 13188 C C . PHE D 1 421 ? -5.245 72.921 112.752 1.00 34.49 413 PHE D C 1
ATOM 13189 O O . PHE D 1 421 ? -5.138 73.893 113.507 1.00 44.23 413 PHE D O 1
ATOM 13197 N N . GLU D 1 422 ? -4.277 72.588 111.899 1.00 32.05 414 GLU D N 1
ATOM 13198 C CA . GLU D 1 422 ? -3.002 73.303 111.963 1.00 36.20 414 GLU D CA 1
ATOM 13199 C C . GLU D 1 422 ? -3.170 74.807 111.761 1.00 39.82 414 GLU D C 1
ATOM 13200 O O . GLU D 1 422 ? -2.628 75.609 112.532 1.00 41.48 414 GLU D O 1
ATOM 13206 N N . SER D 1 423 ? -3.928 75.214 110.740 1.00 30.46 415 SER D N 1
ATOM 13207 C CA . SER D 1 423 ? -4.029 76.643 110.456 1.00 33.76 415 SER D CA 1
ATOM 13208 C C . SER D 1 423 ? -4.769 77.390 111.567 1.00 30.56 415 SER D C 1
ATOM 13209 O O . SER D 1 423 ? -4.439 78.542 111.857 1.00 36.87 415 SER D O 1
ATOM 13212 N N . CYS D 1 424 ? -5.756 76.759 112.202 1.00 30.40 416 CYS D N 1
ATOM 13213 C CA . CYS D 1 424 ? -6.375 77.361 113.379 1.00 27.10 416 CYS D CA 1
ATOM 13214 C C . CYS D 1 424 ? -5.377 77.483 114.535 1.00 26.52 416 CYS D C 1
ATOM 13215 O O . CYS D 1 424 ? -5.330 78.515 115.215 1.00 40.03 416 CYS D O 1
ATOM 13218 N N . ALA D 1 425 ? -4.552 76.453 114.756 1.00 25.56 417 ALA D N 1
ATOM 13219 C CA . ALA D 1 425 ? -3.520 76.519 115.795 1.00 23.80 417 ALA D CA 1
ATOM 13220 C C . ALA D 1 425 ? -2.469 77.585 115.481 1.00 36.95 417 ALA D C 1
ATOM 13221 O O . ALA D 1 425 ? -1.955 78.250 116.392 1.00 33.13 417 ALA D O 1
ATOM 13223 N N . VAL D 1 426 ? -2.100 77.728 114.203 1.00 35.01 418 VAL D N 1
ATOM 13224 C CA . VAL D 1 426 ? -1.157 78.775 113.816 1.00 30.34 418 VAL D CA 1
ATOM 13225 C C . VAL D 1 426 ? -1.730 80.153 114.133 1.00 29.70 418 VAL D C 1
ATOM 13226 O O . VAL D 1 426 ? -1.030 81.032 114.655 1.00 37.24 418 VAL D O 1
ATOM 13230 N N . ASP D 1 427 ? -3.019 80.350 113.848 1.00 33.32 419 ASP D N 1
ATOM 13231 C CA . ASP D 1 427 ? -3.670 81.624 114.136 1.00 30.55 419 ASP D CA 1
ATOM 13232 C C . ASP D 1 427 ? -3.728 81.878 115.637 1.00 39.42 419 ASP D C 1
ATOM 13233 O O . ASP D 1 427 ? -3.515 83.011 116.092 1.00 40.39 419 ASP D O 1
ATOM 13238 N N . ILE D 1 428 ? -4.002 80.828 116.420 1.00 34.85 420 ILE D N 1
ATOM 13239 C CA . ILE D 1 428 ? -4.056 80.967 117.873 1.00 38.25 420 ILE D CA 1
ATOM 13240 C C . ILE D 1 428 ? -2.713 81.442 118.410 1.00 37.64 420 ILE D C 1
ATOM 13241 O O . ILE D 1 428 ? -2.644 82.361 119.234 1.00 42.31 420 ILE D O 1
ATOM 13246 N N . VAL D 1 429 ? -1.627 80.811 117.960 1.00 40.15 421 VAL D N 1
ATOM 13247 C CA . VAL D 1 429 ? -0.299 81.207 118.419 1.00 38.71 421 VAL D CA 1
ATOM 13248 C C . VAL D 1 429 ? -0.016 82.647 118.030 1.00 40.11 421 VAL D C 1
ATOM 13249 O O . VAL D 1 429 ? 0.477 83.441 118.841 1.00 38.45 421 VAL D O 1
ATOM 13253 N N . ASP D 1 430 ? -0.346 83.009 116.785 1.00 37.54 422 ASP D N 1
ATOM 13254 C CA . ASP D 1 430 ? -0.083 84.356 116.291 1.00 31.61 422 ASP D CA 1
ATOM 13255 C C . ASP D 1 430 ? -0.846 85.403 117.096 1.00 31.93 422 ASP D C 1
ATOM 13256 O O . ASP D 1 430 ? -0.270 86.406 117.531 1.00 33.46 422 ASP D O 1
ATOM 13261 N N . ILE D 1 431 ? -2.145 85.178 117.316 1.00 35.31 423 ILE D N 1
ATOM 13262 C CA . ILE D 1 431 ? -2.939 86.097 118.131 1.00 36.68 423 ILE D CA 1
ATOM 13263 C C . ILE D 1 431 ? -2.334 86.239 119.520 1.00 41.36 423 ILE D C 1
ATOM 13264 O O . ILE D 1 431 ? -2.230 87.348 120.056 1.00 47.09 423 ILE D O 1
ATOM 13269 N N . TYR D 1 432 ? -1.932 85.121 120.130 1.00 38.85 424 TYR D N 1
ATOM 13270 C CA . TYR D 1 432 ? -1.393 85.201 121.481 1.00 42.62 424 TYR D CA 1
ATOM 13271 C C . TYR D 1 432 ? -0.080 85.964 121.486 1.00 42.39 424 TYR D C 1
ATOM 13272 O O . TYR D 1 432 ? 0.197 86.732 122.414 1.00 47.46 424 TYR D O 1
ATOM 13281 N N . GLU D 1 433 ? 0.726 85.789 120.439 1.00 42.47 425 GLU D N 1
ATOM 13282 C CA . GLU D 1 433 ? 1.966 86.548 120.324 1.00 44.80 425 GLU D CA 1
ATOM 13283 C C . GLU D 1 433 ? 1.698 88.036 120.119 1.00 46.95 425 GLU D C 1
ATOM 13284 O O . GLU D 1 433 ? 2.438 88.880 120.639 1.00 52.43 425 GLU D O 1
ATOM 13290 N N . ARG D 1 434 ? 0.657 88.377 119.354 1.00 42.72 426 ARG D N 1
ATOM 13291 C CA . ARG D 1 434 ? 0.281 89.778 119.190 1.00 41.41 426 ARG D CA 1
ATOM 13292 C C . ARG D 1 434 ? -0.194 90.389 120.504 1.00 44.06 426 ARG D C 1
ATOM 13293 O O . ARG D 1 434 ? 0.044 91.574 120.762 1.00 42.92 426 ARG D O 1
ATOM 13301 N N . ILE D 1 435 ? -0.866 89.597 121.341 1.00 47.56 427 ILE D N 1
ATOM 13302 C CA . ILE D 1 435 ? -1.351 90.089 122.627 1.00 46.73 427 ILE D CA 1
ATOM 13303 C C . ILE D 1 435 ? -0.195 90.291 123.597 1.00 48.54 427 ILE D C 1
ATOM 13304 O O . ILE D 1 435 ? -0.104 91.323 124.270 1.00 49.58 427 ILE D O 1
ATOM 13309 N N . THR D 1 436 ? 0.683 89.293 123.712 1.00 50.55 428 THR D N 1
ATOM 13310 C CA . THR D 1 436 ? 1.751 89.311 124.706 1.00 50.02 428 THR D CA 1
ATOM 13311 C C . THR D 1 436 ? 3.012 90.020 124.240 1.00 50.31 428 THR D C 1
ATOM 13312 O O . THR D 1 436 ? 3.855 90.357 125.077 1.00 50.65 428 THR D O 1
ATOM 13316 N N . GLY D 1 437 ? 3.185 90.223 122.936 1.00 50.87 429 GLY D N 1
ATOM 13317 C CA . GLY D 1 437 ? 4.431 90.773 122.446 1.00 47.05 429 GLY D CA 1
ATOM 13318 C C . GLY D 1 437 ? 5.628 89.868 122.623 1.00 53.03 429 GLY D C 1
ATOM 13319 O O . GLY D 1 437 ? 6.760 90.310 122.405 1.00 51.57 429 GLY D O 1
ATOM 13320 N N . GLU D 1 438 ? 5.417 88.607 123.004 1.00 56.59 430 GLU D N 1
ATOM 13321 C CA . GLU D 1 438 ? 6.499 87.669 123.257 1.00 58.53 430 GLU D CA 1
ATOM 13322 C C . GLU D 1 438 ? 6.318 86.420 122.410 1.00 54.39 430 GLU D C 1
ATOM 13323 O O . GLU D 1 438 ? 5.193 86.036 122.074 1.00 55.79 430 GLU D O 1
ATOM 13329 N N . LYS D 1 439 ? 7.437 85.779 122.077 1.00 51.61 431 LYS D N 1
ATOM 13330 C CA . LYS D 1 439 ? 7.358 84.516 121.358 1.00 53.18 431 LYS D CA 1
ATOM 13331 C C . LYS D 1 439 ? 6.641 83.497 122.227 1.00 56.15 431 LYS D C 1
ATOM 13332 O O . LYS D 1 439 ? 6.824 83.458 123.447 1.00 58.55 431 LYS D O 1
ATOM 13334 N N . PHE D 1 440 ? 5.808 82.686 121.585 1.00 38.98 432 PHE D N 1
ATOM 13335 C CA . PHE D 1 440 ? 4.954 81.747 122.288 1.00 39.87 432 PHE D CA 1
ATOM 13336 C C . PHE D 1 440 ? 5.793 80.790 123.117 1.00 46.80 432 PHE D C 1
ATOM 13337 O O . PHE D 1 440 ? 6.673 80.103 122.590 1.00 49.37 432 PHE D O 1
ATOM 13345 N N . ASP D 1 441 ? 5.538 80.770 124.420 1.00 51.13 433 ASP D N 1
ATOM 13346 C CA . ASP D 1 441 ? 6.232 79.881 125.343 1.00 56.99 433 ASP D CA 1
ATOM 13347 C C . ASP D 1 441 ? 5.421 78.597 125.462 1.00 55.05 433 ASP D C 1
ATOM 13348 O O . ASP D 1 441 ? 4.365 78.583 126.098 1.00 57.68 433 ASP D O 1
ATOM 13353 N N . TRP D 1 442 ? 5.909 77.519 124.851 1.00 55.24 434 TRP D N 1
ATOM 13354 C CA . TRP D 1 442 ? 5.205 76.241 124.889 1.00 51.25 434 TRP D CA 1
ATOM 13355 C C . TRP D 1 442 ? 5.335 75.533 126.227 1.00 61.07 434 TRP D C 1
ATOM 13356 O O . TRP D 1 442 ? 4.763 74.448 126.395 1.00 61.03 434 TRP D O 1
ATOM 13367 N N . ASN D 1 443 ? 6.027 76.136 127.189 1.00 61.39 435 ASN D N 1
ATOM 13368 C CA . ASN D 1 443 ? 6.207 75.540 128.499 1.00 61.70 435 ASN D CA 1
ATOM 13369 C C . ASN D 1 443 ? 5.488 76.299 129.601 1.00 61.02 435 ASN D C 1
ATOM 13370 O O . ASN D 1 443 ? 5.617 75.923 130.770 1.00 64.06 435 ASN D O 1
ATOM 13375 N N . LYS D 1 444 ? 4.729 77.344 129.269 1.00 59.46 436 LYS D N 1
ATOM 13376 C CA . LYS D 1 444 ? 3.994 78.057 130.302 1.00 61.93 436 LYS D CA 1
ATOM 13377 C C . LYS D 1 444 ? 2.977 77.118 130.938 1.00 73.49 436 LYS D C 1
ATOM 13378 O O . LYS D 1 444 ? 2.267 76.376 130.252 1.00 76.61 436 LYS D O 1
ATOM 13380 N N . LYS D 1 445 ? 2.891 77.171 132.259 1.00 74.31 437 LYS D N 1
ATOM 13381 C CA . LYS D 1 445 ? 2.019 76.256 132.962 1.00 70.75 437 LYS D CA 1
ATOM 13382 C C . LYS D 1 445 ? 0.969 77.046 133.728 1.00 65.52 437 LYS D C 1
ATOM 13383 O O . LYS D 1 445 ? 1.223 78.179 134.150 1.00 63.55 437 LYS D O 1
ATOM 13385 N N . PRO D 1 446 ? -0.216 76.479 133.920 1.00 66.07 438 PRO D N 1
ATOM 13386 C CA . PRO D 1 446 ? -1.298 77.243 134.547 1.00 64.01 438 PRO D CA 1
ATOM 13387 C C . PRO D 1 446 ? -0.968 77.629 135.980 1.00 67.17 438 PRO D C 1
ATOM 13388 O O . PRO D 1 446 ? -0.151 76.993 136.651 1.00 73.50 438 PRO D O 1
ATOM 13392 N N . VAL D 1 447 ? -1.603 78.707 136.432 1.00 60.50 439 VAL D N 1
ATOM 13393 C CA . VAL D 1 447 ? -1.508 79.159 137.806 1.00 65.95 439 VAL D CA 1
ATOM 13394 C C . VAL D 1 447 ? -2.706 78.600 138.562 1.00 65.11 439 VAL D C 1
ATOM 13395 O O . VAL D 1 447 ? -3.742 78.267 137.979 1.00 62.26 439 VAL D O 1
ATOM 13399 N N . GLU D 1 448 ? -2.572 78.493 139.879 1.00 71.22 440 GLU D N 1
ATOM 13400 C CA . GLU D 1 448 ? -3.680 77.991 140.679 1.00 68.70 440 GLU D CA 1
ATOM 13401 C C . GLU D 1 448 ? -4.788 79.036 140.632 1.00 80.61 440 GLU D C 1
ATOM 13402 O O . GLU D 1 448 ? -4.512 80.232 140.796 1.00 84.08 440 GLU D O 1
ATOM 13408 N N . PRO D 1 449 ? -6.041 78.637 140.392 1.00 80.20 441 PRO D N 1
ATOM 13409 C CA . PRO D 1 449 ? -7.203 79.533 140.315 1.00 86.69 441 PRO D CA 1
ATOM 13410 C C . PRO D 1 449 ? -7.351 80.477 141.508 1.00 100.91 441 PRO D C 1
ATOM 13411 O O . PRO D 1 449 ? -7.091 81.672 141.334 1.00 106.33 441 PRO D O 1
#

Foldseek 3Di:
DAAAFAEEEEAAAPLSLLLQLVCLLAPGGYAYEYQAQAHHVQQAWAFPQRQCCVFPHPPDDDDCVQPDRVLAGHGNAFFWAQQPDLVVLSCVQSVLCVPPWDKADFQAQWEDFDLDIAGQDQALVCLLDDPLDDNVLSVLLSVLNVLLVQDDQVDVVSQVPHNLQPAFQLVSCVVSPHDCSNCQSLVCRQLNDWDDPRRHVPGVVNSSVSNVSFVVLCVVNPNGSTIAIQSGPSVSSVSSQVSSVQQPYHNHYSWDWPDFDADPLQAGQWTDTPNHTHGYRAYEYACVVPVPFKDWDAKKKKKKFKALFDFPNRVRGQWYWYKYRCVNQVHPTIKTKIKHECVSSNGPPSIMIIMIMITADDPDRVVSCVSVVVRRPPTPDMGIDMDIWIDGPDCCLSHRYHYFTDDHRHNHCNVVSVRSQSNSCSNVVDHDDSPDHGDRRD/DFEAFAEEEEAAALLSLLLQLVCLLVPGGYAYEYQAQAHHVQFAWAFQLRQCCVFPHVPDDDDCVQDDRVLAGHGNAFFWEQQPDLVVLSVVQSVLVVPPWDKDFFQAFWEDAQLDIFGQDQALVCLLVGPLDDNVLSVLLSVLNVLLQPDDQVDVVSQVPHRQQPAFQLVVCVVSPHDCSNCCSLVCRQLNDWDCPSRHVHGNVNSSVSNVSFVVLCVPPHNGRTIAIQSGPSVSSVSSQVSSVQSPYHYHYSWDWPDFDADPLQATAWTDTPNHTHGYRAYEYACVRPVVFKDWDAKKKKKKFKDLFDFPPRVRGQWYKYKYRCVRQVHPGIKIWTKHECVSSNGDPSMMIIMIMITDDDPCRVVSCVSVVVRRPPTPDMGMRMDIWIDGPDCCLSHRYHYFTDDHRHNHCNVSSVRSQSNSCSNPVDHDDSPNHGDRD/DFAAFAEEEEAAALLSLLLQLVCLLVQGAYAYEYQAQAHHVQFAWAFQQVQCCVFPHVPDGDDCVQDDRVLAGHGNAFFWEQQPDLVVLSCVQSPLVVPPWDKDFFQAQWEDAQLAIFGQDQALVCLLPGPLDDNVLSVLVSVLNVLLQQDDQVDCVSQVPHNLQPAFQLVSCVVSVHDCSNCVSLVCRQLNDWDDPRRPPPRCNSSSVSSVSFVVLCVPPHNGRTIAIQSGPSVSSVSSQVSSVQSPYHYYYSWDWDDFDFDPLQATFWTDTPNHTHGHRAYEYACVVPVVFKDWDAKKKKKKFKALFDFPNRVRGQWYWYKYRCVRQVHPTIKIWIKHECVSSNGPPRMMIIMIMITADDPCRVVSCVSVVVRRPPTPDMGMDMDIWIDGPDCCLSHRYHYFTDDHRHNHCNVSSVRSQSNSCSVVVDHDDSPNHGDRD/DQAAFAEEEEAAALLSLLLQLLCLLVPGGYAYEYQAQAHHVQFAWAFPQRQCCVFPHVPDDDDCVQDDRVLAGHGNAFFWAQQPDLVVLSCVQSVLCVPPWDKADFQAFWEDFDLDIFGQDQALVCLLVGPLDDNVLSVLLSVLNVLLVPDDQVDVVSQVPHNLQPAFQLVSCVVSVHDCSNCQSLVCRQLNDWADPSRHVHRNVNSSVSNVSFVVLCVVNPRGSTIAIQSGPSVSSVSSQVSSVQSPYHYHYSWDWDDFDADPLQATFWTDTPNRTYGYRAYEYACVRPVVFKDWDAKKKKKKFKALADFPPRVRGQWYKYKYRCVNQVHRGIKTWIKHECVSSNGDPSIIIIMIMITADDPCRVVSCVSVVVRRPPTPDMGMDMDIWMDGPDCCLSHRYHYFTDDHRHNHCNVSSVRSQSNVCSNVVDHDDSPDHGDRD

InterPro domains:
  IPR000806 Rab GDI protein [PR00892] (16-28)
  IPR000806 Rab GDI protein [PR00892] (76-89)
  IPR000806 Rab GDI protein [PR00892] (127-142)
  IPR000806 Rab GDI protein [PR00892] (184-198)
  IPR000806 Rab GDI protein [PR00892] (282-296)
  IPR000806 Rab GDI protein [PR00892] (325-341)
  IPR000806 Rab GDI protein [PR00892] (350-368)
  IPR000806 Rab GDI protein [PR00892] (383-402)
  IPR000806 Rab GDI protein [PR00892] (404-424)
  IPR018203 GDP dissociation inhibitor [PF00996] (1-437)
  IPR018203 GDP dissociation inhibitor [PR00891] (6-24)
  IPR018203 GDP dissociation inhibitor [PR00891] (24-41)
  IPR018203 GDP dissociation inhibitor [PR00891] (70-87)
  IPR018203 GDP dissociation inhibitor [PR00891] (87-103)
  IPR018203 GDP dissociation inhibitor [PR00891] (137-152)
  IPR018203 GDP dissociation inhibitor [PR00891] (214-231)
  IPR018203 GDP dissociation inhibitor [PR00891] (232-253)
  IPR018203 GDP dissociation inhibitor [PTHR11787] (2-436)
  IPR036188 FAD/NAD(P)-binding domain superfamily [G3DSA:3.50.50.60] (3-431)
  IPR036188 FAD/NAD(P)-binding domain superfamily [SSF51905] (1-358)

Solvent-accessible surface area: 69858 Å² total; per-residue (Å²): 79,37,84,67,24,58,3,0,0,0,2,2,8,17,1,2,0,0,0,1,4,6,2,3,10,51,52,100,96,7,6,0,11,3,98,29,93,108,50,8,26,91,24,4,40,20,43,0,55,92,0,11,54,110,42,109,29,110,95,32,142,26,59,101,91,3,35,167,22,72,63,1,45,1,5,2,9,9,2,0,0,22,2,41,11,86,6,8,104,0,0,55,26,4,19,0,13,48,64,91,5,42,13,16,64,0,52,4,12,17,1,19,33,79,42,98,7,40,65,14,6,22,52,43,111,87,0,41,72,7,78,3,5,42,146,162,29,43,107,25,0,19,51,0,3,44,11,0,47,101,9,61,55,124,62,73,86,30,33,125,77,32,59,0,55,75,51,35,0,54,45,0,11,81,149,39,59,20,58,41,43,0,9,2,3,5,0,4,1,4,1,14,28,62,67,24,68,5,28,86,98,30,45,0,60,93,1,4,58,57,20,84,63,2,55,88,1,33,91,45,12,32,50,0,0,1,5,4,0,31,107,0,21,19,52,1,10,97,16,1,16,47,6,5,59,80,51,73,24,53,27,52,56,102,24,67,40,89,53,33,50,79,59,159,145,32,56,3,63,1,3,16,30,65,80,95,84,5,51,10,61,49,0,2,0,35,11,58,23,6,107,94,55,19,131,112,66,23,81,4,0,5,0,0,0,0,0,61,42,35,6,72,76,4,170,110,11,75,0,2,0,2,2,2,0,22,118,33,33,80,31,146,65,4,0,10,0,2,2,9,0,44,47,2,93,4,5,13,135,37,21,21,4,0,4,0,2,0,38,24,57,54,146,80,23,71,85,23,0,105,52,1,16,71,56,2,85,99,40,68,33,80,0,47,12,69,24,53,15,74,13,24,115,53,47,0,68,78,20,2,2,4,3,3,112,27,38,50,5,8,2,8,8,53,50,7,0,70,11,0,19,58,0,33,51,23,16,66,49,58,187,15,82,94,134,53,79,49,68,104,50,154,73,71,89,130,26,54,4,0,0,0,2,2,7,16,2,2,0,0,0,1,4,10,3,4,12,61,59,105,96,5,6,1,9,3,88,28,92,106,54,8,24,93,24,5,40,19,32,1,76,91,0,11,54,109,48,99,31,102,144,43,80,35,63,102,94,5,35,135,18,171,51,1,40,1,5,3,7,8,2,0,1,16,3,21,4,84,6,16,82,0,0,53,22,3,30,5,44,90,55,157,18,106,57,22,18,0,42,5,16,6,1,17,16,145,45,100,10,33,120,16,7,10,35,44,51,74,0,16,70,6,88,3,6,42,155,140,21,48,96,84,0,64,47,0,1,37,20,1,69,103,17,70,58,62,62,42,90,30,31,73,79,34,55,0,51,74,49,33,0,54,49,0,11,84,145,40,39,19,49,88,20,0,12,5,1,3,0,5,2,1,2,12,26,63,61,58,68,6,28,90,96,28,46,0,60,87,1,16,59,60,1,42,50,6,15,74,0,15,39,7,42,5,72,4,1,2,7,4,0,24,110,0,19,18,49,1,10,91,19,1,18,58,21,5,62,91,56,73,24,59,31,67,57,101,20,67,34,93,52,27,49,80,61,154,141,32,57,2,61,0,2,14,30,71,80,37,74,3,37,12,62,49,0,1,0,36,10,61,20,2,87,143,54,16,132,120,67,30,96,4,0,5,0,0,0,0,0,63,43,31,4,70,72,2,125,110,9,74,0,1,0,1,2,1,0,34,52,29,34,81,36,66,67,5,0,10,0,2,1,10,0,40,43,1,93,2,5,12,135,39,21,21,6,0,4,0,2,0,38,27,80,52,148,78,22,59,82,23,0,106,53,1,16,70,59,1,89,98,42,65,29,80,2,49,15,70,25,42,17,66,11,26,94,90,52,1,118,79,12,2,3,4,2,2,118,27,38,52,5,6,2,7,10,41,42,6,0,69,11,0,20,59,0,31,57,24,16,47,44,66,91,24,85,93,135,55,88,68,55,99,117,58,52,92,67,22,55,4,0,0,0,2,2,7,18,2,2,0,0,0,1,4,8,5,2,10,53,53,99,74,0,1,1,7,2,92,25,94,108,53,9,23,90,24,5,41,20,35,0,78,82,0,10,103,108,47,100,31,95,144,39,83,29,60,98,94,3,36,131,19,172,52,0,42,1,4,3,6,10,3,0,1,15,3,20,4,90,6,15,86,0,1,52,24,2,26,0,45,88,74,158,17,104,57,20,15,0,44,6,15,11,1,18,14,141,46,100,10,34,60,15,6,7,28,47,43,65,0,16,76,8,90,4,8,44,138,136,26,43,99,94,0,18,51,0,1,38,18,0,37,100,7,71,65,64,60,70,92,36,26,67,79,31,58,0,56,74,47,33,0,55,50,0,10,82,151,39,42,19,50,70,20,0,8,3,2,5,0,5,1,3,2,11,29,61,60,34,66,4,30,92,96,27,48,0,41,78,0,0,101,56,0,83,49,4,44,75,1,15,32,6,41,5,68,4,0,1,8,4,0,27,111,0,20,21,50,1,10,98,16,2,17,49,5,4,66,81,38,61,9,46,37,55,59,100,24,63,35,91,53,28,57,80,73,119,97,33,57,5,43,0,3,14,25,66,81,81,73,3,50,10,62,49,0,0,0,33,12,64,20,6,106,94,38,17,130,108,63,26,81,5,0,5,0,0,0,0,0,60,44,32,5,165,63,2,154,108,8,73,1,1,0,1,2,2,0,29,109,29,28,81,34,64,70,4,0,9,0,3,1,9,0,38,47,2,95,2,5,14,133,38,21,19,5,0,4,0,2,0,42,23,78,54,144,78,20,62,86,21,0,111,53,1,18,74,57,2,90,99,39,65,28,83,1,46,16,66,24,50,16,73,15,30,105,86,67,0,121,82,11,1,3,4,4,3,113,27,38,50,4,8,2,7,9,42,44,7,0,67,11,0,21,59,0,35,56,23,21,54,56,125,90,24,84,94,138,53,84,66,70,98,120,85,49,83,67,25,53,4,0,0,0,2,3,8,17,3,3,0,0,0,0,4,8,4,4,9,54,52,102,94,4,6,1,9,2,91,29,92,106,48,8,27,89,25,5,36,19,36,0,59,79,0,12,107,114,45,106,30,101,93,34,158,28,65,100,92,3,33,168,17,203,65,1,47,1,6,3,9,8,2,0,0,22,2,41,10,92,6,12,101,0,0,54,23,2,19,0,16,66,68,96,6,44,17,17,60,0,51,3,11,8,1,18,31,78,39,98,8,34,124,16,8,26,48,41,111,88,0,47,70,6,84,4,8,44,89,81,28,57,138,24,0,20,47,0,9,38,13,1,51,100,8,67,54,138,63,101,86,32,32,127,78,28,60,0,54,76,49,35,0,54,49,0,12,82,148,42,56,20,54,40,42,0,10,2,2,9,0,5,1,6,1,14,30,61,65,25,70,6,28,86,96,29,44,0,37,78,1,3,94,63,22,85,60,2,57,87,2,30,92,45,15,37,51,0,0,1,4,3,0,29,103,0,21,19,58,1,10,99,18,1,18,48,6,4,61,79,45,73,13,81,21,52,58,102,22,61,34,88,54,28,50,80,65,156,141,34,55,2,60,1,3,15,29,70,79,41,78,5,47,10,64,48,0,1,0,33,12,64,18,6,107,96,51,19,135,111,66,26,81,5,0,5,0,0,0,0,0,61,42,33,6,73,78,3,135,110,10,76,1,1,0,2,2,2,0,21,116,34,32,80,35,64,68,4,0,11,0,2,1,8,0,40,46,2,94,2,5,14,137,38,20,19,6,0,4,0,2,0,37,28,76,56,155,83,22,66,85,19,0,112,50,1,16,72,56,2,85,97,40,66,33,84,0,47,14,68,30,48,18,75,14,25,99,116,63,0,123,86,19,2,2,5,3,2,119,28,37,51,5,7,2,6,10,47,47,6,0,71,12,0,21,61,0,36,56,26,18,55,55,126,90,22,85,94,133,55,80,52,68,94,99

Radius of gyration: 41.42 Å; Cα contacts (8 Å, |Δi|>4): 3840; chains: 4; bounding box: 130×116×73 Å

B-factor: mean 52.39, std 18.85, range [1.75, 143.28]

Organism: Naegleria fowleri (NCBI:txid5763)

Nearest PDB structures (foldseek):
  6c87-assembly1_A  TM=9.979E-01  e=1.482E-97  Naegleria fowleri
  1d5t-assembly1_A  TM=9.772E-01  e=9.499E-72  Bos taurus
  1gnd-assembly1_A  TM=9.768E-01  e=4.577E-68  Bos taurus
  3p1w-assembly1_A  TM=9.623E-01  e=2.536E-61  Plasmodium falciparum 3D7
  3cph-assembly1_G  TM=9.284E-01  e=9.817E-64  Saccharomyces cerevisiae